Protein 8A0C (pdb70)

Sequence (2229 aa):
VDKTWLFGSYAWQGNPKALFLYMLVNCKETHECWWVADNEESMKSIKKSTGLKNITFTDSEKAKELFPHADVYVTENFRESYPVYMNENIKVFNTWHGVGLKHIELALGMNSVLAESIVRKYVRNYDIYKNNVLFLTTSQAMEDHFLEDMAISKELIIRGKYPRNAVYGPNGIHTYDINTLLPKNKSQYSQTILFCPTYRIGAIQGVLNSLLPDFAKLEEVCRHKNQLFIVKVHPFMKKDNYFAEMSEKYKDSEYILFWNDDYDIYEAFNSIDLAIIDYSSIFYDLLDAGVEKFIRYVPDLDEYQNDLELIGDYADLTEGRIVKSFQQLLNCLDNANIKIISTKRKQYLMDYFFGFKKENKSMESLIADVDNCQLQPKSLKELHTFDIFDTLIRRSTLRPFSIFDYVRDKAKASGIKFPLALTENWINVRNRAEHDVRDIMRKTTFERQSDKIEITLDDIYTRLQKNLLLTDEQTDFLKQAEIEAEIAHVEPIQKRINYLFSLKAKGHDVAMASDMYLPEDVIYKMLDRADTRLREIPLYLSSTIGYQKSTGKLYQHIFFDLDYQYSRWTHYGDNKHADGSVPRRLGIQTAVHDIDDFIPFENAMVNAMDNYNRYPAYQLATKMHRYRTQLVQENGFGNTLFETKYYNYAYVGASFVPYINWAIKDAIKRGYETIYFISRDGHFLKQIADKIIEIRGYNVKTKYIYGSRKAWRLPSFITKVDDETFWQFGNFVGMDSFEDLVKASYLSESELLSLFPEFESLRHAKHLRGEIAENIRKIFKNSPAYHEKVLAIAAEKRKMVRQYIQQEINPKEKFAFVEFWGRGYTQDTFGRLLNDAFGKEVKNPFYYVRSFTDDMGTSVRHNFILAPQNFSFFEPIFAQTPYDSIPDYYEEKGRIEPIINHRDRSVSDLISEGLLKFTEDYLALNTQDEDYFDAALSQFNYQYQLNTPNDQFICNVFSELKDNISSFGVEKPYAPALTLKQLESITSKQELDKLTQSIPISLSKSDVKVIDYYNKIQKNYNLPAYNSTPMRKAYAVNPLEQYVWSTQVPFRVLSLKQNSFYLDVSFAETTKRKDIFLKELNEIDVIAVDWLKGGVPRLLTEHGYITAHKDWVKKSVDKTWLFGSYAWQGNPKALFLYMLVNCKETHECWWVADNEESMKSIKKSTGLKNITFTDSEKAKELFPHADVYVTENFRESYPVYMNENIKVFNTWHGVGLKHIELALGMNSVLAESIVRKYVRNYDIYKNNVLFLTTSQAMEDHFLEDMAISKELIIRGKYPRNAVYGPNGIHTYDINTLLPKNKSQYSQTILFCPTYRIGAIQGVLNSLLPDFAKLEEVCRHKNQLFIVKVHPFMKKDNYFAEMSEKYKDSEYILFWNDDYDIYEAFNSIDLAIIDYSSIFYDLLDAGVEKFIRYVPDLDEYQNDLELIGDYADLTEGRIVKSFQQLLNCLDNANIKIISTKRKQYLMDYFFGFKKENKSMESLIADVDNCQLQPKSLKELHTFDIFDTLIRRSTLRPFSIFDYVRDKAKASGIKFPLALTENWINVRNRAEHDVRDIMRKTTFERQSDKIEITLDDIYTRLQKNLLLTDEQTDFLKQAEIEAEIAHVEPIQKRINYLFSLKAKGHDVAMASDMYLPEDVIYKMLDRADTRLREIPLYLSSTIGYQKSTGKLYQHIFFDLDYQYSRWTHYGDNKHADGSVPRRLGIQTAVHDIDDFIPFENAMVNAMDNYNRYPAYQLATKMHRYRTQLVQENGFGNTLFETKYYNYAYVGASFVPYINWAIKDAIKRGYETIYFISRDGHFLKQIADKIIEIRGYNVKTKYIYGSRKAWRLPSFITKVDDETFWQFGNFVGMDSFEDLVKASYLSESELLSLFPEFESLRHAKHLRGEIAENIRKIFKNSPAYHEKVLAIAAEKRKMVRQYIQQEINPKEKFAFVEFWGRGYTQDTFGRLLNDAFGKEVKNPFYYVRSFTDDMGTSVRHNFILAPQNFSFFEPIFAQTPYDSIPDYYEEKGRIEPIINHRDRSVSDLISEGLLKFTEDYLALNTQDEDYFDAALSQFNYQYQLNTPNDQFICNVFSELKDNIGVEKPYAPALTLKQLESITSKQELDKLTQSIPISLSKSDVKVIDYYNKIQKNYNLPAYNSTPMRKAYAVNPLEQYVWSTQVPFRVLSLKQNSFYLDVSFAETTKRKDIFLKELNEIDVIAVDWLKGGVPRLLTEHGYITAHKDWVKKS

Structure (mmCIF, N/CA/C/O backbone):
data_8A0C
#
_entry.id   8A0C
#
_cell.length_a   66.970
_cell.length_b   164.780
_cell.length_c   302.567
_cell.angle_alpha   90.000
_cell.angle_beta   90.000
_cell.angle_gamma   90.000
#
_symmetry.space_group_name_H-M   'P 21 21 21'
#
loop_
_entity.id
_entity.type
_entity.pdbx_description
1 polymer Bcs3
2 non-polymer 'PHOSPHATE ION'
3 non-polymer GLYCEROL
4 non-polymer 'ZINC ION'
5 non-polymer "CYTIDINE-5'-MONOPHOSPHATE"
6 water water
#
loop_
_atom_site.group_PDB
_atom_site.id
_atom_site.type_symbol
_atom_site.label_atom_id
_atom_site.label_alt_id
_atom_site.label_comp_id
_atom_site.label_asym_id
_atom_site.label_entity_id
_atom_site.label_seq_id
_atom_site.pdbx_PDB_ins_code
_atom_site.Cartn_x
_atom_site.Cartn_y
_atom_site.Cartn_z
_atom_site.occupancy
_atom_site.B_iso_or_equiv
_atom_site.auth_seq_id
_atom_site.auth_comp_id
_atom_site.auth_asym_id
_atom_site.auth_atom_id
_atom_site.pdbx_PDB_model_num
ATOM 1 N N . VAL A 1 3 ? 53.96290 21.44406 31.58615 1.000 85.44683 0 VAL A N 1
ATOM 2 C CA . VAL A 1 3 ? 52.97773 20.32627 31.55788 1.000 90.67076 0 VAL A CA 1
ATOM 3 C C . VAL A 1 3 ? 51.56027 20.88646 31.62971 1.000 90.48229 0 VAL A C 1
ATOM 4 O O . VAL A 1 3 ? 51.32811 21.93319 32.23496 1.000 82.12398 0 VAL A O 1
ATOM 17 N N . ASP A 1 4 ? 50.61468 20.18212 31.00820 1.000 89.75131 1 ASP A N 1
ATOM 18 C CA . ASP A 1 4 ? 49.21899 20.59915 30.96203 1.000 92.72508 1 ASP A CA 1
ATOM 19 C C . ASP A 1 4 ? 48.30879 19.73200 31.81934 1.000 94.70155 1 ASP A C 1
ATOM 20 O O . ASP A 1 4 ? 47.51244 20.25908 32.60311 1.000 90.00408 1 ASP A O 1
ATOM 29 N N . LYS A 1 5 ? 48.40229 18.41252 31.69120 1.000 86.58141 2 LYS A N 1
ATOM 30 C CA . LYS A 1 5 ? 47.49422 17.48982 32.35680 1.000 73.05672 2 LYS A CA 1
ATOM 31 C C . LYS A 1 5 ? 48.17603 16.81964 33.54480 1.000 69.78539 2 LYS A C 1
ATOM 32 O O . LYS A 1 5 ? 49.40419 16.75081 33.63058 1.000 78.47110 2 LYS A O 1
ATOM 51 N N . THR A 1 6 ? 47.35475 16.31615 34.46730 1.000 61.78673 3 THR A N 1
ATOM 52 C CA . THR A 1 6 ? 47.85318 15.72861 35.70514 1.000 69.83526 3 THR A CA 1
ATOM 53 C C . THR A 1 6 ? 47.12581 14.42466 36.00102 1.000 68.81218 3 THR A C 1
ATOM 54 O O . THR A 1 6 ? 45.88979 14.38354 36.04497 1.000 66.24146 3 THR A O 1
ATOM 65 N N . TRP A 1 7 ? 47.90339 13.36114 36.19788 1.000 63.58655 4 TRP A N 1
ATOM 66 C CA . TRP A 1 7 ? 47.37871 12.03380 36.48141 1.000 56.52451 4 TRP A CA 1
ATOM 67 C C . TRP A 1 7 ? 47.98352 11.51495 37.77845 1.000 59.60402 4 TRP A C 1
ATOM 68 O O . TRP A 1 7 ? 49.20502 11.56227 37.96486 1.000 67.26982 4 TRP A O 1
ATOM 89 N N . LEU A 1 8 ? 47.12823 11.03117 38.67029 1.000 51.28335 5 LEU A N 1
ATOM 90 C CA . LEU A 1 8 ? 47.55062 10.29320 39.84912 1.000 48.90813 5 LEU A CA 1
ATOM 91 C C . LEU A 1 8 ? 47.17757 8.82879 39.66217 1.000 49.75629 5 LEU A C 1
ATOM 92 O O . LEU A 1 8 ? 46.25546 8.50191 38.91428 1.000 46.70067 5 LEU A O 1
ATOM 108 N N . PHE A 1 9 ? 47.92052 7.94931 40.32518 1.000 48.22166 6 PHE A N 1
ATOM 109 C CA . PHE A 1 9 ? 47.70771 6.51059 40.23184 1.000 52.40814 6 PHE A CA 1
ATOM 110 C C . PHE A 1 9 ? 47.67299 5.94013 41.64007 1.000 54.79180 6 PHE A C 1
ATOM 111 O O . PHE A 1 9 ? 48.56849 6.22259 42.44253 1.000 54.81267 6 PHE A O 1
ATOM 128 N N . GLY A 1 10 ? 46.66140 5.13559 41.93802 1.000 54.66394 7 GLY A N 1
ATOM 129 C CA . GLY A 1 10 ? 46.46742 4.64891 43.29129 1.000 51.99062 7 GLY A CA 1
ATOM 130 C C . GLY A 1 10 ? 46.04056 3.19798 43.32016 1.000 57.13221 7 GLY A C 1
ATOM 131 O O . GLY A 1 10 ? 45.38372 2.69798 42.40380 1.000 58.03830 7 GLY A O 1
ATOM 135 N N . SER A 1 11 ? 46.42545 2.52466 44.40119 1.000 55.62167 8 SER A N 1
ATOM 136 C CA . SER A 1 11 ? 46.02496 1.15232 44.68742 1.000 52.67213 8 SER A CA 1
ATOM 137 C C . SER A 1 11 ? 46.60998 0.79343 46.04858 1.000 54.43429 8 SER A C 1
ATOM 138 O O . SER A 1 11 ? 47.45884 1.50957 46.58846 1.000 51.73194 8 SER A O 1
ATOM 146 N N . TYR A 1 12 ? 46.14303 -0.32533 46.59968 1.000 54.59929 9 TYR A N 1
ATOM 147 C CA . TYR A 1 12 ? 46.62468 -0.79400 47.89230 1.000 53.17861 9 TYR A CA 1
ATOM 148 C C . TYR A 1 12 ? 48.01320 -1.41429 47.81656 1.000 53.86752 9 TYR A C 1
ATOM 149 O O . TYR A 1 12 ? 48.56633 -1.77836 48.85993 1.000 50.12466 9 TYR A O 1
ATOM 167 N N . ALA A 1 13 ? 48.58912 -1.53953 46.62349 1.000 47.11490 10 ALA A N 1
ATOM 168 C CA . ALA A 1 13 ? 49.92148 -2.10684 46.48709 1.000 46.52852 10 ALA A CA 1
ATOM 169 C C . ALA A 1 13 ? 50.53641 -1.63571 45.17817 1.000 47.75742 10 ALA A C 1
ATOM 170 O O . ALA A 1 13 ? 49.83852 -1.20281 44.25731 1.000 45.03441 10 ALA A O 1
ATOM 177 N N . TRP A 1 14 ? 51.86479 -1.72966 45.11713 1.000 46.93719 11 TRP A N 1
ATOM 178 C CA . TRP A 1 14 ? 52.64706 -1.36159 43.93697 1.000 42.07407 11 TRP A CA 1
ATOM 179 C C . TRP A 1 14 ? 52.48255 -2.46852 42.89903 1.000 39.43659 11 TRP A C 1
ATOM 180 O O . TRP A 1 14 ? 53.29334 -3.39107 42.78486 1.000 43.66732 11 TRP A O 1
ATOM 201 N N . GLN A 1 15 ? 51.40155 -2.37319 42.12641 1.000 41.50099 12 GLN A N 1
ATOM 202 C CA . GLN A 1 15 ? 51.02240 -3.46077 41.23554 1.000 46.82124 12 GLN A CA 1
ATOM 203 C C . GLN A 1 15 ? 50.02254 -2.96295 40.20106 1.000 45.07977 12 GLN A C 1
ATOM 204 O O . GLN A 1 15 ? 49.46377 -1.87011 40.31659 1.000 42.42966 12 GLN A O 1
ATOM 218 N N . GLY A 1 16 ? 49.80662 -3.79541 39.18151 1.000 47.86703 13 GLY A N 1
ATOM 219 C CA . GLY A 1 16 ? 48.64895 -3.67363 38.32115 1.000 42.83491 13 GLY A CA 1
ATOM 220 C C . GLY A 1 16 ? 48.79970 -2.68183 37.18540 1.000 46.80133 13 GLY A C 1
ATOM 221 O O . GLY A 1 16 ? 49.83409 -2.03656 36.98282 1.000 54.04146 13 GLY A O 1
ATOM 225 N N . ASN A 1 17 ? 47.71677 -2.58071 36.41558 1.000 48.25703 14 ASN A N 1
ATOM 226 C CA . ASN A 1 17 ? 47.63320 -1.57346 35.36454 1.000 46.90947 14 ASN A CA 1
ATOM 227 C C . ASN A 1 17 ? 47.94933 -0.17241 35.86487 1.000 43.27862 14 ASN A C 1
ATOM 228 O O . ASN A 1 17 ? 48.59345 0.58669 35.12236 1.000 48.58596 14 ASN A O 1
ATOM 239 N N . PRO A 1 18 ? 47.51882 0.24613 37.05766 1.000 44.62231 15 PRO A N 1
ATOM 240 C CA . PRO A 1 18 ? 47.97661 1.54867 37.56901 1.000 54.67830 15 PRO A CA 1
ATOM 241 C C . PRO A 1 18 ? 49.48636 1.70374 37.51797 1.000 47.22123 15 PRO A C 1
ATOM 242 O O . PRO A 1 18 ? 49.98615 2.68769 36.96211 1.000 53.66652 15 PRO A O 1
ATOM 253 N N . LYS A 1 19 ? 50.22879 0.74274 38.07115 1.000 44.45254 16 LYS A N 1
ATOM 254 C CA . LYS A 1 19 ? 51.68589 0.82886 38.07177 1.000 46.70706 16 LYS A CA 1
ATOM 255 C C . LYS A 1 19 ? 52.24507 0.80200 36.65347 1.000 46.47091 16 LYS A C 1
ATOM 256 O O . LYS A 1 19 ? 53.14781 1.57854 36.31066 1.000 54.07339 16 LYS A O 1
ATOM 275 N N . ALA A 1 20 ? 51.73694 -0.10949 35.81937 1.000 42.09488 17 ALA A N 1
ATOM 276 C CA . ALA A 1 20 ? 52.23821 -0.21476 34.45294 1.000 43.82778 17 ALA A CA 1
ATOM 277 C C . ALA A 1 20 ? 52.08553 1.10879 33.71667 1.000 47.50676 17 ALA A C 1
ATOM 278 O O . ALA A 1 20 ? 53.05184 1.63639 33.15034 1.000 53.30388 17 ALA A O 1
ATOM 285 N N . LEU A 1 21 ? 50.87161 1.66409 33.72334 1.000 48.09818 18 LEU A N 1
ATOM 286 C CA . LEU A 1 21 ? 50.61771 2.92036 33.03095 1.000 48.01524 18 LEU A CA 1
ATOM 287 C C . LEU A 1 21 ? 51.38966 4.07088 33.66084 1.000 50.59782 18 LEU A C 1
ATOM 288 O O . LEU A 1 21 ? 51.83707 4.97234 32.94787 1.000 56.59148 18 LEU A O 1
ATOM 304 N N . PHE A 1 22 ? 51.57366 4.05233 34.98232 1.000 45.50763 19 PHE A N 1
ATOM 305 C CA . PHE A 1 22 ? 52.33721 5.10432 35.64272 1.000 48.46052 19 PHE A CA 1
ATOM 306 C C . PHE A 1 22 ? 53.77089 5.13572 35.13258 1.000 55.46197 19 PHE A C 1
ATOM 307 O O . PHE A 1 22 ? 54.28982 6.19556 34.75669 1.000 65.01202 19 PHE A O 1
ATOM 324 N N . LEU A 1 23 ? 54.42909 3.97635 35.11247 1.000 51.46919 20 LEU A N 1
ATOM 325 C CA . LEU A 1 23 ? 55.78939 3.91187 34.58530 1.000 50.07614 20 LEU A CA 1
ATOM 326 C C . LEU A 1 23 ? 55.81863 4.31105 33.11302 1.000 50.77173 20 LEU A C 1
ATOM 327 O O . LEU A 1 23 ? 56.65500 5.12277 32.68467 1.000 51.96359 20 LEU A O 1
ATOM 343 N N . TYR A 1 24 ? 54.89810 3.75244 32.32175 1.000 48.28360 21 TYR A N 1
ATOM 344 C CA . TYR A 1 24 ? 54.88985 4.02723 30.89182 1.000 49.97784 21 TYR A CA 1
ATOM 345 C C . TYR A 1 24 ? 54.68821 5.50697 30.60537 1.000 61.03522 21 TYR A C 1
ATOM 346 O O . TYR A 1 24 ? 55.20483 6.01833 29.60823 1.000 70.12493 21 TYR A O 1
ATOM 364 N N . MET A 1 25 ? 53.94680 6.21153 31.46019 1.000 58.98497 22 MET A N 1
ATOM 365 C CA . MET A 1 25 ? 53.72401 7.63302 31.23530 1.000 60.30243 22 MET A CA 1
ATOM 366 C C . MET A 1 25 ? 54.89846 8.46631 31.72261 1.000 56.59891 22 MET A C 1
ATOM 367 O O . MET A 1 25 ? 55.30352 9.42020 31.04978 1.000 67.26770 22 MET A O 1
ATOM 381 N N . LEU A 1 26 ? 55.45598 8.13469 32.88826 1.000 50.16565 23 LEU A N 1
ATOM 382 C CA . LEU A 1 26 ? 56.65262 8.83880 33.32539 1.000 57.97242 23 LEU A CA 1
ATOM 383 C C . LEU A 1 26 ? 57.79047 8.67786 32.32813 1.000 58.60281 23 LEU A C 1
ATOM 384 O O . LEU A 1 26 ? 58.72730 9.48220 32.34308 1.000 54.82166 23 LEU A O 1
ATOM 400 N N . VAL A 1 27 ? 57.73684 7.65907 31.46957 1.000 60.58465 24 VAL A N 1
ATOM 401 C CA . VAL A 1 27 ? 58.73817 7.54485 30.41261 1.000 64.06593 24 VAL A CA 1
ATOM 402 C C . VAL A 1 27 ? 58.26529 8.25266 29.14412 1.000 58.88546 24 VAL A C 1
ATOM 403 O O . VAL A 1 27 ? 58.83979 9.27103 28.74326 1.000 62.86318 24 VAL A O 1
ATOM 416 N N . ASN A 1 28 ? 57.21656 7.73042 28.50803 1.000 55.76084 25 ASN A N 1
ATOM 417 C CA . ASN A 1 28 ? 56.81797 8.14742 27.16920 1.000 65.83702 25 ASN A CA 1
ATOM 418 C C . ASN A 1 28 ? 55.82423 9.30787 27.14789 1.000 74.14816 25 ASN A C 1
ATOM 419 O O . ASN A 1 28 ? 55.29991 9.63074 26.07847 1.000 69.99117 25 ASN A O 1
ATOM 430 N N . CYS A 1 29 ? 55.54764 9.93651 28.29270 1.000 81.04965 26 CYS A N 1
ATOM 431 C CA . CYS A 1 29 ? 54.59966 11.04747 28.33817 1.000 75.58851 26 CYS A CA 1
ATOM 432 C C . CYS A 1 29 ? 55.04649 12.07909 29.37049 1.000 73.87670 26 CYS A C 1
ATOM 433 O O . CYS A 1 29 ? 54.22745 12.63627 30.10923 1.000 75.22511 26 CYS A O 1
ATOM 441 N N . LYS A 1 30 ? 56.34925 12.34793 29.41962 1.000 75.82445 27 LYS A N 1
ATOM 442 C CA . LYS A 1 30 ? 56.88030 13.30484 30.38176 1.000 79.51521 27 LYS A CA 1
ATOM 443 C C . LYS A 1 30 ? 56.50289 14.74181 30.04824 1.000 86.75741 27 LYS A C 1
ATOM 444 O O . LYS A 1 30 ? 56.49720 15.59148 30.94573 1.000 85.66064 27 LYS A O 1
ATOM 463 N N . GLU A 1 31 ? 56.18563 15.03189 28.78771 1.000 91.16978 28 GLU A N 1
ATOM 464 C CA . GLU A 1 31 ? 55.94958 16.39969 28.34406 1.000 84.18444 28 GLU A CA 1
ATOM 465 C C . GLU A 1 31 ? 54.48099 16.79468 28.34779 1.000 79.85299 28 GLU A C 1
ATOM 466 O O . GLU A 1 31 ? 54.17327 17.97801 28.52222 1.000 79.12889 28 GLU A O 1
ATOM 478 N N . THR A 1 32 ? 53.56841 15.84054 28.16366 1.000 82.73574 29 THR A N 1
ATOM 479 C CA . THR A 1 32 ? 52.14549 16.14307 28.10005 1.000 78.75401 29 THR A CA 1
ATOM 480 C C . THR A 1 32 ? 51.40495 15.87185 29.40276 1.000 75.20164 29 THR A C 1
ATOM 481 O O . THR A 1 32 ? 50.29200 16.38014 29.57580 1.000 75.80052 29 THR A O 1
ATOM 492 N N . HIS A 1 33 ? 51.98520 15.09609 30.31801 1.000 74.04851 30 HIS A N 1
ATOM 493 C CA . HIS A 1 33 ? 51.31393 14.73625 31.55777 1.000 65.11209 30 HIS A CA 1
ATOM 494 C C . HIS A 1 33 ? 52.30146 14.74728 32.71409 1.000 66.02692 30 HIS A C 1
ATOM 495 O O . HIS A 1 33 ? 53.46273 14.36095 32.55550 1.000 70.85481 30 HIS A O 1
ATOM 509 N N . GLU A 1 34 ? 51.82904 15.19338 33.87493 1.000 64.65592 31 GLU A N 1
ATOM 510 C CA . GLU A 1 34 ? 52.55566 15.06533 35.13121 1.000 72.81264 31 GLU A CA 1
ATOM 511 C C . GLU A 1 34 ? 51.91831 13.92835 35.92014 1.000 76.62196 31 GLU A C 1
ATOM 512 O O . GLU A 1 34 ? 50.73799 14.00517 36.28150 1.000 70.07375 31 GLU A O 1
ATOM 524 N N . CYS A 1 35 ? 52.69248 12.87959 36.18027 1.000 73.60779 32 CYS A N 1
ATOM 525 C CA . CYS A 1 35 ? 52.17650 11.65145 36.76607 1.000 56.04438 32 CYS A CA 1
ATOM 526 C C . CYS A 1 35 ? 52.75276 11.44352 38.15736 1.000 60.16772 32 CYS A C 1
ATOM 527 O O . CYS A 1 35 ? 53.96842 11.53981 38.35621 1.000 60.45263 32 CYS A O 1
ATOM 535 N N . TRP A 1 36 ? 51.87160 11.15682 39.11193 1.000 57.89267 33 TRP A N 1
ATOM 536 C CA . TRP A 1 36 ? 52.25871 10.85586 40.48182 1.000 59.77182 33 TRP A CA 1
ATOM 537 C C . TRP A 1 36 ? 51.57826 9.57036 40.92804 1.000 58.53798 33 TRP A C 1
ATOM 538 O O . TRP A 1 36 ? 50.52358 9.19738 40.41031 1.000 61.20475 33 TRP A O 1
ATOM 559 N N . TRP A 1 37 ? 52.19518 8.88941 41.89023 1.000 52.49162 34 TRP A N 1
ATOM 560 C CA . TRP A 1 37 ? 51.64020 7.67313 42.47156 1.000 53.38485 34 TRP A CA 1
ATOM 561 C C . TRP A 1 37 ? 51.35145 7.93070 43.94184 1.000 53.17715 34 TRP A C 1
ATOM 562 O O . TRP A 1 37 ? 52.26867 8.23126 44.71375 1.000 53.75720 34 TRP A O 1
ATOM 583 N N . VAL A 1 38 ? 50.08599 7.80656 44.32354 1.000 47.93355 35 VAL A N 1
ATOM 584 C CA . VAL A 1 38 ? 49.64945 8.01075 45.69774 1.000 47.58182 35 VAL A CA 1
ATOM 585 C C . VAL A 1 38 ? 49.55541 6.64341 46.35982 1.000 53.24485 35 VAL A C 1
ATOM 586 O O . VAL A 1 38 ? 48.69474 5.82908 46.00830 1.000 59.07154 35 VAL A O 1
ATOM 599 N N . ALA A 1 39 ? 50.44166 6.38404 47.31380 1.000 52.94485 36 ALA A N 1
ATOM 600 C CA . ALA A 1 39 ? 50.34007 5.18464 48.12496 1.000 55.95469 36 ALA A CA 1
ATOM 601 C C . ALA A 1 39 ? 49.35327 5.41368 49.26864 1.000 55.73699 36 ALA A C 1
ATOM 602 O O . ALA A 1 39 ? 48.88197 6.52810 49.50680 1.000 65.12145 36 ALA A O 1
ATOM 609 N N . ASP A 1 40 ? 49.03912 4.33533 49.98641 1.000 59.74557 37 ASP A N 1
ATOM 610 C CA . ASP A 1 40 ? 48.06476 4.43056 51.06692 1.000 57.66134 37 ASP A CA 1
ATOM 611 C C . ASP A 1 40 ? 48.66668 5.00180 52.34532 1.000 59.72501 37 ASP A C 1
ATOM 612 O O . ASP A 1 40 ? 47.93699 5.57487 53.16190 1.000 68.46030 37 ASP A O 1
ATOM 621 N N . ASN A 1 41 ? 49.97449 4.86083 52.54162 1.000 63.01809 38 ASN A N 1
ATOM 622 C CA . ASN A 1 41 ? 50.62330 5.33345 53.75834 1.000 67.72324 38 ASN A CA 1
ATOM 623 C C . ASN A 1 41 ? 52.04000 5.78419 53.41418 1.000 70.87534 38 ASN A C 1
ATOM 624 O O . ASN A 1 41 ? 52.42397 5.84428 52.24205 1.000 68.99006 38 ASN A O 1
ATOM 635 N N . GLU A 1 42 ? 52.82282 6.10214 54.44966 1.000 72.22140 39 GLU A N 1
ATOM 636 C CA . GLU A 1 42 ? 54.19112 6.56207 54.23964 1.000 74.49752 39 GLU A CA 1
ATOM 637 C C . GLU A 1 42 ? 55.13036 5.41186 53.89630 1.000 75.08346 39 GLU A C 1
ATOM 638 O O . GLU A 1 42 ? 55.97222 5.54372 53.00044 1.000 74.22838 39 GLU A O 1
ATOM 650 N N . GLU A 1 43 ? 55.01027 4.28411 54.60216 1.000 72.78258 40 GLU A N 1
ATOM 651 C CA . GLU A 1 43 ? 55.92454 3.17179 54.36806 1.000 79.12367 40 GLU A CA 1
ATOM 652 C C . GLU A 1 43 ? 55.82563 2.65313 52.94038 1.000 79.75135 40 GLU A C 1
ATOM 653 O O . GLU A 1 43 ? 56.83287 2.22237 52.36802 1.000 83.96616 40 GLU A O 1
ATOM 665 N N . SER A 1 44 ? 54.63215 2.68340 52.34690 1.000 68.32662 41 SER A N 1
ATOM 666 C CA . SER A 1 44 ? 54.49450 2.25193 50.96049 1.000 71.13011 41 SER A CA 1
ATOM 667 C C . SER A 1 44 ? 55.29428 3.15453 50.02897 1.000 65.56658 41 SER A C 1
ATOM 668 O O . SER A 1 44 ? 56.00373 2.67692 49.13513 1.000 71.02736 41 SER A O 1
ATOM 676 N N . MET A 1 45 ? 55.18831 4.47154 50.22629 1.000 72.05304 42 MET A N 1
ATOM 677 C CA . MET A 1 45 ? 55.98837 5.40691 49.44272 1.000 73.79488 42 MET A CA 1
ATOM 678 C C . MET A 1 45 ? 57.47539 5.14516 49.64222 1.000 77.38871 42 MET A C 1
ATOM 679 O O . MET A 1 45 ? 58.24733 5.10941 48.67705 1.000 77.57466 42 MET A O 1
ATOM 693 N N . LYS A 1 46 ? 57.89794 4.97243 50.89693 1.000 77.23500 43 LYS A N 1
ATOM 694 C CA . LYS A 1 46 ? 59.30999 4.72408 51.16794 1.000 74.15013 43 LYS A CA 1
ATOM 695 C C . LYS A 1 46 ? 59.79334 3.47362 50.44527 1.000 72.41648 43 LYS A C 1
ATOM 696 O O . LYS A 1 46 ? 60.88130 3.46760 49.85757 1.000 76.96061 43 LYS A O 1
ATOM 715 N N . SER A 1 47 ? 58.99144 2.40755 50.46871 1.000 69.99831 44 SER A N 1
ATOM 716 C CA . SER A 1 47 ? 59.37359 1.17231 49.79441 1.000 65.80426 44 SER A CA 1
ATOM 717 C C . SER A 1 47 ? 59.49039 1.38312 48.29040 1.000 66.69189 44 SER A C 1
ATOM 718 O O . SER A 1 47 ? 60.47498 0.96516 47.66715 1.000 76.03663 44 SER A O 1
ATOM 726 N N . ILE A 1 48 ? 58.48111 2.01378 47.68448 1.000 62.97472 45 ILE A N 1
ATOM 727 C CA . ILE A 1 48 ? 58.52231 2.25643 46.24385 1.000 70.37267 45 ILE A CA 1
ATOM 728 C C . ILE A 1 48 ? 59.77579 3.04268 45.87997 1.000 74.13623 45 ILE A C 1
ATOM 729 O O . ILE A 1 48 ? 60.47810 2.71715 44.91517 1.000 73.86373 45 ILE A O 1
ATOM 745 N N . LYS A 1 49 ? 60.07763 4.08927 46.65115 1.000 75.52026 46 LYS A N 1
ATOM 746 C CA . LYS A 1 49 ? 61.19608 4.95847 46.29959 1.000 78.10559 46 LYS A CA 1
ATOM 747 C C . LYS A 1 49 ? 62.53197 4.25776 46.51015 1.000 75.83611 46 LYS A C 1
ATOM 748 O O . LYS A 1 49 ? 63.47276 4.46233 45.73402 1.000 81.59747 46 LYS A O 1
ATOM 767 N N . LYS A 1 50 ? 62.63862 3.42517 47.54811 1.000 68.87836 47 LYS A N 1
ATOM 768 C CA . LYS A 1 50 ? 63.87401 2.67956 47.75616 1.000 61.22646 47 LYS A CA 1
ATOM 769 C C . LYS A 1 50 ? 64.08704 1.65567 46.64969 1.000 71.56222 47 LYS A C 1
ATOM 770 O O . LYS A 1 50 ? 65.21852 1.45122 46.19483 1.000 73.83019 47 LYS A O 1
ATOM 789 N N . SER A 1 51 ? 63.01149 1.00750 46.19777 1.000 77.48579 48 SER A N 1
ATOM 790 C CA . SER A 1 51 ? 63.14250 -0.05648 45.21160 1.000 76.72017 48 SER A CA 1
ATOM 791 C C . SER A 1 51 ? 63.26033 0.46095 43.78505 1.000 71.23793 48 SER A C 1
ATOM 792 O O . SER A 1 51 ? 63.77729 -0.25879 42.92367 1.000 71.97117 48 SER A O 1
ATOM 800 N N . THR A 1 52 ? 62.79810 1.68233 43.51424 1.000 68.64336 49 THR A N 1
ATOM 801 C CA . THR A 1 52 ? 62.72182 2.19752 42.15614 1.000 77.50479 49 THR A CA 1
ATOM 802 C C . THR A 1 52 ? 63.51255 3.47777 41.93009 1.000 82.41021 49 THR A C 1
ATOM 803 O O . THR A 1 52 ? 63.86566 3.76654 40.78058 1.000 72.43437 49 THR A O 1
ATOM 814 N N . GLY A 1 53 ? 63.79402 4.25159 42.97631 1.000 81.42749 50 GLY A N 1
ATOM 815 C CA . GLY A 1 53 ? 64.52296 5.49226 42.83160 1.000 83.64361 50 GLY A CA 1
ATOM 816 C C . GLY A 1 53 ? 63.73196 6.64865 42.25899 1.000 89.08734 50 GLY A C 1
ATOM 817 O O . GLY A 1 53 ? 64.29420 7.74038 42.10453 1.000 96.81477 50 GLY A O 1
ATOM 821 N N . LEU A 1 54 ? 62.45590 6.45445 41.93677 1.000 85.33487 51 LEU A N 1
ATOM 822 C CA . LEU A 1 54 ? 61.64832 7.54314 41.40822 1.000 78.75274 51 LEU A CA 1
ATOM 823 C C . LEU A 1 54 ? 61.38235 8.58639 42.49048 1.000 75.97545 51 LEU A C 1
ATOM 824 O O . LEU A 1 54 ? 61.49295 8.32045 43.69076 1.000 73.96489 51 LEU A O 1
ATOM 840 N N . LYS A 1 55 ? 61.02162 9.79333 42.04661 1.000 80.89845 52 LYS A N 1
ATOM 841 C CA . LYS A 1 55 ? 60.70357 10.88611 42.95390 1.000 88.21642 52 LYS A CA 1
ATOM 842 C C . LYS A 1 55 ? 59.25581 11.35407 42.87319 1.000 77.18567 52 LYS A C 1
ATOM 843 O O . LYS A 1 55 ? 58.84143 12.15735 43.71701 1.000 76.35538 52 LYS A O 1
ATOM 862 N N . ASN A 1 56 ? 58.47819 10.88061 41.90327 1.000 66.55906 53 ASN A N 1
ATOM 863 C CA . ASN A 1 56 ? 57.07689 11.27917 41.76557 1.000 69.01703 53 ASN A CA 1
ATOM 864 C C . ASN A 1 56 ? 56.14584 10.33053 42.51676 1.000 69.34725 53 ASN A C 1
ATOM 865 O O . ASN A 1 56 ? 55.11597 9.89895 41.99926 1.000 70.81616 53 ASN A O 1
ATOM 876 N N . ILE A 1 57 ? 56.50260 10.00494 43.75670 1.000 66.02396 54 ILE A N 1
ATOM 877 C CA . ILE A 1 57 ? 55.71094 9.11974 44.60405 1.000 68.00989 54 ILE A CA 1
ATOM 878 C C . ILE A 1 57 ? 55.34905 9.88466 45.87009 1.000 66.30759 54 ILE A C 1
ATOM 879 O O . ILE A 1 57 ? 56.23700 10.36055 46.58928 1.000 60.77616 54 ILE A O 1
ATOM 895 N N . THR A 1 58 ? 54.05359 10.00583 46.13747 1.000 65.56068 55 THR A N 1
ATOM 896 C CA . THR A 1 58 ? 53.53741 10.59126 47.36640 1.000 63.53021 55 THR A CA 1
ATOM 897 C C . THR A 1 58 ? 52.59506 9.57783 48.02071 1.000 57.57894 55 THR A C 1
ATOM 898 O O . THR A 1 58 ? 52.46097 8.44085 47.56265 1.000 58.08808 55 THR A O 1
ATOM 909 N N . PHE A 1 59 ? 51.92950 9.99363 49.09625 1.000 57.75956 56 PHE A N 1
ATOM 910 C CA . PHE A 1 59 ? 51.03041 9.10556 49.81919 1.000 56.21525 56 PHE A CA 1
ATOM 911 C C . PHE A 1 59 ? 49.74476 9.84408 50.16558 1.000 60.73306 56 PHE A C 1
ATOM 912 O O . PHE A 1 59 ? 49.66137 11.07245 50.08607 1.000 61.73060 56 PHE A O 1
ATOM 929 N N . THR A 1 60 ? 48.73257 9.06762 50.54966 1.000 61.67369 57 THR A N 1
ATOM 930 C CA . THR A 1 60 ? 47.41370 9.62133 50.82483 1.000 60.42100 57 THR A CA 1
ATOM 931 C C . THR A 1 60 ? 47.46521 10.59805 51.99300 1.000 66.32984 57 THR A C 1
ATOM 932 O O . THR A 1 60 ? 48.15761 10.36958 52.98865 1.000 66.34230 57 THR A O 1
ATOM 943 N N . ASP A 1 61 ? 46.71704 11.69493 51.86274 1.000 64.14421 58 ASP A N 1
ATOM 944 C CA . ASP A 1 61 ? 46.60659 12.76014 52.85549 1.000 65.19295 58 ASP A CA 1
ATOM 945 C C . ASP A 1 61 ? 47.91700 13.50527 53.06971 1.000 66.45879 58 ASP A C 1
ATOM 946 O O . ASP A 1 61 ? 48.02687 14.29428 54.01795 1.000 66.01986 58 ASP A O 1
ATOM 955 N N . SER A 1 62 ? 48.91438 13.28160 52.22072 1.000 66.93972 59 SER A N 1
ATOM 956 C CA . SER A 1 62 ? 50.11943 14.09425 52.25748 1.000 70.50373 59 SER A CA 1
ATOM 957 C C . SER A 1 62 ? 49.80833 15.49994 51.75875 1.000 69.25104 59 SER A C 1
ATOM 958 O O . SER A 1 62 ? 48.87970 15.71195 50.97422 1.000 62.52839 59 SER A O 1
ATOM 966 N N . GLU A 1 63 ? 50.59477 16.47198 52.22396 1.000 65.55815 60 GLU A N 1
ATOM 967 C CA . GLU A 1 63 ? 50.41310 17.83319 51.73399 1.000 64.36232 60 GLU A CA 1
ATOM 968 C C . GLU A 1 63 ? 50.62810 17.89881 50.22786 1.000 56.67860 60 GLU A C 1
ATOM 969 O O . GLU A 1 63 ? 49.97111 18.68712 49.53941 1.000 58.01758 60 GLU A O 1
ATOM 981 N N . LYS A 1 64 ? 51.52415 17.06406 49.69603 1.000 63.32949 61 LYS A N 1
ATOM 982 C CA . LYS A 1 64 ? 51.65454 16.94811 48.24737 1.000 64.65127 61 LYS A CA 1
ATOM 983 C C . LYS A 1 64 ? 50.38058 16.37813 47.63445 1.000 64.36384 61 LYS A C 1
ATOM 984 O O . LYS A 1 64 ? 49.93726 16.82525 46.57089 1.000 60.50359 61 LYS A O 1
ATOM 1003 N N . ALA A 1 65 ? 49.77032 15.39270 48.29818 1.000 61.87684 62 ALA A N 1
ATOM 1004 C CA . ALA A 1 65 ? 48.50998 14.84402 47.80803 1.000 61.34759 62 ALA A CA 1
ATOM 1005 C C . ALA A 1 65 ? 47.38477 15.86506 47.92436 1.000 61.73080 62 ALA A C 1
ATOM 1006 O O . ALA A 1 65 ? 46.56693 16.00828 47.00641 1.000 56.08694 62 ALA A O 1
ATOM 1013 N N . LYS A 1 66 ? 47.31602 16.57494 49.05343 1.000 63.55227 63 LYS A N 1
ATOM 1014 C CA . LYS A 1 66 ? 46.33713 17.64559 49.19411 1.000 56.58425 63 LYS A CA 1
ATOM 1015 C C . LYS A 1 66 ? 46.56200 18.75190 48.17314 1.000 65.06114 63 LYS A C 1
ATOM 1016 O O . LYS A 1 66 ? 45.62641 19.49724 47.86530 1.000 64.41095 63 LYS A O 1
ATOM 1035 N N . GLU A 1 67 ? 47.78365 18.87903 47.65084 1.000 63.74596 64 GLU A N 1
ATOM 1036 C CA . GLU A 1 67 ? 48.05721 19.83575 46.58493 1.000 57.98074 64 GLU A CA 1
ATOM 1037 C C . GLU A 1 67 ? 47.59831 19.30852 45.23120 1.000 63.75623 64 GLU A C 1
ATOM 1038 O O . GLU A 1 67 ? 47.01427 20.05352 44.43581 1.000 54.04936 64 GLU A O 1
ATOM 1050 N N . LEU A 1 68 ? 47.85922 18.02975 44.95507 1.000 72.76315 65 LEU A N 1
ATOM 1051 C CA . LEU A 1 68 ? 47.60472 17.48277 43.62639 1.000 70.66484 65 LEU A CA 1
ATOM 1052 C C . LEU A 1 68 ? 46.12680 17.17437 43.40841 1.000 65.30241 65 LEU A C 1
ATOM 1053 O O . LEU A 1 68 ? 45.53793 17.60810 42.41210 1.000 55.40431 65 LEU A O 1
ATOM 1069 N N . PHE A 1 69 ? 45.51420 16.42239 44.32027 1.000 60.27493 66 PHE A N 1
ATOM 1070 C CA . PHE A 1 69 ? 44.14677 15.95942 44.10184 1.000 59.66761 66 PHE A CA 1
ATOM 1071 C C . PHE A 1 69 ? 43.15155 17.07222 43.78624 1.000 59.17733 66 PHE A C 1
ATOM 1072 O O . PHE A 1 69 ? 42.28964 16.85900 42.91640 1.000 51.44605 66 PHE A O 1
ATOM 1089 N N . PRO A 1 70 ? 43.19333 18.24423 44.42749 1.000 65.81774 67 PRO A N 1
ATOM 1090 C CA . PRO A 1 70 ? 42.14097 19.24430 44.17537 1.000 57.98042 67 PRO A CA 1
ATOM 1091 C C . PRO A 1 70 ? 42.03381 19.69327 42.72826 1.000 58.67659 67 PRO A C 1
ATOM 1092 O O . PRO A 1 70 ? 40.95060 20.11842 42.30880 1.000 62.53699 67 PRO A O 1
ATOM 1103 N N . HIS A 1 71 ? 43.11653 19.62620 41.95038 1.000 70.69314 68 HIS A N 1
ATOM 1104 C CA . HIS A 1 71 ? 43.10367 20.10628 40.57218 1.000 76.17363 68 HIS A CA 1
ATOM 1105 C C . HIS A 1 71 ? 43.75216 19.10529 39.62185 1.000 70.49294 68 HIS A C 1
ATOM 1106 O O . HIS A 1 71 ? 44.36805 19.49308 38.62527 1.000 68.32861 68 HIS A O 1
ATOM 1120 N N . ALA A 1 72 ? 43.61580 17.81518 39.90791 1.000 67.82800 69 ALA A N 1
ATOM 1121 C CA . ALA A 1 72 ? 44.13010 16.79653 39.01022 1.000 67.79971 69 ALA A CA 1
ATOM 1122 C C . ALA A 1 72 ? 43.19827 16.62862 37.81178 1.000 62.61937 69 ALA A C 1
ATOM 1123 O O . ALA A 1 72 ? 42.10938 17.20500 37.74790 1.000 60.45489 69 ALA A O 1
ATOM 1130 N N . ASP A 1 73 ? 43.64230 15.82417 36.84946 1.000 61.37241 70 ASP A N 1
ATOM 1131 C CA . ASP A 1 73 ? 42.86457 15.53001 35.65171 1.000 63.55769 70 ASP A CA 1
ATOM 1132 C C . ASP A 1 73 ? 42.38412 14.09064 35.58340 1.000 65.84222 70 ASP A C 1
ATOM 1133 O O . ASP A 1 73 ? 41.26350 13.84607 35.12912 1.000 53.50002 70 ASP A O 1
ATOM 1142 N N . VAL A 1 74 ? 43.19620 13.12385 36.01503 1.000 60.80052 71 VAL A N 1
ATOM 1143 C CA . VAL A 1 74 ? 42.78673 11.72401 36.00815 1.000 48.67220 71 VAL A CA 1
ATOM 1144 C C . VAL A 1 74 ? 43.31519 11.02918 37.25602 1.000 51.86024 71 VAL A C 1
ATOM 1145 O O . VAL A 1 74 ? 44.39875 11.34334 37.75769 1.000 53.52361 71 VAL A O 1
ATOM 1158 N N . TYR A 1 75 ? 42.52569 10.08058 37.76063 1.000 48.02552 72 TYR A N 1
ATOM 1159 C CA . TYR A 1 75 ? 42.90193 9.21991 38.87945 1.000 40.14390 72 TYR A CA 1
ATOM 1160 C C . TYR A 1 75 ? 42.76364 7.77892 38.40833 1.000 44.95713 72 TYR A C 1
ATOM 1161 O O . TYR A 1 75 ? 41.64804 7.30614 38.17207 1.000 47.23246 72 TYR A O 1
ATOM 1179 N N . VAL A 1 76 ? 43.88375 7.09182 38.25885 1.000 41.44025 73 VAL A N 1
ATOM 1180 C CA . VAL A 1 76 ? 43.90995 5.72823 37.74751 1.000 44.96437 73 VAL A CA 1
ATOM 1181 C C . VAL A 1 76 ? 43.84597 4.76037 38.91769 1.000 40.18066 73 VAL A C 1
ATOM 1182 O O . VAL A 1 76 ? 44.50783 4.95505 39.94723 1.000 46.51601 73 VAL A O 1
ATOM 1195 N N . THR A 1 77 ? 43.03807 3.71391 38.75988 1.000 38.17630 74 THR A N 1
ATOM 1196 C CA . THR A 1 77 ? 42.84262 2.72601 39.80982 1.000 48.00337 74 THR A CA 1
ATOM 1197 C C . THR A 1 77 ? 42.62484 1.35841 39.17781 1.000 42.70860 74 THR A C 1
ATOM 1198 O O . THR A 1 77 ? 42.31699 1.24428 37.98875 1.000 43.86664 74 THR A O 1
ATOM 1209 N N . GLU A 1 78 ? 42.79505 0.31489 39.99095 1.000 47.38166 75 GLU A N 1
ATOM 1210 C CA . GLU A 1 78 ? 42.49128 -1.05005 39.57924 1.000 53.19611 75 GLU A CA 1
ATOM 1211 C C . GLU A 1 78 ? 41.28052 -1.61663 40.31039 1.000 47.21384 75 GLU A C 1
ATOM 1212 O O . GLU A 1 78 ? 40.95361 -2.79333 40.12870 1.000 45.86795 75 GLU A O 1
ATOM 1224 N N . ASN A 1 79 ? 40.60786 -0.80710 41.12511 1.000 50.87717 76 ASN A N 1
ATOM 1225 C CA . ASN A 1 79 ? 39.44692 -1.25549 41.87620 1.000 55.64646 76 ASN A CA 1
ATOM 1226 C C . ASN A 1 79 ? 38.49537 -0.08386 42.06462 1.000 47.30256 76 ASN A C 1
ATOM 1227 O O . ASN A 1 79 ? 38.85095 1.07724 41.84808 1.000 47.39969 76 ASN A O 1
ATOM 1238 N N . PHE A 1 80 ? 37.27079 -0.40553 42.47130 1.000 38.97526 77 PHE A N 1
ATOM 1239 C CA . PHE A 1 80 ? 36.33663 0.59601 42.97983 1.000 42.43772 77 PHE A CA 1
ATOM 1240 C C . PHE A 1 80 ? 36.73102 0.85815 44.42815 1.000 42.57623 77 PHE A C 1
ATOM 1241 O O . PHE A 1 80 ? 36.31187 0.15313 45.34600 1.000 43.56141 77 PHE A O 1
ATOM 1258 N N . ARG A 1 81 ? 37.56580 1.87844 44.63072 1.000 41.56267 78 ARG A N 1
ATOM 1259 C CA . ARG A 1 81 ? 38.17052 2.10915 45.93622 1.000 44.05337 78 ARG A CA 1
ATOM 1260 C C . ARG A 1 81 ? 37.10235 2.20770 47.01813 1.000 39.56064 78 ARG A C 1
ATOM 1261 O O . ARG A 1 81 ? 35.94998 2.56242 46.75513 1.000 42.68777 78 ARG A O 1
ATOM 1282 N N . GLU A 1 82 ? 37.49724 1.88600 48.25174 1.000 36.14063 79 GLU A N 1
ATOM 1283 C CA . GLU A 1 82 ? 36.57335 1.98574 49.37467 1.000 44.61462 79 GLU A CA 1
ATOM 1284 C C . GLU A 1 82 ? 36.38777 3.42757 49.82578 1.000 41.31388 79 GLU A C 1
ATOM 1285 O O . GLU A 1 82 ? 35.30220 3.79250 50.29036 1.000 47.36980 79 GLU A O 1
ATOM 1297 N N . SER A 1 83 ? 37.42249 4.25323 49.70094 1.000 44.18343 80 SER A N 1
ATOM 1298 C CA . SER A 1 83 ? 37.32382 5.67059 50.00888 1.000 47.49775 80 SER A CA 1
ATOM 1299 C C . SER A 1 83 ? 38.07869 6.46406 48.95371 1.000 38.06837 80 SER A C 1
ATOM 1300 O O . SER A 1 83 ? 39.10826 6.01409 48.43814 1.000 33.99362 80 SER A O 1
ATOM 1308 N N . TYR A 1 84 ? 37.55180 7.63840 48.63079 1.000 40.07644 81 TYR A N 1
ATOM 1309 C CA . TYR A 1 84 ? 38.19899 8.57489 47.72999 1.000 41.36143 81 TYR A CA 1
ATOM 1310 C C . TYR A 1 84 ? 38.46424 9.88594 48.46081 1.000 42.80941 81 TYR A C 1
ATOM 1311 O O . TYR A 1 84 ? 37.67809 10.28380 49.32661 1.000 47.33572 81 TYR A O 1
ATOM 1329 N N . PRO A 1 85 ? 39.56159 10.57262 48.14778 1.000 43.11201 82 PRO A N 1
ATOM 1330 C CA . PRO A 1 85 ? 39.87825 11.81352 48.86468 1.000 44.00028 82 PRO A CA 1
ATOM 1331 C C . PRO A 1 85 ? 38.70802 12.78355 48.85452 1.000 44.47948 82 PRO A C 1
ATOM 1332 O O . PRO A 1 85 ? 38.08091 13.02365 47.81977 1.000 43.08105 82 PRO A O 1
ATOM 1343 N N . VAL A 1 86 ? 38.41283 13.34511 50.02981 1.000 49.09862 83 VAL A N 1
ATOM 1344 C CA . VAL A 1 86 ? 37.29823 14.27393 50.14729 1.000 46.76359 83 VAL A CA 1
ATOM 1345 C C . VAL A 1 86 ? 37.56881 15.55350 49.37218 1.000 49.29564 83 VAL A C 1
ATOM 1346 O O . VAL A 1 86 ? 36.62675 16.25742 48.98997 1.000 49.73763 83 VAL A O 1
ATOM 1359 N N . TYR A 1 87 ? 38.83970 15.86957 49.12560 1.000 54.39999 84 TYR A N 1
ATOM 1360 C CA . TYR A 1 87 ? 39.23350 17.04418 48.36281 1.000 49.25122 84 TYR A CA 1
ATOM 1361 C C . TYR A 1 87 ? 39.48513 16.72984 46.89282 1.000 52.56645 84 TYR A C 1
ATOM 1362 O O . TYR A 1 87 ? 39.94429 17.60490 46.15256 1.000 52.62628 84 TYR A O 1
ATOM 1380 N N . MET A 1 88 ? 39.19813 15.50508 46.45701 1.000 51.14000 85 MET A N 1
ATOM 1381 C CA . MET A 1 88 ? 39.32594 15.16274 45.04718 1.000 49.26673 85 MET A CA 1
ATOM 1382 C C . MET A 1 88 ? 38.45083 16.08754 44.21190 1.000 49.90677 85 MET A C 1
ATOM 1383 O O . MET A 1 88 ? 37.30331 16.36857 44.56681 1.000 61.66057 85 MET A O 1
ATOM 1397 N N . ASN A 1 89 ? 38.99739 16.56808 43.09784 1.000 50.97461 86 ASN A N 1
ATOM 1398 C CA . ASN A 1 89 ? 38.31217 17.60728 42.34128 1.000 58.99131 86 ASN A CA 1
ATOM 1399 C C . ASN A 1 89 ? 36.96127 17.10271 41.84665 1.000 51.58735 86 ASN A C 1
ATOM 1400 O O . ASN A 1 89 ? 36.74542 15.90272 41.66122 1.000 50.61293 86 ASN A O 1
ATOM 1411 N N . GLU A 1 90 ? 36.04561 18.04864 41.63190 1.000 58.91652 87 GLU A N 1
ATOM 1412 C CA . GLU A 1 90 ? 34.67523 17.69953 41.27259 1.000 66.39215 87 GLU A CA 1
ATOM 1413 C C . GLU A 1 90 ? 34.61510 16.93104 39.95732 1.000 64.02641 87 GLU A C 1
ATOM 1414 O O . GLU A 1 90 ? 33.83484 15.98115 39.82248 1.000 53.05131 87 GLU A O 1
ATOM 1426 N N . ASN A 1 91 ? 35.43160 17.32027 38.97672 1.000 67.74279 88 ASN A N 1
ATOM 1427 C CA . ASN A 1 91 ? 35.30708 16.81697 37.61439 1.000 63.41845 88 ASN A CA 1
ATOM 1428 C C . ASN A 1 91 ? 36.38783 15.80277 37.25483 1.000 62.64872 88 ASN A C 1
ATOM 1429 O O . ASN A 1 91 ? 36.60424 15.53063 36.06962 1.000 61.76955 88 ASN A O 1
ATOM 1440 N N . ILE A 1 92 ? 37.06903 15.23167 38.25112 1.000 63.04605 89 ILE A N 1
ATOM 1441 C CA . ILE A 1 92 ? 38.13087 14.28015 37.95119 1.000 57.39240 89 ILE A CA 1
ATOM 1442 C C . ILE A 1 92 ? 37.56418 13.09371 37.17257 1.000 50.10676 89 ILE A C 1
ATOM 1443 O O . ILE A 1 92 ? 36.37101 12.77399 37.24150 1.000 48.05392 89 ILE A O 1
ATOM 1459 N N . LYS A 1 93 ? 38.44303 12.43375 36.42232 1.000 49.99055 90 LYS A N 1
ATOM 1460 C CA . LYS A 1 93 ? 38.10500 11.23087 35.66991 1.000 53.16094 90 LYS A CA 1
ATOM 1461 C C . LYS A 1 93 ? 38.73681 10.03870 36.37765 1.000 46.27030 90 LYS A C 1
ATOM 1462 O O . LYS A 1 93 ? 39.96550 9.91334 36.41644 1.000 43.89766 90 LYS A O 1
ATOM 1481 N N . VAL A 1 94 ? 37.89964 9.16877 36.93630 1.000 44.14057 91 VAL A N 1
ATOM 1482 C CA . VAL A 1 94 ? 38.36588 7.96627 37.61648 1.000 45.87819 91 VAL A CA 1
ATOM 1483 C C . VAL A 1 94 ? 38.53119 6.88903 36.54873 1.000 47.26914 91 VAL A C 1
ATOM 1484 O O . VAL A 1 94 ? 37.56257 6.25813 36.12460 1.000 36.68338 91 VAL A O 1
ATOM 1497 N N . PHE A 1 95 ? 39.76742 6.68841 36.10348 1.000 46.43748 92 PHE A N 1
ATOM 1498 C CA . PHE A 1 95 ? 40.08077 5.65370 35.12160 1.000 39.07708 92 PHE A CA 1
ATOM 1499 C C . PHE A 1 95 ? 40.25693 4.34549 35.87885 1.000 44.68521 92 PHE A C 1
ATOM 1500 O O . PHE A 1 95 ? 41.32576 4.07049 36.43224 1.000 43.75241 92 PHE A O 1
ATOM 1517 N N . ASN A 1 96 ? 39.19894 3.54050 35.92407 1.000 43.60007 93 ASN A N 1
ATOM 1518 C CA . ASN A 1 96 ? 39.23351 2.25587 36.61737 1.000 42.22028 93 ASN A CA 1
ATOM 1519 C C . ASN A 1 96 ? 39.68676 1.19846 35.62042 1.000 45.94967 93 ASN A C 1
ATOM 1520 O O . ASN A 1 96 ? 38.88358 0.66821 34.84910 1.000 43.50413 93 ASN A O 1
ATOM 1531 N N . THR A 1 97 ? 40.98329 0.89782 35.62919 1.000 47.01613 94 THR A N 1
ATOM 1532 C CA . THR A 1 97 ? 41.54102 -0.17549 34.80989 1.000 36.65317 94 THR A CA 1
ATOM 1533 C C . THR A 1 97 ? 41.51221 -1.44561 35.65118 1.000 41.96457 94 THR A C 1
ATOM 1534 O O . THR A 1 97 ? 42.41525 -1.69918 36.44994 1.000 53.45212 94 THR A O 1
ATOM 1545 N N . TRP A 1 98 ? 40.46370 -2.24732 35.46579 1.000 50.28934 95 TRP A N 1
ATOM 1546 C CA . TRP A 1 98 ? 40.16860 -3.38538 36.32993 1.000 40.93482 95 TRP A CA 1
ATOM 1547 C C . TRP A 1 98 ? 41.38399 -4.27717 36.54854 1.000 45.65755 95 TRP A C 1
ATOM 1548 O O . TRP A 1 98 ? 42.39050 -4.15793 35.84345 1.000 53.21442 95 TRP A O 1
ATOM 1569 N N . HIS A 1 99 ? 41.29563 -5.17752 37.52478 1.000 50.83686 96 HIS A N 1
ATOM 1570 C CA . HIS A 1 99 ? 42.41587 -6.01804 37.91943 1.000 50.97718 96 HIS A CA 1
ATOM 1571 C C . HIS A 1 99 ? 42.41910 -7.37775 37.23022 1.000 48.00964 96 HIS A C 1
ATOM 1572 O O . HIS A 1 99 ? 43.14505 -8.27551 37.66881 1.000 50.44543 96 HIS A O 1
ATOM 1586 N N . GLY A 1 100 ? 41.64148 -7.55304 36.17821 1.000 44.34727 97 GLY A N 1
ATOM 1587 C CA . GLY A 1 100 ? 41.65732 -8.79086 35.42382 1.000 46.62578 97 GLY A CA 1
ATOM 1588 C C . GLY A 1 100 ? 40.33379 -9.04296 34.73488 1.000 43.09651 97 GLY A C 1
ATOM 1589 O O . GLY A 1 100 ? 39.31034 -8.43109 35.02708 1.000 42.97434 97 GLY A O 1
ATOM 1593 N N . VAL A 1 101 ? 40.36224 -9.97392 33.78334 1.000 47.48255 98 VAL A N 1
ATOM 1594 C CA . VAL A 1 101 ? 39.17141 -10.41521 33.07311 1.000 42.13080 98 VAL A CA 1
ATOM 1595 C C . VAL A 1 101 ? 38.93914 -11.88157 33.40561 1.000 41.86159 98 VAL A C 1
ATOM 1596 O O . VAL A 1 101 ? 39.84651 -12.60116 33.82874 1.000 49.12449 98 VAL A O 1
ATOM 1609 N N . GLY A 1 102 ? 37.70664 -12.32182 33.20479 1.000 41.42469 99 GLY A N 1
ATOM 1610 C CA . GLY A 1 102 ? 37.36858 -13.69602 33.50423 1.000 52.02094 99 GLY A CA 1
ATOM 1611 C C . GLY A 1 102 ? 35.89564 -13.95152 33.30293 1.000 61.40564 99 GLY A C 1
ATOM 1612 O O . GLY A 1 102 ? 35.20982 -13.20965 32.59653 1.000 56.88081 99 GLY A O 1
ATOM 1616 N N . LEU A 1 103 ? 35.41434 -15.01530 33.94510 1.000 65.88748 100 LEU A N 1
ATOM 1617 C CA . LEU A 1 103 ? 34.03833 -15.46798 33.79059 1.000 68.17173 100 LEU A CA 1
ATOM 1618 C C . LEU A 1 103 ? 33.38474 -15.71882 35.14496 1.000 68.86179 100 LEU A C 1
ATOM 1619 O O . LEU A 1 103 ? 32.51806 -16.58751 35.27214 1.000 77.18905 100 LEU A O 1
ATOM 1635 N N . LYS A 1 104 ? 33.78400 -14.96001 36.16263 1.000 67.57306 101 LYS A N 1
ATOM 1636 C CA . LYS A 1 104 ? 33.19354 -15.03743 37.49146 1.000 63.16086 101 LYS A CA 1
ATOM 1637 C C . LYS A 1 104 ? 32.44297 -13.74710 37.79681 1.000 57.36797 101 LYS A C 1
ATOM 1638 O O . LYS A 1 104 ? 32.87642 -12.65754 37.40837 1.000 53.52296 101 LYS A O 1
ATOM 1657 N N . HIS A 1 105 ? 31.31413 -13.87748 38.48970 1.000 53.94963 102 HIS A N 1
ATOM 1658 C CA . HIS A 1 105 ? 30.53605 -12.71304 38.88646 1.000 45.74864 102 HIS A CA 1
ATOM 1659 C C . HIS A 1 105 ? 31.29237 -11.89102 39.92486 1.000 46.53889 102 HIS A C 1
ATOM 1660 O O . HIS A 1 105 ? 32.08562 -12.41625 40.71112 1.000 45.62417 102 HIS A O 1
ATOM 1674 N N . ILE A 1 106 ? 31.03442 -10.58038 39.92394 1.000 44.40328 103 ILE A N 1
ATOM 1675 C CA . ILE A 1 106 ? 31.76608 -9.64221 40.76623 1.000 39.13785 103 ILE A CA 1
ATOM 1676 C C . ILE A 1 106 ? 30.85578 -8.48430 41.15121 1.000 37.64746 103 ILE A C 1
ATOM 1677 O O . ILE A 1 106 ? 29.81396 -8.25113 40.53608 1.000 34.70036 103 ILE A O 1
ATOM 1693 N N . GLU A 1 107 ? 31.26228 -7.75793 42.19047 1.000 44.58332 104 GLU A N 1
ATOM 1694 C CA . GLU A 1 107 ? 30.65499 -6.47740 42.58478 1.000 40.76923 104 GLU A CA 1
ATOM 1695 C C . GLU A 1 107 ? 29.16808 -6.70258 42.84534 1.000 35.18366 104 GLU A C 1
ATOM 1696 O O . GLU A 1 107 ? 28.81941 -7.66054 43.55401 1.000 30.44952 104 GLU A O 1
ATOM 1708 N N . LEU A 1 108 ? 28.27252 -5.86770 42.30755 1.000 37.69593 105 LEU A N 1
ATOM 1709 C CA . LEU A 1 108 ? 26.86001 -5.92817 42.66611 1.000 34.94182 105 LEU A CA 1
ATOM 1710 C C . LEU A 1 108 ? 26.23604 -7.28659 42.37964 1.000 33.22057 105 LEU A C 1
ATOM 1711 O O . LEU A 1 108 ? 25.21500 -7.62617 42.98688 1.000 33.51232 105 LEU A O 1
ATOM 1727 N N . ALA A 1 109 ? 26.82087 -8.07221 41.47486 1.000 40.80504 106 ALA A N 1
ATOM 1728 C CA . ALA A 1 109 ? 26.25290 -9.37417 41.15212 1.000 38.56976 106 ALA A CA 1
ATOM 1729 C C . ALA A 1 109 ? 26.41028 -10.37752 42.28631 1.000 40.22245 106 ALA A C 1
ATOM 1730 O O . ALA A 1 109 ? 25.68063 -11.37393 42.31749 1.000 48.63902 106 ALA A O 1
ATOM 1737 N N . LEU A 1 110 ? 27.34068 -10.14616 43.21466 1.000 38.31918 107 LEU A N 1
ATOM 1738 C CA . LEU A 1 110 ? 27.53458 -11.09301 44.30562 1.000 37.73150 107 LEU A CA 1
ATOM 1739 C C . LEU A 1 110 ? 26.33303 -11.14361 45.24046 1.000 46.68344 107 LEU A C 1
ATOM 1740 O O . LEU A 1 110 ? 26.14842 -12.14736 45.93793 1.000 52.86978 107 LEU A O 1
ATOM 1756 N N . GLY A 1 111 ? 25.51895 -10.09266 45.27244 1.000 37.66411 108 GLY A N 1
ATOM 1757 C CA . GLY A 1 111 ? 24.27386 -10.13583 46.00696 1.000 40.51504 108 GLY A CA 1
ATOM 1758 C C . GLY A 1 111 ? 24.44884 -10.10312 47.51777 1.000 43.12455 108 GLY A C 1
ATOM 1759 O O . GLY A 1 111 ? 25.52363 -9.84840 48.06232 1.000 44.63597 108 GLY A O 1
ATOM 1763 N N . MET A 1 112 ? 23.33410 -10.38013 48.19626 1.000 45.72730 109 MET A N 1
ATOM 1764 C CA . MET A 1 112 ? 23.27434 -10.29209 49.64950 1.000 46.62333 109 MET A CA 1
ATOM 1765 C C . MET A 1 112 ? 23.79140 -11.54657 50.33920 1.000 43.69374 109 MET A C 1
ATOM 1766 O O . MET A 1 112 ? 24.10799 -11.49579 51.53261 1.000 41.81000 109 MET A O 1
ATOM 1780 N N . ASN A 1 113 ? 23.87933 -12.66645 49.62406 1.000 49.39078 110 ASN A N 1
ATOM 1781 C CA . ASN A 1 113 ? 24.39946 -13.89869 50.19903 1.000 52.68656 110 ASN A CA 1
ATOM 1782 C C . ASN A 1 113 ? 25.91982 -13.92996 50.24676 1.000 55.16856 110 ASN A C 1
ATOM 1783 O O . ASN A 1 113 ? 26.48437 -14.80691 50.90994 1.000 60.03451 110 ASN A O 1
ATOM 1794 N N . SER A 1 114 ? 26.58835 -13.00117 49.56998 1.000 49.47513 111 SER A N 1
ATOM 1795 C CA . SER A 1 114 ? 28.03935 -13.03117 49.48329 1.000 48.42546 111 SER A CA 1
ATOM 1796 C C . SER A 1 114 ? 28.67443 -12.72026 50.83322 1.000 49.39192 111 SER A C 1
ATOM 1797 O O . SER A 1 114 ? 28.15059 -11.93796 51.63091 1.000 47.04726 111 SER A O 1
ATOM 1805 N N . VAL A 1 115 ? 29.82382 -13.35238 51.08334 1.000 49.72953 112 VAL A N 1
ATOM 1806 C CA . VAL A 1 115 ? 30.59884 -13.05960 52.28122 1.000 49.71440 112 VAL A CA 1
ATOM 1807 C C . VAL A 1 115 ? 31.07556 -11.61414 52.29373 1.000 51.96601 112 VAL A C 1
ATOM 1808 O O . VAL A 1 115 ? 31.40613 -11.08008 53.35771 1.000 56.15444 112 VAL A O 1
ATOM 1821 N N . LEU A 1 116 ? 31.11286 -10.96135 51.13115 1.000 54.00303 113 LEU A N 1
ATOM 1822 C CA . LEU A 1 116 ? 31.60216 -9.59660 51.00025 1.000 52.31971 113 LEU A CA 1
ATOM 1823 C C . LEU A 1 116 ? 30.46929 -8.58024 50.89201 1.000 48.71947 113 LEU A C 1
ATOM 1824 O O . LEU A 1 116 ? 30.68865 -7.46532 50.40594 1.000 48.62813 113 LEU A O 1
ATOM 1840 N N . ALA A 1 117 ? 29.26477 -8.94113 51.33951 1.000 45.67596 114 ALA A N 1
ATOM 1841 C CA . ALA A 1 117 ? 28.10901 -8.06896 51.15511 1.000 44.90988 114 ALA A CA 1
ATOM 1842 C C . ALA A 1 117 ? 28.31367 -6.71901 51.83521 1.000 35.78813 114 ALA A C 1
ATOM 1843 O O . ALA A 1 117 ? 28.08266 -5.66481 51.23079 1.000 31.73073 114 ALA A O 1
ATOM 1850 N N . GLU A 1 118 ? 28.73559 -6.73049 53.10116 1.000 36.66211 115 GLU A N 1
ATOM 1851 C CA . GLU A 1 118 ? 28.87442 -5.47751 53.83519 1.000 40.72869 115 GLU A CA 1
ATOM 1852 C C . GLU A 1 118 ? 29.86185 -4.54030 53.15132 1.000 40.99687 115 GLU A C 1
ATOM 1853 O O . GLU A 1 118 ? 29.62253 -3.33056 53.07061 1.000 37.14588 115 GLU A O 1
ATOM 1865 N N . SER A 1 119 ? 30.97552 -5.07764 52.64731 1.000 37.09010 116 SER A N 1
ATOM 1866 C CA . SER A 1 119 ? 31.97862 -4.22337 52.01906 1.000 36.23536 116 SER A CA 1
ATOM 1867 C C . SER A 1 119 ? 31.45202 -3.60779 50.72771 1.000 35.45991 116 SER A C 1
ATOM 1868 O O . SER A 1 119 ? 31.71600 -2.43502 50.44101 1.000 34.47465 116 SER A O 1
ATOM 1876 N N . ILE A 1 120 ? 30.70714 -4.38005 49.93470 1.000 32.77388 117 ILE A N 1
ATOM 1877 C CA . ILE A 1 120 ? 30.13046 -3.83969 48.70656 1.000 33.49042 117 ILE A CA 1
ATOM 1878 C C . ILE A 1 120 ? 29.11974 -2.74880 49.03506 1.000 31.66476 117 ILE A C 1
ATOM 1879 O O . ILE A 1 120 ? 29.10902 -1.67425 48.41821 1.000 35.53043 117 ILE A O 1
ATOM 1895 N N . VAL A 1 121 ? 28.23548 -3.02089 49.99651 1.000 32.95591 118 VAL A N 1
ATOM 1896 C CA . VAL A 1 121 ? 27.24295 -2.02409 50.38203 1.000 33.11540 118 VAL A CA 1
ATOM 1897 C C . VAL A 1 121 ? 27.93704 -0.75390 50.85165 1.000 26.83764 118 VAL A C 1
ATOM 1898 O O . VAL A 1 121 ? 27.54583 0.35649 50.48094 1.000 24.30183 118 VAL A O 1
ATOM 1911 N N . ARG A 1 122 ? 28.98456 -0.89687 51.66409 1.000 28.88767 119 ARG A N 1
ATOM 1912 C CA . ARG A 1 122 ? 29.72759 0.26425 52.14152 1.000 33.96384 119 ARG A CA 1
ATOM 1913 C C . ARG A 1 122 ? 30.30792 1.05275 50.97374 1.000 33.53499 119 ARG A C 1
ATOM 1914 O O . ARG A 1 122 ? 30.06431 2.25923 50.83625 1.000 33.06557 119 ARG A O 1
ATOM 1935 N N . LYS A 1 123 ? 31.08435 0.37781 50.12011 1.000 33.79573 120 LYS A N 1
ATOM 1936 C CA . LYS A 1 123 ? 31.65671 1.01428 48.94037 1.000 29.59906 120 LYS A CA 1
ATOM 1937 C C . LYS A 1 123 ? 30.61601 1.83387 48.18934 1.000 27.47952 120 LYS A C 1
ATOM 1938 O O . LYS A 1 123 ? 30.80376 3.02878 47.93618 1.000 29.20832 120 LYS A O 1
ATOM 1957 N N . TYR A 1 124 ? 29.51406 1.19139 47.80481 1.000 26.43836 121 TYR A N 1
ATOM 1958 C CA . TYR A 1 124 ? 28.57885 1.83780 46.89175 1.000 28.52343 121 TYR A CA 1
ATOM 1959 C C . TYR A 1 124 ? 27.78814 2.93372 47.59497 1.000 27.47308 121 TYR A C 1
ATOM 1960 O O . TYR A 1 124 ? 27.69124 4.05557 47.08755 1.000 38.12622 121 TYR A O 1
ATOM 1978 N N . VAL A 1 125 ? 27.23383 2.64429 48.77332 1.000 27.33523 122 VAL A N 1
ATOM 1979 C CA . VAL A 1 125 ? 26.53831 3.67892 49.53170 1.000 29.38366 122 VAL A CA 1
ATOM 1980 C C . VAL A 1 125 ? 27.41804 4.91281 49.67477 1.000 34.78953 122 VAL A C 1
ATOM 1981 O O . VAL A 1 125 ? 26.94362 6.04909 49.54982 1.000 39.38911 122 VAL A O 1
ATOM 1994 N N . ARG A 1 126 ? 28.71534 4.71684 49.92653 1.000 30.37731 123 ARG A N 1
ATOM 1995 C CA . ARG A 1 126 ? 29.60923 5.85959 50.07349 1.000 26.92582 123 ARG A CA 1
ATOM 1996 C C . ARG A 1 126 ? 29.79415 6.59297 48.75032 1.000 24.00285 123 ARG A C 1
ATOM 1997 O O . ARG A 1 126 ? 29.55271 7.80086 48.65859 1.000 32.30840 123 ARG A O 1
ATOM 2018 N N . ASN A 1 127 ? 30.21343 5.87428 47.70654 1.000 26.70864 124 ASN A N 1
ATOM 2019 C CA . ASN A 1 127 ? 30.80258 6.49300 46.52617 1.000 31.17073 124 ASN A CA 1
ATOM 2020 C C . ASN A 1 127 ? 30.01617 6.21930 45.24816 1.000 30.83223 124 ASN A C 1
ATOM 2021 O O . ASN A 1 127 ? 30.60676 6.11055 44.17323 1.000 29.99099 124 ASN A O 1
ATOM 2032 N N . TYR A 1 128 ? 28.68858 6.10570 45.33527 1.000 28.63827 125 TYR A N 1
ATOM 2033 C CA . TYR A 1 128 ? 27.91699 5.84624 44.12445 1.000 30.19198 125 TYR A CA 1
ATOM 2034 C C . TYR A 1 128 ? 27.98038 7.02047 43.15554 1.000 27.74184 125 TYR A C 1
ATOM 2035 O O . TYR A 1 128 ? 28.02847 6.82124 41.93678 1.000 31.22291 125 TYR A O 1
ATOM 2053 N N . ASP A 1 129 ? 27.95625 8.25024 43.66991 1.000 33.85610 126 ASP A N 1
ATOM 2054 C CA . ASP A 1 129 ? 28.05858 9.41059 42.79094 1.000 39.65166 126 ASP A CA 1
ATOM 2055 C C . ASP A 1 129 ? 29.33151 9.33644 41.95651 1.000 38.47046 126 ASP A C 1
ATOM 2056 O O . ASP A 1 129 ? 29.29961 9.49991 40.72994 1.000 36.41740 126 ASP A O 1
ATOM 2065 N N . ILE A 1 130 ? 30.46567 9.07795 42.61188 1.000 39.92790 127 ILE A N 1
ATOM 2066 C CA . ILE A 1 130 ? 31.73259 8.95531 41.89663 1.000 36.31077 127 ILE A CA 1
ATOM 2067 C C . ILE A 1 130 ? 31.67063 7.79053 40.91652 1.000 38.84541 127 ILE A C 1
ATOM 2068 O O . ILE A 1 130 ? 31.98652 7.93688 39.73043 1.000 38.75706 127 ILE A O 1
ATOM 2084 N N . TYR A 1 131 ? 31.24799 6.61736 41.39690 1.000 37.06169 128 TYR A N 1
ATOM 2085 C CA . TYR A 1 131 ? 31.18984 5.43820 40.54112 1.000 35.42832 128 TYR A CA 1
ATOM 2086 C C . TYR A 1 131 ? 30.41952 5.71336 39.25600 1.000 37.84202 128 TYR A C 1
ATOM 2087 O O . TYR A 1 131 ? 30.84581 5.30984 38.16853 1.000 43.04884 128 TYR A O 1
ATOM 2105 N N . LYS A 1 132 ? 29.28305 6.39730 39.35721 1.000 32.26427 129 LYS A N 1
ATOM 2106 C CA . LYS A 1 132 ? 28.40716 6.54257 38.20338 1.000 36.93272 129 LYS A CA 1
ATOM 2107 C C . LYS A 1 132 ? 28.77955 7.72027 37.31415 1.000 44.64434 129 LYS A C 1
ATOM 2108 O O . LYS A 1 132 ? 28.62155 7.62661 36.09140 1.000 49.30337 129 LYS A O 1
ATOM 2127 N N . ASN A 1 133 ? 29.28693 8.82010 37.87810 1.000 47.04911 130 ASN A N 1
ATOM 2128 C CA . ASN A 1 133 ? 29.49777 10.03485 37.10565 1.000 44.48082 130 ASN A CA 1
ATOM 2129 C C . ASN A 1 133 ? 30.95740 10.34695 36.80661 1.000 37.80885 130 ASN A C 1
ATOM 2130 O O . ASN A 1 133 ? 31.22131 11.29137 36.05511 1.000 45.64382 130 ASN A O 1
ATOM 2141 N N . ASN A 1 134 ? 31.90940 9.59013 37.35487 1.000 38.38419 131 ASN A N 1
ATOM 2142 C CA . ASN A 1 134 ? 33.31647 9.91551 37.17366 1.000 41.93454 131 ASN A CA 1
ATOM 2143 C C . ASN A 1 134 ? 34.19915 8.71662 36.85801 1.000 48.21069 131 ASN A C 1
ATOM 2144 O O . ASN A 1 134 ? 35.41242 8.89672 36.71042 1.000 45.79607 131 ASN A O 1
ATOM 2155 N N . VAL A 1 135 ? 33.64723 7.51190 36.74617 1.000 47.06519 132 VAL A N 1
ATOM 2156 C CA . VAL A 1 135 ? 34.43980 6.30912 36.52142 1.000 39.00987 132 VAL A CA 1
ATOM 2157 C C . VAL A 1 135 ? 34.40101 5.96749 35.03991 1.000 37.00941 132 VAL A C 1
ATOM 2158 O O . VAL A 1 135 ? 33.32503 5.76371 34.46496 1.000 34.70241 132 VAL A O 1
ATOM 2171 N N . LEU A 1 136 ? 35.57887 5.91411 34.42474 1.000 40.74373 133 LEU A N 1
ATOM 2172 C CA . LEU A 1 136 ? 35.74880 5.41068 33.06484 1.000 45.06714 133 LEU A CA 1
ATOM 2173 C C . LEU A 1 136 ? 36.32779 4.00348 33.18805 1.000 43.31309 133 LEU A C 1
ATOM 2174 O O . LEU A 1 136 ? 37.52567 3.83226 33.42303 1.000 46.55445 133 LEU A O 1
ATOM 2190 N N . PHE A 1 137 ? 35.46795 2.99796 33.04135 1.000 45.01757 134 PHE A N 1
ATOM 2191 C CA . PHE A 1 137 ? 35.87786 1.61133 33.22275 1.000 49.93334 134 PHE A CA 1
ATOM 2192 C C . PHE A 1 137 ? 36.47679 1.07248 31.93141 1.000 50.44202 134 PHE A C 1
ATOM 2193 O O . PHE A 1 137 ? 35.91242 1.25580 30.84759 1.000 45.26775 134 PHE A O 1
ATOM 2210 N N . LEU A 1 138 ? 37.61993 0.40160 32.05264 1.000 52.01104 135 LEU A N 1
ATOM 2211 C CA . LEU A 1 138 ? 38.34096 -0.13297 30.90511 1.000 50.18166 135 LEU A CA 1
ATOM 2212 C C . LEU A 1 138 ? 37.80272 -1.51625 30.56148 1.000 46.84261 135 LEU A C 1
ATOM 2213 O O . LEU A 1 138 ? 37.81003 -2.41945 31.40507 1.000 50.43035 135 LEU A O 1
ATOM 2229 N N . THR A 1 139 ? 37.33511 -1.67640 29.32629 1.000 48.14569 136 THR A N 1
ATOM 2230 C CA . THR A 1 139 ? 36.84638 -2.94972 28.81885 1.000 49.60083 136 THR A CA 1
ATOM 2231 C C . THR A 1 139 ? 37.77093 -3.43926 27.71193 1.000 50.11028 136 THR A C 1
ATOM 2232 O O . THR A 1 139 ? 38.29652 -2.63955 26.93111 1.000 50.06758 136 THR A O 1
ATOM 2243 N N . THR A 1 140 ? 37.96277 -4.75892 27.64685 1.000 51.02078 137 THR A N 1
ATOM 2244 C CA . THR A 1 140 ? 38.87493 -5.36395 26.68777 1.000 50.28461 137 THR A CA 1
ATOM 2245 C C . THR A 1 140 ? 38.17751 -6.11190 25.56178 1.000 49.76862 137 THR A C 1
ATOM 2246 O O . THR A 1 140 ? 38.81131 -6.37220 24.53474 1.000 51.24061 137 THR A O 1
ATOM 2257 N N . SER A 1 141 ? 36.90435 -6.46100 25.72316 1.000 45.67564 138 SER A N 1
ATOM 2258 C CA . SER A 1 141 ? 36.15959 -7.13245 24.66918 1.000 49.01478 138 SER A CA 1
ATOM 2259 C C . SER A 1 141 ? 34.67825 -6.86812 24.88227 1.000 51.58408 138 SER A C 1
ATOM 2260 O O . SER A 1 141 ? 34.25288 -6.45775 25.96457 1.000 52.26347 138 SER A O 1
ATOM 2268 N N . GLN A 1 142 ? 33.89495 -7.11267 23.83029 1.000 56.44820 139 GLN A N 1
ATOM 2269 C CA . GLN A 1 142 ? 32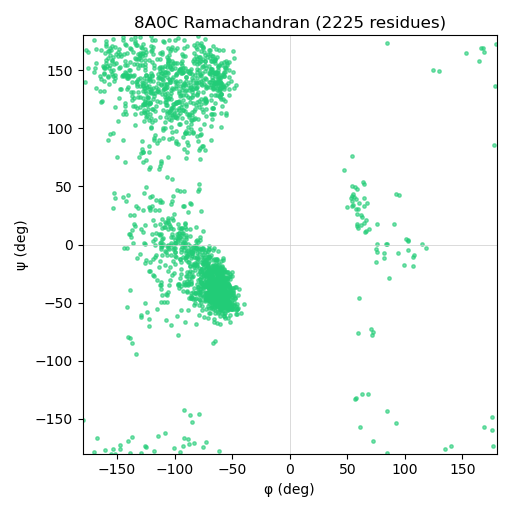.45454 -6.90850 23.93160 1.000 52.80906 139 GLN A CA 1
ATOM 2270 C C . GLN A 1 142 ? 31.84205 -7.85515 24.95537 1.000 60.25577 139 GLN A C 1
ATOM 2271 O O . GLN A 1 142 ? 30.95279 -7.46442 25.72111 1.000 66.07531 139 GLN A O 1
ATOM 2285 N N . ALA A 1 143 ? 32.30692 -9.10562 24.98614 1.000 62.82774 140 ALA A N 1
ATOM 2286 C CA . ALA A 1 143 ? 31.83315 -10.04507 25.99636 1.000 59.30200 140 ALA A CA 1
ATOM 2287 C C . ALA A 1 143 ? 32.13089 -9.52744 27.39734 1.000 55.52063 140 ALA A C 1
ATOM 2288 O O . ALA A 1 143 ? 31.24803 -9.49505 28.26387 1.000 55.96667 140 ALA A O 1
ATOM 2295 N N . MET A 1 144 ? 33.37710 -9.11212 27.63579 1.000 54.15504 141 MET A N 1
ATOM 2296 C CA . MET A 1 144 ? 33.73992 -8.59884 28.95056 1.000 51.88201 141 MET A CA 1
ATOM 2297 C C . MET A 1 144 ? 33.00886 -7.29841 29.25359 1.000 51.09223 141 MET A C 1
ATOM 2298 O O . MET A 1 144 ? 32.60627 -7.06407 30.39587 1.000 52.66576 141 MET A O 1
ATOM 2312 N N . GLU A 1 145 ? 32.83144 -6.43646 28.25087 1.000 55.98236 142 GLU A N 1
ATOM 2313 C CA . GLU A 1 145 ? 32.08519 -5.20205 28.47553 1.000 56.20994 142 GLU A CA 1
ATOM 2314 C C . GLU A 1 145 ? 30.66574 -5.50465 28.93967 1.000 56.34200 142 GLU A C 1
ATOM 2315 O O . GLU A 1 145 ? 30.17687 -4.91250 29.90860 1.000 56.60722 142 GLU A O 1
ATOM 2327 N N . ASP A 1 146 ? 29.98738 -6.42858 28.25549 1.000 53.14729 143 ASP A N 1
ATOM 2328 C CA . ASP A 1 146 ? 28.62990 -6.79317 28.64633 1.000 52.08927 143 ASP A CA 1
ATOM 2329 C C . ASP A 1 146 ? 28.60883 -7.39577 30.04566 1.000 54.33296 143 ASP A C 1
ATOM 2330 O O . ASP A 1 146 ? 27.75980 -7.04626 30.87356 1.000 62.10972 143 ASP A O 1
ATOM 2339 N N . HIS A 1 147 ? 29.54347 -8.30570 30.32738 1.000 58.70410 144 HIS A N 1
ATOM 2340 C CA . HIS A 1 147 ? 29.60998 -8.93077 31.64635 1.000 53.90100 144 HIS A CA 1
ATOM 2341 C C . HIS A 1 147 ? 29.78908 -7.88539 32.74228 1.000 50.50764 144 HIS A C 1
ATOM 2342 O O . HIS A 1 147 ? 29.07616 -7.89584 33.75564 1.000 43.08094 144 HIS A O 1
ATOM 2356 N N . PHE A 1 148 ? 30.72729 -6.95745 32.54478 1.000 53.38832 145 PHE A N 1
ATOM 2357 C CA . PHE A 1 148 ? 31.01100 -5.95429 33.56374 1.000 46.56158 145 PHE A CA 1
ATOM 2358 C C . PHE A 1 148 ? 29.84644 -4.98739 33.73028 1.000 47.14165 145 PHE A C 1
ATOM 2359 O O . PHE A 1 148 ? 29.50529 -4.61105 34.85775 1.000 49.61654 145 PHE A O 1
ATOM 2376 N N . LEU A 1 149 ? 29.22207 -4.57028 32.62532 1.000 48.55075 146 LEU A N 1
ATOM 2377 C CA . LEU A 1 149 ? 28.05702 -3.69875 32.73380 1.000 53.25379 146 LEU A CA 1
ATOM 2378 C C . LEU A 1 149 ? 26.90282 -4.40367 33.43159 1.000 52.40337 146 LEU A C 1
ATOM 2379 O O . LEU A 1 149 ? 26.10160 -3.75559 34.11488 1.000 63.02954 146 LEU A O 1
ATOM 2395 N N . GLU A 1 150 ? 26.79925 -5.72464 33.27422 1.000 45.50030 147 GLU A N 1
ATOM 2396 C CA . GLU A 1 150 ? 25.78860 -6.47168 34.01214 1.000 45.05358 147 GLU A CA 1
ATOM 2397 C C . GLU A 1 150 ? 26.11002 -6.51202 35.50011 1.000 39.56285 147 GLU A C 1
ATOM 2398 O O . GLU A 1 150 ? 25.20939 -6.39506 36.33768 1.000 47.40758 147 GLU A O 1
ATOM 2410 N N . ASP A 1 151 ? 27.38498 -6.67438 35.84959 1.000 46.13458 148 ASP A N 1
ATOM 2411 C CA . ASP A 1 151 ? 27.76375 -6.88128 37.24124 1.000 44.77563 148 ASP A CA 1
ATOM 2412 C C . ASP A 1 151 ? 28.04166 -5.59491 38.00873 1.000 39.52669 148 ASP A C 1
ATOM 2413 O O . ASP A 1 151 ? 28.18179 -5.64896 39.23545 1.000 37.64460 148 ASP A O 1
ATOM 2422 N N . MET A 1 152 ? 28.12399 -4.44937 37.33856 1.000 39.40755 149 MET A N 1
ATOM 2423 C CA . MET A 1 152 ? 28.52727 -3.20999 37.98439 1.000 35.13747 149 MET A CA 1
ATOM 2424 C C . MET A 1 152 ? 27.58256 -2.08049 37.59712 1.000 41.45450 149 MET A C 1
ATOM 2425 O O . MET A 1 152 ? 26.72200 -2.22365 36.72458 1.000 49.53297 149 MET A O 1
ATOM 2439 N N . ALA A 1 153 ? 27.76190 -0.94276 38.26154 1.000 41.86587 150 ALA A N 1
ATOM 2440 C CA . ALA A 1 153 ? 26.96279 0.25292 38.02206 1.000 48.58643 150 ALA A CA 1
ATOM 2441 C C . ALA A 1 153 ? 27.85246 1.33242 37.41233 1.000 52.65860 150 ALA A C 1
ATOM 2442 O O . ALA A 1 153 ? 28.13246 2.36609 38.02318 1.000 55.51969 150 ALA A O 1
ATOM 2449 N N . ILE A 1 154 ? 28.29882 1.07893 36.18538 1.000 56.87927 151 ILE A N 1
ATOM 2450 C CA . ILE A 1 154 ? 29.15418 2.00158 35.45036 1.000 49.57839 151 ILE A CA 1
ATOM 2451 C C . ILE A 1 154 ? 28.36301 2.58553 34.28903 1.000 46.43272 151 ILE A C 1
ATOM 2452 O O . ILE A 1 154 ? 27.42810 1.96590 33.76921 1.000 54.69728 151 ILE A O 1
ATOM 2468 N N . SER A 1 155 ? 28.74370 3.79319 33.88376 1.000 51.55397 152 SER A N 1
ATOM 2469 C CA . SER A 1 155 ? 28.06954 4.48095 32.78978 1.000 56.50112 152 SER A CA 1
ATOM 2470 C C . SER A 1 155 ? 28.52683 3.89471 31.45986 1.000 53.09530 152 SER A C 1
ATOM 2471 O O . SER A 1 155 ? 29.72906 3.85091 31.17445 1.000 53.10227 152 SER A O 1
ATOM 2479 N N . LYS A 1 156 ? 27.57013 3.44549 30.64395 1.000 50.59955 153 LYS A N 1
ATOM 2480 C CA . LYS A 1 156 ? 27.91913 2.89163 29.34097 1.000 51.37815 153 LYS A CA 1
ATOM 2481 C C . LYS A 1 156 ? 28.60100 3.92973 28.45929 1.000 45.10216 153 LYS A C 1
ATOM 2482 O O . LYS A 1 156 ? 29.36160 3.56600 27.55499 1.000 44.58114 153 LYS A O 1
ATOM 2501 N N . GLU A 1 157 ? 28.35149 5.21396 28.70839 1.000 52.25342 154 GLU A N 1
ATOM 2502 C CA . GLU A 1 157 ? 28.94072 6.26769 27.89426 1.000 56.79177 154 GLU A CA 1
ATOM 2503 C C . GLU A 1 157 ? 30.40764 6.51457 28.22094 1.000 52.44351 154 GLU A C 1
ATOM 2504 O O . GLU A 1 157 ? 31.14167 7.01674 27.36334 1.000 52.09200 154 GLU A O 1
ATOM 2516 N N . LEU A 1 158 ? 30.85043 6.17272 29.42974 1.000 53.01855 155 LEU A N 1
ATOM 2517 C CA . LEU A 1 158 ? 32.21012 6.44377 29.87365 1.000 53.35004 155 LEU A CA 1
ATOM 2518 C C . LEU A 1 158 ? 33.14304 5.25291 29.68597 1.000 54.64458 155 LEU A C 1
ATOM 2519 O O . LEU A 1 158 ? 34.27235 5.27849 30.18728 1.000 43.67122 155 LEU A O 1
ATOM 2535 N N . ILE A 1 159 ? 32.69995 4.21358 28.97440 1.000 53.07552 156 ILE A N 1
ATOM 2536 C CA . ILE A 1 159 ? 33.55212 3.05639 28.75024 1.000 47.40738 156 ILE A CA 1
ATOM 2537 C C . ILE A 1 159 ? 34.82704 3.48224 28.02662 1.000 58.43406 156 ILE A C 1
ATOM 2538 O O . ILE A 1 159 ? 34.82705 4.40374 27.20003 1.000 63.31307 156 ILE A O 1
ATOM 2554 N N . ILE A 1 160 ? 35.92596 2.80528 28.34866 1.000 60.22713 157 ILE A N 1
ATOM 2555 C CA . ILE A 1 160 ? 37.19903 2.96374 27.65479 1.000 49.87031 157 ILE A CA 1
ATOM 2556 C C . ILE A 1 160 ? 37.58784 1.59734 27.10915 1.000 54.95212 157 ILE A C 1
ATOM 2557 O O . ILE A 1 160 ? 37.70674 0.62996 27.87169 1.000 61.52949 157 ILE A O 1
ATOM 2573 N N . ARG A 1 161 ? 37.77537 1.51478 25.79724 1.000 53.24514 158 ARG A N 1
ATOM 2574 C CA . ARG A 1 161 ? 38.12838 0.26865 25.13121 1.000 55.24980 158 ARG A CA 1
ATOM 2575 C C . ARG A 1 161 ? 39.61471 0.27430 24.80369 1.000 49.21027 158 ARG A C 1
ATOM 2576 O O . ARG A 1 161 ? 40.13997 1.27406 24.30336 1.000 53.76047 158 ARG A O 1
ATOM 2597 N N . GLY A 1 162 ? 40.28794 -0.83507 25.08972 1.000 51.96087 159 GLY A N 1
ATOM 2598 C CA . GLY A 1 162 ? 41.70460 -0.92796 24.79248 1.000 61.89645 159 GLY A CA 1
ATOM 2599 C C . GLY A 1 162 ? 42.32923 -2.14530 25.44612 1.000 55.87192 159 GLY A C 1
ATOM 2600 O O . GLY A 1 162 ? 41.64560 -3.11915 25.76549 1.000 54.17240 159 GLY A O 1
ATOM 2604 N N . LYS A 1 163 ? 43.64139 -2.06329 25.63678 1.000 52.88466 160 LYS A N 1
ATOM 2605 C CA . LYS A 1 163 ? 44.44816 -3.15703 26.15113 1.000 52.17486 160 LYS A CA 1
ATOM 2606 C C . LYS A 1 163 ? 44.69462 -2.99272 27.64711 1.000 53.21926 160 LYS A C 1
ATOM 2607 O O . LYS A 1 163 ? 44.42433 -1.94729 28.24143 1.000 59.69754 160 LYS A O 1
ATOM 2626 N N . TYR A 1 164 ? 45.22065 -4.05824 28.25455 1.000 50.01474 161 TYR A N 1
ATOM 2627 C CA . TYR A 1 164 ? 45.61691 -4.03262 29.65583 1.000 45.22195 161 TYR A CA 1
ATOM 2628 C C . TYR A 1 164 ? 47.04841 -3.52302 29.75125 1.000 43.50408 161 TYR A C 1
ATOM 2629 O O . TYR A 1 164 ? 47.97130 -4.22269 29.30647 1.000 43.94044 161 TYR A O 1
ATOM 2647 N N . PRO A 1 165 ? 47.28861 -2.33257 30.30857 1.000 41.45834 162 PRO A N 1
ATOM 2648 C CA . PRO A 1 165 ? 48.66814 -1.82170 30.37017 1.000 47.27068 162 PRO A CA 1
ATOM 2649 C C . PRO A 1 165 ? 49.66268 -2.78570 30.99250 1.000 52.00783 162 PRO A C 1
ATOM 2650 O O . PRO A 1 165 ? 50.82418 -2.81942 30.56586 1.000 54.80940 162 PRO A O 1
ATOM 2661 N N . ARG A 1 166 ? 49.25076 -3.57384 31.98750 1.000 52.15081 163 ARG A N 1
ATOM 2662 C CA . ARG A 1 166 ? 50.18493 -4.46680 32.66264 1.000 46.09132 163 ARG A CA 1
ATOM 2663 C C . ARG A 1 166 ? 50.57036 -5.67177 31.81504 1.000 48.19041 163 ARG A C 1
ATOM 2664 O O . ARG A 1 166 ? 51.54002 -6.35778 32.15597 1.000 52.61265 163 ARG A O 1
ATOM 2685 N N . ASN A 1 167 ? 49.84464 -5.94685 30.73203 1.000 45.62970 164 ASN A N 1
ATOM 2686 C CA . ASN A 1 167 ? 50.14312 -7.06996 29.85435 1.000 51.27327 164 ASN A CA 1
ATOM 2687 C C . ASN A 1 167 ? 50.83323 -6.65194 28.56329 1.000 52.64327 164 ASN A C 1
ATOM 2688 O O . ASN A 1 167 ? 51.11071 -7.51207 27.72148 1.000 54.91798 164 ASN A O 1
ATOM 2699 N N . ALA A 1 168 ? 51.10911 -5.35645 28.38058 1.000 51.18436 165 ALA A N 1
ATOM 2700 C CA . ALA A 1 168 ? 51.71010 -4.88562 27.14032 1.000 45.61566 165 ALA A CA 1
ATOM 2701 C C . ALA A 1 168 ? 52.81319 -3.85613 27.36092 1.000 47.95557 165 ALA A C 1
ATOM 2702 O O . ALA A 1 168 ? 53.32499 -3.30627 26.37761 1.000 53.30765 165 ALA A O 1
ATOM 2709 N N . VAL A 1 169 ? 53.20607 -3.58424 28.60563 1.000 47.78547 166 VAL A N 1
ATOM 2710 C CA . VAL A 1 169 ? 54.17220 -2.53065 28.89533 1.000 44.31704 166 VAL A CA 1
ATOM 2711 C C . VAL A 1 169 ? 55.52911 -3.13434 29.22506 1.000 46.96918 166 VAL A C 1
ATOM 2712 O O . VAL A 1 169 ? 56.56862 -2.56054 28.88310 1.000 51.67989 166 VAL A O 1
ATOM 2725 N N . TYR A 1 170 ? 55.53804 -4.28744 29.88317 1.000 54.15200 167 TYR A N 1
ATOM 2726 C CA . TYR A 1 170 ? 56.79340 -4.91755 30.29996 1.000 54.84811 167 TYR A CA 1
ATOM 2727 C C . TYR A 1 170 ? 57.26122 -5.95345 29.28475 1.000 58.32150 167 TYR A C 1
ATOM 2728 O O . TYR A 1 170 ? 57.66487 -7.06027 29.64280 1.000 57.88981 167 TYR A O 1
ATOM 2746 N N . GLY A 1 171 ? 57.22867 -5.59716 28.00373 1.000 62.09963 168 GLY A N 1
ATOM 2747 C CA . GLY A 1 171 ? 57.64006 -6.49647 26.95345 1.000 67.07162 168 GLY A CA 1
ATOM 2748 C C . GLY A 1 171 ? 59.14239 -6.68704 26.91730 1.000 74.87270 168 GLY A C 1
ATOM 2749 O O . GLY A 1 171 ? 59.86716 -6.26819 27.82617 1.000 71.93983 168 GLY A O 1
ATOM 2753 N N . PRO A 1 172 ? 59.64316 -7.32712 25.85623 1.000 84.17713 169 PRO A N 1
ATOM 2754 C CA . PRO A 1 172 ? 61.09889 -7.55077 25.77284 1.000 78.89293 169 PRO A CA 1
ATOM 2755 C C . PRO A 1 172 ? 61.90140 -6.26191 25.80587 1.000 72.50720 169 PRO A C 1
ATOM 2756 O O . PRO A 1 172 ? 62.87519 -6.15915 26.56302 1.000 64.56713 169 PRO A O 1
ATOM 2767 N N . ASN A 1 173 ? 61.51772 -5.27053 25.00232 1.000 79.01022 170 ASN A N 1
ATOM 2768 C CA . ASN A 1 173 ? 62.18555 -3.97713 24.97290 1.000 79.17750 170 ASN A CA 1
ATOM 2769 C C . ASN A 1 173 ? 61.49007 -2.94005 25.84656 1.000 72.97211 170 ASN A C 1
ATOM 2770 O O . ASN A 1 173 ? 61.83981 -1.75717 25.78502 1.000 61.42254 170 ASN A O 1
ATOM 2781 N N . GLY A 1 174 ? 60.52529 -3.35364 26.65708 1.000 73.72049 171 GLY A N 1
ATOM 2782 C CA . GLY A 1 174 ? 59.69137 -2.44212 27.41384 1.000 56.91554 171 GLY A CA 1
ATOM 2783 C C . GLY A 1 174 ? 60.28034 -2.04792 28.74886 1.000 53.28892 171 GLY A C 1
ATOM 2784 O O . GLY A 1 174 ? 61.49871 -1.93305 28.91347 1.000 49.63682 171 GLY A O 1
ATOM 2788 N N . ILE A 1 175 ? 59.39526 -1.84190 29.71877 1.000 58.48544 172 ILE A N 1
ATOM 2789 C CA . ILE A 1 175 ? 59.75765 -1.30495 31.02410 1.000 49.98875 172 ILE A CA 1
ATOM 2790 C C . ILE A 1 175 ? 60.10242 -2.44880 31.96374 1.000 49.86978 172 ILE A C 1
ATOM 2791 O O . ILE A 1 175 ? 59.49441 -3.52453 31.90922 1.000 58.54221 172 ILE A O 1
ATOM 2807 N N . HIS A 1 176 ? 61.08299 -2.21377 32.83378 1.000 41.50442 173 HIS A N 1
ATOM 2808 C CA . HIS A 1 176 ? 61.44595 -3.17131 33.87328 1.000 51.74382 173 HIS A CA 1
ATOM 2809 C C . HIS A 1 176 ? 62.02090 -2.40174 35.05088 1.000 53.42776 173 HIS A C 1
ATOM 2810 O O . HIS A 1 176 ? 63.04630 -1.72876 34.90898 1.000 54.09698 173 HIS A O 1
ATOM 2824 N N . THR A 1 177 ? 61.36386 -2.49794 36.20345 1.000 60.17885 174 THR A N 1
ATOM 2825 C CA . THR A 1 177 ? 61.84555 -1.86996 37.42569 1.000 60.28664 174 THR A CA 1
ATOM 2826 C C . THR A 1 177 ? 62.84608 -2.74092 38.17340 1.000 56.93622 174 THR A C 1
ATOM 2827 O O . THR A 1 177 ? 63.39148 -2.30105 39.19063 1.000 58.25600 174 THR A O 1
ATOM 2838 N N . TYR A 1 178 ? 63.09445 -3.95909 37.69752 1.000 55.29395 175 TYR A N 1
ATOM 2839 C CA . TYR A 1 178 ? 64.04451 -4.86018 38.32945 1.000 58.97255 175 TYR A CA 1
ATOM 2840 C C . TYR A 1 178 ? 64.58237 -5.81662 37.27712 1.000 62.88752 175 TYR A C 1
ATOM 2841 O O . TYR A 1 178 ? 63.89485 -6.14156 36.30506 1.000 61.43890 175 TYR A O 1
ATOM 2859 N N . ASP A 1 179 ? 65.81896 -6.26279 37.47877 1.000 69.01388 176 ASP A N 1
ATOM 2860 C CA . ASP A 1 179 ? 66.42389 -7.26975 36.61832 1.000 74.30024 176 ASP A CA 1
ATOM 2861 C C . ASP A 1 179 ? 66.04077 -8.65287 37.12808 1.000 73.22977 176 ASP A C 1
ATOM 2862 O O . ASP A 1 179 ? 66.24832 -8.96889 38.30425 1.000 68.62739 176 ASP A O 1
ATOM 2871 N N . ILE A 1 180 ? 65.48243 -9.47457 36.23791 1.000 69.33969 177 ILE A N 1
ATOM 2872 C CA . ILE A 1 180 ? 64.94349 -10.76103 36.66289 1.000 71.33694 177 ILE A CA 1
ATOM 2873 C C . ILE A 1 180 ? 66.05937 -11.66780 37.16729 1.000 70.64701 177 ILE A C 1
ATOM 2874 O O . ILE A 1 180 ? 65.88045 -12.41274 38.13799 1.000 74.40130 177 ILE A O 1
ATOM 2890 N N . ASN A 1 181 ? 67.22842 -11.61733 36.52403 1.000 67.37839 178 ASN A N 1
ATOM 2891 C CA . ASN A 1 181 ? 68.32528 -12.50056 36.90298 1.000 69.00486 178 ASN A CA 1
ATOM 2892 C C . ASN A 1 181 ? 68.76827 -12.29587 38.34613 1.000 68.13719 178 ASN A C 1
ATOM 2893 O O . ASN A 1 181 ? 69.32968 -13.21974 38.94539 1.000 66.54480 178 ASN A O 1
ATOM 2904 N N . THR A 1 182 ? 68.53062 -11.11471 38.92003 1.000 68.83964 179 THR A N 1
ATOM 2905 C CA . THR A 1 182 ? 68.92065 -10.86576 40.30241 1.000 66.90469 179 THR A CA 1
ATOM 2906 C C . THR A 1 182 ? 68.06409 -11.63353 41.29993 1.000 70.72450 179 THR A C 1
ATOM 2907 O O . THR A 1 182 ? 68.41900 -11.68480 42.48264 1.000 73.08897 179 THR A O 1
ATOM 2918 N N . LEU A 1 183 ? 66.95393 -12.22541 40.85572 1.000 64.77527 180 LEU A N 1
ATOM 2919 C CA . LEU A 1 183 ? 66.07158 -12.98349 41.73091 1.000 63.55994 180 LEU A CA 1
ATOM 2920 C C . LEU A 1 183 ? 66.21148 -14.48925 41.56401 1.000 67.64713 180 LEU A C 1
ATOM 2921 O O . LEU A 1 183 ? 65.80664 -15.23658 42.46174 1.000 66.59758 180 LEU A O 1
ATOM 2937 N N . LEU A 1 184 ? 66.76992 -14.94940 40.44076 1.000 70.09468 181 LEU A N 1
ATOM 2938 C CA . LEU A 1 184 ? 66.84457 -16.37179 40.15002 1.000 60.93078 181 LEU A CA 1
ATOM 2939 C C . LEU A 1 184 ? 68.16347 -16.95678 40.64397 1.000 59.20032 181 LEU A C 1
ATOM 2940 O O . LEU A 1 184 ? 69.18863 -16.26800 40.65900 1.000 65.70434 181 LEU A O 1
ATOM 2956 N N . PRO A 1 185 ? 68.17189 -18.22808 41.05744 1.000 61.88932 182 PRO A N 1
ATOM 2957 C CA . PRO A 1 185 ? 69.45881 -18.86496 41.38656 1.000 57.25813 182 PRO A CA 1
ATOM 2958 C C . PRO A 1 185 ? 70.45242 -18.81771 40.23754 1.000 55.32071 182 PRO A C 1
ATOM 2959 O O . PRO A 1 185 ? 71.64485 -18.58040 40.46368 1.000 55.74846 182 PRO A O 1
ATOM 2970 N N . LYS A 1 186 ? 69.98997 -19.04011 39.00737 1.000 50.46832 183 LYS A N 1
ATOM 2971 C CA . LYS A 1 186 ? 70.81229 -18.92451 37.81372 1.000 52.91677 183 LYS A CA 1
ATOM 2972 C C . LYS A 1 186 ? 70.11907 -18.00053 36.81920 1.000 62.51867 183 LYS A C 1
ATOM 2973 O O . LYS A 1 186 ? 68.92707 -17.71189 36.93838 1.000 69.08665 183 LYS A O 1
ATOM 2992 N N . ASN A 1 187 ? 70.87281 -17.54990 35.82199 1.000 58.63709 184 ASN A N 1
ATOM 2993 C CA . ASN A 1 187 ? 70.27490 -16.75905 34.75587 1.000 59.75321 184 ASN A CA 1
ATOM 2994 C C . ASN A 1 187 ? 69.23806 -17.58660 34.00496 1.000 58.79895 184 ASN A C 1
ATOM 2995 O O . ASN A 1 187 ? 69.34377 -18.81164 33.90155 1.000 64.04237 184 ASN A O 1
ATOM 3006 N N . LYS A 1 188 ? 68.22039 -16.89952 33.47843 1.000 58.19356 185 LYS A N 1
ATOM 3007 C CA . LYS A 1 188 ? 67.14758 -17.59071 32.77104 1.000 64.24745 185 LYS A CA 1
ATOM 3008 C C . LYS A 1 188 ? 67.68569 -18.46703 31.64791 1.000 58.15875 185 LYS A C 1
ATOM 3009 O O . LYS A 1 188 ? 67.12593 -19.53320 31.36737 1.000 58.06905 185 LYS A O 1
ATOM 3028 N N . SER A 1 189 ? 68.76781 -18.03870 30.99581 1.000 53.93086 186 SER A N 1
ATOM 3029 C CA . SER A 1 189 ? 69.31996 -18.80303 29.88473 1.000 60.86596 186 SER A CA 1
ATOM 3030 C C . SER A 1 189 ? 69.89686 -20.14304 30.32443 1.000 59.92406 186 SER A C 1
ATOM 3031 O O . SER A 1 189 ? 70.02315 -21.05004 29.49419 1.000 50.54547 186 SER A O 1
ATOM 3039 N N . GLN A 1 190 ? 70.24187 -20.29321 31.60092 1.000 60.44848 187 GLN A N 1
ATOM 3040 C CA . GLN A 1 190 ? 70.84541 -21.51894 32.10361 1.000 59.68205 187 GLN A CA 1
ATOM 3041 C C . GLN A 1 190 ? 69.81285 -22.55918 32.52297 1.000 57.26640 187 GLN A C 1
ATOM 3042 O O . GLN A 1 190 ? 70.17018 -23.53176 33.19573 1.000 59.78824 187 GLN A O 1
ATOM 3056 N N . TYR A 1 191 ? 68.54989 -22.37579 32.14810 1.000 53.48420 188 TYR A N 1
ATOM 3057 C CA . TYR A 1 191 ? 67.51585 -23.38101 32.33361 1.000 54.14014 188 TYR A CA 1
ATOM 3058 C C . TYR A 1 191 ? 66.98258 -23.80074 30.97080 1.000 49.60934 188 TYR A C 1
ATOM 3059 O O . TYR A 1 191 ? 67.00677 -23.02314 30.01208 1.000 48.73766 188 TYR A O 1
ATOM 3077 N N . SER A 1 192 ? 66.50242 -25.04228 30.88936 1.000 46.88782 189 SER A N 1
ATOM 3078 C CA . SER A 1 192 ? 65.86913 -25.49580 29.65758 1.000 46.89672 189 SER A CA 1
ATOM 3079 C C . SER A 1 192 ? 64.47905 -24.89863 29.50014 1.000 51.17383 189 SER A C 1
ATOM 3080 O O . SER A 1 192 ? 63.99392 -24.74718 28.37336 1.000 56.59907 189 SER A O 1
ATOM 3088 N N . GLN A 1 193 ? 63.83012 -24.55100 30.60898 1.000 47.47067 190 GLN A N 1
ATOM 3089 C CA . GLN A 1 193 ? 62.46508 -24.05136 30.56776 1.000 47.32466 190 GLN A CA 1
ATOM 3090 C C . GLN A 1 193 ? 62.14086 -23.38993 31.89842 1.000 56.79275 190 GLN A C 1
ATOM 3091 O O . GLN A 1 193 ? 62.61297 -23.82221 32.95565 1.000 56.32313 190 GLN A O 1
ATOM 3105 N N . THR A 1 194 ? 61.33635 -22.33251 31.82897 1.000 48.59260 191 THR A N 1
ATOM 3106 C CA . THR A 1 194 ? 60.81599 -21.65045 33.00589 1.000 42.36751 191 THR A CA 1
ATOM 3107 C C . THR A 1 194 ? 59.33071 -21.96531 33.12210 1.000 49.00555 191 THR A C 1
ATOM 3108 O O . THR A 1 194 ? 58.56149 -21.70503 32.18952 1.000 48.55463 191 THR A O 1
ATOM 3119 N N . ILE A 1 195 ? 58.93715 -22.53507 34.25673 1.000 48.19980 192 ILE A N 1
ATOM 3120 C CA . ILE A 1 195 ? 57.55377 -22.88177 34.54598 1.000 41.54129 192 ILE A CA 1
ATOM 3121 C C . ILE A 1 195 ? 57.06497 -21.96810 35.65759 1.000 43.03721 192 ILE A C 1
ATOM 3122 O O . ILE A 1 195 ? 57.78778 -21.72168 36.62851 1.000 52.43382 192 ILE A O 1
ATOM 3138 N N . LEU A 1 196 ? 55.84485 -21.45932 35.51094 1.000 47.19720 193 LEU A N 1
ATOM 3139 C CA . LEU A 1 196 ? 55.21809 -20.60018 36.50944 1.000 43.77917 193 LEU A CA 1
ATOM 3140 C C . LEU A 1 196 ? 53.94279 -21.27373 36.99516 1.000 42.25280 193 LEU A C 1
ATOM 3141 O O . LEU A 1 196 ? 53.00889 -21.47322 36.21308 1.000 43.78951 193 LEU A O 1
ATOM 3157 N N . PHE A 1 197 ? 53.90545 -21.61651 38.27916 1.000 39.45475 194 PHE A N 1
ATOM 3158 C CA . PHE A 1 197 ? 52.76949 -22.28652 38.89972 1.000 42.27686 194 PHE A CA 1
ATOM 3159 C C . PHE A 1 197 ? 51.89314 -21.23320 39.56669 1.000 42.65995 194 PHE A C 1
ATOM 3160 O O . PHE A 1 197 ? 52.34436 -20.54120 40.48549 1.000 42.22903 194 PHE A O 1
ATOM 3177 N N . CYS A 1 198 ? 50.64601 -21.10520 39.10086 1.000 50.80266 195 CYS A N 1
ATOM 3178 C CA . CYS A 1 198 ? 49.74005 -20.03997 39.52742 1.000 50.29528 195 CYS A CA 1
ATOM 3179 C C . CYS A 1 198 ? 48.43416 -20.62769 40.05380 1.000 49.07440 195 CYS A C 1
ATOM 3180 O O . CYS A 1 198 ? 47.38717 -20.52796 39.39961 1.000 53.15692 195 CYS A O 1
ATOM 3188 N N . PRO A 1 199 ? 48.45625 -21.23655 41.23499 1.000 44.79886 196 PRO A N 1
ATOM 3189 C CA . PRO A 1 199 ? 47.21482 -21.74908 41.81964 1.000 52.63869 196 PRO A CA 1
ATOM 3190 C C . PRO A 1 199 ? 46.37673 -20.64984 42.45169 1.000 49.08821 196 PRO A C 1
ATOM 3191 O O . PRO A 1 199 ? 46.89077 -19.67811 43.00968 1.000 46.79658 196 PRO A O 1
ATOM 3202 N N . THR A 1 200 ? 45.06225 -20.82017 42.34917 1.000 50.98387 197 THR A N 1
ATOM 3203 C CA . THR A 1 200 ? 44.10632 -19.95231 43.01748 1.000 56.66411 197 THR A CA 1
ATOM 3204 C C . THR A 1 200 ? 43.80514 -20.49789 44.41108 1.000 55.45633 197 THR A C 1
ATOM 3205 O O . THR A 1 200 ? 44.19812 -21.61017 44.76782 1.000 58.08415 197 THR A O 1
ATOM 3216 N N . TYR A 1 201 ? 43.09952 -19.70028 45.20804 1.000 57.74687 198 TYR A N 1
ATOM 3217 C CA . TYR A 1 201 ? 42.61768 -20.17741 46.49647 1.000 66.18058 198 TYR A CA 1
ATOM 3218 C C . TYR A 1 201 ? 41.30232 -20.92249 46.30158 1.000 70.41902 198 TYR A C 1
ATOM 3219 O O . TYR A 1 201 ? 40.40372 -20.44226 45.60307 1.000 73.01084 198 TYR A O 1
ATOM 3237 N N . ARG A 1 202 ? 41.19177 -22.09291 46.92323 1.000 74.28907 199 ARG A N 1
ATOM 3238 C CA . ARG A 1 202 ? 40.07063 -22.99124 46.71152 1.000 75.69338 199 ARG A CA 1
ATOM 3239 C C . ARG A 1 202 ? 39.00368 -22.78231 47.78430 1.000 80.02486 199 ARG A C 1
ATOM 3240 O O . ARG A 1 202 ? 39.12526 -21.93354 48.67113 1.000 78.33280 199 ARG A O 1
ATOM 3261 N N . ILE A 1 203 ? 37.94026 -23.58099 47.69670 1.000 83.90350 200 ILE A N 1
ATOM 3262 C CA . ILE A 1 203 ? 36.83820 -23.52198 48.64999 1.000 87.38618 200 ILE A CA 1
ATOM 3263 C C . ILE A 1 203 ? 37.33628 -23.96167 50.02013 1.000 80.52364 200 ILE A C 1
ATOM 3264 O O . ILE A 1 203 ? 37.38999 -23.16183 50.96129 1.000 69.29547 200 ILE A O 1
ATOM 3268 N N . GLY A 1 204 ? 37.70324 -25.23488 50.14100 1.000 80.71495 201 GLY A N 1
ATOM 3269 C CA . GLY A 1 204 ? 38.19514 -25.75804 51.39927 1.000 87.04904 201 GLY A CA 1
ATOM 3270 C C . GLY A 1 204 ? 38.61171 -27.21138 51.31898 1.000 89.18963 201 GLY A C 1
ATOM 3271 O O . GLY A 1 204 ? 37.94986 -28.02126 50.66268 1.000 96.76304 201 GLY A O 1
ATOM 3275 N N . ALA A 1 205 ? 39.71264 -27.55273 51.98479 1.000 82.85021 202 ALA A N 1
ATOM 3276 C CA . ALA A 1 205 ? 40.20585 -28.92079 52.00590 1.000 84.33862 202 ALA A CA 1
ATOM 3277 C C . ALA A 1 205 ? 40.99280 -29.13774 53.28890 1.000 88.46398 202 ALA A C 1
ATOM 3278 O O . ALA A 1 205 ? 41.51149 -28.19223 53.88867 1.000 79.09917 202 ALA A O 1
ATOM 3285 N N . ILE A 1 206 ? 41.07043 -30.40377 53.70716 1.000 89.83990 203 ILE A N 1
ATOM 3286 C CA . ILE A 1 206 ? 41.80305 -30.74350 54.92521 1.000 76.92513 203 ILE A CA 1
ATOM 3287 C C . ILE A 1 206 ? 43.23756 -30.23857 54.83495 1.000 81.21507 203 ILE A C 1
ATOM 3288 O O . ILE A 1 206 ? 43.72898 -29.53891 55.72907 1.000 70.36601 203 ILE A O 1
ATOM 3292 N N . GLN A 1 207 ? 43.92821 -30.58595 53.75505 1.000 82.39563 204 GLN A N 1
ATOM 3293 C CA . GLN A 1 207 ? 45.27546 -30.09869 53.51059 1.000 76.07506 204 GLN A CA 1
ATOM 3294 C C . GLN A 1 207 ? 45.22295 -28.75371 52.79829 1.000 72.03798 204 GLN A C 1
ATOM 3295 O O . GLN A 1 207 ? 44.29819 -28.46966 52.03191 1.000 67.88022 204 GLN A O 1
ATOM 3299 N N . GLY A 1 208 ? 46.22566 -27.92167 53.06514 1.000 76.38508 205 GLY A N 1
ATOM 3300 C CA . GLY A 1 208 ? 46.33861 -26.65010 52.38079 1.000 71.45946 205 GLY A CA 1
ATOM 3301 C C . GLY A 1 208 ? 46.29528 -26.82501 50.87820 1.000 68.40371 205 GLY A C 1
ATOM 3302 O O . GLY A 1 208 ? 46.58970 -27.91130 50.37021 1.000 75.25629 205 GLY A O 1
ATOM 3306 N N . VAL A 1 209 ? 45.92325 -25.76697 50.15449 1.000 59.24166 206 VAL A N 1
ATOM 3307 C CA . VAL A 1 209 ? 45.84026 -25.85668 48.69817 1.000 57.70493 206 VAL A CA 1
ATOM 3308 C C . VAL A 1 209 ? 47.16126 -26.35819 48.12773 1.000 61.21006 206 VAL A C 1
ATOM 3309 O O . VAL A 1 209 ? 47.19489 -27.24915 47.26909 1.000 65.94794 206 VAL A O 1
ATOM 3322 N N . LEU A 1 210 ? 48.27261 -25.79697 48.60862 1.000 52.28160 207 LEU A N 1
ATOM 3323 C CA . LEU A 1 210 ? 49.57951 -26.18842 48.09221 1.000 54.67898 207 LEU A CA 1
ATOM 3324 C C . LEU A 1 210 ? 49.87934 -27.64787 48.40985 1.000 59.47077 207 LEU A C 1
ATOM 3325 O O . LEU A 1 210 ? 50.50176 -28.35155 47.60542 1.000 61.81135 207 LEU A O 1
ATOM 3341 N N . ASN A 1 211 ? 49.43925 -28.12431 49.57649 1.000 60.87142 208 ASN A N 1
ATOM 3342 C CA . ASN A 1 211 ? 49.68523 -29.51557 49.94037 1.000 60.55685 208 ASN A CA 1
ATOM 3343 C C . ASN A 1 211 ? 48.86733 -30.46122 49.07072 1.000 60.66250 208 ASN A C 1
ATOM 3344 O O . ASN A 1 211 ? 49.35528 -31.52367 48.66786 1.000 64.98082 208 ASN A O 1
ATOM 3355 N N . SER A 1 212 ? 47.61873 -30.09348 48.77214 1.000 62.09956 209 SER A N 1
ATOM 3356 C CA . SER A 1 212 ? 46.79582 -30.92314 47.89977 1.000 56.18313 209 SER A CA 1
ATOM 3357 C C . SER A 1 212 ? 47.32936 -30.92334 46.47279 1.000 61.50625 209 SER A C 1
ATOM 3358 O O . SER A 1 212 ? 47.24854 -31.94503 45.77904 1.000 59.02831 209 SER A O 1
ATOM 3366 N N . LEU A 1 213 ? 47.87944 -29.79702 46.02076 1.000 62.95947 210 LEU A N 1
ATOM 3367 C CA . LEU A 1 213 ? 48.39159 -29.69588 44.65959 1.000 58.75824 210 LEU A CA 1
ATOM 3368 C C . LEU A 1 213 ? 49.83180 -30.18298 44.53837 1.000 56.91054 210 LEU A C 1
ATOM 3369 O O . LEU A 1 213 ? 50.17043 -30.86469 43.56467 1.000 54.48421 210 LEU A O 1
ATOM 3385 N N . LEU A 1 214 ? 50.68845 -29.84569 45.50323 1.000 52.20257 211 LEU A N 1
ATOM 3386 C CA . LEU A 1 214 ? 52.10133 -30.22731 45.48829 1.000 58.44672 211 LEU A CA 1
ATOM 3387 C C . LEU A 1 214 ? 52.44212 -30.87689 46.82260 1.000 61.54980 211 LEU A C 1
ATOM 3388 O O . LEU A 1 214 ? 52.99116 -30.22670 47.72322 1.000 60.22729 211 LEU A O 1
ATOM 3404 N N . PRO A 1 215 ? 52.13587 -32.16830 46.98371 1.000 62.66084 212 PRO A N 1
ATOM 3405 C CA . PRO A 1 215 ? 52.38707 -32.82796 48.27259 1.000 60.68319 212 PRO A CA 1
ATOM 3406 C C . PRO A 1 215 ? 53.85535 -33.14222 48.51215 1.000 63.71161 212 PRO A C 1
ATOM 3407 O O . PRO A 1 215 ? 54.33287 -33.05749 49.64824 1.000 67.65586 212 PRO A O 1
ATOM 3418 N N . ASP A 1 216 ? 54.58028 -33.50430 47.45613 1.000 64.92118 213 ASP A N 1
ATOM 3419 C CA . ASP A 1 216 ? 55.97852 -33.91874 47.55252 1.000 62.79052 213 ASP A CA 1
ATOM 3420 C C . ASP A 1 216 ? 56.83343 -32.93165 46.76307 1.000 59.98693 213 ASP A C 1
ATOM 3421 O O . ASP A 1 216 ? 57.00772 -33.07469 45.55085 1.000 62.51044 213 ASP A O 1
ATOM 3430 N N . PHE A 1 217 ? 57.37338 -31.92857 47.45894 1.000 54.86963 214 PHE A N 1
ATOM 3431 C CA . PHE A 1 217 ? 58.26789 -30.98301 46.80279 1.000 55.15899 214 PHE A CA 1
ATOM 3432 C C . PHE A 1 217 ? 59.61574 -31.61325 46.48061 1.000 50.27846 214 PHE A C 1
ATOM 3433 O O . PHE A 1 217 ? 60.30030 -31.16430 45.55603 1.000 48.37044 214 PHE A O 1
ATOM 3450 N N . ALA A 1 218 ? 60.01950 -32.63886 47.23203 1.000 59.07773 215 ALA A N 1
ATOM 3451 C CA . ALA A 1 218 ? 61.30017 -33.28734 46.96815 1.000 59.49863 215 ALA A CA 1
ATOM 3452 C C . ALA A 1 218 ? 61.32894 -33.88622 45.56759 1.000 53.53357 215 ALA A C 1
ATOM 3453 O O . ALA A 1 218 ? 62.27404 -33.66281 44.80064 1.000 49.01512 215 ALA A O 1
ATOM 3460 N N . LYS A 1 219 ? 60.29335 -34.65055 45.21187 1.000 57.50159 216 LYS A N 1
ATOM 3461 C CA . LYS A 1 219 ? 60.25581 -35.25050 43.88259 1.000 61.78055 216 LYS A CA 1
ATOM 3462 C C . LYS A 1 219 ? 60.08388 -34.19228 42.80011 1.000 62.91827 216 LYS A C 1
ATOM 3463 O O . LYS A 1 219 ? 60.60398 -34.35271 41.68961 1.000 58.28883 216 LYS A O 1
ATOM 3482 N N . LEU A 1 220 ? 59.36677 -33.10781 43.10048 1.000 62.39271 217 LEU A N 1
ATOM 3483 C CA . LEU A 1 220 ? 59.26690 -32.00691 42.14915 1.000 51.26015 217 LEU A CA 1
ATOM 3484 C C . LEU A 1 220 ? 60.64352 -31.42371 41.85870 1.000 49.14839 217 LEU A C 1
ATOM 3485 O O . LEU A 1 220 ? 60.99617 -31.17748 40.69917 1.000 60.57816 217 LEU A O 1
ATOM 3501 N N . GLU A 1 221 ? 61.43830 -31.19615 42.90801 1.000 49.26721 218 GLU A N 1
ATOM 3502 C CA . GLU A 1 221 ? 62.79491 -30.69772 42.71301 1.000 49.16240 218 GLU A CA 1
ATOM 3503 C C . GLU A 1 221 ? 63.63334 -31.69245 41.92591 1.000 52.77651 218 GLU A C 1
ATOM 3504 O O . GLU A 1 221 ? 64.42467 -31.30088 41.06351 1.000 54.65305 218 GLU A O 1
ATOM 3516 N N . GLU A 1 222 ? 63.49036 -32.98394 42.22367 1.000 52.96171 219 GLU A N 1
ATOM 3517 C CA . GLU A 1 222 ? 64.24089 -33.99339 41.48286 1.000 55.03833 219 GLU A CA 1
ATOM 3518 C C . GLU A 1 222 ? 63.91296 -33.92850 39.99471 1.000 52.93816 219 GLU A C 1
ATOM 3519 O O . GLU A 1 222 ? 64.81221 -33.92364 39.14407 1.000 54.49599 219 GLU A O 1
ATOM 3531 N N . VAL A 1 223 ? 62.62249 -33.86254 39.66336 1.000 54.02543 220 VAL A N 1
ATOM 3532 C CA . VAL A 1 223 ? 62.21352 -33.78561 38.26285 1.000 52.06677 220 VAL A CA 1
ATOM 3533 C C . VAL A 1 223 ? 62.77391 -32.52518 37.61438 1.000 52.68106 220 VAL A C 1
ATOM 3534 O O . VAL A 1 223 ? 63.36485 -32.57322 36.52893 1.000 46.28660 220 VAL A O 1
ATOM 3547 N N . CYS A 1 224 ? 62.59463 -31.37489 38.26876 1.000 57.18607 221 CYS A N 1
ATOM 3548 C CA . CYS A 1 224 ? 63.02581 -30.11558 37.66971 1.000 53.67530 221 CYS A CA 1
ATOM 3549 C C . CYS A 1 224 ? 64.53984 -30.05620 37.50793 1.000 51.97787 221 CYS A C 1
ATOM 3550 O O . CYS A 1 224 ? 65.03567 -29.43038 36.56394 1.000 52.57964 221 CYS A O 1
ATOM 3558 N N . ARG A 1 225 ? 65.28793 -30.69423 38.40975 1.000 52.80084 222 ARG A N 1
ATOM 3559 C CA . ARG A 1 225 ? 66.73116 -30.80216 38.23318 1.000 54.90342 222 ARG A CA 1
ATOM 3560 C C . ARG A 1 225 ? 67.06372 -31.68955 37.04282 1.000 51.49419 222 ARG A C 1
ATOM 3561 O O . ARG A 1 225 ? 67.94260 -31.35867 36.23823 1.000 50.07311 222 ARG A O 1
ATOM 3582 N N . HIS A 1 226 ? 66.37199 -32.82324 36.91822 1.000 51.03619 223 HIS A N 1
ATOM 3583 C CA . HIS A 1 226 ? 66.57419 -33.69276 35.76539 1.000 48.15980 223 HIS A CA 1
ATOM 3584 C C . HIS A 1 226 ? 66.39137 -32.92188 34.46324 1.000 48.22559 223 HIS A C 1
ATOM 3585 O O . HIS A 1 226 ? 67.20933 -33.02716 33.54239 1.000 40.97215 223 HIS A O 1
ATOM 3599 N N . LYS A 1 227 ? 65.32652 -32.12723 34.37623 1.000 57.95862 224 LYS A N 1
ATOM 3600 C CA . LYS A 1 227 ? 65.01524 -31.36544 33.17466 1.000 50.20263 224 LYS A CA 1
ATOM 3601 C C . LYS A 1 227 ? 65.60010 -29.95844 33.18940 1.000 45.51867 224 LYS A C 1
ATOM 3602 O O . LYS A 1 227 ? 65.37924 -29.20488 32.23609 1.000 47.10501 224 LYS A O 1
ATOM 3621 N N . ASN A 1 228 ? 66.33335 -29.58504 34.23905 1.000 44.58471 225 ASN A N 1
ATOM 3622 C CA . ASN A 1 228 ? 66.95277 -28.26236 34.32721 1.000 44.37625 225 ASN A CA 1
ATOM 3623 C C . ASN A 1 228 ? 65.91046 -27.15684 34.16917 1.000 49.00859 225 ASN A C 1
ATOM 3624 O O . ASN A 1 228 ? 66.14534 -26.14268 33.50861 1.000 49.13594 225 ASN A O 1
ATOM 3635 N N . GLN A 1 229 ? 64.74717 -27.35590 34.77939 1.000 53.86704 226 GLN A N 1
ATOM 3636 C CA . GLN A 1 229 ? 63.64798 -26.40599 34.71201 1.000 52.63601 226 GLN A CA 1
ATOM 3637 C C . GLN A 1 229 ? 63.62227 -25.53764 35.96266 1.000 47.57915 226 GLN A C 1
ATOM 3638 O O . GLN A 1 229 ? 63.97190 -25.98514 37.05772 1.000 49.23455 226 GLN A O 1
ATOM 3652 N N . LEU A 1 230 ? 63.20467 -24.28473 35.78874 1.000 49.58091 227 LEU A N 1
ATOM 3653 C CA . LEU A 1 230 ? 63.03256 -23.35735 36.90396 1.000 54.73836 227 LEU A CA 1
ATOM 3654 C C . LEU A 1 230 ? 61.54781 -23.28359 37.23907 1.000 52.87702 227 LEU A C 1
ATOM 3655 O O . LEU A 1 230 ? 60.76041 -22.72303 36.47161 1.000 52.49115 227 LEU A O 1
ATOM 3671 N N . PHE A 1 231 ? 61.17415 -23.83404 38.39017 1.000 51.25957 228 PHE A N 1
ATOM 3672 C CA . PHE A 1 231 ? 59.78197 -23.91970 38.81687 1.000 50.16821 228 PHE A CA 1
ATOM 3673 C C . PHE A 1 231 ? 59.50193 -22.77998 39.79070 1.000 52.49710 228 PHE A C 1
ATOM 3674 O O . PHE A 1 231 ? 59.98886 -22.79318 40.92564 1.000 55.98540 228 PHE A O 1
ATOM 3691 N N . ILE A 1 232 ? 58.70982 -21.80330 39.35286 1.000 45.35897 229 ILE A N 1
ATOM 3692 C CA . ILE A 1 232 ? 58.43936 -20.59141 40.11690 1.000 42.11143 229 ILE A CA 1
ATOM 3693 C C . ILE A 1 232 ? 57.04616 -20.70796 40.71625 1.000 47.29509 229 ILE A C 1
ATOM 3694 O O . ILE A 1 232 ? 56.04813 -20.72186 39.98662 1.000 47.36582 229 ILE A O 1
ATOM 3710 N N . VAL A 1 233 ? 56.97522 -20.76009 42.04175 1.000 50.87501 230 VAL A N 1
ATOM 3711 C CA . VAL A 1 233 ? 55.71389 -20.94474 42.75134 1.000 48.20816 230 VAL A CA 1
ATOM 3712 C C . VAL A 1 233 ? 55.14244 -19.57600 43.10073 1.000 39.70124 230 VAL A C 1
ATOM 3713 O O . VAL A 1 233 ? 55.74164 -18.82293 43.87525 1.000 41.68025 230 VAL A O 1
ATOM 3726 N N . LYS A 1 234 ? 53.98038 -19.25791 42.52858 1.000 37.54710 231 LYS A N 1
ATOM 3727 C CA . LYS A 1 234 ? 53.27837 -18.00029 42.77359 1.000 43.85483 231 LYS A CA 1
ATOM 3728 C C . LYS A 1 234 ? 51.85290 -18.33780 43.18934 1.000 49.38875 231 LYS A C 1
ATOM 3729 O O . LYS A 1 234 ? 51.03563 -18.72491 42.34820 1.000 50.58711 231 LYS A O 1
ATOM 3748 N N . VAL A 1 235 ? 51.55055 -18.18223 44.47489 1.000 53.20029 232 VAL A N 1
ATOM 3749 C CA . VAL A 1 235 ? 50.25604 -18.56396 45.01983 1.000 52.35449 232 VAL A CA 1
ATOM 3750 C C . VAL A 1 235 ? 49.42571 -17.31567 45.28629 1.000 64.43913 232 VAL A C 1
ATOM 3751 O O . VAL A 1 235 ? 49.93380 -16.19107 45.34789 1.000 59.47914 232 VAL A O 1
ATOM 3764 N N . HIS A 1 236 ? 48.12362 -17.52825 45.44275 1.000 66.73898 233 HIS A N 1
ATOM 3765 C CA . HIS A 1 236 ? 47.24198 -16.45078 45.86354 1.000 63.80694 233 HIS A CA 1
ATOM 3766 C C . HIS A 1 236 ? 47.67587 -15.95701 47.24221 1.000 70.57548 233 HIS A C 1
ATOM 3767 O O . HIS A 1 236 ? 48.12179 -16.75737 48.07395 1.000 72.13076 233 HIS A O 1
ATOM 3781 N N . PRO A 1 237 ? 47.57574 -14.65258 47.51937 1.000 66.97465 234 PRO A N 1
ATOM 3782 C CA . PRO A 1 237 ? 48.03192 -14.15766 48.83043 1.000 60.09307 234 PRO A CA 1
ATOM 3783 C C . PRO A 1 237 ? 47.43369 -14.90523 50.01112 1.000 65.56661 234 PRO A C 1
ATOM 3784 O O . PRO A 1 237 ? 48.11904 -15.10305 51.02171 1.000 61.02417 234 PRO A O 1
ATOM 3795 N N . PHE A 1 238 ? 46.17322 -15.33696 49.90938 1.000 74.83548 235 PHE A N 1
ATOM 3796 C CA . PHE A 1 238 ? 45.53576 -16.01856 51.03124 1.000 70.34225 235 PHE A CA 1
ATOM 3797 C C . PHE A 1 238 ? 46.15479 -17.38837 51.28246 1.000 67.62989 235 PHE A C 1
ATOM 3798 O O . PHE A 1 238 ? 46.11191 -17.88866 52.41189 1.000 68.87465 235 PHE A O 1
ATOM 3808 N N . MET A 1 239 ? 46.72643 -18.01003 50.24889 1.000 65.99193 236 MET A N 1
ATOM 3809 C CA . MET A 1 239 ? 47.36377 -19.30900 50.42018 1.000 64.68385 236 MET A CA 1
ATOM 3810 C C . MET A 1 239 ? 48.65402 -19.21767 51.22272 1.000 63.32368 236 MET A C 1
ATOM 3811 O O . MET A 1 239 ? 49.09471 -20.22840 51.78021 1.000 59.21854 236 MET A O 1
ATOM 3825 N N . LYS A 1 240 ? 49.26713 -18.03407 51.29440 1.000 67.54134 237 LYS A N 1
ATOM 3826 C CA . LYS A 1 240 ? 50.52841 -17.88999 52.01089 1.000 66.95310 237 LYS A CA 1
ATOM 3827 C C . LYS A 1 240 ? 50.34818 -17.96652 53.52040 1.000 65.93076 237 LYS A C 1
ATOM 3828 O O . LYS A 1 240 ? 51.32027 -18.23767 54.23321 1.000 67.66369 237 LYS A O 1
ATOM 3847 N N . LYS A 1 241 ? 49.13320 -17.73409 54.02337 1.000 69.73487 238 LYS A N 1
ATOM 3848 C CA . LYS A 1 241 ? 48.88861 -17.85252 55.45582 1.000 72.04683 238 LYS A CA 1
ATOM 3849 C C . LYS A 1 241 ? 49.10759 -19.27351 55.95560 1.000 68.12391 238 LYS A C 1
ATOM 3850 O O . LYS A 1 241 ? 49.38707 -19.46566 57.14438 1.000 64.91295 238 LYS A O 1
ATOM 3854 N N . ASP A 1 242 ? 48.98633 -20.26826 55.07929 1.000 64.88205 239 ASP A N 1
ATOM 3855 C CA . ASP A 1 242 ? 49.22397 -21.64757 55.47785 1.000 65.35768 239 ASP A CA 1
ATOM 3856 C C . ASP A 1 242 ? 50.65698 -21.81838 55.96347 1.000 70.29551 239 ASP A C 1
ATOM 3857 O O . ASP A 1 242 ? 51.59866 -21.26787 55.38610 1.000 71.34347 239 ASP A O 1
ATOM 3866 N N . ASN A 1 243 ? 50.81831 -22.59427 57.03696 1.000 76.82558 240 ASN A N 1
ATOM 3867 C CA . ASN A 1 243 ? 52.15225 -22.88349 57.54696 1.000 77.78221 240 ASN A CA 1
ATOM 3868 C C . ASN A 1 243 ? 52.92311 -23.83052 56.63621 1.000 77.11495 240 ASN A C 1
ATOM 3869 O O . ASN A 1 243 ? 54.15796 -23.82577 56.66504 1.000 77.25992 240 ASN A O 1
ATOM 3880 N N . TYR A 1 244 ? 52.22931 -24.63621 55.82783 1.000 71.38562 241 TYR A N 1
ATOM 3881 C CA . TYR A 1 244 ? 52.92345 -25.48472 54.86322 1.000 74.87979 241 TYR A CA 1
ATOM 3882 C C . TYR A 1 244 ? 53.61873 -24.64416 53.79924 1.000 68.20563 241 TYR A C 1
ATOM 3883 O O . TYR A 1 244 ? 54.72359 -24.98129 53.35297 1.000 60.48964 241 TYR A O 1
ATOM 3901 N N . PHE A 1 245 ? 52.98364 -23.54755 53.37866 1.000 65.31304 242 PHE A N 1
ATOM 3902 C CA . PHE A 1 245 ? 53.62938 -22.63004 52.44769 1.000 59.36648 242 PHE A CA 1
ATOM 3903 C C . PHE A 1 245 ? 54.95354 -22.13204 53.01034 1.000 61.66765 242 PHE A C 1
ATOM 3904 O O . PHE A 1 245 ? 55.98701 -22.19536 52.33922 1.000 58.75842 242 PHE A O 1
ATOM 3921 N N . ALA A 1 246 ? 54.93863 -21.62665 54.24675 1.000 64.85810 243 ALA A N 1
ATOM 3922 C CA . ALA A 1 246 ? 56.16429 -21.11510 54.85123 1.000 67.67314 243 ALA A CA 1
ATOM 3923 C C . ALA A 1 246 ? 57.19167 -22.22382 55.03306 1.000 68.90525 243 ALA A C 1
ATOM 3924 O O . ALA A 1 246 ? 58.39199 -22.01329 54.81875 1.000 62.42939 243 ALA A O 1
ATOM 3931 N N . GLU A 1 247 ? 56.73728 -23.41170 55.43302 1.000 71.14518 244 GLU A N 1
ATOM 3932 C CA . GLU A 1 247 ? 57.64062 -24.54166 55.61538 1.000 68.56394 244 GLU A CA 1
ATOM 3933 C C . GLU A 1 247 ? 58.38904 -24.85193 54.32519 1.000 68.02408 244 GLU A C 1
ATOM 3934 O O . GLU A 1 247 ? 59.62649 -24.85437 54.28916 1.000 65.57536 244 GLU A O 1
ATOM 3946 N N . MET A 1 248 ? 57.64736 -25.10814 53.24539 1.000 63.91960 245 MET A N 1
ATOM 3947 C CA . MET A 1 248 ? 58.27978 -25.43761 51.97417 1.000 59.54008 245 MET A CA 1
ATOM 3948 C C . MET A 1 248 ? 59.01915 -24.25176 51.36747 1.000 54.29036 245 MET A C 1
ATOM 3949 O O . MET A 1 248 ? 59.93390 -24.45697 50.56377 1.000 59.12296 245 MET A O 1
ATOM 3963 N N . SER A 1 249 ? 58.65568 -23.02135 51.73376 1.000 59.81139 246 SER A N 1
ATOM 3964 C CA . SER A 1 249 ? 59.37472 -21.85729 51.22968 1.000 61.34787 246 SER A CA 1
ATOM 3965 C C . SER A 1 249 ? 60.74648 -21.74645 51.87862 1.000 55.44534 246 SER A C 1
ATOM 3966 O O . SER A 1 249 ? 61.75552 -21.54003 51.19455 1.000 52.42165 246 SER A O 1
ATOM 3974 N N . GLU A 1 250 ? 60.80237 -21.88352 53.20382 1.000 61.09168 247 GLU A N 1
ATOM 3975 C CA . GLU A 1 250 ? 62.08629 -21.83291 53.89074 1.000 64.60209 247 GLU A CA 1
ATOM 3976 C C . GLU A 1 250 ? 62.93779 -23.05340 53.56429 1.000 64.66756 247 GLU A C 1
ATOM 3977 O O . GLU A 1 250 ? 64.16958 -22.95452 53.52992 1.000 65.05678 247 GLU A O 1
ATOM 3989 N N . LYS A 1 251 ? 62.31015 -24.20518 53.31404 1.000 62.32008 248 LYS A N 1
ATOM 3990 C CA . LYS A 1 251 ? 63.08091 -25.39511 52.96844 1.000 57.90676 248 LYS A CA 1
ATOM 3991 C C . LYS A 1 251 ? 63.85818 -25.18469 51.67460 1.000 56.35171 248 LYS A C 1
ATOM 3992 O O . LYS A 1 251 ? 65.05037 -25.50082 51.59369 1.000 60.17730 248 LYS A O 1
ATOM 4011 N N . TYR A 1 252 ? 63.19696 -24.64877 50.65015 1.000 59.26095 249 TYR A N 1
ATOM 4012 C CA . TYR A 1 252 ? 63.80167 -24.42999 49.33715 1.000 60.81481 249 TYR A CA 1
ATOM 4013 C C . TYR A 1 252 ? 64.19402 -22.97443 49.13127 1.000 58.79252 249 TYR A C 1
ATOM 4014 O O . TYR A 1 252 ? 63.99672 -22.40979 48.05142 1.000 61.39392 249 TYR A O 1
ATOM 4032 N N . LYS A 1 253 ? 64.76126 -22.34816 50.16493 1.000 60.45750 250 LYS A N 1
ATOM 4033 C CA . LYS A 1 253 ? 65.16686 -20.95074 50.05821 1.000 65.72257 250 LYS A CA 1
ATOM 4034 C C . LYS A 1 253 ? 66.31511 -20.78037 49.07058 1.000 62.83757 250 LYS A C 1
ATOM 4035 O O . LYS A 1 253 ? 66.35297 -19.80010 48.31722 1.000 58.20842 250 LYS A O 1
ATOM 4054 N N . ASP A 1 254 ? 67.26025 -21.72164 49.05926 1.000 63.02724 251 ASP A N 1
ATOM 4055 C CA . ASP A 1 254 ? 68.40623 -21.67530 48.16056 1.000 71.24171 251 ASP A CA 1
ATOM 4056 C C . ASP A 1 254 ? 68.31851 -22.72764 47.05990 1.000 63.68374 251 ASP A C 1
ATOM 4057 O O . ASP A 1 254 ? 69.33551 -23.06712 46.44776 1.000 60.26538 251 ASP A O 1
ATOM 4066 N N . SER A 1 255 ? 67.12414 -23.24881 46.79540 1.000 64.77061 252 SER A N 1
ATOM 4067 C CA . SER A 1 255 ? 66.96494 -24.25818 45.75917 1.000 60.55409 252 SER A CA 1
ATOM 4068 C C . SER A 1 255 ? 67.26599 -23.66628 44.38879 1.000 59.63146 252 SER A C 1
ATOM 4069 O O . SER A 1 255 ? 66.85745 -22.54595 44.07184 1.000 65.19907 252 SER A O 1
ATOM 4077 N N . GLU A 1 256 ? 67.98762 -24.43331 43.57235 1.000 58.86786 253 GLU A N 1
ATOM 4078 C CA . GLU A 1 256 ? 68.37887 -23.97516 42.24671 1.000 57.46761 253 GLU A CA 1
ATOM 4079 C C . GLU A 1 256 ? 67.28347 -24.17950 41.20913 1.000 60.30547 253 GLU A C 1
ATOM 4080 O O . GLU A 1 256 ? 67.33147 -23.54877 40.14713 1.000 59.00886 253 GLU A O 1
ATOM 4092 N N . TYR A 1 257 ? 66.29672 -25.03466 41.49363 1.000 62.17347 254 TYR A N 1
ATOM 4093 C CA . TYR A 1 257 ? 65.25246 -25.35959 40.53364 1.000 57.16250 254 TYR A CA 1
ATOM 4094 C C . TYR A 1 257 ? 63.84244 -25.15300 41.07170 1.000 56.49593 254 TYR A C 1
ATOM 4095 O O . TYR A 1 257 ? 62.87905 -25.41928 40.34464 1.000 51.51110 254 TYR A O 1
ATOM 4113 N N . ILE A 1 258 ? 63.69045 -24.69460 42.31254 1.000 54.03965 255 ILE A N 1
ATOM 4114 C CA . ILE A 1 258 ? 62.39055 -24.35438 42.88212 1.000 54.99974 255 ILE A CA 1
ATOM 4115 C C . ILE A 1 258 ? 62.52651 -22.99475 43.55184 1.000 50.01195 255 ILE A C 1
ATOM 4116 O O . ILE A 1 258 ? 63.29724 -22.84383 44.50712 1.000 55.21791 255 ILE A O 1
ATOM 4132 N N . LEU A 1 259 ? 61.77839 -22.01270 43.05678 1.000 41.45748 256 LEU A N 1
ATOM 4133 C CA . LEU A 1 259 ? 61.86141 -20.63154 43.51792 1.000 50.60239 256 LEU A CA 1
ATOM 4134 C C . LEU A 1 259 ? 60.47556 -20.18750 43.96482 1.000 50.50955 256 LEU A C 1
ATOM 4135 O O . LEU A 1 259 ? 59.55648 -20.08982 43.14555 1.000 44.48007 256 LEU A O 1
ATOM 4151 N N . PHE A 1 260 ? 60.32244 -19.92193 45.25903 1.000 47.03095 257 PHE A N 1
ATOM 4152 C CA . PHE A 1 260 ? 59.09236 -19.33109 45.77478 1.000 40.71651 257 PHE A CA 1
ATOM 4153 C C . PHE A 1 260 ? 59.13162 -17.83545 45.49104 1.000 45.71559 257 PHE A C 1
ATOM 4154 O O . PHE A 1 260 ? 59.89937 -17.09591 46.11547 1.000 49.21301 257 PHE A O 1
ATOM 4171 N N . TRP A 1 261 ? 58.30891 -17.39327 44.54343 1.000 53.27947 258 TRP A N 1
ATOM 4172 C CA . TRP A 1 261 ? 58.39050 -16.02496 44.05260 1.000 46.23238 258 TRP A CA 1
ATOM 4173 C C . TRP A 1 261 ? 58.23059 -15.02315 45.18724 1.000 47.76362 258 TRP A C 1
ATOM 4174 O O . TRP A 1 261 ? 57.33206 -15.14707 46.02442 1.000 51.26050 258 TRP A O 1
ATOM 4195 N N . ASN A 1 262 ? 59.11176 -14.02655 45.20862 1.000 52.38323 259 ASN A N 1
ATOM 4196 C CA . ASN A 1 262 ? 59.01645 -12.93255 46.16581 1.000 48.98253 259 ASN A CA 1
ATOM 4197 C C . ASN A 1 262 ? 58.00865 -11.91424 45.64817 1.000 49.76998 259 ASN A C 1
ATOM 4198 O O . ASN A 1 262 ? 58.18372 -11.35945 44.55766 1.000 53.08552 259 ASN A O 1
ATOM 4209 N N . ASP A 1 263 ? 56.95547 -11.67010 46.42553 1.000 46.98690 260 ASP A N 1
ATOM 4210 C CA . ASP A 1 263 ? 55.85883 -10.81840 45.98369 1.000 51.13450 260 ASP A CA 1
ATOM 4211 C C . ASP A 1 263 ? 56.19359 -9.33355 46.02960 1.000 55.87624 260 ASP A C 1
ATOM 4212 O O . ASP A 1 263 ? 55.36235 -8.51776 45.61558 1.000 53.61648 260 ASP A O 1
ATOM 4221 N N . ASP A 1 264 ? 57.37856 -8.95943 46.51515 1.000 59.91212 261 ASP A N 1
ATOM 4222 C CA . ASP A 1 264 ? 57.81284 -7.57172 46.42508 1.000 53.28726 261 ASP A CA 1
ATOM 4223 C C . ASP A 1 264 ? 58.09922 -7.14387 44.99297 1.000 49.37485 261 ASP A C 1
ATOM 4224 O O . ASP A 1 264 ? 58.31652 -5.95151 44.75370 1.000 56.42047 261 ASP A O 1
ATOM 4233 N N . TYR A 1 265 ? 58.10562 -8.07875 44.04656 1.000 47.83401 262 TYR A N 1
ATOM 4234 C CA . TYR A 1 265 ? 58.41274 -7.80247 42.65059 1.000 51.00102 262 TYR A CA 1
ATOM 4235 C C . TYR A 1 265 ? 57.21954 -8.19556 41.79418 1.000 46.32477 262 TYR A C 1
ATOM 4236 O O . TYR A 1 265 ? 56.68877 -9.30228 41.93246 1.000 50.06227 262 TYR A O 1
ATOM 4254 N N . ASP A 1 266 ? 56.80075 -7.28878 40.91600 1.000 44.37118 263 ASP A N 1
ATOM 4255 C CA . ASP A 1 266 ? 55.63318 -7.51985 40.07300 1.000 41.06075 263 ASP A CA 1
ATOM 4256 C C . ASP A 1 266 ? 55.92662 -8.66030 39.10716 1.000 45.44163 263 ASP A C 1
ATOM 4257 O O . ASP A 1 266 ? 56.75960 -8.52332 38.20636 1.000 50.20782 263 ASP A O 1
ATOM 4266 N N . ILE A 1 267 ? 55.23784 -9.78787 39.29362 1.000 49.66385 264 ILE A N 1
ATOM 4267 C CA . ILE A 1 267 ? 55.45360 -10.94954 38.43583 1.000 48.68727 264 ILE A CA 1
ATOM 4268 C C . ILE A 1 267 ? 55.12465 -10.63399 36.98562 1.000 49.71629 264 ILE A C 1
ATOM 4269 O O . ILE A 1 267 ? 55.64639 -11.28186 36.07054 1.000 51.61701 264 ILE A O 1
ATOM 4285 N N . TYR A 1 268 ? 54.25499 -9.64936 36.74301 1.000 48.28780 265 TYR A N 1
ATOM 4286 C CA . TYR A 1 268 ? 53.88300 -9.32168 35.37031 1.000 50.80675 265 TYR A CA 1
ATOM 4287 C C . TYR A 1 268 ? 55.09648 -8.87942 34.56277 1.000 50.19272 265 TYR A C 1
ATOM 4288 O O . TYR A 1 268 ? 55.24133 -9.25378 33.39125 1.000 45.66411 265 TYR A O 1
ATOM 4306 N N . GLU A 1 269 ? 55.99828 -8.11126 35.18135 1.000 47.02681 266 GLU A N 1
ATOM 4307 C CA . GLU A 1 269 ? 57.22228 -7.71259 34.49608 1.000 46.28249 266 GLU A CA 1
ATOM 4308 C C . GLU A 1 269 ? 57.97369 -8.91455 33.93988 1.000 49.52890 266 GLU A C 1
ATOM 4309 O O . GLU A 1 269 ? 58.70318 -8.78885 32.94967 1.000 48.70256 266 GLU A O 1
ATOM 4321 N N . ALA A 1 270 ? 57.80508 -10.08405 34.55420 1.000 56.15460 267 ALA A N 1
ATOM 4322 C CA . ALA A 1 270 ? 58.53657 -11.28382 34.17526 1.000 59.36814 267 ALA A CA 1
ATOM 4323 C C . ALA A 1 270 ? 57.75436 -12.20356 33.24570 1.000 46.19261 267 ALA A C 1
ATOM 4324 O O . ALA A 1 270 ? 58.24686 -13.28746 32.91834 1.000 50.55424 267 ALA A O 1
ATOM 4331 N N . PHE A 1 271 ? 56.55822 -11.80520 32.80538 1.000 43.92878 268 PHE A N 1
ATOM 4332 C CA . PHE A 1 271 ? 55.75618 -12.69941 31.97473 1.000 48.24252 268 PHE A CA 1
ATOM 4333 C C . PHE A 1 271 ? 56.50904 -13.11954 30.71623 1.000 50.80577 268 PHE A C 1
ATOM 4334 O O . PHE A 1 271 ? 56.43640 -14.28238 30.30193 1.000 49.86875 268 PHE A O 1
ATOM 4351 N N . ASN A 1 272 ? 57.23821 -12.19013 30.09194 1.000 58.35017 269 ASN A N 1
ATOM 4352 C CA . ASN A 1 272 ? 57.93881 -12.51982 28.85545 1.000 56.64875 269 ASN A CA 1
ATOM 4353 C C . ASN A 1 272 ? 58.99243 -13.59958 29.06182 1.000 53.72518 269 ASN A C 1
ATOM 4354 O O . ASN A 1 272 ? 59.43778 -14.20911 28.08317 1.000 52.43303 269 ASN A O 1
ATOM 4365 N N . SER A 1 273 ? 59.39793 -13.85060 30.30509 1.000 54.01400 270 SER A N 1
ATOM 4366 C CA . SER A 1 273 ? 60.39785 -14.86439 30.60962 1.000 52.51157 270 SER A CA 1
ATOM 4367 C C . SER A 1 273 ? 59.78623 -16.21615 30.95675 1.000 53.75046 270 SER A C 1
ATOM 4368 O O . SER A 1 273 ? 60.53080 -17.17401 31.18947 1.000 54.90517 270 SER A O 1
ATOM 4376 N N . ILE A 1 274 ? 58.46149 -16.32051 30.99264 1.000 49.17159 271 ILE A N 1
ATOM 4377 C CA . ILE A 1 274 ? 57.78630 -17.56464 31.34377 1.000 46.57441 271 ILE A CA 1
ATOM 4378 C C . ILE A 1 274 ? 57.55494 -18.36702 30.07044 1.000 42.25589 271 ILE A C 1
ATOM 4379 O O . ILE A 1 274 ? 56.86348 -17.90927 29.15452 1.000 46.82616 271 ILE A O 1
ATOM 4395 N N . ASP A 1 275 ? 58.13135 -19.56586 30.01318 1.000 42.56443 272 ASP A N 1
ATOM 4396 C CA . ASP A 1 275 ? 57.93606 -20.45056 28.87229 1.000 44.70378 272 ASP A CA 1
ATOM 4397 C C . ASP A 1 275 ? 56.73031 -21.36480 29.04405 1.000 48.61541 272 ASP A C 1
ATOM 4398 O O . ASP A 1 275 ? 56.13348 -21.78304 28.04546 1.000 49.82158 272 ASP A O 1
ATOM 4407 N N . LEU A 1 276 ? 56.35811 -21.68322 30.28323 1.000 46.82855 273 LEU A N 1
ATOM 4408 C CA . LEU A 1 276 ? 55.22213 -22.55028 30.56167 1.000 42.62099 273 LEU A CA 1
ATOM 4409 C C . LEU A 1 276 ? 54.47774 -22.02490 31.77973 1.000 45.95152 273 LEU A C 1
ATOM 4410 O O . LEU A 1 276 ? 55.08417 -21.50189 32.71760 1.000 47.13755 273 LEU A O 1
ATOM 4426 N N . ALA A 1 277 ? 53.15459 -22.18028 31.76378 1.000 46.91103 274 ALA A N 1
ATOM 4427 C CA . ALA A 1 277 ? 52.29665 -21.70361 32.84301 1.000 44.59185 274 ALA A CA 1
ATOM 4428 C C . ALA A 1 277 ? 51.36673 -22.82579 33.27785 1.000 40.62248 274 ALA A C 1
ATOM 4429 O O . ALA A 1 277 ? 50.55431 -23.30600 32.48111 1.000 42.23769 274 ALA A O 1
ATOM 4436 N N . ILE A 1 278 ? 51.48992 -23.24033 34.53499 1.000 37.12787 275 ILE A N 1
ATOM 4437 C CA . ILE A 1 278 ? 50.60558 -24.22614 35.14302 1.000 37.16470 275 ILE A CA 1
ATOM 4438 C C . ILE A 1 278 ? 49.54088 -23.43886 35.89695 1.000 35.53795 275 ILE A C 1
ATOM 4439 O O . ILE A 1 278 ? 49.78922 -22.92440 36.99200 1.000 41.72432 275 ILE A O 1
ATOM 4455 N N . ILE A 1 279 ? 48.34271 -23.36317 35.31993 1.000 40.75191 276 ILE A N 1
ATOM 4456 C CA . ILE A 1 279 ? 47.26961 -22.52454 35.83249 1.000 45.06706 276 ILE A CA 1
ATOM 4457 C C . ILE A 1 279 ? 46.07325 -23.40109 36.19060 1.000 47.53267 276 ILE A C 1
ATOM 4458 O O . ILE A 1 279 ? 46.00688 -24.58009 35.84153 1.000 45.69657 276 ILE A O 1
ATOM 4474 N N . ASP A 1 280 ? 45.12403 -22.80113 36.91081 1.000 50.90143 277 ASP A N 1
ATOM 4475 C CA . ASP A 1 280 ? 43.86939 -23.46999 37.23481 1.000 54.82922 277 ASP A CA 1
ATOM 4476 C C . ASP A 1 280 ? 42.68663 -22.54407 36.96415 1.000 49.09766 277 ASP A C 1
ATOM 4477 O O . ASP A 1 280 ? 42.20774 -22.47094 35.82900 1.000 51.56263 277 ASP A O 1
ATOM 4486 N N . TYR A 1 281 ? 42.21527 -21.82444 37.98580 1.000 52.34864 278 TYR A N 1
ATOM 4487 C CA . TYR A 1 281 ? 41.01547 -21.00142 37.87180 1.000 56.38709 278 TYR A CA 1
ATOM 4488 C C . TYR A 1 281 ? 41.30541 -19.52098 38.08458 1.000 44.27680 278 TYR A C 1
ATOM 4489 O O . TYR A 1 281 ? 40.37807 -18.73993 38.32455 1.000 41.28953 278 TYR A O 1
ATOM 4507 N N . SER A 1 282 ? 42.56660 -19.11336 38.00352 1.000 48.26415 279 SER A N 1
ATOM 4508 C CA . SER A 1 282 ? 42.93113 -17.72121 38.21414 1.000 52.80855 279 SER A CA 1
ATOM 4509 C C . SER A 1 282 ? 42.77463 -16.92523 36.92439 1.000 48.34140 279 SER A C 1
ATOM 4510 O O . SER A 1 282 ? 43.04149 -17.42979 35.83059 1.000 51.68983 279 SER A O 1
ATOM 4518 N N . SER A 1 283 ? 42.33649 -15.67361 37.06143 1.000 49.58941 280 SER A N 1
ATOM 4519 C CA . SER A 1 283 ? 42.24541 -14.79392 35.90268 1.000 54.45233 280 SER A CA 1
ATOM 4520 C C . SER A 1 283 ? 43.60627 -14.55186 35.26567 1.000 54.58167 280 SER A C 1
ATOM 4521 O O . SER A 1 283 ? 43.67426 -14.19900 34.08210 1.000 57.79259 280 SER A O 1
ATOM 4529 N N . ILE A 1 284 ? 44.68920 -14.74229 36.02344 1.000 52.23204 281 ILE A N 1
ATOM 4530 C CA . ILE A 1 284 ? 46.02276 -14.43910 35.51686 1.000 48.07034 281 ILE A CA 1
ATOM 4531 C C . ILE A 1 284 ? 46.30795 -15.21083 34.23834 1.000 45.46149 281 ILE A C 1
ATOM 4532 O O . ILE A 1 284 ? 47.07904 -14.75004 33.38769 1.000 49.44791 281 ILE A O 1
ATOM 4548 N N . PHE A 1 285 ? 45.70435 -16.39063 34.07771 1.000 41.40010 282 PHE A N 1
ATOM 4549 C CA . PHE A 1 285 ? 45.83875 -17.12428 32.82497 1.000 43.66418 282 PHE A CA 1
ATOM 4550 C C . PHE A 1 285 ? 45.63183 -16.19576 31.63670 1.000 46.67293 282 PHE A C 1
ATOM 4551 O O . PHE A 1 285 ? 46.49857 -16.07054 30.76330 1.000 48.94694 282 PHE A O 1
ATOM 4568 N N . TYR A 1 286 ? 44.48495 -15.51591 31.60327 1.000 46.21082 283 TYR A N 1
ATOM 4569 C CA . TYR A 1 286 ? 44.20789 -14.59609 30.50652 1.000 47.49791 283 TYR A CA 1
ATOM 4570 C C . TYR A 1 286 ? 45.30218 -13.54187 30.39230 1.000 40.11125 283 TYR A C 1
ATOM 4571 O O . TYR A 1 286 ? 45.79773 -13.26504 29.29485 1.000 40.37718 283 TYR A O 1
ATOM 4589 N N . ASP A 1 287 ? 45.71406 -12.96123 31.52418 1.000 37.00113 284 ASP A N 1
ATOM 4590 C CA . ASP A 1 287 ? 46.84736 -12.04153 31.50512 1.000 44.98565 284 ASP A CA 1
ATOM 4591 C C . ASP A 1 287 ? 48.03543 -12.67138 30.78691 1.000 48.81809 284 ASP A C 1
ATOM 4592 O O . ASP A 1 287 ? 48.61328 -12.07642 29.86952 1.000 48.98154 284 ASP A O 1
ATOM 4601 N N . LEU A 1 288 ? 48.40081 -13.89300 31.18294 1.000 46.99207 285 LEU A N 1
ATOM 4602 C CA . LEU A 1 288 ? 49.49181 -14.59109 30.51274 1.000 45.89850 285 LEU A CA 1
ATOM 4603 C C . LEU A 1 288 ? 49.22098 -14.70412 29.01904 1.000 44.24232 285 LEU A C 1
ATOM 4604 O O . LEU A 1 288 ? 50.09804 -14.42674 28.19273 1.000 47.41921 285 LEU A O 1
ATOM 4620 N N . LEU A 1 289 ? 47.99854 -15.09497 28.65228 1.000 39.57191 286 LEU A N 1
ATOM 4621 C CA . LEU A 1 289 ? 47.66100 -15.19660 27.23834 1.000 35.09729 286 LEU A CA 1
ATOM 4622 C C . LEU A 1 289 ? 47.85632 -13.86453 26.53140 1.000 44.74415 286 LEU A C 1
ATOM 4623 O O . LEU A 1 289 ? 48.26015 -13.83308 25.36358 1.000 46.14805 286 LEU A O 1
ATOM 4639 N N . ASP A 1 290 ? 47.58800 -12.75689 27.22289 1.000 48.20037 287 ASP A N 1
ATOM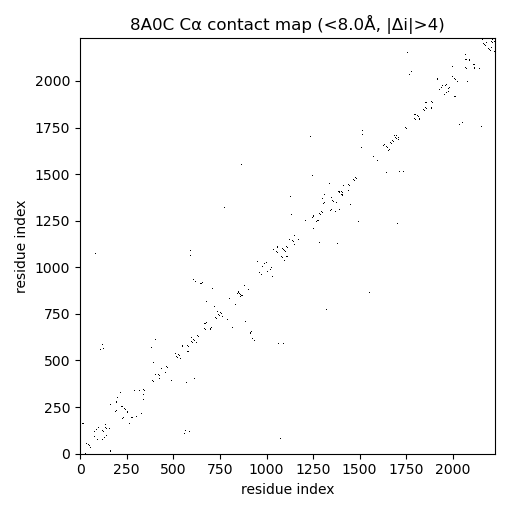 4640 C CA . ASP A 1 290 ? 47.76317 -11.43920 26.63004 1.000 45.94909 287 ASP A CA 1
ATOM 4641 C C . ASP A 1 290 ? 49.21954 -10.99747 26.62366 1.000 42.99994 287 ASP A C 1
ATOM 4642 O O . ASP A 1 290 ? 49.58016 -10.11090 25.84256 1.000 54.31117 287 ASP A O 1
ATOM 4651 N N . ALA A 1 291 ? 50.06011 -11.59277 27.46687 1.000 42.68513 288 ALA A N 1
ATOM 4652 C CA . ALA A 1 291 ? 51.47342 -11.24965 27.51103 1.000 46.30233 288 ALA A CA 1
ATOM 4653 C C . ALA A 1 291 ? 52.30618 -12.02582 26.50028 1.000 51.73386 288 ALA A C 1
ATOM 4654 O O . ALA A 1 291 ? 53.50243 -11.74676 26.36547 1.000 52.12770 288 ALA A O 1
ATOM 4661 N N . GLY A 1 292 ? 51.71172 -12.98696 25.79523 1.000 49.95031 289 GLY A N 1
ATOM 4662 C CA . GLY A 1 292 ? 52.40836 -13.76478 24.79204 1.000 49.05778 289 GLY A CA 1
ATOM 4663 C C . GLY A 1 292 ? 52.69113 -15.19783 25.18405 1.000 54.35619 289 GLY A C 1
ATOM 4664 O O . GLY A 1 292 ? 53.12697 -15.97672 24.32775 1.000 59.58615 289 GLY A O 1
ATOM 4668 N N . VAL A 1 293 ? 52.46602 -15.57676 26.44462 1.000 52.72047 290 VAL A N 1
ATOM 4669 C CA . VAL A 1 293 ? 52.70238 -16.95515 26.85251 1.000 45.21052 290 VAL A CA 1
ATOM 4670 C C . VAL A 1 293 ? 51.77799 -17.87601 26.06763 1.000 49.56675 290 VAL A C 1
ATOM 4671 O O . VAL A 1 293 ? 50.58457 -17.59355 25.89611 1.000 49.14684 290 VAL A O 1
ATOM 4684 N N . GLU A 1 294 ? 52.33133 -18.99182 25.58190 1.000 49.88962 291 GLU A N 1
ATOM 4685 C CA . GLU A 1 294 ? 51.59992 -19.88731 24.69577 1.000 53.19357 291 GLU A CA 1
ATOM 4686 C C . GLU A 1 294 ? 51.53685 -21.33444 25.16596 1.000 53.99316 291 GLU A C 1
ATOM 4687 O O . GLU A 1 294 ? 50.74486 -22.10378 24.60902 1.000 54.81540 291 GLU A O 1
ATOM 4699 N N . LYS A 1 295 ? 52.33153 -21.73335 26.15434 1.000 50.32415 292 LYS A N 1
ATOM 4700 C CA . LYS A 1 295 ? 52.29040 -23.08573 26.69599 1.000 45.60263 292 LYS A CA 1
ATOM 4701 C C . LYS A 1 295 ? 51.55949 -23.07174 28.03204 1.000 41.16487 292 LYS A C 1
ATOM 4702 O O . LYS A 1 295 ? 51.93299 -22.32102 28.93944 1.000 38.58286 292 LYS A O 1
ATOM 4721 N N . PHE A 1 296 ? 50.52408 -23.90359 28.15228 1.000 40.47577 293 PHE A N 1
ATOM 4722 C CA . PHE A 1 296 ? 49.69257 -23.91964 29.34604 1.000 39.08607 293 PHE A CA 1
ATOM 4723 C C . PHE A 1 296 ? 49.38247 -25.34433 29.77789 1.000 43.53078 293 PHE A C 1
ATOM 4724 O O . PHE A 1 296 ? 49.12003 -26.22007 28.94632 1.000 52.02940 293 PHE A O 1
ATOM 4741 N N . ILE A 1 297 ? 49.40421 -25.55913 31.09029 1.000 39.88108 294 ILE A N 1
ATOM 4742 C CA . ILE A 1 297 ? 48.94725 -26.79640 31.70959 1.000 48.19408 294 ILE A CA 1
ATOM 4743 C C . ILE A 1 297 ? 47.84854 -26.42898 32.69503 1.000 40.96450 294 ILE A C 1
ATOM 4744 O O . ILE A 1 297 ? 48.07782 -25.63974 33.62030 1.000 34.98840 294 ILE A O 1
ATOM 4760 N N . ARG A 1 298 ? 46.65867 -26.98713 32.49284 1.000 42.88090 295 ARG A N 1
ATOM 4761 C CA . ARG A 1 298 ? 45.54105 -26.79439 33.41182 1.000 48.85206 295 ARG A CA 1
ATOM 4762 C C . ARG A 1 298 ? 45.60216 -27.91012 34.44647 1.000 45.72991 295 ARG A C 1
ATOM 4763 O O . ARG A 1 298 ? 45.12796 -29.02439 34.20933 1.000 43.00184 295 ARG A O 1
ATOM 4784 N N . TYR A 1 299 ? 46.20957 -27.60935 35.59252 1.000 44.14042 296 TYR A N 1
ATOM 4785 C CA . TYR A 1 299 ? 46.32076 -28.54909 36.70704 1.000 44.48821 296 TYR A CA 1
ATOM 4786 C C . TYR A 1 299 ? 45.07484 -28.37560 37.56451 1.000 44.36773 296 TYR A C 1
ATOM 4787 O O . TYR A 1 299 ? 45.06111 -27.62096 38.53812 1.000 44.59151 296 TYR A O 1
ATOM 4805 N N . VAL A 1 300 ? 44.01298 -29.08391 37.19106 1.000 41.33864 297 VAL A N 1
ATOM 4806 C CA . VAL A 1 300 ? 42.70216 -28.91305 37.80962 1.000 44.55170 297 VAL A CA 1
ATOM 4807 C C . VAL A 1 300 ? 42.23631 -30.23679 38.40456 1.000 56.98966 297 VAL A C 1
ATOM 4808 O O . VAL A 1 300 ? 41.25277 -30.82074 37.92564 1.000 60.49600 297 VAL A O 1
ATOM 4821 N N . PRO A 1 301 ? 42.89904 -30.74560 39.44582 1.000 59.91881 298 PRO A N 1
ATOM 4822 C CA . PRO A 1 301 ? 42.40995 -31.98595 40.07056 1.000 54.47015 298 PRO A CA 1
ATOM 4823 C C . PRO A 1 301 ? 41.03873 -31.82993 40.70210 1.000 54.69470 298 PRO A C 1
ATOM 4824 O O . PRO A 1 301 ? 40.23095 -32.76632 40.66189 1.000 66.31331 298 PRO A O 1
ATOM 4835 N N . ASP A 1 302 ? 40.75083 -30.66872 41.27909 1.000 58.91069 299 ASP A N 1
ATOM 4836 C CA . ASP A 1 302 ? 39.46932 -30.40381 41.93674 1.000 72.49518 299 ASP A CA 1
ATOM 4837 C C . ASP A 1 302 ? 38.51685 -29.65641 41.00994 1.000 69.99967 299 ASP A C 1
ATOM 4838 O O . ASP A 1 302 ? 37.87793 -28.67811 41.39613 1.000 68.87236 299 ASP A O 1
ATOM 4847 N N . LEU A 1 303 ? 38.40926 -30.12549 39.76474 1.000 61.26028 300 LEU A N 1
ATOM 4848 C CA . LEU A 1 303 ? 37.55625 -29.45356 38.79005 1.000 65.29019 300 LEU A CA 1
ATOM 4849 C C . LEU A 1 303 ? 36.09061 -29.51755 39.20124 1.000 77.91102 300 LEU A C 1
ATOM 4850 O O . LEU A 1 303 ? 35.34146 -28.55135 39.01379 1.000 84.63798 300 LEU A O 1
ATOM 4866 N N . ASP A 1 304 ? 35.66435 -30.64372 39.76567 1.000 80.09553 301 ASP A N 1
ATOM 4867 C CA . ASP A 1 304 ? 34.26239 -30.87720 40.08273 1.000 82.77239 301 ASP A CA 1
ATOM 4868 C C . ASP A 1 304 ? 33.85763 -30.33351 41.44712 1.000 89.35373 301 ASP A C 1
ATOM 4869 O O . ASP A 1 304 ? 32.68509 -30.44934 41.81909 1.000 91.61746 301 ASP A O 1
ATOM 4878 N N . GLU A 1 305 ? 34.79009 -29.74752 42.19834 1.000 92.44042 302 GLU A N 1
ATOM 4879 C CA . GLU A 1 305 ? 34.47324 -29.07456 43.45074 1.000 94.29111 302 GLU A CA 1
ATOM 4880 C C . GLU A 1 305 ? 34.41734 -27.55967 43.30665 1.000 93.00521 302 GLU A C 1
ATOM 4881 O O . GLU A 1 305 ? 33.90223 -26.88564 44.20544 1.000 98.88247 302 GLU A O 1
ATOM 4885 N N . TYR A 1 306 ? 34.93022 -27.01557 42.20424 1.000 90.23617 303 TYR A N 1
ATOM 4886 C CA . TYR A 1 306 ? 34.93666 -25.58245 41.94153 1.000 89.08917 303 TYR A CA 1
ATOM 4887 C C . TYR A 1 306 ? 33.92243 -25.18087 40.88238 1.000 98.75638 303 TYR A C 1
ATOM 4888 O O . TYR A 1 306 ? 33.13832 -24.25079 41.09670 1.000 102.05194 303 TYR A O 1
ATOM 4899 N N . GLN A 1 307 ? 33.91392 -25.86640 39.73695 1.000 90.87113 304 GLN A N 1
ATOM 4900 C CA . GLN A 1 307 ? 32.96244 -25.53351 38.68214 1.000 86.26838 304 GLN A CA 1
ATOM 4901 C C . GLN A 1 307 ? 31.54030 -25.88933 39.09742 1.000 100.44109 304 GLN A C 1
ATOM 4902 O O . GLN A 1 307 ? 30.61843 -25.07799 38.95090 1.000 106.86631 304 GLN A O 1
ATOM 4906 N N . ASN A 1 308 ? 31.34200 -27.10266 39.62004 1.000 101.04673 305 ASN A N 1
ATOM 4907 C CA . ASN A 1 308 ? 30.01132 -27.50310 40.06504 1.000 102.29430 305 ASN A CA 1
ATOM 4908 C C . ASN A 1 308 ? 29.49529 -26.59681 41.17469 1.000 95.91845 305 ASN A C 1
ATOM 4909 O O . ASN A 1 308 ? 28.27916 -26.44420 41.33646 1.000 92.52359 305 ASN A O 1
ATOM 4920 N N . ASP A 1 309 ? 30.39788 -25.98773 41.94396 1.000 94.92102 306 ASP A N 1
ATOM 4921 C CA . ASP A 1 309 ? 29.98689 -25.12098 43.04793 1.000 93.58240 306 ASP A CA 1
ATOM 4922 C C . ASP A 1 309 ? 29.62484 -23.72704 42.54040 1.000 99.74242 306 ASP A C 1
ATOM 4923 O O . ASP A 1 309 ? 28.45743 -23.32500 42.56903 1.000 96.87801 306 ASP A O 1
ATOM 4932 N N . LEU A 1 310 ? 30.61853 -22.97934 42.06825 1.000 102.00680 307 LEU A N 1
ATOM 4933 C CA . LEU A 1 310 ? 30.38332 -21.61317 41.62658 1.000 101.30520 307 LEU A CA 1
ATOM 4934 C C . LEU A 1 310 ? 29.55926 -21.58592 40.34404 1.000 97.01450 307 LEU A C 1
ATOM 4935 O O . LEU A 1 310 ? 29.63483 -22.48953 39.50688 1.000 98.10576 307 LEU A O 1
ATOM 4951 N N . GLU A 1 311 ? 28.76576 -20.52785 40.19827 1.000 90.19150 308 GLU A N 1
ATOM 4952 C CA . GLU A 1 311 ? 27.99923 -20.27152 38.98590 1.000 85.12272 308 GLU A CA 1
ATOM 4953 C C . GLU A 1 311 ? 28.76155 -19.26034 38.13752 1.000 86.00287 308 GLU A C 1
ATOM 4954 O O . GLU A 1 311 ? 28.94741 -18.11120 38.55304 1.000 82.92932 308 GLU A O 1
ATOM 4958 N N . LEU A 1 312 ? 29.19818 -19.68730 36.95761 1.000 84.96872 309 LEU A N 1
ATOM 4959 C CA . LEU A 1 312 ? 30.01885 -18.87607 36.07101 1.000 82.96186 309 LEU A CA 1
ATOM 4960 C C . LEU A 1 312 ? 29.18920 -18.37864 34.89357 1.000 82.00876 309 LEU A C 1
ATOM 4961 O O . LEU A 1 312 ? 28.05629 -18.81312 34.66952 1.000 86.37418 309 LEU A O 1
ATOM 4977 N N . ILE A 1 313 ? 29.77224 -17.44874 34.13378 1.000 77.89073 310 ILE A N 1
ATOM 4978 C CA . ILE A 1 313 ? 29.09460 -16.92019 32.95551 1.000 82.08965 310 ILE A CA 1
ATOM 4979 C C . ILE A 1 313 ? 29.35730 -17.76361 31.71218 1.000 85.26576 310 ILE A C 1
ATOM 4980 O O . ILE A 1 313 ? 28.64296 -17.61149 30.71075 1.000 91.55963 310 ILE A O 1
ATOM 4996 N N . GLY A 1 314 ? 30.35870 -18.64145 31.74399 1.000 78.31755 311 GLY A N 1
ATOM 4997 C CA . GLY A 1 314 ? 30.68289 -19.47606 30.60766 1.000 75.75574 311 GLY A CA 1
ATOM 4998 C C . GLY A 1 314 ? 31.30896 -20.77777 31.05896 1.000 71.85178 311 GLY A C 1
ATOM 4999 O O . GLY A 1 314 ? 31.48856 -21.02585 32.25278 1.000 69.82732 311 GLY A O 1
ATOM 5003 N N . ASP A 1 315 ? 31.64478 -21.61437 30.07987 1.000 73.40042 312 ASP A N 1
ATOM 5004 C CA . ASP A 1 315 ? 32.23926 -22.91532 30.35557 1.000 64.51150 312 ASP A CA 1
ATOM 5005 C C . ASP A 1 315 ? 33.74385 -22.77092 30.55374 1.000 64.79544 312 ASP A C 1
ATOM 5006 O O . ASP A 1 315 ? 34.43634 -22.17454 29.72287 1.000 54.14484 312 ASP A O 1
ATOM 5015 N N . TYR A 1 316 ? 34.24814 -23.32410 31.65853 1.000 68.03857 313 TYR A N 1
ATOM 5016 C CA . TYR A 1 316 ? 35.66282 -23.17483 31.98533 1.000 60.46558 313 TYR A CA 1
ATOM 5017 C C . TYR A 1 316 ? 36.54811 -23.80374 30.91532 1.000 52.82591 313 TYR A C 1
ATOM 5018 O O . TYR A 1 316 ? 37.46301 -23.15820 30.39115 1.000 49.54875 313 TYR A O 1
ATOM 5036 N N . ALA A 1 317 ? 36.29242 -25.07004 30.58032 1.000 53.15118 314 ALA A N 1
ATOM 5037 C CA . ALA A 1 317 ? 37.15069 -25.77000 29.63013 1.000 54.31012 314 ALA A CA 1
ATOM 5038 C C . ALA A 1 317 ? 37.15463 -25.08271 28.27019 1.000 52.02031 314 ALA A C 1
ATOM 5039 O O . ALA A 1 317 ? 38.18179 -25.05675 27.58183 1.000 46.25148 314 ALA A O 1
ATOM 5046 N N . ASP A 1 318 ? 36.01534 -24.51898 27.86486 1.000 57.32095 315 ASP A N 1
ATOM 5047 C CA . ASP A 1 318 ? 35.92635 -23.90914 26.54219 1.000 57.33320 315 ASP A CA 1
ATOM 5048 C C . ASP A 1 318 ? 36.68433 -22.58820 26.48640 1.000 58.89369 315 ASP A C 1
ATOM 5049 O O . ASP A 1 318 ? 37.37077 -22.30197 25.49817 1.000 63.18981 315 ASP A O 1
ATOM 5058 N N . LEU A 1 319 ? 36.57850 -21.77302 27.53552 1.000 55.74024 316 LEU A N 1
ATOM 5059 C CA . LEU A 1 319 ? 37.15817 -20.43730 27.55222 1.000 51.35763 316 LEU A CA 1
ATOM 5060 C C . LEU A 1 319 ? 38.52224 -20.39887 28.23564 1.000 48.12914 316 LEU A C 1
ATOM 5061 O O . LEU A 1 319 ? 38.98783 -19.31989 28.61687 1.000 49.39199 316 LEU A O 1
ATOM 5077 N N . THR A 1 320 ? 39.16902 -21.55026 28.39737 1.000 48.37641 317 THR A N 1
ATOM 5078 C CA . THR A 1 320 ? 40.52814 -21.63207 28.91033 1.000 43.97212 317 THR A CA 1
ATOM 5079 C C . THR A 1 320 ? 41.32550 -22.58649 28.03167 1.000 53.19858 317 THR A C 1
ATOM 5080 O O . THR A 1 320 ? 40.78156 -23.24972 27.14420 1.000 56.61740 317 THR A O 1
ATOM 5091 N N . GLU A 1 321 ? 42.63045 -22.65719 28.28756 1.000 54.23120 318 GLU A N 1
ATOM 5092 C CA . GLU A 1 321 ? 43.52321 -23.47967 27.48563 1.000 47.36483 318 GLU A CA 1
ATOM 5093 C C . GLU A 1 321 ? 44.57996 -24.11249 28.37891 1.000 50.70593 318 GLU A C 1
ATOM 5094 O O . GLU A 1 321 ? 44.86513 -23.63462 29.48010 1.000 48.58993 318 GLU A O 1
ATOM 5106 N N . GLY A 1 322 ? 45.15469 -25.20321 27.88336 1.000 50.10382 319 GLY A N 1
ATOM 5107 C CA . GLY A 1 322 ? 46.22617 -25.90782 28.56608 1.000 47.27398 319 GLY A CA 1
ATOM 5108 C C . GLY A 1 322 ? 45.91043 -27.38810 28.64273 1.000 45.23544 319 GLY A C 1
ATOM 5109 O O . GLY A 1 322 ? 44.74939 -27.79966 28.70362 1.000 39.52056 319 GLY A O 1
ATOM 5113 N N . ARG A 1 323 ? 46.96077 -28.20622 28.63128 1.000 44.10342 320 ARG A N 1
ATOM 5114 C CA . ARG A 1 323 ? 46.75535 -29.64415 28.75041 1.000 51.32358 320 ARG A CA 1
ATOM 5115 C C . ARG A 1 323 ? 46.13088 -29.96035 30.10389 1.000 53.15931 320 ARG A C 1
ATOM 5116 O O . ARG A 1 323 ? 46.62111 -29.51191 31.14313 1.000 51.29007 320 ARG A O 1
ATOM 5137 N N . ILE A 1 324 ? 45.03715 -30.72442 30.08814 1.000 53.00839 321 ILE A N 1
ATOM 5138 C CA . ILE A 1 324 ? 44.33907 -31.05789 31.32385 1.000 47.97489 321 ILE A CA 1
ATOM 5139 C C . ILE A 1 324 ? 45.15825 -32.06081 32.12396 1.000 39.97407 321 ILE A C 1
ATOM 5140 O O . ILE A 1 324 ? 45.70301 -33.02706 31.57465 1.000 53.06190 321 ILE A O 1
ATOM 5156 N N . VAL A 1 325 ? 45.24881 -31.83377 33.43211 1.000 40.32858 322 VAL A N 1
ATOM 5157 C CA . VAL A 1 325 ? 45.94871 -32.73911 34.33876 1.000 42.44675 322 VAL A CA 1
ATOM 5158 C C . VAL A 1 325 ? 45.23716 -32.70072 35.68290 1.000 48.09310 322 VAL A C 1
ATOM 5159 O O . VAL A 1 325 ? 44.91853 -31.62248 36.19314 1.000 46.98610 322 VAL A O 1
ATOM 5172 N N . LYS A 1 326 ? 44.99264 -33.88050 36.26174 1.000 54.88008 323 LYS A N 1
ATOM 5173 C CA . LYS A 1 326 ? 44.21167 -33.98702 37.48712 1.000 55.60124 323 LYS A CA 1
ATOM 5174 C C . LYS A 1 326 ? 44.91757 -34.77220 38.58770 1.000 56.18386 323 LYS A C 1
ATOM 5175 O O . LYS A 1 326 ? 44.28247 -35.09943 39.59706 1.000 66.43863 323 LYS A O 1
ATOM 5194 N N . SER A 1 327 ? 46.20319 -35.08214 38.43221 1.000 53.18570 324 SER A N 1
ATOM 5195 C CA . SER A 1 327 ? 46.92167 -35.84102 39.44592 1.000 54.55026 324 SER A CA 1
ATOM 5196 C C . SER A 1 327 ? 48.36486 -35.36580 39.51373 1.000 58.97040 324 SER A C 1
ATOM 5197 O O . SER A 1 327 ? 48.96063 -35.01261 38.49232 1.000 59.99270 324 SER A O 1
ATOM 5205 N N . PHE A 1 328 ? 48.91800 -35.36646 40.72889 1.000 51.62227 325 PHE A N 1
ATOM 5206 C CA . PHE A 1 328 ? 50.30762 -34.96294 40.91664 1.000 53.74791 325 PHE A CA 1
ATOM 5207 C C . PHE A 1 328 ? 51.25438 -35.87283 40.14370 1.000 57.74971 325 PHE A C 1
ATOM 5208 O O . PHE A 1 328 ? 52.23323 -35.40399 39.54657 1.000 61.30816 325 PHE A O 1
ATOM 5225 N N . GLN A 1 329 ? 50.97743 -37.17925 40.13913 1.000 58.02711 326 GLN A N 1
ATOM 5226 C CA . GLN A 1 329 ? 51.83226 -38.11063 39.41062 1.000 67.57079 326 GLN A CA 1
ATOM 5227 C C . GLN A 1 329 ? 51.83862 -37.80208 37.91865 1.000 66.90753 326 GLN A C 1
ATOM 5228 O O . GLN A 1 329 ? 52.89961 -37.80114 37.28438 1.000 66.02196 326 GLN A O 1
ATOM 5242 N N . GLN A 1 330 ? 50.66627 -37.53281 37.33714 1.000 64.22424 327 GLN A N 1
ATOM 5243 C CA . GLN A 1 330 ? 50.62801 -37.20483 35.91628 1.000 62.34001 327 GLN A CA 1
ATOM 5244 C C . GLN A 1 330 ? 51.22446 -35.82948 35.64869 1.000 61.67518 327 GLN A C 1
ATOM 5245 O O . GLN A 1 330 ? 51.80991 -35.61132 34.58470 1.000 62.93689 327 GLN A O 1
ATOM 5259 N N . LEU A 1 331 ? 51.11123 -34.90013 36.60028 1.000 54.45660 328 LEU A N 1
ATOM 5260 C CA . LEU A 1 331 ? 51.78672 -33.61502 36.45065 1.000 53.95080 328 LEU A CA 1
ATOM 5261 C C . LEU A 1 331 ? 53.29578 -33.80704 36.35384 1.000 56.90905 328 LEU A C 1
ATOM 5262 O O . LEU A 1 331 ? 53.95801 -33.21030 35.49635 1.000 52.30487 328 LEU A O 1
ATOM 5278 N N . LEU A 1 332 ? 53.85897 -34.63911 37.23413 1.000 55.91668 329 LEU A N 1
ATOM 5279 C CA . LEU A 1 332 ? 55.29319 -34.90796 37.17819 1.000 54.88020 329 LEU A CA 1
ATOM 5280 C C . LEU A 1 332 ? 55.66701 -35.66261 35.90828 1.000 54.67432 329 LEU A C 1
ATOM 5281 O O . LEU A 1 332 ? 56.70726 -35.38691 35.29802 1.000 49.03220 329 LEU A O 1
ATOM 5297 N N . ASN A 1 333 ? 54.83761 -36.62627 35.50195 1.000 60.26404 330 ASN A N 1
ATOM 5298 C CA . ASN A 1 333 ? 55.09347 -37.34766 34.26001 1.000 60.15427 330 ASN A CA 1
ATOM 5299 C C . ASN A 1 333 ? 55.12568 -36.38902 33.07808 1.000 59.89163 330 ASN A C 1
ATOM 5300 O O . ASN A 1 333 ? 55.94043 -36.54431 32.16152 1.000 58.12013 330 ASN A O 1
ATOM 5311 N N . CYS A 1 334 ? 54.25067 -35.38283 33.09132 1.000 65.04653 331 CYS A N 1
ATOM 5312 C CA . CYS A 1 334 ? 54.23657 -34.38327 32.03006 1.000 63.99353 331 CYS A CA 1
ATOM 5313 C C . CYS A 1 334 ? 55.48809 -33.51620 32.08272 1.000 51.67898 331 CYS A C 1
ATOM 5314 O O . CYS A 1 334 ? 56.16804 -33.32606 31.06800 1.000 55.76713 331 CYS A O 1
ATOM 5322 N N . LEU A 1 335 ? 55.81280 -32.98593 33.26408 1.000 47.83451 332 LEU A N 1
ATOM 5323 C CA . LEU A 1 335 ? 56.99878 -32.14519 33.39065 1.000 51.87705 332 LEU A CA 1
ATOM 5324 C C . LEU A 1 335 ? 58.25879 -32.88617 32.96344 1.000 54.89402 332 LEU A C 1
ATOM 5325 O O . LEU A 1 335 ? 59.19823 -32.26814 32.44934 1.000 51.86732 332 LEU A O 1
ATOM 5341 N N . ASP A 1 336 ? 58.29860 -34.20427 33.16385 1.000 62.72351 333 ASP A N 1
ATOM 5342 C CA . ASP A 1 336 ? 59.48855 -34.97178 32.81384 1.000 61.95830 333 ASP A CA 1
ATOM 5343 C C . ASP A 1 336 ? 59.51177 -35.33152 31.33119 1.000 58.39737 333 ASP A C 1
ATOM 5344 O O . ASP A 1 336 ? 60.50123 -35.06821 30.63953 1.000 61.36511 333 ASP A O 1
ATOM 5353 N N . ASN A 1 337 ? 58.43052 -35.93135 30.82226 1.000 57.57931 334 ASN A N 1
ATOM 5354 C CA . ASN A 1 337 ? 58.39317 -36.47884 29.46758 1.000 59.58089 334 ASN A CA 1
ATOM 5355 C C . ASN A 1 337 ? 57.17061 -35.92324 28.73365 1.000 66.43306 334 ASN A C 1
ATOM 5356 O O . ASN A 1 337 ? 56.20733 -36.64356 28.46507 1.000 74.33806 334 ASN A O 1
ATOM 5367 N N . ALA A 1 338 ? 57.21275 -34.63413 28.40346 1.000 64.98884 335 ALA A N 1
ATOM 5368 C CA . ALA A 1 338 ? 56.14941 -34.03196 27.60894 1.000 57.12490 335 ALA A CA 1
ATOM 5369 C C . ALA A 1 338 ? 56.62678 -32.69488 27.07022 1.000 61.14596 335 ALA A C 1
ATOM 5370 O O . ALA A 1 338 ? 57.17872 -31.88327 27.82114 1.000 65.42185 335 ALA A O 1
ATOM 5377 N N . ASN A 1 339 ? 56.41463 -32.47096 25.77808 1.000 66.28241 336 ASN A N 1
ATOM 5378 C CA . ASN A 1 339 ? 56.71191 -31.19831 25.12770 1.000 68.19825 336 ASN A CA 1
ATOM 5379 C C . ASN A 1 339 ? 55.37714 -30.49245 24.89027 1.000 66.18599 336 ASN A C 1
ATOM 5380 O O . ASN A 1 339 ? 54.72875 -30.68511 23.86054 1.000 71.92025 336 ASN A O 1
ATOM 5391 N N . ILE A 1 340 ? 54.96745 -29.67901 25.86363 1.000 60.26370 337 ILE A N 1
ATOM 5392 C CA . ILE A 1 340 ? 53.70270 -28.96431 25.74968 1.000 57.24402 337 ILE A CA 1
ATOM 5393 C C . ILE A 1 340 ? 53.74097 -28.08128 24.51261 1.000 58.92322 337 ILE A C 1
ATOM 5394 O O . ILE A 1 340 ? 54.65239 -27.26187 24.34009 1.000 65.52373 337 ILE A O 1
ATOM 5410 N N . LYS A 1 341 ? 52.75218 -28.24660 23.64225 1.000 52.57959 338 LYS A N 1
ATOM 5411 C CA . LYS A 1 341 ? 52.71327 -27.52204 22.38244 1.000 63.09202 338 LYS A CA 1
ATOM 5412 C C . LYS A 1 341 ? 52.03223 -26.17044 22.56156 1.000 64.85792 338 LYS A C 1
ATOM 5413 O O . LYS A 1 341 ? 51.12711 -26.01123 23.38498 1.000 58.82981 338 LYS A O 1
ATOM 5432 N N . ILE A 1 342 ? 52.48499 -25.18977 21.77551 1.000 66.01436 339 ILE A N 1
ATOM 5433 C CA . ILE A 1 342 ? 51.86684 -23.87347 21.80712 1.000 50.05344 339 ILE A CA 1
ATOM 5434 C C . ILE A 1 342 ? 50.37580 -23.99993 21.51146 1.000 47.32583 339 ILE A C 1
ATOM 5435 O O . ILE A 1 342 ? 49.92709 -24.92821 20.82579 1.000 46.01291 339 ILE A O 1
ATOM 5451 N N . ILE A 1 343 ? 49.59844 -23.05233 22.03724 1.000 47.95398 340 ILE A N 1
ATOM 5452 C CA . ILE A 1 343 ? 48.17422 -23.01236 21.73546 1.000 54.97469 340 ILE A CA 1
ATOM 5453 C C . ILE A 1 343 ? 47.99157 -22.84217 20.23566 1.000 49.69247 340 ILE A C 1
ATOM 5454 O O . ILE A 1 343 ? 48.65172 -22.00828 19.60289 1.000 42.75288 340 ILE A O 1
ATOM 5470 N N . SER A 1 344 ? 47.09792 -23.64014 19.65652 1.000 58.10921 341 SER A N 1
ATOM 5471 C CA . SER A 1 344 ? 46.85496 -23.56301 18.22262 1.000 53.01029 341 SER A CA 1
ATOM 5472 C C . SER A 1 344 ? 46.43144 -22.15086 17.83804 1.000 57.38175 341 SER A C 1
ATOM 5473 O O . SER A 1 344 ? 45.74698 -21.45728 18.59234 1.000 62.72111 341 SER A O 1
ATOM 5481 N N . THR A 1 345 ? 46.85500 -21.72370 16.64391 1.000 58.86377 342 THR A N 1
ATOM 5482 C CA . THR A 1 345 ? 46.56654 -20.36214 16.20418 1.000 58.32070 342 THR A CA 1
ATOM 5483 C C . THR A 1 345 ? 45.06997 -20.07592 16.23633 1.000 62.24296 342 THR A C 1
ATOM 5484 O O . THR A 1 345 ? 44.64394 -19.01466 16.70550 1.000 66.34531 342 THR A O 1
ATOM 5495 N N . LYS A 1 346 ? 44.25478 -21.01185 15.74449 1.000 56.42307 343 LYS A N 1
ATOM 5496 C CA . LYS A 1 346 ? 42.81054 -20.80309 15.74828 1.000 60.67876 343 LYS A CA 1
ATOM 5497 C C . LYS A 1 346 ? 42.27341 -20.71061 17.17184 1.000 60.68643 343 LYS A C 1
ATOM 5498 O O . LYS A 1 346 ? 41.39737 -19.88761 17.46337 1.000 59.58885 343 LYS A O 1
ATOM 5517 N N . ARG A 1 347 ? 42.79409 -21.54310 18.07604 1.000 63.84475 344 ARG A N 1
ATOM 5518 C CA . ARG A 1 347 ? 42.33015 -21.51966 19.46001 1.000 60.13811 344 ARG A CA 1
ATOM 5519 C C . ARG A 1 347 ? 42.72237 -20.21939 20.15093 1.000 55.28750 344 ARG A C 1
ATOM 5520 O O . ARG A 1 347 ? 41.92590 -19.64032 20.90529 1.000 56.36825 344 ARG A O 1
ATOM 5541 N N . LYS A 1 348 ? 43.95225 -19.75405 19.92205 1.000 53.91738 345 LYS A N 1
ATOM 5542 C CA . LYS A 1 348 ? 44.35360 -18.47175 20.48222 1.000 57.36229 345 LYS A CA 1
ATOM 5543 C C . LYS A 1 348 ? 43.50171 -17.34693 19.91482 1.000 57.30141 345 LYS A C 1
ATOM 5544 O O . LYS A 1 348 ? 43.11397 -16.43419 20.64303 1.000 55.96349 345 LYS A O 1
ATOM 5563 N N . GLN A 1 349 ? 43.19948 -17.39193 18.61618 1.000 58.21077 346 GLN A N 1
ATOM 5564 C CA . GLN A 1 349 ? 42.30440 -16.39361 18.04052 1.000 57.42003 346 GLN A CA 1
ATOM 5565 C C . GLN A 1 349 ? 40.95144 -16.41527 18.74012 1.000 54.68801 346 GLN A C 1
ATOM 5566 O O . GLN A 1 349 ? 40.40600 -15.36741 19.09458 1.000 50.82018 346 GLN A O 1
ATOM 5580 N N . TYR A 1 350 ? 40.40142 -17.61016 18.95515 1.000 63.15723 347 TYR A N 1
ATOM 5581 C CA . TYR A 1 350 ? 39.11759 -17.74362 19.63793 1.000 58.77074 347 TYR A CA 1
ATOM 5582 C C . TYR A 1 350 ? 39.15024 -17.07692 21.00929 1.000 57.52839 347 TYR A C 1
ATOM 5583 O O . TYR A 1 350 ? 38.35749 -16.16841 21.30001 1.000 55.25886 347 TYR A O 1
ATOM 5601 N N . LEU A 1 351 ? 40.06743 -17.52287 21.87094 1.000 63.25151 348 LEU A N 1
ATOM 5602 C CA . LEU A 1 351 ? 40.10959 -16.99584 23.23330 1.000 58.89103 348 LEU A CA 1
ATOM 5603 C C . LEU A 1 351 ? 40.42802 -15.50420 23.24040 1.000 51.36842 348 LEU A C 1
ATOM 5604 O O . LEU A 1 351 ? 39.81966 -14.73189 23.99529 1.000 45.29137 348 LEU A O 1
ATOM 5620 N N . MET A 1 352 ? 41.38510 -15.08150 22.40913 1.000 52.95707 349 MET A N 1
ATOM 5621 C CA . MET A 1 352 ? 41.79928 -13.68729 22.39140 1.000 49.60829 349 MET A CA 1
ATOM 5622 C C . MET A 1 352 ? 40.66532 -12.78919 21.92740 1.000 54.66085 349 MET A C 1
ATOM 5623 O O . MET A 1 352 ? 40.42831 -11.73766 22.51770 1.000 57.63608 349 MET A O 1
ATOM 5637 N N . ASP A 1 353 ? 39.94445 -13.17985 20.88064 1.000 57.22901 350 ASP A N 1
ATOM 5638 C CA . ASP A 1 353 ? 38.73002 -12.45314 20.54446 1.000 57.27292 350 ASP A CA 1
ATOM 5639 C C . ASP A 1 353 ? 37.87227 -12.37084 21.79870 1.000 55.54434 350 ASP A C 1
ATOM 5640 O O . ASP A 1 353 ? 37.74334 -11.29117 22.38226 1.000 56.09537 350 ASP A O 1
ATOM 5649 N N . TYR A 1 354 ? 37.37788 -13.52092 22.26781 1.000 52.46949 351 TYR A N 1
ATOM 5650 C CA . TYR A 1 354 ? 36.37372 -13.52000 23.32727 1.000 45.78237 351 TYR A CA 1
ATOM 5651 C C . TYR A 1 354 ? 36.74970 -12.59728 24.48459 1.000 50.47786 351 TYR A C 1
ATOM 5652 O O . TYR A 1 354 ? 35.87605 -11.94625 25.06941 1.000 58.57383 351 TYR A O 1
ATOM 5670 N N . PHE A 1 355 ? 38.03478 -12.51918 24.83312 1.000 40.30309 352 PHE A N 1
ATOM 5671 C CA . PHE A 1 355 ? 38.42829 -11.81984 26.05668 1.000 42.17249 352 PHE A CA 1
ATOM 5672 C C . PHE A 1 355 ? 39.08276 -10.46142 25.84133 1.000 50.26855 352 PHE A C 1
ATOM 5673 O O . PHE A 1 355 ? 38.79871 -9.53160 26.60080 1.000 43.45097 352 PHE A O 1
ATOM 5690 N N . PHE A 1 356 ? 39.95758 -10.30258 24.85023 1.000 52.17359 353 PHE A N 1
ATOM 5691 C CA . PHE A 1 356 ? 40.59679 -9.03386 24.52629 1.000 53.26504 353 PHE A CA 1
ATOM 5692 C C . PHE A 1 356 ? 40.36260 -8.68045 23.05663 1.000 56.88226 353 PHE A C 1
ATOM 5693 O O . PHE A 1 356 ? 41.29377 -8.35511 22.31736 1.000 60.75274 353 PHE A O 1
ATOM 5710 N N . GLY A 1 357 ? 39.10405 -8.74985 22.60627 1.000 65.20783 354 GLY A N 1
ATOM 5711 C CA . GLY A 1 357 ? 38.80977 -8.42179 21.21832 1.000 73.16682 354 GLY A CA 1
ATOM 5712 C C . GLY A 1 357 ? 39.22408 -7.01806 20.82241 1.000 69.73232 354 GLY A C 1
ATOM 5713 O O . GLY A 1 357 ? 39.77937 -6.80718 19.74135 1.000 69.58565 354 GLY A O 1
ATOM 5717 N N . PHE A 1 358 ? 38.95858 -6.03706 21.68499 1.000 61.24524 355 PHE A N 1
ATOM 5718 C CA . PHE A 1 358 ? 39.29199 -4.65597 21.35645 1.000 65.70033 355 PHE A CA 1
ATOM 5719 C C . PHE A 1 358 ? 40.78891 -4.44342 21.16215 1.000 70.90561 355 PHE A C 1
ATOM 5720 O O . PHE A 1 358 ? 41.19631 -3.34075 20.77933 1.000 69.31953 355 PHE A O 1
ATOM 5737 N N . LYS A 1 359 ? 41.61205 -5.46437 21.41359 1.000 78.26735 356 LYS A N 1
ATOM 5738 C CA . LYS A 1 359 ? 43.03539 -5.37232 21.10530 1.000 79.93938 356 LYS A CA 1
ATOM 5739 C C . LYS A 1 359 ? 43.27847 -5.32136 19.60185 1.000 82.11146 356 LYS A C 1
ATOM 5740 O O . LYS A 1 359 ? 44.28914 -4.76272 19.15783 1.000 79.22702 356 LYS A O 1
ATOM 5759 N N . LYS A 1 360 ? 42.36903 -5.88751 18.80681 1.000 80.58767 357 LYS A N 1
ATOM 5760 C CA . LYS A 1 360 ? 42.52830 -5.93642 17.35875 1.000 80.78227 357 LYS A CA 1
ATOM 5761 C C . LYS A 1 360 ? 42.17028 -4.62575 16.67069 1.000 88.19120 357 LYS A C 1
ATOM 5762 O O . LYS A 1 360 ? 42.35302 -4.51756 15.45305 1.000 99.23798 357 LYS A O 1
ATOM 5766 N N . GLU A 1 361 ? 41.66919 -3.63565 17.40580 1.000 85.12863 358 GLU A N 1
ATOM 5767 C CA . GLU A 1 361 ? 41.31177 -2.33809 16.83329 1.000 77.44882 358 GLU A CA 1
ATOM 5768 C C . GLU A 1 361 ? 42.50220 -1.39293 16.76531 1.000 81.45429 358 GLU A C 1
ATOM 5769 O O . GLU A 1 361 ? 42.34951 -0.18012 16.94200 1.000 85.58069 358 GLU A O 1
ATOM 5773 N N . ASN A 1 362 ? 43.69999 -1.92040 16.50924 1.000 70.33768 359 ASN A N 1
ATOM 5774 C CA . ASN A 1 362 ? 44.91099 -1.10546 16.43141 1.000 78.19397 359 ASN A CA 1
ATOM 5775 C C . ASN A 1 362 ? 45.08814 -0.27278 17.69829 1.000 85.09293 359 ASN A C 1
ATOM 5776 O O . ASN A 1 362 ? 45.52218 0.88092 17.65753 1.000 85.52591 359 ASN A O 1
ATOM 5780 N N . LYS A 1 363 ? 44.74413 -0.86554 18.83809 1.000 79.13940 360 LYS A N 1
ATOM 5781 C CA . LYS A 1 363 ? 44.84789 -0.16117 20.10495 1.000 70.12307 360 LYS A CA 1
ATOM 5782 C C . LYS A 1 363 ? 46.31123 0.02514 20.49582 1.000 68.96618 360 LYS A C 1
ATOM 5783 O O . LYS A 1 363 ? 47.21654 -0.62690 19.96784 1.000 75.00990 360 LYS A O 1
ATOM 5787 N N . SER A 1 364 ? 46.53312 0.93399 21.44018 1.000 63.64518 361 SER A N 1
ATOM 5788 C CA . SER A 1 364 ? 47.87487 1.24801 21.90877 1.000 61.85485 361 SER A CA 1
ATOM 5789 C C . SER A 1 364 ? 47.76237 1.90916 23.27401 1.000 67.08055 361 SER A C 1
ATOM 5790 O O . SER A 1 364 ? 46.67035 2.25368 23.73162 1.000 68.33331 361 SER A O 1
ATOM 5798 N N . MET A 1 365 ? 48.91391 2.07790 23.92622 1.000 65.08585 362 MET A N 1
ATOM 5799 C CA . MET A 1 365 ? 48.94211 2.81782 25.18282 1.000 59.64967 362 MET A CA 1
ATOM 5800 C C . MET A 1 365 ? 48.54434 4.27112 24.95722 1.000 68.63976 362 MET A C 1
ATOM 5801 O O . MET A 1 365 ? 47.63240 4.78940 25.61397 1.000 75.80459 362 MET A O 1
ATOM 5815 N N . GLU A 1 366 ? 49.21581 4.94429 24.01859 1.000 71.30862 363 GLU A N 1
ATOM 5816 C CA . GLU A 1 366 ? 48.86494 6.32697 23.71706 1.000 74.56393 363 GLU A CA 1
ATOM 5817 C C . GLU A 1 366 ? 47.42391 6.44335 23.24111 1.000 69.66859 363 GLU A C 1
ATOM 5818 O O . GLU A 1 366 ? 46.76437 7.45112 23.51167 1.000 65.69330 363 GLU A O 1
ATOM 5830 N N . SER A 1 367 ? 46.91500 5.42879 22.53770 1.000 62.96838 364 SER A N 1
ATOM 5831 C CA . SER A 1 367 ? 45.50613 5.44034 22.15760 1.000 63.53007 364 SER A CA 1
ATOM 5832 C C . SER A 1 367 ? 44.61188 5.43783 23.38948 1.000 66.24100 364 SER A C 1
ATOM 5833 O O . SER A 1 367 ? 43.59684 6.14272 23.43389 1.000 70.84087 364 SER A O 1
ATOM 5841 N N . LEU A 1 368 ? 44.97609 4.64986 24.40247 1.000 66.86157 365 LEU A N 1
ATOM 5842 C CA . LEU A 1 368 ? 44.21088 4.63537 25.64427 1.000 63.97716 365 LEU A CA 1
ATOM 5843 C C . LEU A 1 368 ? 44.26486 5.99375 26.33048 1.000 59.18649 365 LEU A C 1
ATOM 5844 O O . LEU A 1 368 ? 43.23836 6.51149 26.79139 1.000 63.63792 365 LEU A O 1
ATOM 5860 N N . ILE A 1 369 ? 45.45625 6.59231 26.39687 1.000 57.19440 366 ILE A N 1
ATOM 5861 C CA . ILE A 1 369 ? 45.59763 7.88826 27.05529 1.000 58.79538 366 ILE A CA 1
ATOM 5862 C C . ILE A 1 369 ? 44.79492 8.94946 26.31347 1.000 54.32829 366 ILE A C 1
ATOM 5863 O O . ILE A 1 369 ? 44.22300 9.85901 26.92535 1.000 51.53040 366 ILE A O 1
ATOM 5879 N N . ALA A 1 370 ? 44.73554 8.84813 24.98477 1.000 61.51018 367 ALA A N 1
ATOM 5880 C CA . ALA A 1 370 ? 43.95868 9.80057 24.20028 1.000 63.69593 367 ALA A CA 1
ATOM 5881 C C . ALA A 1 370 ? 42.46647 9.61381 24.44094 1.000 57.90920 367 ALA A C 1
ATOM 5882 O O . ALA A 1 370 ? 41.74055 10.58449 24.68302 1.000 62.92383 367 ALA A O 1
ATOM 5889 N N . ASP A 1 371 ? 41.98884 8.36897 24.37531 1.000 55.10134 368 ASP A N 1
ATOM 5890 C CA . ASP A 1 371 ? 40.58560 8.10335 24.66946 1.000 56.42706 368 ASP A CA 1
ATOM 5891 C C . ASP A 1 371 ? 40.20503 8.63694 26.04367 1.000 57.66271 368 ASP A C 1
ATOM 5892 O O . ASP A 1 371 ? 39.09231 9.13935 26.23863 1.000 56.01439 368 ASP A O 1
ATOM 5901 N N . VAL A 1 372 ? 41.11763 8.53780 27.01125 1.000 58.35645 369 VAL A N 1
ATOM 5902 C CA . VAL A 1 372 ? 40.83452 9.05136 28.34951 1.000 58.45042 369 VAL A CA 1
ATOM 5903 C C . VAL A 1 372 ? 40.77214 10.57550 28.33243 1.000 64.97031 369 VAL A C 1
ATOM 5904 O O . VAL A 1 372 ? 39.74995 11.17679 28.68194 1.000 69.56794 369 VAL A O 1
ATOM 5917 N N . ASP A 1 373 ? 41.86874 11.22141 27.92418 1.000 65.78231 370 ASP A N 1
ATOM 5918 C CA . ASP A 1 373 ? 41.93951 12.67873 27.98269 1.000 56.44862 370 ASP A CA 1
ATOM 5919 C C . ASP A 1 373 ? 40.80712 13.32839 27.19609 1.000 57.41220 370 ASP A C 1
ATOM 5920 O O . ASP A 1 373 ? 40.19718 14.29826 27.66068 1.000 55.50316 370 ASP A O 1
ATOM 5929 N N . ASN A 1 374 ? 40.51057 12.81309 26.00611 1.000 57.28117 371 ASN A N 1
ATOM 5930 C CA . ASN A 1 374 ? 39.47670 13.38943 25.15637 1.000 61.28366 371 ASN A CA 1
ATOM 5931 C C . ASN A 1 374 ? 38.06413 13.02562 25.59929 1.000 63.03887 371 ASN A C 1
ATOM 5932 O O . ASN A 1 374 ? 37.10706 13.35424 24.88861 1.000 56.80476 371 ASN A O 1
ATOM 5943 N N . CYS A 1 375 ? 37.90655 12.36715 26.74317 1.000 65.77279 372 CYS A N 1
ATOM 5944 C CA . CYS A 1 375 ? 36.58056 12.00802 27.21780 1.000 74.31812 372 CYS A CA 1
ATOM 5945 C C . CYS A 1 375 ? 35.89431 13.21643 27.84967 1.000 70.80054 372 CYS A C 1
ATOM 5946 O O . CYS A 1 375 ? 36.53764 14.16196 28.31352 1.000 61.22835 372 CYS A O 1
ATOM 5954 N N . GLN A 1 376 ? 34.56388 13.16884 27.86806 1.000 73.68805 373 GLN A N 1
ATOM 5955 C CA . GLN A 1 376 ? 33.74181 14.26255 28.37120 1.000 73.25610 373 GLN A CA 1
ATOM 5956 C C . GLN A 1 376 ? 32.80285 13.71350 29.43380 1.000 71.63673 373 GLN A C 1
ATOM 5957 O O . GLN A 1 376 ? 32.03893 12.77907 29.16876 1.000 73.09873 373 GLN A O 1
ATOM 5971 N N . LEU A 1 377 ? 32.87173 14.27994 30.63575 1.000 64.93300 374 LEU A N 1
ATOM 5972 C CA . LEU A 1 377 ? 31.97303 13.89368 31.71752 1.000 60.40473 374 LEU A CA 1
ATOM 5973 C C . LEU A 1 377 ? 30.66432 14.65678 31.55856 1.000 61.84618 374 LEU A C 1
ATOM 5974 O O . LEU A 1 377 ? 30.63706 15.88660 31.67462 1.000 69.35400 374 LEU A O 1
ATOM 5990 N N . GLN A 1 378 ? 29.58197 13.93274 31.28849 1.000 58.42410 375 GLN A N 1
ATOM 5991 C CA . GLN A 1 378 ? 28.25125 14.52342 31.22740 1.000 59.97977 375 GLN A CA 1
ATOM 5992 C C . GLN A 1 378 ? 27.43781 13.99822 32.40480 1.000 59.85749 375 GLN A C 1
ATOM 5993 O O . GLN A 1 378 ? 26.52382 13.18455 32.21789 1.000 58.73221 375 GLN A O 1
ATOM 6007 N N . PRO A 1 379 ? 27.73624 14.43792 33.62513 1.000 59.81631 376 PRO A N 1
ATOM 6008 C CA . PRO A 1 379 ? 27.11659 13.82831 34.80605 1.000 56.14283 376 PRO A CA 1
ATOM 6009 C C . PRO A 1 379 ? 25.63602 14.15697 34.91112 1.000 60.15183 376 PRO A C 1
ATOM 6010 O O . PRO A 1 379 ? 25.09888 15.02828 34.22499 1.000 70.91768 376 PRO A O 1
ATOM 6021 N N . LYS A 1 380 ? 24.97564 13.42190 35.80148 1.000 59.67808 377 LYS A N 1
ATOM 6022 C CA . LYS A 1 380 ? 23.58175 13.64167 36.15501 1.000 65.27107 377 LYS A CA 1
ATOM 6023 C C . LYS A 1 380 ? 23.47969 13.82494 37.66317 1.000 68.49757 377 LYS A C 1
ATOM 6024 O O . LYS A 1 380 ? 24.12391 13.10021 38.42868 1.000 65.44191 377 LYS A O 1
ATOM 6043 N N . SER A 1 381 ? 22.67792 14.79790 38.08903 1.000 67.17871 378 SER A N 1
ATOM 6044 C CA . SER A 1 381 ? 22.45352 15.01122 39.51380 1.000 59.42804 378 SER A CA 1
ATOM 6045 C C . SER A 1 381 ? 21.56705 13.89733 40.05967 1.000 56.07510 378 SER A C 1
ATOM 6046 O O . SER A 1 381 ? 20.46009 13.67264 39.55875 1.000 54.06335 378 SER A O 1
ATOM 6054 N N . LEU A 1 382 ? 22.05283 13.20195 41.08316 1.000 56.46821 379 LEU A N 1
ATOM 6055 C CA . LEU A 1 382 ? 21.38315 12.03074 41.62626 1.000 50.54070 379 LEU A CA 1
ATOM 6056 C C . LEU A 1 382 ? 20.60277 12.38564 42.88589 1.000 45.47383 379 LEU A C 1
ATOM 6057 O O . LEU A 1 382 ? 20.95567 13.31198 43.62040 1.000 45.02060 379 LEU A O 1
ATOM 6073 N N . LYS A 1 383 ? 19.53668 11.62804 43.12945 1.000 43.47310 380 LYS A N 1
ATOM 6074 C CA . LYS A 1 383 ? 18.71004 11.82488 44.30769 1.000 41.82397 380 LYS A CA 1
ATOM 6075 C C . LYS A 1 383 ? 19.37805 11.21825 45.53831 1.000 41.82848 380 LYS A C 1
ATOM 6076 O O . LYS A 1 383 ? 20.27239 10.37479 45.44158 1.000 42.57883 380 LYS A O 1
ATOM 6095 N N . GLU A 1 384 ? 18.92942 11.66301 46.70809 1.000 43.92711 381 GLU A N 1
ATOM 6096 C CA . GLU A 1 384 ? 19.39302 11.13860 47.98249 1.000 33.93790 381 GLU A CA 1
ATOM 6097 C C . GLU A 1 384 ? 18.31860 10.25195 48.59727 1.000 32.18727 381 GLU A C 1
ATOM 6098 O O . GLU A 1 384 ? 17.13704 10.33566 48.25114 1.000 29.82682 381 GLU A O 1
ATOM 6110 N N . LEU A 1 385 ? 18.74869 9.39399 49.51805 1.000 34.78077 382 LEU A N 1
ATOM 6111 C CA . LEU A 1 385 ? 17.86534 8.47911 50.22573 1.000 31.33024 382 LEU A CA 1
ATOM 6112 C C . LEU A 1 385 ? 17.86465 8.81748 51.70821 1.000 29.64840 382 LEU A C 1
ATOM 6113 O O . LEU A 1 385 ? 18.92308 9.04080 52.30395 1.000 28.16841 382 LEU A O 1
ATOM 6129 N N . HIS A 1 386 ? 16.67180 8.84242 52.30107 1.000 35.94559 383 HIS A N 1
ATOM 6130 C CA . HIS A 1 386 ? 16.49177 9.18638 53.71125 1.000 33.98647 383 HIS A CA 1
ATOM 6131 C C . HIS A 1 386 ? 15.53688 8.17605 54.33941 1.000 26.18830 383 HIS A C 1
ATOM 6132 O O . HIS A 1 386 ? 14.32208 8.25563 54.14165 1.000 29.09791 383 HIS A O 1
ATOM 6146 N N . THR A 1 387 ? 16.08339 7.23570 55.10056 1.000 24.68908 384 THR A N 1
ATOM 6147 C CA . THR A 1 387 ? 15.28805 6.24305 55.80636 1.000 27.28246 384 THR A CA 1
ATOM 6148 C C . THR A 1 387 ? 15.06308 6.69064 57.24502 1.000 23.04887 384 THR A C 1
ATOM 6149 O O . THR A 1 387 ? 15.88664 7.40058 57.82860 1.000 24.18479 384 THR A O 1
ATOM 6160 N N . PHE A 1 388 ? 13.93005 6.27533 57.81044 1.000 16.75107 385 PHE A N 1
ATOM 6161 C CA . PHE A 1 388 ? 13.50796 6.72911 59.12765 1.000 21.57784 385 PHE A CA 1
ATOM 6162 C C . PHE A 1 388 ? 13.08964 5.55200 59.99100 1.000 17.79833 385 PHE A C 1
ATOM 6163 O O . PHE A 1 388 ? 12.24851 4.74397 59.58651 1.000 21.27403 385 PHE A O 1
ATOM 6180 N N . ASP A 1 389 ? 13.67678 5.46532 61.17888 1.000 21.78474 386 ASP A N 1
ATOM 6181 C CA . ASP A 1 389 ? 13.12424 4.62307 62.22814 1.000 23.75842 386 ASP A CA 1
ATOM 6182 C C . ASP A 1 389 ? 11.73025 5.12098 62.59882 1.000 20.52403 386 ASP A C 1
ATOM 6183 O O . ASP A 1 389 ? 11.40520 6.29897 62.43534 1.000 21.47259 386 ASP A O 1
ATOM 6192 N N . ILE A 1 390 ? 10.89258 4.21134 63.09287 1.000 21.07059 387 ILE A N 1
ATOM 6193 C CA . ILE A 1 390 ? 9.52064 4.56989 63.43412 1.000 23.47885 387 ILE A CA 1
ATOM 6194 C C . ILE A 1 390 ? 9.41566 4.86063 64.92508 1.000 25.34786 387 ILE A C 1
ATOM 6195 O O . ILE A 1 390 ? 9.36079 6.02486 65.33862 1.000 22.16365 387 ILE A O 1
ATOM 6211 N N . PHE A 1 391 ? 9.38296 3.81007 65.74048 1.000 24.61838 388 PHE A N 1
ATOM 6212 C CA . PHE A 1 391 ? 9.10203 3.98276 67.15970 1.000 30.32595 388 PHE A CA 1
ATOM 6213 C C . PHE A 1 391 ? 10.15952 4.85611 67.81817 1.000 26.84219 388 PHE A C 1
ATOM 6214 O O . PHE A 1 391 ? 11.36096 4.60352 67.69456 1.000 24.28545 388 PHE A O 1
ATOM 6231 N N . ASP A 1 392 ? 9.69701 5.89345 68.51675 1.000 36.95458 389 ASP A N 1
ATOM 6232 C CA . ASP A 1 392 ? 10.55235 6.85879 69.20213 1.000 34.27816 389 ASP A CA 1
ATOM 6233 C C . ASP A 1 392 ? 11.40942 7.66349 68.22880 1.000 31.62835 389 ASP A C 1
ATOM 6234 O O . ASP A 1 392 ? 12.41227 8.26428 68.62771 1.000 33.52500 389 ASP A O 1
ATOM 6243 N N . THR A 1 393 ? 11.02739 7.68393 66.95182 1.000 30.00748 390 THR A N 1
ATOM 6244 C CA . THR A 1 393 ? 11.65648 8.55073 65.96167 1.000 28.80424 390 THR A CA 1
ATOM 6245 C C . THR A 1 393 ? 10.58014 9.32448 65.20653 1.000 28.26579 390 THR A C 1
ATOM 6246 O O . THR A 1 393 ? 10.55276 10.55840 65.24117 1.000 17.46741 390 THR A O 1
ATOM 6257 N N . LEU A 1 394 ? 9.68465 8.60538 64.52734 1.000 31.71435 391 LEU A N 1
ATOM 6258 C CA . LEU A 1 394 ? 8.54710 9.23446 63.87050 1.000 23.48405 391 LEU A CA 1
ATOM 6259 C C . LEU A 1 394 ? 7.29917 9.23868 64.74137 1.000 23.42729 391 LEU A C 1
ATOM 6260 O O . LEU A 1 394 ? 6.43342 10.10231 64.56081 1.000 28.89576 391 LEU A O 1
ATOM 6276 N N . ILE A 1 395 ? 7.18063 8.29486 65.67808 1.000 26.87085 392 ILE A N 1
ATOM 6277 C CA . ILE A 1 395 ? 6.03871 8.23156 66.58107 1.000 27.19662 392 ILE A CA 1
ATOM 6278 C C . ILE A 1 395 ? 6.52182 7.83371 67.97004 1.000 26.42593 392 ILE A C 1
ATOM 6279 O O . ILE A 1 395 ? 7.64214 7.35210 68.15174 1.000 29.19711 392 ILE A O 1
ATOM 6295 N N . ARG A 1 396 ? 5.64739 8.04081 68.95285 1.000 19.43888 393 ARG A N 1
ATOM 6296 C CA . ARG A 1 396 ? 5.95266 7.76958 70.34992 1.000 23.64976 393 ARG A CA 1
ATOM 6297 C C . ARG A 1 396 ? 4.68613 7.26733 71.03496 1.000 19.77946 393 ARG A C 1
ATOM 6298 O O . ARG A 1 396 ? 3.60794 7.22249 70.43844 1.000 24.33064 393 ARG A O 1
ATOM 6319 N N . ARG A 1 397 ? 4.82472 6.89990 72.30513 1.000 24.47154 394 ARG A N 1
ATOM 6320 C CA . ARG A 1 397 ? 3.73454 6.33425 73.08643 1.000 25.81194 394 ARG A CA 1
ATOM 6321 C C . ARG A 1 397 ? 3.23780 7.34985 74.10409 1.000 25.09066 394 ARG A C 1
ATOM 6322 O O . ARG A 1 397 ? 4.03566 8.04353 74.74162 1.000 22.75805 394 ARG A O 1
ATOM 6343 N N . SER A 1 398 ? 1.91187 7.42906 74.25526 1.000 24.69549 395 SER A N 1
ATOM 6344 C CA . SER A 1 398 ? 1.31914 8.36746 75.20123 1.000 27.17236 395 SER A CA 1
ATOM 6345 C C . SER A 1 398 ? 1.69105 8.05605 76.64492 1.000 27.46219 395 SER A C 1
ATOM 6346 O O . SER A 1 398 ? 1.46252 8.89845 77.52049 1.000 24.88054 395 SER A O 1
ATOM 6354 N N . THR A 1 399 ? 2.24593 6.87440 76.91341 1.000 19.49677 396 THR A N 1
ATOM 6355 C CA . THR A 1 399 ? 2.78623 6.53025 78.22161 1.000 18.48272 396 THR A CA 1
ATOM 6356 C C . THR A 1 399 ? 4.29990 6.34588 78.18279 1.000 18.31850 396 THR A C 1
ATOM 6357 O O . THR A 1 399 ? 4.88734 5.88081 79.16546 1.000 14.85814 396 THR A O 1
ATOM 6368 N N . LEU A 1 400 ? 4.93774 6.69635 77.06415 1.000 24.03880 397 LEU A N 1
ATOM 6369 C CA . LEU A 1 400 ? 6.39165 6.71410 76.93457 1.000 25.50268 397 LEU A CA 1
ATOM 6370 C C . LEU A 1 400 ? 6.97904 5.30725 76.89970 1.000 16.25649 397 LEU A C 1
ATOM 6371 O O . LEU A 1 400 ? 7.33580 4.81069 75.82697 1.000 24.14806 397 LEU A O 1
ATOM 6387 N N . ARG A 1 401 ? 7.08379 4.65845 78.05312 1.000 19.50812 398 ARG A N 1
ATOM 6388 C CA . ARG A 1 401 ? 7.75039 3.36464 78.11710 1.000 21.94953 398 ARG A CA 1
ATOM 6389 C C . ARG A 1 401 ? 6.94033 2.30682 77.36918 1.000 24.37274 398 ARG A C 1
ATOM 6390 O O . ARG A 1 401 ? 5.70573 2.33348 77.39642 1.000 28.21512 398 ARG A O 1
ATOM 6411 N N . PRO A 1 402 ? 7.60149 1.35969 76.69482 1.000 23.47495 399 PRO A N 1
ATOM 6412 C CA . PRO A 1 402 ? 6.83901 0.28561 76.03674 1.000 26.40353 399 PRO A CA 1
ATOM 6413 C C . PRO A 1 402 ? 6.05439 -0.58138 77.00595 1.000 24.04238 399 PRO A C 1
ATOM 6414 O O . PRO A 1 402 ? 4.89135 -0.90786 76.73672 1.000 32.64143 399 PRO A O 1
ATOM 6425 N N . PHE A 1 403 ? 6.65783 -0.96636 78.13327 1.000 22.07314 400 PHE A N 1
ATOM 6426 C CA . PHE A 1 403 ? 5.99431 -1.88609 79.05012 1.000 26.12694 400 PHE A CA 1
ATOM 6427 C C . PHE A 1 403 ? 4.67693 -1.33392 79.57697 1.000 20.40622 400 PHE A C 1
ATOM 6428 O O . PHE A 1 403 ? 3.81434 -2.11782 79.98639 1.000 21.60407 400 PHE A O 1
ATOM 6445 N N . SER A 1 404 ? 4.50215 -0.01032 79.58297 1.000 19.16943 401 SER A N 1
ATOM 6446 C CA . SER A 1 404 ? 3.20919 0.55656 79.94984 1.000 24.47655 401 SER A CA 1
ATOM 6447 C C . SER A 1 404 ? 2.08789 -0.16035 79.20756 1.000 23.52066 401 SER A C 1
ATOM 6448 O O . SER A 1 404 ? 1.07774 -0.55216 79.80370 1.000 23.68446 401 SER A O 1
ATOM 6456 N N . ILE A 1 405 ? 2.27301 -0.37231 77.90174 1.000 24.61043 402 ILE A N 1
ATOM 6457 C CA . ILE A 1 405 ? 1.28096 -1.09144 77.10448 1.000 25.54231 402 ILE A CA 1
ATOM 6458 C C . ILE A 1 405 ? 0.89212 -2.38995 77.80090 1.000 22.73089 402 ILE A C 1
ATOM 6459 O O . ILE A 1 405 ? -0.28578 -2.64364 78.08120 1.000 20.49882 402 ILE A O 1
ATOM 6475 N N . PHE A 1 406 ? 1.88682 -3.22574 78.10510 1.000 23.04990 403 PHE A N 1
ATOM 6476 C CA . PHE A 1 406 ? 1.60191 -4.49458 78.76551 1.000 20.81859 403 PHE A CA 1
ATOM 6477 C C . PHE A 1 406 ? 0.79199 -4.26522 80.03506 1.000 18.19024 403 PHE A C 1
ATOM 6478 O O . PHE A 1 406 ? -0.22942 -4.92457 80.26040 1.000 21.09362 403 PHE A O 1
ATOM 6495 N N . ASP A 1 407 ? 1.21838 -3.30824 80.86472 1.000 20.03468 404 ASP A N 1
ATOM 6496 C CA . ASP A 1 407 ? 0.42979 -2.94518 82.03776 1.000 25.60887 404 ASP A CA 1
ATOM 6497 C C . ASP A 1 407 ? -1.03068 -2.76306 81.64854 1.000 22.80166 404 ASP A C 1
ATOM 6498 O O . ASP A 1 407 ? -1.91693 -3.47959 82.12922 1.000 28.68792 404 ASP A O 1
ATOM 6507 N N . TYR A 1 408 ? -1.28462 -1.82416 80.73404 1.000 20.11541 405 TYR A N 1
ATOM 6508 C CA . TYR A 1 408 ? -2.62968 -1.60890 80.21670 1.000 22.63885 405 TYR A CA 1
ATOM 6509 C C . TYR A 1 408 ? -3.29940 -2.93633 79.88556 1.000 23.92343 405 TYR A C 1
ATOM 6510 O O . TYR A 1 408 ? -4.37553 -3.25048 80.40565 1.000 24.53929 405 TYR A O 1
ATOM 6528 N N . VAL A 1 409 ? -2.64665 -3.75130 79.05383 1.000 23.67224 406 VAL A N 1
ATOM 6529 C CA . VAL A 1 409 ? -3.23900 -5.02186 78.64648 1.000 19.40084 406 VAL A CA 1
ATOM 6530 C C . VAL A 1 409 ? -3.59959 -5.84775 79.87257 1.000 26.33505 406 VAL A C 1
ATOM 6531 O O . VAL A 1 409 ? -4.73334 -6.32622 80.01075 1.000 25.72593 406 VAL A O 1
ATOM 6544 N N . ARG A 1 410 ? -2.64522 -6.01200 80.79177 1.000 25.04717 407 ARG A N 1
ATOM 6545 C CA . ARG A 1 410 ? -2.93179 -6.74067 82.02178 1.000 25.16275 407 ARG A CA 1
ATOM 6546 C C . ARG A 1 410 ? -4.17365 -6.17223 82.69455 1.000 31.26499 407 ARG A C 1
ATOM 6547 O O . ARG A 1 410 ? -5.11142 -6.90750 83.02554 1.000 31.33222 407 ARG A O 1
ATOM 6568 N N . ASP A 1 411 ? -4.21055 -4.84714 82.86523 1.000 28.78028 408 ASP A N 1
ATOM 6569 C CA . ASP A 1 411 ? -5.33290 -4.22417 83.55559 1.000 34.05082 408 ASP A CA 1
ATOM 6570 C C . ASP A 1 411 ? -6.65951 -4.57300 82.89717 1.000 33.02274 408 ASP A C 1
ATOM 6571 O O . ASP A 1 411 ? -7.68592 -4.65789 83.58087 1.000 36.45405 408 ASP A O 1
ATOM 6580 N N . LYS A 1 412 ? -6.66410 -4.78625 81.58135 1.000 31.48375 409 LYS A N 1
ATOM 6581 C CA . LYS A 1 412 ? -7.89840 -5.18170 80.91607 1.000 30.30184 409 LYS A CA 1
ATOM 6582 C C . LYS A 1 412 ? -8.23143 -6.64163 81.19913 1.000 35.04671 409 LYS A C 1
ATOM 6583 O O . LYS A 1 412 ? -9.37710 -6.97226 81.52344 1.000 32.44623 409 LYS A O 1
ATOM 6602 N N . ALA A 1 413 ? -7.23386 -7.52579 81.10123 1.000 38.16395 410 ALA A N 1
ATOM 6603 C CA . ALA A 1 413 ? -7.46916 -8.94813 81.32596 1.000 28.60177 410 ALA A CA 1
ATOM 6604 C C . ALA A 1 413 ? -8.17107 -9.18194 82.65887 1.000 32.60428 410 ALA A C 1
ATOM 6605 O O . ALA A 1 413 ? -9.29418 -9.69720 82.70681 1.000 40.03499 410 ALA A O 1
ATOM 6612 N N . LYS A 1 414 ? -7.52691 -8.77777 83.75713 1.000 33.62058 411 LYS A N 1
ATOM 6613 C CA . LYS A 1 414 ? -8.09852 -8.99151 85.08109 1.000 41.01430 411 LYS A CA 1
ATOM 6614 C C . LYS A 1 414 ? -9.50583 -8.42254 85.20552 1.000 44.39797 411 LYS A C 1
ATOM 6615 O O . LYS A 1 414 ? -10.27323 -8.87702 86.06176 1.000 45.45741 411 LYS A O 1
ATOM 6634 N N . ALA A 1 415 ? -9.86553 -7.44079 84.37833 1.000 33.99954 412 ALA A N 1
ATOM 6635 C CA . ALA A 1 415 ? -11.16848 -6.80107 84.47552 1.000 35.60591 412 ALA A CA 1
ATOM 6636 C C . ALA A 1 415 ? -12.18036 -7.33549 83.47265 1.000 39.69752 412 ALA A C 1
ATOM 6637 O O . ALA A 1 415 ? -13.36902 -7.02010 83.59162 1.000 45.13375 412 ALA A O 1
ATOM 6644 N N . SER A 1 416 ? -11.74790 -8.13632 82.49690 1.000 38.33323 413 SER A N 1
ATOM 6645 C CA . SER A 1 416 ? -12.65461 -8.53712 81.42717 1.000 39.00606 413 SER A CA 1
ATOM 6646 C C . SER A 1 416 ? -13.73988 -9.48156 81.92485 1.000 41.61235 413 SER A C 1
ATOM 6647 O O . SER A 1 416 ? -14.84792 -9.49265 81.37678 1.000 39.11823 413 SER A O 1
ATOM 6655 N N . GLY A 1 417 ? -13.44937 -10.26832 82.95720 1.000 43.00681 414 GLY A N 1
ATOM 6656 C CA . GLY A 1 417 ? -14.30918 -11.34363 83.38450 1.000 43.49609 414 GLY A CA 1
ATOM 6657 C C . GLY A 1 417 ? -13.87275 -12.70609 82.89101 1.000 47.61190 414 GLY A C 1
ATOM 6658 O O . GLY A 1 417 ? -14.31540 -13.72299 83.43805 1.000 56.61211 414 GLY A O 1
ATOM 6662 N N . ILE A 1 418 ? -13.02210 -12.74842 81.86769 1.000 37.95238 415 ILE A N 1
ATOM 6663 C CA . ILE A 1 418 ? -12.41636 -13.99971 81.43162 1.000 39.83003 415 ILE A CA 1
ATOM 6664 C C . ILE A 1 418 ? -11.37835 -14.40884 82.46814 1.000 42.25373 415 ILE A C 1
ATOM 6665 O O . ILE A 1 418 ? -10.44754 -13.65046 82.76528 1.000 40.70842 415 ILE A O 1
ATOM 6681 N N . LYS A 1 419 ? -11.53613 -15.60325 83.03065 1.000 35.33837 416 LYS A N 1
ATOM 6682 C CA . LYS A 1 419 ? -10.57597 -16.08097 84.01521 1.000 35.80164 416 LYS A CA 1
ATOM 6683 C C . LYS A 1 419 ? -9.24074 -16.38622 83.34557 1.000 35.36225 416 LYS A C 1
ATOM 6684 O O . LYS A 1 419 ? -9.18788 -17.00348 82.27838 1.000 33.80540 416 LYS A O 1
ATOM 6703 N N . PHE A 1 420 ? -8.16235 -15.94610 83.97846 1.000 36.97906 417 PHE A N 1
ATOM 6704 C CA . PHE A 1 420 ? -6.80079 -16.16955 83.52199 1.000 30.94314 417 PHE A CA 1
ATOM 6705 C C . PHE A 1 420 ? -5.99673 -16.81822 84.63594 1.000 25.01869 417 PHE A C 1
ATOM 6706 O O . PHE A 1 420 ? -6.36081 -16.72212 85.81253 1.000 27.28648 417 PHE A O 1
ATOM 6723 N N . PRO A 1 421 ? -4.89346 -17.48514 84.30120 1.000 25.19909 418 PRO A N 1
ATOM 6724 C CA . PRO A 1 421 ? -3.99263 -17.97443 85.35064 1.000 24.11187 418 PRO A CA 1
ATOM 6725 C C . PRO A 1 421 ? -3.34275 -16.81657 86.09320 1.000 32.21962 418 PRO A C 1
ATOM 6726 O O . PRO A 1 421 ? -2.93685 -15.81902 85.49174 1.000 31.47246 418 PRO A O 1
ATOM 6737 N N . LEU A 1 422 ? -3.25188 -16.95606 87.41844 1.000 33.13478 419 LEU A N 1
ATOM 6738 C CA . LEU A 1 422 ? -2.66670 -15.89806 88.23764 1.000 30.17174 419 LEU A CA 1
ATOM 6739 C C . LEU A 1 422 ? -1.28077 -15.51682 87.73346 1.000 34.70949 419 LEU A C 1
ATOM 6740 O O . LEU A 1 422 ? -0.94774 -14.33026 87.62234 1.000 33.78718 419 LEU A O 1
ATOM 6756 N N . ALA A 1 423 ? -0.45202 -16.52041 87.43107 1.000 37.28409 420 ALA A N 1
ATOM 6757 C CA . ALA A 1 423 ? 0.88713 -16.24658 86.92461 1.000 39.31018 420 ALA A CA 1
ATOM 6758 C C . ALA A 1 423 ? 0.84412 -15.34338 85.70272 1.000 38.57322 420 ALA A C 1
ATOM 6759 O O . ALA A 1 423 ? 1.75408 -14.53328 85.49324 1.000 41.89495 420 ALA A O 1
ATOM 6766 N N . LEU A 1 424 ? -0.20707 -15.45772 84.89281 1.000 38.12057 421 LEU A N 1
ATOM 6767 C CA . LEU A 1 424 ? -0.30597 -14.64687 83.68550 1.000 41.93446 421 LEU A CA 1
ATOM 6768 C C . LEU A 1 424 ? -0.72706 -13.21876 84.01346 1.000 40.40156 421 LEU A C 1
ATOM 6769 O O . LEU A 1 424 ? -0.09557 -12.25881 83.55804 1.000 41.07016 421 LEU A O 1
ATOM 6785 N N . THR A 1 425 ? -1.78993 -13.05579 84.80310 1.000 36.32096 422 THR A N 1
ATOM 6786 C CA . THR A 1 425 ? -2.26365 -11.71457 85.12669 1.000 31.49748 422 THR A CA 1
ATOM 6787 C C . THR A 1 425 ? -1.23308 -10.95817 85.95620 1.000 36.67193 422 THR A C 1
ATOM 6788 O O . THR A 1 425 ? -0.67345 -9.95240 85.50701 1.000 42.09327 422 THR A O 1
ATOM 6799 N N . GLU A 1 426 ? -0.95404 -11.44269 87.17007 1.000 35.73389 423 GLU A N 1
ATOM 6800 C CA . GLU A 1 426 ? -0.11496 -10.68239 88.09111 1.000 31.55322 423 GLU A CA 1
ATOM 6801 C C . GLU A 1 426 ? 1.26784 -10.40249 87.51340 1.000 30.74506 423 GLU A C 1
ATOM 6802 O O . GLU A 1 426 ? 1.87851 -9.37790 87.83925 1.000 26.03910 423 GLU A O 1
ATOM 6814 N N . ASN A 1 427 ? 1.77559 -11.28818 86.65718 1.000 30.24868 424 ASN A N 1
ATOM 6815 C CA . ASN A 1 427 ? 3.14894 -11.21379 86.17325 1.000 34.47662 424 ASN A CA 1
ATOM 6816 C C . ASN A 1 427 ? 3.20316 -10.99939 84.66429 1.000 28.77743 424 ASN A C 1
ATOM 6817 O O . ASN A 1 427 ? 4.16126 -11.41032 84.00659 1.000 27.58967 424 ASN A O 1
ATOM 6828 N N . TRP A 1 428 ? 2.18751 -10.33724 84.10470 1.000 30.85616 425 TRP A N 1
ATOM 6829 C CA . TRP A 1 428 ? 2.07411 -10.25718 82.65116 1.000 28.00219 425 TRP A CA 1
ATOM 6830 C C . TRP A 1 428 ? 3.29590 -9.59662 82.02417 1.000 22.67124 425 TRP A C 1
ATOM 6831 O O . TRP A 1 428 ? 3.73964 -10.00209 80.94513 1.000 27.18688 425 TRP A O 1
ATOM 6852 N N . ILE A 1 429 ? 3.84942 -8.57319 82.67589 1.000 22.37332 426 ILE A N 1
ATOM 6853 C CA . ILE A 1 429 ? 4.99778 -7.86807 82.10945 1.000 24.25261 426 ILE A CA 1
ATOM 6854 C C . ILE A 1 429 ? 6.13978 -8.84470 81.85601 1.000 22.49550 426 ILE A C 1
ATOM 6855 O O . ILE A 1 429 ? 6.59013 -9.02823 80.71670 1.000 24.19658 426 ILE A O 1
ATOM 6871 N N . ASN A 1 430 ? 6.63225 -9.47473 82.92447 1.000 23.45796 427 ASN A N 1
ATOM 6872 C CA . ASN A 1 430 ? 7.73368 -10.42070 82.78842 1.000 25.69534 427 ASN A CA 1
ATOM 6873 C C . ASN A 1 430 ? 7.34625 -11.58586 81.89037 1.000 24.15902 427 ASN A C 1
ATOM 6874 O O . ASN A 1 430 ? 8.11170 -11.98254 81.00729 1.000 25.98073 427 ASN A O 1
ATOM 6885 N N . VAL A 1 431 ? 6.16359 -12.16207 82.11596 1.000 21.72184 428 VAL A N 1
ATOM 6886 C CA . VAL A 1 431 ? 5.72578 -13.29692 81.30661 1.000 21.98835 428 VAL A CA 1
ATOM 6887 C C . VAL A 1 431 ? 5.87916 -12.97663 79.82458 1.000 25.07532 428 VAL A C 1
ATOM 6888 O O . VAL A 1 431 ? 6.56600 -13.69010 79.08179 1.000 32.22215 428 VAL A O 1
ATOM 6901 N N . ARG A 1 432 ? 5.28413 -11.86733 79.38286 1.000 23.25716 429 ARG A N 1
ATOM 6902 C CA . ARG A 1 432 ? 5.23952 -11.57883 77.95429 1.000 26.30594 429 ARG A CA 1
ATOM 6903 C C . ARG A 1 432 ? 6.59979 -11.14429 77.41953 1.000 20.59334 429 ARG A C 1
ATOM 6904 O O . ARG A 1 432 ? 7.00114 -11.56205 76.32647 1.000 26.54991 429 ARG A O 1
ATOM 6925 N N . ASN A 1 433 ? 7.32473 -10.30078 78.15860 1.000 22.18886 430 ASN A N 1
ATOM 6926 C CA . ASN A 1 433 ? 8.62575 -9.85127 77.66923 1.000 27.82970 430 ASN A CA 1
ATOM 6927 C C . ASN A 1 433 ? 9.60052 -11.01867 77.55914 1.000 22.24785 430 ASN A C 1
ATOM 6928 O O . ASN A 1 433 ? 10.31785 -11.15633 76.55590 1.000 19.84230 430 ASN A O 1
ATOM 6939 N N . ARG A 1 434 ? 9.62893 -11.88113 78.57634 1.000 21.56768 431 ARG A N 1
ATOM 6940 C CA . ARG A 1 434 ? 10.49634 -13.04773 78.54310 1.000 29.24010 431 ARG A CA 1
ATOM 6941 C C . ARG A 1 434 ? 10.06043 -14.04172 77.47431 1.000 27.57303 431 ARG A C 1
ATOM 6942 O O . ARG A 1 434 ? 10.91169 -14.69520 76.86802 1.000 20.48292 431 ARG A O 1
ATOM 6963 N N . ALA A 1 435 ? 8.75745 -14.15476 77.19853 1.000 23.81103 432 ALA A N 1
ATOM 6964 C CA . ALA A 1 435 ? 8.32946 -15.00749 76.09359 1.000 25.09130 432 ALA A CA 1
ATOM 6965 C C . ALA A 1 435 ? 8.80555 -14.45347 74.75581 1.000 25.54453 432 ALA A C 1
ATOM 6966 O O . ALA A 1 435 ? 9.21953 -15.21420 73.87201 1.000 26.95635 432 ALA A O 1
ATOM 6973 N N . GLU A 1 436 ? 8.74344 -13.13159 74.58440 1.000 27.30628 433 GLU A N 1
ATOM 6974 C CA . GLU A 1 436 ? 9.26486 -12.51598 73.36668 1.000 23.22979 433 GLU A CA 1
ATOM 6975 C C . GLU A 1 436 ? 10.74460 -12.83330 73.19107 1.000 27.25527 433 GLU A C 1
ATOM 6976 O O . GLU A 1 436 ? 11.18057 -13.27255 72.11784 1.000 28.51353 433 GLU A O 1
ATOM 6988 N N . HIS A 1 437 ? 11.53690 -12.61320 74.24178 1.000 27.93682 434 HIS A N 1
ATOM 6989 C CA . HIS A 1 437 ? 12.96354 -12.90965 74.14587 1.000 21.83579 434 HIS A CA 1
ATOM 6990 C C . HIS A 1 437 ? 13.21074 -14.39969 73.93336 1.000 29.82824 434 HIS A C 1
ATOM 6991 O O . HIS A 1 437 ? 14.17724 -14.78307 73.26180 1.000 34.51670 434 HIS A O 1
ATOM 7005 N N . ASP A 1 438 ? 12.33953 -15.25147 74.47504 1.000 27.92652 435 ASP A N 1
ATOM 7006 C CA . ASP A 1 438 ? 12.46495 -16.68838 74.26620 1.000 27.18174 435 ASP A CA 1
ATOM 7007 C C . ASP A 1 438 ? 12.27884 -17.03854 72.79705 1.000 26.78455 435 ASP A C 1
ATOM 7008 O O . ASP A 1 438 ? 13.07672 -17.78380 72.21575 1.000 28.07390 435 ASP A O 1
ATOM 7017 N N . VAL A 1 439 ? 11.21768 -16.51180 72.18307 1.000 26.09680 436 VAL A N 1
ATOM 7018 C CA . VAL A 1 439 ? 10.98521 -16.74071 70.75764 1.000 25.53290 436 VAL A CA 1
ATOM 7019 C C . VAL A 1 439 ? 12.16010 -16.21573 69.93946 1.000 22.43783 436 VAL A C 1
ATOM 7020 O O . VAL A 1 439 ? 12.56650 -16.82737 68.94122 1.000 13.96760 436 VAL A O 1
ATOM 7033 N N . ARG A 1 440 ? 12.71807 -15.07120 70.34036 1.000 29.32754 437 ARG A N 1
ATOM 7034 C CA . ARG A 1 440 ? 13.86259 -14.52286 69.61698 1.000 31.64295 437 ARG A CA 1
ATOM 7035 C C . ARG A 1 440 ? 15.05431 -15.47292 69.67669 1.000 25.41269 437 ARG A C 1
ATOM 7036 O O . ARG A 1 440 ? 15.71139 -15.73231 68.66025 1.000 25.57623 437 ARG A O 1
ATOM 7057 N N . ASP A 1 441 ? 15.35891 -15.98921 70.86931 1.000 20.61976 438 ASP A N 1
ATOM 7058 C CA . ASP A 1 441 ? 16.46598 -16.93036 70.99471 1.000 28.12249 438 ASP A CA 1
ATOM 7059 C C . ASP A 1 441 ? 16.19976 -18.19494 70.18648 1.000 35.71288 438 ASP A C 1
ATOM 7060 O O . ASP A 1 441 ? 17.12063 -18.76491 69.58743 1.000 33.39057 438 ASP A O 1
ATOM 7069 N N . ILE A 1 442 ? 14.94412 -18.64987 70.15889 1.000 30.82958 439 ILE A N 1
ATOM 7070 C CA . ILE A 1 442 ? 14.59785 -19.82412 69.36185 1.000 20.41273 439 ILE A CA 1
ATOM 7071 C C . ILE A 1 442 ? 14.91707 -19.57462 67.89389 1.000 18.66297 439 ILE A C 1
ATOM 7072 O O . ILE A 1 442 ? 15.56705 -20.39050 67.22840 1.000 22.04537 439 ILE A O 1
ATOM 7088 N N . MET A 1 443 ? 14.45658 -18.44048 67.36636 1.000 25.31657 440 MET A N 1
ATOM 7089 C CA . MET A 1 443 ? 14.75653 -18.09592 65.98045 1.000 25.37819 440 MET A CA 1
ATOM 7090 C C . MET A 1 443 ? 16.26141 -18.07148 65.73813 1.000 27.80364 440 MET A C 1
ATOM 7091 O O . MET A 1 443 ? 16.75536 -18.63407 64.75384 1.000 26.17306 440 MET A O 1
ATOM 7105 N N . ARG A 1 444 ? 17.00945 -17.41887 66.62949 1.000 25.67839 441 ARG A N 1
ATOM 7106 C CA . ARG A 1 444 ? 18.45223 -17.32013 66.43631 1.000 24.91009 441 ARG A CA 1
ATOM 7107 C C . ARG A 1 444 ? 19.10740 -18.69717 66.42428 1.000 31.23287 441 ARG A C 1
ATOM 7108 O O . ARG A 1 444 ? 20.06449 -18.93094 65.67614 1.000 31.28842 441 ARG A O 1
ATOM 7129 N N . LYS A 1 445 ? 18.60743 -19.62201 67.24216 1.000 32.80889 442 LYS A N 1
ATOM 7130 C CA . LYS A 1 445 ? 19.21118 -20.94176 67.36126 1.000 28.79499 442 LYS A CA 1
ATOM 7131 C C . LYS A 1 445 ? 18.69738 -21.94338 66.33309 1.000 35.08820 442 LYS A C 1
ATOM 7132 O O . LYS A 1 445 ? 19.25272 -23.04403 66.23949 1.000 29.46841 442 LYS A O 1
ATOM 7151 N N . THR A 1 446 ? 17.66384 -21.60210 65.56403 1.000 37.22654 443 THR A N 1
ATOM 7152 C CA . THR A 1 446 ? 17.08009 -22.51744 64.58788 1.000 32.29531 443 THR A CA 1
ATOM 7153 C C . THR A 1 446 ? 17.30169 -22.05848 63.14767 1.000 35.25749 443 THR A C 1
ATOM 7154 O O . THR A 1 446 ? 16.44085 -22.24485 62.28565 1.000 36.60702 443 THR A O 1
ATOM 7165 N N . THR A 1 447 ? 18.46659 -21.46901 62.86037 1.000 38.94459 444 THR A N 1
ATOM 7166 C CA . THR A 1 447 ? 18.74478 -21.03376 61.49378 1.000 35.73198 444 THR A CA 1
ATOM 7167 C C . THR A 1 447 ? 19.06284 -22.21086 60.58137 1.000 35.45153 444 THR A C 1
ATOM 7168 O O . THR A 1 447 ? 18.75406 -22.16590 59.38591 1.000 42.39905 444 THR A O 1
ATOM 7179 N N . PHE A 1 448 ? 19.68452 -23.26261 61.11629 1.000 39.15647 445 PHE A N 1
ATOM 7180 C CA . PHE A 1 448 ? 19.91239 -24.46451 60.32207 1.000 43.08442 445 PHE A CA 1
ATOM 7181 C C . PHE A 1 448 ? 18.60483 -25.20799 60.07696 1.000 46.93591 445 PHE A C 1
ATOM 7182 O O . PHE A 1 448 ? 18.25948 -25.51681 58.93041 1.000 45.41997 445 PHE A O 1
ATOM 7199 N N . GLU A 1 449 ? 17.86109 -25.50228 61.14866 1.000 48.29806 446 GLU A N 1
ATOM 7200 C CA . GLU A 1 449 ? 16.60829 -26.23508 61.00308 1.000 47.42229 446 GLU A CA 1
ATOM 7201 C C . GLU A 1 449 ? 15.67187 -25.55704 60.01321 1.000 46.89626 446 GLU A C 1
ATOM 7202 O O . GLU A 1 449 ? 14.85488 -26.22758 59.37262 1.000 43.46483 446 GLU A O 1
ATOM 7214 N N . ARG A 1 450 ? 15.77315 -24.23425 59.87407 1.000 47.01194 447 ARG A N 1
ATOM 7215 C CA . ARG A 1 450 ? 14.91833 -23.47897 58.96939 1.000 47.53463 447 ARG A CA 1
ATOM 7216 C C . ARG A 1 450 ? 15.58928 -23.15272 57.64216 1.000 46.92969 447 ARG A C 1
ATOM 7217 O O . ARG A 1 450 ? 14.92108 -22.62906 56.74356 1.000 43.77198 447 ARG A O 1
ATOM 7238 N N . GLN A 1 451 ? 16.87975 -23.45130 57.49304 1.000 45.97465 448 GLN A N 1
ATOM 7239 C CA . GLN A 1 451 ? 17.60546 -23.16306 56.25661 1.000 50.08227 448 GLN A CA 1
ATOM 7240 C C . GLN A 1 451 ? 17.44720 -21.69737 55.85822 1.000 43.32250 448 GLN A C 1
ATOM 7241 O O . GLN A 1 451 ? 17.29454 -21.36154 54.68201 1.000 47.81683 448 GLN A O 1
ATOM 7255 N N . SER A 1 452 ? 17.48275 -20.81274 56.85220 1.000 39.18062 449 SER A N 1
ATOM 7256 C CA . SER A 1 452 ? 17.30288 -19.38848 56.61444 1.000 36.57648 449 SER A CA 1
ATOM 7257 C C . SER A 1 452 ? 18.05274 -18.60065 57.67700 1.000 36.05303 449 SER A C 1
ATOM 7258 O O . SER A 1 452 ? 18.10337 -19.00772 58.84074 1.000 44.41125 449 SER A O 1
ATOM 7266 N N . ASP A 1 453 ? 18.63184 -17.47266 57.26826 1.000 29.54596 450 ASP A N 1
ATOM 7267 C CA . ASP A 1 453 ? 19.33430 -16.58958 58.18882 1.000 32.30031 450 ASP A CA 1
ATOM 7268 C C . ASP A 1 453 ? 18.42891 -15.52377 58.79402 1.000 36.96655 450 ASP A C 1
ATOM 7269 O O . ASP A 1 453 ? 18.84878 -14.83968 59.73394 1.000 38.26375 450 ASP A O 1
ATOM 7278 N N . LYS A 1 454 ? 17.20942 -15.36418 58.28235 1.000 30.82238 451 LYS A N 1
ATOM 7279 C CA . LYS A 1 454 ? 16.25043 -14.46076 58.90400 1.000 31.39442 451 LYS A CA 1
ATOM 7280 C C . LYS A 1 454 ? 15.89769 -14.96446 60.29830 1.000 33.76676 451 LYS A C 1
ATOM 7281 O O . LYS A 1 454 ? 15.70470 -16.16537 60.50874 1.000 31.79301 451 LYS A O 1
ATOM 7300 N N . ILE A 1 455 ? 15.81165 -14.04052 61.25792 1.000 26.45456 452 ILE A N 1
ATOM 7301 C CA . ILE A 1 455 ? 15.61339 -14.42579 62.65034 1.000 25.60581 452 ILE A CA 1
ATOM 7302 C C . ILE A 1 455 ? 14.58751 -13.54127 63.34668 1.000 21.32370 452 ILE A C 1
ATOM 7303 O O . ILE A 1 455 ? 14.45964 -13.58059 64.57503 1.000 19.89716 452 ILE A O 1
ATOM 7319 N N . GLU A 1 456 ? 13.84749 -12.74333 62.58513 1.000 26.50683 453 GLU A N 1
ATOM 7320 C CA . GLU A 1 456 ? 12.86007 -11.85981 63.19053 1.000 24.98516 453 GLU A CA 1
ATOM 7321 C C . GLU A 1 456 ? 11.61594 -12.64782 63.57669 1.000 24.00993 453 GLU A C 1
ATOM 7322 O O . GLU A 1 456 ? 11.21908 -13.59179 62.88759 1.000 24.99658 453 GLU A O 1
ATOM 7334 N N . ILE A 1 457 ? 11.00020 -12.24847 64.68842 1.000 31.46956 454 ILE A N 1
ATOM 7335 C CA . ILE A 1 457 ? 9.81993 -12.92527 65.21134 1.000 24.51946 454 ILE A CA 1
ATOM 7336 C C . ILE A 1 457 ? 8.56582 -12.15935 64.81201 1.000 25.72805 454 ILE A C 1
ATOM 7337 O O . ILE A 1 457 ? 8.64281 -11.08592 64.20259 1.000 18.29449 454 ILE A O 1
ATOM 7353 N N . THR A 1 458 ? 7.40389 -12.70715 65.16075 1.000 27.73299 455 THR A N 1
ATOM 7354 C CA . THR A 1 458 ? 6.13277 -12.02882 64.96877 1.000 26.43385 455 THR A CA 1
ATOM 7355 C C . THR A 1 458 ? 5.29357 -12.19595 66.22685 1.000 23.66029 455 THR A C 1
ATOM 7356 O O . THR A 1 458 ? 5.48712 -13.13050 67.00782 1.000 23.42277 455 THR A O 1
ATOM 7367 N N . LEU A 1 459 ? 4.36362 -11.25731 66.41866 1.000 26.03006 456 LEU A N 1
ATOM 7368 C CA . LEU A 1 459 ? 3.43694 -11.32862 67.54581 1.000 28.39505 456 LEU A CA 1
ATOM 7369 C C . LEU A 1 459 ? 2.80038 -12.71026 67.64990 1.000 28.47159 456 LEU A C 1
ATOM 7370 O O . LEU A 1 459 ? 2.63665 -13.25785 68.75315 1.000 29.26606 456 LEU A O 1
ATOM 7386 N N . ASP A 1 460 ? 2.43840 -13.29038 66.50322 1.000 26.63325 457 ASP A N 1
ATOM 7387 C CA . ASP A 1 460 ? 1.83294 -14.61554 66.50020 1.000 33.41410 457 ASP A CA 1
ATOM 7388 C C . ASP A 1 460 ? 2.77312 -15.65706 67.09324 1.000 28.92440 457 ASP A C 1
ATOM 7389 O O . ASP A 1 460 ? 2.32689 -16.56975 67.78935 1.000 30.11165 457 ASP A O 1
ATOM 7398 N N . ASP A 1 461 ? 4.07757 -15.53990 66.83464 1.000 28.00129 458 ASP A N 1
ATOM 7399 C CA . ASP A 1 461 ? 5.02337 -16.49000 67.41516 1.000 32.49860 458 ASP A CA 1
ATOM 7400 C C . ASP A 1 461 ? 5.04032 -16.38538 68.93518 1.000 26.09844 458 ASP A C 1
ATOM 7401 O O . ASP A 1 461 ? 5.04482 -17.40381 69.64158 1.000 36.03726 458 ASP A O 1
ATOM 7410 N N . ILE A 1 462 ? 5.04764 -15.15714 69.45409 1.000 22.06504 459 ILE A N 1
ATOM 7411 C CA . ILE A 1 462 ? 5.07980 -14.95094 70.89842 1.000 27.64540 459 ILE A CA 1
ATOM 7412 C C . ILE A 1 462 ? 3.84831 -15.57456 71.53974 1.000 23.16825 459 ILE A C 1
ATOM 7413 O O . ILE A 1 462 ? 3.94151 -16.34158 72.51141 1.000 19.34611 459 ILE A O 1
ATOM 7429 N N . TYR A 1 463 ? 2.67113 -15.26760 70.99210 1.000 23.23150 460 TYR A N 1
ATOM 7430 C CA . TYR A 1 463 ? 1.45125 -15.77482 71.60607 1.000 23.46430 460 TYR A CA 1
ATOM 7431 C C . TYR A 1 463 ? 1.24501 -17.26037 71.34265 1.000 27.83623 460 TYR A C 1
ATOM 7432 O O . TYR A 1 463 ? 0.59302 -17.92670 72.15088 1.000 28.55199 460 TYR A O 1
ATOM 7450 N N . THR A 1 464 ? 1.82759 -17.80886 70.27387 1.000 25.15551 461 THR A N 1
ATOM 7451 C CA . THR A 1 464 ? 1.82978 -19.25501 70.09040 1.000 24.22001 461 THR A CA 1
ATOM 7452 C C . THR A 1 464 ? 2.63953 -19.93274 71.18474 1.000 20.47036 461 THR A C 1
ATOM 7453 O O . THR A 1 464 ? 2.18819 -20.91125 71.78949 1.000 27.96707 461 THR A O 1
ATOM 7464 N N . ARG A 1 465 ? 3.85738 -19.44725 71.42569 1.000 19.17185 462 ARG A N 1
ATOM 7465 C CA . ARG A 1 465 ? 4.65166 -19.96764 72.53440 1.000 24.44774 462 ARG A CA 1
ATOM 7466 C C . ARG A 1 465 ? 3.84116 -19.94183 73.82597 1.000 24.69912 462 ARG A C 1
ATOM 7467 O O . ARG A 1 465 ? 3.69544 -20.96557 74.51485 1.000 29.48691 462 ARG A O 1
ATOM 7488 N N . LEU A 1 466 ? 3.28292 -18.77253 74.15305 1.000 19.97674 463 LEU A N 1
ATOM 7489 C CA . LEU A 1 466 ? 2.54405 -18.62792 75.40475 1.000 24.02226 463 LEU A CA 1
ATOM 7490 C C . LEU A 1 466 ? 1.36969 -19.59804 75.47782 1.000 21.40017 463 LEU A C 1
ATOM 7491 O O . LEU A 1 466 ? 1.15499 -20.24976 76.50416 1.000 18.96870 463 LEU A O 1
ATOM 7507 N N . GLN A 1 467 ? 0.59125 -19.70738 74.40001 1.000 25.33427 464 GLN A N 1
ATOM 7508 C CA . GLN A 1 467 ? -0.60932 -20.53352 74.44804 1.000 27.59635 464 GLN A CA 1
ATOM 7509 C C . GLN A 1 467 ? -0.25397 -22.00955 74.53610 1.000 24.00552 464 GLN A C 1
ATOM 7510 O O . GLN A 1 467 ? -0.80804 -22.74183 75.36217 1.000 33.70214 464 GLN A O 1
ATOM 7524 N N . LYS A 1 468 ? 0.67147 -22.46563 73.69100 1.000 23.65407 465 LYS A N 1
ATOM 7525 C CA . LYS A 1 468 ? 1.00110 -23.88326 73.66165 1.000 20.05092 465 LYS A CA 1
ATOM 7526 C C . LYS A 1 468 ? 1.70403 -24.34601 74.93049 1.000 26.48599 465 LYS A C 1
ATOM 7527 O O . LYS A 1 468 ? 1.61792 -25.53159 75.26658 1.000 25.13888 465 LYS A O 1
ATOM 7546 N N . ASN A 1 469 ? 2.39712 -23.45411 75.65466 1.000 28.24182 466 ASN A N 1
ATOM 7547 C CA . ASN A 1 469 ? 3.11504 -23.88999 76.84711 1.000 26.02929 466 ASN A CA 1
ATOM 7548 C C . ASN A 1 469 ? 2.49197 -23.43345 78.16057 1.000 25.47355 466 ASN A C 1
ATOM 7549 O O . ASN A 1 469 ? 2.96952 -23.84589 79.22357 1.000 33.12226 466 ASN A O 1
ATOM 7560 N N . LEU A 1 470 ? 1.44823 -22.60737 78.12518 1.000 26.42889 467 LEU A N 1
ATOM 7561 C CA . LEU A 1 470 ? 0.64476 -22.30510 79.30264 1.000 25.72322 467 LEU A CA 1
ATOM 7562 C C . LEU A 1 470 ? -0.74376 -22.92172 79.20218 1.000 27.32508 467 LEU A C 1
ATOM 7563 O O . LEU A 1 470 ? -1.58746 -22.68021 80.07144 1.000 28.48785 467 LEU A O 1
ATOM 7579 N N . LEU A 1 471 ? -0.99310 -23.71062 78.15900 1.000 34.36290 468 LEU A N 1
ATOM 7580 C CA . LEU A 1 471 ? -2.27763 -24.36700 77.92957 1.000 28.75057 468 LEU A CA 1
ATOM 7581 C C . LEU A 1 471 ? -3.42592 -23.37678 78.11850 1.000 27.48067 468 LEU A C 1
ATOM 7582 O O . LEU A 1 471 ? -4.26481 -23.50375 79.01166 1.000 29.28387 468 LEU A O 1
ATOM 7598 N N . LEU A 1 472 ? -3.43927 -22.37083 77.24838 1.000 35.56140 469 LEU A N 1
ATOM 7599 C CA . LEU A 1 472 ? -4.44484 -21.31997 77.26253 1.000 31.94536 469 LEU A CA 1
ATOM 7600 C C . LEU A 1 472 ? -5.47300 -21.56046 76.16477 1.000 31.30003 469 LEU A C 1
ATOM 7601 O O . LEU A 1 472 ? -5.17057 -22.14102 75.11909 1.000 31.27543 469 LEU A O 1
ATOM 7617 N N . THR A 1 473 ? -6.69454 -21.09999 76.41167 1.000 32.00459 470 THR A N 1
ATOM 7618 C CA . THR A 1 473 ? -7.75497 -21.22168 75.42735 1.000 27.49536 470 THR A CA 1
ATOM 7619 C C . THR A 1 473 ? -7.58759 -20.16637 74.33818 1.000 31.76775 470 THR A C 1
ATOM 7620 O O . THR A 1 473 ? -6.94060 -19.13337 74.53006 1.000 30.17868 470 THR A O 1
ATOM 7631 N N . ASP A 1 474 ? -8.18026 -20.44223 73.17438 1.000 39.21701 471 ASP A N 1
ATOM 7632 C CA . ASP A 1 474 ? -8.15335 -19.46168 72.09448 1.000 32.46190 471 ASP A CA 1
ATOM 7633 C C . ASP A 1 474 ? -8.76453 -18.14225 72.54479 1.000 31.87853 471 ASP A C 1
ATOM 7634 O O . ASP A 1 474 ? -8.30454 -17.06813 72.14388 1.000 35.86775 471 ASP A O 1
ATOM 7643 N N . GLU A 1 475 ? -9.79732 -18.20290 73.38825 1.000 33.11339 472 GLU A N 1
ATOM 7644 C CA . GLU A 1 475 ? -10.41061 -16.98132 73.89940 1.000 34.49532 472 GLU A CA 1
ATOM 7645 C C . GLU A 1 475 ? -9.39025 -16.12619 74.64211 1.000 30.28896 472 GLU A C 1
ATOM 7646 O O . GLU A 1 475 ? -9.24260 -14.93344 74.36162 1.000 29.03425 472 GLU A O 1
ATOM 7658 N N . GLN A 1 476 ? -8.68251 -16.72255 75.60385 1.000 35.72432 473 GLN A N 1
ATOM 7659 C CA . GLN A 1 476 ? -7.70430 -15.97605 76.38941 1.000 27.35062 473 GLN A CA 1
ATOM 7660 C C . GLN A 1 476 ? -6.61468 -15.38891 75.49936 1.000 24.05707 473 GLN A C 1
ATOM 7661 O O . GLN A 1 476 ? -6.28635 -14.19718 75.59240 1.000 35.24102 473 GLN A O 1
ATOM 7675 N N . THR A 1 477 ? -6.02846 -16.22455 74.63972 1.000 24.26816 474 THR A N 1
ATOM 7676 C CA . THR A 1 477 ? -4.91600 -15.78119 73.80849 1.000 27.83286 474 THR A CA 1
ATOM 7677 C C . THR A 1 477 ? -5.34490 -14.66137 72.87074 1.000 28.18164 474 THR A C 1
ATOM 7678 O O . THR A 1 477 ? -4.63605 -13.65718 72.72363 1.000 35.86588 474 THR A O 1
ATOM 7689 N N . ASP A 1 478 ? -6.50405 -14.81285 72.22851 1.000 26.37556 475 ASP A N 1
ATOM 7690 C CA . ASP A 1 478 ? -6.97873 -13.77712 71.32008 1.000 35.49196 475 ASP A CA 1
ATOM 7691 C C . ASP A 1 478 ? -7.31507 -12.49734 72.07282 1.000 31.92556 475 ASP A C 1
ATOM 7692 O O . ASP A 1 478 ? -7.01767 -11.39754 71.59396 1.000 27.37078 475 ASP A O 1
ATOM 7701 N N . PHE A 1 479 ? -7.93564 -12.61099 73.24950 1.000 24.33562 476 PHE A N 1
ATOM 7702 C CA . PHE A 1 479 ? -8.19843 -11.42062 74.04412 1.000 21.80885 476 PHE A CA 1
ATOM 7703 C C . PHE A 1 479 ? -6.91016 -10.66039 74.29915 1.000 28.23246 476 PHE A C 1
ATOM 7704 O O . PHE A 1 479 ? -6.82653 -9.45423 74.04970 1.000 33.85267 476 PHE A O 1
ATOM 7721 N N . LEU A 1 480 ? -5.88921 -11.35709 74.80045 1.000 30.44812 477 LEU A N 1
ATOM 7722 C CA . LEU A 1 480 ? -4.63884 -10.68103 75.13089 1.000 28.42303 477 LEU A CA 1
ATOM 7723 C C . LEU A 1 480 ? -3.99379 -10.06729 73.89339 1.000 32.16743 477 LEU A C 1
ATOM 7724 O O . LEU A 1 480 ? -3.53683 -8.91596 73.92818 1.000 28.78123 477 LEU A O 1
ATOM 7740 N N . LYS A 1 481 ? -3.95034 -10.81475 72.78727 1.000 27.85130 478 LYS A N 1
ATOM 7741 C CA . LYS A 1 481 ? -3.27458 -10.31636 71.59345 1.000 33.01850 478 LYS A CA 1
ATOM 7742 C C . LYS A 1 481 ? -3.98954 -9.09423 71.02538 1.000 29.09213 478 LYS A C 1
ATOM 7743 O O . LYS A 1 481 ? -3.35358 -8.07906 70.70950 1.000 31.66005 478 LYS A O 1
ATOM 7762 N N . GLN A 1 482 ? -5.31497 -9.17033 70.88552 1.000 28.28561 479 GLN A N 1
ATOM 7763 C CA . GLN A 1 482 ? -6.05979 -8.02979 70.36889 1.000 31.29324 479 GLN A CA 1
ATOM 7764 C C . GLN A 1 482 ? -5.99612 -6.84659 71.32375 1.000 31.93282 479 GLN A C 1
ATOM 7765 O O . GLN A 1 482 ? -5.96634 -5.69595 70.87517 1.000 36.23727 479 GLN A O 1
ATOM 7779 N N . ALA A 1 483 ? -5.96619 -7.09954 72.63468 1.000 30.63237 480 ALA A N 1
ATOM 7780 C CA . ALA A 1 483 ? -5.81499 -6.01008 73.58941 1.000 23.07561 480 ALA A CA 1
ATOM 7781 C C . ALA A 1 483 ? -4.48403 -5.30238 73.38660 1.000 30.98290 480 ALA A C 1
ATOM 7782 O O . ALA A 1 483 ? -4.42034 -4.06962 73.36876 1.000 36.52811 480 ALA A O 1
ATOM 7789 N N . GLU A 1 484 ? -3.40462 -6.07061 73.22198 1.000 31.73292 481 GLU A N 1
ATOM 7790 C CA . GLU A 1 484 ? -2.10376 -5.45256 72.98666 1.000 27.52098 481 GLU A CA 1
ATOM 7791 C C . GLU A 1 484 ? -2.10453 -4.64712 71.69272 1.000 26.65522 481 GLU A C 1
ATOM 7792 O O . GLU A 1 484 ? -1.56988 -3.53346 71.64741 1.000 27.36579 481 GLU A O 1
ATOM 7804 N N . ILE A 1 485 ? -2.69237 -5.19502 70.62660 1.000 22.61874 482 ILE A N 1
ATOM 7805 C CA . ILE A 1 485 ? -2.70793 -4.48292 69.34910 1.000 25.29822 482 ILE A CA 1
ATOM 7806 C C . ILE A 1 485 ? -3.47728 -3.17252 69.48128 1.000 30.42619 482 ILE A C 1
ATOM 7807 O O . ILE A 1 485 ? -2.99474 -2.09762 69.09419 1.000 33.32919 482 ILE A O 1
ATOM 7823 N N . GLU A 1 486 ? -4.69556 -3.24545 70.02105 1.000 29.15021 483 GLU A N 1
ATOM 7824 C CA . GLU A 1 486 ? -5.51201 -2.04862 70.16020 1.000 32.60614 483 GLU A CA 1
ATOM 7825 C C . GLU A 1 486 ? -4.86435 -1.03498 71.09196 1.000 31.77840 483 GLU A C 1
ATOM 7826 O O . GLU A 1 486 ? -5.00468 0.17308 70.88007 1.000 32.30799 483 GLU A O 1
ATOM 7838 N N . ALA A 1 487 ? -4.14864 -1.49704 72.12008 1.000 26.74532 484 ALA A N 1
ATOM 7839 C CA . ALA A 1 487 ? -3.49510 -0.56891 73.03425 1.000 25.91448 484 ALA A CA 1
ATOM 7840 C C . ALA A 1 487 ? -2.31831 0.12001 72.36080 1.000 27.94005 484 ALA A C 1
ATOM 7841 O O . ALA A 1 487 ? -2.13715 1.33508 72.50272 1.000 21.22105 484 ALA A O 1
ATOM 7848 N N . GLU A 1 488 ? -1.50500 -0.64071 71.62612 1.000 31.65324 485 GLU A N 1
ATOM 7849 C CA . GLU A 1 488 ? -0.42659 -0.03283 70.85882 1.000 30.31114 485 GLU A CA 1
ATOM 7850 C C . GLU A 1 488 ? -0.97050 1.01710 69.90132 1.000 27.66278 485 GLU A C 1
ATOM 7851 O O . GLU A 1 488 ? -0.36586 2.08143 69.72815 1.000 34.84093 485 GLU A O 1
ATOM 7863 N N . ILE A 1 489 ? -2.11716 0.74050 69.27647 1.000 21.88132 486 ILE A N 1
ATOM 7864 C CA . ILE A 1 489 ? -2.69379 1.71158 68.35023 1.000 28.93741 486 ILE A CA 1
ATOM 7865 C C . ILE A 1 489 ? -3.20450 2.93895 69.10066 1.000 28.34787 486 ILE A C 1
ATOM 7866 O O . ILE A 1 489 ? -2.98071 4.07977 68.67751 1.000 18.62855 486 ILE A O 1
ATOM 7882 N N . ALA A 1 490 ? -3.89078 2.73107 70.22497 1.000 30.67286 487 ALA A N 1
ATOM 7883 C CA . ALA A 1 490 ? -4.54497 3.82683 70.92468 1.000 25.52008 487 ALA A CA 1
ATOM 7884 C C . ALA A 1 490 ? -3.56927 4.71472 71.68255 1.000 27.24090 487 ALA A C 1
ATOM 7885 O O . ALA A 1 490 ? -3.93274 5.83668 72.05050 1.000 34.07942 487 ALA A O 1
ATOM 7892 N N . HIS A 1 491 ? -2.34809 4.24659 71.92735 1.000 26.38978 488 HIS A N 1
ATOM 7893 C CA . HIS A 1 491 ? -1.34034 5.03142 72.62598 1.000 26.93229 488 HIS A CA 1
ATOM 7894 C C . HIS A 1 491 ? -0.39200 5.74257 71.67027 1.000 28.59869 488 HIS A C 1
ATOM 7895 O O . HIS A 1 491 ? 0.58262 6.35682 72.11872 1.000 22.41769 488 HIS A O 1
ATOM 7910 N N . VAL A 1 492 ? -0.66253 5.68369 70.36618 1.000 29.08895 489 VAL A N 1
ATOM 7911 C CA . VAL A 1 492 ? 0.19760 6.33847 69.39185 1.000 26.35970 489 VAL A CA 1
ATOM 7912 C C . VAL A 1 492 ? 0.09908 7.84938 69.54465 1.000 27.63256 489 VAL A C 1
ATOM 7913 O O . VAL A 1 492 ? -0.97879 8.40272 69.80664 1.000 20.97772 489 VAL A O 1
ATOM 7926 N N . GLU A 1 493 ? 1.23237 8.52254 69.38432 1.000 29.08034 490 GLU A N 1
ATOM 7927 C CA . GLU A 1 493 ? 1.30778 9.96802 69.26352 1.000 19.16147 490 GLU A CA 1
ATOM 7928 C C . GLU A 1 493 ? 2.35784 10.27670 68.20950 1.000 24.74246 490 GLU A C 1
ATOM 7929 O O . GLU A 1 493 ? 3.34794 9.54629 68.09073 1.000 30.94031 490 GLU A O 1
ATOM 7941 N N . PRO A 1 494 ? 2.16737 11.32616 67.41994 1.000 23.44036 491 PRO A N 1
ATOM 7942 C CA . PRO A 1 494 ? 3.18144 11.67400 66.42418 1.000 20.14687 491 PRO A CA 1
ATOM 7943 C C . PRO A 1 494 ? 4.33401 12.44736 67.03870 1.000 18.43976 491 PRO A C 1
ATOM 7944 O O . PRO A 1 494 ? 4.18205 13.15473 68.03640 1.000 27.26317 491 PRO A O 1
ATOM 7955 N N . ILE A 1 495 ? 5.50614 12.28102 66.43625 1.000 19.46197 492 ILE A N 1
ATOM 7956 C CA . ILE A 1 495 ? 6.63829 13.18053 66.65493 1.000 19.99542 492 ILE A CA 1
ATOM 7957 C C . ILE A 1 495 ? 6.61245 14.12371 65.45730 1.000 22.21138 492 ILE A C 1
ATOM 7958 O O . ILE A 1 495 ? 7.25824 13.89049 64.43289 1.000 16.27309 492 ILE A O 1
ATOM 7974 N N . GLN A 1 496 ? 5.84567 15.20854 65.59527 1.000 25.93227 493 GLN A N 1
ATOM 7975 C CA . GLN A 1 496 ? 5.40995 15.96599 64.42698 1.000 24.70305 493 GLN A CA 1
ATOM 7976 C C . GLN A 1 496 ? 6.58200 16.58947 63.68021 1.000 26.62317 493 GLN A C 1
ATOM 7977 O O . GLN A 1 496 ? 6.57460 16.65014 62.44480 1.000 23.87887 493 GLN A O 1
ATOM 7991 N N . LYS A 1 497 ? 7.59060 17.07677 64.40552 1.000 23.16872 494 LYS A N 1
ATOM 7992 C CA . LYS A 1 497 ? 8.68119 17.77966 63.73893 1.000 23.71413 494 LYS A CA 1
ATOM 7993 C C . LYS A 1 497 ? 9.41345 16.86607 62.76202 1.000 23.61209 494 LYS A C 1
ATOM 7994 O O . LYS A 1 497 ? 9.70346 17.26649 61.62883 1.000 25.21115 494 LYS A O 1
ATOM 8013 N N . ARG A 1 498 ? 9.69310 15.62318 63.16474 1.000 27.89030 495 ARG A N 1
ATOM 8014 C CA . ARG A 1 498 ? 10.39946 14.71507 62.26599 1.000 27.75060 495 ARG A CA 1
ATOM 8015 C C . ARG A 1 498 ? 9.51324 14.24753 61.11861 1.000 26.22760 495 ARG A C 1
ATOM 8016 O O . ARG A 1 498 ? 10.00880 14.03824 60.00829 1.000 29.10543 495 ARG A O 1
ATOM 8037 N N . ILE A 1 499 ? 8.21105 14.08478 61.35409 1.000 22.64199 496 ILE A N 1
ATOM 8038 C CA . ILE A 1 499 ? 7.30275 13.73191 60.26435 1.000 24.82419 496 ILE A CA 1
ATOM 8039 C C . ILE A 1 499 ? 7.29154 14.83785 59.21416 1.000 28.98852 496 ILE A C 1
ATOM 8040 O O . ILE A 1 499 ? 7.39422 14.58439 58.00412 1.000 31.23951 496 ILE A O 1
ATOM 8056 N N . ASN A 1 500 ? 7.16898 16.08708 59.66660 1.000 23.93914 497 ASN A N 1
ATOM 8057 C CA . ASN A 1 500 ? 7.16739 17.21125 58.74094 1.000 26.11757 497 ASN A CA 1
ATOM 8058 C C . ASN A 1 500 ? 8.51236 17.36109 58.04298 1.000 26.60088 497 ASN A C 1
ATOM 8059 O O . ASN A 1 500 ? 8.55790 17.74496 56.87122 1.000 29.57063 497 ASN A O 1
ATOM 8070 N N . TYR A 1 501 ? 9.61324 17.05299 58.72890 1.000 20.95576 498 TYR A N 1
ATOM 8071 C CA . TYR A 1 501 ? 10.91098 17.08218 58.06371 1.000 28.80439 498 TYR A CA 1
ATOM 8072 C C . TYR A 1 501 ? 11.00660 15.99691 56.99702 1.000 33.00193 498 TYR A C 1
ATOM 8073 O O . TYR A 1 501 ? 11.55243 16.22981 55.91131 1.000 34.84535 498 TYR A O 1
ATOM 8091 N N . LEU A 1 502 ? 10.49152 14.80116 57.29382 1.000 31.55967 499 LEU A N 1
ATOM 8092 C CA . LEU A 1 502 ? 10.45342 13.73458 56.29874 1.000 28.96828 499 LEU A CA 1
ATOM 8093 C C . LEU A 1 502 ? 9.68001 14.17191 55.06414 1.000 27.64672 499 LEU A C 1
ATOM 8094 O O . LEU A 1 502 ? 10.11055 13.93197 53.92804 1.000 22.08410 499 LEU A O 1
ATOM 8110 N N . PHE A 1 503 ? 8.53234 14.81834 55.26528 1.000 27.12492 500 PHE A N 1
ATOM 8111 C CA . PHE A 1 503 ? 7.72900 15.21459 54.11252 1.000 30.22763 500 PHE A CA 1
ATOM 8112 C C . PHE A 1 503 ? 8.33131 16.41270 53.38653 1.000 29.62489 500 PHE A C 1
ATOM 8113 O O . PHE A 1 503 ? 8.17538 16.53029 52.16828 1.000 32.68497 500 PHE A O 1
ATOM 8130 N N . SER A 1 504 ? 9.04954 17.28768 54.09241 1.000 24.73519 501 SER A N 1
ATOM 8131 C CA . SER A 1 504 ? 9.80574 18.32896 53.40446 1.000 29.09664 501 SER A CA 1
ATOM 8132 C C . SER A 1 504 ? 10.88636 17.71550 52.52300 1.000 32.56094 501 SER A C 1
ATOM 8133 O O . SER A 1 504 ? 11.08540 18.14026 51.37905 1.000 37.47011 501 SER A O 1
ATOM 8141 N N . LEU A 1 505 ? 11.59742 16.71357 53.04300 1.000 32.24165 502 LEU A N 1
ATOM 8142 C CA . LEU A 1 505 ? 12.55561 15.98139 52.22322 1.000 33.82930 502 LEU A CA 1
ATOM 8143 C C . LEU A 1 505 ? 11.87968 15.41346 50.98282 1.000 37.51158 502 LEU A C 1
ATOM 8144 O O . LEU A 1 505 ? 12.33803 15.62720 49.85478 1.000 42.80035 502 LEU A O 1
ATOM 8160 N N . LYS A 1 506 ? 10.78069 14.68203 51.17849 1.000 39.89124 503 LYS A N 1
ATOM 8161 C CA . LYS A 1 506 ? 10.06072 14.10457 50.04662 1.000 41.34080 503 LYS A CA 1
ATOM 8162 C C . LYS A 1 506 ? 9.67790 15.17635 49.03149 1.000 40.90131 503 LYS A C 1
ATOM 8163 O O . LYS A 1 506 ? 9.78571 14.96055 47.81842 1.000 41.55884 503 LYS A O 1
ATOM 8182 N N . ALA A 1 507 ? 9.23371 16.34170 49.50859 1.000 40.13147 504 ALA A N 1
ATOM 8183 C CA . ALA A 1 507 ? 8.85560 17.42772 48.61341 1.000 40.92618 504 ALA A CA 1
ATOM 8184 C C . ALA A 1 507 ? 10.05565 18.04465 47.90487 1.000 37.71977 504 ALA A C 1
ATOM 8185 O O . ALA A 1 507 ? 9.88921 18.63264 46.83185 1.000 37.89480 504 ALA A O 1
ATOM 8192 N N . LYS A 1 508 ? 11.25490 17.93661 48.47867 1.000 42.82845 505 LYS A N 1
ATOM 8193 C CA . LYS A 1 508 ? 12.44775 18.41283 47.78873 1.000 41.27615 505 LYS A CA 1
ATOM 8194 C C . LYS A 1 508 ? 12.86169 17.49230 46.64675 1.000 41.61492 505 LYS A C 1
ATOM 8195 O O . LYS A 1 508 ? 13.77946 17.83740 45.89591 1.000 43.05917 505 LYS A O 1
ATOM 8214 N N . GLY A 1 509 ? 12.20506 16.34478 46.48962 1.000 39.97515 506 GLY A N 1
ATOM 8215 C CA . GLY A 1 509 ? 12.53796 15.39999 45.44687 1.000 38.19439 506 GLY A CA 1
ATOM 8216 C C . GLY A 1 509 ? 13.31777 14.19047 45.90950 1.000 45.94603 506 GLY A C 1
ATOM 8217 O O . GLY A 1 509 ? 13.57310 13.29266 45.09718 1.000 47.22125 506 GLY A O 1
ATOM 8221 N N . HIS A 1 510 ? 13.70435 14.13663 47.18072 1.000 45.40973 507 HIS A N 1
ATOM 8222 C CA . HIS A 1 510 ? 14.43110 12.99328 47.70241 1.000 35.83558 507 HIS A CA 1
ATOM 8223 C C . HIS A 1 510 ? 13.48463 11.82305 47.94705 1.000 40.67372 507 HIS A C 1
ATOM 8224 O O . HIS A 1 510 ? 12.27132 11.98842 48.10218 1.000 39.94412 507 HIS A O 1
ATOM 8238 N N . ASP A 1 511 ? 14.06068 10.62530 47.97985 1.000 38.82625 508 ASP A N 1
ATOM 8239 C CA . ASP A 1 511 ? 13.32033 9.42053 48.32210 1.000 38.76800 508 ASP A CA 1
ATOM 8240 C C . ASP A 1 511 ? 13.39998 9.19301 49.82560 1.000 35.10122 508 ASP A C 1
ATOM 8241 O O . ASP A 1 511 ? 14.48067 9.28465 50.41694 1.000 34.63350 508 ASP A O 1
ATOM 8250 N N . VAL A 1 512 ? 12.25615 8.90303 50.43889 1.000 32.83383 509 VAL A N 1
ATOM 8251 C CA . VAL A 1 512 ? 12.18221 8.64108 51.86859 1.000 33.83261 509 VAL A CA 1
ATOM 8252 C C . VAL A 1 512 ? 11.50344 7.29680 52.08265 1.000 23.77435 509 VAL A C 1
ATOM 8253 O O . VAL A 1 512 ? 10.66445 6.86852 51.28443 1.000 23.05888 509 VAL A O 1
ATOM 8266 N N . ALA A 1 513 ? 11.87463 6.63125 53.17363 1.000 24.55543 510 ALA A N 1
ATOM 8267 C CA . ALA A 1 513 ? 11.28524 5.35060 53.53135 1.000 30.54962 510 ALA A CA 1
ATOM 8268 C C . ALA A 1 513 ? 11.40430 5.15723 55.03604 1.000 25.60767 510 ALA A C 1
ATOM 8269 O O . ALA A 1 513 ? 12.06848 5.92725 55.73418 1.000 25.62865 510 ALA A O 1
ATOM 8276 N N . MET A 1 514 ? 10.74460 4.11373 55.53025 1.000 22.86129 511 MET A N 1
ATOM 8277 C CA . MET A 1 514 ? 10.78550 3.74223 56.93681 1.000 19.24157 511 MET A CA 1
ATOM 8278 C C . MET A 1 514 ? 11.38000 2.34677 57.06530 1.000 29.73969 511 MET A C 1
ATOM 8279 O O . MET A 1 514 ? 10.96184 1.42058 56.36127 1.000 31.92417 511 MET A O 1
ATOM 8293 N N . ALA A 1 515 ? 12.35511 2.20216 57.95863 1.000 23.36973 512 ALA A N 1
ATOM 8294 C CA . ALA A 1 515 ? 12.96469 0.91506 58.27560 1.000 25.13394 512 ALA A CA 1
ATOM 8295 C C . ALA A 1 515 ? 12.85100 0.70794 59.77992 1.000 20.40710 512 ALA A C 1
ATOM 8296 O O . ALA A 1 515 ? 13.52357 1.39358 60.55706 1.000 23.35425 512 ALA A O 1
ATOM 8303 N N . SER A 1 516 ? 12.00579 -0.23477 60.18765 1.000 22.53464 513 SER A N 1
ATOM 8304 C CA . SER A 1 516 ? 11.68712 -0.44509 61.59173 1.000 29.11075 513 SER A CA 1
ATOM 8305 C C . SER A 1 516 ? 11.87500 -1.90705 61.96735 1.000 27.22412 513 SER A C 1
ATOM 8306 O O . SER A 1 516 ? 11.53509 -2.80763 61.19414 1.000 22.38795 513 SER A O 1
ATOM 8314 N N . ASP A 1 517 ? 12.42566 -2.13182 63.16010 1.000 33.82801 514 ASP A N 1
ATOM 8315 C CA . ASP A 1 517 ? 12.52432 -3.46047 63.75501 1.000 28.22108 514 ASP A CA 1
ATOM 8316 C C . ASP A 1 517 ? 11.36567 -3.61838 64.73226 1.000 29.91513 514 ASP A C 1
ATOM 8317 O O . ASP A 1 517 ? 11.35004 -2.98677 65.79421 1.000 31.06227 514 ASP A O 1
ATOM 8326 N N . MET A 1 518 ? 10.39997 -4.45783 64.37545 1.000 24.82897 515 MET A N 1
ATOM 8327 C CA . MET A 1 518 ? 9.22138 -4.63963 65.20823 1.000 28.00771 515 MET A CA 1
ATOM 8328 C C . MET A 1 518 ? 8.54414 -5.94262 64.81368 1.000 29.70947 515 MET A C 1
ATOM 8329 O O . MET A 1 518 ? 8.58148 -6.35046 63.65058 1.000 24.53754 515 MET A O 1
ATOM 8343 N N . TYR A 1 519 ? 7.92979 -6.59189 65.80314 1.000 31.39866 516 TYR A N 1
ATOM 8344 C CA . TYR A 1 519 ? 7.24722 -7.86058 65.58975 1.000 27.88179 516 TYR A CA 1
ATOM 8345 C C . TYR A 1 519 ? 5.80326 -7.69792 65.13913 1.000 23.05984 516 TYR A C 1
ATOM 8346 O O . TYR A 1 519 ? 5.25205 -8.62533 64.53705 1.000 30.72523 516 TYR A O 1
ATOM 8364 N N . LEU A 1 520 ? 5.17826 -6.55695 65.42672 1.000 22.58015 517 LEU A N 1
ATOM 8365 C CA . LEU A 1 520 ? 3.79793 -6.29716 65.03485 1.000 25.86812 517 LEU A CA 1
ATOM 8366 C C . LEU A 1 520 ? 3.60673 -6.54174 63.54299 1.000 20.30498 517 LEU A C 1
ATOM 8367 O O . LEU A 1 520 ? 4.54963 -6.37302 62.76076 1.000 19.90010 517 LEU A O 1
ATOM 8383 N N . PRO A 1 521 ? 2.41303 -6.93620 63.10754 1.000 21.64714 518 PRO A N 1
ATOM 8384 C CA . PRO A 1 521 ? 2.17718 -7.10178 61.67175 1.000 24.95995 518 PRO A CA 1
ATOM 8385 C C . PRO A 1 521 ? 2.23492 -5.76512 60.95073 1.000 29.63170 518 PRO A C 1
ATOM 8386 O O . PRO A 1 521 ? 2.11813 -4.69420 61.54969 1.000 30.47840 518 PRO A O 1
ATOM 8397 N N . GLU A 1 522 ? 2.40337 -5.84369 59.63014 1.000 30.61924 519 GLU A N 1
ATOM 8398 C CA . GLU A 1 522 ? 2.53588 -4.62838 58.83428 1.000 27.39274 519 GLU A CA 1
ATOM 8399 C C . GLU A 1 522 ? 1.26522 -3.78564 58.88355 1.000 30.80216 519 GLU A C 1
ATOM 8400 O O . GLU A 1 522 ? 1.33420 -2.55242 58.94044 1.000 34.61781 519 GLU A O 1
ATOM 8412 N N . ASP A 1 523 ? 0.09320 -4.42552 58.86163 1.000 29.29143 520 ASP A N 1
ATOM 8413 C CA . ASP A 1 523 ? -1.14639 -3.65491 58.86158 1.000 26.63905 520 ASP A CA 1
ATOM 8414 C C . ASP A 1 523 ? -1.33585 -2.91919 60.18337 1.000 34.11816 520 ASP A C 1
ATOM 8415 O O . ASP A 1 523 ? -1.84519 -1.79214 60.20466 1.000 37.72806 520 ASP A O 1
ATOM 8424 N N . VAL A 1 524 ? -0.91909 -3.52813 61.29566 1.000 31.28990 521 VAL A N 1
ATOM 8425 C CA . VAL A 1 524 ? -0.99017 -2.83425 62.57787 1.000 28.40137 521 VAL A CA 1
ATOM 8426 C C . VAL A 1 524 ? -0.04576 -1.63978 62.58274 1.000 29.93276 521 VAL A C 1
ATOM 8427 O O . VAL A 1 524 ? -0.38216 -0.56405 63.09397 1.000 33.43367 521 VAL A O 1
ATOM 8440 N N . ILE A 1 525 ? 1.14947 -1.80699 62.01207 1.000 28.05778 522 ILE A N 1
ATOM 8441 C CA . ILE A 1 525 ? 2.09143 -0.69589 61.92782 1.000 25.47954 522 ILE A CA 1
ATOM 8442 C C . ILE A 1 525 ? 1.49329 0.44070 61.11120 1.000 29.57949 522 ILE A C 1
ATOM 8443 O O . ILE A 1 525 ? 1.60675 1.61711 61.47688 1.000 29.80694 522 ILE A O 1
ATOM 8459 N N . TYR A 1 526 ? 0.85197 0.10980 59.98888 1.000 31.56079 523 TYR A N 1
ATOM 8460 C CA . TYR A 1 526 ? 0.27771 1.14993 59.14301 1.000 32.54170 523 TYR A CA 1
ATOM 8461 C C . TYR A 1 526 ? -0.90146 1.82958 59.82892 1.000 29.15954 523 TYR A C 1
ATOM 8462 O O . TYR A 1 526 ? -1.09814 3.03688 59.67173 1.000 36.19790 523 TYR A O 1
ATOM 8480 N N . LYS A 1 527 ? -1.69080 1.08196 60.60243 1.000 27.26769 524 LYS A N 1
ATOM 8481 C CA . LYS A 1 527 ? -2.76588 1.71421 61.36165 1.000 35.88449 524 LYS A CA 1
ATOM 8482 C C . LYS A 1 527 ? -2.20446 2.67365 62.40612 1.000 32.59420 524 LYS A C 1
ATOM 8483 O O . LYS A 1 527 ? -2.72728 3.78108 62.59239 1.000 25.58976 524 LYS A O 1
ATOM 8502 N N . MET A 1 528 ? -1.13164 2.27025 63.09138 1.000 33.06276 525 MET A N 1
ATOM 8503 C CA . MET A 1 528 ? -0.49916 3.15742 64.06464 1.000 32.75342 525 MET A CA 1
ATOM 8504 C C . MET A 1 528 ? 0.01393 4.42661 63.39217 1.000 28.28646 525 MET A C 1
ATOM 8505 O O . MET A 1 528 ? -0.21964 5.54235 63.87471 1.000 24.17259 525 MET A O 1
ATOM 8519 N N . LEU A 1 529 ? 0.71806 4.27200 62.26983 1.000 28.11667 526 LEU A N 1
ATOM 8520 C CA . LEU A 1 529 ? 1.20845 5.43263 61.53485 1.000 27.69952 526 LEU A CA 1
ATOM 8521 C C . LEU A 1 529 ? 0.05686 6.34025 61.11877 1.000 30.99117 526 LEU A C 1
ATOM 8522 O O . LEU A 1 529 ? 0.12534 7.56565 61.27566 1.000 28.70704 526 LEU A O 1
ATOM 8538 N N . ASP A 1 530 ? -1.01369 5.75048 60.58100 1.000 31.27426 527 ASP A N 1
ATOM 8539 C CA . ASP A 1 530 ? -2.15751 6.53655 60.13707 1.000 27.74688 527 ASP A CA 1
ATOM 8540 C C . ASP A 1 530 ? -2.76704 7.31236 61.29497 1.000 29.62360 527 ASP A C 1
ATOM 8541 O O . ASP A 1 530 ? -3.20567 8.45544 61.12441 1.000 36.57757 527 ASP A O 1
ATOM 8550 N N . ARG A 1 531 ? -2.80817 6.70589 62.48320 1.000 33.28803 528 ARG A N 1
ATOM 8551 C CA . ARG A 1 531 ? -3.30624 7.42083 63.65128 1.000 29.34474 528 ARG A CA 1
ATOM 8552 C C . ARG A 1 531 ? -2.33315 8.49763 64.11165 1.000 27.27928 528 ARG A C 1
ATOM 8553 O O . ARG A 1 531 ? -2.75157 9.45450 64.77113 1.000 32.99032 528 ARG A O 1
ATOM 8574 N N . ALA A 1 532 ? -1.04670 8.35879 63.78721 1.000 30.09742 529 ALA A N 1
ATOM 8575 C CA . ALA A 1 532 ? -0.09242 9.42777 64.06293 1.000 27.25081 529 ALA A CA 1
ATOM 8576 C C . ALA A 1 532 ? -0.19719 10.53593 63.02167 1.000 28.94481 529 ALA A C 1
ATOM 8577 O O . ALA A 1 532 ? -0.23987 11.72219 63.36531 1.000 20.78618 529 ALA A O 1
ATOM 8584 N N . ASP A 1 533 ? -0.23405 10.16174 61.74388 1.000 37.54627 530 ASP A N 1
ATOM 8585 C CA . ASP A 1 533 ? -0.36102 11.12356 60.65072 1.000 33.08044 530 ASP A CA 1
ATOM 8586 C C . ASP A 1 533 ? -0.76048 10.34807 59.40584 1.000 35.73145 530 ASP A C 1
ATOM 8587 O O . ASP A 1 533 ? -0.04565 9.42526 58.99822 1.000 32.17211 530 ASP A O 1
ATOM 8596 N N . THR A 1 534 ? -1.89481 10.71758 58.80624 1.000 27.99367 531 THR A N 1
ATOM 8597 C CA . THR A 1 534 ? -2.42948 9.94075 57.69258 1.000 31.22279 531 THR A CA 1
ATOM 8598 C C . THR A 1 534 ? -1.44642 9.87993 56.53030 1.000 31.72963 531 THR A C 1
ATOM 8599 O O . THR A 1 534 ? -1.32664 8.84563 55.86400 1.000 37.78737 531 THR A O 1
ATOM 8610 N N . ARG A 1 535 ? -0.73268 10.97725 56.27056 1.000 36.38409 532 ARG A N 1
ATOM 8611 C CA . ARG A 1 535 ? 0.22483 10.99053 55.16947 1.000 35.71386 532 ARG A CA 1
ATOM 8612 C C . ARG A 1 535 ? 1.19293 9.81648 55.25935 1.000 36.17637 532 ARG A C 1
ATOM 8613 O O . ARG A 1 535 ? 1.57393 9.23407 54.23699 1.000 37.26180 532 ARG A O 1
ATOM 8634 N N . LEU A 1 536 ? 1.59481 9.44642 56.47797 1.000 33.29265 533 LEU A N 1
ATOM 8635 C CA . LEU A 1 536 ? 2.57601 8.38049 56.64206 1.000 38.74717 533 LEU A CA 1
ATOM 8636 C C . LEU A 1 536 ? 2.13410 7.07608 55.99123 1.000 36.93151 533 LEU A C 1
ATOM 8637 O O . LEU A 1 536 ? 2.98309 6.23126 55.68776 1.000 35.10397 533 LEU A O 1
ATOM 8653 N N . ARG A 1 537 ? 0.83233 6.89010 55.76236 1.000 45.55511 534 ARG A N 1
ATOM 8654 C CA . ARG A 1 537 ? 0.36912 5.65038 55.15098 1.000 45.35322 534 ARG A CA 1
ATOM 8655 C C . ARG A 1 537 ? 0.87646 5.48732 53.72238 1.000 39.89975 534 ARG A C 1
ATOM 8656 O O . ARG A 1 537 ? 0.86554 4.36759 53.20013 1.000 40.82594 534 ARG A O 1
ATOM 8677 N N . GLU A 1 538 ? 1.33150 6.56612 53.08513 1.000 41.47958 535 GLU A N 1
ATOM 8678 C CA . GLU A 1 538 ? 1.75493 6.52419 51.69188 1.000 44.41628 535 GLU A CA 1
ATOM 8679 C C . GLU A 1 538 ? 3.26456 6.38512 51.53257 1.000 36.81183 535 GLU A C 1
ATOM 8680 O O . GLU A 1 538 ? 3.76310 6.44318 50.40417 1.000 35.22306 535 GLU A O 1
ATOM 8692 N N . ILE A 1 539 ? 3.99940 6.20126 52.62509 1.000 37.47083 536 ILE A N 1
ATOM 8693 C CA . ILE A 1 539 ? 5.46053 6.15409 52.57896 1.000 29.64844 536 ILE A CA 1
ATOM 8694 C C . ILE A 1 539 ? 5.91407 4.69873 52.55650 1.000 27.17695 536 ILE A C 1
ATOM 8695 O O . ILE A 1 539 ? 5.34170 3.86515 53.27345 1.000 31.89790 536 ILE A O 1
ATOM 8711 N N . PRO A 1 540 ? 6.92526 4.34287 51.76099 1.000 27.69249 537 PRO A N 1
ATOM 8712 C CA . PRO A 1 540 ? 7.40521 2.95569 51.76602 1.000 32.10315 537 PRO A CA 1
ATOM 8713 C C . PRO A 1 540 ? 7.78670 2.50111 53.16687 1.000 31.98322 537 PRO A C 1
ATOM 8714 O O . PRO A 1 540 ? 8.17735 3.29987 54.02146 1.000 28.25034 537 PRO A O 1
ATOM 8725 N N . LEU A 1 541 ? 7.67501 1.19371 53.39328 1.000 32.92859 538 LEU A N 1
ATOM 8726 C CA . LEU A 1 541 ? 7.89375 0.61655 54.71194 1.000 30.11961 538 LEU A CA 1
ATOM 8727 C C . LEU A 1 541 ? 8.70958 -0.65897 54.58898 1.000 33.69701 538 LEU A C 1
ATOM 8728 O O . LEU A 1 541 ? 8.35659 -1.55522 53.81703 1.000 30.02454 538 LEU A O 1
ATOM 8744 N N . TYR A 1 542 ? 9.79447 -0.73398 55.35638 1.000 33.79720 539 TYR A N 1
ATOM 8745 C CA . TYR A 1 542 ? 10.63000 -1.92722 55.46587 1.000 27.70528 539 TYR A CA 1
ATOM 8746 C C . TYR A 1 542 ? 10.52223 -2.41043 56.90903 1.000 26.43362 539 TYR A C 1
ATOM 8747 O O . TYR A 1 542 ? 11.33059 -2.04170 57.76416 1.000 27.59030 539 TYR A O 1
ATOM 8765 N N . LEU A 1 543 ? 9.50930 -3.22787 57.17522 1.000 23.99193 540 LEU A N 1
ATOM 8766 C CA . LEU A 1 543 ? 9.26627 -3.76465 58.50618 1.000 21.96663 540 LEU A CA 1
ATOM 8767 C C . LEU A 1 543 ? 9.99834 -5.09152 58.65561 1.000 23.89542 540 LEU A C 1
ATOM 8768 O O . LEU A 1 543 ? 9.90657 -5.95958 57.78240 1.000 26.44845 540 LEU A O 1
ATOM 8784 N N . SER A 1 544 ? 10.72593 -5.24523 59.76342 1.000 24.83597 541 SER A N 1
ATOM 8785 C CA . SER A 1 544 ? 11.53802 -6.44345 59.94352 1.000 21.99248 541 SER A CA 1
ATOM 8786 C C . SER A 1 544 ? 10.67092 -7.69429 60.00302 1.000 27.51535 541 SER A C 1
ATOM 8787 O O . SER A 1 544 ? 11.04812 -8.74461 59.46952 1.000 31.39206 541 SER A O 1
ATOM 8795 N N . SER A 1 545 ? 9.50561 -7.60673 60.65086 1.000 27.13678 542 SER A N 1
ATOM 8796 C CA . SER A 1 545 ? 8.65004 -8.78359 60.77545 1.000 29.57181 542 SER A CA 1
ATOM 8797 C C . SER A 1 545 ? 8.22986 -9.30190 59.40724 1.000 25.13618 542 SER A C 1
ATOM 8798 O O . SER A 1 545 ? 8.10715 -10.51503 59.20410 1.000 32.20554 542 SER A O 1
ATOM 8806 N N . THR A 1 546 ? 8.00909 -8.39614 58.45336 1.000 25.26933 543 THR A N 1
ATOM 8807 C CA . THR A 1 546 ? 7.60931 -8.81764 57.11656 1.000 30.55899 543 THR A CA 1
ATOM 8808 C C . THR A 1 546 ? 8.77786 -9.41353 56.34177 1.000 23.91179 543 THR A C 1
ATOM 8809 O O . THR A 1 546 ? 8.58707 -10.34991 55.55778 1.000 29.31176 543 THR A O 1
ATOM 8820 N N . ILE A 1 547 ? 9.98665 -8.90025 56.55651 1.000 21.87627 544 ILE A N 1
ATOM 8821 C CA . ILE A 1 547 ? 11.13158 -9.23579 55.71839 1.000 28.91882 544 ILE A CA 1
ATOM 8822 C C . ILE A 1 547 ? 11.96086 -10.34170 56.35464 1.000 27.62098 544 ILE A C 1
ATOM 8823 O O . ILE A 1 547 ? 12.53803 -11.17841 55.65223 1.000 29.50255 544 ILE A O 1
ATOM 8839 N N . GLY A 1 548 ? 12.03500 -10.34927 57.68430 1.000 30.03187 545 GLY A N 1
ATOM 8840 C CA . GLY A 1 548 ? 12.84900 -11.30371 58.40147 1.000 24.32604 545 GLY A CA 1
ATOM 8841 C C . GLY A 1 548 ? 14.24128 -10.82275 58.74993 1.000 27.27627 545 GLY A C 1
ATOM 8842 O O . GLY A 1 548 ? 14.95389 -11.52111 59.48344 1.000 25.34741 545 GLY A O 1
ATOM 8846 N N . TYR A 1 549 ? 14.65348 -9.66086 58.24917 1.000 27.72304 546 TYR A N 1
ATOM 8847 C CA . TYR A 1 549 ? 15.95918 -9.08766 58.53751 1.000 23.28639 546 TYR A CA 1
ATOM 8848 C C . TYR A 1 549 ? 15.79712 -7.82443 59.37248 1.000 24.78975 546 TYR A C 1
ATOM 8849 O O . TYR A 1 549 ? 14.76887 -7.14448 59.30681 1.000 27.98852 546 TYR A O 1
ATOM 8867 N N . GLN A 1 550 ? 16.82813 -7.51340 60.15670 1.000 28.78830 547 GLN A N 1
ATOM 8868 C CA . GLN A 1 550 ? 16.75816 -6.46156 61.15963 1.000 26.14917 547 GLN A CA 1
ATOM 8869 C C . GLN A 1 550 ? 17.88734 -5.45823 60.96713 1.000 29.59468 547 GLN A C 1
ATOM 8870 O O . GLN A 1 550 ? 18.94290 -5.77003 60.40761 1.000 26.63804 547 GLN A O 1
ATOM 8884 N N . LYS A 1 551 ? 17.64577 -4.23615 61.45070 1.000 23.41852 548 LYS A N 1
ATOM 8885 C CA . LYS A 1 551 ? 18.69925 -3.22917 61.48532 1.000 22.87433 548 LYS A CA 1
ATOM 8886 C C . LYS A 1 551 ? 19.77915 -3.58426 62.49931 1.000 22.08653 548 LYS A C 1
ATOM 8887 O O . LYS A 1 551 ? 20.95221 -3.25202 62.29644 1.000 25.70910 548 LYS A O 1
ATOM 8906 N N . SER A 1 552 ? 19.40446 -4.24926 63.59425 1.000 23.67006 549 SER A N 1
ATOM 8907 C CA . SER A 1 552 ? 20.38258 -4.60471 64.61695 1.000 28.12605 549 SER A CA 1
ATOM 8908 C C . SER A 1 552 ? 21.50282 -5.46159 64.03855 1.000 29.35022 549 SER A C 1
ATOM 8909 O O . SER A 1 552 ? 22.67596 -5.27554 64.38120 1.000 32.83227 549 SER A O 1
ATOM 8917 N N . THR A 1 553 ? 21.16305 -6.40742 63.16542 1.000 19.99301 550 THR A N 1
ATOM 8918 C CA . THR A 1 553 ? 22.15935 -7.21824 62.48210 1.000 24.56192 550 THR A CA 1
ATOM 8919 C C . THR A 1 553 ? 22.69964 -6.55307 61.22401 1.000 27.56892 550 THR A C 1
ATOM 8920 O O . THR A 1 553 ? 23.64571 -7.07343 60.62275 1.000 24.75654 550 THR A O 1
ATOM 8931 N N . GLY A 1 554 ? 22.12842 -5.42123 60.81583 1.000 33.53447 551 GLY A N 1
ATOM 8932 C CA . GLY A 1 554 ? 22.49370 -4.78340 59.57212 1.000 30.57626 551 GLY A CA 1
ATOM 8933 C C . GLY A 1 554 ? 21.93390 -5.44698 58.33829 1.000 31.16747 551 GLY A C 1
ATOM 8934 O O . GLY A 1 554 ? 22.07703 -4.89591 57.23896 1.000 31.03473 551 GLY A O 1
ATOM 8938 N N . LYS A 1 555 ? 21.29025 -6.60690 58.48051 1.000 30.49138 552 LYS A N 1
ATOM 8939 C CA . LYS A 1 555 ? 20.79075 -7.32367 57.31446 1.000 30.30988 552 LYS A CA 1
ATOM 8940 C C . LYS A 1 555 ? 19.64869 -6.58030 56.63523 1.000 29.93376 552 LYS A C 1
ATOM 8941 O O . LYS A 1 555 ? 19.51655 -6.64888 55.40880 1.000 30.73794 552 LYS A O 1
ATOM 8960 N N . LEU A 1 556 ? 18.81476 -5.87146 57.39980 1.000 28.61112 553 LEU A N 1
ATOM 8961 C CA . LEU A 1 556 ? 17.72265 -5.12902 56.77772 1.000 26.48916 553 LEU A CA 1
ATOM 8962 C C . LEU A 1 556 ? 18.25062 -4.00730 55.89318 1.000 24.58460 553 LEU A C 1
ATOM 8963 O O . LEU A 1 556 ? 17.65875 -3.71109 54.84938 1.000 20.32997 553 LEU A O 1
ATOM 8979 N N . TYR A 1 557 ? 19.37241 -3.39193 56.27680 1.000 28.95666 554 TYR A N 1
ATOM 8980 C CA . TYR A 1 557 ? 19.97862 -2.36901 55.43173 1.000 28.02784 554 TYR A CA 1
ATOM 8981 C C . TYR A 1 557 ? 20.50172 -2.96781 54.13009 1.000 30.42890 554 TYR A C 1
ATOM 8982 O O . TYR A 1 557 ? 20.32959 -2.37983 53.05565 1.000 32.26152 554 TYR A O 1
ATOM 9000 N N . GLN A 1 558 ? 21.15152 -4.13185 54.20472 1.000 24.54100 555 GLN A N 1
ATOM 9001 C CA . GLN A 1 558 ? 21.59675 -4.80085 52.98688 1.000 30.23524 555 GLN A CA 1
ATOM 9002 C C . GLN A 1 558 ? 20.41120 -5.15855 52.10072 1.000 33.27977 555 GLN A C 1
ATOM 9003 O O . GLN A 1 558 ? 20.47831 -5.03238 50.87071 1.000 34.40224 555 GLN A O 1
ATOM 9017 N N . HIS A 1 559 ? 19.31827 -5.62077 52.71193 1.000 35.84557 556 HIS A N 1
ATOM 9018 C CA . HIS A 1 559 ? 18.12427 -5.95148 51.94456 1.000 37.16002 556 HIS A CA 1
ATOM 9019 C C . HIS A 1 559 ? 17.55737 -4.71658 51.26058 1.000 32.68208 556 HIS A C 1
ATOM 9020 O O . HIS A 1 559 ? 17.10684 -4.78705 50.11372 1.000 39.25356 556 HIS A O 1
ATOM 9034 N N . ILE A 1 560 ? 17.56477 -3.57598 51.95044 1.000 29.86840 557 ILE A N 1
ATOM 9035 C CA . ILE A 1 560 ? 17.10236 -2.33815 51.32859 1.000 35.49553 557 ILE A CA 1
ATOM 9036 C C . ILE A 1 560 ? 18.01229 -1.95950 50.16759 1.000 39.65078 557 ILE A C 1
ATOM 9037 O O . ILE A 1 560 ? 17.54607 -1.52541 49.10655 1.000 43.23581 557 ILE A O 1
ATOM 9053 N N . PHE A 1 561 ? 19.32438 -2.12059 50.34752 1.000 36.08564 558 PHE A N 1
ATOM 9054 C CA . PHE A 1 561 ? 20.25952 -1.75577 49.28908 1.000 37.11246 558 PHE A CA 1
ATOM 9055 C C . PHE A 1 561 ? 20.04720 -2.61079 48.04698 1.000 39.74403 558 PHE A C 1
ATOM 9056 O O . PHE A 1 561 ? 20.05548 -2.09794 46.92197 1.000 43.08143 558 PHE A O 1
ATOM 9073 N N . PHE A 1 562 ? 19.85390 -3.91746 48.22893 1.000 46.64849 559 PHE A N 1
ATOM 9074 C CA . PHE A 1 562 ? 19.71088 -4.81224 47.08548 1.000 45.38416 559 PHE A CA 1
ATOM 9075 C C . PHE A 1 562 ? 18.28967 -4.85195 46.53368 1.000 42.44641 559 PHE A C 1
ATOM 9076 O O . PHE A 1 562 ? 18.09374 -5.30789 45.40225 1.000 45.47695 559 PHE A O 1
ATOM 9093 N N . ASP A 1 563 ? 17.30075 -4.37976 47.29369 1.000 43.91304 560 ASP A N 1
ATOM 9094 C CA . ASP A 1 563 ? 15.91949 -4.39399 46.82511 1.000 44.88052 560 ASP A CA 1
ATOM 9095 C C . ASP A 1 563 ? 15.61702 -3.16893 45.97446 1.000 41.03574 560 ASP A C 1
ATOM 9096 O O . ASP A 1 563 ? 15.00420 -3.28063 44.90767 1.000 44.37437 560 ASP A O 1
ATOM 9105 N N . LEU A 1 564 ? 16.03876 -1.99442 46.43093 1.000 47.31338 561 LEU A N 1
ATOM 9106 C CA . LEU A 1 564 ? 15.86727 -0.78674 45.64188 1.000 48.09284 561 LEU A CA 1
ATOM 9107 C C . LEU A 1 564 ? 16.84206 -0.77673 44.47112 1.000 49.64683 561 LEU A C 1
ATOM 9108 O O . LEU A 1 564 ? 17.90121 -1.40990 44.50636 1.000 55.24426 561 LEU A O 1
ATOM 9124 N N . ASP A 1 565 ? 16.46824 -0.04916 43.41963 1.000 44.02242 562 ASP A N 1
ATOM 9125 C CA . ASP A 1 565 ? 17.38355 0.23647 42.31713 1.000 53.84244 562 ASP A CA 1
ATOM 9126 C C . ASP A 1 565 ? 18.32592 1.35069 42.77557 1.000 48.71420 562 ASP A C 1
ATOM 9127 O O . ASP A 1 565 ? 18.21872 2.51293 42.37807 1.000 52.69064 562 ASP A O 1
ATOM 9136 N N . TYR A 1 566 ? 19.25761 0.97235 43.65325 1.000 41.36430 563 TYR A N 1
ATOM 9137 C CA . TYR A 1 566 ? 20.07454 1.95757 44.34890 1.000 36.92420 563 TYR A CA 1
ATOM 9138 C C . TYR A 1 566 ? 20.78483 2.86631 43.35699 1.000 42.48143 563 TYR A C 1
ATOM 9139 O O . TYR A 1 566 ? 21.66207 2.42390 42.60594 1.000 41.79778 563 TYR A O 1
ATOM 9157 N N . GLN A 1 567 ? 20.40103 4.14438 43.35420 1.000 42.23760 564 GLN A N 1
ATOM 9158 C CA . GLN A 1 567 ? 20.95878 5.13103 42.44596 1.000 38.77646 564 GLN A CA 1
ATOM 9159 C C . GLN A 1 567 ? 21.28504 6.42830 43.17418 1.000 41.73408 564 GLN A C 1
ATOM 9160 O O . GLN A 1 567 ? 21.32646 7.49546 42.55778 1.000 45.34004 564 GLN A O 1
ATOM 9174 N N . TYR A 1 568 ? 21.52550 6.35410 44.48448 1.000 35.97467 565 TYR A N 1
ATOM 9175 C CA . TYR A 1 568 ? 21.55738 7.52698 45.34417 1.000 32.82837 565 TYR A CA 1
ATOM 9176 C C . TYR A 1 568 ? 22.98291 7.99662 45.59311 1.000 34.61972 565 TYR A C 1
ATOM 9177 O O . TYR A 1 568 ? 23.91861 7.19765 45.68552 1.000 43.30053 565 TYR A O 1
ATOM 9195 N N . SER A 1 569 ? 23.13206 9.31694 45.70775 1.000 32.40689 566 SER A N 1
ATOM 9196 C CA . SER A 1 569 ? 24.41609 9.92034 46.03370 1.000 30.19157 566 SER A CA 1
ATOM 9197 C C . SER A 1 569 ? 24.70822 9.90497 47.52721 1.000 26.45538 566 SER A C 1
ATOM 9198 O O . SER A 1 569 ? 25.86093 10.11057 47.92101 1.000 28.77996 566 SER A O 1
ATOM 9206 N N . ARG A 1 570 ? 23.69941 9.66864 48.36191 1.000 31.71477 567 ARG A N 1
ATOM 9207 C CA . ARG A 1 570 ? 23.88629 9.66952 49.80484 1.000 32.19852 567 ARG A CA 1
ATOM 9208 C C . ARG A 1 570 ? 22.72175 8.93619 50.45324 1.000 34.56294 567 ARG A C 1
ATOM 9209 O O . ARG A 1 570 ? 21.59110 8.97724 49.96065 1.000 35.69073 567 ARG A O 1
ATOM 9230 N N . TRP A 1 571 ? 23.01632 8.26278 51.56231 1.000 30.70437 568 TRP A N 1
ATOM 9231 C CA . TRP A 1 571 ? 22.01905 7.54378 52.34608 1.000 27.50703 568 TRP A CA 1
ATOM 9232 C C . TRP A 1 571 ? 22.11514 8.03747 53.78070 1.000 26.63144 568 TRP A C 1
ATOM 9233 O O . TRP A 1 571 ? 23.17651 7.93340 54.40447 1.000 27.38894 568 TRP A O 1
ATOM 9254 N N . THR A 1 572 ? 21.01656 8.58171 54.29598 1.000 28.72898 569 THR A N 1
ATOM 9255 C CA . THR A 1 572 ? 20.94354 9.06604 55.66725 1.000 29.74010 569 THR A CA 1
ATOM 9256 C C . THR A 1 572 ? 19.81296 8.34910 56.39241 1.000 27.69330 569 THR A C 1
ATOM 9257 O O . THR A 1 572 ? 18.70947 8.21465 55.85304 1.000 19.91887 569 THR A O 1
ATOM 9268 N N . HIS A 1 573 ? 20.09685 7.89174 57.60986 1.000 18.77974 570 HIS A N 1
ATOM 9269 C CA . HIS A 1 573 ? 19.15080 7.15295 58.43343 1.000 17.22234 570 HIS A CA 1
ATOM 9270 C C . HIS A 1 573 ? 18.98702 7.87316 59.76249 1.000 21.72751 570 HIS A C 1
ATOM 9271 O O . HIS A 1 573 ? 19.97419 8.14359 60.45235 1.000 18.44903 570 HIS A O 1
ATOM 9285 N N . TYR A 1 574 ? 17.74377 8.17630 60.11881 1.000 30.01427 571 TYR A N 1
ATOM 9286 C CA . TYR A 1 574 ? 17.41924 8.90382 61.33806 1.000 27.50183 571 TYR A CA 1
ATOM 9287 C C . TYR A 1 574 ? 16.82072 7.93775 62.34876 1.000 25.81107 571 TYR A C 1
ATOM 9288 O O . TYR A 1 574 ? 15.85975 7.22719 62.03665 1.000 19.92078 571 TYR A O 1
ATOM 9306 N N . GLY A 1 575 ? 17.38543 7.91173 63.55348 1.000 30.51228 572 GLY A N 1
ATOM 9307 C CA . GLY A 1 575 ? 16.92624 6.94463 64.53115 1.000 26.64567 572 GLY A CA 1
ATOM 9308 C C . GLY A 1 575 ? 17.30252 7.32162 65.94596 1.000 29.57839 572 GLY A C 1
ATOM 9309 O O . GLY A 1 575 ? 17.87774 8.38094 66.20440 1.000 36.05487 572 GLY A O 1
ATOM 9313 N N . ASP A 1 576 ? 16.95777 6.42064 66.87030 1.000 29.82747 573 ASP A N 1
ATOM 9314 C CA . ASP A 1 576 ? 17.22264 6.60460 68.28768 1.000 27.49706 573 ASP A CA 1
ATOM 9315 C C . ASP A 1 576 ? 18.15822 5.55712 68.87621 1.000 37.21939 573 ASP A C 1
ATOM 9316 O O . ASP A 1 576 ? 18.60944 5.72974 70.01513 1.000 32.53315 573 ASP A O 1
ATOM 9325 N N . ASN A 1 577 ? 18.46405 4.48764 68.14572 1.000 32.36894 574 ASN A N 1
ATOM 9326 C CA . ASN A 1 577 ? 19.26664 3.39088 68.67092 1.000 30.21060 574 ASN A CA 1
ATOM 9327 C C . ASN A 1 577 ? 20.73073 3.61798 68.31543 1.000 22.97458 574 ASN A C 1
ATOM 9328 O O . ASN A 1 577 ? 21.08119 3.70816 67.13425 1.000 28.24854 574 ASN A O 1
ATOM 9339 N N . LYS A 1 578 ? 21.58471 3.70148 69.33864 1.000 24.06523 575 LYS A N 1
ATOM 9340 C CA . LYS A 1 578 ? 23.00414 3.94095 69.10636 1.000 23.54746 575 LYS A CA 1
ATOM 9341 C C . LYS A 1 578 ? 23.66232 2.79790 68.34443 1.000 28.56893 575 LYS A C 1
ATOM 9342 O O . LYS A 1 578 ? 24.74306 2.98647 67.77710 1.000 26.38081 575 LYS A O 1
ATOM 9361 N N . HIS A 1 579 ? 23.03682 1.62067 68.31935 1.000 36.54345 576 HIS A N 1
ATOM 9362 C CA . HIS A 1 579 ? 23.55815 0.46051 67.60808 1.000 25.94772 576 HIS A CA 1
ATOM 9363 C C . HIS A 1 579 ? 22.74993 0.16173 66.35160 1.000 24.97025 576 HIS A C 1
ATOM 9364 O O . HIS A 1 579 ? 23.26804 0.27939 65.23790 1.000 27.97188 576 HIS A O 1
ATOM 9378 N N . ALA A 1 580 ? 21.47438 -0.20054 66.50117 1.000 23.48332 577 ALA A N 1
ATOM 9379 C CA . ALA A 1 580 ? 20.66783 -0.57305 65.34356 1.000 25.01114 577 ALA A CA 1
ATOM 9380 C C . ALA A 1 580 ? 20.59605 0.55315 64.32082 1.000 26.29654 577 ALA A C 1
ATOM 9381 O O . ALA A 1 580 ? 20.62844 0.30347 63.10974 1.000 25.73123 577 ALA A O 1
ATOM 9388 N N . ASP A 1 581 ? 20.48774 1.79943 64.78519 1.000 30.03562 578 ASP A N 1
ATOM 9389 C CA . ASP A 1 581 ? 20.32268 2.95102 63.90710 1.000 24.19873 578 ASP A CA 1
ATOM 9390 C C . ASP A 1 581 ? 21.57106 3.82524 63.85437 1.000 24.27148 578 ASP A C 1
ATOM 9391 O O . ASP A 1 581 ? 21.50381 4.96648 63.38660 1.000 25.69148 578 ASP A O 1
ATOM 9400 N N . GLY A 1 582 ? 22.70872 3.31405 64.32077 1.000 23.95464 579 GLY A N 1
ATOM 9401 C CA . GLY A 1 582 ? 23.93443 4.08840 64.32713 1.000 28.85659 579 GLY A CA 1
ATOM 9402 C C . GLY A 1 582 ? 25.15822 3.29340 63.92116 1.000 24.46328 579 GLY A C 1
ATOM 9403 O O . GLY A 1 582 ? 25.60415 3.37190 62.77280 1.000 24.63611 579 GLY A O 1
ATOM 9407 N N . SER A 1 583 ? 25.70847 2.52303 64.86174 1.000 20.26043 580 SER A N 1
ATOM 9408 C CA . SER A 1 583 ? 26.90343 1.72964 64.59328 1.000 24.26989 580 SER A CA 1
ATOM 9409 C C . SER A 1 583 ? 26.75165 0.88984 63.32811 1.000 27.90966 580 SER A C 1
ATOM 9410 O O . SER A 1 583 ? 27.57471 0.96608 62.40776 1.000 34.64920 580 SER A O 1
ATOM 9418 N N . VAL A 1 584 ? 25.70298 0.07608 63.27067 1.000 21.63101 581 VAL A N 1
ATOM 9419 C CA . VAL A 1 584 ? 25.54393 -0.90179 62.19831 1.000 31.32537 581 VAL A CA 1
ATOM 9420 C C . VAL A 1 584 ? 25.40693 -0.18922 60.85696 1.000 26.26066 581 VAL A C 1
ATOM 9421 O O . VAL A 1 584 ? 26.18491 -0.47503 59.93563 1.000 23.59534 581 VAL A O 1
ATOM 9434 N N . PRO A 1 585 ? 24.44808 0.72807 60.68303 1.000 32.85564 582 PRO A N 1
ATOM 9435 C CA . PRO A 1 585 ? 24.35693 1.41833 59.38457 1.000 25.80140 582 PRO A CA 1
ATOM 9436 C C . PRO A 1 585 ? 25.63675 2.14286 59.00736 1.000 28.47012 582 PRO A C 1
ATOM 9437 O O . PRO A 1 585 ? 26.00049 2.16937 57.82369 1.000 26.90702 582 PRO A O 1
ATOM 9448 N N . ARG A 1 586 ? 26.33872 2.72731 59.98329 1.000 20.89550 583 ARG A N 1
ATOM 9449 C CA . ARG A 1 586 ? 27.61102 3.37345 59.68139 1.000 18.69195 583 ARG A CA 1
ATOM 9450 C C . ARG A 1 586 ? 28.62034 2.36974 59.14414 1.000 24.51659 583 ARG A C 1
ATOM 9451 O O . ARG A 1 586 ? 29.41589 2.69513 58.25592 1.000 33.79440 583 ARG A O 1
ATOM 9472 N N . ARG A 1 587 ? 28.61232 1.14305 59.67497 1.000 31.61333 584 ARG A N 1
ATOM 9473 C CA . ARG A 1 587 ? 29.47345 0.10873 59.11098 1.000 21.52894 584 ARG A CA 1
ATOM 9474 C C . ARG A 1 587 ? 29.15241 -0.13159 57.64205 1.000 24.68206 584 ARG A C 1
ATOM 9475 O O . ARG A 1 587 ? 30.02810 -0.54227 56.87334 1.000 33.43760 584 ARG A O 1
ATOM 9496 N N . LEU A 1 588 ? 27.90799 0.11678 57.23537 1.000 23.56866 585 LEU A N 1
ATOM 9497 C CA . LEU A 1 588 ? 27.48221 -0.03960 55.85341 1.000 27.09112 585 LEU A CA 1
ATOM 9498 C C . LEU A 1 588 ? 27.64308 1.24208 55.04371 1.000 30.09169 585 LEU A C 1
ATOM 9499 O O . LEU A 1 588 ? 27.07502 1.35025 53.95011 1.000 28.41747 585 LEU A O 1
ATOM 9515 N N . GLY A 1 589 ? 28.40255 2.20926 55.55463 1.000 27.52679 586 GLY A N 1
ATOM 9516 C CA . GLY A 1 589 ? 28.63907 3.44359 54.83549 1.000 27.61284 586 GLY A CA 1
ATOM 9517 C C . GLY A 1 589 ? 27.48772 4.41970 54.84061 1.000 25.68564 586 GLY A C 1
ATOM 9518 O O . GLY A 1 589 ? 27.46861 5.33924 54.01754 1.000 29.61154 586 GLY A O 1
ATOM 9522 N N . ILE A 1 590 ? 26.53048 4.26061 55.74940 1.000 24.68547 587 ILE A N 1
ATOM 9523 C CA . ILE A 1 590 ? 25.32961 5.08725 55.78603 1.000 26.28395 587 ILE A CA 1
ATOM 9524 C C . ILE A 1 590 ? 25.53223 6.21032 56.79236 1.000 24.45646 587 ILE A C 1
ATOM 9525 O O . ILE A 1 590 ? 25.94156 5.96499 57.93399 1.000 27.95123 587 ILE A O 1
ATOM 9541 N N . GLN A 1 591 ? 25.24694 7.44189 56.37223 1.000 20.32835 588 GLN A N 1
ATOM 9542 C CA . GLN A 1 591 ? 25.18118 8.55060 57.31448 1.000 20.90873 588 GLN A CA 1
ATOM 9543 C C . GLN A 1 591 ? 24.05441 8.30344 58.30628 1.000 27.03223 588 GLN A C 1
ATOM 9544 O O . GLN A 1 591 ? 22.95409 7.90599 57.92379 1.000 28.40760 588 GLN A O 1
ATOM 9558 N N . THR A 1 592 ? 24.32777 8.53413 59.58834 1.000 30.15849 589 THR A N 1
ATOM 9559 C CA . THR A 1 592 ? 23.33247 8.34366 60.63195 1.000 20.18782 589 THR A CA 1
ATOM 9560 C C . THR A 1 592 ? 23.11746 9.64045 61.39713 1.000 22.85961 589 THR A C 1
ATOM 9561 O O . THR A 1 592 ? 24.06193 10.39710 61.64137 1.000 23.36703 589 THR A O 1
ATOM 9572 N N . ALA A 1 593 ? 21.86480 9.88903 61.76033 1.000 25.20045 590 ALA A N 1
ATOM 9573 C CA . ALA A 1 593 ? 21.48656 10.94089 62.69819 1.000 21.40855 590 ALA A CA 1
ATOM 9574 C C . ALA A 1 593 ? 20.77172 10.23775 63.84738 1.000 18.43669 590 ALA A C 1
ATOM 9575 O O . ALA A 1 593 ? 19.59451 9.87449 63.73312 1.000 32.13182 590 ALA A O 1
ATOM 9582 N N . VAL A 1 594 ? 21.49226 10.01987 64.93890 1.000 19.94297 591 VAL A N 1
ATOM 9583 C CA . VAL A 1 594 ? 20.97861 9.28237 66.08499 1.000 30.26699 591 VAL A CA 1
ATOM 9584 C C . VAL A 1 594 ? 20.66345 10.29145 67.17891 1.000 29.66350 591 VAL A C 1
ATOM 9585 O O . VAL A 1 594 ? 21.56463 10.94359 67.71811 1.000 33.58539 591 VAL A O 1
ATOM 9598 N N . HIS A 1 595 ? 19.38367 10.42462 67.50283 1.000 21.90456 592 HIS A N 1
ATOM 9599 C CA . HIS A 1 595 ? 18.93319 11.28913 68.57716 1.000 28.13649 592 HIS A CA 1
ATOM 9600 C C . HIS A 1 595 ? 18.72065 10.45693 69.83850 1.000 27.45651 592 HIS A C 1
ATOM 9601 O O . HIS A 1 595 ? 18.87853 9.23422 69.84309 1.000 25.14763 592 HIS A O 1
ATOM 9615 N N . ASP A 1 596 ? 18.35575 11.13243 70.92363 1.000 26.53770 593 ASP A N 1
ATOM 9616 C CA . ASP A 1 596 ? 18.09522 10.46463 72.18874 1.000 26.21571 593 ASP A CA 1
ATOM 9617 C C . ASP A 1 596 ? 16.62882 10.06732 72.28848 1.000 31.73695 593 ASP A C 1
ATOM 9618 O O . ASP A 1 596 ? 15.73564 10.81316 71.87434 1.000 35.71202 593 ASP A O 1
ATOM 9627 N N . ILE A 1 597 ? 16.38975 8.88030 72.84256 1.000 25.33072 594 ILE A N 1
ATOM 9628 C CA . ILE A 1 597 ? 15.02929 8.43642 73.10291 1.000 29.37791 594 ILE A CA 1
ATOM 9629 C C . ILE A 1 597 ? 14.45715 9.21564 74.28129 1.000 28.11410 594 ILE A C 1
ATOM 9630 O O . ILE A 1 597 ? 15.18858 9.68375 75.16427 1.000 28.62598 594 ILE A O 1
ATOM 9646 N N . ASP A 1 598 ? 13.13567 9.36729 74.29404 1.000 28.36543 595 ASP A N 1
ATOM 9647 C CA . ASP A 1 598 ? 12.47600 9.96988 75.44303 1.000 22.85593 595 ASP A CA 1
ATOM 9648 C C . ASP A 1 598 ? 12.65847 9.07777 76.66415 1.000 25.12672 595 ASP A C 1
ATOM 9649 O O . ASP A 1 598 ? 12.68208 7.84868 76.55741 1.000 28.30751 595 ASP A O 1
ATOM 9658 N N . ASP A 1 599 ? 12.79667 9.70162 77.83084 1.000 24.55096 596 ASP A N 1
ATOM 9659 C CA . ASP A 1 599 ? 13.07687 8.95429 79.04732 1.000 22.07398 596 ASP A CA 1
ATOM 9660 C C . ASP A 1 599 ? 12.75677 9.82268 80.25426 1.000 27.99924 596 ASP A C 1
ATOM 9661 O O . ASP A 1 599 ? 12.80684 11.05364 80.18282 1.000 26.44806 596 ASP A O 1
ATOM 9670 N N . PHE A 1 600 ? 12.42883 9.16318 81.36223 1.000 25.33555 597 PHE A N 1
ATOM 9671 C CA . PHE A 1 600 ? 12.09909 9.85218 82.59633 1.000 20.43830 597 PHE A CA 1
ATOM 9672 C C . PHE A 1 600 ? 13.36542 10.33365 83.30401 1.000 26.30474 597 PHE A C 1
ATOM 9673 O O . PHE A 1 600 ? 14.49361 10.01060 82.92031 1.000 19.64879 597 PHE A O 1
ATOM 9690 N N . ILE A 1 601 ? 13.15954 11.11964 84.35670 1.000 26.72081 598 ILE A N 1
ATOM 9691 C CA . ILE A 1 601 ? 14.24083 11.59187 85.22034 1.000 23.84567 598 ILE A CA 1
ATOM 9692 C C . ILE A 1 601 ? 13.95788 11.06595 86.62723 1.000 21.81853 598 ILE A C 1
ATOM 9693 O O . ILE A 1 601 ? 12.91690 10.42674 86.83940 1.000 20.40407 598 ILE A O 1
ATOM 9709 N N . PRO A 1 602 ? 14.84042 11.28603 87.61077 1.000 15.24900 599 PRO A N 1
ATOM 9710 C CA . PRO A 1 602 ? 14.70047 10.55846 88.88556 1.000 15.87315 599 PRO A CA 1
ATOM 9711 C C . PRO A 1 602 ? 13.31110 10.56432 89.50590 1.000 16.68782 599 PRO A C 1
ATOM 9712 O O . PRO A 1 602 ? 12.81676 9.49839 89.88964 1.000 14.97967 599 PRO A O 1
ATOM 9723 N N . PHE A 1 603 ? 12.66427 11.72351 89.63237 1.000 23.26061 600 PHE A N 1
ATOM 9724 C CA . PHE A 1 603 ? 11.38816 11.76368 90.34315 1.000 19.64168 600 PHE A CA 1
ATOM 9725 C C . PHE A 1 603 ? 10.32110 10.95930 89.60926 1.000 22.74173 600 PHE A C 1
ATOM 9726 O O . PHE A 1 603 ? 9.59182 10.16834 90.21936 1.000 20.21528 600 PHE A O 1
ATOM 9743 N N . GLU A 1 604 ? 10.21366 11.15268 88.29327 1.000 19.74849 601 GLU A N 1
ATOM 9744 C CA . GLU A 1 604 ? 9.22185 10.42314 87.50827 1.000 19.81317 601 GLU A CA 1
ATOM 9745 C C . GLU A 1 604 ? 9.47738 8.91870 87.56393 1.000 20.38274 601 GLU A C 1
ATOM 9746 O O . GLU A 1 604 ? 8.55125 8.11925 87.77088 1.000 19.15730 601 GLU A O 1
ATOM 9758 N N . ASN A 1 605 ? 10.73745 8.51598 87.38301 1.000 16.32009 602 ASN A N 1
ATOM 9759 C CA . ASN A 1 605 ? 11.08567 7.10105 87.44126 1.000 23.39979 602 ASN A CA 1
ATOM 9760 C C . ASN A 1 605 ? 10.72807 6.50416 88.79617 1.000 24.97734 602 ASN A C 1
ATOM 9761 O O . ASN A 1 605 ? 10.12941 5.42557 88.87349 1.000 22.63548 602 ASN A O 1
ATOM 9772 N N . ALA A 1 606 ? 11.09875 7.18947 89.88038 1.000 16.54464 603 ALA A N 1
ATOM 9773 C CA . ALA A 1 606 ? 10.79561 6.68175 91.21351 1.000 18.25122 603 ALA A CA 1
ATOM 9774 C C . ALA A 1 606 ? 9.29239 6.57854 91.43066 1.000 22.96937 603 ALA A C 1
ATOM 9775 O O . ALA A 1 606 ? 8.80976 5.61518 92.03793 1.000 20.45605 603 ALA A O 1
ATOM 9782 N N . MET A 1 607 ? 8.53494 7.56491 90.94463 1.000 21.10043 604 MET A N 1
ATOM 9783 C CA . MET A 1 607 ? 7.08140 7.49306 91.03616 1.000 19.59564 604 MET A CA 1
ATOM 9784 C C . MET A 1 607 ? 6.56027 6.23046 90.36918 1.000 17.81872 604 MET A C 1
ATOM 9785 O O . MET A 1 607 ? 5.73877 5.50526 90.93997 1.000 24.23204 604 MET A O 1
ATOM 9799 N N . VAL A 1 608 ? 7.02857 5.95046 89.15202 1.000 20.97920 605 VAL A N 1
ATOM 9800 C CA . VAL A 1 608 ? 6.50919 4.79133 88.43049 1.000 25.69638 605 VAL A CA 1
ATOM 9801 C C . VAL A 1 608 ? 6.94319 3.49329 89.10671 1.000 24.14448 605 VAL A C 1
ATOM 9802 O O . VAL A 1 608 ? 6.16621 2.53543 89.19725 1.000 20.56128 605 VAL A O 1
ATOM 9815 N N . ASN A 1 609 ? 8.18615 3.43718 89.59125 1.000 25.25881 606 ASN A N 1
ATOM 9816 C CA . ASN A 1 609 ? 8.69951 2.21104 90.18988 1.000 21.05595 606 ASN A CA 1
ATOM 9817 C C . ASN A 1 609 ? 8.06798 1.90974 91.54101 1.000 25.56125 606 ASN A C 1
ATOM 9818 O O . ASN A 1 609 ? 8.17980 0.77630 92.02103 1.000 35.06737 606 ASN A O 1
ATOM 9829 N N . ALA A 1 610 ? 7.41406 2.88593 92.16609 1.000 22.83526 607 ALA A N 1
ATOM 9830 C CA . ALA A 1 610 ? 6.85539 2.69896 93.49631 1.000 17.71834 607 ALA A CA 1
ATOM 9831 C C . ALA A 1 610 ? 5.46839 2.07227 93.48736 1.000 20.67232 607 ALA A C 1
ATOM 9832 O O . ALA A 1 610 ? 4.95008 1.74467 94.55870 1.000 28.76688 607 ALA A O 1
ATOM 9839 N N . MET A 1 611 ? 4.86020 1.88903 92.32075 1.000 24.38858 608 MET A N 1
ATOM 9840 C CA . MET A 1 611 ? 3.49013 1.41086 92.23023 1.000 29.42989 608 MET A CA 1
ATOM 9841 C C . MET A 1 611 ? 3.44661 -0.09729 92.02743 1.000 27.15740 608 MET A C 1
ATOM 9842 O O . MET A 1 611 ? 4.36219 -0.69591 91.45660 1.000 29.77748 608 MET A O 1
ATOM 9856 N N . ASP A 1 612 ? 2.36419 -0.70362 92.50701 1.000 24.42848 609 ASP A N 1
ATOM 9857 C CA . ASP A 1 612 ? 2.05876 -2.09491 92.22239 1.000 24.28195 609 ASP A CA 1
ATOM 9858 C C . ASP A 1 612 ? 1.17964 -2.14807 90.97213 1.000 27.18157 609 ASP A C 1
ATOM 9859 O O . ASP A 1 612 ? 1.03774 -1.15935 90.24824 1.000 29.63985 609 ASP A O 1
ATOM 9868 N N . ASN A 1 613 ? 0.56821 -3.30401 90.70556 1.000 30.53539 610 ASN A N 1
ATOM 9869 C CA . ASN A 1 613 ? -0.16629 -3.46964 89.45469 1.000 26.74006 610 ASN A CA 1
ATOM 9870 C C . ASN A 1 613 ? -1.34346 -2.50655 89.36500 1.000 27.80342 610 ASN A C 1
ATOM 9871 O O . ASN A 1 613 ? -1.64860 -1.98976 88.28354 1.000 35.02439 610 ASN A O 1
ATOM 9882 N N . TYR A 1 614 ? -2.01554 -2.24730 90.49006 1.000 25.86574 611 TYR A N 1
ATOM 9883 C CA . TYR A 1 614 ? -3.22054 -1.42386 90.45294 1.000 29.71088 611 TYR A CA 1
ATOM 9884 C C . TYR A 1 614 ? -2.92621 0.01322 90.03288 1.000 28.27051 611 TYR A C 1
ATOM 9885 O O . TYR A 1 614 ? -3.78196 0.66409 89.42227 1.000 30.02864 611 TYR A O 1
ATOM 9903 N N . ASN A 1 615 ? -1.73403 0.52448 90.33913 1.000 19.82560 612 ASN A N 1
ATOM 9904 C CA . ASN A 1 615 ? -1.45038 1.94571 90.20106 1.000 23.84433 612 ASN A CA 1
ATOM 9905 C C . ASN A 1 615 ? -0.31520 2.25678 89.23196 1.000 26.31814 612 ASN A C 1
ATOM 9906 O O . ASN A 1 615 ? 0.11174 3.41470 89.15447 1.000 24.34893 612 ASN A O 1
ATOM 9917 N N . ARG A 1 616 ? 0.17835 1.27444 88.47774 1.000 26.65707 613 ARG A N 1
ATOM 9918 C CA . ARG A 1 616 ? 1.35586 1.53449 87.65539 1.000 26.06883 613 ARG A CA 1
ATOM 9919 C C . ARG A 1 616 ? 1.00417 2.26351 86.36131 1.000 22.19848 613 ARG A C 1
ATOM 9920 O O . ARG A 1 616 ? 1.77467 3.11209 85.90372 1.000 28.11010 613 ARG A O 1
ATOM 9941 N N . TYR A 1 617 ? -0.14502 1.95273 85.75086 1.000 19.39841 614 TYR A N 1
ATOM 9942 C CA . TYR A 1 617 ? -0.49306 2.61914 84.49723 1.000 21.73098 614 TYR A CA 1
ATOM 9943 C C . TYR A 1 617 ? -0.83420 4.09262 84.69544 1.000 24.83972 614 TYR A C 1
ATOM 9944 O O . TYR A 1 617 ? -0.34092 4.93175 83.91882 1.000 23.20893 614 TYR A O 1
ATOM 9962 N N . PRO A 1 618 ? -1.67983 4.48101 85.65285 1.000 23.49439 615 PRO A N 1
ATOM 9963 C CA . PRO A 1 618 ? -1.88056 5.92034 85.87934 1.000 22.87140 615 PRO A CA 1
ATOM 9964 C C . PRO A 1 618 ? -0.59887 6.62888 86.27792 1.000 28.98551 615 PRO A C 1
ATOM 9965 O O . PRO A 1 618 ? -0.42849 7.81659 85.97062 1.000 25.69639 615 PRO A O 1
ATOM 9976 N N . ALA A 1 619 ? 0.32115 5.92591 86.94266 1.000 27.58366 616 ALA A N 1
ATOM 9977 C CA . ALA A 1 619 ? 1.62003 6.51561 87.24082 1.000 20.64527 616 ALA A CA 1
ATOM 9978 C C . ALA A 1 619 ? 2.42420 6.73361 85.96706 1.000 24.97297 616 ALA A C 1
ATOM 9979 O O . ALA A 1 619 ? 3.11618 7.74690 85.83369 1.000 30.85680 616 ALA A O 1
ATOM 9986 N N . TYR A 1 620 ? 2.35844 5.79043 85.02414 1.000 22.79312 617 TYR A N 1
ATOM 9987 C CA . TYR A 1 620 ? 2.95923 6.02468 83.71512 1.000 23.15721 617 TYR A CA 1
ATOM 9988 C C . TYR A 1 620 ? 2.36220 7.26529 83.06503 1.000 21.28612 617 TYR A C 1
ATOM 9989 O O . TYR A 1 620 ? 3.08723 8.09894 82.51228 1.000 17.68283 617 TYR A O 1
ATOM 10007 N N . GLN A 1 621 ? 1.03653 7.40411 83.13371 1.000 26.33953 618 GLN A N 1
ATOM 10008 C CA . GLN A 1 621 ? 0.37773 8.57151 82.55138 1.000 26.99023 618 GLN A CA 1
ATOM 10009 C C . GLN A 1 621 ? 0.89266 9.86694 83.17558 1.000 22.06574 618 GLN A C 1
ATOM 10010 O O . GLN A 1 621 ? 1.23292 10.82235 82.46731 1.000 20.41057 618 GLN A O 1
ATOM 10024 N N . LEU A 1 622 ? 0.95404 9.91512 84.50933 1.000 17.49933 619 LEU A N 1
ATOM 10025 C CA . LEU A 1 622 ? 1.35411 11.14244 85.19568 1.000 20.60933 619 LEU A CA 1
ATOM 10026 C C . LEU A 1 622 ? 2.83264 11.44829 84.97140 1.000 24.66645 619 LEU A C 1
ATOM 10027 O O . LEU A 1 622 ? 3.21268 12.61145 84.77548 1.000 19.58742 619 LEU A O 1
ATOM 10043 N N . ALA A 1 623 ? 3.68381 10.41791 84.99752 1.000 21.51528 620 ALA A N 1
ATOM 10044 C CA . ALA A 1 623 ? 5.10164 10.61365 84.72119 1.000 20.73071 620 ALA A CA 1
ATOM 10045 C C . ALA A 1 623 ? 5.31404 11.12778 83.30648 1.000 21.99973 620 ALA A C 1
ATOM 10046 O O . ALA A 1 623 ? 6.15369 12.00603 83.07239 1.000 23.84912 620 ALA A O 1
ATOM 10053 N N . THR A 1 624 ? 4.56815 10.58173 82.34265 1.000 19.73331 621 THR A N 1
ATOM 10054 C CA . THR A 1 624 ? 4.70822 11.02683 80.96361 1.000 18.10160 621 THR A CA 1
ATOM 10055 C C . THR A 1 624 ? 4.16707 12.43835 80.78583 1.000 25.68565 621 THR A C 1
ATOM 10056 O O . THR A 1 624 ? 4.68848 13.19265 79.96281 1.000 28.74313 621 THR A O 1
ATOM 10067 N N . LYS A 1 625 ? 3.14583 12.82753 81.55882 1.000 25.33284 622 LYS A N 1
ATOM 10068 C CA . LYS A 1 625 ? 2.69496 14.21757 81.52667 1.000 21.64166 622 LYS A CA 1
ATOM 10069 C C . LYS A 1 625 ? 3.75808 15.14952 82.10346 1.000 22.48706 622 LYS A C 1
ATOM 10070 O O . LYS A 1 625 ? 3.97125 16.24988 81.58446 1.000 18.33876 622 LYS A O 1
ATOM 10089 N N . MET A 1 626 ? 4.44172 14.72324 83.17189 1.000 29.25790 623 MET A N 1
ATOM 10090 C CA . MET A 1 626 ? 5.55038 15.51242 83.71079 1.000 23.96699 623 MET A CA 1
ATOM 10091 C C . MET A 1 626 ? 6.66807 15.66018 82.68313 1.000 29.38212 623 MET A C 1
ATOM 10092 O O . MET A 1 626 ? 7.25244 16.74467 82.53069 1.000 25.96578 623 MET A O 1
ATOM 10106 N N . HIS A 1 627 ? 6.99951 14.56344 81.99410 1.000 28.55303 624 HIS A N 1
ATOM 10107 C CA . HIS A 1 627 ? 8.01162 14.60629 80.94203 1.000 21.68739 624 HIS A CA 1
ATOM 10108 C C . HIS A 1 627 ? 7.60471 15.56623 79.83120 1.000 20.72081 624 HIS A C 1
ATOM 10109 O O . HIS A 1 627 ? 8.40997 16.38689 79.37796 1.000 22.43715 624 HIS A O 1
ATOM 10123 N N . ARG A 1 628 ? 6.35572 15.46381 79.36742 1.000 27.39474 625 ARG A N 1
ATOM 10124 C CA . ARG A 1 628 ? 5.87053 16.36986 78.33347 1.000 23.45436 625 ARG A CA 1
ATOM 10125 C C . ARG A 1 628 ? 5.93453 17.81446 78.80311 1.000 19.87011 625 ARG A C 1
ATOM 10126 O O . ARG A 1 628 ? 6.23724 18.71661 78.01747 1.000 24.81854 625 ARG A O 1
ATOM 10147 N N . TYR A 1 629 ? 5.65697 18.05436 80.08562 1.000 24.73017 626 TYR A N 1
ATOM 10148 C CA . TYR A 1 629 ? 5.66203 19.42256 80.58930 1.000 23.05606 626 TYR A CA 1
ATOM 10149 C C . TYR A 1 629 ? 7.06852 20.00139 80.57001 1.000 26.78394 626 TYR A C 1
ATOM 10150 O O . TYR A 1 629 ? 7.27979 21.11752 80.08369 1.000 27.33192 626 TYR A O 1
ATOM 10168 N N . ARG A 1 630 ? 8.04919 19.26088 81.09645 1.000 25.86292 627 ARG A N 1
ATOM 10169 C CA . ARG A 1 630 ? 9.40552 19.80539 81.09294 1.000 25.57795 627 ARG A CA 1
ATOM 10170 C C . ARG A 1 630 ? 9.95521 19.90837 79.67426 1.000 27.77060 627 ARG A C 1
ATOM 10171 O O . ARG A 1 630 ? 10.70338 20.84723 79.36583 1.000 27.08979 627 ARG A O 1
ATOM 10192 N N . THR A 1 631 ? 9.57202 18.98195 78.79260 1.000 22.36580 628 THR A N 1
ATOM 10193 C CA . THR A 1 631 ? 9.93679 19.09823 77.38504 1.000 26.55068 628 THR A CA 1
ATOM 10194 C C . THR A 1 631 ? 9.38759 20.38725 76.78469 1.000 28.80393 628 THR A C 1
ATOM 10195 O O . THR A 1 631 ? 10.12104 21.15707 76.15760 1.000 25.86480 628 THR A O 1
ATOM 10206 N N . GLN A 1 632 ? 8.09011 20.63712 76.96251 1.000 27.77870 629 GLN A N 1
ATOM 10207 C CA . GLN A 1 632 ? 7.49595 21.86701 76.45276 1.000 34.56495 629 GLN A CA 1
ATOM 10208 C C . GLN A 1 632 ? 8.19157 23.09350 77.03183 1.000 31.07871 629 GLN A C 1
ATOM 10209 O O . GLN A 1 632 ? 8.47867 24.05554 76.30988 1.000 20.77380 629 GLN A O 1
ATOM 10223 N N . LEU A 1 633 ? 8.47642 23.07583 78.33401 1.000 27.35450 630 LEU A N 1
ATOM 10224 C CA . LEU A 1 633 ? 9.08090 24.24088 78.96713 1.000 27.30870 630 LEU A CA 1
ATOM 10225 C C . LEU A 1 633 ? 10.46413 24.52628 78.39669 1.000 24.45414 630 LEU A C 1
ATOM 10226 O O . LEU A 1 633 ? 10.79793 25.68149 78.11118 1.000 29.00521 630 LEU A O 1
ATOM 10242 N N . VAL A 1 634 ? 11.28054 23.48965 78.21508 1.000 25.39022 631 VAL A N 1
ATOM 10243 C CA . VAL A 1 634 ? 12.66937 23.71032 77.82739 1.000 26.61567 631 VAL A CA 1
ATOM 10244 C C . VAL A 1 634 ? 12.79461 23.92173 76.32289 1.000 27.71195 631 VAL A C 1
ATOM 10245 O O . VAL A 1 634 ? 13.41458 24.89098 75.87144 1.000 30.12183 631 VAL A O 1
ATOM 10258 N N . GLN A 1 635 ? 12.21145 23.02938 75.52227 1.000 25.20390 632 GLN A N 1
ATOM 10259 C CA . GLN A 1 635 ? 12.49718 22.97064 74.09474 1.000 29.81530 632 GLN A CA 1
ATOM 10260 C C . GLN A 1 635 ? 11.31491 23.37172 73.21925 1.000 28.29900 632 GLN A C 1
ATOM 10261 O O . GLN A 1 635 ? 11.38739 23.22260 71.99484 1.000 25.13702 632 GLN A O 1
ATOM 10275 N N . GLU A 1 636 ? 10.23624 23.88866 73.80802 1.000 41.77285 633 GLU A N 1
ATOM 10276 C CA . GLU A 1 636 ? 9.18704 24.55979 73.04570 1.000 39.92563 633 GLU A CA 1
ATOM 10277 C C . GLU A 1 636 ? 9.09619 26.03250 73.42517 1.000 34.85300 633 GLU A C 1
ATOM 10278 O O . GLU A 1 636 ? 9.20709 26.89732 72.55166 1.000 35.57173 633 GLU A O 1
ATOM 10290 N N . ASN A 1 637 ? 8.90976 26.34299 74.71048 1.000 33.69346 634 ASN A N 1
ATOM 10291 C CA . ASN A 1 637 ? 8.80265 27.72642 75.15422 1.000 29.72435 634 ASN A CA 1
ATOM 10292 C C . ASN A 1 637 ? 10.15871 28.40353 75.30515 1.000 34.93249 634 ASN A C 1
ATOM 10293 O O . ASN A 1 637 ? 10.21820 29.63769 75.34961 1.000 38.33483 634 ASN A O 1
ATOM 10304 N N . GLY A 1 638 ? 11.23823 27.63440 75.39553 1.000 28.80209 635 GLY A N 1
ATOM 10305 C CA . GLY A 1 638 ? 12.56844 28.21177 75.49423 1.000 38.32429 635 GLY A CA 1
ATOM 10306 C C . GLY A 1 638 ? 12.83956 28.96675 76.77869 1.000 35.49184 635 GLY A C 1
ATOM 10307 O O . GLY A 1 638 ? 13.55122 29.98058 76.75907 1.000 30.13680 635 GLY A O 1
ATOM 10311 N N . PHE A 1 639 ? 12.29656 28.49712 77.89870 1.000 32.51300 636 PHE A N 1
ATOM 10312 C CA . PHE A 1 639 ? 12.53128 29.15540 79.17346 1.000 36.20234 636 PHE A CA 1
ATOM 10313 C C . PHE A 1 639 ? 13.94823 28.87795 79.67171 1.000 38.81104 636 PHE A C 1
ATOM 10314 O O . PHE A 1 639 ? 14.59355 27.89721 79.28873 1.000 37.13407 636 PHE A O 1
ATOM 10331 N N . GLY A 1 640 ? 14.42537 29.76090 80.54338 1.000 35.88583 637 GLY A N 1
ATOM 10332 C CA . GLY A 1 640 ? 15.71853 29.58856 81.16682 1.000 31.90987 637 GLY A CA 1
ATOM 10333 C C . GLY A 1 640 ? 15.69301 28.50161 82.22630 1.000 28.21472 637 GLY A C 1
ATOM 10334 O O . GLY A 1 640 ? 14.66373 27.90045 82.53674 1.000 29.26293 637 GLY A O 1
ATOM 10338 N N . ASN A 1 641 ? 16.87260 28.25218 82.79947 1.000 32.10150 638 ASN A N 1
ATOM 10339 C CA . ASN A 1 641 ? 17.00690 27.18687 83.78956 1.000 24.80109 638 ASN A CA 1
ATOM 10340 C C . ASN A 1 641 ? 16.14686 27.45835 85.01881 1.000 23.66159 638 ASN A C 1
ATOM 10341 O O . ASN A 1 641 ? 15.40041 26.58355 85.47393 1.000 24.90523 638 ASN A O 1
ATOM 10352 N N . THR A 1 642 ? 16.23797 28.66935 85.57326 1.000 25.38034 639 THR A N 1
ATOM 10353 C CA . THR A 1 642 ? 15.52648 28.96747 86.81336 1.000 27.21648 639 THR A CA 1
ATOM 10354 C C . THR A 1 642 ? 14.01704 28.93217 86.60407 1.000 23.44204 639 THR A C 1
ATOM 10355 O O . THR A 1 642 ? 13.27933 28.36145 87.41676 1.000 23.30475 639 THR A O 1
ATOM 10366 N N . LEU A 1 643 ? 13.53843 29.54426 85.52024 1.000 20.56070 640 LEU A N 1
ATOM 10367 C CA . LEU A 1 643 ? 12.10323 29.56952 85.25917 1.000 23.53429 640 LEU A CA 1
ATOM 10368 C C . LEU A 1 643 ? 11.56651 28.16004 85.04608 1.000 23.58753 640 LEU A C 1
ATOM 10369 O O . LEU A 1 643 ? 10.53707 27.77650 85.62047 1.000 26.91610 640 LEU A O 1
ATOM 10385 N N . PHE A 1 644 ? 12.24843 27.37568 84.20740 1.000 26.61294 641 PHE A N 1
ATOM 10386 C CA . PHE A 1 644 ? 11.82878 25.99904 83.98175 1.000 24.28148 641 PHE A CA 1
ATOM 10387 C C . PHE A 1 644 ? 11.79168 25.21953 85.28765 1.000 25.73314 641 PHE A C 1
ATOM 10388 O O . PHE A 1 644 ? 10.84390 24.47264 85.54985 1.000 28.23933 641 PHE A O 1
ATOM 10405 N N . GLU A 1 645 ? 12.84151 25.34756 86.10314 1.000 22.83572 642 GLU A N 1
ATOM 10406 C CA . GLU A 1 645 ? 12.89682 24.58250 87.34318 1.000 19.05965 642 GLU A CA 1
ATOM 10407 C C . GLU A 1 645 ? 11.76076 24.97289 88.27566 1.000 19.02074 642 GLU A C 1
ATOM 10408 O O . GLU A 1 645 ? 11.11377 24.10593 88.87330 1.000 18.42287 642 GLU A O 1
ATOM 10420 N N . THR A 1 646 ? 11.50141 26.27517 88.41123 1.000 21.26581 643 THR A N 1
ATOM 10421 C CA . THR A 1 646 ? 10.39563 26.72725 89.24759 1.000 16.76891 643 THR A CA 1
ATOM 10422 C C . THR A 1 646 ? 9.07457 26.14272 88.76577 1.000 16.93160 643 THR A C 1
ATOM 10423 O O . THR A 1 646 ? 8.29239 25.60238 89.56043 1.000 15.39674 643 THR A O 1
ATOM 10434 N N . LYS A 1 647 ? 8.80242 26.24857 87.46325 1.000 17.80300 644 LYS A N 1
ATOM 10435 C CA . LYS A 1 647 ? 7.53152 25.75743 86.94047 1.000 20.60472 644 LYS A CA 1
ATOM 10436 C C . LYS A 1 647 ? 7.40006 24.25117 87.13633 1.000 20.37244 644 LYS A C 1
ATOM 10437 O O . LYS A 1 647 ? 6.35231 23.75974 87.56990 1.000 23.10154 644 LYS A O 1
ATOM 10456 N N . TYR A 1 648 ? 8.46276 23.49980 86.82634 1.000 22.42543 645 TYR A N 1
ATOM 10457 C CA . TYR A 1 648 ? 8.40223 22.04780 86.94160 1.000 16.72233 645 TYR A CA 1
ATOM 10458 C C . TYR A 1 648 ? 8.22201 21.61775 88.38961 1.000 16.64661 645 TYR A C 1
ATOM 10459 O O . TYR A 1 648 ? 7.47401 20.67536 88.67205 1.000 16.38157 645 TYR A O 1
ATOM 10477 N N . TYR A 1 649 ? 8.90720 22.27999 89.32223 1.000 13.84604 646 TYR A N 1
ATOM 10478 C CA . TYR A 1 649 ? 8.71025 21.96214 90.72966 1.000 15.89652 646 TYR A CA 1
ATOM 10479 C C . TYR A 1 649 ? 7.26819 22.23211 91.13788 1.000 20.96548 646 TYR A C 1
ATOM 10480 O O . TYR A 1 649 ? 6.55852 21.32535 91.58773 1.000 20.80984 646 TYR A O 1
ATOM 10498 N N . ASN A 1 650 ? 6.81230 23.47835 90.95591 1.000 21.42201 647 ASN A N 1
ATOM 10499 C CA . ASN A 1 650 ? 5.45121 23.83880 91.33622 1.000 17.90508 647 ASN A CA 1
ATOM 10500 C C . ASN A 1 650 ? 4.44121 22.84452 90.78377 1.000 17.59547 647 ASN A C 1
ATOM 10501 O O . ASN A 1 650 ? 3.51062 22.43597 91.48705 1.000 21.57942 647 ASN A O 1
ATOM 10512 N N . TYR A 1 651 ? 4.60563 22.44158 89.52632 1.000 18.81768 648 TYR A N 1
ATOM 10513 C CA . TYR A 1 651 ? 3.74270 21.41896 88.95312 1.000 18.75851 648 TYR A CA 1
ATOM 10514 C C . TYR A 1 651 ? 3.96191 20.09728 89.67916 1.000 21.48550 648 TYR A C 1
ATOM 10515 O O . TYR A 1 651 ? 3.23698 19.77755 90.62512 1.000 24.41409 648 TYR A O 1
ATOM 10533 N N . ALA A 1 652 ? 4.99118 19.35229 89.27669 1.000 16.46200 649 ALA A N 1
ATOM 10534 C CA . ALA A 1 652 ? 5.12589 17.96231 89.69960 1.000 20.07215 649 ALA A CA 1
ATOM 10535 C C . ALA A 1 652 ? 5.14701 17.82893 91.21897 1.000 20.11668 649 ALA A C 1
ATOM 10536 O O . ALA A 1 652 ? 4.27780 17.17550 91.81015 1.000 29.74780 649 ALA A O 1
ATOM 10543 N N . TYR A 1 653 ? 6.13774 18.43944 91.87183 1.000 16.57317 650 TYR A N 1
ATOM 10544 C CA . TYR A 1 653 ? 6.39108 18.12422 93.27396 1.000 20.11567 650 TYR A CA 1
ATOM 10545 C C . TYR A 1 653 ? 5.27807 18.65865 94.16592 1.000 20.85566 650 TYR A C 1
ATOM 10546 O O . TYR A 1 653 ? 4.71803 17.92589 94.99322 1.000 20.46985 650 TYR A O 1
ATOM 10564 N N . VAL A 1 654 ? 4.93127 19.93627 94.00361 1.000 23.27063 651 VAL A N 1
ATOM 10565 C CA . VAL A 1 654 ? 3.92764 20.52202 94.88136 1.000 21.57495 651 VAL A CA 1
ATOM 10566 C C . VAL A 1 654 ? 2.55501 19.92460 94.60182 1.000 23.45498 651 VAL A C 1
ATOM 10567 O O . VAL A 1 654 ? 1.74111 19.77956 95.52254 1.000 26.47892 651 VAL A O 1
ATOM 10580 N N . GLY A 1 655 ? 2.26181 19.55694 93.35036 1.000 20.00782 652 GLY A N 1
ATOM 10581 C CA . GLY A 1 655 ? 1.02053 18.85596 93.08532 1.000 17.55867 652 GLY A CA 1
ATOM 10582 C C . GLY A 1 655 ? 0.96706 17.51763 93.78886 1.000 20.96477 652 GLY A C 1
ATOM 10583 O O . GLY A 1 655 ? 0.01818 17.22611 94.51795 1.000 26.53355 652 GLY A O 1
ATOM 10587 N N . ALA A 1 656 ? 1.99747 16.68977 93.59633 1.000 21.32169 653 ALA A N 1
ATOM 10588 C CA . ALA A 1 656 ? 2.04491 15.41488 94.29938 1.000 18.70110 653 ALA A CA 1
ATOM 10589 C C . ALA A 1 656 ? 1.97547 15.59351 95.81013 1.000 17.99600 653 ALA A C 1
ATOM 10590 O O . ALA A 1 656 ? 1.57018 14.66292 96.51499 1.000 18.75108 653 ALA A O 1
ATOM 10597 N N . SER A 1 657 ? 2.35912 16.76342 96.32331 1.000 20.06198 654 SER A N 1
ATOM 10598 C CA . SER A 1 657 ? 2.32450 16.99015 97.76398 1.000 22.60550 654 SER A CA 1
ATOM 10599 C C . SER A 1 657 ? 0.98109 17.50596 98.27499 1.000 17.10263 654 SER A C 1
ATOM 10600 O O . SER A 1 657 ? 0.63331 17.23788 99.43101 1.000 15.24958 654 SER A O 1
ATOM 10608 N N . PHE A 1 658 ? 0.22148 18.24260 97.46252 1.000 15.58913 655 PHE A N 1
ATOM 10609 C CA . PHE A 1 658 ? -1.02452 18.86077 97.91801 1.000 19.75478 655 PHE A CA 1
ATOM 10610 C C . PHE A 1 658 ? -2.28819 18.25713 97.31287 1.000 20.14200 655 PHE A C 1
ATOM 10611 O O . PHE A 1 658 ? -3.26213 18.03639 98.03554 1.000 20.26662 655 PHE A O 1
ATOM 10628 N N . VAL A 1 659 ? -2.31159 17.98721 96.00961 1.000 19.60501 656 VAL A N 1
ATOM 10629 C CA . VAL A 1 659 ? -3.55225 17.68989 95.29326 1.000 19.65271 656 VAL A CA 1
ATOM 10630 C C . VAL A 1 659 ? -4.12940 16.34387 95.72027 1.000 18.56138 656 VAL A C 1
ATOM 10631 O O . VAL A 1 659 ? -5.34535 16.24853 95.95100 1.000 21.53522 656 VAL A O 1
ATOM 10644 N N . PRO A 1 660 ? -3.33273 15.27607 95.81771 1.000 18.82214 657 PRO A N 1
ATOM 10645 C CA . PRO A 1 660 ? -3.90029 14.01196 96.31943 1.000 19.11399 657 PRO A CA 1
ATOM 10646 C C . PRO A 1 660 ? -4.51827 14.14831 97.70141 1.000 19.28010 657 PRO A C 1
ATOM 10647 O O . PRO A 1 660 ? -5.56913 13.55080 97.97724 1.000 18.03092 657 PRO A O 1
ATOM 10658 N N . TYR A 1 661 ? -3.89790 14.94565 98.57750 1.000 21.22175 658 TYR A N 1
ATOM 10659 C CA . TYR A 1 661 ? -4.43527 15.13300 99.92113 1.000 19.29880 658 TYR A CA 1
ATOM 10660 C C . TYR A 1 661 ? -5.78633 15.82817 99.88936 1.000 18.19121 658 TYR A C 1
ATOM 10661 O O . TYR A 1 661 ? -6.70502 15.44387 100.61724 1.000 21.42076 658 TYR A O 1
ATOM 10679 N N . ILE A 1 662 ? -5.92475 16.86869 99.06510 1.000 14.36329 659 ILE A N 1
ATOM 10680 C CA . ILE A 1 662 ? -7.17926 17.61197 99.04302 1.000 15.72932 659 ILE A CA 1
ATOM 10681 C C . ILE A 1 662 ? -8.26987 16.81282 98.34339 1.000 21.62088 659 ILE A C 1
ATOM 10682 O O . ILE A 1 662 ? -9.44712 16.90210 98.71596 1.000 24.94182 659 ILE A O 1
ATOM 10698 N N . ASN A 1 663 ? -7.90723 15.99541 97.34950 1.000 23.23886 660 ASN A N 1
ATOM 10699 C CA . ASN A 1 663 ? -8.87529 15.07885 96.75039 1.000 21.87661 660 ASN A CA 1
ATOM 10700 C C . ASN A 1 663 ? -9.38433 14.07594 97.78603 1.000 20.24776 660 ASN A C 1
ATOM 10701 O O . ASN A 1 663 ? -10.60013 13.85741 97.91713 1.000 20.36124 660 ASN A O 1
ATOM 10712 N N . TRP A 1 664 ? -8.46100 13.47389 98.55627 1.000 18.95177 661 TRP A N 1
ATOM 10713 C CA . TRP A 1 664 ? -8.86711 12.57507 99.63607 1.000 23.33464 661 TRP A CA 1
ATOM 10714 C C . TRP A 1 664 ? -9.77219 13.28424 100.63704 1.000 21.70012 661 TRP A C 1
ATOM 10715 O O . TRP A 1 664 ? -10.79916 12.73961 101.05670 1.000 20.32877 661 TRP A O 1
ATOM 10736 N N . ALA A 1 665 ? -9.38065 14.48926 101.06054 1.000 17.93048 662 ALA A N 1
ATOM 10737 C CA . ALA A 1 665 ? -10.12527 15.19230 102.09929 1.000 15.87826 662 ALA A CA 1
ATOM 10738 C C . ALA A 1 665 ? -11.52781 15.54420 101.62954 1.000 18.03622 662 ALA A C 1
ATOM 10739 O O . ALA A 1 665 ? -12.48978 15.44178 102.39694 1.000 14.44737 662 ALA A O 1
ATOM 10746 N N . ILE A 1 666 ? -11.66873 15.95201 100.36831 1.000 20.87382 663 ILE A N 1
ATOM 10747 C CA . ILE A 1 666 ? -12.98762 16.29161 99.84697 1.000 14.29574 663 ILE A CA 1
ATOM 10748 C C . ILE A 1 666 ? -13.86904 15.05243 99.78555 1.000 17.65384 663 ILE A C 1
ATOM 10749 O O . ILE A 1 666 ? -15.03062 15.07264 100.21906 1.000 26.10379 663 ILE A O 1
ATOM 10765 N N . LYS A 1 667 ? -13.33746 13.95221 99.24154 1.000 20.13323 664 LYS A N 1
ATOM 10766 C CA . LYS A 1 667 ? -14.13820 12.73285 99.17493 1.000 14.37193 664 LYS A CA 1
ATOM 10767 C C . LYS A 1 667 ? -14.53621 12.26109 100.56956 1.000 19.78356 664 LYS A C 1
ATOM 10768 O O . LYS A 1 667 ? -15.68551 11.86212 100.79494 1.000 21.66564 664 LYS A O 1
ATOM 10787 N N . ASP A 1 668 ? -13.61189 12.33686 101.52982 1.000 24.74577 665 ASP A N 1
ATOM 10788 C CA . ASP A 1 668 ? -13.91224 11.89372 102.88761 1.000 27.52605 665 ASP A CA 1
ATOM 10789 C C . ASP A 1 668 ? -14.93689 12.80312 103.55503 1.000 26.12528 665 ASP A C 1
ATOM 10790 O O . ASP A 1 668 ? -15.82299 12.32587 104.27381 1.000 22.09374 665 ASP A O 1
ATOM 10799 N N . ALA A 1 669 ? -14.83289 14.11572 103.33396 1.000 24.12609 666 ALA A N 1
ATOM 10800 C CA . ALA A 1 669 ? -15.80501 15.03783 103.90593 1.000 24.04762 666 ALA A CA 1
ATOM 10801 C C . ALA A 1 669 ? -17.19800 14.76094 103.36486 1.000 20.56054 666 ALA A C 1
ATOM 10802 O O . ALA A 1 669 ? -18.17346 14.73995 104.12358 1.000 22.37152 666 ALA A O 1
ATOM 10809 N N . ILE A 1 670 ? -17.31449 14.54943 102.05272 1.000 18.78543 667 ILE A N 1
ATOM 10810 C CA . ILE A 1 670 ? -18.61025 14.17674 101.48956 1.000 24.21929 667 ILE A CA 1
ATOM 10811 C C . ILE A 1 670 ? -19.10473 12.88520 102.12886 1.000 23.90664 667 ILE A C 1
ATOM 10812 O O . ILE A 1 670 ? -20.26922 12.77007 102.52856 1.000 16.21131 667 ILE A O 1
ATOM 10828 N N . LYS A 1 671 ? -18.21414 11.89805 102.24813 1.000 28.82089 668 LYS A N 1
ATOM 10829 C CA . LYS A 1 671 ? -18.59309 10.61037 102.81821 1.000 26.82790 668 LYS A CA 1
ATOM 10830 C C . LYS A 1 671 ? -19.06668 10.74465 104.25941 1.000 25.36341 668 LYS A C 1
ATOM 10831 O O . LYS A 1 671 ? -19.88266 9.93852 104.71945 1.000 26.43133 668 LYS A O 1
ATOM 10850 N N . ARG A 1 672 ? -18.57285 11.74789 104.98501 1.000 34.66489 669 ARG A N 1
ATOM 10851 C CA . ARG A 1 672 ? -18.97917 11.97612 106.36577 1.000 31.23175 669 ARG A CA 1
ATOM 10852 C C . ARG A 1 672 ? -20.14519 12.94827 106.49872 1.000 22.34280 669 ARG A C 1
ATOM 10853 O O . ARG A 1 672 ? -20.70157 13.07294 107.59474 1.000 26.37050 669 ARG A O 1
ATOM 10874 N N . GLY A 1 673 ? -20.51712 13.64638 105.42841 1.000 19.99962 670 GLY A N 1
ATOM 10875 C CA . GLY A 1 673 ? -21.70255 14.47714 105.42731 1.000 26.17267 670 GLY A CA 1
ATOM 10876 C C . GLY A 1 673 ? -21.47205 15.96225 105.60621 1.000 27.54354 670 GLY A C 1
ATOM 10877 O O . GLY A 1 673 ? -22.45121 16.71042 105.70651 1.000 29.11806 670 GLY A O 1
ATOM 10881 N N . TYR A 1 674 ? -20.22274 16.41755 105.65145 1.000 26.23755 671 TYR A N 1
ATOM 10882 C CA . TYR A 1 674 ? -19.96248 17.84265 105.79377 1.000 21.89677 671 TYR A CA 1
ATOM 10883 C C . TYR A 1 674 ? -20.41928 18.58967 104.54543 1.000 25.17250 671 TYR A C 1
ATOM 10884 O O . TYR A 1 674 ? -20.15553 18.16284 103.41587 1.000 24.00988 671 TYR A O 1
ATOM 10902 N N . GLU A 1 675 ? -21.10792 19.70800 104.75433 1.000 29.93192 672 GLU A N 1
ATOM 10903 C CA . GLU A 1 675 ? -21.61563 20.52825 103.66415 1.000 22.38017 672 GLU A CA 1
ATOM 10904 C C . GLU A 1 675 ? -20.69277 21.68208 103.31144 1.000 23.52524 672 GLU A C 1
ATOM 10905 O O . GLU A 1 675 ? -20.62048 22.06596 102.14024 1.000 20.52161 672 GLU A O 1
ATOM 10917 N N . THR A 1 676 ? -20.00213 22.24981 104.29798 1.000 25.73944 673 THR A N 1
ATOM 10918 C CA . THR A 1 676 ? -19.12235 23.39092 104.09825 1.000 29.15342 673 THR A CA 1
ATOM 10919 C C . THR A 1 676 ? -17.72523 23.05171 104.59794 1.000 23.92557 673 THR A C 1
ATOM 10920 O O . THR A 1 676 ? -17.55979 22.46791 105.67669 1.000 22.81110 673 THR A O 1
ATOM 10931 N N . ILE A 1 677 ? -16.72670 23.41457 103.79916 1.000 25.41791 674 ILE A N 1
ATOM 10932 C CA . ILE A 1 677 ? -15.32587 23.16549 104.11041 1.000 27.76947 674 ILE A CA 1
ATOM 10933 C C . ILE A 1 677 ? -14.62901 24.51478 104.20682 1.000 20.75464 674 ILE A C 1
ATOM 10934 O O . ILE A 1 677 ? -14.56535 25.26063 103.22229 1.000 19.91527 674 ILE A O 1
ATOM 10950 N N . TYR A 1 678 ? -14.11994 24.82683 105.39256 1.000 19.32899 675 TYR A N 1
ATOM 10951 C CA . TYR A 1 678 ? -13.42261 26.07546 105.65553 1.000 22.43834 675 TYR A CA 1
ATOM 10952 C C . TYR A 1 678 ? -11.91930 25.83399 105.58017 1.000 18.49682 675 TYR A C 1
ATOM 10953 O O . TYR A 1 678 ? -11.38143 24.99032 106.30594 1.000 14.98758 675 TYR A O 1
ATOM 10971 N N . PHE A 1 679 ? -11.25150 26.56941 104.70066 1.000 23.39124 676 PHE A N 1
ATOM 10972 C CA . PHE A 1 679 ? -9.79771 26.57840 104.61139 1.000 29.19247 676 PHE A CA 1
ATOM 10973 C C . PHE A 1 679 ? -9.27222 27.80156 105.35422 1.000 22.14916 676 PHE A C 1
ATOM 10974 O O . PHE A 1 679 ? -9.79828 28.90796 105.18844 1.000 23.40488 676 PHE A O 1
ATOM 10991 N N . ILE A 1 680 ? -8.24135 27.59979 106.17020 1.000 27.35659 677 ILE A N 1
ATOM 10992 C CA . ILE A 1 680 ? -7.79416 28.60836 107.11859 1.000 31.15267 677 ILE A CA 1
ATOM 10993 C C . ILE A 1 680 ? -6.55665 29.31338 106.57520 1.000 27.37135 677 ILE A C 1
ATOM 10994 O O . ILE A 1 680 ? -5.80601 28.77944 105.75517 1.000 29.46718 677 ILE A O 1
ATOM 11010 N N . SER A 1 681 ? -6.34384 30.53997 107.05777 1.000 36.79142 678 SER A N 1
ATOM 11011 C CA . SER A 1 681 ? -5.39531 31.47117 106.45935 1.000 29.32353 678 SER A CA 1
ATOM 11012 C C . SER A 1 681 ? -4.03798 30.83114 106.20468 1.000 37.18390 678 SER A C 1
ATOM 11013 O O . SER A 1 681 ? -3.58902 29.94730 106.93940 1.000 41.89206 678 SER A O 1
ATOM 11021 N N . ARG A 1 682 ? -3.38243 31.31645 105.14543 1.000 46.21186 679 ARG A N 1
ATOM 11022 C CA . ARG A 1 682 ? -2.04052 30.90992 104.73781 1.000 36.25554 679 ARG A CA 1
ATOM 11023 C C . ARG A 1 682 ? -2.05243 29.50944 104.13813 1.000 25.60042 679 ARG A C 1
ATOM 11024 O O . ARG A 1 682 ? -1.96248 29.36555 102.91466 1.000 25.17735 679 ARG A O 1
ATOM 11045 N N . ASP A 1 683 ? -2.16728 28.47092 104.96622 1.000 28.78407 680 ASP A N 1
ATOM 11046 C CA . ASP A 1 683 ? -2.16945 27.11634 104.42044 1.000 35.64183 680 ASP A CA 1
ATOM 11047 C C . ASP A 1 683 ? -3.33330 26.90411 103.46006 1.000 28.57045 680 ASP A C 1
ATOM 11048 O O . ASP A 1 683 ? -3.19601 26.19746 102.45682 1.000 19.79218 680 ASP A O 1
ATOM 11057 N N . GLY A 1 684 ? -4.48307 27.51749 103.74135 1.000 31.06553 681 GLY A N 1
ATOM 11058 C CA . GLY A 1 684 ? -5.65880 27.31717 102.91727 1.000 24.04066 681 GLY A CA 1
ATOM 11059 C C . GLY A 1 684 ? -5.68323 28.09613 101.62422 1.000 19.25849 681 GLY A C 1
ATOM 11060 O O . GLY A 1 684 ? -6.56837 27.86575 100.79941 1.000 23.23143 681 GLY A O 1
ATOM 11064 N N . HIS A 1 685 ? -4.73165 29.00389 101.41658 1.000 30.24497 682 HIS A N 1
ATOM 11065 C CA . HIS A 1 685 ? -4.72615 29.80247 100.19348 1.000 28.57524 682 HIS A CA 1
ATOM 11066 C C . HIS A 1 685 ? -4.53149 28.92308 98.95905 1.000 28.04464 682 HIS A C 1
ATOM 11067 O O . HIS A 1 685 ? -5.29636 29.01935 97.99237 1.000 25.92798 682 HIS A O 1
ATOM 11081 N N . PHE A 1 686 ? -3.51516 28.05223 98.97393 1.000 21.72713 683 PHE A N 1
ATOM 11082 C CA . PHE A 1 686 ? -3.29907 27.13378 97.85817 1.000 16.97420 683 PHE A CA 1
ATOM 11083 C C . PHE A 1 686 ? -4.26137 25.94935 97.91601 1.000 20.06508 683 PHE A C 1
ATOM 11084 O O . PHE A 1 686 ? -4.76690 25.48955 96.87764 1.000 27.96206 683 PHE A O 1
ATOM 11101 N N . LEU A 1 687 ? -4.50743 25.43729 99.12372 1.000 19.03566 684 LEU A N 1
ATOM 11102 C CA . LEU A 1 687 ? -5.35339 24.26112 99.27615 1.000 13.96744 684 LEU A CA 1
ATOM 11103 C C . LEU A 1 687 ? -6.76664 24.53342 98.78349 1.000 19.58495 684 LEU A C 1
ATOM 11104 O O . LEU A 1 687 ? -7.40215 23.65466 98.19358 1.000 22.56816 684 LEU A O 1
ATOM 11120 N N . LYS A 1 688 ? -7.27432 25.75100 98.99934 1.000 22.18334 685 LYS A N 1
ATOM 11121 C CA . LYS A 1 688 ? -8.63565 26.05893 98.57781 1.000 17.84527 685 LYS A CA 1
ATOM 11122 C C . LYS A 1 688 ? -8.72220 26.21688 97.06698 1.000 14.25363 685 LYS A C 1
ATOM 11123 O O . LYS A 1 688 ? -9.72775 25.84286 96.46017 1.000 16.69658 685 LYS A O 1
ATOM 11142 N N . GLN A 1 689 ? -7.68754 26.77578 96.43997 1.000 14.56108 686 GLN A N 1
ATOM 11143 C CA . GLN A 1 689 ? -7.63855 26.78267 94.98075 1.000 23.22850 686 GLN A CA 1
ATOM 11144 C C . GLN A 1 689 ? -7.72299 25.36044 94.43684 1.000 21.95544 686 GLN A C 1
ATOM 11145 O O . GLN A 1 689 ? -8.53548 25.05973 93.54613 1.000 21.02826 686 GLN A O 1
ATOM 11159 N N . ILE A 1 690 ? -6.89114 24.46593 94.97864 1.000 21.03654 687 ILE A N 1
ATOM 11160 C CA . ILE A 1 690 ? -6.91852 23.06813 94.54871 1.000 21.35849 687 ILE A CA 1
ATOM 11161 C C . ILE A 1 690 ? -8.30881 22.47121 94.75642 1.000 19.78616 687 ILE A C 1
ATOM 11162 O O . ILE A 1 690 ? -8.86075 21.80044 93.87184 1.000 13.57306 687 ILE A O 1
ATOM 11178 N N . ALA A 1 691 ? -8.88805 22.69798 95.93763 1.000 16.96714 688 ALA A N 1
ATOM 11179 C CA . ALA A 1 691 ? -10.17756 22.10242 96.26600 1.000 17.54503 688 ALA A CA 1
ATOM 11180 C C . ALA A 1 691 ? -11.27480 22.61613 95.34673 1.000 21.84926 688 ALA A C 1
ATOM 11181 O O . ALA A 1 691 ? -12.14788 21.85100 94.92337 1.000 19.53744 688 ALA A O 1
ATOM 11188 N N . ASP A 1 692 ? -11.25792 23.91457 95.04072 1.000 21.54796 689 ASP A N 1
ATOM 11189 C CA . ASP A 1 692 ? -12.25740 24.47523 94.14182 1.000 22.00306 689 ASP A CA 1
ATOM 11190 C C . ASP A 1 692 ? -12.13846 23.86564 92.75400 1.000 24.90116 689 ASP A C 1
ATOM 11191 O O . ASP A 1 692 ? -13.15170 23.54389 92.12033 1.000 25.92596 689 ASP A O 1
ATOM 11200 N N . LYS A 1 693 ? -10.90901 23.68926 92.26219 1.000 20.99944 690 LYS A N 1
ATOM 11201 C CA . LYS A 1 693 ? -10.75986 23.07258 90.94720 1.000 20.05698 690 LYS A CA 1
ATOM 11202 C C . LYS A 1 693 ? -11.28689 21.64120 90.95794 1.000 23.36641 690 LYS A C 1
ATOM 11203 O O . LYS A 1 693 ? -11.98598 21.21986 90.02617 1.000 26.56256 690 LYS A O 1
ATOM 11222 N N . ILE A 1 694 ? -10.96807 20.87932 92.00850 1.000 27.10977 691 ILE A N 1
ATOM 11223 C CA . ILE A 1 694 ? -11.46599 19.50719 92.10439 1.000 19.14771 691 ILE A CA 1
ATOM 11224 C C . ILE A 1 694 ? -12.99072 19.49690 92.10225 1.000 20.09591 691 ILE A C 1
ATOM 11225 O O . ILE A 1 694 ? -13.62473 18.73050 91.36845 1.000 16.55845 691 ILE A O 1
ATOM 11241 N N . ILE A 1 695 ? -13.60113 20.33637 92.94081 1.000 21.85638 692 ILE A N 1
ATOM 11242 C CA . ILE A 1 695 ? -15.05597 20.34447 93.06165 1.000 19.07069 692 ILE A CA 1
ATOM 11243 C C . ILE A 1 695 ? -15.70106 20.71713 91.73393 1.000 24.37486 692 ILE A C 1
ATOM 11244 O O . ILE A 1 695 ? -16.71420 20.12984 91.33434 1.000 25.51000 692 ILE A O 1
ATOM 11260 N N . GLU A 1 696 ? -15.13736 21.70338 91.03166 1.000 23.49505 693 GLU A N 1
ATOM 11261 C CA . GLU A 1 696 ? -15.67352 22.06125 89.72370 1.000 18.94402 693 GLU A CA 1
ATOM 11262 C C . GLU A 1 696 ? -15.59466 20.88057 88.76506 1.000 22.00849 693 GLU A C 1
ATOM 11263 O O . GLU A 1 696 ? -16.59010 20.51322 88.12969 1.000 19.20859 693 GLU A O 1
ATOM 11275 N N . ILE A 1 697 ? -14.41512 20.26258 88.65712 1.000 23.07479 694 ILE A N 1
ATOM 11276 C CA . ILE A 1 697 ? -14.22321 19.21315 87.65969 1.000 22.40966 694 ILE A CA 1
ATOM 11277 C C . ILE A 1 697 ? -15.11872 18.01516 87.95531 1.000 19.63369 694 ILE A C 1
ATOM 11278 O O . ILE A 1 697 ? -15.73638 17.44617 87.04714 1.000 15.96244 694 ILE A O 1
ATOM 11294 N N . ARG A 1 698 ? -15.20570 17.61363 89.22182 1.000 17.84934 695 ARG A N 1
ATOM 11295 C CA . ARG A 1 698 ? -15.95330 16.42304 89.60364 1.000 22.72661 695 ARG A CA 1
ATOM 11296 C C . ARG A 1 698 ? -17.42390 16.69659 89.88808 1.000 25.52028 695 ARG A C 1
ATOM 11297 O O . ARG A 1 698 ? -18.17768 15.74731 90.13053 1.000 21.94836 695 ARG A O 1
ATOM 11318 N N . GLY A 1 699 ? -17.85113 17.95587 89.86899 1.000 30.15449 696 GLY A N 1
ATOM 11319 C CA . GLY A 1 699 ? -19.23167 18.26534 90.19252 1.000 27.60697 696 GLY A CA 1
ATOM 11320 C C . GLY A 1 699 ? -19.62426 17.88305 91.60010 1.000 29.88848 696 GLY A C 1
ATOM 11321 O O . GLY A 1 699 ? -20.80652 17.63946 91.86481 1.000 32.96882 696 GLY A O 1
ATOM 11325 N N . TYR A 1 700 ? -18.66072 17.81882 92.51505 1.000 30.08034 697 TYR A N 1
ATOM 11326 C CA . TYR A 1 700 ? -18.96902 17.47349 93.89473 1.000 27.87465 697 TYR A CA 1
ATOM 11327 C C . TYR A 1 700 ? -19.89675 18.51683 94.50568 1.000 32.19196 697 TYR A C 1
ATOM 11328 O O . TYR A 1 700 ? -19.78539 19.71470 94.22687 1.000 32.09716 697 TYR A O 1
ATOM 11346 N N . ASN A 1 701 ? -20.81732 18.05116 95.34665 1.000 32.56453 698 ASN A N 1
ATOM 11347 C CA . ASN A 1 701 ? -21.81702 18.90580 95.98427 1.000 31.23674 698 ASN A CA 1
ATOM 11348 C C . ASN A 1 701 ? -21.31381 19.26499 97.37885 1.000 26.49284 698 ASN A C 1
ATOM 11349 O O . ASN A 1 701 ? -21.62839 18.59804 98.36450 1.000 29.37204 698 ASN A O 1
ATOM 11360 N N . VAL A 1 702 ? -20.52485 20.33303 97.45783 1.000 20.85184 699 VAL A N 1
ATOM 11361 C CA . VAL A 1 702 ? -20.01360 20.82076 98.73463 1.000 25.01807 699 VAL A CA 1
ATOM 11362 C C . VAL A 1 702 ? -19.50146 22.23905 98.52696 1.000 24.89230 699 VAL A C 1
ATOM 11363 O O . VAL A 1 702 ? -18.92760 22.55899 97.48245 1.000 24.78321 699 VAL A O 1
ATOM 11376 N N . LYS A 1 703 ? -19.71899 23.08890 99.52758 1.000 18.75348 700 LYS A N 1
ATOM 11377 C CA . LYS A 1 703 ? -19.29646 24.47907 99.47305 1.000 23.41679 700 LYS A CA 1
ATOM 11378 C C . LYS A 1 703 ? -17.94168 24.64489 100.14872 1.000 24.93728 700 LYS A C 1
ATOM 11379 O O . LYS A 1 703 ? -17.59455 23.90930 101.07587 1.000 23.83451 700 LYS A O 1
ATOM 11398 N N . THR A 1 704 ? -17.18349 25.63231 99.68096 1.000 27.70300 701 THR A N 1
ATOM 11399 C CA . THR A 1 704 ? -15.89261 25.97791 100.25656 1.000 28.44325 701 THR A CA 1
ATOM 11400 C C . THR A 1 704 ? -15.90797 27.43439 100.69596 1.000 19.15127 701 THR A C 1
ATOM 11401 O O . THR A 1 704 ? -16.50791 28.28669 100.03442 1.000 27.58290 701 THR A O 1
ATOM 11412 N N . LYS A 1 705 ? -15.24941 27.70844 101.81825 1.000 22.77551 702 LYS A N 1
ATOM 11413 C CA . LYS A 1 705 ? -15.11138 29.05981 102.33914 1.000 25.83296 702 LYS A CA 1
ATOM 11414 C C . LYS A 1 705 ? -13.69201 29.24074 102.85475 1.000 20.21779 702 LYS A C 1
ATOM 11415 O O . LYS A 1 705 ? -12.99905 28.27421 103.17413 1.000 21.86293 702 LYS A O 1
ATOM 11434 N N . TYR A 1 706 ? -13.25916 30.49563 102.91430 1.000 26.69808 703 TYR A N 1
ATOM 11435 C CA . TYR A 1 706 ? -11.92485 30.85509 103.37637 1.000 23.43864 703 TYR A CA 1
ATOM 11436 C C . TYR A 1 706 ? -12.06129 31.71035 104.62519 1.000 26.11778 703 TYR A C 1
ATOM 11437 O O . TYR A 1 706 ? -12.83022 32.67731 104.63519 1.000 30.25023 703 TYR A O 1
ATOM 11455 N N . ILE A 1 707 ? -11.32637 31.35067 105.67508 1.000 30.48889 704 ILE A N 1
ATOM 11456 C CA . ILE A 1 707 ? -11.36069 32.07060 106.94277 1.000 32.75155 704 ILE A CA 1
ATOM 11457 C C . ILE A 1 707 ? -9.94303 32.49045 107.30441 1.000 31.25594 704 ILE A C 1
ATOM 11458 O O . ILE A 1 707 ? -8.98669 31.73650 107.09081 1.000 26.14251 704 ILE A O 1
ATOM 11474 N N . TYR A 1 708 ? -9.81128 33.69674 107.84784 1.000 31.35245 705 TYR A N 1
ATOM 11475 C CA . TYR A 1 708 ? -8.51752 34.25790 108.21042 1.000 27.70314 705 TYR A CA 1
ATOM 11476 C C . TYR A 1 708 ? -8.26059 34.07826 109.69956 1.000 32.56654 705 TYR A C 1
ATOM 11477 O O . TYR A 1 708 ? -9.16769 34.23129 110.52236 1.000 35.94517 705 TYR A O 1
ATOM 11495 N N . GLY A 1 709 ? -7.01820 33.75870 110.03707 1.000 34.67124 706 GLY A N 1
ATOM 11496 C CA . GLY A 1 709 ? -6.65285 33.53159 111.42036 1.000 32.93799 706 GLY A CA 1
ATOM 11497 C C . GLY A 1 709 ? -5.30262 32.86251 111.50990 1.000 38.20879 706 GLY A C 1
ATOM 11498 O O . GLY A 1 709 ? -4.73539 32.40168 110.51560 1.000 48.46426 706 GLY A O 1
ATOM 11502 N N . SER A 1 710 ? -4.79156 32.81526 112.73589 1.000 41.00092 707 SER A N 1
ATOM 11503 C CA . SER A 1 710 ? -3.48316 32.23522 113.00094 1.000 41.95039 707 SER A CA 1
ATOM 11504 C C . SER A 1 710 ? -3.43826 31.79348 114.45593 1.000 43.10098 707 SER A C 1
ATOM 11505 O O . SER A 1 710 ? -4.32004 32.12329 115.25310 1.000 43.55360 707 SER A O 1
ATOM 11513 N N . ARG A 1 711 ? -2.39381 31.03256 114.79400 1.000 41.12597 708 ARG A N 1
ATOM 11514 C CA . ARG A 1 711 ? -2.16387 30.69164 116.19281 1.000 35.08044 708 ARG A CA 1
ATOM 11515 C C . ARG A 1 711 ? -2.11880 31.94996 117.04919 1.000 36.84128 708 ARG A C 1
ATOM 11516 O O . ARG A 1 711 ? -2.69558 31.99368 118.14131 1.000 31.42816 708 ARG A O 1
ATOM 11537 N N . LYS A 1 712 ? -1.43801 32.98801 116.55899 1.000 36.91680 709 LYS A N 1
ATOM 11538 C CA . LYS A 1 712 ? -1.35334 34.24819 117.28975 1.000 38.28981 709 LYS A CA 1
ATOM 11539 C C . LYS A 1 712 ? -2.73872 34.81354 117.57198 1.000 37.37958 709 LYS A C 1
ATOM 11540 O O . LYS A 1 712 ? -3.08338 35.09988 118.72463 1.000 38.87061 709 LYS A O 1
ATOM 11559 N N . ALA A 1 713 ? -3.55247 34.97311 116.52825 1.000 36.74202 710 ALA A N 1
ATOM 11560 C CA . ALA A 1 713 ? -4.83631 35.64561 116.66830 1.000 35.33980 710 ALA A CA 1
ATOM 11561 C C . ALA A 1 713 ? -5.87670 34.81330 117.40283 1.000 24.83270 710 ALA A C 1
ATOM 11562 O O . ALA A 1 713 ? -6.90654 35.36746 117.79831 1.000 29.43698 710 ALA A O 1
ATOM 11569 N N . TRP A 1 714 ? -5.64019 33.51785 117.60552 1.000 26.76962 711 TRP A N 1
ATOM 11570 C CA . TRP A 1 714 ? -6.65567 32.62929 118.15624 1.000 28.73496 711 TRP A CA 1
ATOM 11571 C C . TRP A 1 714 ? -6.31505 32.04527 119.51830 1.000 29.62641 711 TRP A C 1
ATOM 11572 O O . TRP A 1 714 ? -7.23181 31.78958 120.30061 1.000 32.58589 711 TRP A O 1
ATOM 11593 N N . ARG A 1 715 ? -5.03631 31.82678 119.83034 1.000 35.71683 712 ARG A N 1
ATOM 11594 C CA . ARG A 1 715 ? -4.69360 31.19955 121.10255 1.000 37.46773 712 ARG A CA 1
ATOM 11595 C C . ARG A 1 715 ? -5.03280 32.11119 122.27508 1.000 35.90522 712 ARG A C 1
ATOM 11596 O O . ARG A 1 715 ? -5.72558 31.70019 123.21317 1.000 35.25108 712 ARG A O 1
ATOM 11617 N N . LEU A 1 716 ? -4.54918 33.35152 122.24425 1.000 31.76099 713 LEU A N 1
ATOM 11618 C CA . LEU A 1 716 ? -4.79634 34.25701 123.36462 1.000 34.76487 713 LEU A CA 1
ATOM 11619 C C . LEU A 1 716 ? -6.28337 34.47516 123.60395 1.000 30.23548 713 LEU A C 1
ATOM 11620 O O . LEU A 1 716 ? -6.73833 34.26434 124.74188 1.000 32.35863 713 LEU A O 1
ATOM 11636 N N . PRO A 1 717 ? -7.09090 34.86838 122.61418 1.000 28.15497 714 PRO A N 1
ATOM 11637 C CA . PRO A 1 717 ? -8.53368 35.01910 122.86947 1.000 28.45409 714 PRO A CA 1
ATOM 11638 C C . PRO A 1 717 ? -9.19713 33.75876 123.39231 1.000 32.50803 714 PRO A C 1
ATOM 11639 O O . PRO A 1 717 ? -10.24599 33.85482 124.04235 1.000 33.95565 714 PRO A O 1
ATOM 11650 N N . SER A 1 718 ? -8.62807 32.58005 123.12773 1.000 32.51712 715 SER A N 1
ATOM 11651 C CA . SER A 1 718 ? -9.23110 31.33447 123.58327 1.000 28.12186 715 SER A CA 1
ATOM 11652 C C . SER A 1 718 ? -9.10364 31.13183 125.08590 1.000 32.43448 715 SER A C 1
ATOM 11653 O O . SER A 1 718 ? -9.69623 30.18591 125.61519 1.000 36.12686 715 SER A O 1
ATOM 11661 N N . PHE A 1 719 ? -8.34912 31.98404 125.78108 1.000 34.89266 716 PHE A N 1
ATOM 11662 C CA . PHE A 1 719 ? -8.21101 31.89427 127.23436 1.000 34.35589 716 PHE A CA 1
ATOM 11663 C C . PHE A 1 719 ? -9.46890 32.48686 127.86638 1.000 33.02595 716 PHE A C 1
ATOM 11664 O O . PHE A 1 719 ? -9.51876 33.64948 128.27603 1.000 26.75626 716 PHE A O 1
ATOM 11681 N N . ILE A 1 720 ? -10.50734 31.65452 127.94118 1.000 30.09277 717 ILE A N 1
ATOM 11682 C CA . ILE A 1 720 ? -11.80033 32.10403 128.44752 1.000 30.49526 717 ILE A CA 1
ATOM 11683 C C . ILE A 1 720 ? -11.76769 32.22029 129.96573 1.000 31.51118 717 ILE A C 1
ATOM 11684 O O . ILE A 1 720 ? -12.04470 33.28315 130.53308 1.000 33.10419 717 ILE A O 1
ATOM 11700 N N . THR A 1 721 ? -11.42960 31.12186 130.64384 1.000 32.98327 718 THR A N 1
ATOM 11701 C CA . THR A 1 721 ? -11.41592 31.07994 132.09658 1.000 30.19781 718 THR A CA 1
ATOM 11702 C C . THR A 1 721 ? -10.08397 30.62639 132.67678 1.000 31.81473 718 THR A C 1
ATOM 11703 O O . THR A 1 721 ? -9.96335 30.53753 133.90311 1.000 37.83340 718 THR A O 1
ATOM 11714 N N . LYS A 1 722 ? -9.09064 30.33077 131.84297 1.000 33.02373 719 LYS A N 1
ATOM 11715 C CA . LYS A 1 722 ? -7.78160 29.92728 132.33300 1.000 34.14275 719 LYS A CA 1
ATOM 11716 C C . LYS A 1 722 ? -6.76717 30.10946 131.21616 1.000 37.10001 719 LYS A C 1
ATOM 11717 O O . LYS A 1 722 ? -7.10616 30.03267 130.03219 1.000 38.71133 719 LYS A O 1
ATOM 11736 N N . VAL A 1 723 ? -5.52121 30.34967 131.60684 1.000 31.69552 720 VAL A N 1
ATOM 11737 C CA . VAL A 1 723 ? -4.40162 30.36527 130.67415 1.000 28.89200 720 VAL A CA 1
ATOM 11738 C C . VAL A 1 723 ? -3.83436 28.95009 130.63180 1.000 31.00774 720 VAL A C 1
ATOM 11739 O O . VAL A 1 723 ? -3.31769 28.45107 131.63397 1.000 30.20489 720 VAL A O 1
ATOM 11752 N N . ASP A 1 724 ? -3.94202 28.30411 129.47126 1.000 32.93655 721 ASP A N 1
ATOM 11753 C CA . ASP A 1 724 ? -3.54278 26.90977 129.34564 1.000 36.55239 721 ASP A CA 1
ATOM 11754 C C . ASP A 1 724 ? -2.12272 26.70210 129.85309 1.000 36.70692 721 ASP A C 1
ATOM 11755 O O . ASP A 1 724 ? -1.25425 27.56364 129.69155 1.000 33.18530 721 ASP A O 1
ATOM 11764 N N . ASP A 1 725 ? -1.89494 25.54542 130.48124 1.000 36.59812 722 ASP A N 1
ATOM 11765 C CA . ASP A 1 725 ? -0.54223 25.18940 130.89329 1.000 37.66334 722 ASP A CA 1
ATOM 11766 C C . ASP A 1 725 ? 0.37970 25.05743 129.69067 1.000 37.46539 722 ASP A C 1
ATOM 11767 O O . ASP A 1 725 ? 1.58590 25.30313 129.80300 1.000 38.93315 722 ASP A O 1
ATOM 11776 N N . GLU A 1 726 ? -0.16904 24.67520 128.53313 1.000 38.71493 723 GLU A N 1
ATOM 11777 C CA . GLU A 1 726 ? 0.62535 24.63992 127.31167 1.000 37.05546 723 GLU A CA 1
ATOM 11778 C C . GLU A 1 726 ? 1.34668 25.95900 127.08300 1.000 28.62282 723 GLU A C 1
ATOM 11779 O O . GLU A 1 726 ? 2.42787 25.98155 126.48671 1.000 29.61856 723 GLU A O 1
ATOM 11791 N N . THR A 1 727 ? 0.76755 27.06504 127.55416 1.000 34.69862 724 THR A N 1
ATOM 11792 C CA . THR A 1 727 ? 1.38271 28.37074 127.35004 1.000 38.13905 724 THR A CA 1
ATOM 11793 C C . THR A 1 727 ? 2.79577 28.42245 127.91381 1.000 46.55409 724 THR A C 1
ATOM 11794 O O . THR A 1 727 ? 3.64237 29.16120 127.39630 1.000 48.94881 724 THR A O 1
ATOM 11805 N N . PHE A 1 728 ? 3.07228 27.65030 128.96358 1.000 35.83634 725 PHE A N 1
ATOM 11806 C CA . PHE A 1 728 ? 4.35159 27.69181 129.66019 1.000 29.66752 725 PHE A CA 1
ATOM 11807 C C . PHE A 1 728 ? 5.14023 26.39664 129.48174 1.000 42.50221 725 PHE A C 1
ATOM 11808 O O . PHE A 1 728 ? 5.80145 25.92659 130.40960 1.000 44.96462 725 PHE A O 1
ATOM 11825 N N . TRP A 1 729 ? 5.08640 25.80209 128.29096 1.000 47.84537 726 TRP A N 1
ATOM 11826 C CA . TRP A 1 729 ? 5.83309 24.57957 128.01831 1.000 44.39055 726 TRP A CA 1
ATOM 11827 C C . TRP A 1 729 ? 6.47244 24.69826 126.63409 1.000 45.31585 726 TRP A C 1
ATOM 11828 O O . TRP A 1 729 ? 6.53260 25.78245 126.04569 1.000 43.90727 726 TRP A O 1
ATOM 11849 N N . GLN A 1 730 ? 6.94239 23.56041 126.11010 1.000 42.12872 727 GLN A N 1
ATOM 11850 C CA . GLN A 1 730 ? 7.88731 23.57318 124.99530 1.000 41.45699 727 GLN A CA 1
ATOM 11851 C C . GLN A 1 730 ? 7.24022 24.03488 123.69585 1.000 41.00617 727 GLN A C 1
ATOM 11852 O O . GLN A 1 730 ? 7.89176 24.69420 122.87821 1.000 37.46537 727 GLN A O 1
ATOM 11866 N N . PHE A 1 731 ? 5.97780 23.67511 123.46452 1.000 38.60541 728 PHE A N 1
ATOM 11867 C CA . PHE A 1 731 ? 5.23716 24.16450 122.30848 1.000 30.72246 728 PHE A CA 1
ATOM 11868 C C . PHE A 1 731 ? 4.29167 25.29935 122.68506 1.000 41.40061 728 PHE A C 1
ATOM 11869 O O . PHE A 1 731 ? 3.28231 25.52536 122.00815 1.000 41.97644 728 PHE A O 1
ATOM 11886 N N . GLY A 1 732 ? 4.61148 26.02386 123.75481 1.000 43.97341 729 GLY A N 1
ATOM 11887 C CA . GLY A 1 732 ? 3.79975 27.13569 124.19947 1.000 40.56470 729 GLY A CA 1
ATOM 11888 C C . GLY A 1 732 ? 4.22719 28.45995 123.60449 1.000 44.90167 729 GLY A C 1
ATOM 11889 O O . GLY A 1 732 ? 4.62517 28.53037 122.43735 1.000 45.71410 729 GLY A O 1
ATOM 11893 N N . ASN A 1 733 ? 4.15995 29.51808 124.41043 1.000 41.69209 730 ASN A N 1
ATOM 11894 C CA . ASN A 1 733 ? 4.39199 30.87204 123.92665 1.000 42.91932 730 ASN A CA 1
ATOM 11895 C C . ASN A 1 733 ? 5.85686 31.28081 123.99843 1.000 44.62223 730 ASN A C 1
ATOM 11896 O O . ASN A 1 733 ? 6.35852 31.94277 123.08275 1.000 39.89483 730 ASN A O 1
ATOM 11907 N N . PHE A 1 734 ? 6.55434 30.90017 125.06732 1.000 46.48007 731 PHE A N 1
ATOM 11908 C CA . PHE A 1 734 ? 7.93335 31.33795 125.29136 1.000 50.85522 731 PHE A CA 1
ATOM 11909 C C . PHE A 1 734 ? 8.89006 30.33077 124.65274 1.000 44.91638 731 PHE A C 1
ATOM 11910 O O . PHE A 1 734 ? 9.54767 29.52356 125.31219 1.000 35.96572 731 PHE A O 1
ATOM 11927 N N . VAL A 1 735 ? 8.95023 30.40156 123.32191 1.000 49.05998 732 VAL A N 1
ATOM 11928 C CA . VAL A 1 735 ? 9.67812 29.44126 122.50454 1.000 39.52060 732 VAL A CA 1
ATOM 11929 C C . VAL A 1 735 ? 10.33766 30.17833 121.34867 1.000 43.13375 732 VAL A C 1
ATOM 11930 O O . VAL A 1 735 ? 9.81669 31.17822 120.84544 1.000 37.96347 732 VAL A O 1
ATOM 11943 N N . GLY A 1 736 ? 11.49817 29.67634 120.93103 1.000 52.05112 733 GLY A N 1
ATOM 11944 C CA . GLY A 1 736 ? 12.19340 30.21458 119.77762 1.000 52.69091 733 GLY A CA 1
ATOM 11945 C C . GLY A 1 736 ? 12.55172 31.68077 119.90087 1.000 59.84893 733 GLY A C 1
ATOM 11946 O O . GLY A 1 736 ? 12.90075 32.32626 118.90758 1.000 63.70593 733 GLY A O 1
ATOM 11950 N N . MET A 1 737 ? 12.47430 32.21945 121.11512 1.000 63.36892 734 MET A N 1
ATOM 11951 C CA . MET A 1 737 ? 12.75494 33.63087 121.33835 1.000 59.99837 734 MET A CA 1
ATOM 11952 C C . MET A 1 737 ? 14.25961 33.85158 121.41847 1.000 57.01981 734 MET A C 1
ATOM 11953 O O . MET A 1 737 ? 14.95987 33.16471 122.16895 1.000 53.05697 734 MET A O 1
ATOM 11967 N N . ASP A 1 738 ? 14.75241 34.81896 120.64092 1.000 63.53931 735 ASP A N 1
ATOM 11968 C CA . ASP A 1 738 ? 16.18337 35.01961 120.44636 1.000 67.30608 735 ASP A CA 1
ATOM 11969 C C . ASP A 1 738 ? 16.65092 36.39205 120.92069 1.000 70.25542 735 ASP A C 1
ATOM 11970 O O . ASP A 1 738 ? 17.70741 36.86357 120.48900 1.000 76.40171 735 ASP A O 1
ATOM 11979 N N . SER A 1 739 ? 15.89596 37.04262 121.80209 1.000 73.03226 736 SER A N 1
ATOM 11980 C CA . SER A 1 739 ? 16.26463 38.36287 122.30214 1.000 66.54148 736 SER A CA 1
ATOM 11981 C C . SER A 1 739 ? 15.25767 38.77443 123.36996 1.000 59.19908 736 SER A C 1
ATOM 11982 O O . SER A 1 739 ? 14.18828 38.17489 123.51191 1.000 56.40991 736 SER A O 1
ATOM 11990 N N . PHE A 1 740 ? 15.61944 39.81531 124.12272 1.000 62.48640 737 PHE A N 1
ATOM 11991 C CA . PHE A 1 740 ? 14.75507 40.29230 125.19771 1.000 58.84122 737 PHE A CA 1
ATOM 11992 C C . PHE A 1 740 ? 13.42343 40.79757 124.65560 1.000 55.92667 737 PHE A C 1
ATOM 11993 O O . PHE A 1 740 ? 12.36081 40.48971 125.21059 1.000 56.02826 737 PHE A O 1
ATOM 12010 N N . GLU A 1 741 ? 13.45687 41.58162 123.57382 1.000 52.71230 738 GLU A N 1
ATOM 12011 C CA . GLU A 1 741 ? 12.21159 42.06247 122.98495 1.000 54.28473 738 GLU A CA 1
ATOM 12012 C C . GLU A 1 741 ? 11.36054 40.91024 122.46333 1.000 58.49058 738 GLU A C 1
ATOM 12013 O O . GLU A 1 741 ? 10.12860 41.01531 122.43084 1.000 59.12776 738 GLU A O 1
ATOM 12025 N N . ASP A 1 742 ? 11.98911 39.79967 122.06580 1.000 58.37147 739 ASP A N 1
ATOM 12026 C CA . ASP A 1 742 ? 11.21770 38.60902 121.72053 1.000 49.66695 739 ASP A CA 1
ATOM 12027 C C . ASP A 1 742 ? 10.46395 38.07819 122.93467 1.000 48.25805 739 ASP A C 1
ATOM 12028 O O . ASP A 1 742 ? 9.29432 37.69212 122.82950 1.000 50.18739 739 ASP A O 1
ATOM 12037 N N . LEU A 1 743 ? 11.12143 38.04431 124.09684 1.000 50.36783 740 LEU A N 1
ATOM 12038 C CA . LEU A 1 743 ? 10.42494 37.68612 125.32789 1.000 47.43718 740 LEU A CA 1
ATOM 12039 C C . LEU A 1 743 ? 9.26733 38.63915 125.59188 1.000 42.61149 740 LEU A C 1
ATOM 12040 O O . LEU A 1 743 ? 8.17395 38.21146 125.98108 1.000 39.21741 740 LEU A O 1
ATOM 12056 N N . VAL A 1 744 ? 9.49398 39.93887 125.39266 1.000 51.39925 741 VAL A N 1
ATOM 12057 C CA . VAL A 1 744 ? 8.42820 40.91876 125.58796 1.000 47.93622 741 VAL A CA 1
ATOM 12058 C C . VAL A 1 744 ? 7.22969 40.57294 124.71378 1.000 47.22002 741 VAL A C 1
ATOM 12059 O O . VAL A 1 744 ? 6.08904 40.50588 125.18667 1.000 43.64697 741 VAL A O 1
ATOM 12072 N N . LYS A 1 745 ? 7.47366 40.34556 123.42141 1.000 52.87034 742 LYS A N 1
ATOM 12073 C CA . LYS A 1 745 ? 6.37324 40.06505 122.50553 1.000 49.29807 742 LYS A CA 1
ATOM 12074 C C . LYS A 1 745 ? 5.68282 38.74912 122.84274 1.000 45.29840 742 LYS A C 1
ATOM 12075 O O . LYS A 1 745 ? 4.46482 38.62828 122.66896 1.000 45.32730 742 LYS A O 1
ATOM 12094 N N . ALA A 1 746 ? 6.43445 37.75789 123.32626 1.000 42.10519 743 ALA A N 1
ATOM 12095 C CA . ALA A 1 746 ? 5.82374 36.48261 123.68366 1.000 44.54877 743 ALA A CA 1
ATOM 12096 C C . ALA A 1 746 ? 4.99698 36.59017 124.95844 1.000 46.67107 743 ALA A C 1
ATOM 12097 O O . ALA A 1 746 ? 4.04050 35.82825 125.14120 1.000 43.31247 743 ALA A O 1
ATOM 12104 N N . SER A 1 747 ? 5.34409 37.52267 125.84587 1.000 46.79125 744 SER A N 1
ATOM 12105 C CA . SER A 1 747 ? 4.64607 37.66147 127.11679 1.000 42.77201 744 SER A CA 1
ATOM 12106 C C . SER A 1 747 ? 3.27575 38.31281 126.98418 1.000 40.90390 744 SER A C 1
ATOM 12107 O O . SER A 1 747 ? 2.50323 38.27271 127.94733 1.000 37.49916 744 SER A O 1
ATOM 12115 N N . TYR A 1 748 ? 2.96950 38.91825 125.83335 1.000 41.20204 745 TYR A N 1
ATOM 12116 C CA . TYR A 1 748 ? 1.73917 39.67348 125.60519 1.000 37.99958 745 TYR A CA 1
ATOM 12117 C C . TYR A 1 748 ? 1.77273 41.03151 126.30088 1.000 41.41945 745 TYR A C 1
ATOM 12118 O O . TYR A 1 748 ? 0.95148 41.90268 125.99900 1.000 42.30605 745 TYR A O 1
ATOM 12136 N N . LEU A 1 749 ? 2.70702 41.22376 127.22760 1.000 44.42861 746 LEU A N 1
ATOM 12137 C CA . LEU A 1 749 ? 2.76476 42.44544 128.01481 1.000 40.81744 746 LEU A CA 1
ATOM 12138 C C . LEU A 1 749 ? 3.68527 43.46667 127.36257 1.000 38.43779 746 LEU A C 1
ATOM 12139 O O . LEU A 1 749 ? 4.62749 43.11819 126.64704 1.000 42.96039 746 LEU A O 1
ATOM 12155 N N . SER A 1 750 ? 3.40107 44.73972 127.61828 1.000 45.70555 747 SER A N 1
ATOM 12156 C CA . SER A 1 750 ? 4.32537 45.79140 127.23029 1.000 44.10970 747 SER A CA 1
ATOM 12157 C C . SER A 1 750 ? 5.63979 45.62464 127.98766 1.000 43.25356 747 SER A C 1
ATOM 12158 O O . SER A 1 750 ? 5.71785 44.94079 129.01226 1.000 36.21136 747 SER A O 1
ATOM 12166 N N . GLU A 1 751 ? 6.68778 46.26115 127.46504 1.000 49.02678 748 GLU A N 1
ATOM 12167 C CA . GLU A 1 751 ? 8.00364 46.15085 128.08760 1.000 53.09561 748 GLU A CA 1
ATOM 12168 C C . GLU A 1 751 ? 7.95707 46.60913 129.54121 1.000 51.84065 748 GLU A C 1
ATOM 12169 O O . GLU A 1 751 ? 8.40489 45.89461 130.44871 1.000 51.55765 748 GLU A O 1
ATOM 12181 N N . SER A 1 752 ? 7.39807 47.79794 129.78237 1.000 49.09670 749 SER A N 1
ATOM 12182 C CA . SER A 1 752 ? 7.35102 48.33059 131.13955 1.000 52.01232 749 SER A CA 1
ATOM 12183 C C . SER A 1 752 ? 6.51668 47.44261 132.05476 1.000 50.43221 749 SER A C 1
ATOM 12184 O O . SER A 1 752 ? 6.91561 47.16697 133.19055 1.000 51.47210 749 SER A O 1
ATOM 12192 N N . GLU A 1 753 ? 5.35138 46.99046 131.58404 1.000 48.49909 750 GLU A N 1
ATOM 12193 C CA . GLU A 1 753 ? 4.52753 46.10154 132.39834 1.000 46.72648 750 GLU A CA 1
ATOM 12194 C C . GLU A 1 753 ? 5.27409 44.81633 132.73194 1.000 39.94390 750 GLU A C 1
ATOM 12195 O O . GLU A 1 753 ? 5.21869 44.32907 133.86927 1.000 33.61952 750 GLU A O 1
ATOM 12207 N N . LEU A 1 754 ? 5.98067 44.25386 131.75046 1.000 44.12388 751 LEU A N 1
ATOM 12208 C CA . LEU A 1 754 ? 6.73628 43.02945 131.98866 1.000 44.45345 751 LEU A CA 1
ATOM 12209 C C . LEU A 1 754 ? 7.79209 43.24290 133.06496 1.000 43.58043 751 LEU A C 1
ATOM 12210 O O . LEU A 1 754 ? 7.89078 42.46008 134.01710 1.000 35.26245 751 LEU A O 1
ATOM 12226 N N . LEU A 1 755 ? 8.59236 44.30605 132.93451 1.000 52.50488 752 LEU A N 1
ATOM 12227 C CA . LEU A 1 755 ? 9.61033 44.57020 133.94794 1.000 45.98498 752 LEU A CA 1
ATOM 12228 C C . LEU A 1 755 ? 8.98816 44.91009 135.29869 1.000 43.83904 752 LEU A C 1
ATOM 12229 O O . LEU A 1 755 ? 9.62437 44.70781 136.33881 1.000 43.39312 752 LEU A O 1
ATOM 12245 N N . SER A 1 756 ? 7.75648 45.42486 135.30679 1.000 44.36502 753 SER A N 1
ATOM 12246 C CA . SER A 1 756 ? 7.09881 45.75457 136.56581 1.000 41.51234 753 SER A CA 1
ATOM 12247 C C . SER A 1 756 ? 6.61055 44.50434 137.28526 1.000 41.45250 753 SER A C 1
ATOM 12248 O O . SER A 1 756 ? 6.66794 44.43424 138.51780 1.000 41.40547 753 SER A O 1
ATOM 12256 N N . LEU A 1 757 ? 6.12496 43.51100 136.53842 1.000 43.03845 754 LEU A N 1
ATOM 12257 C CA . LEU A 1 757 ? 5.72722 42.25516 137.16771 1.000 44.51845 754 LEU A CA 1
ATOM 12258 C C . LEU A 1 757 ? 6.94662 41.44192 137.58609 1.000 36.49078 754 LEU A C 1
ATOM 12259 O O . LEU A 1 757 ? 7.02395 40.95508 138.71993 1.000 37.66487 754 LEU A O 1
ATOM 12275 N N . PHE A 1 758 ? 7.91307 41.28551 136.67971 1.000 35.26736 755 PHE A N 1
ATOM 12276 C CA . PHE A 1 758 ? 9.08313 40.43694 136.89028 1.000 43.55027 755 PHE A CA 1
ATOM 12277 C C . PHE A 1 758 ? 10.33494 41.29348 136.73800 1.000 47.35939 755 PHE A C 1
ATOM 12278 O O . PHE A 1 758 ? 10.93261 41.35056 135.65241 1.000 46.23843 755 PHE A O 1
ATOM 12295 N N . PRO A 1 759 ? 10.76251 41.97801 137.80319 1.000 48.10843 756 PRO A N 1
ATOM 12296 C CA . PRO A 1 759 ? 11.97272 42.80865 137.68776 1.000 45.94115 756 PRO A CA 1
ATOM 12297 C C . PRO A 1 759 ? 13.22637 42.01553 137.35749 1.000 49.10948 756 PRO A C 1
ATOM 12298 O O . PRO A 1 759 ? 14.14103 42.56291 136.72900 1.000 47.85496 756 PRO A O 1
ATOM 12309 N N . GLU A 1 760 ? 13.29822 40.74016 137.75285 1.000 43.59755 757 GLU A N 1
ATOM 12310 C CA . GLU A 1 760 ? 14.49221 39.94902 137.47169 1.000 41.26606 757 GLU A CA 1
ATOM 12311 C C . GLU A 1 760 ? 14.82730 39.93328 135.98479 1.000 47.06580 757 GLU A C 1
ATOM 12312 O O . GLU A 1 760 ? 16.00801 39.91993 135.61643 1.000 47.59211 757 GLU A O 1
ATOM 12324 N N . PHE A 1 761 ? 13.81261 39.94418 135.11661 1.000 44.83726 758 PHE A N 1
ATOM 12325 C CA . PHE A 1 761 ? 14.06052 39.90536 133.68054 1.000 47.30263 758 PHE A CA 1
ATOM 12326 C C . PHE A 1 761 ? 14.88737 41.08807 133.18927 1.000 51.35549 758 PHE A C 1
ATOM 12327 O O . PHE A 1 761 ? 15.37854 41.04430 132.05579 1.000 56.38682 758 PHE A O 1
ATOM 12344 N N . GLU A 1 762 ? 15.05357 42.13845 133.99911 1.000 42.72371 759 GLU A N 1
ATOM 12345 C CA . GLU A 1 762 ? 15.94245 43.22505 133.60180 1.000 47.59812 759 GLU A CA 1
ATOM 12346 C C . GLU A 1 762 ? 17.35870 42.71619 133.36849 1.000 51.42784 759 GLU A C 1
ATOM 12347 O O . GLU A 1 762 ? 18.08202 43.25329 132.52216 1.000 56.42266 759 GLU A O 1
ATOM 12359 N N . SER A 1 763 ? 17.76616 41.67452 134.09543 1.000 49.30061 760 SER A N 1
ATOM 12360 C CA . SER A 1 763 ? 19.08942 41.09572 133.91074 1.000 49.65754 760 SER A CA 1
ATOM 12361 C C . SER A 1 763 ? 19.22454 40.33610 132.59752 1.000 52.27545 760 SER A C 1
ATOM 12362 O O . SER A 1 763 ? 20.32701 39.87720 132.28046 1.000 54.26906 760 SER A O 1
ATOM 12370 N N . LEU A 1 764 ? 18.14141 40.18731 131.83436 1.000 57.57991 761 LEU A N 1
ATOM 12371 C CA . LEU A 1 764 ? 18.16951 39.50786 130.54687 1.000 59.91758 761 LEU A CA 1
ATOM 12372 C C . LEU A 1 764 ? 18.12698 40.48617 129.37892 1.000 60.09828 761 LEU A C 1
ATOM 12373 O O . LEU A 1 764 ? 17.85579 40.07792 128.24427 1.000 62.66425 761 LEU A O 1
ATOM 12389 N N . ARG A 1 765 ? 18.39362 41.76753 129.63309 1.000 57.10614 762 ARG A N 1
ATOM 12390 C CA . ARG A 1 765 ? 18.25198 42.78149 128.59449 1.000 59.74050 762 ARG A CA 1
ATOM 12391 C C . ARG A 1 765 ? 19.17800 42.50269 127.41623 1.000 63.97571 762 ARG A C 1
ATOM 12392 O O . ARG A 1 765 ? 18.73396 42.40963 126.26705 1.000 63.88865 762 ARG A O 1
ATOM 12413 N N . HIS A 1 766 ? 20.47470 42.36724 127.68420 1.000 67.47906 763 HIS A N 1
ATOM 12414 C CA . HIS A 1 766 ? 21.47740 42.29637 126.62972 1.000 73.25906 763 HIS A CA 1
ATOM 12415 C C . HIS A 1 766 ? 21.82040 40.87242 126.21264 1.000 72.43528 763 HIS A C 1
ATOM 12416 O O . HIS A 1 766 ? 22.71687 40.68714 125.38282 1.000 76.85842 763 HIS A O 1
ATOM 12430 N N . ALA A 1 767 ? 21.14037 39.86859 126.75724 1.000 67.32366 764 ALA A N 1
ATOM 12431 C CA . ALA A 1 767 ? 21.33947 38.50648 126.29078 1.000 68.74573 764 ALA A CA 1
ATOM 12432 C C . ALA A 1 767 ? 20.80512 38.35483 124.86828 1.000 78.28322 764 ALA A C 1
ATOM 12433 O O . ALA A 1 767 ? 19.95525 39.12345 124.40843 1.000 76.75362 764 ALA A O 1
ATOM 12440 N N . LYS A 1 768 ? 21.32295 37.34174 124.16307 1.000 79.06369 765 LYS A N 1
ATOM 12441 C CA . LYS A 1 768 ? 20.90053 37.08979 122.78969 1.000 82.07773 765 LYS A CA 1
ATOM 12442 C C . LYS A 1 768 ? 20.64580 35.60687 122.53113 1.000 77.32695 765 LYS A C 1
ATOM 12443 O O . LYS A 1 768 ? 20.59672 35.19000 121.36734 1.000 74.69343 765 LYS A O 1
ATOM 12462 N N . HIS A 1 769 ? 20.48094 34.80155 123.58372 1.000 76.85986 766 HIS A N 1
ATOM 12463 C CA . HIS A 1 769 ? 20.14423 33.37919 123.45768 1.000 74.56375 766 HIS A CA 1
ATOM 12464 C C . HIS A 1 769 ? 19.22663 33.02764 124.62825 1.000 65.45012 766 HIS A C 1
ATOM 12465 O O . HIS A 1 769 ? 19.69430 32.63791 125.70206 1.000 64.41930 766 HIS A O 1
ATOM 12479 N N . LEU A 1 770 ? 17.92011 33.17105 124.41232 1.000 63.61568 767 LEU A N 1
ATOM 12480 C CA . LEU A 1 770 ? 16.90689 32.85303 125.41694 1.000 56.36401 767 LEU A CA 1
ATOM 12481 C C . LEU A 1 770 ? 16.23234 31.51879 125.12976 1.000 52.31310 767 LEU A C 1
ATOM 12482 O O . LEU A 1 770 ? 15.02622 31.35780 125.33916 1.000 50.86149 767 LEU A O 1
ATOM 12498 N N . ARG A 1 771 ? 16.99762 30.54865 124.64170 1.000 52.28362 768 ARG A N 1
ATOM 12499 C CA . ARG A 1 771 ? 16.51778 29.20304 124.37317 1.000 51.74901 768 ARG A CA 1
ATOM 12500 C C . ARG A 1 771 ? 17.14022 28.22879 125.36473 1.000 41.64463 768 ARG A C 1
ATOM 12501 O O . ARG A 1 771 ? 18.12196 28.54155 126.04314 1.000 45.30900 768 ARG A O 1
ATOM 12522 N N . GLY A 1 772 ? 16.54943 27.03966 125.44839 1.000 40.43393 769 GLY A N 1
ATOM 12523 C CA . GLY A 1 772 ? 17.06426 26.00439 126.32349 1.000 46.81376 769 GLY A CA 1
ATOM 12524 C C . GLY A 1 772 ? 16.57774 26.11972 127.75314 1.000 50.32896 769 GLY A C 1
ATOM 12525 O O . GLY A 1 772 ? 15.42519 26.48995 127.99529 1.000 55.62198 769 GLY A O 1
ATOM 12529 N N . GLU A 1 773 ? 17.45340 25.80387 128.71268 1.000 51.31358 770 GLU A N 1
ATOM 12530 C CA . GLU A 1 773 ? 17.05864 25.83283 130.11803 1.000 51.37527 770 GLU A CA 1
ATOM 12531 C C . GLU A 1 773 ? 16.53849 27.20326 130.53226 1.000 48.83921 770 GLU A C 1
ATOM 12532 O O . GLU A 1 773 ? 15.63986 27.29904 131.37829 1.000 47.44295 770 GLU A O 1
ATOM 12544 N N . ILE A 1 774 ? 17.09562 28.27338 129.96083 1.000 45.02887 771 ILE A N 1
ATOM 12545 C CA . ILE A 1 774 ? 16.65319 29.61492 130.32454 1.000 47.33464 771 ILE A CA 1
ATOM 12546 C C . ILE A 1 774 ? 15.17922 29.78845 129.98325 1.000 52.60399 771 ILE A C 1
ATOM 12547 O O . ILE A 1 774 ? 14.40916 30.37430 130.75491 1.000 54.34160 771 ILE A O 1
ATOM 12563 N N . ALA A 1 775 ? 14.76415 29.28176 128.81982 1.000 52.27178 772 ALA A N 1
ATOM 12564 C CA . ALA A 1 775 ? 13.36063 29.36812 128.43625 1.000 41.44525 772 ALA A CA 1
ATOM 12565 C C . ALA A 1 775 ? 12.47899 28.60120 129.41207 1.000 41.94657 772 ALA A C 1
ATOM 12566 O O . ALA A 1 775 ? 11.39948 29.07263 129.78437 1.000 47.49472 772 ALA A O 1
ATOM 12573 N N . GLU A 1 776 ? 12.92091 27.41579 129.83790 1.000 34.79979 773 GLU A N 1
ATOM 12574 C CA . GLU A 1 776 ? 12.14098 26.63791 130.79592 1.000 39.29474 773 GLU A CA 1
ATOM 12575 C C . GLU A 1 776 ? 11.99371 27.38441 132.11465 1.000 41.54300 773 GLU A C 1
ATOM 12576 O O . GLU A 1 776 ? 10.90995 27.40247 132.71554 1.000 39.93017 773 GLU A O 1
ATOM 12588 N N . ASN A 1 777 ? 13.07333 28.01851 132.57680 1.000 45.47014 774 ASN A N 1
ATOM 12589 C CA . ASN A 1 777 ? 12.99561 28.78341 133.81596 1.000 46.18508 774 ASN A CA 1
ATOM 12590 C C . ASN A 1 777 ? 12.04445 29.96459 133.66804 1.000 45.69445 774 ASN A C 1
ATOM 12591 O O . ASN A 1 777 ? 11.24633 30.24523 134.56930 1.000 44.39689 774 ASN A O 1
ATOM 12602 N N . ILE A 1 778 ? 12.10772 30.66408 132.53264 1.000 42.43564 775 ILE A N 1
ATOM 12603 C CA . ILE A 1 778 ? 11.21070 31.79564 132.31073 1.000 35.13387 775 ILE A CA 1
ATOM 12604 C C . ILE A 1 778 ? 9.76043 31.32832 132.27888 1.000 35.71202 775 ILE A C 1
ATOM 12605 O O . ILE A 1 778 ? 8.85723 32.01595 132.77411 1.000 33.00303 775 ILE A O 1
ATOM 12621 N N . ARG A 1 779 ? 9.51076 30.16341 131.67537 1.000 37.59432 776 ARG A N 1
ATOM 12622 C CA . ARG A 1 779 ? 8.16555 29.60055 131.68813 1.000 34.09883 776 ARG A CA 1
ATOM 12623 C C . ARG A 1 779 ? 7.70676 29.33147 133.11327 1.000 32.88647 776 ARG A C 1
ATOM 12624 O O . ARG A 1 779 ? 6.56365 29.63243 133.47361 1.000 35.28408 776 ARG A O 1
ATOM 12645 N N . LYS A 1 780 ? 8.58348 28.75001 133.93617 1.000 31.83585 777 LYS A N 1
ATOM 12646 C CA . LYS A 1 780 ? 8.22060 28.50232 135.32818 1.000 29.29024 777 LYS A CA 1
ATOM 12647 C C . LYS A 1 780 ? 7.93826 29.80294 136.06763 1.000 32.79411 777 LYS A C 1
ATOM 12648 O O . LYS A 1 780 ? 7.07033 29.84118 136.94622 1.000 33.40500 777 LYS A O 1
ATOM 12667 N N . ILE A 1 781 ? 8.65607 30.87529 135.72845 1.000 38.64734 778 ILE A N 1
ATOM 12668 C CA . ILE A 1 781 ? 8.41057 32.16248 136.37458 1.000 32.21686 778 ILE A CA 1
ATOM 12669 C C . ILE A 1 781 ? 7.03660 32.69483 135.98267 1.000 26.02862 778 ILE A C 1
ATOM 12670 O O . ILE A 1 781 ? 6.22729 33.06380 136.84035 1.000 27.43989 778 ILE A O 1
ATOM 12686 N N . PHE A 1 782 ? 6.75672 32.74667 134.67811 1.000 31.63947 779 PHE A N 1
ATOM 12687 C CA . PHE A 1 782 ? 5.46176 33.24526 134.22083 1.000 34.23057 779 PHE A CA 1
ATOM 12688 C C . PHE A 1 782 ? 4.31562 32.42117 134.79401 1.000 33.87957 779 PHE A C 1
ATOM 12689 O O . PHE A 1 782 ? 3.28179 32.97085 135.19254 1.000 31.22090 779 PHE A O 1
ATOM 12706 N N . LYS A 1 783 ? 4.48238 31.09813 134.84256 1.000 29.87082 780 LYS A N 1
ATOM 12707 C CA . LYS A 1 783 ? 3.38468 30.22290 135.23465 1.000 27.25397 780 LYS A CA 1
ATOM 12708 C C . LYS A 1 783 ? 2.97342 30.45419 136.68227 1.000 28.56992 780 LYS A C 1
ATOM 12709 O O . LYS A 1 783 ? 1.77994 30.42985 137.00582 1.000 29.97458 780 LYS A O 1
ATOM 12728 N N . ASN A 1 784 ? 3.94440 30.67541 137.57095 1.000 26.84701 781 ASN A N 1
ATOM 12729 C CA . ASN A 1 784 ? 3.67742 30.82328 138.99669 1.000 27.04042 781 ASN A CA 1
ATOM 12730 C C . ASN A 1 784 ? 3.37081 32.26297 139.39408 1.000 37.29083 781 ASN A C 1
ATOM 12731 O O . ASN A 1 784 ? 3.62102 32.65274 140.54292 1.000 39.13536 781 ASN A O 1
ATOM 12742 N N . SER A 1 785 ? 2.82956 33.06090 138.47691 1.000 36.40369 782 SER A N 1
ATOM 12743 C CA . SER A 1 785 ? 2.44551 34.44507 138.75389 1.000 29.20508 782 SER A CA 1
ATOM 12744 C C . SER A 1 785 ? 0.95456 34.61763 138.50203 1.000 33.54828 782 SER A C 1
ATOM 12745 O O . SER A 1 785 ? 0.53014 34.73961 137.33895 1.000 38.50856 782 SER A O 1
ATOM 12753 N N . PRO A 1 786 ? 0.11672 34.62338 139.54306 1.000 30.52484 783 PRO A N 1
ATOM 12754 C CA . PRO A 1 786 ? -1.31758 34.86403 139.31346 1.000 31.80912 783 PRO A CA 1
ATOM 12755 C C . PRO A 1 786 ? -1.60369 36.20917 138.66965 1.000 34.15532 783 PRO A C 1
ATOM 12756 O O . PRO A 1 786 ? -2.55724 36.32608 137.88791 1.000 33.20585 783 PRO A O 1
ATOM 12767 N N . ALA A 1 787 ? -0.81125 37.23574 138.98456 1.000 30.05339 784 ALA A N 1
ATOM 12768 C CA . ALA A 1 787 ? -1.00587 38.53393 138.35170 1.000 34.12352 784 ALA A CA 1
ATOM 12769 C C . ALA A 1 787 ? -0.89584 38.42254 136.83730 1.000 35.16180 784 ALA A C 1
ATOM 12770 O O . ALA A 1 787 ? -1.67606 39.03932 136.09943 1.000 38.28327 784 ALA A O 1
ATOM 12777 N N . TYR A 1 788 ? 0.07395 37.64259 136.35550 1.000 33.62003 785 TYR A N 1
ATOM 12778 C CA . TYR A 1 788 ? 0.22880 37.46621 134.91724 1.000 34.26176 785 TYR A CA 1
ATOM 12779 C C . TYR A 1 788 ? -0.98176 36.76027 134.32246 1.000 37.72122 785 TYR A C 1
ATOM 12780 O O . TYR A 1 788 ? -1.47833 37.15281 133.25982 1.000 36.86244 785 TYR A O 1
ATOM 12798 N N . HIS A 1 789 ? -1.46993 35.71313 134.99369 1.000 34.47745 786 HIS A N 1
ATOM 12799 C CA . HIS A 1 789 ? -2.66704 35.02853 134.52018 1.000 29.32668 786 HIS A CA 1
ATOM 12800 C C . HIS A 1 789 ? -3.84317 35.99097 134.41846 1.000 35.52111 786 HIS A C 1
ATOM 12801 O O . HIS A 1 789 ? -4.59722 35.95773 133.44044 1.000 36.43905 786 HIS A O 1
ATOM 12815 N N . GLU A 1 790 ? -4.00609 36.86935 135.41083 1.000 34.31987 787 GLU A N 1
ATOM 12816 C CA . GLU A 1 790 ? -5.13976 37.78988 135.40327 1.000 33.19114 787 GLU A CA 1
ATOM 12817 C C . GLU A 1 790 ? -5.00955 38.82035 134.28665 1.000 30.55943 787 GLU A C 1
ATOM 12818 O O . GLU A 1 790 ? -5.97637 39.09636 133.56343 1.000 42.19920 787 GLU A O 1
ATOM 12830 N N . LYS A 1 791 ? -3.82283 39.40813 134.13335 1.000 32.32770 788 LYS A N 1
ATOM 12831 C CA . LYS A 1 791 ? -3.62349 40.37455 133.05705 1.000 38.95382 788 LYS A CA 1
ATOM 12832 C C . LYS A 1 791 ? -3.85530 39.72651 131.69687 1.000 38.64242 788 LYS A C 1
ATOM 12833 O O . LYS A 1 791 ? -4.47986 40.32482 130.80796 1.000 37.84497 788 LYS A O 1
ATOM 12852 N N . VAL A 1 792 ? -3.37412 38.49264 131.52278 1.000 36.25911 789 VAL A N 1
ATOM 12853 C CA . VAL A 1 792 ? -3.55456 37.79335 130.25706 1.000 29.65126 789 VAL A CA 1
ATOM 12854 C C . VAL A 1 792 ? -5.02642 37.49288 130.01772 1.000 25.76751 789 VAL A C 1
ATOM 12855 O O . VAL A 1 792 ? -5.51998 37.62137 128.89339 1.000 23.54707 789 VAL A O 1
ATOM 12868 N N . LEU A 1 793 ? -5.74967 37.07783 131.06048 1.000 27.79028 790 LEU A N 1
ATOM 12869 C CA . LEU A 1 793 ? -7.17395 36.80794 130.90161 1.000 26.95978 790 LEU A CA 1
ATOM 12870 C C . LEU A 1 793 ? -7.92527 38.07281 130.51170 1.000 30.33277 790 LEU A C 1
ATOM 12871 O O . LEU A 1 793 ? -8.85977 38.02397 129.70545 1.000 32.60365 790 LEU A O 1
ATOM 12887 N N . ALA A 1 794 ? -7.52036 39.21980 131.05902 1.000 32.85029 791 ALA A N 1
ATOM 12888 C CA . ALA A 1 794 ? -8.15810 40.47708 130.67770 1.000 29.75814 791 ALA A CA 1
ATOM 12889 C C . ALA A 1 794 ? -7.89346 40.80257 129.21079 1.000 29.24789 791 ALA A C 1
ATOM 12890 O O . ALA A 1 794 ? -8.81984 41.12862 128.45409 1.000 32.29401 791 ALA A O 1
ATOM 12897 N N . ILE A 1 795 ? -6.62793 40.72485 128.79246 1.000 33.77878 792 ILE A N 1
ATOM 12898 C CA . ILE A 1 795 ? -6.29235 40.98759 127.39313 1.000 32.46391 792 ILE A CA 1
ATOM 12899 C C . ILE A 1 795 ? -7.06887 40.04686 126.47571 1.000 34.42259 792 ILE A C 1
ATOM 12900 O O . ILE A 1 795 ? -7.56655 40.44982 125.41222 1.000 37.18994 792 ILE A O 1
ATOM 12916 N N . ALA A 1 796 ? -7.17812 38.77641 126.87055 1.000 29.05131 793 ALA A N 1
ATOM 12917 C CA . ALA A 1 796 ? -7.87356 37.79553 126.04977 1.000 30.34481 793 ALA A CA 1
ATOM 12918 C C . ALA A 1 796 ? -9.36044 38.10414 125.96733 1.000 35.50686 793 ALA A C 1
ATOM 12919 O O . ALA A 1 796 ? -9.96403 37.98379 124.89693 1.000 34.78462 793 ALA A O 1
ATOM 12926 N N . ALA A 1 797 ? -9.97159 38.49005 127.08923 1.000 35.64495 794 ALA A N 1
ATOM 12927 C CA . ALA A 1 797 ? -11.37519 38.87929 127.06478 1.000 31.35504 794 ALA A CA 1
ATOM 12928 C C . ALA A 1 797 ? -11.59347 40.09661 126.17959 1.000 27.73823 794 ALA A C 1
ATOM 12929 O O . ALA A 1 797 ? -12.66424 40.24509 125.58155 1.000 28.49671 794 ALA A O 1
ATOM 12936 N N . GLU A 1 798 ? -10.59676 40.97646 126.08196 1.000 26.69791 795 GLU A N 1
ATOM 12937 C CA . GLU A 1 798 ? -10.74641 42.14287 125.21674 1.000 35.21708 795 GLU A CA 1
ATOM 12938 C C . GLU A 1 798 ? -10.68053 41.74500 123.74442 1.000 34.17061 795 GLU A C 1
ATOM 12939 O O . GLU A 1 798 ? -11.51758 42.16913 122.93909 1.000 40.15062 795 GLU A O 1
ATOM 12951 N N . LYS A 1 799 ? -9.69178 40.92728 123.37138 1.000 34.37704 796 LYS A N 1
ATOM 12952 C CA . LYS A 1 799 ? -9.58521 40.49552 121.97570 1.000 37.72519 796 LYS A CA 1
ATOM 12953 C C . LYS A 1 799 ? -10.71946 39.55751 121.56438 1.000 29.86585 796 LYS A C 1
ATOM 12954 O O . LYS A 1 799 ? -11.05907 39.47443 120.36924 1.000 32.06364 796 LYS A O 1
ATOM 12973 N N . ARG A 1 800 ? -11.31585 38.85785 122.52921 1.000 30.77659 797 ARG A N 1
ATOM 12974 C CA . ARG A 1 800 ? -12.34978 37.89262 122.20318 1.000 28.90905 797 ARG A CA 1
ATOM 12975 C C . ARG A 1 800 ? -13.59150 38.56426 121.64330 1.000 28.90002 797 ARG A C 1
ATOM 12976 O O . ARG A 1 800 ? -14.31596 37.94372 120.87125 1.000 34.88526 797 ARG A O 1
ATOM 12997 N N . LYS A 1 801 ? -13.86194 39.81634 122.01065 1.000 32.33528 798 LYS A N 1
ATOM 12998 C CA . LYS A 1 801 ? -14.98849 40.52560 121.41134 1.000 31.47695 798 LYS A CA 1
ATOM 12999 C C . LYS A 1 801 ? -14.88295 40.50262 119.89091 1.000 24.76724 798 LYS A C 1
ATOM 13000 O O . LYS A 1 801 ? -15.78952 40.03882 119.18309 1.000 30.85896 798 LYS A O 1
ATOM 13019 N N . MET A 1 802 ? -13.75111 40.98667 119.38033 1.000 27.81568 799 MET A N 1
ATOM 13020 C CA . MET A 1 802 ? -13.54416 41.06864 117.94092 1.000 27.83734 799 MET A CA 1
ATOM 13021 C C . MET A 1 802 ? -13.50021 39.68199 117.31174 1.000 30.43627 799 MET A C 1
ATOM 13022 O O . MET A 1 802 ? -14.12581 39.44892 116.26651 1.000 26.66777 799 MET A O 1
ATOM 13036 N N . VAL A 1 803 ? -12.78684 38.73927 117.93692 1.000 30.45653 800 VAL A N 1
ATOM 13037 C CA . VAL A 1 803 ? -12.66912 37.41742 117.32005 1.000 30.36073 800 VAL A CA 1
ATOM 13038 C C . VAL A 1 803 ? -14.02209 36.70803 117.30248 1.000 31.86221 800 VAL A C 1
ATOM 13039 O O . VAL A 1 803 ? -14.36326 36.01268 116.33628 1.000 27.76908 800 VAL A O 1
ATOM 13052 N N . ARG A 1 804 ? -14.81490 36.87669 118.36348 1.000 33.85877 801 ARG A N 1
ATOM 13053 C CA . ARG A 1 804 ? -16.13906 36.27437 118.43426 1.000 29.32076 801 ARG A CA 1
ATOM 13054 C C . ARG A 1 804 ? -17.05172 36.84756 117.36495 1.000 27.58174 801 ARG A C 1
ATOM 13055 O O . ARG A 1 804 ? -17.79572 36.10987 116.70563 1.000 26.76351 801 ARG A O 1
ATOM 13076 N N . GLN A 1 805 ? -17.03703 38.17250 117.20068 1.000 29.54361 802 GLN A N 1
ATOM 13077 C CA . GLN A 1 805 ? -17.84996 38.76393 116.14480 1.000 29.60573 802 GLN A CA 1
ATOM 13078 C C . GLN A 1 805 ? -17.42833 38.23253 114.78074 1.000 29.77426 802 GLN A C 1
ATOM 13079 O O . GLN A 1 805 ? -18.27799 37.93748 113.93413 1.000 29.46322 802 GLN A O 1
ATOM 13093 N N . TYR A 1 806 ? -16.12009 38.07801 114.55678 1.000 33.92266 803 TYR A N 1
ATOM 13094 C CA . TYR A 1 806 ? -15.65424 37.53149 113.28359 1.000 30.05598 803 TYR A CA 1
ATOM 13095 C C . TYR A 1 806 ? -16.18875 36.12034 113.06335 1.000 25.77429 803 TYR A C 1
ATOM 13096 O O . TYR A 1 806 ? -16.71372 35.79884 111.98884 1.000 24.09014 803 TYR A O 1
ATOM 13114 N N . ILE A 1 807 ? -16.05447 35.25878 114.07316 1.000 29.55540 804 ILE A N 1
ATOM 13115 C CA . ILE A 1 807 ? -16.54854 33.88856 113.94949 1.000 32.15365 804 ILE A CA 1
ATOM 13116 C C . ILE A 1 807 ? -18.03667 33.89405 113.61911 1.000 28.89298 804 ILE A C 1
ATOM 13117 O O . ILE A 1 807 ? -18.48065 33.26435 112.65139 1.000 25.23457 804 ILE A O 1
ATOM 13133 N N . GLN A 1 808 ? -18.83040 34.60845 114.42016 1.000 29.66862 805 GLN A N 1
ATOM 13134 C CA . GLN A 1 808 ? -20.27045 34.65173 114.18368 1.000 31.76517 805 GLN A CA 1
ATOM 13135 C C . GLN A 1 808 ? -20.59485 35.19192 112.79749 1.000 28.47372 805 GLN A C 1
ATOM 13136 O O . GLN A 1 808 ? -21.59088 34.78651 112.18794 1.000 29.15789 805 GLN A O 1
ATOM 13150 N N . GLN A 1 809 ? -19.76308 36.09401 112.28113 1.000 30.50004 806 GLN A N 1
ATOM 13151 C CA . GLN A 1 809 ? -19.99542 36.69761 110.97804 1.000 28.41246 806 GLN A CA 1
ATOM 13152 C C . GLN A 1 809 ? -19.60829 35.78395 109.82461 1.000 37.83445 806 GLN A C 1
ATOM 13153 O O . GLN A 1 809 ? -20.14333 35.94897 108.72215 1.000 40.14030 806 GLN A O 1
ATOM 13167 N N . GLU A 1 810 ? -18.70307 34.82726 110.04142 1.000 34.06881 807 GLU A N 1
ATOM 13168 C CA . GLU A 1 810 ? -18.13573 34.06881 108.93412 1.000 30.74276 807 GLU A CA 1
ATOM 13169 C C . GLU A 1 810 ? -18.52235 32.59786 108.89874 1.000 27.75901 807 GLU A C 1
ATOM 13170 O O . GLU A 1 810 ? -18.30259 31.94881 107.86915 1.000 27.86643 807 GLU A O 1
ATOM 13182 N N . ILE A 1 811 ? -19.07670 32.04776 109.97320 1.000 31.38048 808 ILE A N 1
ATOM 13183 C CA . ILE A 1 811 ? -19.37542 30.62413 110.06032 1.000 27.24684 808 ILE A CA 1
ATOM 13184 C C . ILE A 1 811 ? -20.85196 30.44754 110.37800 1.000 25.73698 808 ILE A C 1
ATOM 13185 O O . ILE A 1 811 ? -21.35755 31.02286 111.34846 1.000 31.35505 808 ILE A O 1
ATOM 13201 N N . ASN A 1 812 ? -21.53754 29.64835 109.55829 1.000 33.80699 809 ASN A N 1
ATOM 13202 C CA . ASN A 1 812 ? -22.92652 29.28786 109.80845 1.000 30.06882 809 ASN A CA 1
ATOM 13203 C C . ASN A 1 812 ? -22.94873 28.07659 110.73011 1.000 30.87370 809 ASN A C 1
ATOM 13204 O O . ASN A 1 812 ? -22.62194 26.96725 110.28111 1.000 37.26373 809 ASN A O 1
ATOM 13215 N N . PRO A 1 813 ? -23.31806 28.22380 112.00638 1.000 29.23050 810 PRO A N 1
ATOM 13216 C CA . PRO A 1 813 ? -23.30016 27.06221 112.91014 1.000 35.76355 810 PRO A CA 1
ATOM 13217 C C . PRO A 1 813 ? -24.37105 26.02846 112.60626 1.000 32.78540 810 PRO A C 1
ATOM 13218 O O . PRO A 1 813 ? -24.27693 24.90387 113.11448 1.000 28.54903 810 PRO A O 1
ATOM 13229 N N . LYS A 1 814 ? -25.37775 26.36561 111.79898 1.000 36.96086 811 LYS A N 1
ATOM 13230 C CA . LYS A 1 814 ? -26.45006 25.42651 111.49584 1.000 41.93150 811 LYS A CA 1
ATOM 13231 C C . LYS A 1 814 ? -26.04647 24.38648 110.45887 1.000 32.98113 811 LYS A C 1
ATOM 13232 O O . LYS A 1 814 ? -26.65685 23.31386 110.40880 1.000 33.73385 811 LYS A O 1
ATOM 13251 N N . GLU A 1 815 ? -25.04465 24.67661 109.63462 1.000 34.13896 812 GLU A N 1
ATOM 13252 C CA . GLU A 1 815 ? -24.55631 23.71124 108.66449 1.000 37.45518 812 GLU A CA 1
ATOM 13253 C C . GLU A 1 815 ? -23.61103 22.71340 109.33034 1.000 31.91540 812 GLU A C 1
ATOM 13254 O O . GLU A 1 815 ? -23.05210 22.96421 110.40128 1.000 30.02693 812 GLU A O 1
ATOM 13266 N N . LYS A 1 816 ? -23.43708 21.56579 108.67732 1.000 34.98546 813 LYS A N 1
ATOM 13267 C CA . LYS A 1 816 ? -22.46442 20.56166 109.10940 1.000 34.36829 813 LYS A CA 1
ATOM 13268 C C . LYS A 1 816 ? -21.15093 20.87275 108.40164 1.000 32.61482 813 LYS A C 1
ATOM 13269 O O . LYS A 1 816 ? -20.95164 20.50177 107.24253 1.000 24.98119 813 LYS A O 1
ATOM 13288 N N . PHE A 1 817 ? -20.25283 21.55770 109.10437 1.000 35.50310 814 PHE A N 1
ATOM 13289 C CA . PHE A 1 817 ? -19.04203 22.11781 108.52566 1.000 27.71369 814 PHE A CA 1
ATOM 13290 C C . PHE A 1 817 ? -17.80363 21.40945 109.05664 1.000 24.44160 814 PHE A C 1
ATOM 13291 O O . PHE A 1 817 ? -17.84513 20.69737 110.06353 1.000 27.38830 814 PHE A O 1
ATOM 13308 N N . ALA A 1 818 ? -16.69070 21.62394 108.35974 1.000 18.37478 815 ALA A N 1
ATOM 13309 C CA . ALA A 1 818 ? -15.40900 21.08134 108.78736 1.000 19.28562 815 ALA A CA 1
ATOM 13310 C C . ALA A 1 818 ? -14.29699 21.95991 108.23881 1.000 15.86712 815 ALA A C 1
ATOM 13311 O O . ALA A 1 818 ? -14.47839 22.67660 107.25457 1.000 21.61115 815 ALA A O 1
ATOM 13318 N N . PHE A 1 819 ? -13.13995 21.89371 108.88605 1.000 14.97232 816 PHE A N 1
ATOM 13319 C CA . PHE A 1 819 ? -11.99611 22.72113 108.53663 1.000 21.37107 816 PHE A CA 1
ATOM 13320 C C . PHE A 1 819 ? -10.88256 21.86469 107.95035 1.000 19.58644 816 PHE A C 1
ATOM 13321 O O . PHE A 1 819 ? -10.71287 20.69895 108.31538 1.000 26.39326 816 PHE A O 1
ATOM 13338 N N . VAL A 1 820 ? -10.12995 22.45747 107.02808 1.000 20.84396 817 VAL A N 1
ATOM 13339 C CA . VAL A 1 820 ? -9.05933 21.77067 106.31446 1.000 23.90528 817 VAL A CA 1
ATOM 13340 C C . VAL A 1 820 ? -7.76583 22.53361 106.55948 1.000 27.06397 817 VAL A C 1
ATOM 13341 O O . VAL A 1 820 ? -7.56478 23.62491 106.00896 1.000 24.90598 817 VAL A O 1
ATOM 13354 N N . GLU A 1 821 ? -6.88856 21.96083 107.38298 1.000 26.78987 818 GLU A N 1
ATOM 13355 C CA . GLU A 1 821 ? -5.52975 22.43635 107.57197 1.000 26.09269 818 GLU A CA 1
ATOM 13356 C C . GLU A 1 821 ? -4.57147 21.43434 106.91651 1.000 25.95139 818 GLU A C 1
ATOM 13357 O O . GLU A 1 821 ? -4.98501 20.62219 106.07630 1.000 23.73173 818 GLU A O 1
ATOM 13369 N N . PHE A 1 822 ? -3.29378 21.49499 107.29386 1.000 32.76670 819 PHE A N 1
ATOM 13370 C CA . PHE A 1 822 ? -2.27708 20.62567 106.71135 1.000 20.00581 819 PHE A CA 1
ATOM 13371 C C . PHE A 1 822 ? -1.53017 19.82408 107.76900 1.000 26.89743 819 PHE A C 1
ATOM 13372 O O . PHE A 1 822 ? -1.53202 18.59032 107.70805 1.000 31.66126 819 PHE A O 1
ATOM 13389 N N . TRP A 1 823 ? -0.89023 20.47540 108.73904 1.000 30.60000 820 TRP A N 1
ATOM 13390 C CA . TRP A 1 823 ? -0.10516 19.75475 109.73142 1.000 30.84149 820 TRP A CA 1
ATOM 13391 C C . TRP A 1 823 ? -0.03736 20.55678 111.02203 1.000 30.36748 820 TRP A C 1
ATOM 13392 O O . TRP A 1 823 ? 0.00980 21.78966 111.00324 1.000 34.71719 820 TRP A O 1
ATOM 13413 N N . GLY A 1 824 ? -0.02977 19.84168 112.14049 1.000 26.69685 821 GLY A N 1
ATOM 13414 C CA . GLY A 1 824 ? 0.09042 20.47436 113.43970 1.000 32.52785 821 GLY A CA 1
ATOM 13415 C C . GLY A 1 824 ? -0.22756 19.49225 114.54354 1.000 30.28877 821 GLY A C 1
ATOM 13416 O O . GLY A 1 824 ? -0.72192 18.38623 114.30859 1.000 20.86650 821 GLY A O 1
ATOM 13420 N N . ARG A 1 825 ? 0.07637 19.91830 115.77261 1.000 35.43831 822 ARG A N 1
ATOM 13421 C CA . ARG A 1 825 ? -0.27591 19.11165 116.93596 1.000 29.73452 822 ARG A CA 1
ATOM 13422 C C . ARG A 1 825 ? -1.78256 18.89353 117.00446 1.000 33.85419 822 ARG A C 1
ATOM 13423 O O . ARG A 1 825 ? -2.25600 17.76270 117.16018 1.000 36.76862 822 ARG A O 1
ATOM 13444 N N . GLY A 1 826 ? -2.54920 19.97461 116.88385 1.000 28.41672 823 GLY A N 1
ATOM 13445 C CA . GLY A 1 826 ? -3.96987 19.97623 117.17827 1.000 30.12165 823 GLY A CA 1
ATOM 13446 C C . GLY A 1 826 ? -4.35592 20.90825 118.30920 1.000 38.81093 823 GLY A C 1
ATOM 13447 O O . GLY A 1 826 ? -5.55385 21.03796 118.60155 1.000 38.09189 823 GLY A O 1
ATOM 13451 N N . TYR A 1 827 ? -3.38895 21.56613 118.95640 1.000 34.41856 824 TYR A N 1
ATOM 13452 C CA . TYR A 1 827 ? -3.69516 22.45837 120.07181 1.000 37.05563 824 TYR A CA 1
ATOM 13453 C C . TYR A 1 827 ? -4.37463 23.73587 119.59075 1.000 26.15402 824 TYR A C 1
ATOM 13454 O O . TYR A 1 827 ? -5.32857 24.21569 120.21905 1.000 26.42424 824 TYR A O 1
ATOM 13472 N N . THR A 1 828 ? -3.89577 24.30254 118.48187 1.000 25.57055 825 THR A N 1
ATOM 13473 C CA . THR A 1 828 ? -4.57299 25.45123 117.89027 1.000 35.48401 825 THR A CA 1
ATOM 13474 C C . THR A 1 828 ? -6.02655 25.11954 117.57389 1.000 30.90107 825 THR A C 1
ATOM 13475 O O . THR A 1 828 ? -6.92070 25.95101 117.77177 1.000 38.18454 825 THR A O 1
ATOM 13486 N N . GLN A 1 829 ? -6.28043 23.90625 117.07859 1.000 24.96901 826 GLN A N 1
ATOM 13487 C CA . GLN A 1 829 ? -7.65394 23.47987 116.83888 1.000 27.06466 826 GLN A CA 1
ATOM 13488 C C . GLN A 1 829 ? -8.45946 23.47355 118.13199 1.000 30.19397 826 GLN A C 1
ATOM 13489 O O . GLN A 1 829 ? -9.65096 23.79800 118.12992 1.000 28.25539 826 GLN A O 1
ATOM 13503 N N . ASP A 1 830 ? -7.82725 23.10883 119.24975 1.000 31.56201 827 ASP A N 1
ATOM 13504 C CA . ASP A 1 830 ? -8.54364 23.07554 120.52170 1.000 29.93239 827 ASP A CA 1
ATOM 13505 C C . ASP A 1 830 ? -8.89468 24.48300 120.99069 1.000 32.27481 827 ASP A C 1
ATOM 13506 O O . ASP A 1 830 ? -10.02006 24.73554 121.44942 1.000 37.09922 827 ASP A O 1
ATOM 13515 N N . THR A 1 831 ? -7.94670 25.41573 120.87788 1.000 29.52694 828 THR A N 1
ATOM 13516 C CA . THR A 1 831 ? -8.25303 26.80460 121.20256 1.000 29.22187 828 THR A CA 1
ATOM 13517 C C . THR A 1 831 ? -9.37923 27.33001 120.31979 1.000 29.15147 828 THR A C 1
ATOM 13518 O O . THR A 1 831 ? -10.29571 28.01369 120.79782 1.000 28.31163 828 THR A O 1
ATOM 13529 N N . PHE A 1 832 ? -9.33228 27.01242 119.02480 1.000 29.59810 829 PHE A N 1
ATOM 13530 C CA . PHE A 1 832 ? -10.37727 27.47538 118.12142 1.000 30.70815 829 PHE A CA 1
ATOM 13531 C C . PHE A 1 832 ? -11.72057 26.83622 118.44526 1.000 27.67667 829 PHE A C 1
ATOM 13532 O O . PHE A 1 832 ? -12.76344 27.46201 118.24761 1.000 27.37698 829 PHE A O 1
ATOM 13549 N N . GLY A 1 833 ? -11.72036 25.59868 118.93813 1.000 30.18010 830 GLY A N 1
ATOM 13550 C CA . GLY A 1 833 ? -12.96515 24.99548 119.38071 1.000 31.89144 830 GLY A CA 1
ATOM 13551 C C . GLY A 1 833 ? -13.54259 25.70590 120.58786 1.000 28.96583 830 GLY A C 1
ATOM 13552 O O . GLY A 1 833 ? -14.75707 25.91367 120.67826 1.000 32.13128 830 GLY A O 1
ATOM 13556 N N . ARG A 1 834 ? -12.68227 26.08277 121.53558 1.000 35.96253 831 ARG A N 1
ATOM 13557 C CA . ARG A 1 834 ? -13.13992 26.91639 122.64477 1.000 37.18792 831 ARG A CA 1
ATOM 13558 C C . ARG A 1 834 ? -13.76633 28.20775 122.12769 1.000 30.94119 831 ARG A C 1
ATOM 13559 O O . ARG A 1 834 ? -14.83780 28.62508 122.58692 1.000 28.65923 831 ARG A O 1
ATOM 13580 N N . LEU A 1 835 ? -13.10356 28.85568 121.16678 1.000 32.70277 832 LEU A N 1
ATOM 13581 C CA . LEU A 1 835 ? -13.62367 30.11422 120.63632 1.000 30.82741 832 LEU A CA 1
ATOM 13582 C C . LEU A 1 835 ? -14.95529 29.90492 119.92061 1.000 32.86555 832 LEU A C 1
ATOM 13583 O O . LEU A 1 835 ? -15.85973 30.74035 120.02407 1.000 34.37644 832 LEU A O 1
ATOM 13599 N N . LEU A 1 836 ? -15.09822 28.79227 119.19703 1.000 26.37188 833 LEU A N 1
ATOM 13600 C CA . LEU A 1 836 ? -16.36367 28.49076 118.53527 1.000 29.73810 833 LEU A CA 1
ATOM 13601 C C . LEU A 1 836 ? -17.47813 28.29781 119.55709 1.000 33.40743 833 LEU A C 1
ATOM 13602 O O . LEU A 1 836 ? -18.58973 28.81770 119.39408 1.000 30.05471 833 LEU A O 1
ATOM 13618 N N . ASN A 1 837 ? -17.19968 27.53609 120.61684 1.000 32.43689 834 ASN A N 1
ATOM 13619 C CA . ASN A 1 837 ? -18.21260 27.31331 121.64274 1.000 32.27541 834 ASN A CA 1
ATOM 13620 C C . ASN A 1 837 ? -18.60830 28.62292 122.31098 1.000 36.09667 834 ASN A C 1
ATOM 13621 O O . ASN A 1 837 ? -19.78688 28.84390 122.61341 1.000 33.47377 834 ASN A O 1
ATOM 13632 N N . ASP A 1 838 ? -17.63667 29.50745 122.54730 1.000 35.73282 835 ASP A N 1
ATOM 13633 C CA . ASP A 1 838 ? -17.96160 30.81213 123.11371 1.000 33.74465 835 ASP A CA 1
ATOM 13634 C C . ASP A 1 838 ? -18.79956 31.64060 122.14629 1.000 34.49437 835 ASP A C 1
ATOM 13635 O O . ASP A 1 838 ? -19.72873 32.34139 122.56326 1.000 37.58219 835 ASP A O 1
ATOM 13644 N N . ALA A 1 839 ? -18.48814 31.57085 120.85010 1.000 31.24139 836 ALA A N 1
ATOM 13645 C CA . ALA A 1 839 ? -19.19268 32.39340 119.87419 1.000 31.82000 836 ALA A CA 1
ATOM 13646 C C . ALA A 1 839 ? -20.62062 31.91807 119.65323 1.000 31.23927 836 ALA A C 1
ATOM 13647 O O . ALA A 1 839 ? -21.50577 32.73563 119.37802 1.000 39.38400 836 ALA A O 1
ATOM 13654 N N . PHE A 1 840 ? -20.86610 30.61437 119.76447 1.000 36.61258 837 PHE A N 1
ATOM 13655 C CA . PHE A 1 840 ? -22.17937 30.04732 119.49463 1.000 30.52735 837 PHE A CA 1
ATOM 13656 C C . PHE A 1 840 ? -22.92766 29.63800 120.75502 1.000 34.01323 837 PHE A C 1
ATOM 13657 O O . PHE A 1 840 ? -24.05742 29.14904 120.65386 1.000 39.28470 837 PHE A O 1
ATOM 13674 N N . GLY A 1 841 ? -22.33790 29.82593 121.93375 1.000 36.91141 838 GLY A N 1
ATOM 13675 C CA . GLY A 1 841 ? -23.03448 29.52976 123.17120 1.000 37.66823 838 GLY A CA 1
ATOM 13676 C C . GLY A 1 841 ? -23.41391 28.07906 123.35643 1.000 41.66530 838 GLY A C 1
ATOM 13677 O O . GLY A 1 841 ? -24.35378 27.78366 124.09935 1.000 40.70370 838 GLY A O 1
ATOM 13681 N N . LYS A 1 842 ? -22.71035 27.15904 122.70231 1.000 34.52093 839 LYS A N 1
ATOM 13682 C CA . LYS A 1 842 ? -22.97535 25.73721 122.86870 1.000 38.22383 839 LYS A CA 1
ATOM 13683 C C . LYS A 1 842 ? -21.75249 24.96020 122.40603 1.000 38.39440 839 LYS A C 1
ATOM 13684 O O . LYS A 1 842 ? -20.87192 25.49769 121.73032 1.000 44.23453 839 LYS A O 1
ATOM 13703 N N . GLU A 1 843 ? -21.70681 23.68644 122.78402 1.000 36.22385 840 GLU A N 1
ATOM 13704 C CA . GLU A 1 843 ? -20.59753 22.81455 122.40410 1.000 38.36574 840 GLU A CA 1
ATOM 13705 C C . GLU A 1 843 ? -20.74563 22.45146 120.93230 1.000 44.42383 840 GLU A C 1
ATOM 13706 O O . GLU A 1 843 ? -21.57372 21.61531 120.56279 1.000 44.90579 840 GLU A O 1
ATOM 13718 N N . VAL A 1 844 ? -19.93680 23.08286 120.08652 1.000 39.46654 841 VAL A N 1
ATOM 13719 C CA . VAL A 1 844 ? -20.00138 22.90931 118.64031 1.000 37.13770 841 VAL A CA 1
ATOM 13720 C C . VAL A 1 844 ? -18.89773 21.94698 118.22217 1.000 36.91604 841 VAL A C 1
ATOM 13721 O O . VAL A 1 844 ? -17.71218 22.20356 118.46468 1.000 36.94653 841 VAL A O 1
ATOM 13734 N N . LYS A 1 845 ? -19.28457 20.83941 117.59306 1.000 33.22279 842 LYS A N 1
ATOM 13735 C CA . LYS A 1 845 ? -18.30655 19.86171 117.13508 1.000 30.73101 842 LYS A CA 1
ATOM 13736 C C . LYS A 1 845 ? -17.34976 20.51133 116.14386 1.000 29.27943 842 LYS A C 1
ATOM 13737 O O . LYS A 1 845 ? -17.77574 21.15039 115.17757 1.000 31.81079 842 LYS A O 1
ATOM 13756 N N . ASN A 1 846 ? -16.04934 20.34106 116.38677 1.000 30.08760 843 ASN A N 1
ATOM 13757 C CA . ASN A 1 846 ? -14.99261 21.00252 115.62245 1.000 29.56979 843 ASN A CA 1
ATOM 13758 C C . ASN A 1 846 ? -14.14042 19.95157 114.92226 1.000 33.70419 843 ASN A C 1
ATOM 13759 O O . ASN A 1 846 ? -13.15773 19.45271 115.49402 1.000 30.75424 843 ASN A O 1
ATOM 13770 N N . PRO A 1 847 ? -14.49199 19.56227 113.69567 1.000 27.84344 844 PRO A N 1
ATOM 13771 C CA . PRO A 1 847 ? -13.64760 18.62995 112.93930 1.000 25.21503 844 PRO A CA 1
ATOM 13772 C C . PRO A 1 847 ? -12.63306 19.33222 112.04999 1.000 26.20933 844 PRO A C 1
ATOM 13773 O O . PRO A 1 847 ? -12.92708 20.32523 111.38152 1.000 29.33140 844 PRO A O 1
ATOM 13784 N N . PHE A 1 848 ? -11.41495 18.78904 112.04556 1.000 24.37352 845 PHE A N 1
ATOM 13785 C CA . PHE A 1 848 ? -10.30100 19.31444 111.26930 1.000 21.24666 845 PHE A CA 1
ATOM 13786 C C . PHE A 1 848 ? -9.71447 18.20236 110.41370 1.000 21.41311 845 PHE A C 1
ATOM 13787 O O . PHE A 1 848 ? -9.48908 17.09050 110.90440 1.000 23.28299 845 PHE A O 1
ATOM 13804 N N . TYR A 1 849 ? -9.45313 18.51099 109.14679 1.000 26.19100 846 TYR A N 1
ATOM 13805 C CA . TYR A 1 849 ? -8.74121 17.61855 108.24177 1.000 21.35012 846 TYR A CA 1
ATOM 13806 C C . TYR A 1 849 ? -7.27663 18.03662 108.18989 1.000 22.20527 846 TYR A C 1
ATOM 13807 O O . TYR A 1 849 ? -6.96848 19.18754 107.86120 1.000 25.36658 846 TYR A O 1
ATOM 13825 N N . TYR A 1 850 ? -6.38306 17.10883 108.52462 1.000 24.28516 847 TYR A N 1
ATOM 13826 C CA . TYR A 1 850 ? -4.94974 17.30364 108.40218 1.000 25.03225 847 TYR A CA 1
ATOM 13827 C C . TYR A 1 850 ? -4.37880 16.25591 107.45603 1.000 22.28229 847 TYR A C 1
ATOM 13828 O O . TYR A 1 850 ? -4.95763 15.18248 107.26717 1.000 24.30053 847 TYR A O 1
ATOM 13846 N N . VAL A 1 851 ? -3.22316 16.56943 106.87096 1.000 18.33506 848 VAL A N 1
ATOM 13847 C CA . VAL A 1 851 ? -2.37896 15.51350 106.32252 1.000 16.21363 848 VAL A CA 1
ATOM 13848 C C . VAL A 1 851 ? -1.97610 14.56100 107.43755 1.000 20.71508 848 VAL A C 1
ATOM 13849 O O . VAL A 1 851 ? -2.04011 13.33433 107.29258 1.000 28.55966 848 VAL A O 1
ATOM 13862 N N . ARG A 1 852 ? -1.55977 15.12021 108.57142 1.000 20.19414 849 ARG A N 1
ATOM 13863 C CA . ARG A 1 852 ? -1.27682 14.34678 109.76814 1.000 20.21621 849 ARG A CA 1
ATOM 13864 C C . ARG A 1 852 ? -1.27772 15.28182 110.96826 1.000 27.00753 849 ARG A C 1
ATOM 13865 O O . ARG A 1 852 ? -0.80253 16.41778 110.88023 1.000 24.23512 849 ARG A O 1
ATOM 13886 N N . SER A 1 853 ? -1.82594 14.79675 112.07727 1.000 19.83163 850 SER A N 1
ATOM 13887 C CA . SER A 1 853 ? -1.72031 15.44971 113.37124 1.000 20.39445 850 SER A CA 1
ATOM 13888 C C . SER A 1 853 ? -1.31326 14.40104 114.39409 1.000 26.35069 850 SER A C 1
ATOM 13889 O O . SER A 1 853 ? -1.61472 13.21434 114.23551 1.000 32.96690 850 SER A O 1
ATOM 13897 N N . PHE A 1 854 ? -0.62407 14.83987 115.44374 1.000 23.81831 851 PHE A N 1
ATOM 13898 C CA . PHE A 1 854 ? -0.05933 13.93051 116.43315 1.000 29.60240 851 PHE A CA 1
ATOM 13899 C C . PHE A 1 854 ? -0.63131 14.18958 117.82331 1.000 25.14339 851 PHE A C 1
ATOM 13900 O O . PHE A 1 854 ? 0.08345 14.17234 118.82760 1.000 28.00150 851 PHE A O 1
ATOM 13917 N N . THR A 1 855 ? -1.94017 14.42183 117.89122 1.000 22.93764 852 THR A N 1
ATOM 13918 C CA . THR A 1 855 ? -2.68166 14.39737 119.14465 1.000 30.04515 852 THR A CA 1
ATOM 13919 C C . THR A 1 855 ? -4.03813 13.75775 118.88222 1.000 29.57070 852 THR A C 1
ATOM 13920 O O . THR A 1 855 ? -4.63120 13.96456 117.82001 1.000 34.89018 852 THR A O 1
ATOM 13931 N N . ASP A 1 856 ? -4.52204 12.97993 119.84546 1.000 27.54315 853 ASP A N 1
ATOM 13932 C CA . ASP A 1 856 ? -5.80215 12.30961 119.69184 1.000 31.74352 853 ASP A CA 1
ATOM 13933 C C . ASP A 1 856 ? -6.95462 13.29711 119.86948 1.000 35.60049 853 ASP A C 1
ATOM 13934 O O . ASP A 1 856 ? -6.77663 14.43822 120.30363 1.000 31.92916 853 ASP A O 1
ATOM 13943 N N . ASP A 1 857 ? -8.15546 12.83920 119.52228 1.000 36.02078 854 ASP A N 1
ATOM 13944 C CA . ASP A 1 857 ? -9.34280 13.66771 119.67528 1.000 34.76694 854 ASP A CA 1
ATOM 13945 C C . ASP A 1 857 ? -9.57643 13.99179 121.14521 1.000 35.83661 854 ASP A C 1
ATOM 13946 O O . ASP A 1 857 ? -9.39091 13.14408 122.02242 1.000 38.77607 854 ASP A O 1
ATOM 13955 N N . MET A 1 858 ? -9.98445 15.23181 121.41243 1.000 35.62172 855 MET A N 1
ATOM 13956 C CA . MET A 1 858 ? -10.22267 15.69891 122.77454 1.000 41.00321 855 MET A CA 1
ATOM 13957 C C . MET A 1 858 ? -11.42080 16.63464 122.77223 1.000 32.16915 855 MET A C 1
ATOM 13958 O O . MET A 1 858 ? -11.39423 17.67736 122.11232 1.000 30.89520 855 MET A O 1
ATOM 13972 N N . GLY A 1 859 ? -12.46335 16.26491 123.50960 1.000 29.88461 856 GLY A N 1
ATOM 13973 C CA . GLY A 1 859 ? -13.63606 17.12024 123.59344 1.000 31.12371 856 GLY A CA 1
ATOM 13974 C C . GLY A 1 859 ? -14.29426 17.27957 122.23866 1.000 30.35175 856 GLY A C 1
ATOM 13975 O O . GLY A 1 859 ? -14.59255 16.30039 121.54673 1.000 49.32750 856 GLY A O 1
ATOM 13979 N N . THR A 1 860 ? -14.52699 18.53199 121.84543 1.000 28.06406 857 THR A N 1
ATOM 13980 C CA . THR A 1 860 ? -15.15030 18.81294 120.55926 1.000 28.73548 857 THR A CA 1
ATOM 13981 C C . THR A 1 860 ? -14.19472 18.63157 119.38731 1.000 30.37372 857 THR A C 1
ATOM 13982 O O . THR A 1 860 ? -14.65278 18.52663 118.24559 1.000 29.20530 857 THR A O 1
ATOM 13993 N N . SER A 1 861 ? -12.88846 18.59084 119.63766 1.000 32.93766 858 SER A N 1
ATOM 13994 C CA . SER A 1 861 ? -11.91986 18.47480 118.55566 1.000 29.09441 858 SER A CA 1
ATOM 13995 C C . SER A 1 861 ? -11.95338 17.07056 117.96765 1.000 31.57476 858 SER A C 1
ATOM 13996 O O . SER A 1 861 ? -11.77990 16.08118 118.68713 1.000 39.09133 858 SER A O 1
ATOM 14004 N N . VAL A 1 862 ? -12.18529 16.98792 116.66141 1.000 33.47572 859 VAL A N 1
ATOM 14005 C CA . VAL A 1 862 ? -12.08021 15.75002 115.89955 1.000 33.65304 859 VAL A CA 1
ATOM 14006 C C . VAL A 1 862 ? -11.00423 15.95827 114.84605 1.000 30.08948 859 VAL A C 1
ATOM 14007 O O . VAL A 1 862 ? -10.90440 17.04261 114.26208 1.000 25.23903 859 VAL A O 1
ATOM 14020 N N . ARG A 1 863 ? -10.19965 14.92700 114.60305 1.000 26.14416 860 ARG A N 1
ATOM 14021 C CA . ARG A 1 863 ? -9.06966 15.03141 113.68484 1.000 29.09279 860 ARG A CA 1
ATOM 14022 C C . ARG A 1 863 ? -9.11688 13.88323 112.68868 1.000 25.07235 860 ARG A C 1
ATOM 14023 O O . ARG A 1 863 ? -8.93978 12.72033 113.06339 1.000 30.49029 860 ARG A O 1
ATOM 14044 N N . HIS A 1 864 ? -9.35990 14.21368 111.42494 1.000 23.97644 861 HIS A N 1
ATOM 14045 C CA . HIS A 1 864 ? -9.23499 13.27406 110.32238 1.000 18.81736 861 HIS A CA 1
ATOM 14046 C C . HIS A 1 864 ? -7.85393 13.44979 109.71374 1.000 23.16965 861 HIS A C 1
ATOM 14047 O O . HIS A 1 864 ? -7.46841 14.57137 109.36884 1.000 28.03713 861 HIS A O 1
ATOM 14061 N N . ASN A 1 865 ? -7.11756 12.35099 109.58699 1.000 20.82856 862 ASN A N 1
ATOM 14062 C CA . ASN A 1 865 ? -5.71321 12.38424 109.20568 1.000 26.19517 862 ASN A CA 1
ATOM 14063 C C . ASN A 1 865 ? -5.50764 11.59015 107.92583 1.000 22.59445 862 ASN A C 1
ATOM 14064 O O . ASN A 1 865 ? -5.99326 10.46097 107.80232 1.000 26.06778 862 ASN A O 1
ATOM 14075 N N . PHE A 1 866 ? -4.78611 12.18819 106.97730 1.000 18.31030 863 PHE A N 1
ATOM 14076 C CA . PHE A 1 866 ? -4.60253 11.56620 105.67124 1.000 19.81485 863 PHE A CA 1
ATOM 14077 C C . PHE A 1 866 ? -3.67985 10.35813 105.76637 1.000 23.79713 863 PHE A C 1
ATOM 14078 O O . PHE A 1 866 ? -4.08871 9.22490 105.48761 1.000 32.68714 863 PHE A O 1
ATOM 14095 N N . ILE A 1 867 ? -2.42603 10.57832 106.14858 1.000 20.85043 864 ILE A N 1
ATOM 14096 C CA . ILE A 1 867 ? -1.44796 9.50240 106.23837 1.000 32.58839 864 ILE A CA 1
ATOM 14097 C C . ILE A 1 867 ? -1.23692 9.14574 107.70107 1.000 29.75489 864 ILE A C 1
ATOM 14098 O O . ILE A 1 867 ? -1.17607 10.02706 108.56894 1.000 21.39419 864 ILE A O 1
ATOM 14114 N N . LEU A 1 868 ? -1.11059 7.85197 107.97178 1.000 29.99169 865 LEU A N 1
ATOM 14115 C CA . LEU A 1 868 ? -0.93314 7.34154 109.32203 1.000 23.92497 865 LEU A CA 1
ATOM 14116 C C . LEU A 1 868 ? 0.47801 6.77417 109.45220 1.000 24.22579 865 LEU A C 1
ATOM 14117 O O . LEU A 1 868 ? 0.69264 5.56409 109.54585 1.000 27.96025 865 LEU A O 1
ATOM 14133 N N . ALA A 1 869 ? 1.45110 7.68131 109.44949 1.000 26.16170 866 ALA A N 1
ATOM 14134 C CA . ALA A 1 869 ? 2.86235 7.35329 109.58467 1.000 25.03034 866 ALA A CA 1
ATOM 14135 C C . ALA A 1 869 ? 3.53788 8.49939 110.31946 1.000 27.93028 866 ALA A C 1
ATOM 14136 O O . ALA A 1 869 ? 3.07202 9.64211 110.23854 1.000 27.00349 866 ALA A O 1
ATOM 14143 N N . PRO A 1 870 ? 4.63657 8.23834 111.03203 1.000 22.95194 867 PRO A N 1
ATOM 14144 C CA . PRO A 1 870 ? 5.25920 9.25550 111.88651 1.000 21.56438 867 PRO A CA 1
ATOM 14145 C C . PRO A 1 870 ? 6.12314 10.25899 111.12250 1.000 25.27393 867 PRO A C 1
ATOM 14146 O O . PRO A 1 870 ? 7.24428 10.57802 111.52293 1.000 25.99109 867 PRO A O 1
ATOM 14157 N N . GLN A 1 871 ? 5.59382 10.76501 110.01493 1.000 23.68617 868 GLN A N 1
ATOM 14158 C CA . GLN A 1 871 ? 6.30961 11.73177 109.19629 1.000 23.53690 868 GLN A CA 1
ATOM 14159 C C . GLN A 1 871 ? 5.95649 13.15324 109.61812 1.000 20.68648 868 GLN A C 1
ATOM 14160 O O . GLN A 1 871 ? 4.84108 13.43187 110.06578 1.000 20.16083 868 GLN A O 1
ATOM 14174 N N . ASN A 1 872 ? 6.92816 14.05140 109.47359 1.000 21.95676 869 ASN A N 1
ATOM 14175 C CA . ASN A 1 872 ? 6.80400 15.44241 109.89045 1.000 21.69735 869 ASN A CA 1
ATOM 14176 C C . ASN A 1 872 ? 6.61658 16.32314 108.66286 1.000 26.15783 869 ASN A C 1
ATOM 14177 O O . ASN A 1 872 ? 7.43315 16.28358 107.73705 1.000 27.07370 869 ASN A O 1
ATOM 14188 N N . PHE A 1 873 ? 5.54959 17.12714 108.66254 1.000 29.74256 870 PHE A N 1
ATOM 14189 C CA . PHE A 1 873 ? 5.19358 17.93825 107.50569 1.000 24.40753 870 PHE A CA 1
ATOM 14190 C C . PHE A 1 873 ? 5.34551 19.43184 107.75270 1.000 23.52031 870 PHE A C 1
ATOM 14191 O O . PHE A 1 873 ? 4.78805 20.23644 106.99948 1.000 24.59953 870 PHE A O 1
ATOM 14208 N N . SER A 1 874 ? 6.08643 19.82425 108.79044 1.000 28.03999 871 SER A N 1
ATOM 14209 C CA . SER A 1 874 ? 6.62551 21.17887 108.81279 1.000 22.32505 871 SER A CA 1
ATOM 14210 C C . SER A 1 874 ? 7.52463 21.41526 107.60919 1.000 19.95680 871 SER A C 1
ATOM 14211 O O . SER A 1 874 ? 7.72737 22.56587 107.20497 1.000 27.37264 871 SER A O 1
ATOM 14219 N N . PHE A 1 875 ? 8.04377 20.33224 107.02453 1.000 23.42216 872 PHE A N 1
ATOM 14220 C CA . PHE A 1 875 ? 8.88909 20.41131 105.83864 1.000 27.22080 872 PHE A CA 1
ATOM 14221 C C . PHE A 1 875 ? 8.30514 21.33226 104.77546 1.000 21.31408 872 PHE A C 1
ATOM 14222 O O . PHE A 1 875 ? 9.04569 22.04788 104.09173 1.000 22.85321 872 PHE A O 1
ATOM 14239 N N . PHE A 1 876 ? 6.98360 21.33597 104.62294 1.000 24.25442 873 PHE A N 1
ATOM 14240 C CA . PHE A 1 876 ? 6.33320 22.05349 103.53340 1.000 26.40133 873 PHE A CA 1
ATOM 14241 C C . PHE A 1 876 ? 5.97110 23.49308 103.87653 1.000 23.23406 873 PHE A C 1
ATOM 14242 O O . PHE A 1 876 ? 5.34665 24.16587 103.05094 1.000 23.22412 873 PHE A O 1
ATOM 14259 N N . GLU A 1 877 ? 6.35153 23.98818 105.05335 1.000 26.68517 874 GLU A N 1
ATOM 14260 C CA . GLU A 1 877 ? 5.98219 25.35229 105.42042 1.000 26.66920 874 GLU A CA 1
ATOM 14261 C C . GLU A 1 877 ? 6.50215 26.40153 104.44519 1.000 24.12113 874 GLU A C 1
ATOM 14262 O O . GLU A 1 877 ? 5.77376 27.37607 104.18918 1.000 27.42588 874 GLU A O 1
ATOM 14274 N N . PRO A 1 878 ? 7.70793 26.28649 103.88065 1.000 25.40253 875 PRO A N 1
ATOM 14275 C CA . PRO A 1 878 ? 8.16481 27.31909 102.93293 1.000 30.48951 875 PRO A CA 1
ATOM 14276 C C . PRO A 1 878 ? 7.19343 27.56615 101.79391 1.000 23.79408 875 PRO A C 1
ATOM 14277 O O . PRO A 1 878 ? 6.92589 28.72427 101.45266 1.000 27.71087 875 PRO A O 1
ATOM 14288 N N . ILE A 1 879 ? 6.65546 26.50111 101.19614 1.000 24.13991 876 ILE A N 1
ATOM 14289 C CA . ILE A 1 879 ? 5.67215 26.65515 100.12529 1.000 27.84999 876 ILE A CA 1
ATOM 14290 C C . ILE A 1 879 ? 4.52609 27.54065 100.59861 1.000 23.43685 876 ILE A C 1
ATOM 14291 O O . ILE A 1 879 ? 4.21251 28.57167 99.99139 1.000 18.74031 876 ILE A O 1
ATOM 14307 N N . PHE A 1 880 ? 3.89198 27.15124 101.70685 1.000 21.03013 877 PHE A N 1
ATOM 14308 C CA . PHE A 1 880 ? 2.79546 27.94175 102.24877 1.000 22.69356 877 PHE A CA 1
ATOM 14309 C C . PHE A 1 880 ? 3.24281 29.34052 102.64940 1.000 25.35981 877 PHE A C 1
ATOM 14310 O O . PHE A 1 880 ? 2.40817 30.25089 102.72058 1.000 21.06647 877 PHE A O 1
ATOM 14327 N N . ALA A 1 881 ? 4.53686 29.53397 102.91331 1.000 26.01957 878 ALA A N 1
ATOM 14328 C CA . ALA A 1 881 ? 5.03857 30.85828 103.25338 1.000 24.03451 878 ALA A CA 1
ATOM 14329 C C . ALA A 1 881 ? 5.06580 31.79656 102.05642 1.000 22.57692 878 ALA A C 1
ATOM 14330 O O . ALA A 1 881 ? 5.27266 32.99933 102.24373 1.000 28.49171 878 ALA A O 1
ATOM 14337 N N . GLN A 1 882 ? 4.86424 31.28389 100.84181 1.000 17.00559 879 GLN A N 1
ATOM 14338 C CA . GLN A 1 882 ? 4.80336 32.13461 99.66149 1.000 23.39647 879 GLN A CA 1
ATOM 14339 C C . GLN A 1 882 ? 3.44127 32.79272 99.48172 1.000 20.70144 879 GLN A C 1
ATOM 14340 O O . GLN A 1 882 ? 3.29124 33.63526 98.58972 1.000 19.55952 879 GLN A O 1
ATOM 14354 N N . THR A 1 883 ? 2.45899 32.42282 100.29391 1.000 22.59583 880 THR A N 1
ATOM 14355 C CA . THR A 1 883 ? 1.17016 33.09912 100.28469 1.000 25.17113 880 THR A CA 1
ATOM 14356 C C . THR A 1 883 ? 1.38292 34.61262 100.29927 1.000 24.07056 880 THR A C 1
ATOM 14357 O O . THR A 1 883 ? 2.24041 35.10885 101.03974 1.000 25.88734 880 THR A O 1
ATOM 14368 N N . PRO A 1 884 ? 0.62274 35.38156 99.50464 1.000 25.85133 881 PRO A N 1
ATOM 14369 C CA . PRO A 1 884 ? 0.95689 36.80261 99.33001 1.000 22.26981 881 PRO A CA 1
ATOM 14370 C C . PRO A 1 884 ? 0.55645 37.69761 100.49569 1.000 29.18529 881 PRO A C 1
ATOM 14371 O O . PRO A 1 884 ? 0.29324 38.88807 100.29896 1.000 28.78580 881 PRO A O 1
ATOM 14382 N N . TYR A 1 885 ? 0.51624 37.15291 101.71036 1.000 28.47113 882 TYR A N 1
ATOM 14383 C CA . TYR A 1 885 ? 0.37720 37.97621 102.90270 1.000 26.11177 882 TYR A CA 1
ATOM 14384 C C . TYR A 1 885 ? 1.05579 37.28004 104.07250 1.000 36.02626 882 TYR A C 1
ATOM 14385 O O . TYR A 1 885 ? 1.35663 36.08415 104.02166 1.000 42.03526 882 TYR A O 1
ATOM 14403 N N . ASP A 1 886 ? 1.30431 38.05255 105.12737 1.000 36.58663 883 ASP A N 1
ATOM 14404 C CA . ASP A 1 886 ? 1.89859 37.52161 106.34201 1.000 35.11173 883 ASP A CA 1
ATOM 14405 C C . ASP A 1 886 ? 0.83381 36.84449 107.20259 1.000 36.56779 883 ASP A C 1
ATOM 14406 O O . ASP A 1 886 ? -0.36967 36.94860 106.95140 1.000 39.19871 883 ASP A O 1
ATOM 14415 N N . SER A 1 887 ? 1.29240 36.14050 108.23414 1.000 39.00030 884 SER A N 1
ATOM 14416 C CA . SER A 1 887 ? 0.37012 35.51239 109.16933 1.000 39.84120 884 SER A CA 1
ATOM 14417 C C . SER A 1 887 ? -0.50351 36.57397 109.82344 1.000 32.55375 884 SER A C 1
ATOM 14418 O O . SER A 1 887 ? -0.00273 37.57873 110.33506 1.000 36.67492 884 SER A O 1
ATOM 14426 N N . ILE A 1 888 ? -1.81291 36.34759 109.80063 1.000 40.28924 885 ILE A N 1
ATOM 14427 C CA . ILE A 1 888 ? -2.78618 37.30546 110.32008 1.000 32.06920 885 ILE A CA 1
ATOM 14428 C C . ILE A 1 888 ? -2.43555 37.62263 111.76933 1.000 30.08592 885 ILE A C 1
ATOM 14429 O O . ILE A 1 888 ? -2.56024 36.75059 112.63988 1.000 33.73344 885 ILE A O 1
ATOM 14445 N N . PRO A 1 889 ? -1.99195 38.84612 112.08063 1.000 38.97150 886 PRO A N 1
ATOM 14446 C CA . PRO A 1 889 ? -1.60502 39.15270 113.46394 1.000 35.75302 886 PRO A CA 1
ATOM 14447 C C . PRO A 1 889 ? -2.80300 39.38964 114.36936 1.000 37.77515 886 PRO A C 1
ATOM 14448 O O . PRO A 1 889 ? -2.79899 38.98333 115.53574 1.000 40.08078 886 PRO A O 1
ATOM 14459 N N . ASP A 1 890 ? -3.83054 40.04770 113.84619 1.000 33.08626 887 ASP A N 1
ATOM 14460 C CA . ASP A 1 890 ? -5.02644 40.36131 114.61982 1.000 34.82539 887 ASP A CA 1
ATOM 14461 C C . ASP A 1 890 ? -6.08231 40.88385 113.65320 1.000 37.48383 887 ASP A C 1
ATOM 14462 O O . ASP A 1 890 ? -5.86441 40.94653 112.43893 1.000 35.75010 887 ASP A O 1
ATOM 14471 N N . TYR A 1 891 ? -7.23403 41.25419 114.20421 1.000 38.11792 888 TYR A N 1
ATOM 14472 C CA . TYR A 1 891 ? -8.34226 41.80224 113.43921 1.000 35.75918 888 TYR A CA 1
ATOM 14473 C C . TYR A 1 891 ? -8.53970 43.27371 113.78015 1.000 43.99135 888 TYR A C 1
ATOM 14474 O O . TYR A 1 891 ? -8.01167 43.78985 114.76894 1.000 48.72442 888 TYR A O 1
ATOM 14492 N N . TYR A 1 892 ? -9.31366 43.94795 112.93359 1.000 46.30796 889 TYR A N 1
ATOM 14493 C CA . TYR A 1 892 ? -9.77842 45.30055 113.19887 1.000 43.51486 889 TYR A CA 1
ATOM 14494 C C . TYR A 1 892 ? -11.23873 45.38490 112.77375 1.000 45.44051 889 TYR A C 1
ATOM 14495 O O . TYR A 1 892 ? -11.81259 44.42116 112.25604 1.000 43.74249 889 TYR A O 1
ATOM 14513 N N . GLU A 1 893 ? -11.84933 46.54295 113.00678 1.000 58.67792 890 GLU A N 1
ATOM 14514 C CA . GLU A 1 893 ? -13.24416 46.77739 112.66160 1.000 62.53215 890 GLU A CA 1
ATOM 14515 C C . GLU A 1 893 ? -13.33705 47.94441 111.69179 1.000 54.93344 890 GLU A C 1
ATOM 14516 O O . GLU A 1 893 ? -12.70905 48.98612 111.90494 1.000 48.95626 890 GLU A O 1
ATOM 14528 N N . GLU A 1 894 ? -14.11878 47.76380 110.63127 1.000 58.40803 891 GLU A N 1
ATOM 14529 C CA . GLU A 1 894 ? -14.39339 48.83551 109.68520 1.000 61.88150 891 GLU A CA 1
ATOM 14530 C C . GLU A 1 894 ? -15.80908 48.65026 109.16546 1.000 62.29485 891 GLU A C 1
ATOM 14531 O O . GLU A 1 894 ? -16.19969 47.53293 108.81203 1.000 55.70140 891 GLU A O 1
ATOM 14543 N N . LYS A 1 895 ? -16.57515 49.74002 109.13671 1.000 65.93528 892 LYS A N 1
ATOM 14544 C CA . LYS A 1 895 ? -17.94962 49.70628 108.64229 1.000 59.15657 892 LYS A CA 1
ATOM 14545 C C . LYS A 1 895 ? -18.77976 48.69043 109.42334 1.000 51.41241 892 LYS A C 1
ATOM 14546 O O . LYS A 1 895 ? -19.60793 47.96998 108.86261 1.000 42.15377 892 LYS A O 1
ATOM 14565 N N . GLY A 1 896 ? -18.55001 48.63091 110.73343 1.000 51.35093 893 GLY A N 1
ATOM 14566 C CA . GLY A 1 896 ? -19.25985 47.69875 111.58224 1.000 50.25511 893 GLY A CA 1
ATOM 14567 C C . GLY A 1 896 ? -18.95936 46.24174 111.32498 1.000 53.18261 893 GLY A C 1
ATOM 14568 O O . GLY A 1 896 ? -19.66330 45.37726 111.85680 1.000 58.58622 893 GLY A O 1
ATOM 14572 N N . ARG A 1 897 ? -17.93475 45.93563 110.53345 1.000 50.45285 894 ARG A N 1
ATOM 14573 C CA . ARG A 1 897 ? -17.60368 44.56433 110.17496 1.000 53.31455 894 ARG A CA 1
ATOM 14574 C C . ARG A 1 897 ? -16.17888 44.24656 110.60752 1.000 51.67857 894 ARG A C 1
ATOM 14575 O O . ARG A 1 897 ? -15.28740 45.09888 110.52514 1.000 45.28035 894 ARG A O 1
ATOM 14596 N N . ILE A 1 898 ? -15.97392 43.01701 111.07238 1.000 49.01756 895 ILE A N 1
ATOM 14597 C CA . ILE A 1 898 ? -14.65784 42.57197 111.51609 1.000 46.53532 895 ILE A CA 1
ATOM 14598 C C . ILE A 1 898 ? -13.86669 42.09272 110.30790 1.000 44.31752 895 ILE A C 1
ATOM 14599 O O . ILE A 1 898 ? -14.33348 41.23936 109.54341 1.000 48.42047 895 ILE A O 1
ATOM 14615 N N . GLU A 1 899 ? -12.66732 42.63537 110.13446 1.000 44.74716 896 GLU A N 1
ATOM 14616 C CA . GLU A 1 899 ? -11.78803 42.24378 109.04669 1.000 43.86127 896 GLU A CA 1
ATOM 14617 C C . GLU A 1 899 ? -10.43724 41.82548 109.60443 1.000 41.20942 896 GLU A C 1
ATOM 14618 O O . GLU A 1 899 ? -10.03800 42.27460 110.68361 1.000 40.69250 896 GLU A O 1
ATOM 14630 N N . PRO A 1 900 ? -9.72146 40.95432 108.90240 1.000 33.41636 897 PRO A N 1
ATOM 14631 C CA . PRO A 1 900 ? -8.37135 40.59019 109.33446 1.000 34.81036 897 PRO A CA 1
ATOM 14632 C C . PRO A 1 900 ? -7.34865 41.64005 108.92746 1.000 37.26600 897 PRO A C 1
ATOM 14633 O O . PRO A 1 900 ? -7.53421 42.40310 107.97683 1.000 34.01638 897 PRO A O 1
ATOM 14644 N N . ILE A 1 901 ? -6.25138 41.66667 109.67749 1.000 34.20317 898 ILE A N 1
ATOM 14645 C CA . ILE A 1 901 ? -5.11412 42.51805 109.34508 1.000 36.16859 898 ILE A CA 1
ATOM 14646 C C . ILE A 1 901 ? -4.27065 41.77200 108.31695 1.000 33.96640 898 ILE A C 1
ATOM 14647 O O . ILE A 1 901 ? -3.60752 40.78495 108.64280 1.000 38.10627 898 ILE A O 1
ATOM 14663 N N . ILE A 1 902 ? -4.30255 42.23621 107.07172 1.000 35.66580 899 ILE A N 1
ATOM 14664 C CA . ILE A 1 902 ? -3.59629 41.59802 105.96742 1.000 34.61101 899 ILE A CA 1
ATOM 14665 C C . ILE A 1 902 ? -2.44797 42.50448 105.54969 1.000 37.46343 899 ILE A C 1
ATOM 14666 O O . ILE A 1 902 ? -2.66996 43.62755 105.07917 1.000 30.49988 899 ILE A O 1
ATOM 14682 N N . ASN A 1 903 ? -1.22246 42.01327 105.72080 1.000 38.81574 900 ASN A N 1
ATOM 14683 C CA . ASN A 1 903 ? -0.01324 42.71259 105.28888 1.000 44.55109 900 ASN A CA 1
ATOM 14684 C C . ASN A 1 903 ? 0.44393 42.04933 103.99355 1.000 37.20688 900 ASN A C 1
ATOM 14685 O O . ASN A 1 903 ? 1.19627 41.07536 104.00398 1.000 40.22383 900 ASN A O 1
ATOM 14696 N N . HIS A 1 904 ? -0.02272 42.58435 102.86795 1.000 38.15992 901 HIS A N 1
ATOM 14697 C CA . HIS A 1 904 ? 0.23481 41.95550 101.58081 1.000 35.55547 901 HIS A CA 1
ATOM 14698 C C . HIS A 1 904 ? 1.72560 41.94885 101.26156 1.000 42.91866 901 HIS A C 1
ATOM 14699 O O . HIS A 1 904 ? 2.47212 42.85924 101.63234 1.000 41.69698 901 HIS A O 1
ATOM 14713 N N . ARG A 1 905 ? 2.15223 40.89857 100.56425 1.000 37.38812 902 ARG A N 1
ATOM 14714 C CA . ARG A 1 905 ? 3.49243 40.78026 100.00765 1.000 27.62823 902 ARG A CA 1
ATOM 14715 C C . ARG A 1 905 ? 3.35809 40.41227 98.53121 1.000 30.65474 902 ARG A C 1
ATOM 14716 O O . ARG A 1 905 ? 2.25158 40.29305 97.99823 1.000 33.06594 902 ARG A O 1
ATOM 14737 N N . ASP A 1 906 ? 4.49270 40.24034 97.86000 1.000 40.49298 903 ASP A N 1
ATOM 14738 C CA . ASP A 1 906 ? 4.48627 40.06108 96.41438 1.000 31.56458 903 ASP A CA 1
ATOM 14739 C C . ASP A 1 906 ? 3.80134 38.75410 96.02309 1.000 35.19035 903 ASP A C 1
ATOM 14740 O O . ASP A 1 906 ? 3.86576 37.75065 96.73795 1.000 46.03938 903 ASP A O 1
ATOM 14749 N N . ARG A 1 907 ? 3.14693 38.77521 94.85743 1.000 35.16660 904 ARG A N 1
ATOM 14750 C CA . ARG A 1 907 ? 2.35104 37.64740 94.38710 1.000 31.22651 904 ARG A CA 1
ATOM 14751 C C . ARG A 1 907 ? 3.12037 36.66846 93.50757 1.000 34.25240 904 ARG A C 1
ATOM 14752 O O . ARG A 1 907 ? 2.84124 35.46519 93.54986 1.000 36.53967 904 ARG A O 1
ATOM 14773 N N . SER A 1 908 ? 4.06338 37.16324 92.70165 1.000 33.99203 905 SER A N 1
ATOM 14774 C CA . SER A 1 908 ? 4.64485 36.38354 91.61154 1.000 27.82761 905 SER A CA 1
ATOM 14775 C C . SER A 1 908 ? 4.89434 34.92180 91.96832 1.000 26.59141 905 SER A C 1
ATOM 14776 O O . SER A 1 908 ? 4.48383 34.00993 91.23553 1.000 39.78870 905 SER A O 1
ATOM 14784 N N . VAL A 1 909 ? 5.56936 34.67804 93.09331 1.000 29.04560 906 VAL A N 1
ATOM 14785 C CA . VAL A 1 909 ? 5.90388 33.30753 93.47499 1.000 21.87873 906 VAL A CA 1
ATOM 14786 C C . VAL A 1 909 ? 4.63334 32.48719 93.65883 1.000 17.35922 906 VAL A C 1
ATOM 14787 O O . VAL A 1 909 ? 4.47255 31.41428 93.06209 1.000 24.78663 906 VAL A O 1
ATOM 14800 N N . SER A 1 910 ? 3.71027 32.98251 94.48825 1.000 20.27362 907 SER A N 1
ATOM 14801 C CA . SER A 1 910 ? 2.45164 32.27593 94.69979 1.000 19.22433 907 SER A CA 1
ATOM 14802 C C . SER A 1 910 ? 1.65518 32.15819 93.40963 1.000 18.74648 907 SER A C 1
ATOM 14803 O O . SER A 1 910 ? 0.94168 31.17059 93.21372 1.000 25.64152 907 SER A O 1
ATOM 14811 N N . ASP A 1 911 ? 1.76086 33.14508 92.51822 1.000 20.77333 908 ASP A N 1
ATOM 14812 C CA . ASP A 1 911 ? 1.07436 33.04968 91.23364 1.000 27.04881 908 ASP A CA 1
ATOM 14813 C C . ASP A 1 911 ? 1.54684 31.82833 90.45528 1.000 20.93140 908 ASP A C 1
ATOM 14814 O O . ASP A 1 911 ? 0.73482 31.01179 89.99663 1.000 27.39633 908 ASP A O 1
ATOM 14823 N N . LEU A 1 912 ? 2.86445 31.68622 90.29672 1.000 19.90439 909 LEU A N 1
ATOM 14824 C CA . LEU A 1 912 ? 3.38833 30.52885 89.57736 1.000 20.67158 909 LEU A CA 1
ATOM 14825 C C . LEU A 1 912 ? 3.03832 29.22942 90.29807 1.000 25.84657 909 LEU A C 1
ATOM 14826 O O . LEU A 1 912 ? 2.71478 28.21628 89.65707 1.000 28.45416 909 LEU A O 1
ATOM 14842 N N . ILE A 1 913 ? 3.09142 29.23928 91.63216 1.000 20.20669 910 ILE A N 1
ATOM 14843 C CA . ILE A 1 913 ? 2.75841 28.04040 92.39632 1.000 19.28440 910 ILE A CA 1
ATOM 14844 C C . ILE A 1 913 ? 1.32048 27.61341 92.11548 1.000 23.24513 910 ILE A C 1
ATOM 14845 O O . ILE A 1 913 ? 1.03377 26.42918 91.90044 1.000 26.73961 910 ILE A O 1
ATOM 14861 N N . SER A 1 914 ? 0.39532 28.57593 92.12163 1.000 23.23457 911 SER A N 1
ATOM 14862 C CA . SER A 1 914 ? -1.00577 28.26263 91.86210 1.000 22.88467 911 SER A CA 1
ATOM 14863 C C . SER A 1 914 ? -1.19752 27.74945 90.44214 1.000 21.24855 911 SER A C 1
ATOM 14864 O O . SER A 1 914 ? -1.97731 26.81581 90.20875 1.000 27.08376 911 SER A O 1
ATOM 14872 N N . GLU A 1 915 ? -0.51310 28.36625 89.47632 1.000 20.43849 912 GLU A N 1
ATOM 14873 C CA . GLU A 1 915 ? -0.55143 27.87023 88.10384 1.000 21.07773 912 GLU A CA 1
ATOM 14874 C C . GLU A 1 915 ? -0.19957 26.38649 88.05875 1.000 25.76918 912 GLU A C 1
ATOM 14875 O O . GLU A 1 915 ? -0.94541 25.56002 87.50297 1.000 29.28810 912 GLU A O 1
ATOM 14887 N N . GLY A 1 916 ? 0.94329 26.03489 88.65031 1.000 25.97411 913 GLY A N 1
ATOM 14888 C CA . GLY A 1 916 ? 1.35943 24.64143 88.65928 1.000 28.50675 913 GLY A CA 1
ATOM 14889 C C . GLY A 1 916 ? 0.34490 23.73484 89.33052 1.000 26.40219 913 GLY A C 1
ATOM 14890 O O . GLY A 1 916 ? 0.01609 22.65888 88.81846 1.000 22.90178 913 GLY A O 1
ATOM 14894 N N . LEU A 1 917 ? -0.16160 24.15611 90.49341 1.000 25.12039 914 LEU A N 1
ATOM 14895 C CA . LEU A 1 917 ? -1.07768 23.30687 91.25093 1.000 20.45279 914 LEU A CA 1
ATOM 14896 C C . LEU A 1 917 ? -2.36113 23.03751 90.47661 1.000 21.55036 914 LEU A C 1
ATOM 14897 O O . LEU A 1 917 ? -2.86973 21.91004 90.47406 1.000 24.18773 914 LEU A O 1
ATOM 14913 N N . LEU A 1 918 ? -2.90420 24.05678 89.81102 1.000 26.83962 915 LEU A N 1
ATOM 14914 C CA . LEU A 1 918 ? -4.15318 23.85730 89.08086 1.000 27.78071 915 LEU A CA 1
ATOM 14915 C C . LEU A 1 918 ? -3.93794 22.98288 87.84626 1.000 25.08663 915 LEU A C 1
ATOM 14916 O O . LEU A 1 918 ? -4.78194 22.12533 87.52910 1.000 19.34331 915 LEU A O 1
ATOM 14932 N N . LYS A 1 919 ? -2.80503 23.15761 87.14700 1.000 25.94471 916 LYS A N 1
ATOM 14933 C CA . LYS A 1 919 ? -2.50858 22.25188 86.03674 1.000 31.23332 916 LYS A CA 1
ATOM 14934 C C . LYS A 1 919 ? -2.40102 20.80874 86.52376 1.000 25.63252 916 LYS A C 1
ATOM 14935 O O . LYS A 1 919 ? -2.91602 19.88772 85.87661 1.000 26.76058 916 LYS A O 1
ATOM 14954 N N . PHE A 1 920 ? -1.72854 20.59193 87.66251 1.000 19.18395 917 PHE A N 1
ATOM 14955 C CA . PHE A 1 920 ? -1.60487 19.23903 88.19643 1.000 21.07434 917 PHE A CA 1
ATOM 14956 C C . PHE A 1 920 ? -2.96656 18.66948 88.56728 1.000 19.78623 917 PHE A C 1
ATOM 14957 O O . PHE A 1 920 ? -3.22340 17.48577 88.35105 1.000 22.17638 917 PHE A O 1
ATOM 14974 N N . THR A 1 921 ? -3.84520 19.48975 89.14971 1.000 21.70168 918 THR A N 1
ATOM 14975 C CA . THR A 1 921 ? -5.18020 19.00734 89.50150 1.000 24.43955 918 THR A CA 1
ATOM 14976 C C . THR A 1 921 ? -5.92181 18.51543 88.25969 1.000 30.01610 918 THR A C 1
ATOM 14977 O O . THR A 1 921 ? -6.49346 17.41187 88.25039 1.000 29.14174 918 THR A O 1
ATOM 14988 N N . GLU A 1 922 ? -5.89896 19.31434 87.18649 1.000 28.81734 919 GLU A N 1
ATOM 14989 C CA . GLU A 1 922 ? -6.54689 18.88922 85.94616 1.000 26.53646 919 GLU A CA 1
ATOM 14990 C C . GLU A 1 922 ? -5.92765 17.60148 85.41027 1.000 25.65735 919 GLU A C 1
ATOM 14991 O O . GLU A 1 922 ? -6.64087 16.66452 85.03284 1.000 30.11106 919 GLU A O 1
ATOM 15003 N N . ASP A 1 923 ? -4.59323 17.53621 85.37033 1.000 25.65574 920 ASP A N 1
ATOM 15004 C CA . ASP A 1 923 ? -3.91917 16.37119 84.80544 1.000 26.32564 920 ASP A CA 1
ATOM 15005 C C . ASP A 1 923 ? -4.03719 15.14304 85.70020 1.000 28.52997 920 ASP A C 1
ATOM 15006 O O . ASP A 1 923 ? -3.86470 14.01795 85.22068 1.000 31.29552 920 ASP A O 1
ATOM 15015 N N . TYR A 1 924 ? -4.34184 15.33618 86.97813 1.000 24.78076 921 TYR A N 1
ATOM 15016 C CA . TYR A 1 924 ? -4.42279 14.26404 87.95780 1.000 23.28385 921 TYR A CA 1
ATOM 15017 C C . TYR A 1 924 ? -5.80576 13.64946 88.02027 1.000 21.80622 921 TYR A C 1
ATOM 15018 O O . TYR A 1 924 ? -5.93430 12.44221 88.25613 1.000 27.83080 921 TYR A O 1
ATOM 15036 N N . LEU A 1 925 ? -6.84464 14.45458 87.83101 1.000 23.15159 922 LEU A N 1
ATOM 15037 C CA . LEU A 1 925 ? -8.19467 13.91287 87.77061 1.000 23.91985 922 LEU A CA 1
ATOM 15038 C C . LEU A 1 925 ? -8.51676 13.31088 86.41163 1.000 21.82712 922 LEU A C 1
ATOM 15039 O O . LEU A 1 925 ? -9.60400 12.75322 86.23887 1.000 29.99950 922 LEU A O 1
ATOM 15055 N N . ALA A 1 926 ? -7.60051 13.41116 85.45107 1.000 29.15979 923 ALA A N 1
ATOM 15056 C CA . ALA A 1 926 ? -7.76537 12.83614 84.12543 1.000 30.19729 923 ALA A CA 1
ATOM 15057 C C . ALA A 1 926 ? -6.99306 11.53281 83.96473 1.000 24.18059 923 ALA A C 1
ATOM 15058 O O . ALA A 1 926 ? -6.92236 10.99715 82.85471 1.000 28.98395 923 ALA A O 1
ATOM 15065 N N . LEU A 1 927 ? -6.39643 11.02814 85.04300 1.000 21.98620 924 LEU A N 1
ATOM 15066 C CA . LEU A 1 927 ? -5.67882 9.76267 85.00975 1.000 17.83156 924 LEU A CA 1
ATOM 15067 C C . LEU A 1 927 ? -6.67122 8.60935 85.02387 1.000 21.49027 924 LEU A C 1
ATOM 15068 O O . LEU A 1 927 ? -7.68664 8.65953 85.72361 1.000 29.48911 924 LEU A O 1
ATOM 15084 N N . ASN A 1 928 ? -6.38196 7.57002 84.24336 1.000 28.59818 925 ASN A N 1
ATOM 15085 C CA . ASN A 1 928 ? -7.23520 6.38241 84.19824 1.000 30.29364 925 ASN A CA 1
ATOM 15086 C C . ASN A 1 928 ? -6.83787 5.46836 85.35027 1.000 27.60444 925 ASN A C 1
ATOM 15087 O O . ASN A 1 928 ? -5.89051 4.68814 85.24002 1.000 32.66197 925 ASN A O 1
ATOM 15098 N N . THR A 1 929 ? -7.55856 5.56898 86.46433 1.000 26.47140 926 THR A N 1
ATOM 15099 C CA . THR A 1 929 ? -7.29902 4.77255 87.65350 1.000 29.89850 926 THR A CA 1
ATOM 15100 C C . THR A 1 929 ? -8.35555 3.68548 87.80548 1.000 30.14016 926 THR A C 1
ATOM 15101 O O . THR A 1 929 ? -9.51647 3.86422 87.42631 1.000 35.50043 926 THR A O 1
ATOM 15112 N N . GLN A 1 930 ? -7.93414 2.54788 88.35883 1.000 25.83585 927 GLN A N 1
ATOM 15113 C CA . GLN A 1 930 ? -8.88198 1.50166 88.72195 1.000 25.08678 927 GLN A CA 1
ATOM 15114 C C . GLN A 1 930 ? -9.56141 1.81910 90.04672 1.000 21.78881 927 GLN A C 1
ATOM 15115 O O . GLN A 1 930 ? -10.75136 1.53647 90.22105 1.000 36.43113 927 GLN A O 1
ATOM 15129 N N . ASP A 1 931 ? -8.81981 2.40288 90.98677 1.000 26.79322 928 ASP A N 1
ATOM 15130 C CA . ASP A 1 931 ? -9.36511 2.87028 92.26046 1.000 24.68014 928 ASP A CA 1
ATOM 15131 C C . ASP A 1 931 ? -8.65776 4.17580 92.59756 1.000 31.31548 928 ASP A C 1
ATOM 15132 O O . ASP A 1 931 ? -7.45393 4.17164 92.87471 1.000 29.40881 928 ASP A O 1
ATOM 15141 N N . GLU A 1 932 ? -9.39891 5.28985 92.57588 1.000 30.36159 929 GLU A N 1
ATOM 15142 C CA . GLU A 1 932 ? -8.77458 6.59574 92.77145 1.000 29.57039 929 GLU A CA 1
ATOM 15143 C C . GLU A 1 932 ? -8.29969 6.79283 94.20808 1.000 32.04598 929 GLU A C 1
ATOM 15144 O O . GLU A 1 932 ? -7.28478 7.46071 94.43321 1.000 29.42662 929 GLU A O 1
ATOM 15156 N N . ASP A 1 933 ? -9.02077 6.23764 95.18784 1.000 26.53215 930 ASP A N 1
ATOM 15157 C CA . ASP A 1 933 ? -8.57764 6.31559 96.57745 1.000 28.52348 930 ASP A CA 1
ATOM 15158 C C . ASP A 1 933 ? -7.19071 5.70616 96.74188 1.000 27.65761 930 ASP A C 1
ATOM 15159 O O . ASP A 1 933 ? -6.29853 6.29933 97.36770 1.000 25.69066 930 ASP A O 1
ATOM 15168 N N . TYR A 1 934 ? -6.99809 4.50505 96.19243 1.000 29.51126 931 TYR A N 1
ATOM 15169 C CA . TYR A 1 934 ? -5.72260 3.81693 96.34189 1.000 31.28664 931 TYR A CA 1
ATOM 15170 C C . TYR A 1 934 ? -4.61183 4.54399 95.59847 1.000 25.45802 931 TYR A C 1
ATOM 15171 O O . TYR A 1 934 ? -3.46785 4.53352 96.05597 1.000 27.28854 931 TYR A O 1
ATOM 15189 N N . PHE A 1 935 ? -4.92085 5.20353 94.47479 1.000 24.46416 932 PHE A N 1
ATOM 15190 C CA . PHE A 1 935 ? -3.89222 5.99108 93.80129 1.000 22.27362 932 PHE A CA 1
ATOM 15191 C C . PHE A 1 935 ? -3.53690 7.23387 94.60756 1.000 21.60317 932 PHE A C 1
ATOM 15192 O O . PHE A 1 935 ? -2.36465 7.61328 94.67710 1.000 27.13456 932 PHE A O 1
ATOM 15209 N N . ASP A 1 936 ? -4.53118 7.89520 95.20852 1.000 22.19072 933 ASP A N 1
ATOM 15210 C CA . ASP A 1 936 ? -4.22218 8.99672 96.11529 1.000 22.68443 933 ASP A CA 1
ATOM 15211 C C . ASP A 1 936 ? -3.24570 8.53146 97.18300 1.000 22.01258 933 ASP A C 1
ATOM 15212 O O . ASP A 1 936 ? -2.19555 9.14326 97.39635 1.000 21.30104 933 ASP A O 1
ATOM 15221 N N . ALA A 1 937 ? -3.57190 7.41976 97.84509 1.000 29.36346 934 ALA A N 1
ATOM 15222 C CA . ALA A 1 937 ? -2.72957 6.95199 98.94059 1.000 30.39425 934 ALA A CA 1
ATOM 15223 C C . ALA A 1 937 ? -1.35889 6.50891 98.44553 1.000 30.85977 934 ALA A C 1
ATOM 15224 O O . ALA A 1 937 ? -0.35320 6.73117 99.12371 1.000 35.78378 934 ALA A O 1
ATOM 15231 N N . ALA A 1 938 ? -1.29072 5.91326 97.25141 1.000 28.51033 935 ALA A N 1
ATOM 15232 C CA . ALA A 1 938 ? -0.02085 5.41526 96.73297 1.000 19.84343 935 ALA A CA 1
ATOM 15233 C C . ALA A 1 938 ? 0.89414 6.55054 96.29514 1.000 21.85352 935 ALA A C 1
ATOM 15234 O O . ALA A 1 938 ? 2.08590 6.55436 96.62126 1.000 28.86572 935 ALA A O 1
ATOM 15241 N N . LEU A 1 939 ? 0.36521 7.51794 95.53360 1.000 23.10498 936 LEU A N 1
ATOM 15242 C CA . LEU A 1 939 ? 1.17793 8.66195 95.13173 1.000 24.86506 936 LEU A CA 1
ATOM 15243 C C . LEU A 1 939 ? 1.52560 9.53889 96.32562 1.000 22.86347 936 LEU A C 1
ATOM 15244 O O . LEU A 1 939 ? 2.60398 10.13290 96.34823 1.000 25.74183 936 LEU A O 1
ATOM 15260 N N . SER A 1 940 ? 0.65784 9.60482 97.34114 1.000 19.47131 937 SER A N 1
ATOM 15261 C CA . SER A 1 940 ? 0.98296 10.36914 98.53902 1.000 21.51384 937 SER A CA 1
ATOM 15262 C C . SER A 1 940 ? 2.09802 9.69817 99.32607 1.000 23.80826 937 SER A C 1
ATOM 15263 O O . SER A 1 940 ? 3.05579 10.35881 99.74033 1.000 20.81124 937 SER A O 1
ATOM 15271 N N . GLN A 1 941 ? 1.97909 8.38853 99.56640 1.000 22.30661 938 GLN A N 1
ATOM 15272 C CA . GLN A 1 941 ? 3.05542 7.64562 100.21341 1.000 22.62371 938 GLN A CA 1
ATOM 15273 C C . GLN A 1 941 ? 4.37377 7.84159 99.47528 1.000 21.44807 938 GLN A C 1
ATOM 15274 O O . GLN A 1 941 ? 5.38700 8.23442 100.07388 1.000 22.34770 938 GLN A O 1
ATOM 15288 N N . PHE A 1 942 ? 4.37691 7.57610 98.16450 1.000 19.71191 939 PHE A N 1
ATOM 15289 C CA . PHE A 1 942 ? 5.60052 7.72218 97.39082 1.000 15.57461 939 PHE A CA 1
ATOM 15290 C C . PHE A 1 942 ? 6.16527 9.12924 97.50816 1.000 18.11754 939 PHE A C 1
ATOM 15291 O O . PHE A 1 942 ? 7.35301 9.31051 97.79697 1.000 22.69633 939 PHE A O 1
ATOM 15308 N N . ASN A 1 943 ? 5.33675 10.14093 97.23164 1.000 24.05846 940 ASN A N 1
ATOM 15309 C CA . ASN A 1 943 ? 5.83405 11.50729 97.15183 1.000 21.80579 940 ASN A CA 1
ATOM 15310 C C . ASN A 1 943 ? 6.35791 11.97747 98.49684 1.000 21.55735 940 ASN A C 1
ATOM 15311 O O . ASN A 1 943 ? 7.41908 12.60387 98.56805 1.000 24.33760 940 ASN A O 1
ATOM 15322 N N . TYR A 1 944 ? 5.63854 11.67802 99.57896 1.000 18.44133 941 TYR A N 1
ATOM 15323 C CA . TYR A 1 944 ? 6.09663 12.09901 100.89543 1.000 19.26725 941 TYR A CA 1
ATOM 15324 C C . TYR A 1 944 ? 7.41274 11.42005 101.25615 1.000 26.55246 941 TYR A C 1
ATOM 15325 O O . TYR A 1 944 ? 8.35867 12.08205 101.69999 1.000 27.27496 941 TYR A O 1
ATOM 15343 N N . GLN A 1 945 ? 7.50490 10.09980 101.06101 1.000 25.59346 942 GLN A N 1
ATOM 15344 C CA . GLN A 1 945 ? 8.76677 9.41807 101.34010 1.000 24.76833 942 GLN A CA 1
ATOM 15345 C C . GLN A 1 945 ? 9.90493 10.03121 100.53054 1.000 24.29292 942 GLN A C 1
ATOM 15346 O O . GLN A 1 945 ? 10.94286 10.41835 101.08428 1.000 28.41723 942 GLN A O 1
ATOM 15360 N N . TYR A 1 946 ? 9.71885 10.13891 99.21256 1.000 23.42116 943 TYR A N 1
ATOM 15361 C CA . TYR A 1 946 ? 10.77736 10.63751 98.34150 1.000 21.91654 943 TYR A CA 1
ATOM 15362 C C . TYR A 1 946 ? 11.20539 12.03877 98.74585 1.000 22.34740 943 TYR A C 1
ATOM 15363 O O . TYR A 1 946 ? 12.40200 12.33791 98.82845 1.000 25.79296 943 TYR A O 1
ATOM 15381 N N . GLN A 1 947 ? 10.23687 12.91601 99.00545 1.000 25.47286 944 GLN A N 1
ATOM 15382 C CA . GLN A 1 947 ? 10.55678 14.31430 99.25648 1.000 27.51467 944 GLN A CA 1
ATOM 15383 C C . GLN A 1 947 ? 11.20366 14.49513 100.62244 1.000 20.53849 944 GLN A C 1
ATOM 15384 O O . GLN A 1 947 ? 12.10478 15.32598 100.78023 1.000 20.63821 944 GLN A O 1
ATOM 15398 N N . LEU A 1 948 ? 10.77141 13.72134 101.61912 1.000 21.79714 945 LEU A N 1
ATOM 15399 C CA . LEU A 1 948 ? 11.33589 13.83989 102.95388 1.000 24.21931 945 LEU A CA 1
ATOM 15400 C C . LEU A 1 948 ? 12.65976 13.10642 103.11080 1.000 23.72262 945 LEU A C 1
ATOM 15401 O O . LEU A 1 948 ? 13.36438 13.35849 104.09450 1.000 22.78144 945 LEU A O 1
ATOM 15417 N N . ASN A 1 949 ? 13.02128 12.21406 102.17676 1.000 26.93001 946 ASN A N 1
ATOM 15418 C CA . ASN A 1 949 ? 14.23965 11.42431 102.32352 1.000 24.72829 946 ASN A CA 1
ATOM 15419 C C . ASN A 1 949 ? 15.17895 11.53682 101.12514 1.000 26.62916 946 ASN A C 1
ATOM 15420 O O . ASN A 1 949 ? 16.08548 10.71000 100.98334 1.000 32.89983 946 ASN A O 1
ATOM 15431 N N . THR A 1 950 ? 15.00088 12.54130 100.26303 1.000 22.93495 947 THR A N 1
ATOM 15432 C CA . THR A 1 950 ? 15.86901 12.75685 99.10536 1.000 24.00327 947 THR A CA 1
ATOM 15433 C C . THR A 1 950 ? 16.45828 14.16014 99.19957 1.000 24.32421 947 THR A C 1
ATOM 15434 O O . THR A 1 950 ? 15.98876 15.09056 98.52695 1.000 21.34152 947 THR A O 1
ATOM 15445 N N . PRO A 1 951 ? 17.50016 14.34795 100.01555 1.000 27.94318 948 PRO A N 1
ATOM 15446 C CA . PRO A 1 951 ? 18.05153 15.70102 100.20012 1.000 25.88333 948 PRO A CA 1
ATOM 15447 C C . PRO A 1 951 ? 18.81755 16.22563 98.99939 1.000 25.89312 948 PRO A C 1
ATOM 15448 O O . PRO A 1 951 ? 19.02418 17.44226 98.91035 1.000 26.15726 948 PRO A O 1
ATOM 15459 N N . ASN A 1 952 ? 19.24081 15.36000 98.07602 1.000 26.59822 949 ASN A N 1
ATOM 15460 C CA . ASN A 1 952 ? 20.04920 15.76471 96.93269 1.000 18.64845 949 ASN A CA 1
ATOM 15461 C C . ASN A 1 952 ? 19.25325 15.78156 95.63225 1.000 19.34107 949 ASN A C 1
ATOM 15462 O O . ASN A 1 952 ? 19.84549 15.74933 94.54857 1.000 20.67473 949 ASN A O 1
ATOM 15473 N N . ASP A 1 953 ? 17.92583 15.83312 95.71491 1.000 22.52787 950 ASP A N 1
ATOM 15474 C CA . ASP A 1 953 ? 17.10800 15.97135 94.51722 1.000 19.87571 950 ASP A CA 1
ATOM 15475 C C . ASP A 1 953 ? 17.37726 17.32058 93.86223 1.000 11.93650 950 ASP A C 1
ATOM 15476 O O . ASP A 1 953 ? 17.52379 18.34009 94.54080 1.000 14.31363 950 ASP A O 1
ATOM 15485 N N . GLN A 1 954 ? 17.44721 17.31840 92.53050 1.000 7.42109 951 GLN A N 1
ATOM 15486 C CA . GLN A 1 954 ? 17.72703 18.54633 91.79545 1.000 17.21298 951 GLN A CA 1
ATOM 15487 C C . GLN A 1 954 ? 16.76610 19.66245 92.18803 1.000 19.82207 951 GLN A C 1
ATOM 15488 O O . GLN A 1 954 ? 17.18532 20.78432 92.49710 1.000 19.23605 951 GLN A O 1
ATOM 15502 N N . PHE A 1 955 ? 15.46646 19.37157 92.17554 1.000 18.21614 952 PHE A N 1
ATOM 15503 C CA . PHE A 1 955 ? 14.47319 20.42543 92.33818 1.000 21.36820 952 PHE A CA 1
ATOM 15504 C C . PHE A 1 955 ? 14.20766 20.75272 93.80021 1.000 23.56570 952 PHE A C 1
ATOM 15505 O O . PHE A 1 955 ? 13.82989 21.88781 94.11130 1.000 30.04997 952 PHE A O 1
ATOM 15522 N N . ILE A 1 956 ? 14.40215 19.79747 94.71086 1.000 16.76784 953 ILE A N 1
ATOM 15523 C CA . ILE A 1 956 ? 14.34568 20.14551 96.12577 1.000 17.08884 953 ILE A CA 1
ATOM 15524 C C . ILE A 1 956 ? 15.52194 21.04214 96.49476 1.000 21.08265 953 ILE A C 1
ATOM 15525 O O . ILE A 1 956 ? 15.43487 21.83913 97.43681 1.000 23.20093 953 ILE A O 1
ATOM 15541 N N . CYS A 1 957 ? 16.62895 20.94158 95.75899 1.000 21.02888 954 CYS A N 1
ATOM 15542 C CA . CYS A 1 957 ? 17.83029 21.71143 96.05504 1.000 20.83342 954 CYS A CA 1
ATOM 15543 C C . CYS A 1 957 ? 17.80417 23.09630 95.41325 1.000 23.55870 954 CYS A C 1
ATOM 15544 O O . CYS A 1 957 ? 18.12013 24.09121 96.07193 1.000 23.07542 954 CYS A O 1
ATOM 15552 N N . ASN A 1 958 ? 17.43004 23.18108 94.13608 1.000 24.94733 955 ASN A N 1
ATOM 15553 C CA . ASN A 1 958 ? 17.48244 24.44300 93.41048 1.000 17.87720 955 ASN A CA 1
ATOM 15554 C C . ASN A 1 958 ? 16.18846 25.24372 93.48078 1.000 20.03632 955 ASN A C 1
ATOM 15555 O O . ASN A 1 958 ? 16.19001 26.41574 93.09060 1.000 26.41989 955 ASN A O 1
ATOM 15566 N N . VAL A 1 959 ? 15.09385 24.65705 93.96620 1.000 20.42972 956 VAL A N 1
ATOM 15567 C CA . VAL A 1 959 ? 13.81013 25.35068 93.99576 1.000 21.47506 956 VAL A CA 1
ATOM 15568 C C . VAL A 1 959 ? 13.28053 25.41788 95.42306 1.000 28.12932 956 VAL A C 1
ATOM 15569 O O . VAL A 1 959 ? 13.22897 26.49670 96.02602 1.000 25.08829 956 VAL A O 1
ATOM 15582 N N . PHE A 1 960 ? 12.87622 24.26766 95.96918 1.000 24.02527 957 PHE A N 1
ATOM 15583 C CA . PHE A 1 960 ? 12.28338 24.23512 97.30256 1.000 18.22458 957 PHE A CA 1
ATOM 15584 C C . PHE A 1 960 ? 13.19247 24.89219 98.33195 1.000 22.97821 957 PHE A C 1
ATOM 15585 O O . PHE A 1 960 ? 12.79084 25.82593 99.03512 1.000 21.74485 957 PHE A O 1
ATOM 15602 N N . SER A 1 961 ? 14.43070 24.40542 98.43653 1.000 27.20563 958 SER A N 1
ATOM 15603 C CA . SER A 1 961 ? 15.34354 24.91454 99.45248 1.000 30.80070 958 SER A CA 1
ATOM 15604 C C . SER A 1 961 ? 15.62143 26.40227 99.28738 1.000 21.30416 958 SER A C 1
ATOM 15605 O O . SER A 1 961 ? 16.05712 27.04788 100.24595 1.000 24.77853 958 SER A O 1
ATOM 15613 N N . GLU A 1 962 ? 15.38282 26.95793 98.10175 1.000 20.17097 959 GLU A N 1
ATOM 15614 C CA . GLU A 1 962 ? 15.62828 28.36944 97.84181 1.000 26.59484 959 GLU A CA 1
ATOM 15615 C C . GLU A 1 962 ? 14.38986 29.23536 98.04057 1.000 31.84584 959 GLU A C 1
ATOM 15616 O O . GLU A 1 962 ? 14.48615 30.46087 97.91783 1.000 32.28690 959 GLU A O 1
ATOM 15628 N N . LEU A 1 963 ? 13.23579 28.63918 98.33695 1.000 31.19173 960 LEU A N 1
ATOM 15629 C CA . LEU A 1 963 ? 12.07962 29.42624 98.74373 1.000 24.20429 960 LEU A CA 1
ATOM 15630 C C . LEU A 1 963 ? 12.45657 30.27497 99.94973 1.000 29.18483 960 LEU A C 1
ATOM 15631 O O . LEU A 1 963 ? 12.90267 29.74709 100.97343 1.000 30.89187 960 LEU A O 1
ATOM 15647 N N . LYS A 1 964 ? 12.28475 31.58743 99.83028 1.000 33.73580 961 LYS A N 1
ATOM 15648 C CA . LYS A 1 964 ? 12.71190 32.50318 100.88030 1.000 40.52107 961 LYS A CA 1
ATOM 15649 C C . LYS A 1 964 ? 11.68664 32.50608 102.00678 1.000 39.16044 961 LYS A C 1
ATOM 15650 O O . LYS A 1 964 ? 10.52147 32.85953 101.79926 1.000 36.62180 961 LYS A O 1
ATOM 15669 N N . ASP A 1 965 ? 12.12546 32.10595 103.19372 1.000 52.61355 962 ASP A N 1
ATOM 15670 C CA . ASP A 1 965 ? 11.29213 32.01588 104.38212 1.000 52.13153 962 ASP A CA 1
ATOM 15671 C C . ASP A 1 965 ? 11.67956 33.12000 105.35846 1.000 53.78260 962 ASP A C 1
ATOM 15672 O O . ASP A 1 965 ? 12.64310 33.86162 105.14926 1.000 55.63867 962 ASP A O 1
ATOM 15681 N N . ASN A 1 966 ? 10.91356 33.22583 106.44632 1.000 57.32623 963 ASN A N 1
ATOM 15682 C CA . ASN A 1 966 ? 11.18520 34.24286 107.46253 1.000 65.64934 963 ASN A CA 1
ATOM 15683 C C . ASN A 1 966 ? 10.59383 33.75803 108.78387 1.000 62.32609 963 ASN A C 1
ATOM 15684 O O . ASN A 1 966 ? 9.40173 33.96557 109.04913 1.000 57.92343 963 ASN A O 1
ATOM 15695 N N . ILE A 1 967 ? 11.42520 33.12540 109.60080 1.000 68.07556 964 ILE A N 1
ATOM 15696 C CA . ILE A 1 967 ? 11.00158 32.58414 110.88406 1.000 71.75496 964 ILE A CA 1
ATOM 15697 C C . ILE A 1 967 ? 11.31161 33.54063 112.02919 1.000 77.88534 964 ILE A C 1
ATOM 15698 O O . ILE A 1 967 ? 10.54368 33.63117 112.98753 1.000 78.07246 964 ILE A O 1
ATOM 15714 N N . SER A 1 968 ? 12.42586 34.26293 111.94617 1.000 83.91411 965 SER A N 1
ATOM 15715 C CA . SER A 1 968 ? 12.81013 35.17001 113.01636 1.000 81.56279 965 SER A CA 1
ATOM 15716 C C . SER A 1 968 ? 11.86076 36.36490 113.07805 1.000 82.39962 965 SER A C 1
ATOM 15717 O O . SER A 1 968 ? 11.10012 36.64344 112.14650 1.000 86.87834 965 SER A O 1
ATOM 15725 N N . SER A 1 969 ? 11.91560 37.07602 114.20142 1.000 75.32424 966 SER A N 1
ATOM 15726 C CA . SER A 1 969 ? 11.03942 38.22083 114.41050 1.000 73.27037 966 SER A CA 1
ATOM 15727 C C . SER A 1 969 ? 11.49098 39.39283 113.54920 1.000 76.95987 966 SER A C 1
ATOM 15728 O O . SER A 1 969 ? 12.65022 39.81436 113.61561 1.000 75.45251 966 SER A O 1
ATOM 15736 N N . PHE A 1 970 ? 10.57006 39.92360 112.74163 1.000 81.37963 967 PHE A N 1
ATOM 15737 C CA . PHE A 1 970 ? 10.87633 41.02839 111.83026 1.000 81.31418 967 PHE A CA 1
ATOM 15738 C C . PHE A 1 970 ? 12.13554 40.73630 111.01848 1.000 85.07734 967 PHE A C 1
ATOM 15739 O O . PHE A 1 970 ? 12.89491 41.64368 110.66712 1.000 67.50616 967 PHE A O 1
ATOM 15756 N N . GLY A 1 971 ? 12.36348 39.46177 110.71681 1.000 86.39860 968 GLY A N 1
ATOM 15757 C CA . GLY A 1 971 ? 13.58886 39.03295 110.08349 1.000 79.60710 968 GLY A CA 1
ATOM 15758 C C . GLY A 1 971 ? 13.63781 39.37940 108.60912 1.000 72.61712 968 GLY A C 1
ATOM 15759 O O . GLY A 1 971 ? 12.77055 40.05830 108.05666 1.000 79.47399 968 GLY A O 1
ATOM 15763 N N . VAL A 1 972 ? 14.68933 38.88887 107.96449 1.000 69.14500 969 VAL A N 1
ATOM 15764 C CA . VAL A 1 972 ? 14.90096 39.06903 106.53464 1.000 68.23093 969 VAL A CA 1
ATOM 15765 C C . VAL A 1 972 ? 14.45164 37.80290 105.82224 1.000 69.73587 969 VAL A C 1
ATOM 15766 O O . VAL A 1 972 ? 14.68109 36.68737 106.30751 1.000 68.92024 969 VAL A O 1
ATOM 15779 N N . GLU A 1 973 ? 13.80273 37.97134 104.67224 1.000 68.56947 970 GLU A N 1
ATOM 15780 C CA . GLU A 1 973 ? 13.33473 36.83328 103.89177 1.000 60.98411 970 GLU A CA 1
ATOM 15781 C C . GLU A 1 973 ? 14.52790 36.07873 103.31807 1.000 57.15404 970 GLU A C 1
ATOM 15782 O O . GLU A 1 973 ? 14.98998 36.38439 102.21409 1.000 55.28513 970 GLU A O 1
ATOM 15794 N N . LYS A 1 974 ? 15.03734 35.09520 104.06342 1.000 57.06825 971 LYS A N 1
ATOM 15795 C CA . LYS A 1 974 ? 16.22694 34.35407 103.67435 1.000 54.98849 971 LYS A CA 1
ATOM 15796 C C . LYS A 1 974 ? 15.86050 32.93092 103.25183 1.000 48.32538 971 LYS A C 1
ATOM 15797 O O . LYS A 1 974 ? 14.89372 32.35644 103.76293 1.000 38.15301 971 LYS A O 1
ATOM 15816 N N . PRO A 1 975 ? 16.61446 32.32965 102.31253 1.000 40.09322 972 PRO A N 1
ATOM 15817 C CA . PRO A 1 975 ? 16.24247 30.99760 101.81271 1.000 33.05994 972 PRO A CA 1
ATOM 15818 C C . PRO A 1 975 ? 16.08580 29.95909 102.91025 1.000 35.97415 972 PRO A C 1
ATOM 15819 O O . PRO A 1 975 ? 16.66569 30.08610 103.99368 1.000 39.27936 972 PRO A O 1
ATOM 15830 N N . TYR A 1 976 ? 15.29837 28.92194 102.62712 1.000 38.91984 973 TYR A N 1
ATOM 15831 C CA . TYR A 1 976 ? 15.04222 27.85246 103.58442 1.000 39.89972 973 TYR A CA 1
ATOM 15832 C C . TYR A 1 976 ? 16.33784 27.15105 103.96551 1.000 34.90048 973 TYR A C 1
ATOM 15833 O O . TYR A 1 976 ? 16.79518 27.26079 105.10808 1.000 43.78420 973 TYR A O 1
ATOM 15851 N N . ALA A 1 977 ? 16.93636 26.43151 103.01729 1.000 24.91313 974 ALA A N 1
ATOM 15852 C CA . ALA A 1 977 ? 18.18221 25.70022 103.24384 1.000 27.80121 974 ALA A CA 1
ATOM 15853 C C . ALA A 1 977 ? 19.17870 26.08287 102.15974 1.000 21.14572 974 ALA A C 1
ATOM 15854 O O . ALA A 1 977 ? 19.24390 25.43882 101.10456 1.000 26.79241 974 ALA A O 1
ATOM 15861 N N . PRO A 1 978 ? 19.97161 27.12514 102.38066 1.000 22.31587 975 PRO A N 1
ATOM 15862 C CA . PRO A 1 978 ? 20.95674 27.52910 101.37644 1.000 24.38874 975 PRO A CA 1
ATOM 15863 C C . PRO A 1 978 ? 22.21138 26.67182 101.43757 1.000 25.89327 975 PRO A C 1
ATOM 15864 O O . PRO A 1 978 ? 22.52815 26.04604 102.45104 1.000 26.38680 975 PRO A O 1
ATOM 15875 N N . ALA A 1 979 ? 22.92911 26.65132 100.31846 1.000 19.72247 976 ALA A N 1
ATOM 15876 C CA . ALA A 1 979 ? 24.25454 26.05365 100.31712 1.000 27.66279 976 ALA A CA 1
ATOM 15877 C C . ALA A 1 979 ? 25.15895 26.82575 101.27069 1.000 31.28571 976 ALA A C 1
ATOM 15878 O O . ALA A 1 979 ? 25.02787 28.04140 101.43983 1.000 24.10780 976 ALA A O 1
ATOM 15885 N N . LEU A 1 980 ? 26.08160 26.10896 101.90156 1.000 33.75025 977 LEU A N 1
ATOM 15886 C CA . LEU A 1 980 ? 26.92766 26.67593 102.93787 1.000 31.74850 977 LEU A CA 1
ATOM 15887 C C . LEU A 1 980 ? 28.34195 26.90088 102.42132 1.000 29.41578 977 LEU A C 1
ATOM 15888 O O . LEU A 1 980 ? 28.79463 26.26231 101.46746 1.000 28.56573 977 LEU A O 1
ATOM 15904 N N . THR A 1 981 ? 29.03348 27.82899 103.07293 1.000 29.12219 978 THR A N 1
ATOM 15905 C CA . THR A 1 981 ? 30.42196 28.13670 102.77741 1.000 29.46362 978 THR A CA 1
ATOM 15906 C C . THR A 1 981 ? 31.32493 27.49027 103.82012 1.000 36.23106 978 THR A C 1
ATOM 15907 O O . THR A 1 981 ? 30.91011 27.23097 104.95327 1.000 37.26135 978 THR A O 1
ATOM 15918 N N . LEU A 1 982 ? 32.57228 27.23165 103.42422 1.000 35.99277 979 LEU A N 1
ATOM 15919 C CA . LEU A 1 982 ? 33.53423 26.66336 104.36184 1.000 28.69666 979 LEU A CA 1
ATOM 15920 C C . LEU A 1 982 ? 33.74109 27.58486 105.55639 1.000 31.43778 979 LEU A C 1
ATOM 15921 O O . LEU A 1 982 ? 33.89607 27.11860 106.69018 1.000 33.20294 979 LEU A O 1
ATOM 15937 N N . LYS A 1 983 ? 33.73647 28.89895 105.32246 1.000 34.01363 980 LYS A N 1
ATOM 15938 C CA . LYS A 1 983 ? 33.91278 29.85114 106.41524 1.000 36.46040 980 LYS A CA 1
ATOM 15939 C C . LYS A 1 983 ? 32.76114 29.77090 107.40997 1.000 39.39635 980 LYS A C 1
ATOM 15940 O O . LYS A 1 983 ? 32.97917 29.79144 108.62886 1.000 45.20227 980 LYS A O 1
ATOM 15959 N N . GLN A 1 984 ? 31.52721 29.68019 106.91124 1.000 36.52025 981 GLN A N 1
ATOM 15960 C CA . GLN A 1 984 ? 30.37732 29.55650 107.80011 1.000 35.21644 981 GLN A CA 1
ATOM 15961 C C . GLN A 1 984 ? 30.53659 28.36625 108.73861 1.000 33.75041 981 GLN A C 1
ATOM 15962 O O . GLN A 1 984 ? 30.33302 28.48618 109.95160 1.000 33.41841 981 GLN A O 1
ATOM 15976 N N . LEU A 1 985 ? 30.90422 27.20421 108.19431 1.000 36.34500 982 LEU A N 1
ATOM 15977 C CA . LEU A 1 985 ? 31.07393 26.02395 109.03690 1.000 43.58366 982 LEU A CA 1
ATOM 15978 C C . LEU A 1 985 ? 32.25844 26.18698 109.98078 1.000 42.94229 982 LEU A C 1
ATOM 15979 O O . LEU A 1 985 ? 32.21022 25.73214 111.12984 1.000 45.18869 982 LEU A O 1
ATOM 15995 N N . GLU A 1 986 ? 33.33380 26.82734 109.51445 1.000 39.20287 983 GLU A N 1
ATOM 15996 C CA . GLU A 1 986 ? 34.44164 27.13785 110.40908 1.000 36.97827 983 GLU A CA 1
ATOM 15997 C C . GLU A 1 986 ? 33.98313 28.00961 111.56969 1.000 46.85135 983 GLU A C 1
ATOM 15998 O O . GLU A 1 986 ? 34.59482 27.98459 112.64332 1.000 51.69104 983 GLU A O 1
ATOM 16010 N N . SER A 1 987 ? 32.90524 28.77091 111.38070 1.000 49.97104 984 SER A N 1
ATOM 16011 C CA . SER A 1 987 ? 32.44444 29.72935 112.37554 1.000 42.39037 984 SER A CA 1
ATOM 16012 C C . SER A 1 987 ? 31.42995 29.16517 113.36523 1.000 49.25337 984 SER A C 1
ATOM 16013 O O . SER A 1 987 ? 30.97142 29.91194 114.23459 1.000 55.64487 984 SER A O 1
ATOM 16021 N N . ILE A 1 988 ? 31.06564 27.89155 113.27275 1.000 52.68396 985 ILE A N 1
ATOM 16022 C CA . ILE A 1 988 ? 30.08145 27.31335 114.17148 1.000 56.94573 985 ILE A CA 1
ATOM 16023 C C . ILE A 1 988 ? 30.78541 26.44996 115.21262 1.000 64.60830 985 ILE A C 1
ATOM 16024 O O . ILE A 1 988 ? 31.96142 26.11568 115.08556 1.000 60.51824 985 ILE A O 1
ATOM 16040 N N . THR A 1 989 ? 30.04702 26.07786 116.26333 1.000 68.53858 986 THR A N 1
ATOM 16041 C CA . THR A 1 989 ? 30.55981 25.17708 117.28549 1.000 72.44989 986 THR A CA 1
ATOM 16042 C C . THR A 1 989 ? 29.50143 24.22663 117.83151 1.000 69.37261 986 THR A C 1
ATOM 16043 O O . THR A 1 989 ? 29.83526 23.38188 118.66868 1.000 68.13702 986 THR A O 1
ATOM 16054 N N . SER A 1 990 ? 28.24784 24.33142 117.39267 1.000 68.49393 987 SER A N 1
ATOM 16055 C CA . SER A 1 990 ? 27.16771 23.53993 117.96177 1.000 66.16403 987 SER A CA 1
ATOM 16056 C C . SER A 1 990 ? 26.09559 23.31284 116.90560 1.000 62.14945 987 SER A C 1
ATOM 16057 O O . SER A 1 990 ? 26.11025 23.91799 115.83102 1.000 64.26381 987 SER A O 1
ATOM 16065 N N . LYS A 1 991 ? 25.15475 22.42241 117.22945 1.000 60.24596 988 LYS A N 1
ATOM 16066 C CA . LYS A 1 991 ? 24.00768 22.21051 116.35413 1.000 61.71039 988 LYS A CA 1
ATOM 16067 C C . LYS A 1 991 ? 23.07165 23.41166 116.36846 1.000 56.73349 988 LYS A C 1
ATOM 16068 O O . LYS A 1 991 ? 22.45010 23.72361 115.34689 1.000 55.53992 988 LYS A O 1
ATOM 16087 N N . GLN A 1 992 ? 22.95552 24.09235 117.51053 1.000 55.98429 989 GLN A N 1
ATOM 16088 C CA . GLN A 1 992 ? 22.10169 25.27267 117.58362 1.000 54.10966 989 GLN A CA 1
ATOM 16089 C C . GLN A 1 992 ? 22.59769 26.35707 116.63658 1.000 54.28060 989 GLN A C 1
ATOM 16090 O O . GLN A 1 992 ? 21.81591 26.94550 115.88091 1.000 52.69409 989 GLN A O 1
ATOM 16104 N N . GLU A 1 993 ? 23.90359 26.63699 116.66852 1.000 62.09516 990 GLU A N 1
ATOM 16105 C CA . GLU A 1 993 ? 24.47372 27.62465 115.75865 1.000 58.26523 990 GLU A CA 1
ATOM 16106 C C . GLU A 1 993 ? 24.22172 27.24588 114.30526 1.000 54.17297 990 GLU A C 1
ATOM 16107 O O . GLU A 1 993 ? 23.86952 28.10157 113.48515 1.000 45.15596 990 GLU A O 1
ATOM 16119 N N . LEU A 1 994 ? 24.39396 25.96522 113.96921 1.000 53.28557 991 LEU A N 1
ATOM 16120 C CA . LEU A 1 994 ? 24.21272 25.52791 112.58870 1.000 51.78699 991 LEU A CA 1
ATOM 16121 C C . LEU A 1 994 ? 22.76328 25.67826 112.14454 1.000 48.08219 991 LEU A C 1
ATOM 16122 O O . LEU A 1 994 ? 22.49520 26.12173 111.02160 1.000 40.98143 991 LEU A O 1
ATOM 16138 N N . ASP A 1 995 ? 21.81427 25.31758 113.01027 1.000 49.71073 992 ASP A N 1
ATOM 16139 C CA . ASP A 1 995 ? 20.40373 25.40561 112.65387 1.000 48.81740 992 ASP A CA 1
ATOM 16140 C C . ASP A 1 995 ? 19.95055 26.83332 112.38556 1.000 40.42742 992 ASP A C 1
ATOM 16141 O O . ASP A 1 995 ? 18.85116 27.02346 111.85360 1.000 47.83383 992 ASP A O 1
ATOM 16150 N N . LYS A 1 996 ? 20.75477 27.83354 112.73456 1.000 46.96567 993 LYS A N 1
ATOM 16151 C CA . LYS A 1 996 ? 20.44223 29.22122 112.41797 1.000 51.36791 993 LYS A CA 1
ATOM 16152 C C . LYS A 1 996 ? 21.03222 29.66447 111.08419 1.000 46.23759 993 LYS A C 1
ATOM 16153 O O . LYS A 1 996 ? 20.89594 30.83716 110.72163 1.000 37.34020 993 LYS A O 1
ATOM 16172 N N . LEU A 1 997 ? 21.69488 28.76116 110.35796 1.000 48.31909 994 LEU A N 1
ATOM 16173 C CA . LEU A 1 997 ? 22.11006 29.01300 108.98545 1.000 41.20919 994 LEU A CA 1
ATOM 16174 C C . LEU A 1 997 ? 21.18729 28.36522 107.96381 1.000 38.39961 994 LEU A C 1
ATOM 16175 O O . LEU A 1 997 ? 21.12729 28.83006 106.81969 1.000 26.29358 994 LEU A O 1
ATOM 16191 N N . THR A 1 998 ? 20.47703 27.30932 108.35314 1.000 36.83804 995 THR A N 1
ATOM 16192 C CA . THR A 1 998 ? 19.71152 26.49907 107.42033 1.000 35.01853 995 THR A CA 1
ATOM 16193 C C . THR A 1 998 ? 18.68839 25.69469 108.20487 1.000 36.99274 995 THR A C 1
ATOM 16194 O O . THR A 1 998 ? 18.89305 25.38334 109.38125 1.000 40.64475 995 THR A O 1
ATOM 16205 N N . GLN A 1 999 ? 17.58764 25.35951 107.53857 1.000 36.85350 996 GLN A N 1
ATOM 16206 C CA . GLN A 1 999 ? 16.54507 24.53120 108.12433 1.000 34.30447 996 GLN A CA 1
ATOM 16207 C C . GLN A 1 999 ? 16.60569 23.09196 107.63134 1.000 39.21281 996 GLN A C 1
ATOM 16208 O O . GLN A 1 999 ? 15.68938 22.31232 107.91058 1.000 44.22611 996 GLN A O 1
ATOM 16222 N N . SER A 1 1000 ? 17.66355 22.72268 106.90609 1.000 32.77043 997 SER A N 1
ATOM 16223 C CA . SER A 1 1000 ? 17.82741 21.34496 106.43924 1.000 29.49143 997 SER A CA 1
ATOM 16224 C C . SER A 1 1000 ? 19.32159 21.14103 106.16459 1.000 30.28588 997 SER A C 1
ATOM 16225 O O . SER A 1 1000 ? 19.79542 21.38870 105.05639 1.000 28.12917 997 SER A O 1
ATOM 16233 N N . ILE A 1 1001 ? 20.04707 20.70944 107.19295 1.000 30.75277 998 ILE A N 1
ATOM 16234 C CA . ILE A 1 1001 ? 21.46605 20.41157 107.02581 1.000 34.24426 998 ILE A CA 1
ATOM 16235 C C . ILE A 1 1001 ? 21.71026 19.50461 105.81681 1.000 32.61984 998 ILE A C 1
ATOM 16236 O O . ILE A 1 1001 ? 22.61855 19.79369 105.03408 1.000 30.45974 998 ILE A O 1
ATOM 16252 N N . PRO A 1 1002 ? 20.94191 18.42803 105.61108 1.000 31.09391 999 PRO A N 1
ATOM 16253 C CA . PRO A 1 1002 ? 21.22055 17.55696 104.45202 1.000 25.86237 999 PRO A CA 1
ATOM 16254 C C . PRO A 1 1002 ? 21.15085 18.27890 103.11853 1.000 27.68860 999 PRO A C 1
ATOM 16255 O O . PRO A 1 1002 ? 22.05523 18.12810 102.28775 1.000 24.41194 999 PRO A O 1
ATOM 16266 N N . ILE A 1 1003 ? 20.09886 19.06614 102.88781 1.000 29.87698 1000 ILE A N 1
ATOM 16267 C CA . ILE A 1 1003 ? 19.97210 19.77543 101.61838 1.000 30.33205 1000 ILE A CA 1
ATOM 16268 C C . ILE A 1 1003 ? 21.09699 20.78850 101.45866 1.000 32.18964 1000 ILE A C 1
ATOM 16269 O O . ILE A 1 1003 ? 21.70679 20.90358 100.38660 1.000 35.44311 1000 ILE A O 1
ATOM 16285 N N . SER A 1 1004 ? 21.38209 21.54788 102.51718 1.000 29.51028 1001 SER A N 1
ATOM 16286 C CA . SER A 1 1004 ? 22.45463 22.53222 102.44555 1.000 28.99604 1001 SER A CA 1
ATOM 16287 C C . SER A 1 1004 ? 23.77886 21.87516 102.07763 1.000 25.24822 1001 SER A C 1
ATOM 16288 O O . SER A 1 1004 ? 24.52631 22.39531 101.24205 1.000 28.74232 1001 SER A O 1
ATOM 16296 N N . LEU A 1 1005 ? 24.08500 20.72624 102.68362 1.000 27.70318 1002 LEU A N 1
ATOM 16297 C CA . LEU A 1 1005 ? 25.32079 20.02773 102.34137 1.000 31.10098 1002 LEU A CA 1
ATOM 16298 C C . LEU A 1 1005 ? 25.27968 19.50437 100.91041 1.000 26.88093 1002 LEU A C 1
ATOM 16299 O O . LEU A 1 1005 ? 26.28166 19.57251 100.19012 1.000 30.09019 1002 LEU A O 1
ATOM 16315 N N . SER A 1 1006 ? 24.12961 18.98261 100.47793 1.000 32.98548 1003 SER A N 1
ATOM 16316 C CA . SER A 1 1006 ? 23.99984 18.48990 99.11209 1.000 33.46596 1003 SER A CA 1
ATOM 16317 C C . SER A 1 1006 ? 24.13170 19.60896 98.08891 1.000 28.60877 1003 SER A C 1
ATOM 16318 O O . SER A 1 1006 ? 24.40308 19.33439 96.91505 1.000 23.31686 1003 SER A O 1
ATOM 16326 N N . LYS A 1 1007 ? 23.94347 20.85738 98.50728 1.000 27.37496 1004 LYS A N 1
ATOM 16327 C CA . LYS A 1 1007 ? 24.11100 22.00884 97.63327 1.000 29.05554 1004 LYS A CA 1
ATOM 16328 C C . LYS A 1 1007 ? 25.46193 22.69223 97.80074 1.000 29.75417 1004 LYS A C 1
ATOM 16329 O O . LYS A 1 1007 ? 25.71702 23.70082 97.13475 1.000 26.68395 1004 LYS A O 1
ATOM 16348 N N . SER A 1 1008 ? 26.32829 22.17321 98.66361 1.000 35.02874 1005 SER A N 1
ATOM 16349 C CA . SER A 1 1008 ? 27.58936 22.81854 98.99259 1.000 33.76899 1005 SER A CA 1
ATOM 16350 C C . SER A 1 1008 ? 28.74972 22.15336 98.26017 1.000 34.98423 1005 SER A C 1
ATOM 16351 O O . SER A 1 1008 ? 28.61376 21.09022 97.64952 1.000 29.16977 1005 SER A O 1
ATOM 16359 N N . ASP A 1 1009 ? 29.90885 22.80291 98.33488 1.000 32.18320 1006 ASP A N 1
ATOM 16360 C CA . ASP A 1 1009 ? 31.11586 22.28329 97.71682 1.000 35.54571 1006 ASP A CA 1
ATOM 16361 C C . ASP A 1 1009 ? 31.67961 21.12511 98.53461 1.000 47.14719 1006 ASP A C 1
ATOM 16362 O O . ASP A 1 1009 ? 31.38445 20.96174 99.72192 1.000 47.45964 1006 ASP A O 1
ATOM 16371 N N . VAL A 1 1010 ? 32.51213 20.31559 97.87488 1.000 49.45223 1007 VAL A N 1
ATOM 16372 C CA . VAL A 1 1010 ? 33.05628 19.12196 98.51435 1.000 41.89439 1007 VAL A CA 1
ATOM 16373 C C . VAL A 1 1010 ? 33.88306 19.48467 99.73892 1.000 43.20233 1007 VAL A C 1
ATOM 16374 O O . VAL A 1 1010 ? 33.93133 18.72136 100.71228 1.000 41.55163 1007 VAL A O 1
ATOM 16387 N N . LYS A 1 1011 ? 34.54121 20.64613 99.72103 1.000 42.63611 1008 LYS A N 1
ATOM 16388 C CA . LYS A 1 1011 ? 35.32994 21.05759 100.87801 1.000 43.61591 1008 LYS A CA 1
ATOM 16389 C C . LYS A 1 1011 ? 34.43312 21.29080 102.08656 1.000 38.17679 1008 LYS A C 1
ATOM 16390 O O . LYS A 1 1011 ? 34.78361 20.92402 103.21652 1.000 39.32839 1008 LYS A O 1
ATOM 16409 N N . VAL A 1 1012 ? 33.26539 21.89618 101.86357 1.000 31.58519 1009 VAL A N 1
ATOM 16410 C CA . VAL A 1 1012 ? 32.33117 22.13977 102.95653 1.000 34.38407 1009 VAL A CA 1
ATOM 16411 C C . VAL A 1 1012 ? 31.82643 20.81984 103.52285 1.000 39.37033 1009 VAL A C 1
ATOM 16412 O O . VAL A 1 1012 ? 31.73429 20.64523 104.74410 1.000 41.64981 1009 VAL A O 1
ATOM 16425 N N . ILE A 1 1013 ? 31.49697 19.86788 102.64651 1.000 40.65275 1010 ILE A N 1
ATOM 16426 C CA . ILE A 1 1013 ? 31.02725 18.56346 103.10575 1.000 37.30061 1010 ILE A CA 1
ATOM 16427 C C . ILE A 1 1013 ? 32.11210 17.86609 103.91655 1.000 40.53817 1010 ILE A C 1
ATOM 16428 O O . ILE A 1 1013 ? 31.83808 17.25882 104.95969 1.000 41.50535 1010 ILE A O 1
ATOM 16444 N N . ASP A 1 1014 ? 33.36167 17.94234 103.45215 1.000 41.16716 1011 ASP A N 1
ATOM 16445 C CA . ASP A 1 1014 ? 34.45369 17.29165 104.16726 1.000 39.61521 1011 ASP A CA 1
ATOM 16446 C C . ASP A 1 1014 ? 34.67517 17.92383 105.53621 1.000 42.27481 1011 ASP A C 1
ATOM 16447 O O . ASP A 1 1014 ? 34.86203 17.21156 106.52972 1.000 43.86532 1011 ASP A O 1
ATOM 16456 N N . TYR A 1 1015 ? 34.65591 19.25699 105.61565 1.000 36.49721 1012 TYR A N 1
ATOM 16457 C CA . TYR A 1 1015 ? 34.82084 19.90626 106.91291 1.000 33.99289 1012 TYR A CA 1
ATOM 16458 C C . TYR A 1 1015 ? 33.67082 19.55662 107.84925 1.000 39.43810 1012 TYR A C 1
ATOM 16459 O O . TYR A 1 1015 ? 33.88039 19.31689 109.04757 1.000 47.12934 1012 TYR A O 1
ATOM 16477 N N . TYR A 1 1016 ? 32.44472 19.52689 107.32177 1.000 41.00053 1013 TYR A N 1
ATOM 16478 C CA . TYR A 1 1016 ? 31.30421 19.10666 108.12639 1.000 39.17105 1013 TYR A CA 1
ATOM 16479 C C . TYR A 1 1016 ? 31.52889 17.71008 108.68936 1.000 36.83171 1013 TYR A C 1
ATOM 16480 O O . TYR A 1 1016 ? 31.35871 17.47673 109.89127 1.000 39.40062 1013 TYR A O 1
ATOM 16498 N N . ASN A 1 1017 ? 31.91624 16.76511 107.82881 1.000 35.41863 1014 ASN A N 1
ATOM 16499 C CA . ASN A 1 1017 ? 32.22038 15.41906 108.30186 1.000 38.66160 1014 ASN A CA 1
ATOM 16500 C C . ASN A 1 1017 ? 33.29293 15.45305 109.38218 1.000 40.09273 1014 ASN A C 1
ATOM 16501 O O . ASN A 1 1017 ? 33.23109 14.69456 110.35669 1.000 48.04468 1014 ASN A O 1
ATOM 16512 N N . LYS A 1 1018 ? 34.28361 16.33199 109.22613 1.000 39.79504 1015 LYS A N 1
ATOM 16513 C CA . LYS A 1 1018 ? 35.34485 16.44063 110.22125 1.000 38.80235 1015 LYS A CA 1
ATOM 16514 C C . LYS A 1 1018 ? 34.78259 16.82959 111.58215 1.000 38.66096 1015 LYS A C 1
ATOM 16515 O O . LYS A 1 1018 ? 35.14513 16.24063 112.60679 1.000 46.87978 1015 LYS A O 1
ATOM 16534 N N . ILE A 1 1019 ? 33.88991 17.81945 111.61406 1.000 48.69884 1016 ILE A N 1
ATOM 16535 C CA . ILE A 1 1019 ? 33.44098 18.37652 112.88756 1.000 52.59253 1016 ILE A CA 1
ATOM 16536 C C . ILE A 1 1019 ? 32.16805 17.70320 113.38699 1.000 49.13083 1016 ILE A C 1
ATOM 16537 O O . ILE A 1 1019 ? 31.57074 18.14976 114.37256 1.000 54.02941 1016 ILE A O 1
ATOM 16553 N N . GLN A 1 1020 ? 31.74440 16.62529 112.72572 1.000 53.48938 1017 GLN A N 1
ATOM 16554 C CA . GLN A 1 1020 ? 30.43699 16.04543 113.02450 1.000 55.71494 1017 GLN A CA 1
ATOM 16555 C C . GLN A 1 1020 ? 30.34609 15.59550 114.48042 1.000 59.43414 1017 GLN A C 1
ATOM 16556 O O . GLN A 1 1020 ? 29.50792 16.08534 115.24600 1.000 60.47227 1017 GLN A O 1
ATOM 16570 N N . LYS A 1 1021 ? 31.20301 14.65420 114.88143 1.000 61.47307 1018 LYS A N 1
ATOM 16571 C CA . LYS A 1 1021 ? 31.09399 14.08572 116.22168 1.000 63.90831 1018 LYS A CA 1
ATOM 16572 C C . LYS A 1 1021 ? 31.39069 15.12488 117.29679 1.000 64.93442 1018 LYS A C 1
ATOM 16573 O O . LYS A 1 1021 ? 30.68345 15.19453 118.30898 1.000 65.60954 1018 LYS A O 1
ATOM 16592 N N . ASN A 1 1022 ? 32.43014 15.93951 117.09783 1.000 66.68389 1019 ASN A N 1
ATOM 16593 C CA . ASN A 1 1022 ? 32.85031 16.87543 118.13754 1.000 71.59525 1019 ASN A CA 1
ATOM 16594 C C . ASN A 1 1022 ? 31.70787 17.79620 118.55000 1.000 65.90619 1019 ASN A C 1
ATOM 16595 O O . ASN A 1 1022 ? 31.46473 18.00641 119.74393 1.000 63.63013 1019 ASN A O 1
ATOM 16606 N N . TYR A 1 1023 ? 30.99558 18.35553 117.57542 1.000 58.88489 1020 TYR A N 1
ATOM 16607 C CA . TYR A 1 1023 ? 29.89954 19.27517 117.84292 1.000 65.59700 1020 TYR A CA 1
ATOM 16608 C C . TYR A 1 1023 ? 28.54670 18.57443 117.92016 1.000 67.20743 1020 TYR A C 1
ATOM 16609 O O . TYR A 1 1023 ? 27.51353 19.25105 117.97197 1.000 61.04877 1020 TYR A O 1
ATOM 16627 N N . ASN A 1 1024 ? 28.53040 17.24264 117.93768 1.000 69.40753 1021 ASN A N 1
ATOM 16628 C CA . ASN A 1 1024 ? 27.29250 16.47275 118.04113 1.000 67.18053 1021 ASN A CA 1
ATOM 16629 C C . ASN A 1 1024 ? 26.30389 16.88274 116.95237 1.000 64.00914 1021 ASN A C 1
ATOM 16630 O O . ASN A 1 1024 ? 25.13575 17.17820 117.21291 1.000 69.39284 1021 ASN A O 1
ATOM 16641 N N . LEU A 1 1025 ? 26.78682 16.89887 115.71585 1.000 62.04193 1022 LEU A N 1
ATOM 16642 C CA . LEU A 1 1025 ? 25.98614 17.28361 114.56539 1.000 52.49199 1022 LEU A CA 1
ATOM 16643 C C . LEU A 1 1025 ? 25.45026 16.05279 113.84945 1.000 54.03134 1022 LEU A C 1
ATOM 16644 O O . LEU A 1 1025 ? 26.01833 14.96109 113.95297 1.000 45.69554 1022 LEU A O 1
ATOM 16660 N N . PRO A 1 1026 ? 24.34656 16.18975 113.11154 1.000 50.64426 1023 PRO A N 1
ATOM 16661 C CA . PRO A 1 1026 ? 23.82280 15.04210 112.36239 1.000 41.93349 1023 PRO A CA 1
ATOM 16662 C C . PRO A 1 1026 ? 24.79618 14.58999 111.28505 1.000 42.78002 1023 PRO A C 1
ATOM 16663 O O . PRO A 1 1026 ? 25.52935 15.39050 110.70119 1.000 44.96915 1023 PRO A O 1
ATOM 16674 N N . ALA A 1 1027 ? 24.79272 13.28517 111.02312 1.000 46.99140 1024 ALA A N 1
ATOM 16675 C CA . ALA A 1 1027 ? 25.68698 12.70573 110.03006 1.000 46.89470 1024 ALA A CA 1
ATOM 16676 C C . ALA A 1 1027 ? 25.10955 12.88428 108.63196 1.000 44.11392 1024 ALA A C 1
ATOM 16677 O O . ALA A 1 1027 ? 23.92067 12.63998 108.40519 1.000 47.77678 1024 ALA A O 1
ATOM 16684 N N . TYR A 1 1028 ? 25.95541 13.30745 107.69555 1.000 45.48203 1025 TYR A N 1
ATOM 16685 C CA . TYR A 1 1028 ? 25.54929 13.51354 106.30955 1.000 39.32524 1025 TYR A CA 1
ATOM 16686 C C . TYR A 1 1028 ? 25.69964 12.19511 105.56017 1.000 38.19924 1025 TYR A C 1
ATOM 16687 O O . TYR A 1 1028 ? 26.81893 11.72187 105.33843 1.000 37.86402 1025 TYR A O 1
ATOM 16705 N N . ASN A 1 1029 ? 24.57021 11.60508 105.16850 1.000 43.11925 1026 ASN A N 1
ATOM 16706 C CA . ASN A 1 1029 ? 24.54117 10.31562 104.49074 1.000 45.64624 1026 ASN A CA 1
ATOM 16707 C C . ASN A 1 1029 ? 24.05635 10.44003 103.05012 1.000 39.46566 1026 ASN A C 1
ATOM 16708 O O . ASN A 1 1029 ? 23.45188 9.51105 102.50942 1.000 47.43787 1026 ASN A O 1
ATOM 16719 N N . SER A 1 1030 ? 24.31407 11.58431 102.41958 1.000 33.19535 1027 SER A N 1
ATOM 16720 C CA . SER A 1 1030 ? 23.90632 11.80719 101.03810 1.000 38.58318 1027 SER A CA 1
ATOM 16721 C C . SER A 1 1030 ? 25.11077 12.22075 100.20247 1.000 39.28718 1027 SER A C 1
ATOM 16722 O O . SER A 1 1030 ? 26.24598 12.19616 100.68806 1.000 46.80351 1027 SER A O 1
ATOM 16730 N N . THR A 1 1031 ? 24.87878 12.59356 98.95310 1.000 37.25845 1028 THR A N 1
ATOM 16731 C CA . THR A 1 1031 ? 25.92328 13.00673 98.03087 1.000 35.11392 1028 THR A CA 1
ATOM 16732 C C . THR A 1 1031 ? 25.54513 14.33032 97.38864 1.000 37.27126 1028 THR A C 1
ATOM 16733 O O . THR A 1 1031 ? 24.37959 14.73994 97.42720 1.000 27.75011 1028 THR A O 1
ATOM 16744 N N . PRO A 1 1032 ? 26.51185 15.03228 96.79714 1.000 41.51222 1029 PRO A N 1
ATOM 16745 C CA . PRO A 1 1032 ? 26.19374 16.31307 96.15622 1.000 37.78351 1029 PRO A CA 1
ATOM 16746 C C . PRO A 1 1032 ? 25.15833 16.13797 95.05620 1.000 31.45207 1029 PRO A C 1
ATOM 16747 O O . PRO A 1 1032 ? 25.20331 15.18473 94.27629 1.000 29.74424 1029 PRO A O 1
ATOM 16758 N N . MET A 1 1033 ? 24.21630 17.07362 95.00692 1.000 29.08145 1030 MET A N 1
ATOM 16759 C CA . MET A 1 1033 ? 23.16078 17.02139 94.00778 1.000 26.48508 1030 MET A CA 1
ATOM 16760 C C . MET A 1 1033 ? 23.74663 17.11658 92.60583 1.000 23.35357 1030 MET A C 1
ATOM 16761 O O . MET A 1 1033 ? 24.70780 17.84999 92.36288 1.000 32.96213 1030 MET A O 1
ATOM 16775 N N . ARG A 1 1034 ? 23.16005 16.36117 91.68132 1.000 22.17051 1031 ARG A N 1
ATOM 16776 C CA . ARG A 1 1034 ? 23.49566 16.43345 90.26642 1.000 23.32161 1031 ARG A CA 1
ATOM 16777 C C . ARG A 1 1034 ? 22.22043 16.69157 89.47755 1.000 34.67581 1031 ARG A C 1
ATOM 16778 O O . ARG A 1 1034 ? 21.20647 16.01783 89.69484 1.000 36.67579 1031 ARG A O 1
ATOM 16799 N N . LYS A 1 1035 ? 22.26917 17.65950 88.56685 1.000 24.81918 1032 LYS A N 1
ATOM 16800 C CA . LYS A 1 1035 ? 21.09933 17.97108 87.75735 1.000 28.43859 1032 LYS A CA 1
ATOM 16801 C C . LYS A 1 1035 ? 20.82753 16.85096 86.76000 1.000 25.21244 1032 LYS A C 1
ATOM 16802 O O . LYS A 1 1035 ? 21.75107 16.28855 86.16583 1.000 29.79947 1032 LYS A O 1
ATOM 16821 N N . ALA A 1 1036 ? 19.54419 16.52618 86.58037 1.000 20.05794 1033 ALA A N 1
ATOM 16822 C CA . ALA A 1 1036 ? 19.13362 15.47838 85.65738 1.000 22.72975 1033 ALA A CA 1
ATOM 16823 C C . ALA A 1 1036 ? 18.51307 16.00379 84.37246 1.000 23.45225 1033 ALA A C 1
ATOM 16824 O O . ALA A 1 1036 ? 18.51455 15.28306 83.36868 1.000 25.65174 1033 ALA A O 1
ATOM 16831 N N . TYR A 1 1037 ? 17.98282 17.22465 84.37446 1.000 18.72456 1034 TYR A N 1
ATOM 16832 C CA . TYR A 1 1037 ? 17.45016 17.83266 83.16395 1.000 26.53486 1034 TYR A CA 1
ATOM 16833 C C . TYR A 1 1037 ? 17.80038 19.31227 83.16159 1.000 24.22043 1034 TYR A C 1
ATOM 16834 O O . TYR A 1 1037 ? 17.81621 19.95693 84.21387 1.000 20.04595 1034 TYR A O 1
ATOM 16852 N N . ALA A 1 1038 ? 18.06842 19.84659 81.97089 1.000 24.48151 1035 ALA A N 1
ATOM 16853 C CA . ALA A 1 1038 ? 18.64983 21.18092 81.83139 1.000 32.21742 1035 ALA A CA 1
ATOM 16854 C C . ALA A 1 1038 ? 19.99131 21.23457 82.56078 1.000 31.30184 1035 ALA A C 1
ATOM 16855 O O . ALA A 1 1038 ? 20.27644 22.15288 83.33330 1.000 31.77311 1035 ALA A O 1
ATOM 16862 N N . VAL A 1 1039 ? 20.82110 20.21980 82.30216 1.000 26.44942 1036 VAL A N 1
ATOM 16863 C CA . VAL A 1 1039 ? 22.05402 20.02103 83.05289 1.000 24.98532 1036 VAL A CA 1
ATOM 16864 C C . VAL A 1 1039 ? 23.07936 21.12315 82.84312 1.000 28.84910 1036 VAL A C 1
ATOM 16865 O O . VAL A 1 1039 ? 24.05436 21.19344 83.60102 1.000 30.02152 1036 VAL A O 1
ATOM 16878 N N . ASN A 1 1040 ? 22.89392 21.98064 81.84907 1.000 30.20491 1037 ASN A N 1
ATOM 16879 C CA . ASN A 1 1040 ? 23.78660 23.09743 81.58397 1.000 31.48969 1037 ASN A CA 1
ATOM 16880 C C . ASN A 1 1040 ? 22.98380 24.38190 81.47077 1.000 31.92810 1037 ASN A C 1
ATOM 16881 O O . ASN A 1 1040 ? 21.76428 24.34752 81.27196 1.000 32.95288 1037 ASN A O 1
ATOM 16892 N N . PRO A 1 1041 ? 23.63961 25.53809 81.59115 1.000 36.35056 1038 PRO A N 1
ATOM 16893 C CA . PRO A 1 1041 ? 22.92480 26.81561 81.43105 1.000 33.58667 1038 PRO A CA 1
ATOM 16894 C C . PRO A 1 1041 ? 22.41469 26.96352 80.00491 1.000 28.71886 1038 PRO A C 1
ATOM 16895 O O . PRO A 1 1041 ? 23.19084 26.93729 79.04851 1.000 30.33833 1038 PRO A O 1
ATOM 16906 N N . LEU A 1 1042 ? 21.09852 27.11829 79.86642 1.000 24.35644 1039 LEU A N 1
ATOM 16907 C CA . LEU A 1 1042 ? 20.49097 27.14666 78.54215 1.000 26.13399 1039 LEU A CA 1
ATOM 16908 C C . LEU A 1 1042 ? 20.75833 28.44927 77.80042 1.000 28.43388 1039 LEU A C 1
ATOM 16909 O O . LEU A 1 1042 ? 20.56488 28.50166 76.58015 1.000 24.00456 1039 LEU A O 1
ATOM 16925 N N . GLU A 1 1043 ? 21.20420 29.49555 78.49853 1.000 32.06767 1040 GLU A N 1
ATOM 16926 C CA . GLU A 1 1043 ? 21.47881 30.76705 77.84115 1.000 30.89553 1040 GLU A CA 1
ATOM 16927 C C . GLU A 1 1043 ? 22.68645 30.70672 76.91413 1.000 28.87186 1040 GLU A C 1
ATOM 16928 O O . GLU A 1 1043 ? 22.90074 31.65038 76.14664 1.000 25.27467 1040 GLU A O 1
ATOM 16940 N N . GLN A 1 1044 ? 23.47108 29.63154 76.95815 1.000 33.49740 1041 GLN A N 1
ATOM 16941 C CA . GLN A 1 1044 ? 24.66654 29.50631 76.13748 1.000 33.91891 1041 GLN A CA 1
ATOM 16942 C C . GLN A 1 1044 ? 24.43193 28.69265 74.87003 1.000 28.76417 1041 GLN A C 1
ATOM 16943 O O . GLN A 1 1044 ? 25.39582 28.37667 74.16534 1.000 27.73041 1041 GLN A O 1
ATOM 16957 N N . TYR A 1 1045 ? 23.18352 28.35260 74.55831 1.000 22.34673 1042 TYR A N 1
ATOM 16958 C CA . TYR A 1 1045 ? 22.86758 27.47857 73.43645 1.000 21.59655 1042 TYR A CA 1
ATOM 16959 C C . TYR A 1 1045 ? 22.09715 28.24327 72.37034 1.000 26.78677 1042 TYR A C 1
ATOM 16960 O O . TYR A 1 1045 ? 21.12564 28.94266 72.67618 1.000 34.20373 1042 TYR A O 1
ATOM 16978 N N . VAL A 1 1046 ? 22.53888 28.10191 71.12359 1.000 28.07741 1043 VAL A N 1
ATOM 16979 C CA . VAL A 1 1046 ? 21.92795 28.74948 69.96977 1.000 21.95580 1043 VAL A CA 1
ATOM 16980 C C . VAL A 1 1046 ? 21.02557 27.73249 69.28685 1.000 26.95572 1043 VAL A C 1
ATOM 16981 O O . VAL A 1 1046 ? 21.48934 26.66669 68.86569 1.000 32.10179 1043 VAL A O 1
ATOM 16994 N N . TRP A 1 1047 ? 19.74217 28.05812 69.16605 1.000 30.57915 1044 TRP A N 1
ATOM 16995 C CA . TRP A 1 1047 ? 18.78695 27.16854 68.51727 1.000 23.90649 1044 TRP A CA 1
ATOM 16996 C C . TRP A 1 1047 ? 17.49464 27.93695 68.28508 1.000 30.54286 1044 TRP A C 1
ATOM 16997 O O . TRP A 1 1047 ? 17.29780 29.03523 68.81065 1.000 37.22386 1044 TRP A O 1
ATOM 17018 N N . SER A 1 1048 ? 16.61113 27.33859 67.48959 1.000 35.53708 1045 SER A N 1
ATOM 17019 C CA . SER A 1 1048 ? 15.33455 27.94655 67.14886 1.000 33.27008 1045 SER A CA 1
ATOM 17020 C C . SER A 1 1048 ? 14.27338 26.86286 67.03863 1.000 34.61419 1045 SER A C 1
ATOM 17021 O O . SER A 1 1048 ? 14.55387 25.73605 66.61999 1.000 31.91341 1045 SER A O 1
ATOM 17029 N N . THR A 1 1049 ? 13.04818 27.21423 67.43507 1.000 30.57303 1046 THR A N 1
ATOM 17030 C CA . THR A 1 1049 ? 11.91318 26.32666 67.21667 1.000 25.20012 1046 THR A CA 1
ATOM 17031 C C . THR A 1 1049 ? 11.48729 26.30058 65.75585 1.000 24.25616 1046 THR A C 1
ATOM 17032 O O . THR A 1 1049 ? 10.77805 25.37771 65.34334 1.000 29.63935 1046 THR A O 1
ATOM 17043 N N . GLN A 1 1050 ? 11.90237 27.29089 64.97202 1.000 30.60551 1047 GLN A N 1
ATOM 17044 C CA . GLN A 1 1050 ? 11.56193 27.38747 63.55811 1.000 33.73033 1047 GLN A CA 1
ATOM 17045 C C . GLN A 1 1050 ? 12.74445 26.86785 62.75040 1.000 29.20623 1047 GLN A C 1
ATOM 17046 O O . GLN A 1 1050 ? 13.79898 27.50887 62.70153 1.000 37.02932 1047 GLN A O 1
ATOM 17060 N N . VAL A 1 1051 ? 12.57272 25.70749 62.12692 1.000 31.58390 1048 VAL A N 1
ATOM 17061 C CA . VAL A 1 1051 ? 13.60823 25.13628 61.26874 1.000 37.37391 1048 VAL A CA 1
ATOM 17062 C C . VAL A 1 1051 ? 13.11829 25.19379 59.82597 1.000 39.08233 1048 VAL A C 1
ATOM 17063 O O . VAL A 1 1051 ? 11.90241 25.15221 59.58494 1.000 35.12454 1048 VAL A O 1
ATOM 17076 N N . PRO A 1 1052 ? 14.01689 25.29409 58.83392 1.000 36.01854 1049 PRO A N 1
ATOM 17077 C CA . PRO A 1 1052 ? 15.46824 25.38961 59.02548 1.000 30.89217 1049 PRO A CA 1
ATOM 17078 C C . PRO A 1 1052 ? 15.91178 26.80775 59.37340 1.000 31.83866 1049 PRO A C 1
ATOM 17079 O O . PRO A 1 1052 ? 15.08361 27.71815 59.34133 1.000 25.45914 1049 PRO A O 1
ATOM 17090 N N . PHE A 1 1053 ? 17.18906 26.99127 59.71089 1.000 32.93369 1050 PHE A N 1
ATOM 17091 C CA . PHE A 1 1053 ? 17.71389 28.32989 59.94784 1.000 31.36410 1050 PHE A CA 1
ATOM 17092 C C . PHE A 1 1053 ? 19.22580 28.31172 59.77227 1.000 32.92216 1050 PHE A C 1
ATOM 17093 O O . PHE A 1 1053 ? 19.88065 27.32404 60.10501 1.000 31.40103 1050 PHE A O 1
ATOM 17110 N N . ARG A 1 1054 ? 19.77130 29.40252 59.24738 1.000 39.66918 1051 ARG A N 1
ATOM 17111 C CA . ARG A 1 1054 ? 21.19552 29.45019 58.94955 1.000 31.69702 1051 ARG A CA 1
ATOM 17112 C C . ARG A 1 1054 ? 22.00927 29.78975 60.19180 1.000 27.17721 1051 ARG A C 1
ATOM 17113 O O . ARG A 1 1054 ? 21.57528 30.55411 61.05895 1.000 22.13395 1051 ARG A O 1
ATOM 17134 N N . VAL A 1 1055 ? 23.20705 29.20546 60.26745 1.000 30.83677 1052 VAL A N 1
ATOM 17135 C CA . VAL A 1 1055 ? 24.16096 29.50111 61.32741 1.000 36.68821 1052 VAL A CA 1
ATOM 17136 C C . VAL A 1 1055 ? 25.54495 29.66843 60.71447 1.000 33.00698 1052 VAL A C 1
ATOM 17137 O O . VAL A 1 1055 ? 25.89852 29.00962 59.73237 1.000 30.49143 1052 VAL A O 1
ATOM 17150 N N . LEU A 1 1056 ? 26.32546 30.56060 61.31319 1.000 31.86261 1053 LEU A N 1
ATOM 17151 C CA . LEU A 1 1056 ? 27.71634 30.79678 60.96537 1.000 29.48176 1053 LEU A CA 1
ATOM 17152 C C . LEU A 1 1056 ? 28.60818 30.04702 61.94329 1.000 26.78294 1053 LEU A C 1
ATOM 17153 O O . LEU A 1 1056 ? 28.36430 30.05681 63.15495 1.000 27.65826 1053 LEU A O 1
ATOM 17169 N N . SER A 1 1057 ? 29.63989 29.39739 61.41054 1.000 27.91388 1054 SER A N 1
ATOM 17170 C CA . SER A 1 1057 ? 30.58882 28.63704 62.22060 1.000 30.24242 1054 SER A CA 1
ATOM 17171 C C . SER A 1 1057 ? 31.66808 29.59399 62.71178 1.000 33.01263 1054 SER A C 1
ATOM 17172 O O . SER A 1 1057 ? 32.56270 29.98228 61.95664 1.000 33.83108 1054 SER A O 1
ATOM 17180 N N . LEU A 1 1058 ? 31.58468 29.97681 63.98734 1.000 35.66783 1055 LEU A N 1
ATOM 17181 C CA . LEU A 1 1058 ? 32.57785 30.88281 64.55478 1.000 31.83065 1055 LEU A CA 1
ATOM 17182 C C . LEU A 1 1058 ? 33.95706 30.23461 64.58521 1.000 32.61989 1055 LEU A C 1
ATOM 17183 O O . LEU A 1 1058 ? 34.94508 30.83041 64.14297 1.000 47.62596 1055 LEU A O 1
ATOM 17199 N N . LYS A 1 1059 ? 34.04523 29.01954 65.11449 1.000 28.64658 1056 LYS A N 1
ATOM 17200 C CA . LYS A 1 1059 ? 35.27752 28.24760 65.14547 1.000 28.39087 1056 LYS A CA 1
ATOM 17201 C C . LYS A 1 1059 ? 35.15320 27.06308 64.19238 1.000 37.92493 1056 LYS A C 1
ATOM 17202 O O . LYS A 1 1059 ? 34.09735 26.81757 63.60097 1.000 42.45732 1056 LYS A O 1
ATOM 17221 N N . GLN A 1 1060 ? 36.24709 26.32125 64.04210 1.000 37.10070 1057 GLN A N 1
ATOM 17222 C CA . GLN A 1 1060 ? 36.20813 25.08734 63.26597 1.000 38.15962 1057 GLN A CA 1
ATOM 17223 C C . GLN A 1 1060 ? 35.33816 24.07855 64.00837 1.000 40.20128 1057 GLN A C 1
ATOM 17224 O O . GLN A 1 1060 ? 35.69628 23.62175 65.09879 1.000 39.81246 1057 GLN A O 1
ATOM 17238 N N . ASN A 1 1061 ? 34.19018 23.74162 63.43091 1.000 39.27119 1058 ASN A N 1
ATOM 17239 C CA . ASN A 1 1061 ? 33.22924 22.84739 64.05826 1.000 34.81409 1058 ASN A CA 1
ATOM 17240 C C . ASN A 1 1061 ? 33.28318 21.47117 63.41058 1.000 32.44170 1058 ASN A C 1
ATOM 17241 O O . ASN A 1 1061 ? 33.40454 21.35076 62.18793 1.000 38.02329 1058 ASN A O 1
ATOM 17252 N N . SER A 1 1062 ? 33.18822 20.43762 64.23850 1.000 33.66693 1059 SER A N 1
ATOM 17253 C CA . SER A 1 1062 ? 33.16964 19.06341 63.76583 1.000 32.99373 1059 SER A CA 1
ATOM 17254 C C . SER A 1 1062 ? 31.73578 18.58187 63.57239 1.000 28.50038 1059 SER A C 1
ATOM 17255 O O . SER A 1 1062 ? 30.78629 19.11982 64.14755 1.000 25.98700 1059 SER A O 1
ATOM 17263 N N . PHE A 1 1063 ? 31.59208 17.55238 62.74370 1.000 34.22131 1060 PHE A N 1
ATOM 17264 C CA . PHE A 1 1063 ? 30.31320 16.89620 62.51533 1.000 29.59207 1060 PHE A CA 1
ATOM 17265 C C . PHE A 1 1063 ? 30.26617 15.60115 63.31478 1.000 25.90878 1060 PHE A C 1
ATOM 17266 O O . PHE A 1 1063 ? 31.23165 14.82954 63.31280 1.000 23.08990 1060 PHE A O 1
ATOM 17283 N N . TYR A 1 1064 ? 29.15058 15.37492 64.00172 1.000 23.36949 1061 TYR A N 1
ATOM 17284 C CA . TYR A 1 1064 ? 28.91099 14.15004 64.74915 1.000 27.77355 1061 TYR A CA 1
ATOM 17285 C C . TYR A 1 1064 ? 27.64122 13.48892 64.23037 1.000 26.63039 1061 TYR A C 1
ATOM 17286 O O . TYR A 1 1064 ? 26.63330 14.16122 63.99246 1.000 31.33590 1061 TYR A O 1
ATOM 17304 N N . LEU A 1 1065 ? 27.69368 12.16983 64.05686 1.000 30.18738 1062 LEU A N 1
ATOM 17305 C CA . LEU A 1 1065 ? 26.55730 11.39254 63.58416 1.000 24.27699 1062 LEU A CA 1
ATOM 17306 C C . LEU A 1 1065 ? 25.70084 10.86511 64.72756 1.000 23.90249 1062 LEU A C 1
ATOM 17307 O O . LEU A 1 1065 ? 24.91854 9.92895 64.52758 1.000 21.25257 1062 LEU A O 1
ATOM 17323 N N . ASP A 1 1066 ? 25.83168 11.45010 65.91594 1.000 28.28733 1063 ASP A N 1
ATOM 17324 C CA . ASP A 1 1066 ? 25.09036 11.01122 67.09151 1.000 26.99260 1063 ASP A CA 1
ATOM 17325 C C . ASP A 1 1066 ? 25.12246 12.14371 68.10807 1.000 31.44627 1063 ASP A C 1
ATOM 17326 O O . ASP A 1 1066 ? 26.18559 12.70474 68.37633 1.000 32.87508 1063 ASP A O 1
ATOM 17335 N N . VAL A 1 1067 ? 23.94859 12.47404 68.66589 1.000 28.67501 1064 VAL A N 1
ATOM 17336 C CA . VAL A 1 1067 ? 23.83223 13.56592 69.62768 1.000 22.64268 1064 VAL A CA 1
ATOM 17337 C C . VAL A 1 1067 ? 24.79083 13.35928 70.78213 1.000 18.19815 1064 VAL A C 1
ATOM 17338 O O . VAL A 1 1067 ? 25.17320 14.31903 71.46503 1.000 25.72595 1064 VAL A O 1
ATOM 17351 N N . SER A 1 1068 ? 25.19467 12.11252 71.02959 1.000 22.01371 1065 SER A N 1
ATOM 17352 C CA . SER A 1 1068 ? 26.13609 11.84184 72.10456 1.000 23.19900 1065 SER A CA 1
ATOM 17353 C C . SER A 1 1068 ? 27.45443 12.56934 71.88935 1.000 26.36617 1065 SER A C 1
ATOM 17354 O O . SER A 1 1068 ? 28.16945 12.85484 72.85648 1.000 25.84188 1065 SER A O 1
ATOM 17362 N N . PHE A 1 1069 ? 27.79504 12.87070 70.63585 1.000 27.95942 1066 PHE A N 1
ATOM 17363 C CA . PHE A 1 1069 ? 29.08699 13.45828 70.28523 1.000 25.26321 1066 PHE A CA 1
ATOM 17364 C C . PHE A 1 1069 ? 30.24276 12.57734 70.75119 1.000 31.14030 1066 PHE A C 1
ATOM 17365 O O . PHE A 1 1069 ? 31.32614 13.07049 71.07371 1.000 28.97910 1066 PHE A O 1
ATOM 17382 N N . ALA A 1 1070 ? 30.02179 11.26640 70.78439 1.000 38.02917 1067 ALA A N 1
ATOM 17383 C CA . ALA A 1 1070 ? 31.08579 10.34121 71.14053 1.000 29.68926 1067 ALA A CA 1
ATOM 17384 C C . ALA A 1 1070 ? 32.17213 10.35481 70.07184 1.000 26.52511 1067 ALA A C 1
ATOM 17385 O O . ALA A 1 1070 ? 31.90761 10.57506 68.88702 1.000 30.15763 1067 ALA A O 1
ATOM 17392 N N . GLU A 1 1071 ? 33.41207 10.12116 70.50849 1.000 27.96582 1068 GLU A N 1
ATOM 17393 C CA . GLU A 1 1071 ? 34.54595 10.16229 69.59001 1.000 28.57502 1068 GLU A CA 1
ATOM 17394 C C . GLU A 1 1071 ? 34.30390 9.29049 68.36473 1.000 30.00393 1068 GLU A C 1
ATOM 17395 O O . GLU A 1 1071 ? 34.62009 9.68749 67.23697 1.000 31.65029 1068 GLU A O 1
ATOM 17407 N N . THR A 1 1072 ? 33.73661 8.09869 68.56450 1.000 36.19507 1069 THR A N 1
ATOM 17408 C CA . THR A 1 1072 ? 33.56985 7.16164 67.46076 1.000 34.15852 1069 THR A CA 1
ATOM 17409 C C . THR A 1 1072 ? 32.54423 7.64252 66.44359 1.000 26.53332 1069 THR A C 1
ATOM 17410 O O . THR A 1 1072 ? 32.58232 7.20219 65.28987 1.000 27.22147 1069 THR A O 1
ATOM 17421 N N . THR A 1 1073 ? 31.63759 8.53479 66.83856 1.000 28.51542 1070 THR A N 1
ATOM 17422 C CA . THR A 1 1073 ? 30.62919 9.06007 65.92897 1.000 29.27899 1070 THR A CA 1
ATOM 17423 C C . THR A 1 1073 ? 31.04213 10.37139 65.27514 1.000 26.84314 1070 THR A C 1
ATOM 17424 O O . THR A 1 1073 ? 30.32492 10.85683 64.39452 1.000 27.76993 1070 THR A O 1
ATOM 17435 N N . LYS A 1 1074 ? 32.16897 10.95416 65.67835 1.000 26.05774 1071 LYS A N 1
ATOM 17436 C CA . LYS A 1 1074 ? 32.63936 12.18492 65.05843 1.000 29.03827 1071 LYS A CA 1
ATOM 17437 C C . LYS A 1 1074 ? 33.20642 11.87735 63.67849 1.000 29.53507 1071 LYS A C 1
ATOM 17438 O O . LYS A 1 1074 ? 34.10761 11.04364 63.54203 1.000 36.30271 1071 LYS A O 1
ATOM 17457 N N . ARG A 1 1075 ? 32.68137 12.54732 62.65773 1.000 33.07763 1072 ARG A N 1
ATOM 17458 C CA . ARG A 1 1075 ? 33.24357 12.41561 61.32195 1.000 29.86321 1072 ARG A CA 1
ATOM 17459 C C . ARG A 1 1075 ? 34.66379 12.96345 61.30242 1.000 31.25332 1072 ARG A C 1
ATOM 17460 O O . ARG A 1 1075 ? 34.95989 13.99215 61.91685 1.000 42.61254 1072 ARG A O 1
ATOM 17481 N N . LYS A 1 1076 ? 35.54857 12.26134 60.60046 1.000 25.96429 1073 LYS A N 1
ATOM 17482 C CA . LYS A 1 1076 ? 36.92242 12.70347 60.41969 1.000 37.76833 1073 LYS A CA 1
ATOM 17483 C C . LYS A 1 1076 ? 37.26473 12.93745 58.95792 1.000 40.76690 1073 LYS A C 1
ATOM 17484 O O . LYS A 1 1076 ? 38.41341 13.27727 58.65043 1.000 46.49783 1073 LYS A O 1
ATOM 17503 N N . ASP A 1 1077 ? 36.30086 12.77707 58.05266 1.000 43.18959 1074 ASP A N 1
ATOM 17504 C CA . ASP A 1 1077 ? 36.52124 13.02634 56.63628 1.000 42.08055 1074 ASP A CA 1
ATOM 17505 C C . ASP A 1 1077 ? 36.27708 14.47664 56.24296 1.000 37.22631 1074 ASP A C 1
ATOM 17506 O O . ASP A 1 1077 ? 36.84206 14.93437 55.24364 1.000 39.87334 1074 ASP A O 1
ATOM 17515 N N . ILE A 1 1078 ? 35.45897 15.21004 56.99706 1.000 35.40996 1075 ILE A N 1
ATOM 17516 C CA . ILE A 1 1078 ? 35.13727 16.59296 56.66249 1.000 37.94910 1075 ILE A CA 1
ATOM 17517 C C . ILE A 1 1078 ? 34.63708 17.28453 57.92020 1.000 39.62143 1075 ILE A C 1
ATOM 17518 O O . ILE A 1 1078 ? 34.19000 16.63850 58.86907 1.000 39.73264 1075 ILE A O 1
ATOM 17534 N N . PHE A 1 1079 ? 34.71505 18.61294 57.92606 1.000 44.20573 1076 PHE A N 1
ATOM 17535 C CA . PHE A 1 1079 ? 34.28155 19.42826 59.04856 1.000 41.68598 1076 PHE A CA 1
ATOM 17536 C C . PHE A 1 1079 ? 33.64159 20.69988 58.50942 1.000 46.67995 1076 PHE A C 1
ATOM 17537 O O . PHE A 1 1079 ? 33.67589 20.97874 57.30784 1.000 47.59932 1076 PHE A O 1
ATOM 17554 N N . LEU A 1 1080 ? 33.05182 21.47637 59.41351 1.000 43.36556 1077 LEU A N 1
ATOM 17555 C CA . LEU A 1 1080 ? 32.48004 22.77379 59.07020 1.000 38.01027 1077 LEU A CA 1
ATOM 17556 C C . LEU A 1 1080 ? 33.58252 23.81872 59.19430 1.000 43.60400 1077 LEU A C 1
ATOM 17557 O O . LEU A 1 1080 ? 34.03338 24.12552 60.30286 1.000 43.48486 1077 LEU A O 1
ATOM 17573 N N . LYS A 1 1081 ? 34.02287 24.35601 58.05793 1.000 47.78929 1078 LYS A N 1
ATOM 17574 C CA . LYS A 1 1081 ? 35.12995 25.30170 58.06052 1.000 39.20176 1078 LYS A CA 1
ATOM 17575 C C . LYS A 1 1081 ? 34.75890 26.55615 58.84169 1.000 35.64012 1078 LYS A C 1
ATOM 17576 O O . LYS A 1 1081 ? 33.59820 26.97220 58.88471 1.000 32.72811 1078 LYS A O 1
ATOM 17595 N N . GLU A 1 1082 ? 35.76768 27.15663 59.46593 1.000 38.69926 1079 GLU A N 1
ATOM 17596 C CA . GLU A 1 1082 ? 35.56987 28.40675 60.18338 1.000 39.38034 1079 GLU A CA 1
ATOM 17597 C C . GLU A 1 1082 ? 35.06567 29.48627 59.23374 1.000 37.64003 1079 GLU A C 1
ATOM 17598 O O . GLU A 1 1082 ? 35.51968 29.59551 58.09094 1.000 38.56661 1079 GLU A O 1
ATOM 17610 N N . LEU A 1 1083 ? 34.11576 30.28608 59.71482 1.000 27.96599 1080 LEU A N 1
ATOM 17611 C CA . LEU A 1 1083 ? 33.51954 31.40451 58.98995 1.000 37.80142 1080 LEU A CA 1
ATOM 17612 C C . LEU A 1 1083 ? 32.64908 30.96057 57.82175 1.000 29.94667 1080 LEU A C 1
ATOM 17613 O O . LEU A 1 1083 ? 32.28098 31.79013 56.97977 1.000 40.23911 1080 LEU A O 1
ATOM 17629 N N . ASN A 1 1084 ? 32.29709 29.68459 57.74777 1.000 29.60187 1081 ASN A N 1
ATOM 17630 C CA . ASN A 1 1084 ? 31.32410 29.21452 56.77560 1.000 33.99107 1081 ASN A CA 1
ATOM 17631 C C . ASN A 1 1084 ? 29.93549 29.19720 57.39964 1.000 35.04948 1081 ASN A C 1
ATOM 17632 O O . ASN A 1 1084 ? 29.78066 29.09173 58.61985 1.000 34.90421 1081 ASN A O 1
ATOM 17643 N N . GLU A 1 1085 ? 28.92350 29.30853 56.54783 1.000 41.31787 1082 GLU A N 1
ATOM 17644 C CA . GLU A 1 1085 ? 27.53112 29.23799 56.96083 1.000 40.71602 1082 GLU A CA 1
ATOM 17645 C C . GLU A 1 1085 ? 26.93816 27.89722 56.55085 1.000 33.28649 1082 GLU A C 1
ATOM 17646 O O . GLU A 1 1085 ? 27.42015 27.23390 55.62927 1.000 39.36539 1082 GLU A O 1
ATOM 17658 N N . ILE A 1 1086 ? 25.88457 27.49921 57.25746 1.000 35.74201 1083 ILE A N 1
ATOM 17659 C CA . ILE A 1 1086 ? 25.26041 26.20177 57.02450 1.000 34.01300 1083 ILE A CA 1
ATOM 17660 C C . ILE A 1 1086 ? 23.83339 26.24791 57.54969 1.000 25.21992 1083 ILE A C 1
ATOM 17661 O O . ILE A 1 1086 ? 23.55093 26.87798 58.57179 1.000 24.10444 1083 ILE A O 1
ATOM 17677 N N . ASP A 1 1087 ? 22.93615 25.56838 56.84220 1.000 31.20658 1084 ASP A N 1
ATOM 17678 C CA . ASP A 1 1087 ? 21.55381 25.45416 57.28046 1.000 35.20999 1084 ASP A CA 1
ATOM 17679 C C . ASP A 1 1087 ? 21.42981 24.39502 58.36883 1.000 31.88001 1084 ASP A C 1
ATO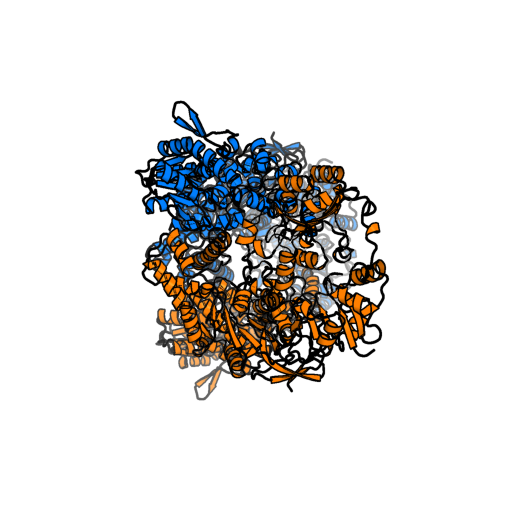M 17680 O O . ASP A 1 1087 ? 22.05939 23.33541 58.30255 1.000 30.83160 1084 ASP A O 1
ATOM 17689 N N . VAL A 1 1088 ? 20.61188 24.69084 59.37355 1.000 31.11731 1085 VAL A N 1
ATOM 17690 C CA . VAL A 1 1088 ? 20.26545 23.76275 60.43953 1.000 31.33211 1085 VAL A CA 1
ATOM 17691 C C . VAL A 1 1088 ? 18.83049 23.32908 60.18944 1.000 30.89255 1085 VAL A C 1
ATOM 17692 O O . VAL A 1 1088 ? 17.91656 24.16194 60.16648 1.000 35.65837 1085 VAL A O 1
ATOM 17705 N N . ILE A 1 1089 ? 18.64226 22.01794 59.99807 1.000 28.34417 1086 ILE A N 1
ATOM 17706 C CA . ILE A 1 1089 ? 17.37313 21.45746 59.55827 1.000 29.42659 1086 ILE A CA 1
ATOM 17707 C C . ILE A 1 1089 ? 16.61961 20.76514 60.67988 1.000 27.56344 1086 ILE A C 1
ATOM 17708 O O . ILE A 1 1089 ? 15.48948 20.30768 60.46378 1.000 19.73842 1086 ILE A O 1
ATOM 17724 N N . ALA A 1 1090 ? 17.20603 20.67545 61.87052 1.000 30.44056 1087 ALA A N 1
ATOM 17725 C CA . ALA A 1 1090 ? 16.52547 20.06745 63.00590 1.000 30.95177 1087 ALA A CA 1
ATOM 17726 C C . ALA A 1 1090 ? 17.31836 20.37165 64.26712 1.000 27.10842 1087 ALA A C 1
ATOM 17727 O O . ALA A 1 1090 ? 18.52444 20.63117 64.22016 1.000 22.18827 1087 ALA A O 1
ATOM 17734 N N . VAL A 1 1091 ? 16.61828 20.33760 65.39553 1.000 25.69610 1088 VAL A N 1
ATOM 17735 C CA . VAL A 1 1091 ? 17.21127 20.54319 66.70980 1.000 28.73743 1088 VAL A CA 1
ATOM 17736 C C . VAL A 1 1091 ? 16.82705 19.33736 67.55346 1.000 28.08084 1088 VAL A C 1
ATOM 17737 O O . VAL A 1 1091 ? 15.64371 19.14234 67.85893 1.000 28.82168 1088 VAL A O 1
ATOM 17750 N N . ASP A 1 1092 ? 17.81319 18.52672 67.92383 1.000 24.21564 1089 ASP A N 1
ATOM 17751 C CA . ASP A 1 1092 ? 17.57032 17.30271 68.67827 1.000 24.56643 1089 ASP A CA 1
ATOM 17752 C C . ASP A 1 1092 ? 18.18873 17.42471 70.06295 1.000 24.45799 1089 ASP A C 1
ATOM 17753 O O . ASP A 1 1092 ? 19.33550 17.85602 70.19982 1.000 26.18177 1089 ASP A O 1
ATOM 17762 N N . TRP A 1 1093 ? 17.42783 17.04615 71.08452 1.000 28.22508 1090 TRP A N 1
ATOM 17763 C CA . TRP A 1 1093 ? 17.80154 17.27843 72.47091 1.000 20.87083 1090 TRP A CA 1
ATOM 17764 C C . TRP A 1 1093 ? 18.22716 15.98569 73.15167 1.000 18.20475 1090 TRP A C 1
ATOM 17765 O O . TRP A 1 1093 ? 17.56572 14.95146 73.01741 1.000 25.43435 1090 TRP A O 1
ATOM 17786 N N . LEU A 1 1094 ? 19.32887 16.05739 73.89371 1.000 20.03780 1091 LEU A N 1
ATOM 17787 C CA . LEU A 1 1094 ? 19.72919 14.95954 74.75420 1.000 19.47551 1091 LEU A CA 1
ATOM 17788 C C . LEU A 1 1094 ? 18.68103 14.74210 75.84554 1.000 26.70391 1091 LEU A C 1
ATOM 17789 O O . LEU A 1 1094 ? 17.78754 15.56290 76.06338 1.000 28.40753 1091 LEU A O 1
ATOM 17805 N N . LYS A 1 1095 ? 18.80617 13.61144 76.54566 1.000 30.92601 1092 LYS A N 1
ATOM 17806 C CA . LYS A 1 1095 ? 17.92589 13.35411 77.67952 1.000 22.83511 1092 LYS A CA 1
ATOM 17807 C C . LYS A 1 1095 ? 18.09441 14.41187 78.76229 1.000 22.51263 1092 LYS A C 1
ATOM 17808 O O . LYS A 1 1095 ? 17.14305 14.70766 79.49377 1.000 22.16294 1092 LYS A O 1
ATOM 17827 N N . GLY A 1 1096 ? 19.28805 14.99382 78.87622 1.000 21.52443 1093 GLY A N 1
ATOM 17828 C CA . GLY A 1 1096 ? 19.58098 15.97822 79.89573 1.000 20.97472 1093 GLY A CA 1
ATOM 17829 C C . GLY A 1 1096 ? 19.18064 17.39724 79.56904 1.000 25.29144 1093 GLY A C 1
ATOM 17830 O O . GLY A 1 1096 ? 19.32532 18.28228 80.41755 1.000 21.24268 1093 GLY A O 1
ATOM 17834 N N . GLY A 1 1097 ? 18.68324 17.64823 78.36115 1.000 21.17402 1094 GLY A N 1
ATOM 17835 C CA . GLY A 1 1097 ? 18.19377 18.96553 78.01139 1.000 21.19720 1094 GLY A CA 1
ATOM 17836 C C . GLY A 1 1097 ? 19.25238 19.83882 77.37531 1.000 27.41853 1094 GLY A C 1
ATOM 17837 O O . GLY A 1 1097 ? 19.36943 21.02406 77.70368 1.000 23.86050 1094 GLY A O 1
ATOM 17841 N N . VAL A 1 1098 ? 20.02855 19.26367 76.46187 1.000 26.48430 1095 VAL A N 1
ATOM 17842 C CA . VAL A 1 1098 ? 21.08658 19.96888 75.75091 1.000 23.93970 1095 VAL A CA 1
ATOM 17843 C C . VAL A 1 1098 ? 20.79872 19.84626 74.25875 1.000 24.83045 1095 VAL A C 1
ATOM 17844 O O . VAL A 1 1098 ? 20.60432 18.73322 73.77110 1.000 26.97688 1095 VAL A O 1
ATOM 17857 N N . PRO A 1 1099 ? 20.75595 20.94460 73.50725 1.000 25.68517 1096 PRO A N 1
ATOM 17858 C CA . PRO A 1 1099 ? 20.40568 20.85591 72.08706 1.000 25.11274 1096 PRO A CA 1
ATOM 17859 C C . PRO A 1 1099 ? 21.59847 20.60603 71.17899 1.000 17.78723 1096 PRO A C 1
ATOM 17860 O O . PRO A 1 1099 ? 22.72656 21.01733 71.44869 1.000 20.32090 1096 PRO A O 1
ATOM 17871 N N . ARG A 1 1100 ? 21.31547 19.91373 70.07496 1.000 20.20277 1097 ARG A N 1
ATOM 17872 C CA . ARG A 1 1100 ? 22.26799 19.65256 69.00852 1.000 19.57775 1097 ARG A CA 1
ATOM 17873 C C . ARG A 1 1100 ? 21.63445 20.09010 67.69867 1.000 24.58453 1097 ARG A C 1
ATOM 17874 O O . ARG A 1 1100 ? 20.44952 19.81878 67.45841 1.000 23.35957 1097 ARG A O 1
ATOM 17895 N N . LEU A 1 1101 ? 22.42312 20.75601 66.85022 1.000 22.10098 1098 LEU A N 1
ATOM 17896 C CA . LEU A 1 1101 ? 21.92174 21.34636 65.61451 1.000 20.19410 1098 LEU A CA 1
ATOM 17897 C C . LEU A 1 1101 ? 22.28229 20.42294 64.45808 1.000 19.57764 1098 LEU A C 1
ATOM 17898 O O . LEU A 1 1101 ? 23.46006 20.26833 64.12654 1.000 16.62966 1098 LEU A O 1
ATOM 17914 N N . LEU A 1 1102 ? 21.27442 19.80556 63.84903 1.000 21.49852 1099 LEU A N 1
ATOM 17915 C CA . LEU A 1 1102 ? 21.51317 18.86649 62.76493 1.000 26.14547 1099 LEU A CA 1
ATOM 17916 C C . LEU A 1 1102 ? 21.65703 19.60292 61.44017 1.000 25.03640 1099 LEU A C 1
ATOM 17917 O O . LEU A 1 1102 ? 20.89758 20.52819 61.14050 1.000 27.21366 1099 LEU A O 1
ATOM 17933 N N . THR A 1 1103 ? 22.64134 19.18272 60.64743 1.000 23.12236 1100 THR A N 1
ATOM 17934 C CA . THR A 1 1103 ? 22.86664 19.67326 59.30021 1.000 23.16961 1100 THR A CA 1
ATOM 17935 C C . THR A 1 1103 ? 22.90147 18.47434 58.36166 1.000 26.41863 1100 THR A C 1
ATOM 17936 O O . THR A 1 1103 ? 22.98583 17.32143 58.79617 1.000 26.70184 1100 THR A O 1
ATOM 17947 N N . GLU A 1 1104 ? 22.85331 18.75037 57.05729 1.000 22.46073 1101 GLU A N 1
ATOM 17948 C CA . GLU A 1 1104 ? 22.86898 17.67170 56.07694 1.000 23.38676 1101 GLU A CA 1
ATOM 17949 C C . GLU A 1 1104 ? 24.09877 16.77974 56.20039 1.000 26.64332 1101 GLU A C 1
ATOM 17950 O O . GLU A 1 1104 ? 24.11615 15.69427 55.60956 1.000 28.88240 1101 GLU A O 1
ATOM 17962 N N . HIS A 1 1105 ? 25.11903 17.20059 56.94887 1.000 27.93827 1102 HIS A N 1
ATOM 17963 C CA . HIS A 1 1105 ? 26.32731 16.40989 57.12708 1.000 35.05453 1102 HIS A CA 1
ATOM 17964 C C . HIS A 1 1105 ? 26.44425 15.77396 58.50620 1.000 32.31149 1102 HIS A C 1
ATOM 17965 O O . HIS A 1 1105 ? 27.33544 14.94078 58.70636 1.000 24.52833 1102 HIS A O 1
ATOM 17979 N N . GLY A 1 1106 ? 25.57936 16.13100 59.45231 1.000 29.33112 1103 GLY A N 1
ATOM 17980 C CA . GLY A 1 1106 ? 25.60989 15.56701 60.78270 1.000 27.10787 1103 GLY A CA 1
ATOM 17981 C C . GLY A 1 1106 ? 25.32794 16.63195 61.81792 1.000 23.35503 1103 GLY A C 1
ATOM 17982 O O . GLY A 1 1106 ? 24.97410 17.76142 61.49748 1.000 28.56794 1103 GLY A O 1
ATOM 17986 N N . TYR A 1 1107 ? 25.47247 16.26420 63.08511 1.000 25.81702 1104 TYR A N 1
ATOM 17987 C CA . TYR A 1 1107 ? 25.20386 17.20016 64.16409 1.000 23.45004 1104 TYR A CA 1
ATOM 17988 C C . TYR A 1 1107 ? 26.38920 18.12888 64.38873 1.000 21.34850 1104 TYR A C 1
ATOM 17989 O O . TYR A 1 1107 ? 27.54758 17.75834 64.18228 1.000 27.50753 1104 TYR A O 1
ATOM 18007 N N . ILE A 1 1108 ? 26.08238 19.35306 64.81554 1.000 23.34352 1105 ILE A N 1
ATOM 18008 C CA . ILE A 1 1108 ? 27.07639 20.28574 65.32138 1.000 24.79365 1105 ILE A CA 1
ATOM 18009 C C . ILE A 1 1108 ? 26.57774 20.82171 66.65699 1.000 22.51085 1105 ILE A C 1
ATOM 18010 O O . ILE A 1 1108 ? 25.39814 20.70134 67.00940 1.000 29.75347 1105 ILE A O 1
ATOM 18026 N N . THR A 1 1109 ? 27.50791 21.40424 67.40573 1.000 16.38470 1106 THR A N 1
ATOM 18027 C CA . THR A 1 1109 ? 27.19361 21.97517 68.70096 1.000 19.83209 1106 THR A CA 1
ATOM 18028 C C . THR A 1 1109 ? 26.25331 23.16718 68.55181 1.000 27.10371 1106 THR A C 1
ATOM 18029 O O . THR A 1 1109 ? 26.14317 23.78328 67.48840 1.000 28.74739 1106 THR A O 1
ATOM 18040 N N . ALA A 1 1110 ? 25.56281 23.48165 69.64502 1.000 28.65966 1107 ALA A N 1
ATOM 18041 C CA . ALA A 1 1110 ? 24.75552 24.68655 69.74887 1.000 22.84246 1107 ALA A CA 1
ATOM 18042 C C . ALA A 1 1110 ? 25.39570 25.73317 70.64914 1.000 23.14358 1107 ALA A C 1
ATOM 18043 O O . ALA A 1 1110 ? 24.83590 26.82250 70.80836 1.000 28.27306 1107 ALA A O 1
ATOM 18050 N N . HIS A 1 1111 ? 26.55175 25.43283 71.23689 1.000 23.12721 1108 HIS A N 1
ATOM 18051 C CA . HIS A 1 1111 ? 27.19424 26.35865 72.16001 1.000 29.53269 1108 HIS A CA 1
ATOM 18052 C C . HIS A 1 1111 ? 27.51932 27.66812 71.45233 1.000 29.27206 1108 HIS A C 1
ATOM 18053 O O . HIS A 1 1111 ? 28.07307 27.67303 70.34859 1.000 25.45968 1108 HIS A O 1
ATOM 18067 N N . LYS A 1 1112 ? 27.17749 28.78485 72.09994 1.000 30.75068 1109 LYS A N 1
ATOM 18068 C CA . LYS A 1 1112 ? 27.24650 30.08361 71.43971 1.000 36.25435 1109 LYS A CA 1
ATOM 18069 C C . LYS A 1 1112 ? 28.67004 30.48625 71.07296 1.000 35.39191 1109 LYS A C 1
ATOM 18070 O O . LYS A 1 1112 ? 28.84841 31.35798 70.21553 1.000 35.95216 1109 LYS A O 1
ATOM 18089 N N . ASP A 1 1113 ? 29.68253 29.87767 71.68977 1.000 26.23842 1110 ASP A N 1
ATOM 18090 C CA . ASP A 1 1113 ? 31.06346 30.17300 71.33324 1.000 25.48772 1110 ASP A CA 1
ATOM 18091 C C . ASP A 1 1113 ? 31.49433 29.51905 70.02705 1.000 28.13033 1110 ASP A C 1
ATOM 18092 O O . ASP A 1 1113 ? 32.56856 29.85172 69.51497 1.000 28.79877 1110 ASP A O 1
ATOM 18101 N N . TRP A 1 1114 ? 30.68899 28.61191 69.47475 1.000 35.39262 1111 TRP A N 1
ATOM 18102 C CA . TRP A 1 1114 ? 31.06502 27.84427 68.29495 1.000 31.90824 1111 TRP A CA 1
ATOM 18103 C C . TRP A 1 1114 ? 30.15874 28.06996 67.09636 1.000 26.54092 1111 TRP A C 1
ATOM 18104 O O . TRP A 1 1114 ? 30.60945 27.89192 65.96290 1.000 31.96551 1111 TRP A O 1
ATOM 18125 N N . VAL A 1 1115 ? 28.90013 28.44996 67.30997 1.000 27.40052 1112 VAL A N 1
ATOM 18126 C CA . VAL A 1 1115 ? 27.96770 28.73667 66.22970 1.000 31.93203 1112 VAL A CA 1
ATOM 18127 C C . VAL A 1 1115 ? 27.25517 30.04500 66.54546 1.000 29.96018 1112 VAL A C 1
ATOM 18128 O O . VAL A 1 1115 ? 27.20214 30.49051 67.69405 1.000 25.97861 1112 VAL A O 1
ATOM 18141 N N . LYS A 1 1116 ? 26.70607 30.66454 65.50270 1.000 28.01984 1113 LYS A N 1
ATOM 18142 C CA . LYS A 1 1116 ? 26.03714 31.94996 65.66640 1.000 26.86915 1113 LYS A CA 1
ATOM 18143 C C . LYS A 1 1116 ? 24.89640 32.06567 64.66874 1.000 28.86714 1113 LYS A C 1
ATOM 18144 O O . LYS A 1 1116 ? 25.10789 31.89743 63.46831 1.000 32.48653 1113 LYS A O 1
ATOM 18163 N N . LYS A 1 1117 ? 23.69559 32.36162 65.15605 1.000 28.61895 1114 LYS A N 1
ATOM 18164 C CA . LYS A 1 1117 ? 22.57943 32.59209 64.24774 1.000 29.53867 1114 LYS A CA 1
ATOM 18165 C C . LYS A 1 1117 ? 22.91620 33.72305 63.28186 1.000 32.84365 1114 LYS A C 1
ATOM 18166 O O . LYS A 1 1117 ? 23.45390 34.76158 63.67684 1.000 32.10055 1114 LYS A O 1
ATOM 18185 N N . SER A 1 1118 ? 22.60676 33.51316 62.00660 1.000 33.26293 1115 SER A N 1
ATOM 18186 C CA . SER A 1 1118 ? 22.83607 34.53353 60.98900 1.000 29.69078 1115 SER A CA 1
ATOM 18187 C C . SER A 1 1118 ? 21.73474 35.58668 61.02991 1.000 34.11925 1115 SER A C 1
ATOM 18188 O O . SER A 1 1118 ? 21.33691 36.12236 59.99554 1.000 44.29804 1115 SER A O 1
ATOM 18196 N N . VAL B 1 3 ? 51.30672 0.41368 163.97536 1.000 74.25166 0 VAL B N 1
ATOM 18197 C CA . VAL B 1 3 ? 49.88411 0.69986 163.63588 1.000 75.31611 0 VAL B CA 1
ATOM 18198 C C . VAL B 1 3 ? 49.11844 -0.60778 163.46684 1.000 80.48908 0 VAL B C 1
ATOM 18199 O O . VAL B 1 3 ? 49.67125 -1.60716 163.00564 1.000 82.59420 0 VAL B O 1
ATOM 18212 N N . ASP B 1 4 ? 47.84056 -0.59212 163.84259 1.000 81.61856 1 ASP B N 1
ATOM 18213 C CA . ASP B 1 4 ? 46.99770 -1.78108 163.83242 1.000 84.83762 1 ASP B CA 1
ATOM 18214 C C . ASP B 1 4 ? 45.89703 -1.71678 162.78463 1.000 82.55900 1 ASP B C 1
ATOM 18215 O O . ASP B 1 4 ? 45.72435 -2.66369 162.00958 1.000 77.99168 1 ASP B O 1
ATOM 18224 N N . LYS B 1 5 ? 45.14731 -0.62115 162.73683 1.000 75.85486 2 LYS B N 1
ATOM 18225 C CA . LYS B 1 5 ? 44.00507 -0.48723 161.84667 1.000 66.80947 2 LYS B CA 1
ATOM 18226 C C . LYS B 1 5 ? 44.35715 0.37624 160.63985 1.000 66.72522 2 LYS B C 1
ATOM 18227 O O . LYS B 1 5 ? 45.28760 1.18550 160.67121 1.000 60.81621 2 LYS B O 1
ATOM 18246 N N . THR B 1 6 ? 43.58247 0.20043 159.56923 1.000 71.50531 3 THR B N 1
ATOM 18247 C CA . THR B 1 6 ? 43.77358 0.93779 158.32517 1.000 64.76169 3 THR B CA 1
ATOM 18248 C C . THR B 1 6 ? 42.44993 1.57362 157.92573 1.000 66.26137 3 THR B C 1
ATOM 18249 O O . THR B 1 6 ? 41.44931 0.86885 157.73561 1.000 65.45371 3 THR B O 1
ATOM 18260 N N . TRP B 1 7 ? 42.44186 2.90112 157.80546 1.000 59.79358 4 TRP B N 1
ATOM 18261 C CA . TRP B 1 7 ? 41.24178 3.65048 157.45677 1.000 54.33806 4 TRP B CA 1
ATOM 18262 C C . TRP B 1 7 ? 41.50389 4.47158 156.20201 1.000 55.86784 4 TRP B C 1
ATOM 18263 O O . TRP B 1 7 ? 42.35953 5.36723 156.19894 1.000 57.27797 4 TRP B O 1
ATOM 18284 N N . LEU B 1 8 ? 40.77480 4.15519 155.13900 1.000 54.99756 5 LEU B N 1
ATOM 18285 C CA . LEU B 1 8 ? 40.74239 4.97116 153.93766 1.000 56.43828 5 LEU B CA 1
ATOM 18286 C C . LEU B 1 8 ? 39.53391 5.89133 154.01877 1.000 57.33892 5 LEU B C 1
ATOM 18287 O O . LEU B 1 8 ? 38.47046 5.48791 154.49200 1.000 53.62448 5 LEU B O 1
ATOM 18303 N N . PHE B 1 9 ? 39.71153 7.13048 153.58351 1.000 53.95330 6 PHE B N 1
ATOM 18304 C CA . PHE B 1 9 ? 38.63276 8.09996 153.47894 1.000 50.13477 6 PHE B CA 1
ATOM 18305 C C . PHE B 1 9 ? 38.48638 8.48664 152.01596 1.000 51.96203 6 PHE B C 1
ATOM 18306 O O . PHE B 1 9 ? 39.43598 8.37458 151.23848 1.000 52.65215 6 PHE B O 1
ATOM 18323 N N . GLY B 1 10 ? 37.29385 8.92811 151.63265 1.000 59.45924 7 GLY B N 1
ATOM 18324 C CA . GLY B 1 10 ? 37.09613 9.29058 150.24448 1.000 62.43011 7 GLY B CA 1
ATOM 18325 C C . GLY B 1 10 ? 35.70534 9.74992 149.86907 1.000 60.24231 7 GLY B C 1
ATOM 18326 O O . GLY B 1 10 ? 34.70037 9.15727 150.27526 1.000 60.16693 7 GLY B O 1
ATOM 18330 N N . SER B 1 11 ? 35.65226 10.81861 149.07970 1.000 51.42583 8 SER B N 1
ATOM 18331 C CA . SER B 1 11 ? 34.42332 11.31106 148.47773 1.000 60.76992 8 SER B CA 1
ATOM 18332 C C . SER B 1 11 ? 34.76346 11.76626 147.06305 1.000 63.55051 8 SER B C 1
ATOM 18333 O O . SER B 1 11 ? 35.85911 11.50741 146.55488 1.000 63.73099 8 SER B O 1
ATOM 18341 N N . TYR B 1 12 ? 33.82186 12.44955 146.41735 1.000 68.09486 9 TYR B N 1
ATOM 18342 C CA . TYR B 1 12 ? 34.09954 13.06393 145.12606 1.000 64.80260 9 TYR B CA 1
ATOM 18343 C C . TYR B 1 12 ? 34.79540 14.41290 145.25939 1.000 65.01382 9 TYR B C 1
ATOM 18344 O O . TYR B 1 12 ? 35.16843 15.00182 144.23850 1.000 63.30764 9 TYR B O 1
ATOM 18362 N N . ALA B 1 13 ? 34.98386 14.90781 146.48091 1.000 63.08071 10 ALA B N 1
ATOM 18363 C CA . ALA B 1 13 ? 35.65727 16.18179 146.69554 1.000 61.53375 10 ALA B CA 1
ATOM 18364 C C . ALA B 1 13 ? 36.26019 16.19875 148.09463 1.000 57.22163 10 ALA B C 1
ATOM 18365 O O . ALA B 1 13 ? 35.96295 15.34950 148.93679 1.000 52.05173 10 ALA B O 1
ATOM 18372 N N . TRP B 1 14 ? 37.12523 17.18810 148.32134 1.000 53.74025 11 TRP B N 1
ATOM 18373 C CA . TRP B 1 14 ? 37.75858 17.42809 149.62029 1.000 53.38010 11 TRP B CA 1
ATOM 18374 C C . TRP B 1 14 ? 36.73326 18.14249 150.49772 1.000 47.29357 11 TRP B C 1
ATOM 18375 O O . TRP B 1 14 ? 36.73594 19.36592 150.65613 1.000 45.31593 11 TRP B O 1
ATOM 18396 N N . GLN B 1 15 ? 35.83293 17.34930 151.07964 1.000 46.54246 12 GLN B N 1
ATOM 18397 C CA . GLN B 1 15 ? 34.59219 17.88558 151.61530 1.000 49.71383 12 GLN B CA 1
ATOM 18398 C C . GLN B 1 15 ? 34.09459 17.05219 152.78685 1.000 51.27877 12 GLN B C 1
ATOM 18399 O O . GLN B 1 15 ? 34.42514 15.87248 152.92898 1.000 47.84998 12 GLN B O 1
ATOM 18413 N N . GLY B 1 16 ? 33.28677 17.69737 153.62713 1.000 56.29383 13 GLY B N 1
ATOM 18414 C CA . GLY B 1 16 ? 32.38453 17.06346 154.56650 1.000 54.81955 13 GLY B CA 1
ATOM 18415 C C . GLY B 1 16 ? 33.00509 16.16769 155.62932 1.000 55.76887 13 GLY B C 1
ATOM 18416 O O . GLY B 1 16 ? 34.18196 16.27095 155.99554 1.000 64.35055 13 GLY B O 1
ATOM 18420 N N . ASN B 1 17 ? 32.15324 15.26972 156.12803 1.000 41.83593 14 ASN B N 1
ATOM 18421 C CA . ASN B 1 17 ? 32.52852 14.42822 157.25807 1.000 45.84030 14 ASN B CA 1
ATOM 18422 C C . ASN B 1 17 ? 33.74614 13.55827 156.98651 1.000 52.83054 14 ASN B C 1
ATOM 18423 O O . ASN B 1 17 ? 34.56436 13.38680 157.90758 1.000 54.94342 14 ASN B O 1
ATOM 18434 N N . PRO B 1 18 ? 33.91067 12.95015 155.80978 1.000 58.20401 15 PRO B N 1
ATOM 18435 C CA . PRO B 1 18 ? 35.15107 12.19457 155.57158 1.000 54.43497 15 PRO B CA 1
ATOM 18436 C C . PRO B 1 18 ? 36.39065 13.03982 155.79460 1.000 49.52270 15 PRO B C 1
ATOM 18437 O O . PRO B 1 18 ? 37.30305 12.61545 156.50985 1.000 54.01218 15 PRO B O 1
ATOM 18448 N N . LYS B 1 19 ? 36.43596 14.24273 155.21825 1.000 49.03149 16 LYS B N 1
ATOM 18449 C CA . LYS B 1 19 ? 37.58129 15.12488 155.42126 1.000 53.27715 16 LYS B CA 1
ATOM 18450 C C . LYS B 1 19 ? 37.74212 15.49077 156.89226 1.000 53.03110 16 LYS B C 1
ATOM 18451 O O . LYS B 1 19 ? 38.85616 15.47580 157.43132 1.000 51.28239 16 LYS B O 1
ATOM 18470 N N . ALA B 1 20 ? 36.63923 15.84943 157.55298 1.000 54.27151 17 ALA B N 1
ATOM 18471 C CA . ALA B 1 20 ? 36.71872 16.25206 158.95397 1.000 57.02822 17 ALA B CA 1
ATOM 18472 C C . ALA B 1 20 ? 37.32634 15.14543 159.80780 1.000 59.38813 17 ALA B C 1
ATOM 18473 O O . ALA B 1 20 ? 38.30809 15.36420 160.53136 1.000 67.30801 17 ALA B O 1
ATOM 18480 N N . LEU B 1 21 ? 36.74805 13.94582 159.73942 1.000 51.26269 18 LEU B N 1
ATOM 18481 C CA . LEU B 1 21 ? 37.25171 12.83890 160.54207 1.000 50.68022 18 LEU B CA 1
ATOM 18482 C C . LEU B 1 21 ? 38.66079 12.44517 160.11976 1.000 51.90363 18 LEU B C 1
ATOM 18483 O O . LEU B 1 21 ? 39.46571 12.03823 160.96284 1.000 56.81444 18 LEU B O 1
ATOM 18499 N N . PHE B 1 22 ? 38.98551 12.57933 158.83325 1.000 53.22580 19 PHE B N 1
ATOM 18500 C CA . PHE B 1 22 ? 40.32676 12.25606 158.36259 1.000 58.50393 19 PHE B CA 1
ATOM 18501 C C . PHE B 1 22 ? 41.36253 13.16467 159.00831 1.000 60.68452 19 PHE B C 1
ATOM 18502 O O . PHE B 1 22 ? 42.39992 12.69800 159.49104 1.000 60.34510 19 PHE B O 1
ATOM 18519 N N . LEU B 1 23 ? 41.09249 14.47037 159.03490 1.000 58.52595 20 LEU B N 1
ATOM 18520 C CA . LEU B 1 23 ? 42.00483 15.39990 159.69583 1.000 54.15377 20 LEU B CA 1
ATOM 18521 C C . LEU B 1 23 ? 42.08102 15.11336 161.19191 1.000 60.84022 20 LEU B C 1
ATOM 18522 O O . LEU B 1 23 ? 43.17178 15.08058 161.78292 1.000 65.33630 20 LEU B O 1
ATOM 18538 N N . TYR B 1 24 ? 40.92098 14.91094 161.82439 1.000 62.25102 21 TYR B N 1
ATOM 18539 C CA . TYR B 1 24 ? 40.89976 14.65390 163.25962 1.000 55.60817 21 TYR B CA 1
ATOM 18540 C C . TYR B 1 24 ? 41.73730 13.43189 163.61083 1.000 62.68672 21 TYR B C 1
ATOM 18541 O O . TYR B 1 24 ? 42.45224 13.43127 164.61807 1.000 69.63844 21 TYR B O 1
ATOM 18559 N N . MET B 1 25 ? 41.66813 12.38254 162.78854 1.000 65.44599 22 MET B N 1
ATOM 18560 C CA . MET B 1 25 ? 42.40367 11.15765 163.07864 1.000 63.84735 22 MET B CA 1
ATOM 18561 C C . MET B 1 25 ? 43.87208 11.26962 162.69100 1.000 68.97159 22 MET B C 1
ATOM 18562 O O . MET B 1 25 ? 44.72476 10.64596 163.33340 1.000 70.47397 22 MET B O 1
ATOM 18576 N N . LEU B 1 26 ? 44.19172 12.05160 161.65718 1.000 64.85268 23 LEU B N 1
ATOM 18577 C CA . LEU B 1 26 ? 45.59005 12.35396 161.37895 1.000 69.21022 23 LEU B CA 1
ATOM 18578 C C . LEU B 1 26 ? 46.24168 13.03457 162.57432 1.000 77.21774 23 LEU B C 1
ATOM 18579 O O . LEU B 1 26 ? 47.40667 12.76961 162.89234 1.000 77.53340 23 LEU B O 1
ATOM 18595 N N . VAL B 1 27 ? 45.50289 13.91586 163.25061 1.000 73.81907 24 VAL B N 1
ATOM 18596 C CA . VAL B 1 27 ? 46.10106 14.65866 164.35605 1.000 64.57687 24 VAL B CA 1
ATOM 18597 C C . VAL B 1 27 ? 46.09254 13.83918 165.64470 1.000 73.81724 24 VAL B C 1
ATOM 18598 O O . VAL B 1 27 ? 47.07713 13.83727 166.39180 1.000 81.80320 24 VAL B O 1
ATOM 18611 N N . ASN B 1 28 ? 45.00018 13.12744 165.92852 1.000 70.70366 25 ASN B N 1
ATOM 18612 C CA . ASN B 1 28 ? 44.79840 12.50749 167.23121 1.000 71.53026 25 ASN B CA 1
ATOM 18613 C C . ASN B 1 28 ? 44.84244 10.98516 167.21131 1.000 75.10939 25 ASN B C 1
ATOM 18614 O O . ASN B 1 28 ? 44.63457 10.36603 168.26076 1.000 77.51763 25 ASN B O 1
ATOM 18625 N N . CYS B 1 29 ? 45.10061 10.36073 166.06328 1.000 75.76018 26 CYS B N 1
ATOM 18626 C CA . CYS B 1 29 ? 45.04800 8.90384 165.95933 1.000 77.04921 26 CYS B CA 1
ATOM 18627 C C . CYS B 1 29 ? 46.17506 8.38504 165.07856 1.000 77.25285 26 CYS B C 1
ATOM 18628 O O . CYS B 1 29 ? 45.97893 7.49287 164.24615 1.000 75.97369 26 CYS B O 1
ATOM 18636 N N . LYS B 1 30 ? 47.37812 8.93266 165.25693 1.000 77.61783 27 LYS B N 1
ATOM 18637 C CA . LYS B 1 30 ? 48.51897 8.49222 164.46273 1.000 73.83728 27 LYS B CA 1
ATOM 18638 C C . LYS B 1 30 ? 49.09026 7.16742 164.95525 1.000 76.13405 27 LYS B C 1
ATOM 18639 O O . LYS B 1 30 ? 49.63498 6.39950 164.15368 1.000 74.78062 27 LYS B O 1
ATOM 18658 N N . GLU B 1 31 ? 48.97669 6.87748 166.25143 1.000 74.81729 28 GLU B N 1
ATOM 18659 C CA . GLU B 1 31 ? 49.53295 5.65444 166.81423 1.000 78.93796 28 GLU B CA 1
ATOM 18660 C C . GLU B 1 31 ? 48.56916 4.47523 166.78029 1.000 74.52408 28 GLU B C 1
ATOM 18661 O O . GLU B 1 31 ? 48.98988 3.34704 167.05896 1.000 66.61974 28 GLU B O 1
ATOM 18673 N N . THR B 1 32 ? 47.29986 4.69958 166.45312 1.000 73.09095 29 THR B N 1
ATOM 18674 C CA . THR B 1 32 ? 46.30180 3.63713 166.41745 1.000 73.46492 29 THR B CA 1
ATOM 18675 C C . THR B 1 32 ? 45.89337 3.23661 165.00951 1.000 73.17962 29 THR B C 1
ATOM 18676 O O . THR B 1 32 ? 45.78864 2.04134 164.72275 1.000 64.01194 29 THR B O 1
ATOM 18687 N N . HIS B 1 33 ? 45.66418 4.20259 164.12198 1.000 73.98364 30 HIS B N 1
ATOM 18688 C CA . HIS B 1 33 ? 45.20847 3.93562 162.76777 1.000 72.42384 30 HIS B CA 1
ATOM 18689 C C . HIS B 1 33 ? 46.15473 4.56888 161.75786 1.000 62.44660 30 HIS B C 1
ATOM 18690 O O . HIS B 1 33 ? 46.72399 5.63680 162.00153 1.000 61.48171 30 HIS B O 1
ATOM 18704 N N . GLU B 1 34 ? 46.31519 3.90116 160.61869 1.000 58.10619 31 GLU B N 1
ATOM 18705 C CA . GLU B 1 34 ? 46.94779 4.49179 159.44679 1.000 63.83692 31 GLU B CA 1
ATOM 18706 C C . GLU B 1 34 ? 45.84233 5.01848 158.53878 1.000 71.52725 31 GLU B C 1
ATOM 18707 O O . GLU B 1 34 ? 45.02418 4.23901 158.03417 1.000 73.62740 31 GLU B O 1
ATOM 18719 N N . CYS B 1 35 ? 45.81504 6.33349 158.34215 1.000 63.81934 32 CYS B N 1
ATOM 18720 C CA . CYS B 1 35 ? 44.73664 7.00699 157.63254 1.000 58.95111 32 CYS B CA 1
ATOM 18721 C C . CYS B 1 35 ? 45.23468 7.49983 156.28215 1.000 65.24606 32 CYS B C 1
ATOM 18722 O O . CYS B 1 35 ? 46.31902 8.08530 156.19111 1.000 62.52369 32 CYS B O 1
ATOM 18730 N N . TRP B 1 36 ? 44.43943 7.26455 155.23860 1.000 70.55434 33 TRP B N 1
ATOM 18731 C CA . TRP B 1 36 ? 44.79558 7.70327 153.89226 1.000 68.20180 33 TRP B CA 1
ATOM 18732 C C . TRP B 1 36 ? 43.56035 8.20472 153.16026 1.000 66.74258 33 TRP B C 1
ATOM 18733 O O . TRP B 1 36 ? 42.51904 7.54497 153.17526 1.000 67.11656 33 TRP B O 1
ATOM 18754 N N . TRP B 1 37 ? 43.68163 9.36240 152.51340 1.000 60.39252 34 TRP B N 1
ATOM 18755 C CA . TRP B 1 37 ? 42.59393 9.95633 151.74396 1.000 57.74936 34 TRP B CA 1
ATOM 18756 C C . TRP B 1 37 ? 42.77918 9.60490 150.27287 1.000 60.36025 34 TRP B C 1
ATOM 18757 O O . TRP B 1 37 ? 43.81317 9.93256 149.67898 1.000 59.47241 34 TRP B O 1
ATOM 18778 N N . VAL B 1 38 ? 41.76846 8.96286 149.68571 1.000 55.34624 35 VAL B N 1
ATOM 18779 C CA . VAL B 1 38 ? 41.84266 8.45426 148.32218 1.000 57.32281 35 VAL B CA 1
ATOM 18780 C C . VAL B 1 38 ? 40.93226 9.27311 147.41743 1.000 56.31819 35 VAL B C 1
ATOM 18781 O O . VAL B 1 38 ? 39.74240 8.96903 147.27464 1.000 55.88050 35 VAL B O 1
ATOM 18794 N N . ALA B 1 39 ? 41.48299 10.31504 146.80163 1.000 61.08225 36 ALA B N 1
ATOM 18795 C CA . ALA B 1 39 ? 40.73718 11.07382 145.81352 1.000 66.24244 36 ALA B CA 1
ATOM 18796 C C . ALA B 1 39 ? 40.34813 10.16960 144.64411 1.000 68.63099 36 ALA B C 1
ATOM 18797 O O . ALA B 1 39 ? 40.84038 9.04921 144.49379 1.000 65.97570 36 ALA B O 1
ATOM 18804 N N . ASP B 1 40 ? 39.44465 10.67634 143.80404 1.000 69.51492 37 ASP B N 1
ATOM 18805 C CA . ASP B 1 40 ? 38.98830 9.89680 142.65925 1.000 69.24539 37 ASP B CA 1
ATOM 18806 C C . ASP B 1 40 ? 40.00845 9.91065 141.52712 1.000 71.77878 37 ASP B C 1
ATOM 18807 O O . ASP B 1 40 ? 40.23989 8.87855 140.88812 1.000 71.36148 37 ASP B O 1
ATOM 18816 N N . ASN B 1 41 ? 40.62348 11.05839 141.26424 1.000 78.03997 38 ASN B N 1
ATOM 18817 C CA . ASN B 1 41 ? 41.62903 11.19719 140.21939 1.000 79.33538 38 ASN B CA 1
ATOM 18818 C C . ASN B 1 41 ? 42.96295 11.60765 140.83946 1.000 77.99486 38 ASN B C 1
ATOM 18819 O O . ASN B 1 41 ? 43.09569 11.74518 142.05782 1.000 82.70778 38 ASN B O 1
ATOM 18830 N N . GLU B 1 42 ? 43.95749 11.80702 139.97643 1.000 73.53266 39 GLU B N 1
ATOM 18831 C CA . GLU B 1 42 ? 45.29797 12.17674 140.41258 1.000 75.16009 39 GLU B CA 1
ATOM 18832 C C . GLU B 1 42 ? 45.45907 13.67931 140.59576 1.000 77.24087 39 GLU B C 1
ATOM 18833 O O . GLU B 1 42 ? 46.21374 14.11434 141.47758 1.000 84.74093 39 GLU B O 1
ATOM 18845 N N . GLU B 1 43 ? 44.76239 14.48311 139.79005 1.000 73.24680 40 GLU B N 1
ATOM 18846 C CA . GLU B 1 43 ? 44.87889 15.93063 139.92189 1.000 74.67764 40 GLU B CA 1
ATOM 18847 C C . GLU B 1 43 ? 44.33096 16.40534 141.26216 1.000 73.09105 40 GLU B C 1
ATOM 18848 O O . GLU B 1 43 ? 44.87746 17.33365 141.86474 1.000 76.13414 40 GLU B O 1
ATOM 18860 N N . SER B 1 44 ? 43.25682 15.77892 141.75040 1.000 80.17831 41 SER B N 1
ATOM 18861 C CA . SER B 1 44 ? 42.75561 16.11573 143.08003 1.000 78.08397 41 SER B CA 1
ATOM 18862 C C . SER B 1 44 ? 43.76239 15.72995 144.15704 1.000 78.49385 41 SER B C 1
ATOM 18863 O O . SER B 1 44 ? 43.96693 16.47685 145.12171 1.000 77.91741 41 SER B O 1
ATOM 18871 N N . MET B 1 45 ? 44.38625 14.55780 144.01732 1.000 75.12274 42 MET B N 1
ATOM 18872 C CA . MET B 1 45 ? 45.44409 14.15912 144.93943 1.000 73.92527 42 MET B CA 1
ATOM 18873 C C . MET B 1 45 ? 46.52807 15.22700 145.00724 1.000 74.35471 42 MET B C 1
ATOM 18874 O O . MET B 1 45 ? 46.94397 15.64251 146.09574 1.000 76.21713 42 MET B O 1
ATOM 18888 N N . LYS B 1 46 ? 46.99861 15.68357 143.84354 1.000 71.09266 43 LYS B N 1
ATOM 18889 C CA . LYS B 1 46 ? 48.05261 16.69346 143.82420 1.000 72.62220 43 LYS B CA 1
ATOM 18890 C C . LYS B 1 46 ? 47.56935 18.01350 144.41400 1.000 75.11802 43 LYS B C 1
ATOM 18891 O O . LYS B 1 46 ? 48.29976 18.66717 145.16962 1.000 78.37460 43 LYS B O 1
ATOM 18910 N N . SER B 1 47 ? 46.34580 18.42618 144.07473 1.000 71.70892 44 SER B N 1
ATOM 18911 C CA . SER B 1 47 ? 45.81300 19.67601 144.60261 1.000 68.21059 44 SER B CA 1
ATOM 18912 C C . SER B 1 47 ? 45.75664 19.64678 146.12271 1.000 75.25437 44 SER B C 1
ATOM 18913 O O . SER B 1 47 ? 46.11171 20.62932 146.78233 1.000 75.72574 44 SER B O 1
ATOM 18921 N N . ILE B 1 48 ? 45.31047 18.52883 146.69753 1.000 73.89402 45 ILE B N 1
ATOM 18922 C CA . ILE B 1 48 ? 45.26397 18.41285 148.15211 1.000 72.98009 45 ILE B CA 1
ATOM 18923 C C . ILE B 1 48 ? 46.67574 18.42876 148.72676 1.000 75.49469 45 ILE B C 1
ATOM 18924 O O . ILE B 1 48 ? 46.98260 19.20368 149.64233 1.000 76.69078 45 ILE B O 1
ATOM 18940 N N . LYS B 1 49 ? 47.55780 17.57652 148.19164 1.000 73.46743 46 LYS B N 1
ATOM 18941 C CA . LYS B 1 49 ? 48.93947 17.53729 148.65832 1.000 74.46597 46 LYS B CA 1
ATOM 18942 C C . LYS B 1 49 ? 49.55979 18.92739 148.69135 1.000 77.82115 46 LYS B C 1
ATOM 18943 O O . LYS B 1 49 ? 50.33780 19.24767 149.59707 1.000 79.38361 46 LYS B O 1
ATOM 18962 N N . LYS B 1 50 ? 49.23143 19.76729 147.70827 1.000 76.15370 47 LYS B N 1
ATOM 18963 C CA . LYS B 1 50 ? 49.87809 21.07132 147.61345 1.000 80.22227 47 LYS B CA 1
ATOM 18964 C C . LYS B 1 50 ? 49.19667 22.10861 148.50155 1.000 79.25433 47 LYS B C 1
ATOM 18965 O O . LYS B 1 50 ? 49.86975 22.84387 149.23225 1.000 82.80414 47 LYS B O 1
ATOM 18984 N N . SER B 1 51 ? 47.86410 22.18594 148.45649 1.000 70.76610 48 SER B N 1
ATOM 18985 C CA . SER B 1 51 ? 47.16611 23.22399 149.20709 1.000 73.78980 48 SER B CA 1
ATOM 18986 C C . SER B 1 51 ? 47.25345 22.97768 150.70796 1.000 77.01570 48 SER B C 1
ATOM 18987 O O . SER B 1 51 ? 47.42512 23.92365 151.48571 1.000 80.24877 48 SER B O 1
ATOM 18995 N N . THR B 1 52 ? 47.13700 21.72035 151.13834 1.000 71.82481 49 THR B N 1
ATOM 18996 C CA . THR B 1 52 ? 47.22606 21.39435 152.55421 1.000 75.96990 49 THR B CA 1
ATOM 18997 C C . THR B 1 52 ? 48.62373 20.96395 152.97934 1.000 81.88132 49 THR B C 1
ATOM 18998 O O . THR B 1 52 ? 48.89298 20.89864 154.18306 1.000 88.59902 49 THR B O 1
ATOM 19009 N N . GLY B 1 53 ? 49.51514 20.68332 152.03439 1.000 82.45247 50 GLY B N 1
ATOM 19010 C CA . GLY B 1 53 ? 50.84482 20.21729 152.39380 1.000 85.01785 50 GLY B CA 1
ATOM 19011 C C . GLY B 1 53 ? 50.82079 18.92886 153.18454 1.000 76.60820 50 GLY B C 1
ATOM 19012 O O . GLY B 1 53 ? 51.64537 18.73817 154.08727 1.000 88.34682 50 GLY B O 1
ATOM 19016 N N . LEU B 1 54 ? 49.89027 18.03677 152.86374 1.000 67.37429 51 LEU B N 1
ATOM 19017 C CA . LEU B 1 54 ? 49.69914 16.79810 153.60111 1.000 77.26572 51 LEU B CA 1
ATOM 19018 C C . LEU B 1 54 ? 50.26268 15.61757 152.82488 1.000 72.92539 51 LEU B C 1
ATOM 19019 O O . LEU B 1 54 ? 50.15307 15.55512 151.59676 1.000 76.26535 51 LEU B O 1
ATOM 19035 N N . LYS B 1 55 ? 50.87102 14.68770 153.55092 1.000 73.24001 52 LYS B N 1
ATOM 19036 C CA . LYS B 1 55 ? 51.20952 13.38384 153.00757 1.000 84.47922 52 LYS B CA 1
ATOM 19037 C C . LYS B 1 55 ? 50.00521 12.46549 153.22264 1.000 86.38082 52 LYS B C 1
ATOM 19038 O O . LYS B 1 55 ? 48.91143 12.91802 153.57171 1.000 88.70469 52 LYS B O 1
ATOM 19057 N N . ASN B 1 56 ? 50.18993 11.16136 153.02813 1.000 73.98091 53 ASN B N 1
ATOM 19058 C CA . ASN B 1 56 ? 49.12021 10.18615 153.23689 1.000 76.13872 53 ASN B CA 1
ATOM 19059 C C . ASN B 1 56 ? 47.91236 10.47052 152.34629 1.000 75.76449 53 ASN B C 1
ATOM 19060 O O . ASN B 1 56 ? 46.77274 10.16591 152.70872 1.000 71.69500 53 ASN B O 1
ATOM 19071 N N . ILE B 1 57 ? 48.15125 11.04827 151.17184 1.000 75.02086 54 ILE B N 1
ATOM 19072 C CA . ILE B 1 57 ? 47.11311 11.29024 150.17729 1.000 72.55083 54 ILE B CA 1
ATOM 19073 C C . ILE B 1 57 ? 47.42006 10.43198 148.95755 1.000 73.15645 54 ILE B C 1
ATOM 19074 O O . ILE B 1 57 ? 48.58925 10.23654 148.60461 1.000 71.02645 54 ILE B O 1
ATOM 19090 N N . THR B 1 58 ? 46.37337 9.91504 148.31761 1.000 70.27245 55 THR B N 1
ATOM 19091 C CA . THR B 1 58 ? 46.52981 9.11017 147.11504 1.000 69.21534 55 THR B CA 1
ATOM 19092 C C . THR B 1 58 ? 45.25190 9.22478 146.29250 1.000 70.36894 55 THR B C 1
ATOM 19093 O O . THR B 1 58 ? 44.33531 9.97389 146.63774 1.000 68.86006 55 THR B O 1
ATOM 19104 N N . PHE B 1 59 ? 45.19401 8.47373 145.19395 1.000 73.81137 56 PHE B N 1
ATOM 19105 C CA . PHE B 1 59 ? 44.06234 8.51627 144.27870 1.000 76.36309 56 PHE B CA 1
ATOM 19106 C C . PHE B 1 59 ? 43.61488 7.09910 143.94441 1.000 77.08536 56 PHE B C 1
ATOM 19107 O O . PHE B 1 59 ? 44.26679 6.11320 144.29916 1.000 74.97203 56 PHE B O 1
ATOM 19124 N N . THR B 1 60 ? 42.48262 7.00978 143.24981 1.000 76.85840 57 THR B N 1
ATOM 19125 C CA . THR B 1 60 ? 41.90164 5.71591 142.92047 1.000 72.63156 57 THR B CA 1
ATOM 19126 C C . THR B 1 60 ? 42.79416 4.95265 141.94989 1.000 78.05853 57 THR B C 1
ATOM 19127 O O . THR B 1 60 ? 43.39146 5.53177 141.03810 1.000 71.79501 57 THR B O 1
ATOM 19138 N N . ASP B 1 61 ? 42.87867 3.63834 142.15452 1.000 84.63212 58 ASP B N 1
ATOM 19139 C CA . ASP B 1 61 ? 43.66090 2.73468 141.31433 1.000 78.07684 58 ASP B CA 1
ATOM 19140 C C . ASP B 1 61 ? 45.14971 3.06169 141.33522 1.000 85.29040 58 ASP B C 1
ATOM 19141 O O . ASP B 1 61 ? 45.89987 2.61173 140.46297 1.000 89.72467 58 ASP B O 1
ATOM 19150 N N . SER B 1 62 ? 45.59622 3.83962 142.31607 1.000 85.47098 59 SER B N 1
ATOM 19151 C CA . SER B 1 62 ? 47.02211 4.01442 142.53079 1.000 81.13549 59 SER B CA 1
ATOM 19152 C C . SER B 1 62 ? 47.60701 2.75123 143.15487 1.000 80.42017 59 SER B C 1
ATOM 19153 O O . SER B 1 62 ? 46.88993 1.90306 143.69281 1.000 78.59261 59 SER B O 1
ATOM 19161 N N . GLU B 1 63 ? 48.93303 2.62869 143.08236 1.000 83.75641 60 GLU B N 1
ATOM 19162 C CA . GLU B 1 63 ? 49.58189 1.47936 143.70446 1.000 81.71117 60 GLU B CA 1
ATOM 19163 C C . GLU B 1 63 ? 49.36636 1.48405 145.21288 1.000 79.07081 60 GLU B C 1
ATOM 19164 O O . GLU B 1 63 ? 49.16331 0.42727 145.82173 1.000 74.64044 60 GLU B O 1
ATOM 19176 N N . LYS B 1 64 ? 49.38992 2.66599 145.83327 1.000 80.55105 61 LYS B N 1
ATOM 19177 C CA . LYS B 1 64 ? 49.12408 2.74168 147.26633 1.000 77.82985 61 LYS B CA 1
ATOM 19178 C C . LYS B 1 64 ? 47.67688 2.37623 147.57184 1.000 72.25900 61 LYS B C 1
ATOM 19179 O O . LYS B 1 64 ? 47.39458 1.72709 148.58559 1.000 72.22476 61 LYS B O 1
ATOM 19198 N N . ALA B 1 65 ? 46.74620 2.77917 146.70471 1.000 72.24968 62 ALA B N 1
ATOM 19199 C CA . ALA B 1 65 ? 45.35560 2.37163 146.87414 1.000 74.17864 62 ALA B CA 1
ATOM 19200 C C . ALA B 1 65 ? 45.20335 0.86904 146.67111 1.000 68.19525 62 ALA B C 1
ATOM 19201 O O . ALA B 1 65 ? 44.54709 0.18519 147.46650 1.000 54.30059 62 ALA B O 1
ATOM 19208 N N . LYS B 1 66 ? 45.80385 0.33622 145.60266 1.000 72.94391 63 LYS B N 1
ATOM 19209 C CA . LYS B 1 66 ? 45.75982 -1.10121 145.36536 1.000 72.75349 63 LYS B CA 1
ATOM 19210 C C . LYS B 1 66 ? 46.46885 -1.88240 146.46246 1.000 71.36242 63 LYS B C 1
ATOM 19211 O O . LYS B 1 66 ? 46.28904 -3.10047 146.55554 1.000 65.81064 63 LYS B O 1
ATOM 19230 N N . GLU B 1 67 ? 47.27754 -1.21269 147.28300 1.000 73.49148 64 GLU B N 1
ATOM 19231 C CA . GLU B 1 67 ? 47.93782 -1.84499 148.41832 1.000 72.39903 64 GLU B CA 1
ATOM 19232 C C . GLU B 1 67 ? 47.08638 -1.78840 149.68042 1.000 72.79220 64 GLU B C 1
ATOM 19233 O O . GLU B 1 67 ? 47.01780 -2.77041 150.42793 1.000 74.66547 64 GLU B O 1
ATOM 19245 N N . LEU B 1 68 ? 46.43185 -0.65394 149.92836 1.000 70.70010 65 LEU B N 1
ATOM 19246 C CA . LEU B 1 68 ? 45.70389 -0.47492 151.17922 1.000 72.70406 65 LEU B CA 1
ATOM 19247 C C . LEU B 1 68 ? 44.30468 -1.07951 151.11929 1.000 69.48716 65 LEU B C 1
ATOM 19248 O O . LEU B 1 68 ? 43.85457 -1.69140 152.09418 1.000 63.65794 65 LEU B O 1
ATOM 19264 N N . PHE B 1 69 ? 43.60141 -0.92681 149.99623 1.000 70.49427 66 PHE B N 1
ATOM 19265 C CA . PHE B 1 69 ? 42.23780 -1.44119 149.91639 1.000 60.77120 66 PHE B CA 1
ATOM 19266 C C . PHE B 1 69 ? 42.14241 -2.94895 150.12470 1.000 63.39304 66 PHE B C 1
ATOM 19267 O O . PHE B 1 69 ? 41.23733 -3.38458 150.85805 1.000 66.70349 66 PHE B O 1
ATOM 19284 N N . PRO B 1 70 ? 42.99837 -3.78553 149.52997 1.000 67.40441 67 PRO B N 1
ATOM 19285 C CA . PRO B 1 70 ? 42.80098 -5.24115 149.65031 1.000 60.36637 67 PRO B CA 1
ATOM 19286 C C . PRO B 1 70 ? 42.79877 -5.75889 151.07646 1.000 60.46581 67 PRO B C 1
ATOM 19287 O O . PRO B 1 70 ? 42.31180 -6.87267 151.30656 1.000 66.89887 67 PRO B O 1
ATOM 19298 N N . HIS B 1 71 ? 43.33501 -5.00521 152.03986 1.000 63.15137 68 HIS B N 1
ATOM 19299 C CA . HIS B 1 71 ? 43.36251 -5.45563 153.42650 1.000 68.97206 68 HIS B CA 1
ATOM 19300 C C . HIS B 1 71 ? 43.02636 -4.32182 154.38698 1.000 66.13047 68 HIS B C 1
ATOM 19301 O O . HIS B 1 71 ? 43.42585 -4.35414 155.55653 1.000 62.30562 68 HIS B O 1
ATOM 19315 N N . ALA B 1 72 ? 42.29122 -3.31910 153.91474 1.000 70.90520 69 ALA B N 1
ATOM 19316 C CA . ALA B 1 72 ? 41.91253 -2.20206 154.76244 1.000 70.32692 69 ALA B CA 1
ATOM 19317 C C . ALA B 1 72 ? 40.95419 -2.66353 155.85805 1.000 64.89588 69 ALA B C 1
ATOM 19318 O O . ALA B 1 72 ? 40.45107 -3.79110 155.85548 1.000 67.81084 69 ALA B O 1
ATOM 19325 N N . ASP B 1 73 ? 40.70190 -1.76523 156.80599 1.000 60.13656 70 ASP B N 1
ATOM 19326 C CA . ASP B 1 73 ? 39.78164 -2.01866 157.90739 1.000 59.70806 70 ASP B CA 1
ATOM 19327 C C . ASP B 1 73 ? 38.52299 -1.17174 157.84508 1.000 57.42582 70 ASP B C 1
ATOM 19328 O O . ASP B 1 73 ? 37.45121 -1.64894 158.22609 1.000 47.19701 70 ASP B O 1
ATOM 19337 N N . VAL B 1 74 ? 38.61084 0.07488 157.37885 1.000 58.14237 71 VAL B N 1
ATOM 19338 C CA . VAL B 1 74 ? 37.43363 0.92606 157.26608 1.000 49.46413 71 VAL B CA 1
ATOM 19339 C C . VAL B 1 74 ? 37.56297 1.81326 156.03589 1.000 51.31340 71 VAL B C 1
ATOM 19340 O O . VAL B 1 74 ? 38.66113 2.23587 155.66101 1.000 46.67082 71 VAL B O 1
ATOM 19353 N N . TYR B 1 75 ? 36.42137 2.07858 155.39971 1.000 53.82451 72 TYR B N 1
ATOM 19354 C CA . TYR B 1 75 ? 36.32220 2.97436 154.24915 1.000 51.27307 72 TYR B CA 1
ATOM 19355 C C . TYR B 1 75 ? 35.25301 4.00992 154.56983 1.000 51.98116 72 TYR B C 1
ATOM 19356 O O . TYR B 1 75 ? 34.07532 3.66715 154.69846 1.000 50.92010 72 TYR B O 1
ATOM 19374 N N . VAL B 1 76 ? 35.65753 5.26769 154.70114 1.000 50.13859 73 VAL B N 1
ATOM 19375 C CA . VAL B 1 76 ? 34.78199 6.34087 155.15387 1.000 51.95435 73 VAL B CA 1
ATOM 19376 C C . VAL B 1 76 ? 34.23695 7.06354 153.93141 1.000 55.88551 73 VAL B C 1
ATOM 19377 O O . VAL B 1 76 ? 35.00418 7.56830 153.10220 1.000 53.38774 73 VAL B O 1
ATOM 19390 N N . THR B 1 77 ? 32.91199 7.11756 153.82417 1.000 52.52378 74 THR B N 1
ATOM 19391 C CA . THR B 1 77 ? 32.23685 7.75096 152.70384 1.000 53.35884 74 THR B CA 1
ATOM 19392 C C . THR B 1 77 ? 31.11396 8.63631 153.22502 1.000 54.96977 74 THR B C 1
ATOM 19393 O O . THR B 1 77 ? 30.64741 8.48007 154.35619 1.000 57.08834 74 THR B O 1
ATOM 19404 N N . GLU B 1 78 ? 30.68358 9.57795 152.38310 1.000 54.05122 75 GLU B N 1
ATOM 19405 C CA . GLU B 1 78 ? 29.51279 10.39302 152.67405 1.000 54.72384 75 GLU B CA 1
ATOM 19406 C C . GLU B 1 78 ? 28.33218 10.08597 151.76410 1.000 51.91026 75 GLU B C 1
ATOM 19407 O O . GLU B 1 78 ? 27.23114 10.58544 152.01908 1.000 57.87164 75 GLU B O 1
ATOM 19419 N N . ASN B 1 79 ? 28.52829 9.28125 150.72218 1.000 52.98887 76 ASN B N 1
ATOM 19420 C CA . ASN B 1 79 ? 27.45375 8.83756 149.84980 1.000 46.57751 76 ASN B CA 1
ATOM 19421 C C . ASN B 1 79 ? 27.53084 7.32760 149.68330 1.000 51.80553 76 ASN B C 1
ATOM 19422 O O . ASN B 1 79 ? 28.54280 6.69583 149.99942 1.000 53.54808 76 ASN B O 1
ATOM 19433 N N . PHE B 1 80 ? 26.44053 6.75367 149.18338 1.000 50.34503 77 PHE B N 1
ATOM 19434 C CA . PHE B 1 80 ? 26.46032 5.39110 148.65482 1.000 48.97078 77 PHE B CA 1
ATOM 19435 C C . PHE B 1 80 ? 27.09273 5.48760 147.27255 1.000 50.08652 77 PHE B C 1
ATOM 19436 O O . PHE B 1 80 ? 26.42769 5.77212 146.27577 1.000 53.44604 77 PHE B O 1
ATOM 19453 N N . ARG B 1 81 ? 28.40248 5.26634 147.21788 1.000 47.18800 78 ARG B N 1
ATOM 19454 C CA . ARG B 1 81 ? 29.16517 5.60155 146.02486 1.000 52.07329 78 ARG B CA 1
ATOM 19455 C C . ARG B 1 81 ? 28.72709 4.75405 144.83674 1.000 53.32123 78 ARG B C 1
ATOM 19456 O O . ARG B 1 81 ? 28.30429 3.60435 144.98225 1.000 51.46071 78 ARG B O 1
ATOM 19477 N N . GLU B 1 82 ? 28.82534 5.34802 143.64486 1.000 58.54604 79 GLU B N 1
ATOM 19478 C CA . GLU B 1 82 ? 28.51226 4.62067 142.41959 1.000 57.52707 79 GLU B CA 1
ATOM 19479 C C . GLU B 1 82 ? 29.40701 3.39696 142.27027 1.000 57.98541 79 GLU B C 1
ATOM 19480 O O . GLU B 1 82 ? 28.92216 2.27735 142.07010 1.000 52.71885 79 GLU B O 1
ATOM 19492 N N . SER B 1 83 ? 30.71890 3.59348 142.36323 1.000 56.91202 80 SER B N 1
ATOM 19493 C CA . SER B 1 83 ? 31.69250 2.53081 142.17135 1.000 58.60386 80 SER B CA 1
ATOM 19494 C C . SER B 1 83 ? 32.54361 2.37075 143.42169 1.000 57.71290 80 SER B C 1
ATOM 19495 O O . SER B 1 83 ? 32.91731 3.35872 144.06258 1.000 60.23190 80 SER B O 1
ATOM 19503 N N . TYR B 1 84 ? 32.83501 1.11985 143.76674 1.000 58.28336 81 TYR B N 1
ATOM 19504 C CA . TYR B 1 84 ? 33.78547 0.78269 144.81144 1.000 55.72563 81 TYR B CA 1
ATOM 19505 C C . TYR B 1 84 ? 34.91697 -0.04562 144.21365 1.000 59.66285 81 TYR B C 1
ATOM 19506 O O . TYR B 1 84 ? 34.68570 -0.83487 143.29429 1.000 61.77432 81 TYR B O 1
ATOM 19524 N N . PRO B 1 85 ? 36.14938 0.11648 144.69827 1.000 66.59455 82 PRO B N 1
ATOM 19525 C CA . PRO B 1 85 ? 37.26169 -0.66487 144.14253 1.000 65.45583 82 PRO B CA 1
ATOM 19526 C C . PRO B 1 85 ? 36.95904 -2.15588 144.13486 1.000 60.39431 82 PRO B C 1
ATOM 19527 O O . PRO B 1 85 ? 36.56267 -2.73615 145.14810 1.000 62.87331 82 PRO B O 1
ATOM 19538 N N . VAL B 1 86 ? 37.14430 -2.77688 142.96813 1.000 63.06637 83 VAL B N 1
ATOM 19539 C CA . VAL B 1 86 ? 36.90794 -4.21204 142.84076 1.000 68.49893 83 VAL B CA 1
ATOM 19540 C C . VAL B 1 86 ? 37.75712 -4.98090 143.84342 1.000 70.46200 83 VAL B C 1
ATOM 19541 O O . VAL B 1 86 ? 37.30667 -5.96923 144.43685 1.000 69.03374 83 VAL B O 1
ATOM 19554 N N . TYR B 1 87 ? 38.99693 -4.53879 144.05072 1.000 67.05746 84 TYR B N 1
ATOM 19555 C CA . TYR B 1 87 ? 39.92490 -5.21118 144.94998 1.000 65.65004 84 TYR B CA 1
ATOM 19556 C C . TYR B 1 87 ? 39.69144 -4.86904 146.41565 1.000 62.16386 84 TYR B C 1
ATOM 19557 O O . TYR B 1 87 ? 40.46669 -5.31548 147.26700 1.000 67.87239 84 TYR B O 1
ATOM 19575 N N . MET B 1 88 ? 38.65566 -4.09566 146.73076 1.000 63.18444 85 MET B N 1
ATOM 19576 C CA . MET B 1 88 ? 38.32878 -3.81681 148.12257 1.000 62.82224 85 MET B CA 1
ATOM 19577 C C . MET B 1 88 ? 38.05372 -5.12201 148.85803 1.000 65.59776 85 MET B C 1
ATOM 19578 O O . MET B 1 88 ? 37.35218 -6.00094 148.34997 1.000 71.81725 85 MET B O 1
ATOM 19592 N N . ASN B 1 89 ? 38.61284 -5.25369 150.05982 1.000 61.95799 86 ASN B N 1
ATOM 19593 C CA . ASN B 1 89 ? 38.48607 -6.51301 150.78129 1.000 63.58297 86 ASN B CA 1
ATOM 19594 C C . ASN B 1 89 ? 37.02007 -6.79647 151.08905 1.000 65.64448 86 ASN B C 1
ATOM 19595 O O . ASN B 1 89 ? 36.19584 -5.88559 151.20941 1.000 64.69452 86 ASN B O 1
ATOM 19606 N N . GLU B 1 90 ? 36.69880 -8.08243 151.20578 1.000 66.96939 87 GLU B N 1
ATOM 19607 C CA . GLU B 1 90 ? 35.32794 -8.52725 151.41947 1.000 64.93733 87 GLU B CA 1
ATOM 19608 C C . GLU B 1 90 ? 34.85548 -8.35593 152.85751 1.000 59.29192 87 GLU B C 1
ATOM 19609 O O . GLU B 1 90 ? 33.73337 -8.76809 153.17208 1.000 50.99066 87 GLU B O 1
ATOM 19621 N N . ASN B 1 91 ? 35.66979 -7.75905 153.73264 1.000 57.59444 88 ASN B N 1
ATOM 19622 C CA . ASN B 1 91 ? 35.27675 -7.52493 155.11656 1.000 66.34609 88 ASN B CA 1
ATOM 19623 C C . ASN B 1 91 ? 35.49484 -6.08038 155.55447 1.000 65.56833 88 ASN B C 1
ATOM 19624 O O . ASN B 1 91 ? 35.44562 -5.79661 156.75810 1.000 58.06353 88 ASN B O 1
ATOM 19635 N N . ILE B 1 92 ? 35.72867 -5.16053 154.61729 1.000 60.46676 89 ILE B N 1
ATOM 19636 C CA . ILE B 1 92 ? 35.87970 -3.75850 154.97941 1.000 60.63402 89 ILE B CA 1
ATOM 19637 C C . ILE B 1 92 ? 34.56105 -3.23647 155.53751 1.000 58.57065 89 ILE B C 1
ATOM 19638 O O . ILE B 1 92 ? 33.47082 -3.66946 155.13867 1.000 49.95076 89 ILE B O 1
ATOM 19654 N N . LYS B 1 93 ? 34.65911 -2.29913 156.47330 1.000 54.56914 90 LYS B N 1
ATOM 19655 C CA . LYS B 1 93 ? 33.49609 -1.63742 157.05069 1.000 56.03879 90 LYS B CA 1
ATOM 19656 C C . LYS B 1 93 ? 33.35388 -0.27398 156.38401 1.000 61.62826 90 LYS B C 1
ATOM 19657 O O . LYS B 1 93 ? 34.21360 0.59781 156.54746 1.000 58.68044 90 LYS B O 1
ATOM 19676 N N . VAL B 1 94 ? 32.28245 -0.09922 155.61376 1.000 59.64205 91 VAL B N 1
ATOM 19677 C CA . VAL B 1 94 ? 32.03859 1.14650 154.89611 1.000 50.04861 91 VAL B CA 1
ATOM 19678 C C . VAL B 1 94 ? 31.27148 2.06264 155.84384 1.000 47.21760 91 VAL B C 1
ATOM 19679 O O . VAL B 1 94 ? 30.04855 1.97929 155.96346 1.000 51.93136 91 VAL B O 1
ATOM 19692 N N . PHE B 1 95 ? 32.00123 2.94026 156.52133 1.000 43.80482 92 PHE B N 1
ATOM 19693 C CA . PHE B 1 95 ? 31.40747 3.92372 157.42282 1.000 51.13519 92 PHE B CA 1
ATOM 19694 C C . PHE B 1 95 ? 30.83875 5.04974 156.57015 1.000 52.84683 92 PHE B C 1
ATOM 19695 O O . PHE B 1 95 ? 31.57108 5.93117 156.11289 1.000 48.44145 92 PHE B O 1
ATOM 19712 N N . ASN B 1 96 ? 29.52936 5.01309 156.33334 1.000 48.64918 93 ASN B N 1
ATOM 19713 C CA . ASN B 1 96 ? 28.85626 6.04009 155.54236 1.000 48.65526 93 ASN B CA 1
ATOM 19714 C C . ASN B 1 96 ? 28.43639 7.15770 156.48755 1.000 48.98109 93 ASN B C 1
ATOM 19715 O O . ASN B 1 96 ? 27.43212 7.04539 157.19476 1.000 46.48161 93 ASN B O 1
ATOM 19726 N N . THR B 1 97 ? 29.21193 8.24042 156.50549 1.000 47.05168 94 THR B N 1
ATOM 19727 C CA . THR B 1 97 ? 28.86368 9.42903 157.28243 1.000 47.56125 94 THR B CA 1
ATOM 19728 C C . THR B 1 97 ? 28.08560 10.35642 156.35757 1.000 47.19982 94 THR B C 1
ATOM 19729 O O . THR B 1 97 ? 28.65261 11.17257 155.63101 1.000 55.94634 94 THR B O 1
ATOM 19740 N N . TRP B 1 98 ? 26.76121 10.22368 156.38829 1.000 50.75720 95 TRP B N 1
ATOM 19741 C CA . TRP B 1 98 ? 25.89187 10.91622 155.44540 1.000 50.61581 95 TRP B CA 1
ATOM 19742 C C . TRP B 1 98 ? 26.24700 12.39335 155.34166 1.000 44.68236 95 TRP B C 1
ATOM 19743 O O . TRP B 1 98 ? 26.90368 12.94714 156.22849 1.000 55.07669 95 TRP B O 1
ATOM 19764 N N . HIS B 1 99 ? 25.81229 13.03837 154.26027 1.000 47.83451 96 HIS B N 1
ATOM 19765 C CA . HIS B 1 99 ? 26.22059 14.39641 153.93763 1.000 48.93664 96 HIS B CA 1
ATOM 19766 C C . HIS B 1 99 ? 25.16004 15.43643 154.28288 1.000 42.03658 96 HIS B C 1
ATOM 19767 O O . HIS B 1 99 ? 25.16939 16.52859 153.70613 1.000 49.80618 96 HIS B O 1
ATOM 19781 N N . GLY B 1 100 ? 24.25444 15.13496 155.19941 1.000 41.49673 97 GLY B N 1
ATOM 19782 C CA . GLY B 1 100 ? 23.28465 16.13183 155.60612 1.000 55.88539 97 GLY B CA 1
ATOM 19783 C C . GLY B 1 100 ? 22.11265 15.53480 156.34628 1.000 52.92854 97 GLY B C 1
ATOM 19784 O O . GLY B 1 100 ? 21.79086 14.35228 156.22806 1.000 51.21621 97 GLY B O 1
ATOM 19788 N N . VAL B 1 101 ? 21.45707 16.38988 157.12755 1.000 51.77646 98 VAL B N 1
ATOM 19789 C CA . VAL B 1 101 ? 20.24227 16.04449 157.85359 1.000 54.75504 98 VAL B CA 1
ATOM 19790 C C . VAL B 1 101 ? 19.18018 17.08062 157.51564 1.000 53.22482 98 VAL B C 1
ATOM 19791 O O . VAL B 1 101 ? 19.47387 18.27796 157.43053 1.000 51.50945 98 VAL B O 1
ATOM 19804 N N . GLY B 1 102 ? 17.94872 16.62342 157.32004 1.000 49.67736 99 GLY B N 1
ATOM 19805 C CA . GLY B 1 102 ? 16.87682 17.53350 156.97705 1.000 48.57481 99 GLY B CA 1
ATOM 19806 C C . GLY B 1 102 ? 15.56058 16.84378 156.69431 1.000 55.77302 99 GLY B C 1
ATOM 19807 O O . GLY B 1 102 ? 15.26259 15.79140 157.26746 1.000 53.14597 99 GLY B O 1
ATOM 19811 N N . LEU B 1 103 ? 14.76533 17.43084 155.80200 1.000 59.73380 100 LEU B N 1
ATOM 19812 C CA . LEU B 1 103 ? 13.42310 16.94954 155.51163 1.000 61.69687 100 LEU B CA 1
ATOM 19813 C C . LEU B 1 103 ? 13.29398 16.34165 154.12226 1.000 62.01403 100 LEU B C 1
ATOM 19814 O O . LEU B 1 103 ? 12.20626 15.87794 153.76265 1.000 58.20520 100 LEU B O 1
ATOM 19830 N N . LYS B 1 104 ? 14.36616 16.32698 153.33592 1.000 67.24304 101 LYS B N 1
ATOM 19831 C CA . LYS B 1 104 ? 14.29225 15.88366 151.95075 1.000 60.75538 101 LYS B CA 1
ATOM 19832 C C . LYS B 1 104 ? 14.34380 14.36268 151.87785 1.000 52.80900 101 LYS B C 1
ATOM 19833 O O . LYS B 1 104 ? 15.16586 13.72843 152.54660 1.000 53.83513 101 LYS B O 1
ATOM 19852 N N . HIS B 1 105 ? 13.46014 13.77759 151.07241 1.000 56.22367 102 HIS B N 1
ATOM 19853 C CA . HIS B 1 105 ? 13.58446 12.36414 150.74848 1.000 54.84268 102 HIS B CA 1
ATOM 19854 C C . HIS B 1 105 ? 14.86906 12.12989 149.95684 1.000 47.96066 102 HIS B C 1
ATOM 19855 O O . HIS B 1 105 ? 15.40043 13.03129 149.30262 1.000 47.99204 102 HIS B O 1
ATOM 19869 N N . ILE B 1 106 ? 15.37287 10.89660 150.01929 1.000 41.34258 103 ILE B N 1
ATOM 19870 C CA . ILE B 1 106 ? 16.66531 10.56472 149.43475 1.000 43.17701 103 ILE B CA 1
ATOM 19871 C C . ILE B 1 106 ? 16.70093 9.09056 149.06065 1.000 45.88125 103 ILE B C 1
ATOM 19872 O O . ILE B 1 106 ? 15.90861 8.28078 149.54710 1.000 42.81261 103 ILE B O 1
ATOM 19888 N N . GLU B 1 107 ? 17.64317 8.74902 148.18472 1.000 44.24207 104 GLU B N 1
ATOM 19889 C CA . GLU B 1 107 ? 17.98427 7.36101 147.85007 1.000 39.77454 104 GLU B CA 1
ATOM 19890 C C . GLU B 1 107 ? 16.72433 6.65370 147.35898 1.000 38.88492 104 GLU B C 1
ATOM 19891 O O . GLU B 1 107 ? 16.00409 7.21466 146.51685 1.000 39.28078 104 GLU B O 1
ATOM 19903 N N . LEU B 1 108 ? 16.41880 5.44625 147.83863 1.000 44.52821 105 LEU B N 1
ATOM 19904 C CA . LEU B 1 108 ? 15.33802 4.65794 147.25831 1.000 48.65151 105 LEU B CA 1
ATOM 19905 C C . LEU B 1 108 ? 13.98428 5.34321 147.37906 1.000 48.53558 105 LEU B C 1
ATOM 19906 O O . LEU B 1 108 ? 13.06872 5.01721 146.61599 1.000 52.15575 105 LEU B O 1
ATOM 19922 N N . ALA B 1 109 ? 13.83306 6.28224 148.31377 1.000 41.15439 106 ALA B N 1
ATOM 19923 C CA . ALA B 1 109 ? 12.56038 6.97344 148.46477 1.000 42.85654 106 ALA B CA 1
ATOM 19924 C C . ALA B 1 109 ? 12.29716 7.95716 147.33386 1.000 42.22901 106 ALA B C 1
ATOM 19925 O O . ALA B 1 109 ? 11.13890 8.32297 147.10716 1.000 46.93287 106 ALA B O 1
ATOM 19932 N N . LEU B 1 110 ? 13.33871 8.39331 146.62061 1.000 43.16550 107 LEU B N 1
ATOM 19933 C CA . LEU B 1 110 ? 13.13438 9.35297 145.54032 1.000 50.94289 107 LEU B CA 1
ATOM 19934 C C . LEU B 1 110 ? 12.20117 8.79813 144.47332 1.000 54.87186 107 LEU B C 1
ATOM 19935 O O . LEU B 1 110 ? 11.43568 9.55357 143.86289 1.000 51.46953 107 LEU B O 1
ATOM 19951 N N . GLY B 1 111 ? 12.24898 7.49186 144.23428 1.000 55.05898 108 GLY B N 1
ATOM 19952 C CA . GLY B 1 111 ? 11.32076 6.84912 143.33211 1.000 54.74678 108 GLY B CA 1
ATOM 19953 C C . GLY B 1 111 ? 11.75277 6.92374 141.87970 1.000 52.52031 108 GLY B C 1
ATOM 19954 O O . GLY B 1 111 ? 12.72887 7.57613 141.50510 1.000 40.28286 108 GLY B O 1
ATOM 19958 N N . MET B 1 112 ? 10.98452 6.22625 141.04152 1.000 59.99618 109 MET B N 1
ATOM 19959 C CA . MET B 1 112 ? 11.26331 6.17569 139.61247 1.000 51.82761 109 MET B CA 1
ATOM 19960 C C . MET B 1 112 ? 11.06183 7.52256 138.93380 1.000 47.53739 109 MET B C 1
ATOM 19961 O O . MET B 1 112 ? 11.58648 7.73301 137.83493 1.000 49.49759 109 MET B O 1
ATOM 19975 N N . ASN B 1 113 ? 10.32597 8.43639 139.56026 1.000 49.31449 110 ASN B N 1
ATOM 19976 C CA . ASN B 1 113 ? 10.01949 9.73261 138.97310 1.000 60.94022 110 ASN B CA 1
ATOM 19977 C C . ASN B 1 113 ? 11.05680 10.79467 139.31589 1.000 57.41788 110 ASN B C 1
ATOM 19978 O O . ASN B 1 113 ? 10.80631 11.98370 139.09323 1.000 62.88146 110 ASN B O 1
ATOM 19989 N N . SER B 1 114 ? 12.20684 10.39578 139.84782 1.000 55.82843 111 SER B N 1
ATOM 19990 C CA . SER B 1 114 ? 13.28332 11.32355 140.15656 1.000 50.78374 111 SER B CA 1
ATOM 19991 C C . SER B 1 114 ? 14.26666 11.39774 138.99528 1.000 51.23773 111 SER B C 1
ATOM 19992 O O . SER B 1 114 ? 14.49518 10.41638 138.28254 1.000 56.52761 111 SER B O 1
ATOM 20000 N N . VAL B 1 115 ? 14.85629 12.57819 138.81613 1.000 45.93694 112 VAL B N 1
ATOM 20001 C CA . VAL B 1 115 ? 15.80461 12.81033 137.73248 1.000 43.82663 112 VAL B CA 1
ATOM 20002 C C . VAL B 1 115 ? 17.12175 12.10396 138.03878 1.000 46.35936 112 VAL B C 1
ATOM 20003 O O . VAL B 1 115 ? 18.03964 12.09717 137.21109 1.000 47.66334 112 VAL B O 1
ATOM 20016 N N . LEU B 1 116 ? 17.22322 11.50032 139.22592 1.000 46.55820 113 LEU B N 1
ATOM 20017 C CA . LEU B 1 116 ? 18.36686 10.67548 139.59791 1.000 50.77733 113 LEU B CA 1
ATOM 20018 C C . LEU B 1 116 ? 18.02528 9.18724 139.59087 1.000 47.10483 113 LEU B C 1
ATOM 20019 O O . LEU B 1 116 ? 18.72149 8.39226 140.22814 1.000 46.10733 113 LEU B O 1
ATOM 20035 N N . ALA B 1 117 ? 16.96649 8.79530 138.88001 1.000 44.25797 114 ALA B N 1
ATOM 20036 C CA . ALA B 1 117 ? 16.49608 7.41532 138.94788 1.000 45.07126 114 ALA B CA 1
ATOM 20037 C C . ALA B 1 117 ? 17.57096 6.43471 138.49000 1.000 46.24829 114 ALA B C 1
ATOM 20038 O O . ALA B 1 117 ? 17.85609 5.44417 139.17464 1.000 44.06968 114 ALA B O 1
ATOM 20045 N N . GLU B 1 118 ? 18.17174 6.68604 137.32396 1.000 47.23681 115 GLU B N 1
ATOM 20046 C CA . GLU B 1 118 ? 19.15289 5.74722 136.78979 1.000 39.10902 115 GLU B CA 1
ATOM 20047 C C . GLU B 1 118 ? 20.35195 5.60797 137.71751 1.000 39.11268 115 GLU B C 1
ATOM 20048 O O . GLU B 1 118 ? 20.86907 4.50249 137.90908 1.000 42.91919 115 GLU B O 1
ATOM 20060 N N . SER B 1 119 ? 20.82476 6.71925 138.28509 1.000 43.49201 116 SER B N 1
ATOM 20061 C CA . SER B 1 119 ? 21.97782 6.65147 139.17672 1.000 41.80345 116 SER B CA 1
ATOM 20062 C C . SER B 1 119 ? 21.66606 5.79427 140.39707 1.000 38.78433 116 SER B C 1
ATOM 20063 O O . SER B 1 119 ? 22.45931 4.92829 140.78064 1.000 35.27929 116 SER B O 1
ATOM 20071 N N . ILE B 1 120 ? 20.50698 6.02159 141.01786 1.000 40.98390 117 ILE B N 1
ATOM 20072 C CA . ILE B 1 120 ? 20.08984 5.20299 142.15356 1.000 38.85788 117 ILE B CA 1
ATOM 20073 C C . ILE B 1 120 ? 20.05106 3.73250 141.75716 1.000 36.83836 117 ILE B C 1
ATOM 20074 O O . ILE B 1 120 ? 20.60542 2.86210 142.44497 1.000 37.71314 117 ILE B O 1
ATOM 20090 N N . VAL B 1 121 ? 19.37845 3.43460 140.64376 1.000 39.20028 118 VAL B N 1
ATOM 20091 C CA . VAL B 1 121 ? 19.16661 2.04457 140.25742 1.000 40.83158 118 VAL B CA 1
ATOM 20092 C C . VAL B 1 121 ? 20.49644 1.35228 139.99737 1.000 36.56853 118 VAL B C 1
ATOM 20093 O O . VAL B 1 121 ? 20.70935 0.21635 140.43181 1.000 40.26517 118 VAL B O 1
ATOM 20106 N N . ARG B 1 122 ? 21.41221 2.01337 139.28717 1.000 32.97628 119 ARG B N 1
ATOM 20107 C CA . ARG B 1 122 ? 22.67839 1.35964 138.97656 1.000 34.74772 119 ARG B CA 1
ATOM 20108 C C . ARG B 1 122 ? 23.54784 1.23687 140.22089 1.000 37.82316 119 ARG B C 1
ATOM 20109 O O . ARG B 1 122 ? 24.16280 0.18876 140.44631 1.000 50.58792 119 ARG B O 1
ATOM 20130 N N . LYS B 1 123 ? 23.60396 2.28537 141.04708 1.000 41.28713 120 LYS B N 1
ATOM 20131 C CA . LYS B 1 123 ? 24.26564 2.18432 142.34183 1.000 43.36454 120 LYS B CA 1
ATOM 20132 C C . LYS B 1 123 ? 23.85058 0.91048 143.06271 1.000 36.58376 120 LYS B C 1
ATOM 20133 O O . LYS B 1 123 ? 24.69006 0.08922 143.45113 1.000 43.82665 120 LYS B O 1
ATOM 20152 N N . TYR B 1 124 ? 22.54297 0.73248 143.24659 1.000 30.23230 121 TYR B N 1
ATOM 20153 C CA . TYR B 1 124 ? 22.07496 -0.36825 144.07999 1.000 37.31094 121 TYR B CA 1
ATOM 20154 C C . TYR B 1 124 ? 22.25005 -1.70876 143.37599 1.000 42.82332 121 TYR B C 1
ATOM 20155 O O . TYR B 1 124 ? 22.76117 -2.66206 143.97152 1.000 44.16611 121 TYR B O 1
ATOM 20173 N N . VAL B 1 125 ? 21.87385 -1.79748 142.09849 1.000 40.74005 122 VAL B N 1
ATOM 20174 C CA . VAL B 1 125 ? 22.07263 -3.03902 141.35656 1.000 39.82081 122 VAL B CA 1
ATOM 20175 C C . VAL B 1 125 ? 23.52625 -3.47966 141.41708 1.000 43.61396 122 VAL B C 1
ATOM 20176 O O . VAL B 1 125 ? 23.81742 -4.68200 141.46359 1.000 53.47808 122 VAL B O 1
ATOM 20189 N N . ARG B 1 126 ? 24.46202 -2.52713 141.43000 1.000 30.64562 123 ARG B N 1
ATOM 20190 C CA . ARG B 1 126 ? 25.87139 -2.88754 141.47745 1.000 34.25182 123 ARG B CA 1
ATOM 20191 C C . ARG B 1 126 ? 26.31259 -3.29131 142.87852 1.000 42.86160 123 ARG B C 1
ATOM 20192 O O . ARG B 1 126 ? 27.04193 -4.27605 143.03746 1.000 42.90235 123 ARG B O 1
ATOM 20213 N N . ASN B 1 127 ? 25.88889 -2.54795 143.90595 1.000 43.31180 124 ASN B N 1
ATOM 20214 C CA . ASN B 1 127 ? 26.54259 -2.62903 145.20635 1.000 41.76958 124 ASN B CA 1
ATOM 20215 C C . ASN B 1 127 ? 25.56320 -2.89097 146.34442 1.000 41.05953 124 ASN B C 1
ATOM 20216 O O . ASN B 1 127 ? 25.80618 -2.46809 147.47604 1.000 44.86248 124 ASN B O 1
ATOM 20227 N N . TYR B 1 128 ? 24.45470 -3.58614 146.07812 1.000 40.09692 125 TYR B N 1
ATOM 20228 C CA . TYR B 1 128 ? 23.49928 -3.84327 147.15036 1.000 39.44205 125 TYR B CA 1
ATOM 20229 C C . TYR B 1 128 ? 24.08669 -4.76979 148.20669 1.000 45.10584 125 TYR B C 1
ATOM 20230 O O . TYR B 1 128 ? 23.78636 -4.62929 149.39746 1.000 47.39590 125 TYR B O 1
ATOM 20248 N N . ASP B 1 129 ? 24.91059 -5.73274 147.79357 1.000 46.79661 126 ASP B N 1
ATOM 20249 C CA . ASP B 1 129 ? 25.57054 -6.59619 148.76653 1.000 52.54671 126 ASP B CA 1
ATOM 20250 C C . ASP B 1 129 ? 26.39432 -5.76649 149.74369 1.000 53.19624 126 ASP B C 1
ATOM 20251 O O . ASP B 1 129 ? 26.27413 -5.91641 150.96766 1.000 57.30263 126 ASP B O 1
ATOM 20260 N N . ILE B 1 130 ? 27.23641 -4.87718 149.21274 1.000 47.98455 127 ILE B N 1
ATOM 20261 C CA . ILE B 1 130 ? 28.03898 -4.00180 150.06132 1.000 48.92832 127 ILE B CA 1
ATOM 20262 C C . ILE B 1 130 ? 27.13421 -3.14723 150.94063 1.000 48.58191 127 ILE B C 1
ATOM 20263 O O . ILE B 1 130 ? 27.36472 -3.00400 152.14594 1.000 51.19281 127 ILE B O 1
ATOM 20279 N N . TYR B 1 131 ? 26.08175 -2.57636 150.35095 1.000 46.07473 128 TYR B N 1
ATOM 20280 C CA . TYR B 1 131 ? 25.21674 -1.67147 151.09997 1.000 48.37992 128 TYR B CA 1
ATOM 20281 C C . TYR B 1 131 ? 24.56340 -2.37510 152.28425 1.000 55.48575 128 TYR B C 1
ATOM 20282 O O . TYR B 1 131 ? 24.47889 -1.80986 153.38072 1.000 62.43158 128 TYR B O 1
ATOM 20300 N N . LYS B 1 132 ? 24.09582 -3.60600 152.08596 1.000 49.06543 129 LYS B N 1
ATOM 20301 C CA . LYS B 1 132 ? 23.33339 -4.30585 153.11008 1.000 52.21931 129 LYS B CA 1
ATOM 20302 C C . LYS B 1 132 ? 24.20314 -5.10600 154.07307 1.000 54.54689 129 LYS B C 1
ATOM 20303 O O . LYS B 1 132 ? 23.71111 -5.49576 155.13761 1.000 51.29434 129 LYS B O 1
ATOM 20322 N N . ASN B 1 133 ? 25.47763 -5.35265 153.74951 1.000 51.26053 130 ASN B N 1
ATOM 20323 C CA . ASN B 1 133 ? 26.31864 -6.16668 154.61336 1.000 50.51087 130 ASN B CA 1
ATOM 20324 C C . ASN B 1 133 ? 27.54121 -5.45778 155.18094 1.000 51.14435 130 ASN B C 1
ATOM 20325 O O . ASN B 1 133 ? 28.15762 -5.99504 156.10789 1.000 59.58070 130 ASN B O 1
ATOM 20336 N N . ASN B 1 134 ? 27.91003 -4.27524 154.67591 1.000 46.80147 131 ASN B N 1
ATOM 20337 C CA . ASN B 1 134 ? 29.17044 -3.66344 155.07571 1.000 51.28195 131 ASN B CA 1
ATOM 20338 C C . ASN B 1 134 ? 29.07724 -2.16082 155.31840 1.000 53.15361 131 ASN B C 1
ATOM 20339 O O . ASN B 1 134 ? 30.11908 -1.51767 155.50250 1.000 50.80788 131 ASN B O 1
ATOM 20350 N N . VAL B 1 135 ? 27.88421 -1.57707 155.33407 1.000 52.02123 132 VAL B N 1
ATOM 20351 C CA . VAL B 1 135 ? 27.72911 -0.12987 155.42746 1.000 53.79735 132 VAL B CA 1
ATOM 20352 C C . VAL B 1 135 ? 27.30626 0.22287 156.84623 1.000 54.24325 132 VAL B C 1
ATOM 20353 O O . VAL B 1 135 ? 26.18958 -0.09065 157.27432 1.000 47.15482 132 VAL B O 1
ATOM 20366 N N . LEU B 1 136 ? 28.20373 0.88368 157.57295 1.000 52.16887 133 LEU B N 1
ATOM 20367 C CA . LEU B 1 136 ? 27.89314 1.45437 158.87797 1.000 53.61401 133 LEU B CA 1
ATOM 20368 C C . LEU B 1 136 ? 27.39560 2.87782 158.65240 1.000 53.09391 133 LEU B C 1
ATOM 20369 O O . LEU B 1 136 ? 28.18489 3.77684 158.34328 1.000 49.61668 133 LEU B O 1
ATOM 20385 N N . PHE B 1 137 ? 26.08997 3.08159 158.79662 1.000 49.76113 134 PHE B N 1
ATOM 20386 C CA . PHE B 1 137 ? 25.48254 4.37406 158.52097 1.000 48.52347 134 PHE B CA 1
ATOM 20387 C C . PHE B 1 137 ? 25.41192 5.21014 159.79155 1.000 46.44552 134 PHE B C 1
ATOM 20388 O O . PHE B 1 137 ? 25.03253 4.71608 160.85697 1.000 49.36977 134 PHE B O 1
ATOM 20405 N N . LEU B 1 138 ? 25.77165 6.48548 159.66654 1.000 42.63513 135 LEU B N 1
ATOM 20406 C CA . LEU B 1 138 ? 25.87612 7.39504 160.80473 1.000 46.37013 135 LEU B CA 1
ATOM 20407 C C . LEU B 1 138 ? 24.57546 8.17923 160.94070 1.000 51.06011 135 LEU B C 1
ATOM 20408 O O . LEU B 1 138 ? 24.31526 9.11401 160.17863 1.000 53.90069 135 LEU B O 1
ATOM 20424 N N . THR B 1 139 ? 23.76070 7.79528 161.91635 1.000 51.25955 136 THR B N 1
ATOM 20425 C CA . THR B 1 139 ? 22.58538 8.56286 162.29427 1.000 51.34768 136 THR B CA 1
ATOM 20426 C C . THR B 1 139 ? 22.93195 9.49525 163.45128 1.000 57.21345 136 THR B C 1
ATOM 20427 O O . THR B 1 139 ? 23.87474 9.25798 164.21044 1.000 61.56665 136 THR B O 1
ATOM 20438 N N . THR B 1 140 ? 22.15040 10.56906 163.58018 1.000 53.97740 137 THR B N 1
ATOM 20439 C CA . THR B 1 140 ? 22.40970 11.59229 164.58196 1.000 53.20664 137 THR B CA 1
ATOM 20440 C C . THR B 1 140 ? 21.26137 11.81808 165.55359 1.000 55.15970 137 THR B C 1
ATOM 20441 O O . THR B 1 140 ? 21.47880 12.44691 166.59440 1.000 53.87745 137 THR B O 1
ATOM 20452 N N . SER B 1 141 ? 20.06035 11.33162 165.25432 1.000 53.15858 138 SER B N 1
ATOM 20453 C CA . SER B 1 141 ? 18.93584 11.45060 166.17143 1.000 50.34279 138 SER B CA 1
ATOM 20454 C C . SER B 1 141 ? 17.93611 10.35295 165.84359 1.000 50.28534 138 SER B C 1
ATOM 20455 O O . SER B 1 141 ? 18.01171 9.70960 164.79450 1.000 53.33480 138 SER B O 1
ATOM 20463 N N . GLN B 1 142 ? 16.99122 10.14631 166.76286 1.000 61.45638 139 GLN B N 1
ATOM 20464 C CA . GLN B 1 142 ? 15.98224 9.11239 166.55714 1.000 61.56736 139 GLN B CA 1
ATOM 20465 C C . GLN B 1 142 ? 15.12414 9.42112 165.33677 1.000 56.38610 139 GLN B C 1
ATOM 20466 O O . GLN B 1 142 ? 14.83427 8.53024 164.52889 1.000 57.70394 139 GLN B O 1
ATOM 20480 N N . ALA B 1 143 ? 14.70673 10.67927 165.18642 1.000 55.05029 140 ALA B N 1
ATOM 20481 C CA . ALA B 1 143 ? 13.91828 11.06109 164.02033 1.000 55.03723 140 ALA B CA 1
ATOM 20482 C C . ALA B 1 143 ? 14.69853 10.81558 162.73579 1.000 52.64774 140 ALA B C 1
ATOM 20483 O O . ALA B 1 143 ? 14.17900 10.22688 161.77953 1.000 53.87396 140 ALA B O 1
ATOM 20490 N N . MET B 1 144 ? 15.95761 11.25728 162.69942 1.000 51.12842 141 MET B N 1
ATOM 20491 C CA . MET B 1 144 ? 16.77494 11.05020 161.51007 1.000 51.98571 141 MET B CA 1
ATOM 20492 C C . MET B 1 144 ? 17.06025 9.57003 161.28724 1.000 46.85432 141 MET B C 1
ATOM 20493 O O . MET B 1 144 ? 17.12624 9.11413 160.14142 1.000 46.41286 141 MET B O 1
ATOM 20507 N N . GLU B 1 145 ? 17.23009 8.80103 162.36394 1.000 47.73273 142 GLU B N 1
ATOM 20508 C CA . GLU B 1 145 ? 17.45219 7.36812 162.20291 1.000 51.02423 142 GLU B CA 1
ATOM 20509 C C . GLU B 1 145 ? 16.24141 6.70151 161.56293 1.000 51.49085 142 GLU B C 1
ATOM 20510 O O . GLU B 1 145 ? 16.38029 5.89954 160.63431 1.000 56.18594 142 GLU B O 1
ATOM 20522 N N . ASP B 1 146 ? 15.03950 7.02512 162.04603 1.000 52.14124 143 ASP B N 1
ATOM 20523 C CA . ASP B 1 146 ? 13.83349 6.45499 161.45270 1.000 54.81255 143 ASP B CA 1
ATOM 20524 C C . ASP B 1 146 ? 13.67594 6.89545 160.00224 1.000 56.56556 143 ASP B C 1
ATOM 20525 O O . ASP B 1 146 ? 13.31998 6.08993 159.13309 1.000 58.27684 143 ASP B O 1
ATOM 20534 N N . HIS B 1 147 ? 13.94438 8.17152 159.72156 1.000 53.23248 144 HIS B N 1
ATOM 20535 C CA . HIS B 1 147 ? 13.85853 8.67393 158.35337 1.000 54.51823 144 HIS B CA 1
ATOM 20536 C C . HIS B 1 147 ? 14.79693 7.90997 157.42484 1.000 54.61390 144 HIS B C 1
ATOM 20537 O O . HIS B 1 147 ? 14.38602 7.42664 156.36004 1.000 53.24762 144 HIS B O 1
ATOM 20551 N N . PHE B 1 148 ? 16.06547 7.78148 157.81846 1.000 53.63492 145 PHE B N 1
ATOM 20552 C CA . PHE B 1 148 ? 17.04549 7.12556 156.96171 1.000 48.01410 145 PHE B CA 1
ATOM 20553 C C . PHE B 1 148 ? 16.79448 5.62720 156.86505 1.000 49.33011 145 PHE B C 1
ATOM 20554 O O . PHE B 1 148 ? 17.13534 5.01239 155.84992 1.000 56.65171 145 PHE B O 1
ATOM 20571 N N . LEU B 1 149 ? 16.20119 5.02157 157.89546 1.000 51.10031 146 LEU B N 1
ATOM 20572 C CA . LEU B 1 149 ? 15.77762 3.63185 157.77568 1.000 53.76685 146 LEU B CA 1
ATOM 20573 C C . LEU B 1 149 ? 14.64926 3.49880 156.76282 1.000 57.14290 146 LEU B C 1
ATOM 20574 O O . LEU B 1 149 ? 14.61766 2.54298 155.97860 1.000 56.41813 146 LEU B O 1
ATOM 20590 N N . GLU B 1 150 ? 13.71632 4.45295 156.76327 1.000 54.64038 147 GLU B N 1
ATOM 20591 C CA . GLU B 1 150 ? 12.65332 4.44858 155.76518 1.000 52.88736 147 GLU B CA 1
ATOM 20592 C C . GLU B 1 150 ? 13.22439 4.54726 154.35613 1.000 52.04396 147 GLU B C 1
ATOM 20593 O O . GLU B 1 150 ? 12.86178 3.76577 153.47004 1.000 50.87990 147 GLU B O 1
ATOM 20605 N N . ASP B 1 151 ? 14.12550 5.50220 154.13139 1.000 58.17386 148 ASP B N 1
ATOM 20606 C CA . ASP B 1 151 ? 14.54124 5.85474 152.77922 1.000 56.27461 148 ASP B CA 1
ATOM 20607 C C . ASP B 1 151 ? 15.75289 5.07830 152.27224 1.000 51.27752 148 ASP B C 1
ATOM 20608 O O . ASP B 1 151 ? 16.15315 5.28199 151.12083 1.000 51.39747 148 ASP B O 1
ATOM 20617 N N . MET B 1 152 ? 16.34460 4.19795 153.07596 1.000 47.82590 149 MET B N 1
ATOM 20618 C CA . MET B 1 152 ? 17.57840 3.52870 152.69042 1.000 47.43832 149 MET B CA 1
ATOM 20619 C C . MET B 1 152 ? 17.47978 2.03017 152.93673 1.000 50.85004 149 MET B C 1
ATOM 20620 O O . MET B 1 152 ? 16.60497 1.54799 153.66140 1.000 53.58155 149 MET B O 1
ATOM 20634 N N . ALA B 1 153 ? 18.40646 1.30015 152.31503 1.000 50.00015 150 ALA B N 1
ATOM 20635 C CA . ALA B 1 153 ? 18.50938 -0.14382 152.47740 1.000 56.93052 150 ALA B CA 1
ATOM 20636 C C . ALA B 1 153 ? 19.71671 -0.48664 153.33945 1.000 59.18464 150 ALA B C 1
ATOM 20637 O O . ALA B 1 153 ? 20.61858 -1.20906 152.90138 1.000 58.10098 150 ALA B O 1
ATOM 20644 N N . ILE B 1 154 ? 19.74484 0.03611 154.55873 1.000 60.90376 151 ILE B N 1
ATOM 20645 C CA . ILE B 1 154 ? 20.83265 -0.20784 155.48079 1.000 59.52883 151 ILE B CA 1
ATOM 20646 C C . ILE B 1 154 ? 20.37923 -1.22519 156.52112 1.000 58.38950 151 ILE B C 1
ATOM 20647 O O . ILE B 1 154 ? 19.20105 -1.55608 156.62909 1.000 55.00772 151 ILE B O 1
ATOM 20663 N N . SER B 1 155 ? 21.33032 -1.73258 157.29834 1.000 63.89470 152 SER B N 1
ATOM 20664 C CA . SER B 1 155 ? 21.04765 -2.66120 158.38409 1.000 63.05575 152 SER B CA 1
ATOM 20665 C C . SER B 1 155 ? 20.96045 -1.87317 159.68517 1.000 70.07153 152 SER B C 1
ATOM 20666 O O . SER B 1 155 ? 21.90421 -1.16227 160.04920 1.000 56.09609 152 SER B O 1
ATOM 20674 N N . LYS B 1 156 ? 19.82310 -1.99158 160.37601 1.000 76.62959 153 LYS B N 1
ATOM 20675 C CA . LYS B 1 156 ? 19.65402 -1.28545 161.64139 1.000 65.86120 153 LYS B CA 1
ATOM 20676 C C . LYS B 1 156 ? 20.73021 -1.67803 162.64402 1.000 67.04300 153 LYS B C 1
ATOM 20677 O O . LYS B 1 156 ? 21.11932 -0.86391 163.48939 1.000 69.59036 153 LYS B O 1
ATOM 20696 N N . GLU B 1 157 ? 21.22276 -2.91348 162.56678 1.000 67.66969 154 GLU B N 1
ATOM 20697 C CA . GLU B 1 157 ? 22.25701 -3.39144 163.47449 1.000 65.94743 154 GLU B CA 1
ATOM 20698 C C . GLU B 1 157 ? 23.65265 -2.92439 163.08013 1.000 65.13677 154 GLU B C 1
ATOM 20699 O O . GLU B 1 157 ? 24.62396 -3.29450 163.74883 1.000 66.32825 154 GLU B O 1
ATOM 20711 N N . LEU B 1 158 ? 23.77455 -2.12713 162.01964 1.000 62.49190 155 LEU B N 1
ATOM 20712 C CA . LEU B 1 158 ? 25.03677 -1.51691 161.62470 1.000 62.69351 155 LEU B CA 1
ATOM 20713 C C . LEU B 1 158 ? 25.02578 -0.00405 161.80955 1.000 59.00866 155 LEU B C 1
ATOM 20714 O O . LEU B 1 158 ? 25.96411 0.67298 161.37695 1.000 49.37502 155 LEU B O 1
ATOM 20730 N N . ILE B 1 159 ? 23.99386 0.53869 162.44721 1.000 56.47043 156 ILE B N 1
ATOM 20731 C CA . ILE B 1 159 ? 23.86148 1.98115 162.60295 1.000 54.79249 156 ILE B CA 1
ATOM 20732 C C . ILE B 1 159 ? 24.82138 2.46540 163.67948 1.000 55.07534 156 ILE B C 1
ATOM 20733 O O . ILE B 1 159 ? 24.96724 1.83912 164.73667 1.000 49.43801 156 ILE B O 1
ATOM 20749 N N . ILE B 1 160 ? 25.47938 3.58950 163.41097 1.000 56.25907 157 ILE B N 1
ATOM 20750 C CA . ILE B 1 160 ? 26.33437 4.26549 164.37785 1.000 53.16438 157 ILE B CA 1
ATOM 20751 C C . ILE B 1 160 ? 25.65991 5.57454 164.76313 1.000 56.31018 157 ILE B C 1
ATOM 20752 O O . ILE B 1 160 ? 25.24619 6.34848 163.89062 1.000 52.62084 157 ILE B O 1
ATOM 20768 N N . ARG B 1 161 ? 25.54452 5.81591 166.06424 1.000 53.45546 158 ARG B N 1
ATOM 20769 C CA . ARG B 1 161 ? 24.90470 7.00899 166.59815 1.000 42.57305 158 ARG B CA 1
ATOM 20770 C C . ARG B 1 161 ? 25.97178 7.92715 167.17694 1.000 49.51625 158 ARG B C 1
ATOM 20771 O O . ARG B 1 161 ? 26.77193 7.50457 168.01878 1.000 50.73401 158 ARG B O 1
ATOM 20792 N N . GLY B 1 162 ? 25.98814 9.17579 166.71720 1.000 49.58933 159 GLY B N 1
ATOM 20793 C CA . GLY B 1 162 ? 26.96419 10.13639 167.18792 1.000 49.01951 159 GLY B CA 1
ATOM 20794 C C . GLY B 1 162 ? 26.80225 11.50213 166.55665 1.000 45.59012 159 GLY B C 1
ATOM 20795 O O . GLY B 1 162 ? 25.69340 11.89189 166.17953 1.000 47.35002 159 GLY B O 1
ATOM 20799 N N . LYS B 1 163 ? 27.90383 12.23810 166.44157 1.000 47.37757 160 LYS B N 1
ATOM 20800 C CA . LYS B 1 163 ? 27.91313 13.56034 165.83714 1.000 48.40576 160 LYS B CA 1
ATOM 20801 C C . LYS B 1 163 ? 28.48373 13.49836 164.42527 1.000 46.59108 160 LYS B C 1
ATOM 20802 O O . LYS B 1 163 ? 29.31672 12.64543 164.10833 1.000 41.51772 160 LYS B O 1
ATOM 20821 N N . TYR B 1 164 ? 28.02816 14.41314 163.58210 1.000 43.67267 161 TYR B N 1
ATOM 20822 C CA . TYR B 1 164 ? 28.67111 14.62783 162.29229 1.000 42.51440 161 TYR B CA 1
ATOM 20823 C C . TYR B 1 164 ? 30.06078 15.21080 162.52950 1.000 43.61825 161 TYR B C 1
ATOM 20824 O O . TYR B 1 164 ? 30.16942 16.30573 163.09805 1.000 47.55427 161 TYR B O 1
ATOM 20842 N N . PRO B 1 165 ? 31.13956 14.52898 162.13448 1.000 42.64480 162 PRO B N 1
ATOM 20843 C CA . PRO B 1 165 ? 32.47609 15.11133 162.34035 1.000 43.68914 162 PRO B CA 1
ATOM 20844 C C . PRO B 1 165 ? 32.62719 16.51592 161.78184 1.000 47.09189 162 PRO B C 1
ATOM 20845 O O . PRO B 1 165 ? 33.31989 17.34211 162.38776 1.000 56.81612 162 PRO B O 1
ATOM 20856 N N . ARG B 1 166 ? 31.99510 16.81738 160.64698 1.000 48.94455 163 ARG B N 1
ATOM 20857 C CA . ARG B 1 166 ? 32.12158 18.14471 160.05438 1.000 51.20946 163 ARG B CA 1
ATOM 20858 C C . ARG B 1 166 ? 31.41795 19.22426 160.86674 1.000 55.61247 163 ARG B C 1
ATOM 20859 O O . ARG B 1 166 ? 31.46988 20.39626 160.47499 1.000 51.00673 163 ARG B O 1
ATOM 20880 N N . ASN B 1 167 ? 30.77027 18.86368 161.97557 1.000 57.61762 164 ASN B N 1
ATOM 20881 C CA . ASN B 1 167 ? 30.10027 19.81772 162.84734 1.000 58.54849 164 ASN B CA 1
ATOM 20882 C C . ASN B 1 167 ? 30.76512 19.94951 164.21064 1.000 58.97239 164 ASN B C 1
ATOM 20883 O O . ASN B 1 167 ? 30.27318 20.71146 165.05006 1.000 60.45523 164 ASN B O 1
ATOM 20894 N N . ALA B 1 168 ? 31.86523 19.23448 164.45768 1.000 56.31448 165 ALA B N 1
ATOM 20895 C CA . ALA B 1 168 ? 32.46831 19.21426 165.78529 1.000 55.66913 165 ALA B CA 1
ATOM 20896 C C . ALA B 1 168 ? 33.96873 18.95798 165.69067 1.000 61.34253 165 ALA B C 1
ATOM 20897 O O . ALA B 1 168 ? 34.53856 18.21994 166.50146 1.000 70.67484 165 ALA B O 1
ATOM 20904 N N . VAL B 1 169 ? 34.62742 19.56931 164.70634 1.000 57.56473 166 VAL B N 1
ATOM 20905 C CA . VAL B 1 169 ? 36.06001 19.37063 164.51285 1.000 53.21449 166 VAL B CA 1
ATOM 20906 C C . VAL B 1 169 ? 36.73505 20.69352 164.17531 1.000 62.66700 166 VAL B C 1
ATOM 20907 O O . VAL B 1 169 ? 37.85192 20.96414 164.63098 1.000 63.14047 166 VAL B O 1
ATOM 20920 N N . TYR B 1 170 ? 36.06966 21.52633 163.37228 1.000 68.27656 167 TYR B N 1
ATOM 20921 C CA . TYR B 1 170 ? 36.62561 22.80751 162.95511 1.000 65.70825 167 TYR B CA 1
ATOM 20922 C C . TYR B 1 170 ? 36.23729 23.94984 163.88675 1.000 65.58984 167 TYR B C 1
ATOM 20923 O O . TYR B 1 170 ? 36.07688 25.08961 163.42789 1.000 68.58889 167 TYR B O 1
ATOM 20941 N N . GLY B 1 171 ? 36.08151 23.68070 165.17950 1.000 59.42597 168 GLY B N 1
ATOM 20942 C CA . GLY B 1 171 ? 35.66556 24.69241 166.12009 1.000 65.72203 168 GLY B CA 1
ATOM 20943 C C . GLY B 1 171 ? 36.64290 25.84439 166.20804 1.000 72.74584 168 GLY B C 1
ATOM 20944 O O . GLY B 1 171 ? 37.64864 25.89692 165.48975 1.000 70.82663 168 GLY B O 1
ATOM 20948 N N . PRO B 1 172 ? 36.36146 26.80945 167.08818 1.000 73.16868 169 PRO B N 1
ATOM 20949 C CA . PRO B 1 172 ? 37.31295 27.90545 167.30726 1.000 72.20180 169 PRO B CA 1
ATOM 20950 C C . PRO B 1 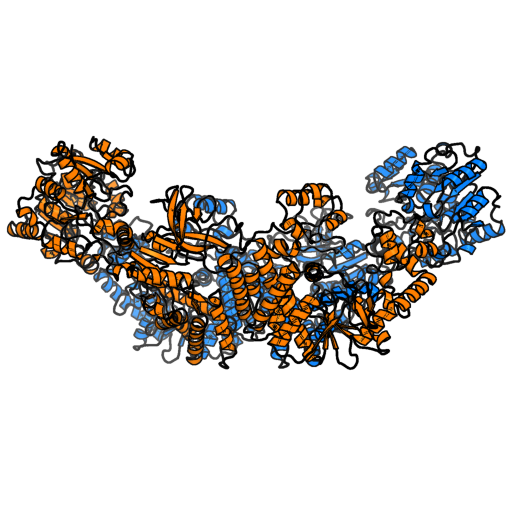172 ? 38.73125 27.41039 167.58022 1.000 66.98816 169 PRO B C 1
ATOM 20951 O O . PRO B 1 172 ? 39.66809 27.80127 166.87891 1.000 64.98357 169 PRO B O 1
ATOM 20962 N N . ASN B 1 173 ? 38.89579 26.55464 168.58684 1.000 55.03983 170 ASN B N 1
ATOM 20963 C CA . ASN B 1 173 ? 40.18498 25.95005 168.89719 1.000 58.26408 170 ASN B CA 1
ATOM 20964 C C . ASN B 1 173 ? 40.35700 24.58210 168.24756 1.000 69.38090 170 ASN B C 1
ATOM 20965 O O . ASN B 1 173 ? 41.27668 23.84269 168.61436 1.000 68.12340 170 ASN B O 1
ATOM 20969 N N . GLY B 1 174 ? 39.49303 24.23023 167.29854 1.000 71.07966 171 GLY B N 1
ATOM 20970 C CA . GLY B 1 174 ? 39.57980 22.95898 166.60701 1.000 64.32117 171 GLY B CA 1
ATOM 20971 C C . GLY B 1 174 ? 40.63676 22.96946 165.52539 1.000 64.32208 171 GLY B C 1
ATOM 20972 O O . GLY B 1 174 ? 41.68493 23.61425 165.64872 1.000 65.02021 171 GLY B O 1
ATOM 20976 N N . ILE B 1 175 ? 40.35995 22.24774 164.44688 1.000 62.66389 172 ILE B N 1
ATOM 20977 C CA . ILE B 1 175 ? 41.27387 22.15190 163.31534 1.000 57.63142 172 ILE B CA 1
ATOM 20978 C C . ILE B 1 175 ? 40.94861 23.25923 162.32536 1.000 54.49135 172 ILE B C 1
ATOM 20979 O O . ILE B 1 175 ? 39.78237 23.62403 162.13704 1.000 58.87524 172 ILE B O 1
ATOM 20995 N N . HIS B 1 176 ? 41.98581 23.80024 161.69083 1.000 57.74288 173 HIS B N 1
ATOM 20996 C CA . HIS B 1 176 ? 41.81464 24.83604 160.67499 1.000 61.78724 173 HIS B CA 1
ATOM 20997 C C . HIS B 1 176 ? 42.94843 24.69238 159.66964 1.000 62.23205 173 HIS B C 1
ATOM 20998 O O . HIS B 1 176 ? 44.09349 25.04041 159.97342 1.000 59.42496 173 HIS B O 1
ATOM 21012 N N . THR B 1 177 ? 42.63158 24.18281 158.48006 1.000 64.25761 174 THR B N 1
ATOM 21013 C CA . THR B 1 177 ? 43.63006 23.99891 157.43558 1.000 53.77511 174 THR B CA 1
ATOM 21014 C C . THR B 1 177 ? 43.91918 25.27831 156.66234 1.000 55.04269 174 THR B C 1
ATOM 21015 O O . THR B 1 177 ? 44.78052 25.26256 155.77684 1.000 61.25399 174 THR B O 1
ATOM 21026 N N . TYR B 1 178 ? 43.22413 26.37346 156.96291 1.000 49.39889 175 TYR B N 1
ATOM 21027 C CA . TYR B 1 178 ? 43.45569 27.63349 156.27265 1.000 51.07272 175 TYR B CA 1
ATOM 21028 C C . TYR B 1 178 ? 42.99747 28.77439 157.16723 1.000 57.12931 175 TYR B C 1
ATOM 21029 O O . TYR B 1 178 ? 42.13538 28.59470 158.03177 1.000 55.87460 175 TYR B O 1
ATOM 21047 N N . ASP B 1 179 ? 43.58594 29.94780 156.94746 1.000 49.90428 176 ASP B N 1
ATOM 21048 C CA . ASP B 1 179 ? 43.22967 31.14815 157.68995 1.000 47.55299 176 ASP B CA 1
ATOM 21049 C C . ASP B 1 179 ? 42.11636 31.87893 156.95265 1.000 51.16394 176 ASP B C 1
ATOM 21050 O O . ASP B 1 179 ? 42.22476 32.14059 155.75030 1.000 52.15258 176 ASP B O 1
ATOM 21059 N N . ILE B 1 180 ? 41.04697 32.20920 157.68157 1.000 62.45146 177 ILE B N 1
ATOM 21060 C CA . ILE B 1 180 ? 39.88643 32.83284 157.05516 1.000 55.30791 177 ILE B CA 1
ATOM 21061 C C . ILE B 1 180 ? 40.27462 34.14303 156.38700 1.000 49.76034 177 ILE B C 1
ATOM 21062 O O . ILE B 1 180 ? 39.70371 34.51747 155.35581 1.000 47.49428 177 ILE B O 1
ATOM 21078 N N . ASN B 1 181 ? 41.25146 34.85643 156.95154 1.000 50.61984 178 ASN B N 1
ATOM 21079 C CA . ASN B 1 181 ? 41.56376 36.19901 156.47737 1.000 53.59943 178 ASN B CA 1
ATOM 21080 C C . ASN B 1 181 ? 42.20517 36.20461 155.09624 1.000 48.30648 178 ASN B C 1
ATOM 21081 O O . ASN B 1 181 ? 42.18823 37.24391 154.42770 1.000 48.58347 178 ASN B O 1
ATOM 21092 N N . THR B 1 182 ? 42.76534 35.08168 154.65051 1.000 44.48187 179 THR B N 1
ATOM 21093 C CA . THR B 1 182 ? 43.34952 35.01225 153.31682 1.000 43.01693 179 THR B CA 1
ATOM 21094 C C . THR B 1 182 ? 42.30185 34.88698 152.21790 1.000 46.30868 179 THR B C 1
ATOM 21095 O O . THR B 1 182 ? 42.66598 34.88519 151.03728 1.000 51.11476 179 THR B O 1
ATOM 21106 N N . LEU B 1 183 ? 41.01838 34.78468 152.57297 1.000 43.66282 180 LEU B N 1
ATOM 21107 C CA . LEU B 1 183 ? 39.94672 34.67376 151.59582 1.000 38.68627 180 LEU B CA 1
ATOM 21108 C C . LEU B 1 183 ? 39.01386 35.87495 151.58126 1.000 40.17345 180 LEU B C 1
ATOM 21109 O O . LEU B 1 183 ? 38.31045 36.07582 150.58614 1.000 39.78494 180 LEU B O 1
ATOM 21125 N N . LEU B 1 184 ? 38.99122 36.67781 152.65389 1.000 42.06683 181 LEU B N 1
ATOM 21126 C CA . LEU B 1 184 ? 38.10495 37.82926 152.73368 1.000 40.70297 181 LEU B CA 1
ATOM 21127 C C . LEU B 1 184 ? 38.76028 39.05515 152.10432 1.000 35.14560 181 LEU B C 1
ATOM 21128 O O . LEU B 1 184 ? 39.98453 39.20911 152.15899 1.000 38.11199 181 LEU B O 1
ATOM 21144 N N . PRO B 1 185 ? 37.97968 39.95354 151.49691 1.000 26.45370 182 PRO B N 1
ATOM 21145 C CA . PRO B 1 185 ? 38.58865 41.17201 150.94042 1.000 31.99114 182 PRO B CA 1
ATOM 21146 C C . PRO B 1 185 ? 39.21106 42.05906 152.00186 1.000 39.65475 182 PRO B C 1
ATOM 21147 O O . PRO B 1 185 ? 40.23489 42.70282 151.74022 1.000 38.03383 182 PRO B O 1
ATOM 21158 N N . LYS B 1 186 ? 38.61476 42.11855 153.19045 1.000 45.76912 183 LYS B N 1
ATOM 21159 C CA . LYS B 1 186 ? 39.16082 42.85415 154.31967 1.000 38.75480 183 LYS B CA 1
ATOM 21160 C C . LYS B 1 186 ? 39.20653 41.93046 155.52708 1.000 36.22384 183 LYS B C 1
ATOM 21161 O O . LYS B 1 186 ? 38.57936 40.86816 155.54328 1.000 38.57805 183 LYS B O 1
ATOM 21180 N N . ASN B 1 187 ? 39.95954 42.34154 156.54261 1.000 37.42472 184 ASN B N 1
ATOM 21181 C CA . ASN B 1 187 ? 39.94043 41.61115 157.80143 1.000 47.51190 184 ASN B CA 1
ATOM 21182 C C . ASN B 1 187 ? 38.51201 41.54495 158.32910 1.000 42.96821 184 ASN B C 1
ATOM 21183 O O . ASN B 1 187 ? 37.71810 42.47368 158.15486 1.000 39.02821 184 ASN B O 1
ATOM 21194 N N . LYS B 1 188 ? 38.18085 40.42533 158.97429 1.000 41.58987 185 LYS B N 1
ATOM 21195 C CA . LYS B 1 188 ? 36.80848 40.22884 159.42821 1.000 43.97194 185 LYS B CA 1
ATOM 21196 C C . LYS B 1 188 ? 36.36467 41.33323 160.38039 1.000 37.42563 185 LYS B C 1
ATOM 21197 O O . LYS B 1 188 ? 35.16725 41.62457 160.47530 1.000 42.06753 185 LYS B O 1
ATOM 21216 N N . SER B 1 189 ? 37.30743 41.95963 161.08910 1.000 39.79142 186 SER B N 1
ATOM 21217 C CA . SER B 1 189 ? 36.94199 42.99552 162.04870 1.000 34.53308 186 SER B CA 1
ATOM 21218 C C . SER B 1 189 ? 36.24940 44.17209 161.37403 1.000 35.41266 186 SER B C 1
ATOM 21219 O O . SER B 1 189 ? 35.41865 44.84240 161.99794 1.000 41.30787 186 SER B O 1
ATOM 21227 N N . GLN B 1 190 ? 36.56914 44.43875 160.11046 1.000 32.96230 187 GLN B N 1
ATOM 21228 C CA . GLN B 1 190 ? 36.00935 45.58104 159.40067 1.000 34.54953 187 GLN B CA 1
ATOM 21229 C C . GLN B 1 190 ? 34.61312 45.31668 158.84976 1.000 33.88025 187 GLN B C 1
ATOM 21230 O O . GLN B 1 190 ? 34.14271 46.09050 158.00871 1.000 39.11567 187 GLN B O 1
ATOM 21244 N N . TYR B 1 191 ? 33.94144 44.25949 159.29967 1.000 31.37100 188 TYR B N 1
ATOM 21245 C CA . TYR B 1 191 ? 32.59915 43.92389 158.84107 1.000 34.26896 188 TYR B CA 1
ATOM 21246 C C . TYR B 1 191 ? 31.67133 43.82712 160.04263 1.000 34.88952 188 TYR B C 1
ATOM 21247 O O . TYR B 1 191 ? 31.92345 43.04407 160.96495 1.000 32.28570 188 TYR B O 1
ATOM 21265 N N . SER B 1 192 ? 30.59916 44.62010 160.02791 1.000 32.69175 189 SER B N 1
ATOM 21266 C CA . SER B 1 192 ? 29.60583 44.53772 161.09293 1.000 33.61826 189 SER B CA 1
ATOM 21267 C C . SER B 1 192 ? 29.02879 43.13107 161.18790 1.000 35.86031 189 SER B C 1
ATOM 21268 O O . SER B 1 192 ? 28.91675 42.56326 162.28084 1.000 34.31399 189 SER B O 1
ATOM 21276 N N . GLN B 1 193 ? 28.66259 42.54883 160.04764 1.000 36.70180 190 GLN B N 1
ATOM 21277 C CA . GLN B 1 193 ? 28.09948 41.20959 160.01254 1.000 36.80344 190 GLN B CA 1
ATOM 21278 C C . GLN B 1 193 ? 28.63074 40.44366 158.81125 1.000 35.48269 190 GLN B C 1
ATOM 21279 O O . GLN B 1 193 ? 28.70531 40.97711 157.69867 1.000 35.83515 190 GLN B O 1
ATOM 21293 N N . THR B 1 194 ? 28.99899 39.18968 159.05542 1.000 35.74697 191 THR B N 1
ATOM 21294 C CA . THR B 1 194 ? 29.31597 38.24208 157.99828 1.000 35.14667 191 THR B CA 1
ATOM 21295 C C . THR B 1 194 ? 28.05623 37.44025 157.69007 1.000 39.01147 191 THR B C 1
ATOM 21296 O O . THR B 1 194 ? 27.52705 36.74115 158.56416 1.000 40.34645 191 THR B O 1
ATOM 21307 N N . ILE B 1 195 ? 27.56958 37.55545 156.45824 1.000 38.59114 192 ILE B N 1
ATOM 21308 C CA . ILE B 1 195 ? 26.33625 36.92024 156.01675 1.000 35.07382 192 ILE B CA 1
ATOM 21309 C C . ILE B 1 195 ? 26.71272 35.81213 155.04762 1.000 32.49262 192 ILE B C 1
ATOM 21310 O O . ILE B 1 195 ? 27.53167 36.02627 154.14863 1.000 35.37159 192 ILE B O 1
ATOM 21326 N N . LEU B 1 196 ? 26.12516 34.63233 155.23223 1.000 38.87352 193 LEU B N 1
ATOM 21327 C CA . LEU B 1 196 ? 26.38308 33.47406 154.37921 1.000 36.94840 193 LEU B CA 1
ATOM 21328 C C . LEU B 1 196 ? 25.08616 33.09264 153.67827 1.000 39.24136 193 LEU B C 1
ATOM 21329 O O . LEU B 1 196 ? 24.16562 32.56813 154.31368 1.000 41.46355 193 LEU B O 1
ATOM 21345 N N . PHE B 1 197 ? 25.00736 33.36540 152.37725 1.000 36.76073 194 PHE B N 1
ATOM 21346 C CA . PHE B 1 197 ? 23.85370 32.99531 151.56498 1.000 31.39682 194 PHE B CA 1
ATOM 21347 C C . PHE B 1 197 ? 24.14210 31.64077 150.92884 1.000 33.19019 194 PHE B C 1
ATOM 21348 O O . PHE B 1 197 ? 24.98718 31.53503 150.03493 1.000 37.27076 194 PHE B O 1
ATOM 21365 N N . CYS B 1 198 ? 23.44604 30.60334 151.39329 1.000 35.62109 195 CYS B N 1
ATOM 21366 C CA . CYS B 1 198 ? 23.72440 29.22025 151.00668 1.000 35.86762 195 CYS B CA 1
ATOM 21367 C C . CYS B 1 198 ? 22.43676 28.54272 150.55810 1.000 38.35889 195 CYS B C 1
ATOM 21368 O O . CYS B 1 198 ? 21.83239 27.76485 151.30940 1.000 42.80557 195 CYS B O 1
ATOM 21376 N N . PRO B 1 199 ? 21.99366 28.80484 149.33274 1.000 37.19842 196 PRO B N 1
ATOM 21377 C CA . PRO B 1 199 ? 20.76840 28.17567 148.83088 1.000 44.35574 196 PRO B CA 1
ATOM 21378 C C . PRO B 1 199 ? 21.01781 26.75566 148.33849 1.000 41.55643 196 PRO B C 1
ATOM 21379 O O . PRO B 1 199 ? 22.15315 26.30893 148.17319 1.000 45.90375 196 PRO B O 1
ATOM 21390 N N . THR B 1 200 ? 19.91654 26.04787 148.10365 1.000 43.95722 197 THR B N 1
ATOM 21391 C CA . THR B 1 200 ? 19.93987 24.71802 147.51329 1.000 46.91673 197 THR B CA 1
ATOM 21392 C C . THR B 1 200 ? 19.62030 24.80772 146.02408 1.000 50.89619 197 THR B C 1
ATOM 21393 O O . THR B 1 200 ? 19.15942 25.83451 145.51876 1.000 49.56376 197 THR B O 1
ATOM 21404 N N . TYR B 1 201 ? 19.87277 23.70943 145.31941 1.000 48.53209 198 TYR B N 1
ATOM 21405 C CA . TYR B 1 201 ? 19.49550 23.61208 143.91779 1.000 53.30193 198 TYR B CA 1
ATOM 21406 C C . TYR B 1 201 ? 18.01434 23.27569 143.80296 1.000 53.31256 198 TYR B C 1
ATOM 21407 O O . TYR B 1 201 ? 17.49691 22.42276 144.53090 1.000 44.55362 198 TYR B O 1
ATOM 21425 N N . ARG B 1 202 ? 17.32999 23.96602 142.89439 1.000 56.02460 199 ARG B N 1
ATOM 21426 C CA . ARG B 1 202 ? 15.92414 23.70347 142.61906 1.000 62.05044 199 ARG B CA 1
ATOM 21427 C C . ARG B 1 202 ? 15.80897 22.60022 141.57453 1.000 68.00780 199 ARG B C 1
ATOM 21428 O O . ARG B 1 202 ? 16.51939 22.61562 140.56349 1.000 63.76065 199 ARG B O 1
ATOM 21449 N N . ILE B 1 203 ? 14.90957 21.64831 141.82179 1.000 73.22954 200 ILE B N 1
ATOM 21450 C CA . ILE B 1 203 ? 14.76380 20.50211 140.93408 1.000 72.08569 200 ILE B CA 1
ATOM 21451 C C . ILE B 1 203 ? 14.26347 20.97066 139.57468 1.000 77.10027 200 ILE B C 1
ATOM 21452 O O . ILE B 1 203 ? 13.27151 21.70558 139.47724 1.000 74.21501 200 ILE B O 1
ATOM 21468 N N . GLY B 1 204 ? 14.95446 20.54964 138.51613 1.000 76.65132 201 GLY B N 1
ATOM 21469 C CA . GLY B 1 204 ? 14.52182 20.80961 137.16059 1.000 74.42051 201 GLY B CA 1
ATOM 21470 C C . GLY B 1 204 ? 14.93107 22.14682 136.58518 1.000 79.40857 201 GLY B C 1
ATOM 21471 O O . GLY B 1 204 ? 14.59023 22.43181 135.42976 1.000 82.52184 201 GLY B O 1
ATOM 21475 N N . ALA B 1 205 ? 15.64770 22.97648 137.33942 1.000 81.78048 202 ALA B N 1
ATOM 21476 C CA . ALA B 1 205 ? 16.06716 24.28491 136.85953 1.000 78.66859 202 ALA B CA 1
ATOM 21477 C C . ALA B 1 205 ? 17.45378 24.60239 137.39397 1.000 72.15877 202 ALA B C 1
ATOM 21478 O O . ALA B 1 205 ? 17.79570 24.22573 138.51883 1.000 70.67716 202 ALA B O 1
ATOM 21485 N N . ILE B 1 206 ? 18.24849 25.29408 136.57769 1.000 60.16995 203 ILE B N 1
ATOM 21486 C CA . ILE B 1 206 ? 19.58344 25.72562 136.97511 1.000 54.23397 203 ILE B CA 1
ATOM 21487 C C . ILE B 1 206 ? 19.83734 27.12118 136.42019 1.000 54.22027 203 ILE B C 1
ATOM 21488 O O . ILE B 1 206 ? 20.19291 28.04199 137.16435 1.000 58.46817 203 ILE B O 1
ATOM 21504 N N . GLN B 1 207 ? 19.65675 27.28675 135.11123 1.000 54.82844 204 GLN B N 1
ATOM 21505 C CA . GLN B 1 207 ? 19.91571 28.56661 134.45757 1.000 52.49700 204 GLN B CA 1
ATOM 21506 C C . GLN B 1 207 ? 18.81783 29.55783 134.82508 1.000 52.45605 204 GLN B C 1
ATOM 21507 O O . GLN B 1 207 ? 17.66727 29.40513 134.40273 1.000 55.96708 204 GLN B O 1
ATOM 21521 N N . GLY B 1 208 ? 19.16891 30.57451 135.61064 1.000 52.38630 205 GLY B N 1
ATOM 21522 C CA . GLY B 1 208 ? 18.24894 31.62986 135.98223 1.000 50.82691 205 GLY B CA 1
ATOM 21523 C C . GLY B 1 208 ? 17.77662 31.58485 137.41800 1.000 46.42392 205 GLY B C 1
ATOM 21524 O O . GLY B 1 208 ? 17.15318 32.55258 137.87418 1.000 48.95113 205 GLY B O 1
ATOM 21528 N N . VAL B 1 209 ? 18.04337 30.49978 138.14629 1.000 38.37650 206 VAL B N 1
ATOM 21529 C CA . VAL B 1 209 ? 17.63343 30.42378 139.54716 1.000 43.58186 206 VAL B CA 1
ATOM 21530 C C . VAL B 1 209 ? 18.29055 31.54180 140.34835 1.000 49.15007 206 VAL B C 1
ATOM 21531 O O . VAL B 1 209 ? 17.61746 32.33664 141.01704 1.000 38.80188 206 VAL B O 1
ATOM 21544 N N . LEU B 1 210 ? 19.62327 31.60956 140.29518 1.000 48.60121 207 LEU B N 1
ATOM 21545 C CA . LEU B 1 210 ? 20.34664 32.63072 141.04403 1.000 39.13640 207 LEU B CA 1
ATOM 21546 C C . LEU B 1 210 ? 19.84855 34.02660 140.69298 1.000 36.86120 207 LEU B C 1
ATOM 21547 O O . LEU B 1 210 ? 19.69266 34.87802 141.57611 1.000 40.36786 207 LEU B O 1
ATOM 21563 N N . ASN B 1 211 ? 19.58704 34.28024 139.40855 1.000 36.40252 208 ASN B N 1
ATOM 21564 C CA . ASN B 1 211 ? 19.13276 35.60560 139.00172 1.000 34.29171 208 ASN B CA 1
ATOM 21565 C C . ASN B 1 211 ? 17.78333 35.94327 139.62382 1.000 35.36968 208 ASN B C 1
ATOM 21566 O O . ASN B 1 211 ? 17.56331 37.07477 140.06785 1.000 38.62535 208 ASN B O 1
ATOM 21577 N N . SER B 1 212 ? 16.86343 34.97888 139.66541 1.000 42.65620 209 SER B N 1
ATOM 21578 C CA . SER B 1 212 ? 15.57830 35.23061 140.30555 1.000 44.22526 209 SER B CA 1
ATOM 21579 C C . SER B 1 212 ? 15.70700 35.33754 141.81979 1.000 39.31513 209 SER B C 1
ATOM 21580 O O . SER B 1 212 ? 14.85668 35.96588 142.45821 1.000 38.96269 209 SER B O 1
ATOM 21588 N N . LEU B 1 213 ? 16.74863 34.74249 142.40584 1.000 47.11042 210 LEU B N 1
ATOM 21589 C CA . LEU B 1 213 ? 16.98121 34.89515 143.83880 1.000 44.34620 210 LEU B CA 1
ATOM 21590 C C . LEU B 1 213 ? 17.70541 36.19993 144.15313 1.000 37.47437 210 LEU B C 1
ATOM 21591 O O . LEU B 1 213 ? 17.36192 36.88341 145.12293 1.000 31.02643 210 LEU B O 1
ATOM 21607 N N . LEU B 1 214 ? 18.70718 36.55714 143.34880 1.000 35.36682 211 LEU B N 1
ATOM 21608 C CA . LEU B 1 214 ? 19.49393 37.77608 143.53793 1.000 43.35827 211 LEU B CA 1
ATOM 21609 C C . LEU B 1 214 ? 19.56432 38.51733 142.20917 1.000 35.67446 211 LEU B C 1
ATOM 21610 O O . LEU B 1 214 ? 20.60387 38.51283 141.53239 1.000 40.71937 211 LEU B O 1
ATOM 21626 N N . PRO B 1 215 ? 18.47727 39.17615 141.80433 1.000 27.80802 212 PRO B N 1
ATOM 21627 C CA . PRO B 1 215 ? 18.46443 39.78882 140.46598 1.000 32.92021 212 PRO B CA 1
ATOM 21628 C C . PRO B 1 215 ? 19.40754 40.96703 140.32663 1.000 32.28586 212 PRO B C 1
ATOM 21629 O O . PRO B 1 215 ? 20.08149 41.08817 139.29648 1.000 41.49727 212 PRO B O 1
ATOM 21640 N N . ASP B 1 216 ? 19.47730 41.84007 141.32708 1.000 34.47574 213 ASP B N 1
ATOM 21641 C CA . ASP B 1 216 ? 20.24378 43.08208 141.24791 1.000 33.60945 213 ASP B CA 1
ATOM 21642 C C . ASP B 1 216 ? 21.39953 43.00161 142.24356 1.000 29.76568 213 ASP B C 1
ATOM 21643 O O . ASP B 1 216 ? 21.27097 43.39571 143.40294 1.000 24.62216 213 ASP B O 1
ATOM 21652 N N . PHE B 1 217 ? 22.54038 42.48906 141.77632 1.000 34.43498 214 PHE B N 1
ATOM 21653 C CA . PHE B 1 217 ? 23.71870 42.40765 142.62976 1.000 33.29031 214 PHE B CA 1
ATOM 21654 C C . PHE B 1 217 ? 24.30500 43.77954 142.93294 1.000 32.22228 214 PHE B C 1
ATOM 21655 O O . PHE B 1 217 ? 24.97026 43.93987 143.96159 1.000 32.68388 214 PHE B O 1
ATOM 21672 N N . ALA B 1 218 ? 24.06929 44.76974 142.06997 1.000 24.48603 215 ALA B N 1
ATOM 21673 C CA . ALA B 1 218 ? 24.57312 46.11396 142.32962 1.000 27.02925 215 ALA B CA 1
ATOM 21674 C C . ALA B 1 218 ? 23.93999 46.70286 143.58490 1.000 34.12722 215 ALA B C 1
ATOM 21675 O O . ALA B 1 218 ? 24.63719 47.23665 144.45645 1.000 42.13229 215 ALA B O 1
ATOM 21682 N N . LYS B 1 219 ? 22.61260 46.61634 143.69589 1.000 32.57673 216 LYS B N 1
ATOM 21683 C CA . LYS B 1 219 ? 21.94304 47.16288 144.87115 1.000 36.00365 216 LYS B CA 1
ATOM 21684 C C . LYS B 1 219 ? 22.28350 46.35586 146.11715 1.000 30.74500 216 LYS B C 1
ATOM 21685 O O . LYS B 1 219 ? 22.39873 46.91462 147.21315 1.000 36.32249 216 LYS B O 1
ATOM 21704 N N . LEU B 1 220 ? 22.43877 45.03937 145.97306 1.000 30.34238 217 LEU B N 1
ATOM 21705 C CA . LEU B 1 220 ? 22.88702 44.22887 147.10058 1.000 34.73438 217 LEU B CA 1
ATOM 21706 C C . LEU B 1 220 ? 24.24788 44.69997 147.59501 1.000 37.50361 217 LEU B C 1
ATOM 21707 O O . LEU B 1 220 ? 24.46515 44.83798 148.80520 1.000 37.21806 217 LEU B O 1
ATOM 21723 N N . GLU B 1 221 ? 25.17582 44.95963 146.66913 1.000 42.54430 218 GLU B N 1
ATOM 21724 C CA . GLU B 1 221 ? 26.48533 45.47041 147.05736 1.000 39.51203 218 GLU B CA 1
ATOM 21725 C C . GLU B 1 221 ? 26.36443 46.82471 147.74073 1.000 45.25155 218 GLU B C 1
ATOM 21726 O O . GLU B 1 221 ? 27.02538 47.07731 148.75276 1.000 47.35054 218 GLU B O 1
ATOM 21738 N N . GLU B 1 222 ? 25.54476 47.71838 147.18405 1.000 42.92280 219 GLU B N 1
ATOM 21739 C CA . GLU B 1 222 ? 25.34052 49.02787 147.79916 1.000 42.25540 219 GLU B CA 1
ATOM 21740 C C . GLU B 1 222 ? 24.86170 48.88316 149.23946 1.000 38.27820 219 GLU B C 1
ATOM 21741 O O . GLU B 1 222 ? 25.42104 49.49081 150.16267 1.000 43.49244 219 GLU B O 1
ATOM 21753 N N . VAL B 1 223 ? 23.81954 48.07906 149.44619 1.000 33.49711 220 VAL B N 1
ATOM 21754 C CA . VAL B 1 223 ? 23.24749 47.91879 150.77855 1.000 30.60758 220 VAL B CA 1
ATOM 21755 C C . VAL B 1 223 ? 24.28137 47.33349 151.73034 1.000 33.85444 220 VAL B C 1
ATOM 21756 O O . VAL B 1 223 ? 24.45874 47.81598 152.85419 1.000 34.17043 220 VAL B O 1
ATOM 21769 N N . CYS B 1 224 ? 24.98454 46.28483 151.29448 1.000 41.65890 221 CYS B N 1
ATOM 21770 C CA . CYS B 1 224 ? 25.96458 45.65082 152.16944 1.000 42.78573 221 CYS B CA 1
ATOM 21771 C C . CYS B 1 224 ? 27.12307 46.58704 152.48810 1.000 41.12973 221 CYS B C 1
ATOM 21772 O O . CYS B 1 224 ? 27.68286 46.52186 153.58859 1.000 37.45835 221 CYS B O 1
ATOM 21780 N N . ARG B 1 225 ? 27.49569 47.45925 151.54888 1.000 38.17087 222 ARG B N 1
ATOM 21781 C CA . ARG B 1 225 ? 28.52455 48.45536 151.82266 1.000 39.69668 222 ARG B CA 1
ATOM 21782 C C . ARG B 1 225 ? 28.04869 49.43167 152.88735 1.000 37.50378 222 ARG B C 1
ATOM 21783 O O . ARG B 1 225 ? 28.69168 49.59978 153.93007 1.000 38.19026 222 ARG B O 1
ATOM 21804 N N . HIS B 1 226 ? 26.91031 50.08367 152.63705 1.000 34.59742 223 HIS B N 1
ATOM 21805 C CA . HIS B 1 226 ? 26.37600 51.04383 153.59597 1.000 30.94746 223 HIS B CA 1
ATOM 21806 C C . HIS B 1 226 ? 26.26606 50.45045 154.99442 1.000 32.18616 223 HIS B C 1
ATOM 21807 O O . HIS B 1 226 ? 26.29948 51.18843 155.98532 1.000 45.19215 223 HIS B O 1
ATOM 21821 N N . LYS B 1 227 ? 26.14194 49.12858 155.09825 1.000 32.40401 224 LYS B N 1
ATOM 21822 C CA . LYS B 1 227 ? 25.99823 48.44595 156.37664 1.000 34.58854 224 LYS B CA 1
ATOM 21823 C C . LYS B 1 227 ? 27.28209 47.77087 156.84285 1.000 41.70613 224 LYS B C 1
ATOM 21824 O O . LYS B 1 227 ? 27.28661 47.15680 157.91456 1.000 39.34920 224 LYS B O 1
ATOM 21843 N N . ASN B 1 228 ? 28.36469 47.86215 156.06944 1.000 43.33420 225 ASN B N 1
ATOM 21844 C CA . ASN B 1 228 ? 29.61323 47.16947 156.39237 1.000 42.78483 225 ASN B CA 1
ATOM 21845 C C . ASN B 1 228 ? 29.37244 45.67549 156.60116 1.000 37.37249 225 ASN B C 1
ATOM 21846 O O . ASN B 1 228 ? 29.92438 45.05381 157.51159 1.000 37.76912 225 ASN B O 1
ATOM 21857 N N . GLN B 1 229 ? 28.53769 45.09462 155.74473 1.000 35.59056 226 GLN B N 1
ATOM 21858 C CA . GLN B 1 229 ? 28.24288 43.66937 155.77282 1.000 37.90358 226 GLN B CA 1
ATOM 21859 C C . GLN B 1 229 ? 29.02322 42.96105 154.67372 1.000 34.86329 226 GLN B C 1
ATOM 21860 O O . GLN B 1 229 ? 29.19347 43.50004 153.57598 1.000 35.75517 226 GLN B O 1
ATOM 21874 N N . LEU B 1 230 ? 29.49470 41.75131 154.96993 1.000 28.43841 227 LEU B N 1
ATOM 21875 C CA . LEU B 1 230 ? 30.16932 40.91865 153.97829 1.000 35.79920 227 LEU B CA 1
ATOM 21876 C C . LEU B 1 230 ? 29.21219 39.81508 153.54141 1.000 36.76742 227 LEU B C 1
ATOM 21877 O O . LEU B 1 230 ? 28.94987 38.87726 154.30121 1.000 34.00893 227 LEU B O 1
ATOM 21893 N N . PHE B 1 231 ? 28.71319 39.92088 152.31166 1.000 36.47487 228 PHE B N 1
ATOM 21894 C CA . PHE B 1 231 ? 27.75539 38.96868 151.76138 1.000 33.61988 228 PHE B CA 1
ATOM 21895 C C . PHE B 1 231 ? 28.51232 37.87590 151.01406 1.000 35.39624 228 PHE B C 1
ATOM 21896 O O . PHE B 1 231 ? 29.16216 38.14905 149.99746 1.000 31.48258 228 PHE B O 1
ATOM 21913 N N . ILE B 1 232 ? 28.40932 36.64181 151.50275 1.000 31.72031 229 ILE B N 1
ATOM 21914 C CA . ILE B 1 232 ? 29.18223 35.51189 151.00678 1.000 32.57198 229 ILE B CA 1
ATOM 21915 C C . ILE B 1 232 ? 28.23980 34.61610 150.21896 1.000 31.20133 229 ILE B C 1
ATOM 21916 O O . ILE B 1 232 ? 27.37746 33.94233 150.79628 1.000 31.73536 229 ILE B O 1
ATOM 21932 N N . VAL B 1 233 ? 28.41886 34.59913 148.90149 1.000 30.78639 230 VAL B N 1
ATOM 21933 C CA . VAL B 1 233 ? 27.64385 33.74238 148.01128 1.000 25.62305 230 VAL B CA 1
ATOM 21934 C C . VAL B 1 233 ? 28.27957 32.35528 148.01970 1.000 31.41261 230 VAL B C 1
ATOM 21935 O O . VAL B 1 233 ? 29.37375 32.15977 147.48558 1.000 39.74739 230 VAL B O 1
ATOM 21948 N N . LYS B 1 234 ? 27.59385 31.38740 148.63181 1.000 31.90895 231 LYS B N 1
ATOM 21949 C CA . LYS B 1 234 ? 28.03855 29.99084 148.68471 1.000 37.41873 231 LYS B CA 1
ATOM 21950 C C . LYS B 1 234 ? 26.87925 29.13546 148.17537 1.000 36.13649 231 LYS B C 1
ATOM 21951 O O . LYS B 1 234 ? 26.12444 28.55287 148.95450 1.000 32.65555 231 LYS B O 1
ATOM 21970 N N . VAL B 1 235 ? 26.73710 29.07017 146.85413 1.000 40.07936 232 VAL B N 1
ATOM 21971 C CA . VAL B 1 235 ? 25.64176 28.31902 146.25818 1.000 44.91650 232 VAL B CA 1
ATOM 21972 C C . VAL B 1 235 ? 25.96746 26.82897 146.26987 1.000 48.12177 232 VAL B C 1
ATOM 21973 O O . VAL B 1 235 ? 27.11909 26.41240 146.42018 1.000 50.81225 232 VAL B O 1
ATOM 21986 N N . HIS B 1 236 ? 24.92863 26.01834 146.11245 1.000 42.43334 233 HIS B N 1
ATOM 21987 C CA . HIS B 1 236 ? 25.12721 24.58371 145.99324 1.000 49.56068 233 HIS B CA 1
ATOM 21988 C C . HIS B 1 236 ? 25.99465 24.29260 144.77016 1.000 49.51625 233 HIS B C 1
ATOM 21989 O O . HIS B 1 236 ? 25.84290 24.94971 143.73360 1.000 48.69173 233 HIS B O 1
ATOM 22003 N N . PRO B 1 237 ? 26.91910 23.32905 144.85375 1.000 46.47709 234 PRO B N 1
ATOM 22004 C CA . PRO B 1 237 ? 27.79659 23.06299 143.69842 1.000 44.46141 234 PRO B CA 1
ATOM 22005 C C . PRO B 1 237 ? 27.06041 22.95035 142.37202 1.000 53.41736 234 PRO B C 1
ATOM 22006 O O . PRO B 1 237 ? 27.49024 23.54450 141.37393 1.000 52.34745 234 PRO B O 1
ATOM 22017 N N . PHE B 1 238 ? 25.95154 22.20510 142.33489 1.000 58.34724 235 PHE B N 1
ATOM 22018 C CA . PHE B 1 238 ? 25.20637 22.04527 141.09091 1.000 54.90083 235 PHE B CA 1
ATOM 22019 C C . PHE B 1 238 ? 24.85265 23.38977 140.46802 1.000 50.04183 235 PHE B C 1
ATOM 22020 O O . PHE B 1 238 ? 24.71291 23.49208 139.24422 1.000 50.52403 235 PHE B O 1
ATOM 22037 N N . MET B 1 239 ? 24.70269 24.42828 141.28972 1.000 47.17834 236 MET B N 1
ATOM 22038 C CA . MET B 1 239 ? 24.26587 25.73095 140.80750 1.000 49.63966 236 MET B CA 1
ATOM 22039 C C . MET B 1 239 ? 25.39249 26.56016 140.20740 1.000 44.05993 236 MET B C 1
ATOM 22040 O O . MET B 1 239 ? 25.11179 27.58413 139.57468 1.000 36.26544 236 MET B O 1
ATOM 22054 N N . LYS B 1 240 ? 26.65101 26.15257 140.38255 1.000 47.33573 237 LYS B N 1
ATOM 22055 C CA . LYS B 1 240 ? 27.75857 26.94478 139.86285 1.000 46.56475 237 LYS B CA 1
ATOM 22056 C C . LYS B 1 240 ? 27.76369 27.03389 138.34273 1.000 49.15396 237 LYS B C 1
ATOM 22057 O O . LYS B 1 240 ? 28.50444 27.85638 137.79272 1.000 56.35536 237 LYS B O 1
ATOM 22076 N N . LYS B 1 241 ? 26.96729 26.22137 137.65189 1.000 48.36132 238 LYS B N 1
ATOM 22077 C CA . LYS B 1 241 ? 26.96146 26.22408 136.19552 1.000 47.54130 238 LYS B CA 1
ATOM 22078 C C . LYS B 1 241 ? 25.97636 27.22492 135.60627 1.000 47.44132 238 LYS B C 1
ATOM 22079 O O . LYS B 1 241 ? 25.98092 27.42731 134.38743 1.000 55.57120 238 LYS B O 1
ATOM 22098 N N . ASP B 1 242 ? 25.14033 27.85172 136.42836 1.000 44.39166 239 ASP B N 1
ATOM 22099 C CA . ASP B 1 242 ? 24.27797 28.92151 135.94438 1.000 47.40136 239 ASP B CA 1
ATOM 22100 C C . ASP B 1 242 ? 25.13286 30.04003 135.35977 1.000 46.64205 239 ASP B C 1
ATOM 22101 O O . ASP B 1 242 ? 25.95759 30.63292 136.06113 1.000 48.52863 239 ASP B O 1
ATOM 22110 N N . ASN B 1 243 ? 24.94488 30.32172 134.06794 1.000 49.12329 240 ASN B N 1
ATOM 22111 C CA . ASN B 1 243 ? 25.73862 31.36118 133.41825 1.000 50.36626 240 ASN B CA 1
ATOM 22112 C C . ASN B 1 243 ? 25.69832 32.66309 134.20775 1.000 49.95341 240 ASN B C 1
ATOM 22113 O O . ASN B 1 243 ? 26.70365 33.37923 134.29462 1.000 59.01169 240 ASN B O 1
ATOM 22124 N N . TYR B 1 244 ? 24.54013 32.98957 134.78676 1.000 49.48627 241 TYR B N 1
ATOM 22125 C CA . TYR B 1 244 ? 24.44731 34.17668 135.62944 1.000 43.69842 241 TYR B CA 1
ATOM 22126 C C . TYR B 1 244 ? 25.42228 34.09444 136.79685 1.000 43.52834 241 TYR B C 1
ATOM 22127 O O . TYR B 1 244 ? 26.01794 35.10558 137.19475 1.000 44.90314 241 TYR B O 1
ATOM 22145 N N . PHE B 1 245 ? 25.59755 32.89734 137.36174 1.000 36.47063 242 PHE B N 1
ATOM 22146 C CA . PHE B 1 245 ? 26.54098 32.74002 138.46088 1.000 40.60104 242 PHE B CA 1
ATOM 22147 C C . PHE B 1 245 ? 27.94647 33.13361 138.02859 1.000 46.31302 242 PHE B C 1
ATOM 22148 O O . PHE B 1 245 ? 28.62253 33.90286 138.71633 1.000 46.35166 242 PHE B O 1
ATOM 22165 N N . ALA B 1 246 ? 28.41210 32.59535 136.89805 1.000 43.76096 243 ALA B N 1
ATOM 22166 C CA . ALA B 1 246 ? 29.75730 32.91607 136.43149 1.000 42.52399 243 ALA B CA 1
ATOM 22167 C C . ALA B 1 246 ? 29.88139 34.39673 136.10174 1.000 36.27865 243 ALA B C 1
ATOM 22168 O O . ALA B 1 246 ? 30.90038 35.02890 136.41144 1.000 44.48258 243 ALA B O 1
ATOM 22175 N N . GLU B 1 247 ? 28.85024 34.96783 135.47656 1.000 38.58828 244 GLU B N 1
ATOM 22176 C CA . GLU B 1 247 ? 28.87473 36.39014 135.15348 1.000 49.54981 244 GLU B CA 1
ATOM 22177 C C . GLU B 1 247 ? 29.07738 37.22942 136.40980 1.000 45.74042 244 GLU B C 1
ATOM 22178 O O . GLU B 1 247 ? 29.96479 38.08943 136.46124 1.000 42.45659 244 GLU B O 1
ATOM 22190 N N . MET B 1 248 ? 28.27074 36.98089 137.44532 1.000 49.21378 245 MET B N 1
ATOM 22191 C CA . MET B 1 248 ? 28.38642 37.77470 138.66507 1.000 45.81693 245 MET B CA 1
ATOM 22192 C C . MET B 1 248 ? 29.66691 37.45574 139.42911 1.000 44.58493 245 MET B C 1
ATOM 22193 O O . MET B 1 248 ? 30.23252 38.34065 140.08119 1.000 40.94408 245 MET B O 1
ATOM 22207 N N . SER B 1 249 ? 30.14334 36.21074 139.35876 1.000 42.41286 246 SER B N 1
ATOM 22208 C CA . SER B 1 249 ? 31.37590 35.85048 140.04913 1.000 42.71434 246 SER B CA 1
ATOM 22209 C C . SER B 1 249 ? 32.57064 36.57171 139.44229 1.000 46.11073 246 SER B C 1
ATOM 22210 O O . SER B 1 249 ? 33.49028 36.97695 140.16287 1.000 51.75130 246 SER B O 1
ATOM 22218 N N . GLU B 1 250 ? 32.57800 36.73786 138.11840 1.000 46.28764 247 GLU B N 1
ATOM 22219 C CA . GLU B 1 250 ? 33.62557 37.53622 137.49042 1.000 52.73666 247 GLU B CA 1
ATOM 22220 C C . GLU B 1 250 ? 33.41523 39.02231 137.75928 1.000 49.77857 247 GLU B C 1
ATOM 22221 O O . GLU B 1 250 ? 34.38364 39.77019 137.94144 1.000 49.81061 247 GLU B O 1
ATOM 22233 N N . LYS B 1 251 ? 32.15612 39.46745 137.79604 1.000 42.50575 248 LYS B N 1
ATOM 22234 C CA . LYS B 1 251 ? 31.88219 40.89039 137.96417 1.000 37.35388 248 LYS B CA 1
ATOM 22235 C C . LYS B 1 251 ? 32.26326 41.38164 139.35484 1.000 42.02769 248 LYS B C 1
ATOM 22236 O O . LYS B 1 251 ? 32.60511 42.55808 139.51949 1.000 38.14972 248 LYS B O 1
ATOM 22255 N N . TYR B 1 252 ? 32.21299 40.50724 140.36163 1.000 48.33080 249 TYR B N 1
ATOM 22256 C CA . TYR B 1 252 ? 32.49445 40.87832 141.74379 1.000 41.83863 249 TYR B CA 1
ATOM 22257 C C . TYR B 1 252 ? 33.62871 40.04190 142.32734 1.000 38.52895 249 TYR B C 1
ATOM 22258 O O . TYR B 1 252 ? 33.64673 39.75192 143.52565 1.000 36.37035 249 TYR B O 1
ATOM 22276 N N . LYS B 1 253 ? 34.58440 39.64556 141.48457 1.000 48.00010 250 LYS B N 1
ATOM 22277 C CA . LYS B 1 253 ? 35.72737 38.88157 141.97208 1.000 54.55820 250 LYS B CA 1
ATOM 22278 C C . LYS B 1 253 ? 36.59333 39.71239 142.90933 1.000 55.57764 250 LYS B C 1
ATOM 22279 O O . LYS B 1 253 ? 37.22156 39.16297 143.82165 1.000 55.94736 250 LYS B O 1
ATOM 22298 N N . ASP B 1 254 ? 36.63892 41.02922 142.70118 1.000 51.03217 251 ASP B N 1
ATOM 22299 C CA . ASP B 1 254 ? 37.41681 41.93895 143.53170 1.000 58.98490 251 ASP B CA 1
ATOM 22300 C C . ASP B 1 254 ? 36.52880 42.85317 144.36829 1.000 55.80119 251 ASP B C 1
ATOM 22301 O O . ASP B 1 254 ? 36.97634 43.91769 144.80706 1.000 54.68593 251 ASP B O 1
ATOM 22310 N N . SER B 1 255 ? 35.27987 42.45839 144.59826 1.000 51.35214 252 SER B N 1
ATOM 22311 C CA . SER B 1 255 ? 34.36307 43.29139 145.36159 1.000 46.00205 252 SER B CA 1
ATOM 22312 C C . SER B 1 255 ? 34.73485 43.28538 146.83837 1.000 45.88021 252 SER B C 1
ATOM 22313 O O . SER B 1 255 ? 35.14760 42.26208 147.39149 1.000 42.30539 252 SER B O 1
ATOM 22321 N N . GLU B 1 256 ? 34.57774 44.44495 147.47734 1.000 48.92019 253 GLU B N 1
ATOM 22322 C CA . GLU B 1 256 ? 34.92087 44.59894 148.88452 1.000 45.35656 253 GLU B CA 1
ATOM 22323 C C . GLU B 1 256 ? 33.83169 44.08198 149.81595 1.000 47.91229 253 GLU B C 1
ATOM 22324 O O . GLU B 1 256 ? 34.11187 43.83369 150.99409 1.000 40.25925 253 GLU B O 1
ATOM 22336 N N . TYR B 1 257 ? 32.60515 43.89872 149.31620 1.000 49.84749 254 TYR B N 1
ATOM 22337 C CA . TYR B 1 257 ? 31.47674 43.52459 150.15818 1.000 46.65977 254 TYR B CA 1
ATOM 22338 C C . TYR B 1 257 ? 30.67299 42.33775 149.64357 1.000 45.75382 254 TYR B C 1
ATOM 22339 O O . TYR B 1 257 ? 29.78968 41.86193 150.36681 1.000 40.00946 254 TYR B O 1
ATOM 22357 N N . ILE B 1 258 ? 30.94109 41.84588 148.43649 1.000 42.96988 255 ILE B N 1
ATOM 22358 C CA . ILE B 1 258 ? 30.29227 40.65390 147.89940 1.000 36.30008 255 ILE B CA 1
ATOM 22359 C C . ILE B 1 258 ? 31.38670 39.67067 147.51536 1.000 35.63430 255 ILE B C 1
ATOM 22360 O O . ILE B 1 258 ? 32.23357 39.97710 146.66723 1.000 47.39877 255 ILE B O 1
ATOM 22376 N N . LEU B 1 259 ? 31.36943 38.49318 148.13540 1.000 32.25237 256 LEU B N 1
ATOM 22377 C CA . LEU B 1 259 ? 32.43229 37.50752 147.98274 1.000 32.10824 256 LEU B CA 1
ATOM 22378 C C . LEU B 1 259 ? 31.82480 36.18055 147.56291 1.000 32.08152 256 LEU B C 1
ATOM 22379 O O . LEU B 1 259 ? 31.06002 35.58074 148.32263 1.000 31.32501 256 LEU B O 1
ATOM 22395 N N . PHE B 1 260 ? 32.16624 35.72057 146.36294 1.000 37.44289 257 PHE B N 1
ATOM 22396 C CA . PHE B 1 260 ? 31.78483 34.38212 145.92836 1.000 26.94842 257 PHE B CA 1
ATOM 22397 C C . PHE B 1 260 ? 32.78723 33.38241 146.49190 1.000 31.93487 257 PHE B C 1
ATOM 22398 O O . PHE B 1 260 ? 33.97633 33.42799 146.15625 1.000 32.66535 257 PHE B O 1
ATOM 22415 N N . TRP B 1 261 ? 32.30919 32.48813 147.35303 1.000 31.21987 258 TRP B N 1
ATOM 22416 C CA . TRP B 1 261 ? 33.20299 31.60135 148.08410 1.000 35.46138 258 TRP B CA 1
ATOM 22417 C C . TRP B 1 261 ? 34.00872 30.72464 147.13394 1.000 44.40014 258 TRP B C 1
ATOM 22418 O O . TRP B 1 261 ? 33.51146 30.27706 146.09672 1.000 49.83872 258 TRP B O 1
ATOM 22439 N N . ASN B 1 262 ? 35.26507 30.47929 147.50079 1.000 52.96967 259 ASN B N 1
ATOM 22440 C CA . ASN B 1 262 ? 36.15208 29.60386 146.74124 1.000 50.49701 259 ASN B CA 1
ATOM 22441 C C . ASN B 1 262 ? 35.97141 28.18092 147.25675 1.000 54.42258 259 ASN B C 1
ATOM 22442 O O . ASN B 1 262 ? 36.33422 27.87587 148.39751 1.000 55.52277 259 ASN B O 1
ATOM 22453 N N . ASP B 1 263 ? 35.41235 27.30890 146.41619 1.000 57.09510 260 ASP B N 1
ATOM 22454 C CA . ASP B 1 263 ? 35.13732 25.94018 146.83408 1.000 61.19385 260 ASP B CA 1
ATOM 22455 C C . ASP B 1 263 ? 36.40128 25.13539 147.10680 1.000 56.30421 260 ASP B C 1
ATOM 22456 O O . ASP B 1 263 ? 36.30636 24.05309 147.69569 1.000 51.36849 260 ASP B O 1
ATOM 22465 N N . ASP B 1 264 ? 37.57423 25.62519 146.69975 1.000 53.33315 261 ASP B N 1
ATOM 22466 C CA . ASP B 1 264 ? 38.81263 24.94865 147.06609 1.000 58.62690 261 ASP B CA 1
ATOM 22467 C C . ASP B 1 264 ? 38.97741 24.84969 148.57656 1.000 55.76304 261 ASP B C 1
ATOM 22468 O O . ASP B 1 264 ? 39.70963 23.97640 149.05461 1.000 58.33743 261 ASP B O 1
ATOM 22477 N N . TYR B 1 265 ? 38.31525 25.72152 149.33230 1.000 51.67188 262 TYR B N 1
ATOM 22478 C CA . TYR B 1 265 ? 38.36610 25.72201 150.78635 1.000 43.93118 262 TYR B CA 1
ATOM 22479 C C . TYR B 1 265 ? 37.01051 25.30936 151.34429 1.000 41.17710 262 TYR B C 1
ATOM 22480 O O . TYR B 1 265 ? 35.96680 25.74093 150.84688 1.000 45.33568 262 TYR B O 1
ATOM 22498 N N . ASP B 1 266 ? 37.03423 24.47299 152.37989 1.000 43.16101 263 ASP B N 1
ATOM 22499 C CA . ASP B 1 266 ? 35.80877 23.95196 152.97791 1.000 37.52883 263 ASP B CA 1
ATOM 22500 C C . ASP B 1 266 ? 35.15423 25.04864 153.80893 1.000 39.97538 263 ASP B C 1
ATOM 22501 O O . ASP B 1 266 ? 35.70347 25.48198 154.82634 1.000 44.04578 263 ASP B O 1
ATOM 22510 N N . ILE B 1 267 ? 33.97524 25.50009 153.37261 1.000 46.44901 264 ILE B N 1
ATOM 22511 C CA . ILE B 1 267 ? 33.26433 26.56379 154.07723 1.000 47.31573 264 ILE B CA 1
ATOM 22512 C C . ILE B 1 267 ? 33.03222 26.19499 155.53513 1.000 46.03474 264 ILE B C 1
ATOM 22513 O O . ILE B 1 267 ? 32.97841 27.07393 156.40425 1.000 47.90791 264 ILE B O 1
ATOM 22529 N N . TYR B 1 268 ? 32.88453 24.90193 155.82978 1.000 44.34591 265 TYR B N 1
ATOM 22530 C CA . TYR B 1 268 ? 32.58434 24.48585 157.19611 1.000 49.36051 265 TYR B CA 1
ATOM 22531 C C . TYR B 1 268 ? 33.62739 25.00421 158.17696 1.000 50.89548 265 TYR B C 1
ATOM 22532 O O . TYR B 1 268 ? 33.28312 25.47104 159.27049 1.000 54.79282 265 TYR B O 1
ATOM 22550 N N . GLU B 1 269 ? 34.90671 24.95731 157.79487 1.000 54.36182 266 GLU B N 1
ATOM 22551 C CA . GLU B 1 269 ? 35.96521 25.41835 158.68561 1.000 53.21084 266 GLU B CA 1
ATOM 22552 C C . GLU B 1 269 ? 35.72390 26.83550 159.18941 1.000 54.28850 266 GLU B C 1
ATOM 22553 O O . GLU B 1 269 ? 36.24468 27.20274 160.24866 1.000 56.95505 266 GLU B O 1
ATOM 22565 N N . ALA B 1 270 ? 34.94057 27.63485 158.46507 1.000 51.23542 267 ALA B N 1
ATOM 22566 C CA . ALA B 1 270 ? 34.72947 29.03642 158.79729 1.000 56.74754 267 ALA B CA 1
ATOM 22567 C C . ALA B 1 270 ? 33.35489 29.31064 159.39612 1.000 46.42692 267 ALA B C 1
ATOM 22568 O O . ALA B 1 270 ? 32.95977 30.47669 159.49777 1.000 45.84515 267 ALA B O 1
ATOM 22575 N N . PHE B 1 271 ? 32.61562 28.27470 159.80107 1.000 43.57870 268 PHE B N 1
ATOM 22576 C CA . PHE B 1 271 ? 31.31041 28.51557 160.40962 1.000 50.38258 268 PHE B CA 1
ATOM 22577 C C . PHE B 1 271 ? 31.42172 29.40907 161.64117 1.000 49.65169 268 PHE B C 1
ATOM 22578 O O . PHE B 1 271 ? 30.51530 30.20329 161.91424 1.000 48.96585 268 PHE B O 1
ATOM 22595 N N . ASN B 1 272 ? 32.52276 29.30628 162.38756 1.000 57.52394 269 ASN B N 1
ATOM 22596 C CA . ASN B 1 272 ? 32.71208 30.13196 163.57523 1.000 52.97193 269 ASN B CA 1
ATOM 22597 C C . ASN B 1 272 ? 32.85556 31.61465 163.25445 1.000 50.55615 269 ASN B C 1
ATOM 22598 O O . ASN B 1 272 ? 32.96912 32.41709 164.18776 1.000 48.73323 269 ASN B O 1
ATOM 22609 N N . SER B 1 273 ? 32.85706 31.99703 161.97695 1.000 52.28704 270 SER B N 1
ATOM 22610 C CA . SER B 1 273 ? 32.95633 33.39268 161.57431 1.000 50.79059 270 SER B CA 1
ATOM 22611 C C . SER B 1 273 ? 31.68065 33.91795 160.93087 1.000 51.42601 270 SER B C 1
ATOM 22612 O O . SER B 1 273 ? 31.63647 35.09048 160.54304 1.000 49.09277 270 SER B O 1
ATOM 22620 N N . ILE B 1 274 ? 30.64855 33.09036 160.80425 1.000 50.77266 271 ILE B N 1
ATOM 22621 C CA . ILE B 1 274 ? 29.40832 33.48560 160.14767 1.000 41.77326 271 ILE B CA 1
ATOM 22622 C C . ILE B 1 274 ? 28.47835 34.08146 161.19444 1.000 37.78752 271 ILE B C 1
ATOM 22623 O O . ILE B 1 274 ? 28.12202 33.41607 162.17249 1.000 44.69427 271 ILE B O 1
ATOM 22639 N N . ASP B 1 275 ? 28.08349 35.33567 160.98876 1.000 42.53816 272 ASP B N 1
ATOM 22640 C CA . ASP B 1 275 ? 27.17837 36.01421 161.90741 1.000 45.65579 272 ASP B CA 1
ATOM 22641 C C . ASP B 1 275 ? 25.71788 35.72431 161.57428 1.000 45.43657 272 ASP B C 1
ATOM 22642 O O . ASP B 1 275 ? 24.92658 35.40694 162.46792 1.000 45.54494 272 ASP B O 1
ATOM 22651 N N . LEU B 1 276 ? 25.35033 35.81842 160.29750 1.000 41.06150 273 LEU B N 1
ATOM 22652 C CA . LEU B 1 276 ? 23.98271 35.58672 159.85053 1.000 43.90225 273 LEU B CA 1
ATOM 22653 C C . LEU B 1 276 ? 23.99061 34.60961 158.68392 1.000 44.55577 273 LEU B C 1
ATOM 22654 O O . LEU B 1 276 ? 24.90053 34.63433 157.85038 1.000 42.86496 273 LEU B O 1
ATOM 22670 N N . ALA B 1 277 ? 22.98048 33.74300 158.63296 1.000 39.05559 274 ALA B N 1
ATOM 22671 C CA . ALA B 1 277 ? 22.84450 32.75794 157.56747 1.000 34.43125 274 ALA B CA 1
ATOM 22672 C C . ALA B 1 277 ? 21.51686 32.95110 156.84759 1.000 33.42798 274 ALA B C 1
ATOM 22673 O O . ALA B 1 277 ? 20.46495 33.05409 157.48957 1.000 37.44152 274 ALA B O 1
ATOM 22680 N N . ILE B 1 278 ? 21.57091 32.99670 155.51809 1.000 34.46096 275 ILE B N 1
ATOM 22681 C CA . ILE B 1 278 ? 20.38972 33.08216 154.66557 1.000 34.61528 275 ILE B CA 1
ATOM 22682 C C . ILE B 1 278 ? 20.20781 31.72254 154.00688 1.000 36.50581 275 ILE B C 1
ATOM 22683 O O . ILE B 1 278 ? 21.09137 31.25317 153.27845 1.000 41.05086 275 ILE B O 1
ATOM 22699 N N . ILE B 1 279 ? 19.05670 31.09831 154.25021 1.000 35.42420 276 ILE B N 1
ATOM 22700 C CA . ILE B 1 279 ? 18.83927 29.69513 153.93779 1.000 27.67237 276 ILE B CA 1
ATOM 22701 C C . ILE B 1 279 ? 17.55047 29.54668 153.14314 1.000 31.53764 276 ILE B C 1
ATOM 22702 O O . ILE B 1 279 ? 16.76497 30.48278 152.99937 1.000 41.60117 276 ILE B O 1
ATOM 22718 N N . ASP B 1 280 ? 17.34303 28.34087 152.62080 1.000 39.65357 277 ASP B N 1
ATOM 22719 C CA . ASP B 1 280 ? 16.05418 27.98473 152.04272 1.000 35.12371 277 ASP B CA 1
ATOM 22720 C C . ASP B 1 280 ? 15.69915 26.54606 152.40521 1.000 34.66167 277 ASP B C 1
ATOM 22721 O O . ASP B 1 280 ? 14.91629 26.32142 153.33223 1.000 40.25966 277 ASP B O 1
ATOM 22730 N N . TYR B 1 281 ? 16.27665 25.56230 151.70702 1.000 30.67438 278 TYR B N 1
ATOM 22731 C CA . TYR B 1 281 ? 15.87967 24.16939 151.88685 1.000 32.98728 278 TYR B CA 1
ATOM 22732 C C . TYR B 1 281 ? 17.07482 23.22955 152.00134 1.000 38.48895 278 TYR B C 1
ATOM 22733 O O . TYR B 1 281 ? 16.91111 22.01395 151.86641 1.000 45.74740 278 TYR B O 1
ATOM 22751 N N . SER B 1 282 ? 18.26903 23.75689 152.25060 1.000 45.65179 279 SER B N 1
ATOM 22752 C CA . SER B 1 282 ? 19.43730 22.90526 152.39154 1.000 34.13521 279 SER B CA 1
ATOM 22753 C C . SER B 1 282 ? 19.52435 22.34659 153.80718 1.000 38.70947 279 SER B C 1
ATOM 22754 O O . SER B 1 282 ? 18.98582 22.90956 154.76358 1.000 42.60421 279 SER B O 1
ATOM 22762 N N . SER B 1 283 ? 20.21351 21.21309 153.92995 1.000 45.54839 280 SER B N 1
ATOM 22763 C CA . SER B 1 283 ? 20.50895 20.65361 155.24159 1.000 44.39527 280 SER B CA 1
ATOM 22764 C C . SER B 1 283 ? 21.61220 21.42138 155.95620 1.000 41.54181 280 SER B C 1
ATOM 22765 O O . SER B 1 283 ? 21.71719 21.33421 157.18590 1.000 44.78470 280 SER B O 1
ATOM 22773 N N . ILE B 1 284 ? 22.42488 22.17615 155.21110 1.000 40.53526 281 ILE B N 1
ATOM 22774 C CA . ILE B 1 284 ? 23.51281 22.94331 155.81346 1.000 41.94178 281 ILE B CA 1
ATOM 22775 C C . ILE B 1 284 ? 23.00345 23.75574 156.99515 1.000 44.56332 281 ILE B C 1
ATOM 22776 O O . ILE B 1 284 ? 23.69254 23.89916 158.01372 1.000 44.97156 281 ILE B O 1
ATOM 22792 N N . PHE B 1 285 ? 21.78651 24.29617 156.87993 1.000 41.56432 282 PHE B N 1
ATOM 22793 C CA . PHE B 1 285 ? 21.21599 25.09110 157.96165 1.000 44.92705 282 PHE B CA 1
ATOM 22794 C C . PHE B 1 285 ? 21.40194 24.40177 159.30544 1.000 44.64477 282 PHE B C 1
ATOM 22795 O O . PHE B 1 285 ? 21.90907 24.99740 160.26273 1.000 48.85141 282 PHE B O 1
ATOM 22812 N N . TYR B 1 286 ? 21.00774 23.13296 159.39095 1.000 40.14668 283 TYR B N 1
ATOM 22813 C CA . TYR B 1 286 ? 21.10745 22.42626 160.66212 1.000 50.26161 283 TYR B CA 1
ATOM 22814 C C . TYR B 1 286 ? 22.55072 22.39484 161.14451 1.000 52.73548 283 TYR B C 1
ATOM 22815 O O . TYR B 1 286 ? 22.83776 22.72856 162.30130 1.000 56.90510 283 TYR B O 1
ATOM 22833 N N . ASP B 1 287 ? 23.48261 22.04247 160.25678 1.000 49.46517 284 ASP B N 1
ATOM 22834 C CA . ASP B 1 287 ? 24.89503 22.10867 160.61272 1.000 49.65402 284 ASP B CA 1
ATOM 22835 C C . ASP B 1 287 ? 25.25714 23.49525 161.13107 1.000 51.46585 284 ASP B C 1
ATOM 22836 O O . ASP B 1 287 ? 25.93943 23.63090 162.15162 1.000 49.45485 284 ASP B O 1
ATOM 22845 N N . LEU B 1 288 ? 24.79481 24.54333 160.44010 1.000 47.26940 285 LEU B N 1
ATOM 22846 C CA . LEU B 1 288 ? 25.03336 25.90034 160.91975 1.000 39.20357 285 LEU B CA 1
ATOM 22847 C C . LEU B 1 288 ? 24.55149 26.05008 162.35613 1.000 45.78385 285 LEU B C 1
ATOM 22848 O O . LEU B 1 288 ? 25.28137 26.54479 163.22281 1.000 51.80274 285 LEU B O 1
ATOM 22864 N N . LEU B 1 289 ? 23.32305 25.60456 162.63149 1.000 45.13056 286 LEU B N 1
ATOM 22865 C CA . LEU B 1 289 ? 22.81099 25.67536 163.99519 1.000 52.01561 286 LEU B CA 1
ATOM 22866 C C . LEU B 1 289 ? 23.72757 24.92889 164.95445 1.000 50.57861 286 LEU B C 1
ATOM 22867 O O . LEU B 1 289 ? 23.97698 25.38826 166.07487 1.000 50.63969 286 LEU B O 1
ATOM 22883 N N . ASP B 1 290 ? 24.24945 23.77924 164.52490 1.000 49.37127 287 ASP B N 1
ATOM 22884 C CA . ASP B 1 290 ? 25.14120 23.00940 165.38216 1.000 56.21341 287 ASP B CA 1
ATOM 22885 C C . ASP B 1 290 ? 26.46266 23.73370 165.60031 1.000 52.26642 287 ASP B C 1
ATOM 22886 O O . ASP B 1 290 ? 27.10002 23.55741 166.64469 1.000 50.17790 287 ASP B O 1
ATOM 22895 N N . ALA B 1 291 ? 26.88103 24.55871 164.64223 1.000 52.32807 288 ALA B N 1
ATOM 22896 C CA . ALA B 1 291 ? 28.15686 25.25541 164.73363 1.000 52.52466 288 ALA B CA 1
ATOM 22897 C C . ALA B 1 291 ? 28.08012 26.53696 165.55343 1.000 52.17469 288 ALA B C 1
ATOM 22898 O O . ALA B 1 291 ? 29.10928 27.19666 165.73564 1.000 47.45540 288 ALA B O 1
ATOM 22905 N N . GLY B 1 292 ? 26.89975 26.90759 166.04537 1.000 52.46093 289 GLY B N 1
ATOM 22906 C CA . GLY B 1 292 ? 26.74677 28.08282 166.87440 1.000 52.30999 289 GLY B CA 1
ATOM 22907 C C . GLY B 1 292 ? 26.16578 29.29418 166.18066 1.000 53.96817 289 GLY B C 1
ATOM 22908 O O . GLY B 1 292 ? 26.07124 30.35616 166.80849 1.000 58.97953 289 GLY B O 1
ATOM 22912 N N . VAL B 1 293 ? 25.78123 29.17872 164.90827 1.000 53.83276 290 VAL B N 1
ATOM 22913 C CA . VAL B 1 293 ? 25.12747 30.28849 164.22729 1.000 45.14753 290 VAL B CA 1
ATOM 22914 C C . VAL B 1 293 ? 23.74034 30.48495 164.82376 1.000 49.17531 290 VAL B C 1
ATOM 22915 O O . VAL B 1 293 ? 23.03166 29.51506 165.12827 1.000 55.03967 290 VAL B O 1
ATOM 22928 N N . GLU B 1 294 ? 23.34483 31.74744 165.00000 1.000 46.71910 291 GLU B N 1
ATOM 22929 C CA . GLU B 1 294 ? 22.12699 32.07051 165.72872 1.000 44.29683 291 GLU B CA 1
ATOM 22930 C C . GLU B 1 294 ? 21.21913 33.07570 165.03484 1.000 47.50198 291 GLU B C 1
ATOM 22931 O O . GLU B 1 294 ? 20.07415 33.23754 165.47186 1.000 53.24189 291 GLU B O 1
ATOM 22943 N N . LYS B 1 295 ? 21.67694 33.75132 163.98502 1.000 36.27404 292 LYS B N 1
ATOM 22944 C CA . LYS B 1 295 ? 20.85373 34.68355 163.22397 1.000 34.70737 292 LYS B CA 1
ATOM 22945 C C . LYS B 1 295 ? 20.52535 34.05300 161.87591 1.000 39.43092 292 LYS B C 1
ATOM 22946 O O . LYS B 1 295 ? 21.43443 33.69812 161.11505 1.000 37.88980 292 LYS B O 1
ATOM 22965 N N . PHE B 1 296 ? 19.23094 33.92526 161.57757 1.000 36.60212 293 PHE B N 1
ATOM 22966 C CA . PHE B 1 296 ? 18.78528 33.19110 160.40113 1.000 28.43960 293 PHE B CA 1
ATOM 22967 C C . PHE B 1 296 ? 17.68879 33.93890 159.66119 1.000 25.91255 293 PHE B C 1
ATOM 22968 O O . PHE B 1 296 ? 16.70446 34.37990 160.26395 1.000 36.28524 293 PHE B O 1
ATOM 22985 N N . ILE B 1 297 ? 17.86158 34.06139 158.34854 1.000 29.65323 294 ILE B N 1
ATOM 22986 C CA . ILE B 1 297 ? 16.81273 34.51137 157.44291 1.000 26.99147 294 ILE B CA 1
ATOM 22987 C C . ILE B 1 297 ? 16.48094 33.35351 156.51381 1.000 32.61285 294 ILE B C 1
ATOM 22988 O O . ILE B 1 297 ? 17.38716 32.71255 155.96972 1.000 36.67720 294 ILE B O 1
ATOM 23004 N N . ARG B 1 298 ? 15.19236 33.07038 156.35513 1.000 26.15670 295 ARG B N 1
ATOM 23005 C CA . ARG B 1 298 ? 14.71586 32.03173 155.44837 1.000 26.79438 295 ARG B CA 1
ATOM 23006 C C . ARG B 1 298 ? 14.20093 32.72852 154.19592 1.000 30.67675 295 ARG B C 1
ATOM 23007 O O . ARG B 1 298 ? 13.06352 33.20531 154.15780 1.000 28.37541 295 ARG B O 1
ATOM 23028 N N . TYR B 1 299 ? 15.05589 32.80374 153.17824 1.000 31.79845 296 TYR B N 1
ATOM 23029 C CA . TYR B 1 299 ? 14.72173 33.44759 151.90920 1.000 35.01439 296 TYR B CA 1
ATOM 23030 C C . TYR B 1 299 ? 14.09903 32.38262 151.01693 1.000 31.40942 296 TYR B C 1
ATOM 23031 O O . TYR B 1 299 ? 14.78358 31.70214 150.25151 1.000 32.92475 296 TYR B O 1
ATOM 23049 N N . VAL B 1 300 ? 12.78190 32.23278 151.12542 1.000 28.59644 297 VAL B N 1
ATOM 23050 C CA . VAL B 1 300 ? 12.05637 31.18140 150.41779 1.000 36.99191 297 VAL B CA 1
ATOM 23051 C C . VAL B 1 300 ? 10.98032 31.80855 149.53775 1.000 32.47868 297 VAL B C 1
ATOM 23052 O O . VAL B 1 300 ? 9.78261 31.59409 149.77316 1.000 30.73100 297 VAL B O 1
ATOM 23065 N N . PRO B 1 301 ? 11.35255 32.57860 148.51357 1.000 35.37058 298 PRO B N 1
ATOM 23066 C CA . PRO B 1 301 ? 10.32913 33.16900 147.63575 1.000 35.48508 298 PRO B CA 1
ATOM 23067 C C . PRO B 1 301 ? 9.53313 32.13929 146.85490 1.000 34.34303 298 PRO B C 1
ATOM 23068 O O . PRO B 1 301 ? 8.41720 32.44694 146.41853 1.000 36.75538 298 PRO B O 1
ATOM 23079 N N . ASP B 1 302 ? 10.06532 30.93326 146.66346 1.000 38.80521 299 ASP B N 1
ATOM 23080 C CA . ASP B 1 302 ? 9.37268 29.85004 145.97261 1.000 38.27987 299 ASP B CA 1
ATOM 23081 C C . ASP B 1 302 ? 9.01103 28.72589 146.93954 1.000 40.82314 299 ASP B C 1
ATOM 23082 O O . ASP B 1 302 ? 9.05478 27.54455 146.59163 1.000 39.82131 299 ASP B O 1
ATOM 23091 N N . LEU B 1 303 ? 8.64958 29.09355 148.17058 1.000 40.21698 300 LEU B N 1
ATOM 23092 C CA . LEU B 1 303 ? 8.33276 28.09746 149.18875 1.000 37.48077 300 LEU B CA 1
ATOM 23093 C C . LEU B 1 303 ? 7.22690 27.16315 148.71889 1.000 48.21770 300 LEU B C 1
ATOM 23094 O O . LEU B 1 303 ? 7.38593 25.93598 148.72826 1.000 60.66075 300 LEU B O 1
ATOM 23110 N N . ASP B 1 304 ? 6.09071 27.73036 148.30976 1.000 52.51606 301 ASP B N 1
ATOM 23111 C CA . ASP B 1 304 ? 4.96731 26.90973 147.87176 1.000 57.45376 301 ASP B CA 1
ATOM 23112 C C . ASP B 1 304 ? 5.36474 26.01132 146.70725 1.000 61.45364 301 ASP B C 1
ATOM 23113 O O . ASP B 1 304 ? 5.02590 24.82135 146.68584 1.000 58.74783 301 ASP B O 1
ATOM 23122 N N . GLU B 1 305 ? 6.09428 26.56080 145.73394 1.000 64.59791 302 GLU B N 1
ATOM 23123 C CA . GLU B 1 305 ? 6.51156 25.76843 144.58230 1.000 57.56029 302 GLU B CA 1
ATOM 23124 C C . GLU B 1 305 ? 7.41267 24.61589 145.00693 1.000 60.74229 302 GLU B C 1
ATOM 23125 O O . GLU B 1 305 ? 7.20688 23.46859 144.59522 1.000 68.94356 302 GLU B O 1
ATOM 23137 N N . TYR B 1 306 ? 8.42550 24.90223 145.82976 1.000 59.03721 303 TYR B N 1
ATOM 23138 C CA . TYR B 1 306 ? 9.36403 23.85510 146.21716 1.000 56.98477 303 TYR B CA 1
ATOM 23139 C C . TYR B 1 306 ? 8.69286 22.78564 147.06818 1.000 59.76010 303 TYR B C 1
ATOM 23140 O O . TYR B 1 306 ? 9.07535 21.61208 146.99763 1.000 60.72927 303 TYR B O 1
ATOM 23158 N N . GLN B 1 307 ? 7.69697 23.16159 147.87318 1.000 56.90105 304 GLN B N 1
ATOM 23159 C CA . GLN B 1 307 ? 7.01918 22.16904 148.70017 1.000 65.02759 304 GLN B CA 1
ATOM 23160 C C . GLN B 1 307 ? 6.03842 21.33111 147.88702 1.000 66.90566 304 GLN B C 1
ATOM 23161 O O . GLN B 1 307 ? 5.88071 20.13346 148.14819 1.000 67.02620 304 GLN B O 1
ATOM 23175 N N . ASN B 1 308 ? 5.37177 21.93325 146.89973 1.000 69.73334 305 ASN B N 1
ATOM 23176 C CA . ASN B 1 308 ? 4.43369 21.17375 146.08139 1.000 68.85473 305 ASN B CA 1
ATOM 23177 C C . ASN B 1 308 ? 5.14536 20.30260 145.05434 1.000 67.87127 305 ASN B C 1
ATOM 23178 O O . ASN B 1 308 ? 4.61117 19.26116 144.65738 1.000 76.11556 305 ASN B O 1
ATOM 23189 N N . ASP B 1 309 ? 6.34118 20.70128 144.61653 1.000 66.07633 306 ASP B N 1
ATOM 23190 C CA . ASP B 1 309 ? 7.09879 19.86735 143.68972 1.000 69.82252 306 ASP B CA 1
ATOM 23191 C C . ASP B 1 309 ? 7.63602 18.62122 144.38287 1.000 73.25967 306 ASP B C 1
ATOM 23192 O O . ASP B 1 309 ? 7.58043 17.51975 143.82343 1.000 80.13612 306 ASP B O 1
ATOM 23201 N N . LEU B 1 310 ? 8.15804 18.77519 145.59882 1.000 73.41330 307 LEU B N 1
ATOM 23202 C CA . LEU B 1 310 ? 8.73622 17.67482 146.36107 1.000 67.97394 307 LEU B CA 1
ATOM 23203 C C . LEU B 1 310 ? 8.06369 17.61714 147.72296 1.000 70.09211 307 LEU B C 1
ATOM 23204 O O . LEU B 1 310 ? 8.07368 18.60511 148.46417 1.000 74.92350 307 LEU B O 1
ATOM 23220 N N . GLU B 1 311 ? 7.48814 16.46473 148.05179 1.000 66.93633 308 GLU B N 1
ATOM 23221 C CA . GLU B 1 311 ? 6.85004 16.26894 149.34688 1.000 60.54878 308 GLU B CA 1
ATOM 23222 C C . GLU B 1 311 ? 7.92134 16.07314 150.41404 1.000 63.96056 308 GLU B C 1
ATOM 23223 O O . GLU B 1 311 ? 8.68276 15.10086 150.36618 1.000 63.87978 308 GLU B O 1
ATOM 23227 N N . LEU B 1 312 ? 7.98542 16.99506 151.37046 1.000 64.21811 309 LEU B N 1
ATOM 23228 C CA . LEU B 1 312 ? 8.93611 16.87696 152.46357 1.000 59.75910 309 LEU B CA 1
ATOM 23229 C C . LEU B 1 312 ? 8.37715 15.97627 153.56238 1.000 51.85013 309 LEU B C 1
ATOM 23230 O O . LEU B 1 312 ? 7.16779 15.75749 153.67067 1.000 55.09589 309 LEU B O 1
ATOM 23246 N N . ILE B 1 313 ? 9.28639 15.45160 154.39070 1.000 55.32154 310 ILE B N 1
ATOM 23247 C CA . ILE B 1 313 ? 8.89388 14.52601 155.45047 1.000 51.82683 310 ILE B CA 1
ATOM 23248 C C . ILE B 1 313 ? 8.31628 15.22422 156.67097 1.000 50.06069 310 ILE B C 1
ATOM 23249 O O . ILE B 1 313 ? 7.74111 14.55577 157.53878 1.000 43.87937 310 ILE B O 1
ATOM 23265 N N . GLY B 1 314 ? 8.45517 16.54542 156.76741 1.000 51.04794 311 GLY B N 1
ATOM 23266 C CA . GLY B 1 314 ? 7.96241 17.28470 157.90906 1.000 45.55515 311 GLY B CA 1
ATOM 23267 C C . GLY B 1 314 ? 7.51800 18.67062 157.49707 1.000 45.95014 311 GLY B C 1
ATOM 23268 O O . GLY B 1 314 ? 7.52390 19.02206 156.31575 1.000 52.07720 311 GLY B O 1
ATOM 23272 N N . ASP B 1 315 ? 7.12457 19.46210 158.49334 1.000 49.12284 312 ASP B N 1
ATOM 23273 C CA . ASP B 1 315 ? 6.66290 20.82911 158.27075 1.000 47.32987 312 ASP B CA 1
ATOM 23274 C C . ASP B 1 315 ? 7.87597 21.75020 158.22591 1.000 43.48072 312 ASP B C 1
ATOM 23275 O O . ASP B 1 315 ? 8.54020 21.96556 159.24471 1.000 44.14858 312 ASP B O 1
ATOM 23284 N N . TYR B 1 316 ? 8.16146 22.29730 157.04374 1.000 40.35189 313 TYR B N 1
ATOM 23285 C CA . TYR B 1 316 ? 9.33207 23.15299 156.88974 1.000 45.92899 313 TYR B CA 1
ATOM 23286 C C . TYR B 1 316 ? 9.32271 24.29873 157.89319 1.000 45.64423 313 TYR B C 1
ATOM 23287 O O . TYR B 1 316 ? 10.34903 24.60080 158.51332 1.000 41.11273 313 TYR B O 1
ATOM 23305 N N . ALA B 1 317 ? 8.16776 24.94515 158.07148 1.000 46.60050 314 ALA B N 1
ATOM 23306 C CA . ALA B 1 317 ? 8.10205 26.11818 158.93619 1.000 43.57990 314 ALA B CA 1
ATOM 23307 C C . ALA B 1 317 ? 8.54280 25.80193 160.35912 1.000 42.70794 314 ALA B C 1
ATOM 23308 O O . ALA B 1 317 ? 9.14614 26.65160 161.02399 1.000 46.18647 314 ALA B O 1
ATOM 23315 N N . ASP B 1 318 ? 8.25770 24.59455 160.84271 1.000 43.07539 315 ASP B N 1
ATOM 23316 C CA . ASP B 1 318 ? 8.55380 24.24193 162.22515 1.000 44.36971 315 ASP B CA 1
ATOM 23317 C C . ASP B 1 318 ? 9.94741 23.65652 162.40369 1.000 49.05311 315 ASP B C 1
ATOM 23318 O O . ASP B 1 318 ? 10.55440 23.83785 163.46619 1.000 49.92619 315 ASP B O 1
ATOM 23327 N N . LEU B 1 319 ? 10.47062 22.96153 161.39680 1.000 47.97743 316 LEU B N 1
ATOM 23328 C CA . LEU B 1 319 ? 11.77719 22.32621 161.48859 1.000 52.61518 316 LEU B CA 1
ATOM 23329 C C . LEU B 1 319 ? 12.90219 23.20824 160.95372 1.000 45.69056 316 LEU B C 1
ATOM 23330 O O . LEU B 1 319 ? 14.00679 22.70766 160.71609 1.000 44.33379 316 LEU B O 1
ATOM 23346 N N . THR B 1 320 ? 12.64717 24.49974 160.75686 1.000 38.48602 317 THR B N 1
ATOM 23347 C CA . THR B 1 320 ? 13.68524 25.45536 160.40242 1.000 45.19546 317 THR B CA 1
ATOM 23348 C C . THR B 1 320 ? 13.44336 26.74314 161.17763 1.000 43.83181 317 THR B C 1
ATOM 23349 O O . THR B 1 320 ? 12.39010 26.93911 161.79066 1.000 42.29121 317 THR B O 1
ATOM 23360 N N . GLU B 1 321 ? 14.43383 27.62918 161.13984 1.000 43.52551 318 GLU B N 1
ATOM 23361 C CA . GLU B 1 321 ? 14.39874 28.87201 161.89200 1.000 43.82081 318 GLU B CA 1
ATOM 23362 C C . GLU B 1 321 ? 14.79109 30.02808 160.98550 1.000 37.74451 318 GLU B C 1
ATOM 23363 O O . GLU B 1 321 ? 15.48836 29.85160 159.98321 1.000 42.66684 318 GLU B O 1
ATOM 23375 N N . GLY B 1 322 ? 14.32544 31.21898 161.35267 1.000 26.95260 319 GLY B N 1
ATOM 23376 C CA . GLY B 1 322 ? 14.74272 32.43576 160.68779 1.000 33.69819 319 GLY B CA 1
ATOM 23377 C C . GLY B 1 322 ? 13.58550 33.24905 160.15317 1.000 28.25540 319 GLY B C 1
ATOM 23378 O O . GLY B 1 322 ? 12.54423 32.69216 159.79569 1.000 33.50368 319 GLY B O 1
ATOM 23382 N N . ARG B 1 323 ? 13.75177 34.56786 160.09116 1.000 27.23600 320 ARG B N 1
ATOM 23383 C CA . ARG B 1 323 ? 12.68449 35.41692 159.57658 1.000 30.27854 320 ARG B CA 1
ATOM 23384 C C . ARG B 1 323 ? 12.37724 35.04347 158.13260 1.000 29.08197 320 ARG B C 1
ATOM 23385 O O . ARG B 1 323 ? 13.27699 34.98624 157.29186 1.000 37.94074 320 ARG B O 1
ATOM 23406 N N . ILE B 1 324 ? 11.10677 34.77487 157.84896 1.000 29.08561 321 ILE B N 1
ATOM 23407 C CA . ILE B 1 324 ? 10.69686 34.32261 156.52213 1.000 31.23458 321 ILE B CA 1
ATOM 23408 C C . ILE B 1 324 ? 10.57941 35.52802 155.59733 1.000 28.92634 321 ILE B C 1
ATOM 23409 O O . ILE B 1 324 ? 9.82503 36.46628 155.87390 1.000 35.97634 321 ILE B O 1
ATOM 23425 N N . VAL B 1 325 ? 11.31880 35.49720 154.49059 1.000 30.56098 322 VAL B N 1
ATOM 23426 C CA . VAL B 1 325 ? 11.33660 36.57199 153.50672 1.000 32.42072 322 VAL B CA 1
ATOM 23427 C C . VAL B 1 325 ? 11.04741 35.95755 152.14553 1.000 31.18753 322 VAL B C 1
ATOM 23428 O O . VAL B 1 325 ? 11.72518 35.00869 151.73506 1.000 37.13449 322 VAL B O 1
ATOM 23441 N N . LYS B 1 326 ? 10.04768 36.49604 151.44605 1.000 28.96623 323 LYS B N 1
ATOM 23442 C CA . LYS B 1 326 ? 9.59042 35.91902 150.18763 1.000 33.62997 323 LYS B CA 1
ATOM 23443 C C . LYS B 1 326 ? 9.79862 36.83953 148.99114 1.000 33.06751 323 LYS B C 1
ATOM 23444 O O . LYS B 1 326 ? 9.29807 36.53926 147.90133 1.000 29.73208 323 LYS B O 1
ATOM 23463 N N . SER B 1 327 ? 10.52239 37.94441 149.15552 1.000 34.13686 324 SER B N 1
ATOM 23464 C CA . SER B 1 327 ? 10.86762 38.80853 148.03693 1.000 31.20092 324 SER B CA 1
ATOM 23465 C C . SER B 1 327 ? 12.28810 39.31952 148.22289 1.000 32.39619 324 SER B C 1
ATOM 23466 O O . SER B 1 327 ? 12.79182 39.40708 149.34572 1.000 36.00595 324 SER B O 1
ATOM 23474 N N . PHE B 1 328 ? 12.93047 39.65368 147.10216 1.000 36.66950 325 PHE B N 1
ATOM 23475 C CA . PHE B 1 328 ? 14.30683 40.13763 147.15079 1.000 36.91575 325 PHE B CA 1
ATOM 23476 C C . PHE B 1 328 ? 14.37871 41.53719 147.75149 1.000 40.11654 325 PHE B C 1
ATOM 23477 O O . PHE B 1 328 ? 15.32515 41.85829 148.48236 1.000 40.36172 325 PHE B O 1
ATOM 23494 N N . GLN B 1 329 ? 13.38659 42.38290 147.46081 1.000 34.67043 326 GLN B N 1
ATOM 23495 C CA . GLN B 1 329 ? 13.35471 43.71083 148.06331 1.000 33.62882 326 GLN B CA 1
ATOM 23496 C C . GLN B 1 329 ? 13.16632 43.62107 149.57232 1.000 39.27453 326 GLN B C 1
ATOM 23497 O O . GLN B 1 329 ? 13.75420 44.40421 150.32702 1.000 44.14767 326 GLN B O 1
ATOM 23511 N N . GLN B 1 330 ? 12.36233 42.66224 150.03734 1.000 31.67220 327 GLN B N 1
ATOM 23512 C CA . GLN B 1 330 ? 12.21685 42.48074 151.47761 1.000 36.65201 327 GLN B CA 1
ATOM 23513 C C . GLN B 1 330 ? 13.49684 41.93928 152.10173 1.000 32.90443 327 GLN B C 1
ATOM 23514 O O . GLN B 1 330 ? 13.81953 42.28016 153.24524 1.000 33.46471 327 GLN B O 1
ATOM 23528 N N . LEU B 1 331 ? 14.24355 41.10912 151.37133 1.000 36.04166 328 LEU B N 1
ATOM 23529 C CA . LEU B 1 331 ? 15.55076 40.68444 151.86098 1.000 34.44998 328 LEU B CA 1
ATOM 23530 C C . LEU B 1 331 ? 16.49016 41.87721 151.99341 1.000 34.17676 328 LEU B C 1
ATOM 23531 O O . LEU B 1 331 ? 17.22376 41.99714 152.98399 1.000 36.47370 328 LEU B O 1
ATOM 23547 N N . LEU B 1 332 ? 16.48093 42.77372 151.00470 1.000 26.68614 329 LEU B N 1
ATOM 23548 C CA . LEU B 1 332 ? 17.28686 43.98349 151.11715 1.000 33.23225 329 LEU B CA 1
ATOM 23549 C C . LEU B 1 332 ? 16.82515 44.85235 152.28004 1.000 38.71335 329 LEU B C 1
ATOM 23550 O O . LEU B 1 332 ? 17.64516 45.52016 152.91421 1.000 41.77354 329 LEU B O 1
ATOM 23566 N N . ASN B 1 333 ? 15.52115 44.87180 152.56497 1.000 38.13102 330 ASN B N 1
ATOM 23567 C CA . ASN B 1 333 ? 15.03868 45.60450 153.73251 1.000 34.18394 330 ASN B CA 1
ATOM 23568 C C . ASN B 1 333 ? 15.56749 44.98679 155.02108 1.000 38.12054 330 ASN B C 1
ATOM 23569 O O . ASN B 1 333 ? 15.96959 45.70336 155.94443 1.000 41.23143 330 ASN B O 1
ATOM 23580 N N . CYS B 1 334 ? 15.55538 43.65512 155.10795 1.000 36.80127 331 CYS B N 1
ATOM 23581 C CA . CYS B 1 334 ? 16.13654 42.98817 156.26849 1.000 39.27118 331 CYS B CA 1
ATOM 23582 C C . CYS B 1 334 ? 17.60564 43.35385 156.42752 1.000 41.28273 331 CYS B C 1
ATOM 23583 O O . CYS B 1 334 ? 18.06807 43.63657 157.53851 1.000 43.30276 331 CYS B O 1
ATOM 23591 N N . LEU B 1 335 ? 18.35506 43.35315 155.32307 1.000 40.75878 332 LEU B N 1
ATOM 23592 C CA . LEU B 1 335 ? 19.78364 43.63845 155.40642 1.000 36.12353 332 LEU B CA 1
ATOM 23593 C C . LEU B 1 335 ? 20.05092 45.10204 155.73612 1.000 36.29901 332 LEU B C 1
ATOM 23594 O O . LEU B 1 335 ? 21.02553 45.40745 156.43188 1.000 41.24153 332 LEU B O 1
ATOM 23610 N N . ASP B 1 336 ? 19.20721 46.01690 155.24878 1.000 36.11392 333 ASP B N 1
ATOM 23611 C CA . ASP B 1 336 ? 19.40024 47.43322 155.54103 1.000 32.91773 333 ASP B CA 1
ATOM 23612 C C . ASP B 1 336 ? 19.14676 47.72697 157.01077 1.000 34.72760 333 ASP B C 1
ATOM 23613 O O . ASP B 1 336 ? 19.79907 48.60154 157.59082 1.000 39.65741 333 ASP B O 1
ATOM 23622 N N . ASN B 1 337 ? 18.20373 47.01834 157.62034 1.000 39.36201 334 ASN B N 1
ATOM 23623 C CA . ASN B 1 337 ? 18.06742 47.00410 159.06810 1.000 41.84536 334 ASN B CA 1
ATOM 23624 C C . ASN B 1 337 ? 19.05486 45.97490 159.61873 1.000 45.34420 334 ASN B C 1
ATOM 23625 O O . ASN B 1 337 ? 19.90889 45.45072 158.90053 1.000 47.81564 334 ASN B O 1
ATOM 23636 N N . ALA B 1 338 ? 18.95178 45.66980 160.90725 1.000 44.67434 335 ALA B N 1
ATOM 23637 C CA . ALA B 1 338 ? 19.78428 44.64248 161.51790 1.000 46.97492 335 ALA B CA 1
ATOM 23638 C C . ALA B 1 338 ? 19.03843 44.05005 162.70829 1.000 63.19251 335 ALA B C 1
ATOM 23639 O O . ALA B 1 338 ? 19.61135 43.84959 163.79014 1.000 75.53672 335 ALA B O 1
ATOM 23646 N N . ASN B 1 339 ? 17.75588 43.76726 162.52248 1.000 61.58582 336 ASN B N 1
ATOM 23647 C CA . ASN B 1 339 ? 16.87822 43.32269 163.59328 1.000 58.62323 336 ASN B CA 1
ATOM 23648 C C . ASN B 1 339 ? 16.73667 41.80843 163.65461 1.000 55.05134 336 ASN B C 1
ATOM 23649 O O . ASN B 1 339 ? 15.83284 41.31089 164.33319 1.000 69.27137 336 ASN B O 1
ATOM 23660 N N . ILE B 1 340 ? 17.59765 41.06449 162.96505 1.000 48.79329 337 ILE B N 1
ATOM 23661 C CA . ILE B 1 340 ? 17.52694 39.60593 163.00125 1.000 55.77814 337 ILE B CA 1
ATOM 23662 C C . ILE B 1 340 ? 17.90215 39.15585 164.41060 1.000 53.95937 337 ILE B C 1
ATOM 23663 O O . ILE B 1 340 ? 19.06911 39.22550 164.80548 1.000 61.02914 337 ILE B O 1
ATOM 23679 N N . LYS B 1 341 ? 16.91456 38.69481 165.17026 1.000 53.70869 338 LYS B N 1
ATOM 23680 C CA . LYS B 1 341 ? 17.12898 38.35528 166.56679 1.000 56.14353 338 LYS B CA 1
ATOM 23681 C C . LYS B 1 341 ? 17.79187 36.99120 166.70091 1.000 50.18053 338 LYS B C 1
ATOM 23682 O O . LYS B 1 341 ? 17.61601 36.10219 165.86324 1.000 49.77643 338 LYS B O 1
ATOM 23701 N N . ILE B 1 342 ? 18.56488 36.83531 167.77745 1.000 55.95713 339 ILE B N 1
ATOM 23702 C CA . ILE B 1 342 ? 19.16878 35.54516 168.07929 1.000 51.43117 339 ILE B CA 1
ATOM 23703 C C . ILE B 1 342 ? 18.06314 34.53423 168.33956 1.000 48.19216 339 ILE B C 1
ATOM 23704 O O . ILE B 1 342 ? 17.10924 34.80884 169.07869 1.000 47.30533 339 ILE B O 1
ATOM 23720 N N . ILE B 1 343 ? 18.17985 33.35769 167.71800 1.000 46.50216 340 ILE B N 1
ATOM 23721 C CA . ILE B 1 343 ? 17.20479 32.30066 167.94583 1.000 44.28665 340 ILE B CA 1
ATOM 23722 C C . ILE B 1 343 ? 17.04235 32.07792 169.44195 1.000 48.28795 340 ILE B C 1
ATOM 23723 O O . ILE B 1 343 ? 18.01389 32.11345 170.20516 1.000 54.62883 340 ILE B O 1
ATOM 23739 N N . SER B 1 344 ? 15.80285 31.85192 169.86633 1.000 52.96441 341 SER B N 1
ATOM 23740 C CA . SER B 1 344 ? 15.52750 31.66162 171.28082 1.000 58.26436 341 SER B CA 1
ATOM 23741 C C . SER B 1 344 ? 16.15129 30.36004 171.77746 1.000 51.96465 341 SER B C 1
ATOM 23742 O O . SER B 1 344 ? 16.43277 29.43675 171.00915 1.000 45.77317 341 SER B O 1
ATOM 23750 N N . THR B 1 345 ? 16.36948 30.30001 173.09234 1.000 55.32574 342 THR B N 1
ATOM 23751 C CA . THR B 1 345 ? 16.97657 29.11535 173.68835 1.000 55.78530 342 THR B CA 1
ATOM 23752 C C . THR B 1 345 ? 16.07199 27.90082 173.52712 1.000 57.70471 342 THR B C 1
ATOM 23753 O O . THR B 1 345 ? 16.52501 26.81993 173.13244 1.000 60.47803 342 THR B O 1
ATOM 23764 N N . LYS B 1 346 ? 14.78220 28.06356 173.82755 1.000 57.09741 343 LYS B N 1
ATOM 23765 C CA . LYS B 1 346 ? 13.84979 26.94743 173.71619 1.000 58.64971 343 LYS B CA 1
ATOM 23766 C C . LYS B 1 346 ? 13.81101 26.41133 172.29072 1.000 57.76688 343 LYS B C 1
ATOM 23767 O O . LYS B 1 346 ? 13.75941 25.19498 172.07457 1.000 62.44461 343 LYS B O 1
ATOM 23786 N N . ARG B 1 347 ? 13.86363 27.30667 171.30305 1.000 54.89766 344 ARG B N 1
ATOM 23787 C CA . ARG B 1 347 ? 13.72212 26.89425 169.90985 1.000 53.49478 344 ARG B CA 1
ATOM 23788 C C . ARG B 1 347 ? 14.95606 26.13982 169.42771 1.000 52.93490 344 ARG B C 1
ATOM 23789 O O . ARG B 1 347 ? 14.84428 25.08985 168.77799 1.000 54.10900 344 ARG B O 1
ATOM 23810 N N . LYS B 1 348 ? 16.14459 26.67836 169.70798 1.000 57.75147 345 LYS B N 1
ATOM 23811 C CA . LYS B 1 348 ? 17.36854 25.96016 169.37520 1.000 52.10698 345 LYS B CA 1
ATOM 23812 C C . LYS B 1 348 ? 17.40958 24.61448 170.08152 1.000 50.21223 345 LYS B C 1
ATOM 23813 O O . LYS B 1 348 ? 17.81438 23.60938 169.49133 1.000 46.26053 345 LYS B O 1
ATOM 23832 N N . GLN B 1 349 ? 16.99517 24.57587 171.34888 1.000 60.65831 346 GLN B N 1
ATOM 23833 C CA . GLN B 1 349 ? 16.93070 23.30809 172.06691 1.000 63.47792 346 GLN B CA 1
ATOM 23834 C C . GLN B 1 349 ? 16.03673 22.31731 171.33262 1.000 66.46595 346 GLN B C 1
ATOM 23835 O O . GLN B 1 349 ? 16.41360 21.16083 171.12442 1.000 62.61694 346 GLN B O 1
ATOM 23849 N N . TYR B 1 350 ? 14.84581 22.76115 170.92650 1.000 64.06426 347 TYR B N 1
ATOM 23850 C CA . TYR B 1 350 ? 13.89851 21.87182 170.25894 1.000 62.73911 347 TYR B CA 1
ATOM 23851 C C . TYR B 1 350 ? 14.47067 21.32831 168.95387 1.000 63.72471 347 TYR B C 1
ATOM 23852 O O . TYR B 1 350 ? 14.42549 20.11662 168.69564 1.000 52.16579 347 TYR B O 1
ATOM 23870 N N . LEU B 1 351 ? 15.01347 22.21300 168.11378 1.000 62.69013 348 LEU B N 1
ATOM 23871 C CA . LEU B 1 351 ? 15.53887 21.77143 166.82397 1.000 50.78709 348 LEU B CA 1
ATOM 23872 C C . LEU B 1 351 ? 16.74703 20.85829 167.00524 1.000 49.31322 348 LEU B C 1
ATOM 23873 O O . LEU B 1 351 ? 16.84488 19.80340 166.36205 1.000 54.77834 348 LEU B O 1
ATOM 23889 N N . MET B 1 352 ? 17.69235 21.26068 167.86030 1.000 48.99151 349 MET B N 1
ATOM 23890 C CA . MET B 1 352 ? 18.86349 20.43346 168.11421 1.000 49.87973 349 MET B CA 1
ATOM 23891 C C . MET B 1 352 ? 18.46110 19.07132 168.65534 1.000 51.86424 349 MET B C 1
ATOM 23892 O O . MET B 1 352 ? 19.03546 18.05453 168.26630 1.000 51.74275 349 MET B O 1
ATOM 23906 N N . ASP B 1 353 ? 17.47406 19.02290 169.54964 1.000 60.76013 350 ASP B N 1
ATOM 23907 C CA . ASP B 1 353 ? 16.95125 17.73551 169.98631 1.000 60.76074 350 ASP B CA 1
ATOM 23908 C C . ASP B 1 353 ? 16.48692 16.92380 168.78704 1.000 56.14330 350 ASP B C 1
ATOM 23909 O O . ASP B 1 353 ? 17.07528 15.88884 168.45891 1.000 59.25449 350 ASP B O 1
ATOM 23918 N N . TYR B 1 354 ? 15.47259 17.42673 168.07918 1.000 60.44195 351 TYR B N 1
ATOM 23919 C CA . TYR B 1 354 ? 14.87843 16.66744 166.98427 1.000 53.20709 351 TYR B CA 1
ATOM 23920 C C . TYR B 1 354 ? 15.93362 16.12526 166.02629 1.000 50.88198 351 TYR B C 1
ATOM 23921 O O . TYR B 1 354 ? 15.81976 14.99024 165.55017 1.000 50.99709 351 TYR B O 1
ATOM 23939 N N . PHE B 1 355 ? 16.97259 16.91203 165.73480 1.000 55.00939 352 PHE B N 1
ATOM 23940 C CA . PHE B 1 355 ? 17.88444 16.56299 164.65066 1.000 52.83425 352 PHE B CA 1
ATOM 23941 C C . PHE B 1 355 ? 19.22230 15.98330 165.10215 1.000 55.00039 352 PHE B C 1
ATOM 23942 O O . PHE B 1 355 ? 19.97841 15.49914 164.25243 1.000 52.61628 352 PHE B O 1
ATOM 23959 N N . PHE B 1 356 ? 19.53826 16.00012 166.40604 1.000 57.96560 353 PHE B N 1
ATOM 23960 C CA . PHE B 1 356 ? 20.81632 15.47978 166.87413 1.000 52.87742 353 PHE B CA 1
ATOM 23961 C C . PHE B 1 356 ? 20.73788 14.98824 168.31772 1.000 56.82907 353 PHE B C 1
ATOM 23962 O O . PHE B 1 356 ? 21.73129 15.07244 169.04781 1.000 64.01870 353 PHE B O 1
ATOM 23979 N N . GLY B 1 357 ? 19.57858 14.48385 168.75226 1.000 52.75616 354 GLY B N 1
ATOM 23980 C CA . GLY B 1 357 ? 19.45012 14.04879 170.13347 1.000 63.19089 354 GLY B CA 1
ATOM 23981 C C . GLY B 1 357 ? 20.55498 13.11993 170.59147 1.000 70.81105 354 GLY B C 1
ATOM 23982 O O . GLY B 1 357 ? 20.87463 13.06880 171.78236 1.000 76.58311 354 GLY B O 1
ATOM 23986 N N . PHE B 1 358 ? 21.15774 12.37868 169.66371 1.000 65.16076 355 PHE B N 1
ATOM 23987 C CA . PHE B 1 358 ? 22.20117 11.43023 170.02644 1.000 60.55619 355 PHE B CA 1
ATOM 23988 C C . PHE B 1 358 ? 23.49487 12.10338 170.46823 1.000 69.01707 355 PHE B C 1
ATOM 23989 O O . PHE B 1 358 ? 24.42560 11.39302 170.86552 1.000 68.87348 355 PHE B O 1
ATOM 24006 N N . LYS B 1 359 ? 23.58917 13.43479 170.41495 1.000 69.14934 356 LYS B N 1
ATOM 24007 C CA . LYS B 1 359 ? 24.75139 14.10854 170.98030 1.000 76.26879 356 LYS B CA 1
ATOM 24008 C C . LYS B 1 359 ? 24.62133 14.31262 172.48425 1.000 80.32241 356 LYS B C 1
ATOM 24009 O O . LYS B 1 359 ? 25.63526 14.53259 173.15620 1.000 80.63149 356 LYS B O 1
ATOM 24028 N N . LYS B 1 360 ? 23.40035 14.24407 173.02418 1.000 79.02759 357 LYS B N 1
ATOM 24029 C CA . LYS B 1 360 ? 23.21455 14.37869 174.46387 1.000 81.28141 357 LYS B CA 1
ATOM 24030 C C . LYS B 1 360 ? 23.96132 13.30309 175.24053 1.000 86.03160 357 LYS B C 1
ATOM 24031 O O . LYS B 1 360 ? 24.25505 13.50098 176.42515 1.000 88.49183 357 LYS B O 1
ATOM 24050 N N . GLU B 1 361 ? 24.27770 12.17409 174.60596 1.000 85.05737 358 GLU B N 1
ATOM 24051 C CA . GLU B 1 361 ? 25.06654 11.12386 175.23374 1.000 83.81280 358 GLU B CA 1
ATOM 24052 C C . GLU B 1 361 ? 26.55086 11.46709 175.32927 1.000 90.06847 358 GLU B C 1
ATOM 24053 O O . GLU B 1 361 ? 27.35208 10.57829 175.63622 1.000 85.16769 358 GLU B O 1
ATOM 24057 N N . ASN B 1 362 ? 26.93098 12.72399 175.07370 1.000 88.01833 359 ASN B N 1
ATOM 24058 C CA . ASN B 1 362 ? 28.32882 13.14978 175.13058 1.000 84.68513 359 ASN B CA 1
ATOM 24059 C C . ASN B 1 362 ? 29.19917 12.34162 174.17277 1.000 91.04811 359 ASN B C 1
ATOM 24060 O O . ASN B 1 362 ? 30.40511 12.19031 174.38756 1.000 84.15375 359 ASN B O 1
ATOM 24064 N N . LYS B 1 363 ? 28.59257 11.81743 173.10795 1.000 89.10360 360 LYS B N 1
ATOM 24065 C CA . LYS B 1 363 ? 29.32090 11.02650 172.12460 1.000 87.70632 360 LYS B CA 1
ATOM 24066 C C . LYS B 1 363 ? 30.43854 11.85051 171.49856 1.000 80.21766 360 LYS B C 1
ATOM 24067 O O . LYS B 1 363 ? 30.17704 12.81815 170.77663 1.000 82.57982 360 LYS B O 1
ATOM 24071 N N . SER B 1 364 ? 31.68272 11.47537 171.77161 1.000 74.51392 361 SER B N 1
ATOM 24072 C CA . SER B 1 364 ? 32.83798 12.17249 171.23316 1.000 79.94817 361 SER B CA 1
ATOM 24073 C C . SER B 1 364 ? 33.27955 11.53012 169.92074 1.000 72.81868 361 SER B C 1
ATOM 24074 O O . SER B 1 364 ? 32.81925 10.45245 169.53840 1.000 73.74237 361 SER B O 1
ATOM 24082 N N . MET B 1 365 ? 34.18427 12.21566 169.21800 1.000 62.89274 362 MET B N 1
ATOM 24083 C CA . MET B 1 365 ? 34.76899 11.62861 168.01743 1.000 63.30347 362 MET B CA 1
ATOM 24084 C C . MET B 1 365 ? 35.43602 10.29697 168.33844 1.000 74.71215 362 MET B C 1
ATOM 24085 O O . MET B 1 365 ? 35.30845 9.32713 167.57974 1.000 74.20693 362 MET B O 1
ATOM 24099 N N . GLU B 1 366 ? 36.14840 10.22974 169.46659 1.000 80.42487 363 GLU B N 1
ATOM 24100 C CA . GLU B 1 366 ? 36.76171 8.97178 169.87642 1.000 73.33066 363 GLU B CA 1
ATOM 24101 C C . GLU B 1 366 ? 35.70611 7.88999 170.05936 1.000 69.97735 363 GLU B C 1
ATOM 24102 O O . GLU B 1 366 ? 35.94092 6.71967 169.73658 1.000 67.41661 363 GLU B O 1
ATOM 24114 N N . SER B 1 367 ? 34.53283 8.26418 170.57562 1.000 71.64210 364 SER B N 1
ATOM 24115 C CA . SER B 1 367 ? 33.43711 7.30754 170.67917 1.000 69.42340 364 SER B CA 1
ATOM 24116 C C . SER B 1 367 ? 33.02564 6.80242 169.30250 1.000 64.83120 364 SER B C 1
ATOM 24117 O O . SER B 1 367 ? 32.72345 5.61695 169.13290 1.000 65.19579 364 SER B O 1
ATOM 24125 N N . LEU B 1 368 ? 33.01130 7.68932 168.30514 1.000 65.85688 365 LEU B N 1
ATOM 24126 C CA . LEU B 1 368 ? 32.68559 7.27651 166.94342 1.000 59.02998 365 LEU B CA 1
ATOM 24127 C C . LEU B 1 368 ? 33.70951 6.27526 166.42207 1.000 51.61152 365 LEU B C 1
ATOM 24128 O O . LEU B 1 368 ? 33.35081 5.21786 165.88502 1.000 61.26631 365 LEU B O 1
ATOM 24144 N N . ILE B 1 369 ? 34.99660 6.59824 166.57018 1.000 50.86048 366 ILE B N 1
ATOM 24145 C CA . ILE B 1 369 ? 36.04648 5.69820 166.09989 1.000 59.40417 366 ILE B CA 1
ATOM 24146 C C . ILE B 1 369 ? 35.93524 4.34354 166.79081 1.000 62.42958 366 ILE B C 1
ATOM 24147 O O . ILE B 1 369 ? 36.10154 3.29224 166.16012 1.000 62.97557 366 ILE B O 1
ATOM 24163 N N . ALA B 1 370 ? 35.64847 4.34387 168.09441 1.000 60.17308 367 ALA B N 1
ATOM 24164 C CA . ALA B 1 370 ? 35.55777 3.08752 168.82991 1.000 51.84372 367 ALA B CA 1
ATOM 24165 C C . ALA B 1 370 ? 34.35446 2.27266 168.37527 1.000 57.27365 367 ALA B C 1
ATOM 24166 O O . ALA B 1 370 ? 34.46784 1.06753 168.12326 1.000 65.90915 367 ALA B O 1
ATOM 24173 N N . ASP B 1 371 ? 33.18810 2.91352 168.26915 1.000 54.17473 368 ASP B N 1
ATOM 24174 C CA . ASP B 1 371 ? 31.99884 2.21281 167.80111 1.000 51.77189 368 ASP B CA 1
ATOM 24175 C C . ASP B 1 371 ? 32.23329 1.59199 166.43144 1.000 56.34694 368 ASP B C 1
ATOM 24176 O O . ASP B 1 371 ? 31.79186 0.46686 166.16759 1.000 58.06214 368 ASP B O 1
ATOM 24185 N N . VAL B 1 372 ? 32.92981 2.30562 165.54496 1.000 50.08583 369 VAL B N 1
ATOM 24186 C CA . VAL B 1 372 ? 33.22211 1.73908 164.23242 1.000 51.06552 369 VAL B CA 1
ATOM 24187 C C . VAL B 1 372 ? 34.17935 0.55875 164.35949 1.000 60.24971 369 VAL B C 1
ATOM 24188 O O . VAL B 1 372 ? 33.97292 -0.49330 163.74235 1.000 65.38600 369 VAL B O 1
ATOM 24201 N N . ASP B 1 373 ? 35.23484 0.70625 165.16471 1.000 58.11238 370 ASP B N 1
ATOM 24202 C CA . ASP B 1 373 ? 36.23515 -0.34810 165.28188 1.000 56.05549 370 ASP B CA 1
ATOM 24203 C C . ASP B 1 373 ? 35.69710 -1.60688 165.94972 1.000 55.00253 370 ASP B C 1
ATOM 24204 O O . ASP B 1 373 ? 36.30650 -2.67148 165.80813 1.000 56.37704 370 ASP B O 1
ATOM 24213 N N . ASN B 1 374 ? 34.57624 -1.51713 166.66756 1.000 57.22379 371 ASN B N 1
ATOM 24214 C CA . ASN B 1 374 ? 34.04388 -2.64305 167.42217 1.000 61.50444 371 ASN B CA 1
ATOM 24215 C C . ASN B 1 374 ? 32.77572 -3.22956 166.81030 1.000 65.55726 371 ASN B C 1
ATOM 24216 O O . ASN B 1 374 ? 32.06945 -3.98662 167.48203 1.000 68.45678 371 ASN B O 1
ATOM 24227 N N . CYS B 1 375 ? 32.46977 -2.90317 165.55768 1.000 64.84374 372 CYS B N 1
ATOM 24228 C CA . CYS B 1 375 ? 31.24512 -3.38062 164.93114 1.000 66.53283 372 CYS B CA 1
ATOM 24229 C C . CYS B 1 375 ? 31.46555 -4.75502 164.31318 1.000 67.10298 372 CYS B C 1
ATOM 24230 O O . CYS B 1 375 ? 32.47906 -5.00125 163.65260 1.000 67.78605 372 CYS B O 1
ATOM 24238 N N . GLN B 1 376 ? 30.50412 -5.64826 164.53631 1.000 74.88920 373 GLN B N 1
ATOM 24239 C CA . GLN B 1 376 ? 30.57678 -7.02976 164.07439 1.000 81.18748 373 GLN B CA 1
ATOM 24240 C C . GLN B 1 376 ? 29.70398 -7.17249 162.83281 1.000 73.27339 373 GLN B C 1
ATOM 24241 O O . GLN B 1 376 ? 28.47468 -7.08225 162.91747 1.000 71.80087 373 GLN B O 1
ATOM 24255 N N . LEU B 1 377 ? 30.33643 -7.39836 161.68431 1.000 64.47703 374 LEU B N 1
ATOM 24256 C CA . LEU B 1 377 ? 29.58728 -7.59408 160.45094 1.000 70.59247 374 LEU B CA 1
ATOM 24257 C C . LEU B 1 377 ? 28.81741 -8.90850 160.50783 1.000 77.70976 374 LEU B C 1
ATOM 24258 O O . LEU B 1 377 ? 29.38565 -9.96298 160.80940 1.000 75.89474 374 LEU B O 1
ATOM 24274 N N . GLN B 1 378 ? 27.52106 -8.84141 160.21430 1.000 78.01414 375 GLN B N 1
ATOM 24275 C CA . GLN B 1 378 ? 26.65924 -10.01553 160.18246 1.000 77.40992 375 GLN B CA 1
ATOM 24276 C C . GLN B 1 378 ? 26.20624 -10.25587 158.74637 1.000 79.87061 375 GLN B C 1
ATOM 24277 O O . GLN B 1 378 ? 25.00969 -10.14931 158.44709 1.000 81.85498 375 GLN B O 1
ATOM 24291 N N . PRO B 1 379 ? 27.12392 -10.58149 157.83463 1.000 81.39616 376 PRO B N 1
ATOM 24292 C CA . PRO B 1 379 ? 26.75345 -10.66777 156.41667 1.000 79.04797 376 PRO B CA 1
ATOM 24293 C C . PRO B 1 379 ? 25.62138 -11.65458 156.17579 1.000 84.54234 376 PRO B C 1
ATOM 24294 O O . PRO B 1 379 ? 25.47896 -12.66067 156.87424 1.000 84.74340 376 PRO B O 1
ATOM 24305 N N . LYS B 1 380 ? 24.81157 -11.34766 155.16644 1.000 86.12589 377 LYS B N 1
ATOM 24306 C CA . LYS B 1 380 ? 23.65204 -12.14173 154.79619 1.000 82.89638 377 LYS B CA 1
ATOM 24307 C C . LYS B 1 380 ? 23.87540 -12.79121 153.43595 1.000 81.42323 377 LYS B C 1
ATOM 24308 O O . LYS B 1 380 ? 24.71310 -12.35424 152.64133 1.000 73.48927 377 LYS B O 1
ATOM 24327 N N . SER B 1 381 ? 23.10984 -13.84801 153.17657 1.000 82.76225 378 SER B N 1
ATOM 24328 C CA . SER B 1 381 ? 23.08157 -14.48382 151.86632 1.000 77.81866 378 SER B CA 1
ATOM 24329 C C . SER B 1 381 ? 21.93054 -13.89706 151.05924 1.000 72.98590 378 SER B C 1
ATOM 24330 O O . SER B 1 381 ? 20.79211 -13.84993 151.53680 1.000 70.71386 378 SER B O 1
ATOM 24338 N N . LEU B 1 382 ? 22.22843 -13.45341 149.84155 1.000 67.31278 379 LEU B N 1
ATOM 24339 C CA . LEU B 1 382 ? 21.27328 -12.73622 149.01149 1.000 59.93285 379 LEU B CA 1
ATOM 24340 C C . LEU B 1 382 ? 20.84579 -13.58694 147.82374 1.000 55.21171 379 LEU B C 1
ATOM 24341 O O . LEU B 1 382 ? 21.65988 -14.30529 147.23421 1.000 49.92619 379 LEU B O 1
ATOM 24357 N N . LYS B 1 383 ? 19.56374 -13.49587 147.47856 1.000 48.33136 380 LYS B N 1
ATOM 24358 C CA . LYS B 1 383 ? 19.05664 -14.14114 146.28029 1.000 49.09559 380 LYS B CA 1
ATOM 24359 C C . LYS B 1 383 ? 19.64239 -13.48518 145.03268 1.000 52.75961 380 LYS B C 1
ATOM 24360 O O . LYS B 1 383 ? 20.16715 -12.36876 145.06930 1.000 48.37681 380 LYS B O 1
ATOM 24379 N N . GLU B 1 384 ? 19.54738 -14.20065 143.91660 1.000 50.72703 381 GLU B N 1
ATOM 24380 C CA . GLU B 1 384 ? 19.90434 -13.67578 142.60814 1.000 41.09558 381 GLU B CA 1
ATOM 24381 C C . GLU B 1 384 ? 18.64196 -13.50476 141.77636 1.000 41.85873 381 GLU B C 1
ATOM 24382 O O . GLU B 1 384 ? 17.71909 -14.32208 141.85693 1.000 53.35943 381 GLU B O 1
ATOM 24394 N N . LEU B 1 385 ? 18.60396 -12.44185 140.98196 1.000 39.69434 382 LEU B N 1
ATOM 24395 C CA . LEU B 1 385 ? 17.49340 -12.17396 140.08145 1.000 44.38057 382 LEU B CA 1
ATOM 24396 C C . LEU B 1 385 ? 17.92267 -12.45339 138.64843 1.000 40.45077 382 LEU B C 1
ATOM 24397 O O . LEU B 1 385 ? 19.03941 -12.11144 138.24523 1.000 42.07990 382 LEU B O 1
ATOM 24413 N N . HIS B 1 386 ? 17.03082 -13.07924 137.88498 1.000 33.68165 383 HIS B N 1
ATOM 24414 C CA . HIS B 1 386 ? 17.27857 -13.37848 136.47959 1.000 33.24533 383 HIS B CA 1
ATOM 24415 C C . HIS B 1 386 ? 16.02367 -13.03961 135.69227 1.000 30.85740 383 HIS B C 1
ATOM 24416 O O . HIS B 1 386 ? 14.96072 -13.61282 135.94424 1.000 39.83589 383 HIS B O 1
ATOM 24430 N N . THR B 1 387 ? 16.14080 -12.11529 134.74642 1.000 31.24335 384 THR B N 1
ATOM 24431 C CA . THR B 1 387 ? 15.02054 -11.70644 133.91316 1.000 31.91356 384 THR B CA 1
ATOM 24432 C C . THR B 1 387 ? 15.21967 -12.21482 132.49183 1.000 29.31735 384 THR B C 1
ATOM 24433 O O . THR B 1 387 ? 16.34531 -12.29125 131.99268 1.000 32.91271 384 THR B O 1
ATOM 24444 N N . PHE B 1 388 ? 14.11093 -12.56435 131.84329 1.000 33.58185 385 PHE B N 1
ATOM 24445 C CA . PHE B 1 388 ? 14.13773 -13.17483 130.52049 1.000 39.28428 385 PHE B CA 1
ATOM 24446 C C . PHE B 1 388 ? 13.24342 -12.39176 129.57431 1.000 32.31608 385 PHE B C 1
ATOM 24447 O O . PHE B 1 388 ? 12.03955 -12.26195 129.81896 1.000 32.75585 385 PHE B O 1
ATOM 24464 N N . ASP B 1 389 ? 13.82955 -11.87572 128.49852 1.000 28.26007 386 ASP B N 1
ATOM 24465 C CA . ASP B 1 389 ? 13.03219 -11.43831 127.36564 1.000 25.84649 386 ASP B CA 1
ATOM 24466 C C . ASP B 1 389 ? 12.16231 -12.59839 126.88645 1.000 32.74730 386 ASP B C 1
ATOM 24467 O O . ASP B 1 389 ? 12.44618 -13.76996 127.14703 1.000 34.15228 386 ASP B O 1
ATOM 24476 N N . ILE B 1 390 ? 11.08098 -12.26422 126.18656 1.000 35.40223 387 ILE B N 1
ATOM 24477 C CA . ILE B 1 390 ? 10.13921 -13.28052 125.73355 1.000 30.66199 387 ILE B CA 1
ATOM 24478 C C . ILE B 1 390 ? 10.35402 -13.55639 124.25130 1.000 33.24823 387 ILE B C 1
ATOM 24479 O O . ILE B 1 390 ? 10.81534 -14.63768 123.87029 1.000 30.61856 387 ILE B O 1
ATOM 24495 N N . PHE B 1 391 ? 10.02171 -12.58538 123.40724 1.000 33.52471 388 PHE B N 1
ATOM 24496 C CA . PHE B 1 391 ? 10.02903 -12.80996 121.96745 1.000 36.30375 388 PHE B CA 1
ATOM 24497 C C . PHE B 1 391 ? 11.45484 -13.00777 121.46995 1.000 37.28022 388 PHE B C 1
ATOM 24498 O O . PHE B 1 391 ? 12.32323 -12.15566 121.68710 1.000 33.96162 388 PHE B O 1
ATOM 24515 N N . ASP B 1 392 ? 11.68715 -14.13638 120.79648 1.000 40.20735 389 ASP B N 1
ATOM 24516 C CA . ASP B 1 392 ? 12.99614 -14.53882 120.29193 1.000 39.58361 389 ASP B CA 1
ATOM 24517 C C . ASP B 1 392 ? 13.98618 -14.83114 121.41164 1.000 30.70071 389 ASP B C 1
ATOM 24518 O O . ASP B 1 392 ? 15.20194 -14.79558 121.19402 1.000 32.78935 389 ASP B O 1
ATOM 24527 N N . THR B 1 393 ? 13.48477 -15.12190 122.61082 1.000 30.87194 390 THR B N 1
ATOM 24528 C CA . THR B 1 393 ? 14.32064 -15.54729 123.72712 1.000 31.07616 390 THR B CA 1
ATOM 24529 C C . THR B 1 393 ? 13.74350 -16.82417 124.32503 1.000 30.75001 390 THR B C 1
ATOM 24530 O O . THR B 1 393 ? 14.39698 -17.87240 124.32118 1.000 34.66122 390 THR B O 1
ATOM 24541 N N . LEU B 1 394 ? 12.51697 -16.74284 124.83954 1.000 27.81180 391 LEU B N 1
ATOM 24542 C CA . LEU B 1 394 ? 11.81007 -17.91965 125.32719 1.000 31.80480 391 LEU B CA 1
ATOM 24543 C C . LEU B 1 394 ? 10.90359 -18.51721 124.25916 1.000 31.87256 391 LEU B C 1
ATOM 24544 O O . LEU B 1 394 ? 10.75191 -19.74147 124.18927 1.000 37.54202 391 LEU B O 1
ATOM 24560 N N . ILE B 1 395 ? 10.29691 -17.67262 123.42466 1.000 31.52551 392 ILE B N 1
ATOM 24561 C CA . ILE B 1 395 ? 9.42033 -18.12102 122.35469 1.000 31.19189 392 ILE B CA 1
ATOM 24562 C C . ILE B 1 395 ? 9.91106 -17.53026 121.04130 1.000 29.19642 392 ILE B C 1
ATOM 24563 O O . ILE B 1 395 ? 10.69223 -16.57698 121.00947 1.000 39.68634 392 ILE B O 1
ATOM 24579 N N . ARG B 1 396 ? 9.43304 -18.11637 119.94872 1.000 24.14105 393 ARG B N 1
ATOM 24580 C CA . ARG B 1 396 ? 9.72227 -17.64789 118.60495 1.000 28.83659 393 ARG B CA 1
ATOM 24581 C C . ARG B 1 396 ? 8.47794 -17.86691 117.75803 1.000 29.48323 393 ARG B C 1
ATOM 24582 O O . ARG B 1 396 ? 7.46785 -18.39712 118.22771 1.000 29.01132 393 ARG B O 1
ATOM 24603 N N . ARG B 1 397 ? 8.55455 -17.46738 116.49704 1.000 30.47519 394 ARG B N 1
ATOM 24604 C CA . ARG B 1 397 ? 7.44367 -17.61432 115.57055 1.000 30.91587 394 ARG B CA 1
ATOM 24605 C C . ARG B 1 397 ? 7.72338 -18.76388 114.61319 1.000 28.76089 394 ARG B C 1
ATOM 24606 O O . ARG B 1 397 ? 8.86702 -18.97646 114.20109 1.000 25.29440 394 ARG B O 1
ATOM 24627 N N . SER B 1 398 ? 6.67389 -19.52128 114.27774 1.000 33.37176 395 SER B N 1
ATOM 24628 C CA . SER B 1 398 ? 6.82504 -20.57566 113.27933 1.000 32.30206 395 SER B CA 1
ATOM 24629 C C . SER B 1 398 ? 7.40709 -20.01419 111.99175 1.000 26.32708 395 SER B C 1
ATOM 24630 O O . SER B 1 398 ? 8.08288 -20.72913 111.24621 1.000 30.25160 395 SER B O 1
ATOM 24638 N N . THR B 1 399 ? 7.13811 -18.74716 111.71098 1.000 30.62132 396 THR B N 1
ATOM 24639 C CA . THR B 1 399 ? 7.89246 -17.96183 110.75010 1.000 30.28893 396 THR B CA 1
ATOM 24640 C C . THR B 1 399 ? 8.98563 -17.19427 111.49030 1.000 41.45229 396 THR B C 1
ATOM 24641 O O . THR B 1 399 ? 8.96144 -17.06402 112.71420 1.000 50.12846 396 THR B O 1
ATOM 24652 N N . LEU B 1 400 ? 9.96280 -16.69138 110.74125 1.000 30.35111 397 LEU B N 1
ATOM 24653 C CA . LEU B 1 400 ? 11.03024 -15.93680 111.38897 1.000 25.14108 397 LEU B CA 1
ATOM 24654 C C . LEU B 1 400 ? 10.57928 -14.51906 111.71934 1.000 27.44530 397 LEU B C 1
ATOM 24655 O O . LEU B 1 400 ? 10.54152 -14.12340 112.88873 1.000 32.40659 397 LEU B O 1
ATOM 24671 N N . ARG B 1 401 ? 10.21998 -13.74974 110.70056 1.000 32.20587 398 ARG B N 1
ATOM 24672 C CA . ARG B 1 401 ? 10.00109 -12.31953 110.83936 1.000 25.09082 398 ARG B CA 1
ATOM 24673 C C . ARG B 1 401 ? 8.58031 -12.02125 111.30837 1.000 24.64014 398 ARG B C 1
ATOM 24674 O O . ARG B 1 401 ? 7.63793 -12.73289 110.95030 1.000 23.75288 398 ARG B O 1
ATOM 24695 N N . PRO B 1 402 ? 8.39746 -10.96294 112.10593 1.000 31.04111 399 PRO B N 1
ATOM 24696 C CA . PRO B 1 402 ? 7.03478 -10.61205 112.53970 1.000 32.29525 399 PRO B CA 1
ATOM 24697 C C . PRO B 1 402 ? 6.13502 -10.14735 111.40641 1.000 26.41002 399 PRO B C 1
ATOM 24698 O O . PRO B 1 402 ? 4.92656 -10.41266 111.44644 1.000 27.79210 399 PRO B O 1
ATOM 24709 N N . PHE B 1 403 ? 6.68058 -9.45965 110.39818 1.000 26.02244 400 PHE B N 1
ATOM 24710 C CA . PHE B 1 403 ? 5.84898 -8.98312 109.29728 1.000 24.71533 400 PHE B CA 1
ATOM 24711 C C . PHE B 1 403 ? 5.10114 -10.12330 108.61886 1.000 18.98387 400 PHE B C 1
ATOM 24712 O O . PHE B 1 403 ? 4.02364 -9.90513 108.05541 1.000 21.01123 400 PHE B O 1
ATOM 24729 N N . SER B 1 404 ? 5.65427 -11.33833 108.65237 1.000 20.32294 401 SER B N 1
ATOM 24730 C CA . SER B 1 404 ? 4.94846 -12.47833 108.07947 1.000 24.95093 401 SER B CA 1
ATOM 24731 C C . SER B 1 404 ? 3.53571 -12.57666 108.63708 1.000 23.65047 401 SER B C 1
ATOM 24732 O O . SER B 1 404 ? 2.57779 -12.80673 107.88983 1.000 23.69260 401 SER B O 1
ATOM 24740 N N . ILE B 1 405 ? 3.38635 -12.39038 109.95122 1.000 19.50198 402 ILE B N 1
ATOM 24741 C CA . ILE B 1 405 ? 2.05794 -12.40134 110.55692 1.000 19.70186 402 ILE B CA 1
ATOM 24742 C C . ILE B 1 405 ? 1.12095 -11.50072 109.76314 1.000 22.49645 402 ILE B C 1
ATOM 24743 O O . ILE B 1 405 ? 0.04233 -11.92009 109.32397 1.000 30.07598 402 ILE B O 1
ATOM 24759 N N . PHE B 1 406 ? 1.53798 -10.25355 109.53941 1.000 21.92021 403 PHE B N 1
ATOM 24760 C CA . PHE B 1 406 ? 0.70507 -9.31854 108.79150 1.000 23.94147 403 PHE B CA 1
ATOM 24761 C C . PHE B 1 406 ? 0.28616 -9.92088 107.45580 1.000 20.96003 403 PHE B C 1
ATOM 24762 O O . PHE B 1 406 ? -0.90108 -9.92440 107.11043 1.000 26.31940 403 PHE B O 1
ATOM 24779 N N . ASP B 1 407 ? 1.24811 -10.46433 106.70260 1.000 20.23908 404 ASP B N 1
ATOM 24780 C CA . ASP B 1 407 ? 0.91259 -11.16699 105.46801 1.000 24.07878 404 ASP B CA 1
ATOM 24781 C C . ASP B 1 407 ? -0.26236 -12.10920 105.70072 1.000 27.47420 404 ASP B C 1
ATOM 24782 O O . ASP B 1 407 ? -1.33041 -11.96340 105.09388 1.000 28.94770 404 ASP B O 1
ATOM 24791 N N . TYR B 1 408 ? -0.08339 -13.06603 106.61494 1.000 22.07855 405 TYR B N 1
ATOM 24792 C CA . TYR B 1 408 ? -1.15480 -13.97735 106.98834 1.000 20.38877 405 TYR B CA 1
ATOM 24793 C C . TYR B 1 408 ? -2.46475 -13.21449 107.13797 1.000 27.00339 405 TYR B C 1
ATOM 24794 O O . TYR B 1 408 ? -3.43470 -13.46502 106.41163 1.000 35.07107 405 TYR B O 1
ATOM 24812 N N . VAL B 1 409 ? -2.48325 -12.23197 108.04236 1.000 22.76006 406 VAL B N 1
ATOM 24813 C CA . VAL B 1 409 ? -3.70503 -11.46783 108.28393 1.000 26.57200 406 VAL B CA 1
ATOM 24814 C C . VAL B 1 409 ? -4.24848 -10.91758 106.97317 1.000 27.33898 406 VAL B C 1
ATOM 24815 O O . VAL B 1 409 ? -5.40597 -11.15959 106.60805 1.000 31.73044 406 VAL B O 1
ATOM 24828 N N . ARG B 1 410 ? -3.41174 -10.18203 106.23610 1.000 27.98717 407 ARG B N 1
ATOM 24829 C CA . ARG B 1 410 ? -3.85473 -9.61559 104.96750 1.000 26.02232 407 ARG B CA 1
ATOM 24830 C C . ARG B 1 410 ? -4.50455 -10.68871 104.10523 1.000 31.92026 407 ARG B C 1
ATOM 24831 O O . ARG B 1 410 ? -5.60252 -10.49662 103.56964 1.000 32.22134 407 ARG B O 1
ATOM 24852 N N . ASP B 1 411 ? -3.84481 -11.84231 103.98302 1.000 28.77570 408 ASP B N 1
ATOM 24853 C CA . ASP B 1 411 ? -4.40104 -12.92189 103.17813 1.000 32.45770 408 ASP B CA 1
ATOM 24854 C C . ASP B 1 411 ? -5.77168 -13.32827 103.70012 1.000 31.60476 408 ASP B C 1
ATOM 24855 O O . ASP B 1 411 ? -6.74682 -13.38394 102.94224 1.000 32.67287 408 ASP B O 1
ATOM 24864 N N . LYS B 1 412 ? -5.87384 -13.58232 105.00666 1.000 27.39534 409 LYS B N 1
ATOM 24865 C CA . LYS B 1 412 ? -7.16082 -13.95658 105.57515 1.000 35.29062 409 LYS B CA 1
ATOM 24866 C C . LYS B 1 412 ? -8.21301 -12.87998 105.35783 1.000 40.99221 409 LYS B C 1
ATOM 24867 O O . LYS B 1 412 ? -9.41041 -13.18577 105.38089 1.000 40.80190 409 LYS B O 1
ATOM 24886 N N . ALA B 1 413 ? -7.79730 -11.63023 105.14172 1.000 36.48570 410 ALA B N 1
ATOM 24887 C CA . ALA B 1 413 ? -8.76465 -10.56985 104.89786 1.000 34.52378 410 ALA B CA 1
ATOM 24888 C C . ALA B 1 413 ? -9.29259 -10.59943 103.46910 1.000 38.26285 410 ALA B C 1
ATOM 24889 O O . ALA B 1 413 ? -10.43948 -10.20472 103.23434 1.000 43.57903 410 ALA B O 1
ATOM 24896 N N . LYS B 1 414 ? -8.49007 -11.06394 102.50660 1.000 37.45829 411 LYS B N 1
ATOM 24897 C CA . LYS B 1 414 ? -8.97005 -11.14613 101.13266 1.000 37.69075 411 LYS B CA 1
ATOM 24898 C C . LYS B 1 414 ? -9.88631 -12.34174 100.91221 1.000 42.24973 411 LYS B C 1
ATOM 24899 O O . LYS B 1 414 ? -10.67168 -12.33639 99.95860 1.000 50.39276 411 LYS B O 1
ATOM 24918 N N . ALA B 1 415 ? -9.80195 -13.35850 101.76783 1.000 43.07241 412 ALA B N 1
ATOM 24919 C CA . ALA B 1 415 ? -10.64354 -14.54142 101.67729 1.000 46.38241 412 ALA B CA 1
ATOM 24920 C C . ALA B 1 415 ? -11.76460 -14.53788 102.70751 1.000 53.95929 412 ALA B C 1
ATOM 24921 O O . ALA B 1 415 ? -12.39272 -15.57779 102.93033 1.000 58.43508 412 ALA B O 1
ATOM 24928 N N . SER B 1 416 ? -12.02950 -13.39559 103.33869 1.000 49.35720 413 SER B N 1
ATOM 24929 C CA . SER B 1 416 ? -13.03819 -13.31699 104.38434 1.000 46.64348 413 SER B CA 1
ATOM 24930 C C . SER B 1 416 ? -14.43846 -13.06819 103.84740 1.000 53.44029 413 SER B C 1
ATOM 24931 O O . SER B 1 416 ? -15.41390 -13.31328 104.56611 1.000 57.90821 413 SER B O 1
ATOM 24939 N N . GLY B 1 417 ? -14.56313 -12.59296 102.60918 1.000 53.12029 414 GLY B N 1
ATOM 24940 C CA . GLY B 1 417 ? -15.83512 -12.14598 102.08990 1.000 49.33571 414 GLY B CA 1
ATOM 24941 C C . GLY B 1 417 ? -16.21960 -10.74156 102.49599 1.000 52.30285 414 GLY B C 1
ATOM 24942 O O . GLY B 1 417 ? -17.17260 -10.18911 101.93064 1.000 49.16881 414 GLY B O 1
ATOM 24946 N N . ILE B 1 418 ? -15.51330 -10.14508 103.45384 1.000 52.33275 415 ILE B N 1
ATOM 24947 C CA . ILE B 1 418 ? -15.78373 -8.77896 103.88268 1.000 47.07432 415 ILE B CA 1
ATOM 24948 C C . ILE B 1 418 ? -15.11462 -7.81453 102.91449 1.000 47.52208 415 ILE B C 1
ATOM 24949 O O . ILE B 1 418 ? -13.98183 -8.04054 102.47048 1.000 46.15162 415 ILE B O 1
ATOM 24965 N N . LYS B 1 419 ? -15.81171 -6.73090 102.58393 1.000 45.22377 416 LYS B N 1
ATOM 24966 C CA . LYS B 1 419 ? -15.24613 -5.70360 101.72006 1.000 42.99806 416 LYS B CA 1
ATOM 24967 C C . LYS B 1 419 ? -14.30492 -4.82769 102.53788 1.000 37.50625 416 LYS B C 1
ATOM 24968 O O . LYS B 1 419 ? -14.70497 -4.26192 103.56161 1.000 36.18558 416 LYS B O 1
ATOM 24987 N N . PHE B 1 420 ? -13.05704 -4.72726 102.09272 1.000 35.05262 417 PHE B N 1
ATOM 24988 C CA . PHE B 1 420 ? -12.06320 -3.86080 102.69692 1.000 35.99940 417 PHE B CA 1
ATOM 24989 C C . PHE B 1 420 ? -11.56404 -2.85623 101.66557 1.000 37.26576 417 PHE B C 1
ATOM 24990 O O . PHE B 1 420 ? -11.50566 -3.17037 100.47191 1.000 39.40325 417 PHE B O 1
ATOM 25007 N N . PRO B 1 421 ? -11.19945 -1.64529 102.08410 1.000 32.54585 418 PRO B N 1
ATOM 25008 C CA . PRO B 1 421 ? -10.57024 -0.71348 101.14388 1.000 30.60067 418 PRO B CA 1
ATOM 25009 C C . PRO B 1 421 ? -9.36623 -1.35836 100.47506 1.000 32.33580 418 PRO B C 1
ATOM 25010 O O . PRO B 1 421 ? -8.58955 -2.07663 101.10720 1.000 32.58444 418 PRO B O 1
ATOM 25021 N N . LEU B 1 422 ? -9.22419 -1.10672 99.17418 1.000 40.61965 419 LEU B N 1
ATOM 25022 C CA . LEU B 1 422 ? -8.12305 -1.70342 98.42435 1.000 37.08712 419 LEU B CA 1
ATOM 25023 C C . LEU B 1 422 ? -6.77950 -1.26305 98.98893 1.000 35.47703 419 LEU B C 1
ATOM 25024 O O . LEU B 1 422 ? -5.85444 -2.07640 99.12781 1.000 33.29740 419 LEU B O 1
ATOM 25040 N N . ALA B 1 423 ? -6.66052 0.02300 99.33471 1.000 37.60610 420 ALA B N 1
ATOM 25041 C CA . ALA B 1 423 ? -5.43904 0.53620 99.94061 1.000 37.48556 420 ALA B CA 1
ATOM 25042 C C . ALA B 1 423 ? -5.07170 -0.20835 101.21536 1.000 37.84806 420 ALA B C 1
ATOM 25043 O O . ALA B 1 423 ? -3.90830 -0.17074 101.63027 1.000 43.65679 420 ALA B O 1
ATOM 25050 N N . LEU B 1 424 ? -6.03157 -0.88138 101.84375 1.000 37.35085 421 LEU B N 1
ATOM 25051 C CA . LEU B 1 424 ? -5.77060 -1.61022 103.07678 1.000 37.16041 421 LEU B CA 1
ATOM 25052 C C . LEU B 1 424 ? -5.40513 -3.06475 102.81422 1.000 34.92827 421 LEU B C 1
ATOM 25053 O O . LEU B 1 424 ? -4.51125 -3.60490 103.47416 1.000 37.86211 421 LEU B O 1
ATOM 25069 N N . THR B 1 425 ? -6.07467 -3.71230 101.85809 1.000 36.82833 422 THR B N 1
ATOM 25070 C CA . THR B 1 425 ? -5.79145 -5.11653 101.58875 1.000 35.95464 422 THR B CA 1
ATOM 25071 C C . THR B 1 425 ? -4.50424 -5.30576 100.79889 1.000 40.40401 422 THR B C 1
ATOM 25072 O O . THR B 1 425 ? -3.82380 -6.31794 100.98255 1.000 40.96485 422 THR B O 1
ATOM 25083 N N . GLU B 1 426 ? -4.14869 -4.36474 99.92288 1.000 39.42297 423 GLU B N 1
ATOM 25084 C CA . GLU B 1 426 ? -2.95131 -4.54997 99.11084 1.000 36.27801 423 GLU B CA 1
ATOM 25085 C C . GLU B 1 426 ? -1.67821 -4.08501 99.80551 1.000 32.87551 423 GLU B C 1
ATOM 25086 O O . GLU B 1 426 ? -0.61354 -4.67022 99.57834 1.000 32.24639 423 GLU B O 1
ATOM 25098 N N . ASN B 1 427 ? -1.75818 -3.06166 100.65063 1.000 38.55643 424 ASN B N 1
ATOM 25099 C CA . ASN B 1 427 ? -0.59677 -2.48904 101.32058 1.000 35.05912 424 ASN B CA 1
ATOM 25100 C C . ASN B 1 427 ? -0.69115 -2.67087 102.83290 1.000 36.32493 424 ASN B C 1
ATOM 25101 O O . ASN B 1 427 ? -0.29255 -1.80005 103.60933 1.000 31.49265 424 ASN B O 1
ATOM 25112 N N . TRP B 1 428 ? -1.20462 -3.82414 103.27077 1.000 34.10836 425 TRP B N 1
ATOM 25113 C CA . TRP B 1 428 ? -1.50580 -4.00497 104.68752 1.000 29.39397 425 TRP B CA 1
ATOM 25114 C C . TRP B 1 428 ? -0.25120 -3.92074 105.54814 1.000 31.97835 425 TRP B C 1
ATOM 25115 O O . TRP B 1 428 ? -0.28302 -3.35293 106.64566 1.000 30.15609 425 TRP B O 1
ATOM 25136 N N . ILE B 1 429 ? 0.85960 -4.49100 105.07776 1.000 33.24165 426 ILE B N 1
ATOM 25137 C CA . ILE B 1 429 ? 2.08690 -4.50028 105.87308 1.000 28.26694 426 ILE B CA 1
ATOM 25138 C C . ILE B 1 429 ? 2.49301 -3.07463 106.22852 1.000 30.63066 426 ILE B C 1
ATOM 25139 O O . ILE B 1 429 ? 2.62116 -2.71429 107.40825 1.000 29.27728 426 ILE B O 1
ATOM 25155 N N . ASN B 1 430 ? 2.71344 -2.24709 105.20410 1.000 37.98606 427 ASN B N 1
ATOM 25156 C CA . ASN B 1 430 ? 3.10180 -0.86174 105.43809 1.000 38.50688 427 ASN B CA 1
ATOM 25157 C C . ASN B 1 430 ? 2.04501 -0.12976 106.25225 1.000 33.60080 427 ASN B C 1
ATOM 25158 O O . ASN B 1 430 ? 2.36714 0.58272 107.20538 1.000 27.15712 427 ASN B O 1
ATOM 25169 N N . VAL B 1 431 ? 0.77163 -0.28335 105.88285 1.000 31.88533 428 VAL B N 1
ATOM 25170 C CA . VAL B 1 431 ? -0.29114 0.42611 106.59249 1.000 29.95611 428 VAL B CA 1
ATOM 25171 C C . VAL B 1 431 ? -0.19821 0.15720 108.08975 1.000 29.80428 428 VAL B C 1
ATOM 25172 O O . VAL B 1 431 ? -0.11598 1.08504 108.90200 1.000 34.18402 428 VAL B O 1
ATOM 25185 N N . ARG B 1 432 ? -0.18425 -1.12033 108.47615 1.000 27.73131 429 ARG B N 1
ATOM 25186 C CA . ARG B 1 432 ? -0.24834 -1.45154 109.89455 1.000 29.18931 429 ARG B CA 1
ATOM 25187 C C . ARG B 1 432 ? 1.03911 -1.07601 110.61970 1.000 30.82533 429 ARG B C 1
ATOM 25188 O O . ARG B 1 432 ? 0.99273 -0.55582 111.74154 1.000 30.54971 429 ARG B O 1
ATOM 25209 N N . ASN B 1 433 ? 2.19962 -1.33146 110.00985 1.000 33.99868 430 ASN B N 1
ATOM 25210 C CA . ASN B 1 433 ? 3.45304 -0.98810 110.67690 1.000 32.59241 430 ASN B CA 1
ATOM 25211 C C . ASN B 1 433 ? 3.58439 0.52388 110.85160 1.000 25.24858 430 ASN B C 1
ATOM 25212 O O . ASN B 1 433 ? 3.95061 1.01011 111.93165 1.000 24.67226 430 ASN B O 1
ATOM 25223 N N . ARG B 1 434 ? 3.28515 1.28602 109.79696 1.000 24.49512 431 ARG B N 1
ATOM 25224 C CA . ARG B 1 434 ? 3.33643 2.73774 109.88799 1.000 30.10405 431 ARG B CA 1
ATOM 25225 C C . ARG B 1 434 ? 2.33209 3.26324 110.90480 1.000 31.07814 431 ARG B C 1
ATOM 25226 O O . ARG B 1 434 ? 2.60547 4.24674 111.59706 1.000 21.18932 431 ARG B O 1
ATOM 25247 N N . ALA B 1 435 ? 1.15902 2.62867 111.00791 1.000 26.99164 432 ALA B N 1
ATOM 25248 C CA . ALA B 1 435 ? 0.17781 3.06639 111.99501 1.000 21.28434 432 ALA B CA 1
ATOM 25249 C C . ALA B 1 435 ? 0.67248 2.80626 113.41097 1.000 23.99168 432 ALA B C 1
ATOM 25250 O O . ALA B 1 435 ? 0.48424 3.63965 114.30696 1.000 24.49989 432 ALA B O 1
ATOM 25257 N N . GLU B 1 436 ? 1.30013 1.65096 113.63390 1.000 24.95146 433 GLU B N 1
ATOM 25258 C CA . GLU B 1 436 ? 1.91862 1.38771 114.92814 1.000 22.80631 433 GLU B CA 1
ATOM 25259 C C . GLU B 1 436 ? 2.93866 2.46776 115.26675 1.000 26.47488 433 GLU B C 1
ATOM 25260 O O . GLU B 1 436 ? 2.93186 3.02457 116.37135 1.000 30.19970 433 GLU B O 1
ATOM 25272 N N . HIS B 1 437 ? 3.82386 2.78360 114.31892 1.000 23.85660 434 HIS B N 1
ATOM 25273 C CA . HIS B 1 437 ? 4.84155 3.79757 114.58446 1.000 21.76654 434 HIS B CA 1
ATOM 25274 C C . HIS B 1 437 ? 4.22832 5.18319 114.77008 1.000 23.75299 434 HIS B C 1
ATOM 25275 O O . HIS B 1 437 ? 4.75204 5.99548 115.54175 1.000 19.39541 434 HIS B O 1
ATOM 25289 N N . ASP B 1 438 ? 3.11834 5.46714 114.08844 1.000 24.27288 435 ASP B N 1
ATOM 25290 C CA . ASP B 1 438 ? 2.44486 6.74948 114.25925 1.000 25.59118 435 ASP B CA 1
ATOM 25291 C C . ASP B 1 438 ? 1.85130 6.86920 115.65591 1.000 20.58259 435 ASP B C 1
ATOM 25292 O O . ASP B 1 438 ? 1.95483 7.92211 116.29558 1.000 24.76496 435 ASP B O 1
ATOM 25301 N N . VAL B 1 439 ? 1.22488 5.79816 116.14444 1.000 24.47844 436 VAL B N 1
ATOM 25302 C CA . VAL B 1 439 ? 0.71311 5.79703 117.51326 1.000 24.16534 436 VAL B CA 1
ATOM 25303 C C . VAL B 1 439 ? 1.86171 5.94113 118.50465 1.000 26.45697 436 VAL B C 1
ATOM 25304 O O . VAL B 1 439 ? 1.73899 6.62780 119.52769 1.000 27.49046 436 VAL B O 1
ATOM 25317 N N . ARG B 1 440 ? 2.99454 5.29377 118.22054 1.000 27.93464 437 ARG B N 1
ATOM 25318 C CA . ARG B 1 440 ? 4.15318 5.42604 119.09761 1.000 22.31879 437 ARG B CA 1
ATOM 25319 C C . ARG B 1 440 ? 4.62710 6.87113 119.15669 1.000 20.34442 437 ARG B C 1
ATOM 25320 O O . ARG B 1 440 ? 4.91842 7.39447 120.23849 1.000 25.17464 437 ARG B O 1
ATOM 25341 N N . ASP B 1 441 ? 4.70357 7.53488 118.00438 1.000 25.09597 438 ASP B N 1
ATOM 25342 C CA . ASP B 1 441 ? 5.12663 8.93130 117.98742 1.000 27.97752 438 ASP B CA 1
ATOM 25343 C C . ASP B 1 441 ? 4.12354 9.82005 118.71337 1.000 26.74243 438 ASP B C 1
ATOM 25344 O O . ASP B 1 441 ? 4.51111 10.74856 119.43406 1.000 27.33635 438 ASP B O 1
ATOM 25353 N N . ILE B 1 442 ? 2.82814 9.55564 118.53165 1.000 28.60726 439 ILE B N 1
ATOM 25354 C CA . ILE B 1 442 ? 1.80663 10.33204 119.23053 1.000 30.39325 439 ILE B CA 1
ATOM 25355 C C . ILE B 1 442 ? 1.99221 10.20916 120.73747 1.000 25.82711 439 ILE B C 1
ATOM 25356 O O . ILE B 1 442 ? 1.98079 11.20748 121.46576 1.000 28.40255 439 ILE B O 1
ATOM 25372 N N . MET B 1 443 ? 2.16306 8.98039 121.22818 1.000 25.72085 440 MET B N 1
ATOM 25373 C CA . MET B 1 443 ? 2.43619 8.78755 122.64978 1.000 30.01209 440 MET B CA 1
ATOM 25374 C C . MET B 1 443 ? 3.68814 9.54779 123.07092 1.000 31.19442 440 MET B C 1
ATOM 25375 O O . MET B 1 443 ? 3.70611 10.22337 124.10694 1.000 24.01421 440 MET B O 1
ATOM 25389 N N . ARG B 1 444 ? 4.74981 9.44704 122.26937 1.000 35.25708 441 ARG B N 1
ATOM 25390 C CA . ARG B 1 444 ? 6.01393 10.08366 122.61660 1.000 24.56042 441 ARG B CA 1
ATOM 25391 C C . ARG B 1 444 ? 5.87700 11.59630 122.70066 1.000 25.94024 441 ARG B C 1
ATOM 25392 O O . ARG B 1 444 ? 6.60377 12.24104 123.46477 1.000 38.27369 441 ARG B O 1
ATOM 25413 N N . LYS B 1 445 ? 4.95422 12.17971 121.93757 1.000 28.99480 442 LYS B N 1
ATOM 25414 C CA . LYS B 1 445 ? 4.82856 13.62829 121.84584 1.000 32.58026 442 LYS B CA 1
ATOM 25415 C C . LYS B 1 445 ? 3.71616 14.20676 122.71082 1.000 30.15030 442 LYS B C 1
ATOM 25416 O O . LYS B 1 445 ? 3.50710 15.42333 122.68479 1.000 29.86945 442 LYS B O 1
ATOM 25435 N N . THR B 1 446 ? 3.00202 13.38048 123.47469 1.000 32.83902 443 THR B N 1
ATOM 25436 C CA . THR B 1 446 ? 1.86909 13.84046 124.26967 1.000 26.59601 443 THR B CA 1
ATOM 25437 C C . THR B 1 446 ? 2.06423 13.54706 125.75381 1.000 30.42211 443 THR B C 1
ATOM 25438 O O . THR B 1 446 ? 1.09436 13.34067 126.48588 1.000 28.30623 443 THR B O 1
ATOM 25449 N N . THR B 1 447 ? 3.31796 13.52947 126.21235 1.000 32.58920 444 THR B N 1
ATOM 25450 C CA . THR B 1 447 ? 3.57744 13.29799 127.62926 1.000 35.71690 444 THR B CA 1
ATOM 25451 C C . THR B 1 447 ? 3.07883 14.45556 128.48640 1.000 36.69748 444 THR B C 1
ATOM 25452 O O . THR B 1 447 ? 2.63110 14.23954 129.61853 1.000 31.44646 444 THR B O 1
ATOM 25463 N N . PHE B 1 448 ? 3.14570 15.68413 127.96874 1.000 35.92730 445 PHE B N 1
ATOM 25464 C CA . PHE B 1 448 ? 2.65387 16.82938 128.72612 1.000 36.34585 445 PHE B CA 1
ATOM 25465 C C . PHE B 1 448 ? 1.13359 16.82282 128.80183 1.000 37.56996 445 PHE B C 1
ATOM 25466 O O . PHE B 1 448 ? 0.55758 17.07389 129.86709 1.000 41.41911 445 PHE B O 1
ATOM 25483 N N . GLU B 1 449 ? 0.46559 16.53843 127.68157 1.000 36.05055 446 GLU B N 1
ATOM 25484 C CA . GLU B 1 449 ? -0.99033 16.47044 127.69519 1.000 33.51176 446 GLU B CA 1
ATOM 25485 C C . GLU B 1 449 ? -1.48417 15.34598 128.59443 1.000 32.44432 446 GLU B C 1
ATOM 25486 O O . GLU B 1 449 ? -2.55533 15.46014 129.19912 1.000 35.82714 446 GLU B O 1
ATOM 25498 N N . ARG B 1 450 ? -0.71829 14.25972 128.70137 1.000 36.75344 447 ARG B N 1
ATOM 25499 C CA . ARG B 1 450 ? -1.11915 13.09549 129.47864 1.000 34.90071 447 ARG B CA 1
ATOM 25500 C C . ARG B 1 450 ? -0.55702 13.09165 130.89441 1.000 38.19491 447 ARG B C 1
ATOM 25501 O O . ARG B 1 450 ? -1.00706 12.28632 131.71696 1.000 34.96780 447 ARG B O 1
ATOM 25522 N N . GLN B 1 451 ? 0.40321 13.96562 131.20054 1.000 36.84783 448 GLN B N 1
ATOM 25523 C CA . GLN B 1 451 ? 0.99955 14.03599 132.53485 1.000 34.69262 448 GLN B CA 1
ATOM 25524 C C . GLN B 1 451 ? 1.55419 12.67883 132.96209 1.000 40.27815 448 GLN B C 1
ATOM 25525 O O . GLN B 1 451 ? 1.37054 12.24024 134.09970 1.000 43.08290 448 GLN B O 1
ATOM 25539 N N . SER B 1 452 ? 2.24091 12.00688 132.04129 1.000 37.31818 449 SER B N 1
ATOM 25540 C CA . SER B 1 452 ? 2.83553 10.71103 132.33027 1.000 33.77422 449 SER B CA 1
ATOM 25541 C C . SER B 1 452 ? 3.97820 10.47115 131.35781 1.000 35.61525 449 SER B C 1
ATOM 25542 O O . SER B 1 452 ? 3.85717 10.76906 130.16692 1.000 38.65190 449 SER B O 1
ATOM 25550 N N . ASP B 1 453 ? 5.08559 9.94055 131.87465 1.000 38.68009 450 ASP B N 1
ATOM 25551 C CA . ASP B 1 453 ? 6.22040 9.57491 131.03710 1.000 35.69674 450 ASP B CA 1
ATOM 25552 C C . ASP B 1 453 ? 6.05575 8.20102 130.39990 1.000 36.15331 450 ASP B C 1
ATOM 25553 O O . ASP B 1 453 ? 6.93974 7.77237 129.65053 1.000 39.83122 450 ASP B O 1
ATOM 25562 N N . LYS B 1 454 ? 4.95804 7.50465 130.68006 1.000 32.67458 451 LYS B N 1
ATOM 25563 C CA . LYS B 1 454 ? 4.65838 6.26463 129.97989 1.000 31.28372 451 LYS B CA 1
ATOM 25564 C C . LYS B 1 454 ? 4.36290 6.56563 128.51618 1.000 33.83512 451 LYS B C 1
ATOM 25565 O O . LYS B 1 454 ? 3.67181 7.53651 128.19523 1.000 29.15263 451 LYS B O 1
ATOM 25584 N N . ILE B 1 455 ? 4.89685 5.73281 127.62232 1.000 37.14449 452 ILE B N 1
ATOM 25585 C CA . ILE B 1 455 ? 4.76241 5.98216 126.19183 1.000 34.99659 452 ILE B CA 1
ATOM 25586 C C . ILE B 1 455 ? 4.49917 4.69221 125.42447 1.000 33.63738 452 ILE B C 1
ATOM 25587 O O . ILE B 1 455 ? 4.52599 4.68121 124.18858 1.000 34.90755 452 ILE B O 1
ATOM 25603 N N . GLU B 1 456 ? 4.24224 3.60054 126.13630 1.000 31.38425 453 GLU B N 1
ATOM 25604 C CA . GLU B 1 456 ? 3.96807 2.33894 125.46593 1.000 31.80949 453 GLU B CA 1
ATOM 25605 C C . GLU B 1 456 ? 2.54282 2.32726 124.92888 1.000 32.70248 453 GLU B C 1
ATOM 25606 O O . GLU B 1 456 ? 1.62801 2.91223 125.51516 1.000 36.54731 453 GLU B O 1
ATOM 25618 N N . ILE B 1 457 ? 2.36320 1.64582 123.79944 1.000 29.94581 454 ILE B N 1
ATOM 25619 C CA . ILE B 1 457 ? 1.08293 1.62631 123.10477 1.000 30.72647 454 ILE B CA 1
ATOM 25620 C C . ILE B 1 457 ? 0.39389 0.28984 123.32944 1.000 28.40542 454 ILE B C 1
ATOM 25621 O O . ILE B 1 457 ? 0.95875 -0.62040 123.94629 1.000 32.80079 454 ILE B O 1
ATOM 25637 N N . THR B 1 458 ? -0.82776 0.16652 122.81996 1.000 24.04272 455 THR B N 1
ATOM 25638 C CA . THR B 1 458 ? -1.56758 -1.08203 122.83466 1.000 23.17570 455 THR B CA 1
ATOM 25639 C C . THR B 1 458 ? -2.08135 -1.37237 121.43081 1.000 27.32806 455 THR B C 1
ATOM 25640 O O . THR B 1 458 ? -2.18963 -0.47840 120.58690 1.000 24.18086 455 THR B O 1
ATOM 25651 N N . LEU B 1 459 ? -2.38547 -2.64859 121.18647 1.000 29.15542 456 LEU B N 1
ATOM 25652 C CA . LEU B 1 459 ? -3.03097 -3.03404 119.93473 1.000 27.52854 456 LEU B CA 1
ATOM 25653 C C . LEU B 1 459 ? -4.28786 -2.20565 119.69555 1.000 25.88583 456 LEU B C 1
ATOM 25654 O O . LEU B 1 459 ? -4.57018 -1.78428 118.56178 1.000 26.42156 456 LEU B O 1
ATOM 25670 N N . ASP B 1 460 ? -5.05303 -1.95917 120.76274 1.000 21.91651 457 ASP B N 1
ATOM 25671 C CA . ASP B 1 460 ? -6.26544 -1.16068 120.64118 1.000 28.12864 457 ASP B CA 1
ATOM 25672 C C . ASP B 1 460 ? -5.95615 0.24009 120.13171 1.000 26.55309 457 ASP B C 1
ATOM 25673 O O . ASP B 1 460 ? -6.72914 0.80051 119.35310 1.000 31.61109 457 ASP B O 1
ATOM 25682 N N . ASP B 1 461 ? -4.82612 0.81934 120.54498 1.000 22.06869 458 ASP B N 1
ATOM 25683 C CA . ASP B 1 461 ? -4.47826 2.15549 120.06727 1.000 27.81733 458 ASP B CA 1
ATOM 25684 C C . ASP B 1 461 ? -4.20952 2.15157 118.56632 1.000 27.75043 458 ASP B C 1
ATOM 25685 O O . ASP B 1 461 ? -4.67143 3.04403 117.84001 1.000 28.53511 458 ASP B O 1
ATOM 25694 N N . ILE B 1 462 ? -3.46167 1.15512 118.08614 1.000 22.95454 459 ILE B N 1
ATOM 25695 C CA . ILE B 1 462 ? -3.15603 1.06776 116.66131 1.000 20.33438 459 ILE B CA 1
ATOM 25696 C C . ILE B 1 462 ? -4.44374 0.94062 115.86085 1.000 21.37289 459 ILE B C 1
ATOM 25697 O O . ILE B 1 462 ? -4.68078 1.68007 114.89304 1.000 23.62414 459 ILE B O 1
ATOM 25713 N N . TYR B 1 463 ? -5.29909 -0.00375 116.25531 1.000 25.60851 460 TYR B N 1
ATOM 25714 C CA . TYR B 1 463 ? -6.51447 -0.22745 115.48498 1.000 22.10074 460 TYR B CA 1
ATOM 25715 C C . TYR B 1 463 ? -7.51706 0.90226 115.65384 1.000 25.25576 460 TYR B C 1
ATOM 25716 O O . TYR B 1 463 ? -8.32457 1.12369 114.75028 1.000 35.65364 460 TYR B O 1
ATOM 25734 N N . THR B 1 464 ? -7.45379 1.65861 116.75049 1.000 24.25940 461 THR B N 1
ATOM 25735 C CA . THR B 1 464 ? -8.27863 2.85495 116.86667 1.000 23.67440 461 THR B CA 1
ATOM 25736 C C . THR B 1 464 ? -7.82267 3.91949 115.87987 1.000 22.09559 461 THR B C 1
ATOM 25737 O O . THR B 1 464 ? -8.64065 4.50679 115.16472 1.000 25.10326 461 THR B O 1
ATOM 25748 N N . ARG B 1 465 ? -6.51792 4.20042 115.84621 1.000 22.34288 462 ARG B N 1
ATOM 25749 C CA . ARG B 1 465 ? -5.98440 5.09586 114.82415 1.000 22.39304 462 ARG B CA 1
ATOM 25750 C C . ARG B 1 465 ? -6.50640 4.69734 113.44867 1.000 25.57183 462 ARG B C 1
ATOM 25751 O O . ARG B 1 465 ? -7.09015 5.51519 112.71927 1.000 28.78385 462 ARG B O 1
ATOM 25772 N N . LEU B 1 466 ? -6.32744 3.42163 113.09580 1.000 22.18682 463 LEU B N 1
ATOM 25773 C CA . LEU B 1 466 ? -6.71987 2.95284 111.77000 1.000 20.36401 463 LEU B CA 1
ATOM 25774 C C . LEU B 1 466 ? -8.21588 3.13526 111.53108 1.000 25.96112 463 LEU B C 1
ATOM 25775 O O . LEU B 1 466 ? -8.62543 3.72348 110.52527 1.000 26.37906 463 LEU B O 1
ATOM 25791 N N . GLN B 1 467 ? -9.05270 2.62916 112.44096 1.000 27.82596 464 GLN B N 1
ATOM 25792 C CA . GLN B 1 467 ? -10.49244 2.66514 112.21396 1.000 28.80299 464 GLN B CA 1
ATOM 25793 C C . GLN B 1 467 ? -11.00986 4.09370 112.14687 1.000 23.93863 464 GLN B C 1
ATOM 25794 O O . GLN B 1 467 ? -11.90029 4.40028 111.34661 1.000 24.61511 464 GLN B O 1
ATOM 25808 N N . LYS B 1 468 ? -10.46990 4.98341 112.97891 1.000 25.57888 465 LYS B N 1
ATOM 25809 C CA . LYS B 1 468 ? -10.99977 6.33722 113.04185 1.000 28.79790 465 LYS B CA 1
ATOM 25810 C C . LYS B 1 468 ? -10.54999 7.18311 111.85997 1.000 29.00192 465 LYS B C 1
ATOM 25811 O O . LYS B 1 468 ? -11.31233 8.04309 111.40371 1.000 26.52561 465 LYS B O 1
ATOM 25830 N N . ASN B 1 469 ? -9.33750 6.96113 111.34105 1.000 28.06504 466 ASN B N 1
ATOM 25831 C CA . ASN B 1 469 ? -8.85842 7.79473 110.24555 1.000 24.39986 466 ASN B CA 1
ATOM 25832 C C . ASN B 1 469 ? -9.12302 7.20301 108.86835 1.000 25.61462 466 ASN B C 1
ATOM 25833 O O . ASN B 1 469 ? -9.13425 7.95214 107.88522 1.000 34.50832 466 ASN B O 1
ATOM 25844 N N . LEU B 1 470 ? -9.33964 5.89452 108.76596 1.000 25.95565 467 LEU B N 1
ATOM 25845 C CA . LEU B 1 470 ? -9.69348 5.26247 107.50265 1.000 29.48918 467 LEU B CA 1
ATOM 25846 C C . LEU B 1 470 ? -11.18634 4.98959 107.38438 1.000 27.32749 467 LEU B C 1
ATOM 25847 O O . LEU B 1 470 ? -11.63298 4.49617 106.34433 1.000 20.35929 467 LEU B O 1
ATOM 25863 N N . LEU B 1 471 ? -11.96238 5.28904 108.42586 1.000 30.25851 468 LEU B N 1
ATOM 25864 C CA . LEU B 1 471 ? -13.41884 5.18430 108.37441 1.000 21.93136 468 LEU B CA 1
ATOM 25865 C C . LEU B 1 471 ? -13.85402 3.73415 108.17557 1.000 21.51631 468 LEU B C 1
ATOM 25866 O O . LEU B 1 471 ? -14.64019 3.41144 107.28424 1.000 27.98130 468 LEU B O 1
ATOM 25882 N N . LEU B 1 472 ? -13.33571 2.85467 109.02823 1.000 28.65905 469 LEU B N 1
ATOM 25883 C CA . LEU B 1 472 ? -13.62961 1.43194 108.95427 1.000 27.62105 469 LEU B CA 1
ATOM 25884 C C . LEU B 1 472 ? -14.78383 1.06757 109.87953 1.000 33.26236 469 LEU B C 1
ATOM 25885 O O . LEU B 1 472 ? -14.96591 1.65997 110.94696 1.000 34.08362 469 LEU B O 1
ATOM 25901 N N . THR B 1 473 ? -15.56063 0.07410 109.45937 1.000 34.34648 470 THR B N 1
ATOM 25902 C CA . THR B 1 473 ? -16.64264 -0.43238 110.28604 1.000 34.74198 470 THR B CA 1
ATOM 25903 C C . THR B 1 473 ? -16.08386 -1.26707 111.43527 1.000 35.34486 470 THR B C 1
ATOM 25904 O O . THR B 1 473 ? -14.96445 -1.78401 111.37717 1.000 35.49082 470 THR B O 1
ATOM 25915 N N . ASP B 1 474 ? -16.88393 -1.39612 112.49632 1.000 36.12598 471 ASP B N 1
ATOM 25916 C CA . ASP B 1 474 ? -16.50212 -2.27793 113.59450 1.000 36.91783 471 ASP B CA 1
ATOM 25917 C C . ASP B 1 474 ? -16.18291 -3.67546 113.08115 1.000 38.44185 471 ASP B C 1
ATOM 25918 O O . ASP B 1 474 ? -15.26627 -4.33732 113.58035 1.000 41.32661 471 ASP B O 1
ATOM 25927 N N . GLU B 1 475 ? -16.92572 -4.13647 112.07310 1.000 38.37351 472 GLU B N 1
ATOM 25928 C CA . GLU B 1 475 ? -16.67259 -5.45691 111.50862 1.000 36.12038 472 GLU B CA 1
ATOM 25929 C C . GLU B 1 475 ? -15.25308 -5.55544 110.96354 1.000 41.75250 472 GLU B C 1
ATOM 25930 O O . GLU B 1 475 ? -14.50610 -6.47478 111.31338 1.000 40.67595 472 GLU B O 1
ATOM 25942 N N . GLN B 1 476 ? -14.86635 -4.61523 110.09668 1.000 46.04296 473 GLN B N 1
ATOM 25943 C CA . GLN B 1 476 ? -13.53343 -4.64610 109.49976 1.000 35.78007 473 GLN B CA 1
ATOM 25944 C C . GLN B 1 476 ? -12.44743 -4.63229 110.56939 1.000 34.22668 473 GLN B C 1
ATOM 25945 O O . GLN B 1 476 ? -11.52709 -5.46358 110.55789 1.000 35.97959 473 GLN B O 1
ATOM 25959 N N . THR B 1 477 ? -12.52947 -3.67302 111.49269 1.000 34.29108 474 THR B N 1
ATOM 25960 C CA . THR B 1 477 ? -11.47564 -3.50148 112.48520 1.000 38.03781 474 THR B CA 1
ATOM 25961 C C . THR B 1 477 ? -11.37195 -4.72598 113.38349 1.000 35.72462 474 THR B C 1
ATOM 25962 O O . THR B 1 477 ? -10.27163 -5.23074 113.64218 1.000 31.31580 474 THR B O 1
ATOM 25973 N N . ASP B 1 478 ? -12.51266 -5.21879 113.87335 1.000 38.01490 475 ASP B N 1
ATOM 25974 C CA . ASP B 1 478 ? -12.48434 -6.38951 114.74113 1.000 41.16125 475 ASP B CA 1
ATOM 25975 C C . ASP B 1 478 ? -11.96940 -7.61102 113.99497 1.000 36.69439 475 ASP B C 1
ATOM 25976 O O . ASP B 1 478 ? -11.20932 -8.40760 114.55340 1.000 34.03108 475 ASP B O 1
ATOM 25985 N N . PHE B 1 479 ? -12.36286 -7.78061 112.73060 1.000 36.81638 476 PHE B N 1
ATOM 25986 C CA . PHE B 1 479 ? -11.84933 -8.90894 111.96752 1.000 35.02138 476 PHE B CA 1
ATOM 25987 C C . PHE B 1 479 ? -10.33267 -8.85040 111.88153 1.000 34.94475 476 PHE B C 1
ATOM 25988 O O . PHE B 1 479 ? -9.64576 -9.82975 112.18677 1.000 38.69838 476 PHE B O 1
ATOM 26005 N N . LEU B 1 480 ? -9.79075 -7.70568 111.45710 1.000 33.85675 477 LEU B N 1
ATOM 26006 C CA . LEU B 1 480 ? -8.34068 -7.59688 111.32247 1.000 30.58645 477 LEU B CA 1
ATOM 26007 C C . LEU B 1 480 ? -7.64232 -7.84598 112.65557 1.000 26.00748 477 LEU B C 1
ATOM 26008 O O . LEU B 1 480 ? -6.64662 -8.57956 112.71842 1.000 29.63419 477 LEU B O 1
ATOM 26024 N N . LYS B 1 481 ? -8.15898 -7.25895 113.73665 1.000 25.05422 478 LYS B N 1
ATOM 26025 C CA . LYS B 1 481 ? -7.48380 -7.36558 115.02533 1.000 27.80624 478 LYS B CA 1
ATOM 26026 C C . LYS B 1 481 ? -7.51728 -8.79519 115.55222 1.000 28.07214 478 LYS B C 1
ATOM 26027 O O . LYS B 1 481 ? -6.49160 -9.32844 115.99599 1.000 33.46056 478 LYS B O 1
ATOM 26046 N N . GLN B 1 482 ? -8.69033 -9.43236 115.52436 1.000 30.65342 479 GLN B N 1
ATOM 26047 C CA . GLN B 1 482 ? -8.78364 -10.81075 115.98809 1.000 33.86635 479 GLN B CA 1
ATOM 26048 C C . GLN B 1 482 ? -7.97732 -11.74851 115.10000 1.000 31.97025 479 GLN B C 1
ATOM 26049 O O . GLN B 1 482 ? -7.39597 -12.72005 115.59393 1.000 34.07181 479 GLN B O 1
ATOM 26063 N N . ALA B 1 483 ? -7.92167 -11.47627 113.79427 1.000 29.34247 480 ALA B N 1
ATOM 26064 C CA . ALA B 1 483 ? -7.08550 -12.27645 112.90986 1.000 32.12891 480 ALA B CA 1
ATOM 26065 C C . ALA B 1 483 ? -5.62429 -12.18036 113.32151 1.000 33.49073 480 ALA B C 1
ATOM 26066 O O . ALA B 1 483 ? -4.92420 -13.19539 113.40998 1.000 31.74856 480 ALA B O 1
ATOM 26073 N N . GLU B 1 484 ? -5.14871 -10.96108 113.59287 1.000 33.63835 481 GLU B N 1
ATOM 26074 C CA . GLU B 1 484 ? -3.76300 -10.79726 114.02093 1.000 33.67705 481 GLU B CA 1
ATOM 26075 C C . GLU B 1 484 ? -3.50646 -11.51208 115.34367 1.000 32.78159 481 GLU B C 1
ATOM 26076 O O . GLU B 1 484 ? -2.46492 -12.15573 115.51904 1.000 26.57507 481 GLU B O 1
ATOM 26088 N N . ILE B 1 485 ? -4.44600 -11.41363 116.28641 1.000 31.28743 482 ILE B N 1
ATOM 26089 C CA . ILE B 1 485 ? -4.25332 -12.04839 117.58946 1.000 35.53482 482 ILE B CA 1
ATOM 26090 C C . ILE B 1 485 ? -4.17595 -13.56380 117.43646 1.000 38.11000 482 ILE B C 1
ATOM 26091 O O . ILE B 1 485 ? -3.26110 -14.21794 117.95837 1.000 43.52739 482 ILE B O 1
ATOM 26107 N N . GLU B 1 486 ? -5.14749 -14.14661 116.73095 1.000 34.50717 483 GLU B N 1
ATOM 26108 C CA . GLU B 1 486 ? -5.15941 -15.59204 116.54529 1.000 36.24748 483 GLU B CA 1
ATOM 26109 C C . GLU B 1 486 ? -3.94817 -16.06483 115.75390 1.000 32.52505 483 GLU B C 1
ATOM 26110 O O . GLU B 1 486 ? -3.42880 -17.15455 116.01498 1.000 31.80204 483 GLU B O 1
ATOM 26122 N N . ALA B 1 487 ? -3.47295 -15.26325 114.79703 1.000 34.99428 484 ALA B N 1
ATOM 26123 C CA . ALA B 1 487 ? -2.27041 -15.63340 114.05996 1.000 31.54597 484 ALA B CA 1
ATOM 26124 C C . ALA B 1 487 ? -1.05065 -15.62987 114.96865 1.000 29.30351 484 ALA B C 1
ATOM 26125 O O . ALA B 1 487 ? -0.23438 -16.55679 114.92347 1.000 34.59513 484 ALA B O 1
ATOM 26132 N N . GLU B 1 488 ? -0.90699 -14.59561 115.80066 1.000 33.15576 485 GLU B N 1
ATOM 26133 C CA . GLU B 1 488 ? 0.20997 -14.56358 116.73818 1.000 33.85961 485 GLU B CA 1
ATOM 26134 C C . GLU B 1 488 ? 0.17955 -15.77515 117.65962 1.000 26.79063 485 GLU B C 1
ATOM 26135 O O . GLU B 1 488 ? 1.21643 -16.39562 117.91521 1.000 26.87912 485 GLU B O 1
ATOM 26147 N N . ILE B 1 489 ? -1.00290 -16.13279 118.16268 1.000 27.37058 486 ILE B N 1
ATOM 26148 C CA . ILE B 1 489 ? -1.09969 -17.30024 119.03646 1.000 33.04383 486 ILE B CA 1
ATOM 26149 C C . ILE B 1 489 ? -0.74527 -18.57218 118.27181 1.000 38.31108 486 ILE B C 1
ATOM 26150 O O . ILE B 1 489 ? -0.05134 -19.45534 118.79145 1.000 34.72150 486 ILE B O 1
ATOM 26166 N N . ALA B 1 490 ? -1.21118 -18.68445 117.02525 1.000 31.31494 487 ALA B N 1
ATOM 26167 C CA . ALA B 1 490 ? -1.04144 -19.91546 116.26521 1.000 26.61304 487 ALA B CA 1
ATOM 26168 C C . ALA B 1 490 ? 0.38422 -20.11197 115.76870 1.000 31.52986 487 ALA B C 1
ATOM 26169 O O . ALA B 1 490 ? 0.78480 -21.25396 115.51711 1.000 38.92453 487 ALA B O 1
ATOM 26176 N N . HIS B 1 491 ? 1.15458 -19.03777 115.61861 1.000 24.41864 488 HIS B N 1
ATOM 26177 C CA . HIS B 1 491 ? 2.51676 -19.12237 115.11488 1.000 24.51213 488 HIS B CA 1
ATOM 26178 C C . HIS B 1 491 ? 3.55802 -19.23282 116.22313 1.000 26.20283 488 HIS B C 1
ATOM 26179 O O . HIS B 1 491 ? 4.75475 -19.13664 115.93887 1.000 29.97196 488 HIS B O 1
ATOM 26193 N N . VAL B 1 492 ? 3.14030 -19.43843 117.46642 1.000 22.48737 489 VAL B N 1
ATOM 26194 C CA . VAL B 1 492 ? 4.07946 -19.51957 118.57868 1.000 23.60681 489 VAL B CA 1
ATOM 26195 C C . VAL B 1 492 ? 4.79439 -20.86382 118.55599 1.000 29.02702 489 VAL B C 1
ATOM 26196 O O . VAL B 1 492 ? 4.19854 -21.90361 118.24919 1.000 34.89810 489 VAL B O 1
ATOM 26209 N N . GLU B 1 493 ? 6.08248 -20.84042 118.88066 1.000 28.62044 490 GLU B N 1
ATOM 26210 C CA . GLU B 1 493 ? 6.90172 -22.02430 119.08202 1.000 30.30487 490 GLU B CA 1
ATOM 26211 C C . GLU B 1 493 ? 7.79600 -21.77265 120.28573 1.000 31.41628 490 GLU B C 1
ATOM 26212 O O . GLU B 1 493 ? 8.16050 -20.62297 120.55492 1.000 31.91870 490 GLU B O 1
ATOM 26224 N N . PRO B 1 494 ? 8.16434 -22.81647 121.02751 1.000 33.62503 491 PRO B N 1
ATOM 26225 C CA . PRO B 1 494 ? 9.01934 -22.60784 122.20027 1.000 36.83808 491 PRO B CA 1
ATOM 26226 C C . PRO B 1 494 ? 10.50193 -22.73525 121.88893 1.000 38.16234 491 PRO B C 1
ATOM 26227 O O . PRO B 1 494 ? 10.93910 -23.60205 121.12887 1.000 46.88702 491 PRO B O 1
ATOM 26238 N N . ILE B 1 495 ? 11.28188 -21.83820 122.48457 1.000 30.03476 492 ILE B N 1
ATOM 26239 C CA . ILE B 1 495 ? 12.74825 -21.97164 122.49168 1.000 30.98818 492 ILE B CA 1
ATOM 26240 C C . ILE B 1 495 ? 13.07124 -22.73168 123.77134 1.000 34.89065 492 ILE B C 1
ATOM 26241 O O . ILE B 1 495 ? 13.41494 -22.16729 124.81227 1.000 33.05872 492 ILE B O 1
ATOM 26257 N N . GLN B 1 496 ? 12.93491 -24.05730 123.69601 1.000 44.68405 493 GLN B N 1
ATOM 26258 C CA . GLN B 1 496 ? 12.91053 -24.87341 124.90366 1.000 41.00644 493 GLN B CA 1
ATOM 26259 C C . GLN B 1 496 ? 14.22379 -24.83403 125.67134 1.000 38.95569 493 GLN B C 1
ATOM 26260 O O . GLN B 1 496 ? 14.22575 -25.11422 126.87570 1.000 45.29402 493 GLN B O 1
ATOM 26274 N N . LYS B 1 497 ? 15.33955 -24.49597 125.01870 1.000 38.95084 494 LYS B N 1
ATOM 26275 C CA . LYS B 1 497 ? 16.61638 -24.48239 125.72870 1.000 36.84419 494 LYS B CA 1
ATOM 26276 C C . LYS B 1 497 ? 16.60101 -23.42911 126.83368 1.000 36.61454 494 LYS B C 1
ATOM 26277 O O . LYS B 1 497 ? 16.90606 -23.72404 127.99919 1.000 38.35410 494 LYS B O 1
ATOM 26296 N N . ARG B 1 498 ? 16.17462 -22.20696 126.50326 1.000 34.42615 495 ARG B N 1
ATOM 26297 C CA . ARG B 1 498 ? 16.12567 -21.15623 127.51471 1.000 42.87658 495 ARG B CA 1
ATOM 26298 C C . ARG B 1 498 ? 14.93068 -21.29056 128.45327 1.000 40.65955 495 ARG B C 1
ATOM 26299 O O . ARG B 1 498 ? 15.01167 -20.83110 129.59572 1.000 46.65802 495 ARG B O 1
ATOM 26320 N N . ILE B 1 499 ? 13.83473 -21.92546 128.02314 1.000 31.92565 496 ILE B N 1
ATOM 26321 C CA . ILE B 1 499 ? 12.72573 -22.17555 128.94260 1.000 32.56507 496 ILE B CA 1
ATOM 26322 C C . ILE B 1 499 ? 13.16184 -23.14503 130.03515 1.000 37.95050 496 ILE B C 1
ATOM 26323 O O . ILE B 1 499 ? 12.93878 -22.90675 131.23152 1.000 40.31584 496 ILE B O 1
ATOM 26339 N N . ASN B 1 500 ? 13.79208 -24.25603 129.63869 1.000 44.35107 497 ASN B N 1
ATOM 26340 C CA . ASN B 1 500 ? 14.26677 -25.22319 130.62236 1.000 45.83795 497 ASN B CA 1
ATOM 26341 C C . ASN B 1 500 ? 15.34954 -24.62183 131.50858 1.000 44.55789 497 ASN B C 1
ATOM 26342 O O . ASN B 1 500 ? 15.39557 -24.90088 132.71170 1.000 41.74697 497 ASN B O 1
ATOM 26353 N N . TYR B 1 501 ? 16.22586 -23.78275 130.94047 1.000 36.64584 498 TYR B N 1
ATOM 26354 C CA . TYR B 1 501 ? 17.23539 -23.12785 131.76906 1.000 33.70239 498 TYR B CA 1
ATOM 26355 C C . TYR B 1 501 ? 16.59468 -22.19209 132.79161 1.000 43.49300 498 TYR B C 1
ATOM 26356 O O . TYR B 1 501 ? 17.00478 -22.15984 133.96089 1.000 47.85728 498 TYR B O 1
ATOM 26374 N N . LEU B 1 502 ? 15.58988 -21.41823 132.36753 1.000 43.34528 499 LEU B N 1
ATOM 26375 C CA . LEU B 1 502 ? 14.86375 -20.54961 133.28860 1.000 37.85759 499 LEU B CA 1
ATOM 26376 C C . LEU B 1 502 ? 14.25798 -21.35303 134.42969 1.000 38.87779 499 LEU B C 1
ATOM 26377 O O . LEU B 1 502 ? 14.38110 -20.98342 135.60487 1.000 38.99155 499 LEU B O 1
ATOM 26393 N N . PHE B 1 503 ? 13.58664 -22.45773 134.10274 1.000 36.99107 500 PHE B N 1
ATOM 26394 C CA . PHE B 1 503 ? 12.93067 -23.22253 135.15894 1.000 43.84486 500 PHE B CA 1
ATOM 26395 C C . PHE B 1 503 ? 13.93899 -23.95218 136.03824 1.000 48.39864 500 PHE B C 1
ATOM 26396 O O . PHE B 1 503 ? 13.65472 -24.21303 137.21222 1.000 49.53376 500 PHE B O 1
ATOM 26413 N N . SER B 1 504 ? 15.12204 -24.27022 135.50976 1.000 46.60398 501 SER B N 1
ATOM 26414 C CA . SER B 1 504 ? 16.17893 -24.80019 136.36434 1.000 44.28765 501 SER B CA 1
ATOM 26415 C C . SER B 1 504 ? 16.63755 -23.74316 137.36036 1.000 44.55052 501 SER B C 1
ATOM 26416 O O . SER B 1 504 ? 16.77145 -24.01876 138.55820 1.000 51.06107 501 SER B O 1
ATOM 26424 N N . LEU B 1 505 ? 16.88188 -22.52197 136.87765 1.000 47.70704 502 LEU B N 1
ATOM 26425 C CA . LEU B 1 505 ? 17.17138 -21.40982 137.77909 1.000 45.99329 502 LEU B CA 1
ATOM 26426 C C . LEU B 1 505 ? 16.11174 -21.31027 138.86855 1.000 47.96079 502 LEU B C 1
ATOM 26427 O O . LEU B 1 505 ? 16.42656 -21.16478 140.05479 1.000 52.07285 502 LEU B O 1
ATOM 26443 N N . LYS B 1 506 ? 14.84059 -21.38159 138.47330 1.000 49.88591 503 LYS B N 1
ATOM 26444 C CA . LYS B 1 506 ? 13.76007 -21.37082 139.45481 1.000 52.82744 503 LYS B CA 1
ATOM 26445 C C . LYS B 1 506 ? 13.92893 -22.49890 140.46537 1.000 52.13146 503 LYS B C 1
ATOM 26446 O O . LYS B 1 506 ? 13.75631 -22.29337 141.67266 1.000 51.49538 503 LYS B O 1
ATOM 26465 N N . ALA B 1 507 ? 14.27858 -23.69641 139.99012 1.000 56.66585 504 ALA B N 1
ATOM 26466 C CA . ALA B 1 507 ? 14.32930 -24.86621 140.85833 1.000 58.58501 504 ALA B CA 1
ATOM 26467 C C . ALA B 1 507 ? 15.42408 -24.77403 141.91351 1.000 58.73002 504 ALA B C 1
ATOM 26468 O O . ALA B 1 507 ? 15.32817 -25.45233 142.94248 1.000 57.12050 504 ALA B O 1
ATOM 26475 N N . LYS B 1 508 ? 16.45663 -23.96299 141.69010 1.000 49.12958 505 LYS B N 1
ATOM 26476 C CA . LYS B 1 508 ? 17.53949 -23.79398 142.65772 1.000 47.46227 505 LYS B CA 1
ATOM 26477 C C . LYS B 1 508 ? 17.42171 -22.47739 143.41888 1.000 55.87537 505 LYS B C 1
ATOM 26478 O O . LYS B 1 508 ? 18.42640 -21.84166 143.75238 1.000 55.57021 505 LYS B O 1
ATOM 26497 N N . GLY B 1 509 ? 16.19323 -22.04576 143.70455 1.000 58.60431 506 GLY B N 1
ATOM 26498 C CA . GLY B 1 509 ? 15.93426 -20.93564 144.59147 1.000 56.87573 506 GLY B CA 1
ATOM 26499 C C . GLY B 1 509 ? 15.96245 -19.56477 143.94560 1.000 56.10565 506 GLY B C 1
ATOM 26500 O O . GLY B 1 509 ? 15.27463 -18.65598 144.42187 1.000 61.44828 506 GLY B O 1
ATOM 26504 N N . HIS B 1 510 ? 16.74176 -19.38777 142.88163 1.000 52.59956 507 HIS B N 1
ATOM 26505 C CA . HIS B 1 510 ? 16.86539 -18.07337 142.26467 1.000 52.04402 507 HIS B CA 1
ATOM 26506 C C . HIS B 1 510 ? 15.50755 -17.57324 141.78598 1.000 49.97871 507 HIS B C 1
ATOM 26507 O O . HIS B 1 510 ? 14.66878 -18.34803 141.31768 1.000 56.65735 507 HIS B O 1
ATOM 26521 N N . ASP B 1 511 ? 15.29445 -16.26550 141.90836 1.000 43.55481 508 ASP B N 1
ATOM 26522 C CA . ASP B 1 511 ? 14.05558 -15.63593 141.47247 1.000 44.08531 508 ASP B CA 1
ATOM 26523 C C . ASP B 1 511 ? 14.16557 -15.24962 140.00333 1.000 42.25425 508 ASP B C 1
ATOM 26524 O O . ASP B 1 511 ? 15.16651 -14.65698 139.58436 1.000 44.54268 508 ASP B O 1
ATOM 26533 N N . VAL B 1 512 ? 13.13490 -15.58114 139.22836 1.000 36.97765 509 VAL B N 1
ATOM 26534 C CA . VAL B 1 512 ? 13.10330 -15.28537 137.80325 1.000 37.68029 509 VAL B CA 1
ATOM 26535 C C . VAL B 1 512 ? 11.80974 -14.56101 137.46880 1.000 31.97651 509 VAL B C 1
ATOM 26536 O O . VAL B 1 512 ? 10.79595 -14.69065 138.16944 1.000 28.57336 509 VAL B O 1
ATOM 26549 N N . ALA B 1 513 ? 11.84969 -13.78766 136.39031 1.000 31.00897 510 ALA B N 1
ATOM 26550 C CA . ALA B 1 513 ? 10.67094 -13.10126 135.88167 1.000 31.19744 510 ALA B CA 1
ATOM 26551 C C . ALA B 1 513 ? 10.90017 -12.78493 134.41080 1.000 33.52786 510 ALA B C 1
ATOM 26552 O O . ALA B 1 513 ? 12.02117 -12.87412 133.90338 1.000 33.51334 510 ALA B O 1
ATOM 26559 N N . MET B 1 514 ? 9.81759 -12.41871 133.73001 1.000 31.40108 511 MET B N 1
ATOM 26560 C CA . MET B 1 514 ? 9.85056 -12.07233 132.31699 1.000 29.59078 511 MET B CA 1
ATOM 26561 C C . MET B 1 514 ? 9.68760 -10.56741 132.14202 1.000 28.36818 511 MET B C 1
ATOM 26562 O O . MET B 1 514 ? 9.02202 -9.89939 132.93846 1.000 31.86895 511 MET B O 1
ATOM 26576 N N . ALA B 1 515 ? 10.30731 -10.03890 131.08845 1.000 30.57724 512 ALA B N 1
ATOM 26577 C CA . ALA B 1 515 ? 10.24914 -8.61237 130.77420 1.000 34.47793 512 ALA B CA 1
ATOM 26578 C C . ALA B 1 515 ? 10.18921 -8.46770 129.25973 1.000 31.10650 512 ALA B C 1
ATOM 26579 O O . ALA B 1 515 ? 11.14881 -8.81719 128.56539 1.000 20.87771 512 ALA B O 1
ATOM 26586 N N . SER B 1 516 ? 9.07145 -7.95000 128.74865 1.000 27.73691 513 SER B N 1
ATOM 26587 C CA . SER B 1 516 ? 8.83091 -7.88734 127.31467 1.000 31.18523 513 SER B CA 1
ATOM 26588 C C . SER B 1 516 ? 8.32221 -6.51228 126.91155 1.000 31.34033 513 SER B C 1
ATOM 26589 O O . SER B 1 516 ? 7.50413 -5.91031 127.61307 1.000 27.99446 513 SER B O 1
ATOM 26597 N N . ASP B 1 517 ? 8.81888 -6.02345 125.77463 1.000 33.16931 514 ASP B N 1
ATOM 26598 C CA . ASP B 1 517 ? 8.30143 -4.82244 125.12302 1.000 28.67445 514 ASP B CA 1
ATOM 26599 C C . ASP B 1 517 ? 7.37270 -5.28267 124.00625 1.000 30.73442 514 ASP B C 1
ATOM 26600 O O . ASP B 1 517 ? 7.82606 -5.61621 122.90817 1.000 32.20020 514 ASP B O 1
ATOM 26609 N N . MET B 1 518 ? 6.07252 -5.30069 124.28351 1.000 27.09383 515 MET B N 1
ATOM 26610 C CA . MET B 1 518 ? 5.10622 -5.77229 123.30311 1.000 29.45968 515 MET B CA 1
ATOM 26611 C C . MET B 1 518 ? 3.76862 -5.09761 123.55596 1.000 32.90416 515 MET B C 1
ATOM 26612 O O . MET B 1 518 ? 3.36298 -4.91433 124.70630 1.000 31.57755 515 MET B O 1
ATOM 26626 N N . TYR B 1 519 ? 3.08943 -4.73711 122.46476 1.000 30.07841 516 TYR B N 1
ATOM 26627 C CA . TYR B 1 519 ? 1.82955 -4.00913 122.52254 1.000 24.08150 516 TYR B CA 1
ATOM 26628 C C . TYR B 1 519 ? 0.61865 -4.90666 122.74224 1.000 29.73430 516 TYR B C 1
ATOM 26629 O O . TYR B 1 519 ? -0.47386 -4.38826 122.99744 1.000 34.95931 516 TYR B O 1
ATOM 26647 N N . LEU B 1 520 ? 0.77330 -6.22273 122.64303 1.000 29.16577 517 LEU B N 1
ATOM 26648 C CA . LEU B 1 520 ? -0.36437 -7.11174 122.81032 1.000 34.08580 517 LEU B CA 1
ATOM 26649 C C . LEU B 1 520 ? -0.84445 -7.09643 124.26141 1.000 24.79968 517 LEU B C 1
ATOM 26650 O O . LEU B 1 520 ? -0.05707 -6.86557 125.18257 1.000 24.11157 517 LEU B O 1
ATOM 26666 N N . PRO B 1 521 ? -2.13503 -7.33965 124.49299 1.000 26.36810 518 PRO B N 1
ATOM 26667 C CA . PRO B 1 521 ? -2.63164 -7.39322 125.87155 1.000 26.78356 518 PRO B CA 1
ATOM 26668 C C . PRO B 1 521 ? -2.01523 -8.56030 126.62759 1.000 36.05272 518 PRO B C 1
ATOM 26669 O O . PRO B 1 521 ? -1.53147 -9.53168 126.04247 1.000 43.87332 518 PRO B O 1
ATOM 26680 N N . GLU B 1 522 ? -2.04126 -8.45584 127.95771 1.000 33.66868 519 GLU B N 1
ATOM 26681 C CA . GLU B 1 522 ? -1.37234 -9.45759 128.78085 1.000 36.02907 519 GLU B CA 1
ATOM 26682 C C . GLU B 1 522 ? -2.03166 -10.82521 128.66081 1.000 36.62133 519 GLU B C 1
ATOM 26683 O O . GLU B 1 522 ? -1.34200 -11.84917 128.72554 1.000 42.26071 519 GLU B O 1
ATOM 26695 N N . ASP B 1 523 ? -3.35420 -10.87029 128.48703 1.000 42.41116 520 ASP B N 1
ATOM 26696 C CA . ASP B 1 523 ? -4.02482 -12.15903 128.34160 1.000 40.99365 520 ASP B CA 1
ATOM 26697 C C . ASP B 1 523 ? -3.56531 -12.87452 127.07635 1.000 36.84815 520 ASP B C 1
ATOM 26698 O O . ASP B 1 523 ? -3.37265 -14.09594 127.07949 1.000 38.25419 520 ASP B O 1
ATOM 26707 N N . VAL B 1 524 ? -3.35937 -12.12794 125.98939 1.000 37.28047 521 VAL B N 1
ATOM 26708 C CA . VAL B 1 524 ? -2.87266 -12.73896 124.75659 1.000 35.67600 521 VAL B CA 1
ATOM 26709 C C . VAL B 1 524 ? -1.43774 -13.22151 124.92986 1.000 34.55639 521 VAL B C 1
ATOM 26710 O O . VAL B 1 524 ? -1.05934 -14.28388 124.42025 1.000 36.23499 521 VAL B O 1
ATOM 26723 N N . ILE B 1 525 ? -0.61509 -12.45336 125.64720 1.000 34.13010 522 ILE B N 1
ATOM 26724 C CA . ILE B 1 525 ? 0.75789 -12.88085 125.90189 1.000 37.97714 522 ILE B CA 1
ATOM 26725 C C . ILE B 1 525 ? 0.76777 -14.17045 126.71462 1.000 35.38910 522 ILE B C 1
ATOM 26726 O O . ILE B 1 525 ? 1.57967 -15.07189 126.47041 1.000 33.97913 522 ILE B O 1
ATOM 26742 N N . TYR B 1 526 ? -0.13576 -14.28168 127.69093 1.000 35.20138 523 TYR B N 1
ATOM 26743 C CA . TYR B 1 526 ? -0.21727 -15.50751 128.47848 1.000 38.56900 523 TYR B CA 1
ATOM 26744 C C . TYR B 1 526 ? -0.70631 -16.67566 127.62972 1.000 34.38911 523 TYR B C 1
ATOM 26745 O O . TYR B 1 526 ? -0.22034 -17.80108 127.78072 1.000 37.19934 523 TYR B O 1
ATOM 26763 N N . LYS B 1 527 ? -1.67107 -16.43317 126.73840 1.000 30.79433 524 LYS B N 1
ATOM 26764 C CA . LYS B 1 527 ? -2.09614 -17.48353 125.81770 1.000 32.50699 524 LYS B CA 1
ATOM 26765 C C . LYS B 1 527 ? -0.93013 -17.96177 124.96077 1.000 41.83431 524 LYS B C 1
ATOM 26766 O O . LYS B 1 527 ? -0.77254 -19.16571 124.72260 1.000 50.21247 524 LYS B O 1
ATOM 26785 N N . MET B 1 528 ? -0.09731 -17.03082 124.49339 1.000 35.65053 525 MET B N 1
ATOM 26786 C CA . MET B 1 528 ? 1.05140 -17.40994 123.67536 1.000 39.94309 525 MET B CA 1
ATOM 26787 C C . MET B 1 528 ? 2.06837 -18.20759 124.48612 1.000 43.20497 525 MET B C 1
ATOM 26788 O O . MET B 1 528 ? 2.60984 -19.21199 124.00409 1.000 41.77997 525 MET B O 1
ATOM 26802 N N . LEU B 1 529 ? 2.33721 -17.78058 125.72183 1.000 45.59064 526 LEU B N 1
ATOM 26803 C CA . LEU B 1 529 ? 3.25209 -18.53174 126.57645 1.000 39.19559 526 LEU B CA 1
ATOM 26804 C C . LEU B 1 529 ? 2.71814 -19.93291 126.85253 1.000 44.48501 526 LEU B C 1
ATOM 26805 O O . LEU B 1 529 ? 3.48899 -20.89730 126.91724 1.000 45.80049 526 LEU B O 1
ATOM 26821 N N . ASP B 1 530 ? 1.40077 -20.06598 127.02223 1.000 43.75023 527 ASP B N 1
ATOM 26822 C CA . ASP B 1 530 ? 0.80321 -21.39063 127.15841 1.000 43.93172 527 ASP B CA 1
ATOM 26823 C C . ASP B 1 530 ? 1.03537 -22.21705 125.90056 1.000 41.65503 527 ASP B C 1
ATOM 26824 O O . ASP B 1 530 ? 1.42857 -23.38690 125.97110 1.000 40.87451 527 ASP B O 1
ATOM 26833 N N . ARG B 1 531 ? 0.78814 -21.61911 124.73362 1.000 42.30708 528 ARG B N 1
ATOM 26834 C CA . ARG B 1 531 ? 1.06619 -22.30188 123.47603 1.000 42.39536 528 ARG B CA 1
ATOM 26835 C C . ARG B 1 531 ? 2.50939 -22.78605 123.41678 1.000 37.13777 528 ARG B C 1
ATOM 26836 O O . ARG B 1 531 ? 2.78908 -23.84078 122.83629 1.000 36.52055 528 ARG B O 1
ATOM 26857 N N . ALA B 1 532 ? 3.43664 -22.03489 124.01307 1.000 40.35236 529 ALA B N 1
ATOM 26858 C CA . ALA B 1 532 ? 4.84817 -22.40566 123.98975 1.000 40.22432 529 ALA B CA 1
ATOM 26859 C C . ALA B 1 532 ? 5.21990 -23.37503 125.10779 1.000 41.52716 529 ALA B C 1
ATOM 26860 O O . ALA B 1 532 ? 5.94756 -24.34471 124.86784 1.000 38.25804 529 ALA B O 1
ATOM 26867 N N . ASP B 1 533 ? 4.74767 -23.12869 126.32792 1.000 43.00213 530 ASP B N 1
ATOM 26868 C CA . ASP B 1 533 ? 5.01593 -24.02362 127.45240 1.000 36.97564 530 ASP B CA 1
ATOM 26869 C C . ASP B 1 533 ? 4.02319 -23.69255 128.55397 1.000 43.82713 530 ASP B C 1
ATOM 26870 O O . ASP B 1 533 ? 3.95768 -22.54290 129.00178 1.000 46.10739 530 ASP B O 1
ATOM 26879 N N . THR B 1 534 ? 3.26159 -24.69643 128.99513 1.000 45.21545 531 THR B N 1
ATOM 26880 C CA . THR B 1 534 ? 2.11527 -24.43208 129.85762 1.000 45.77505 531 THR B CA 1
ATOM 26881 C C . THR B 1 534 ? 2.52668 -23.85338 131.20527 1.000 44.17759 531 THR B C 1
ATOM 26882 O O . THR B 1 534 ? 1.74853 -23.11822 131.82388 1.000 50.07779 531 THR B O 1
ATOM 26893 N N . ARG B 1 535 ? 3.73004 -24.16639 131.68132 1.000 38.69775 532 ARG B N 1
ATOM 26894 C CA . ARG B 1 535 ? 4.13898 -23.74254 133.01448 1.000 43.77758 532 ARG B CA 1
ATOM 26895 C C . ARG B 1 535 ? 4.73033 -22.33764 133.04724 1.000 45.84448 532 ARG B C 1
ATOM 26896 O O . ARG B 1 535 ? 4.89085 -21.77806 134.13835 1.000 50.56438 532 ARG B O 1
ATOM 26917 N N . LEU B 1 536 ? 5.02936 -21.73964 131.89095 1.000 45.89131 533 LEU B N 1
ATOM 26918 C CA . LEU B 1 536 ? 5.55177 -20.37721 131.88399 1.000 43.47272 533 LEU B CA 1
ATOM 26919 C C . LEU B 1 536 ? 4.58798 -19.38425 132.52228 1.000 45.68411 533 LEU B C 1
ATOM 26920 O O . LEU B 1 536 ? 5.02636 -18.32501 132.98284 1.000 44.50110 533 LEU B O 1
ATOM 26936 N N . ARG B 1 537 ? 3.28902 -19.69575 132.56070 1.000 46.94859 534 ARG B N 1
ATOM 26937 C CA . ARG B 1 537 ? 2.34216 -18.79421 133.20790 1.000 51.66322 534 ARG B CA 1
ATOM 26938 C C . ARG B 1 537 ? 2.68685 -18.58779 134.67766 1.000 53.18894 534 ARG B C 1
ATOM 26939 O O . ARG B 1 537 ? 2.33720 -17.55306 135.25747 1.000 54.27517 534 ARG B O 1
ATOM 26960 N N . GLU B 1 538 ? 3.36887 -19.55632 135.29663 1.000 51.32872 535 GLU B N 1
ATOM 26961 C CA . GLU B 1 538 ? 3.74118 -19.42263 136.70028 1.000 49.47261 535 GLU B CA 1
ATOM 26962 C C . GLU B 1 538 ? 4.65744 -18.23252 136.94962 1.000 52.62066 535 GLU B C 1
ATOM 26963 O O . GLU B 1 538 ? 4.70889 -17.72785 138.07627 1.000 60.06674 535 GLU B O 1
ATOM 26975 N N . ILE B 1 539 ? 5.37281 -17.77093 135.93092 1.000 46.54169 536 ILE B N 1
ATOM 26976 C CA . ILE B 1 539 ? 6.44426 -16.79598 136.11324 1.000 39.03124 536 ILE B CA 1
ATOM 26977 C C . ILE B 1 539 ? 5.86610 -15.38709 136.15093 1.000 38.80562 536 ILE B C 1
ATOM 26978 O O . ILE B 1 539 ? 4.92342 -15.08630 135.40411 1.000 42.24660 536 ILE B O 1
ATOM 26994 N N . PRO B 1 540 ? 6.38741 -14.49379 136.99487 1.000 40.81190 537 PRO B N 1
ATOM 26995 C CA . PRO B 1 540 ? 5.93600 -13.09878 136.94686 1.000 32.31071 537 PRO B CA 1
ATOM 26996 C C . PRO B 1 540 ? 6.23049 -12.48452 135.58830 1.000 32.57718 537 PRO B C 1
ATOM 26997 O O . PRO B 1 540 ? 7.28435 -12.72109 134.99409 1.000 33.43923 537 PRO B O 1
ATOM 27008 N N . LEU B 1 541 ? 5.28471 -11.68960 135.09849 1.000 34.87924 538 LEU B N 1
ATOM 27009 C CA . LEU B 1 541 ? 5.38867 -11.05447 133.79334 1.000 31.64767 538 LEU B CA 1
ATOM 27010 C C . LEU B 1 541 ? 5.37205 -9.54266 133.95882 1.000 35.40381 538 LEU B C 1
ATOM 27011 O O . LEU B 1 541 ? 4.45078 -8.98815 134.56708 1.000 38.63021 538 LEU B O 1
ATOM 27027 N N . TYR B 1 542 ? 6.39080 -8.88494 133.41822 1.000 31.72142 539 TYR B N 1
ATOM 27028 C CA . TYR B 1 542 ? 6.45492 -7.42911 133.33965 1.000 27.61925 539 TYR B CA 1
ATOM 27029 C C . TYR B 1 542 ? 6.30742 -7.05806 131.86756 1.000 30.56533 539 TYR B C 1
ATOM 27030 O O . TYR B 1 542 ? 7.27617 -7.11430 131.10252 1.000 31.96262 539 TYR B O 1
ATOM 27048 N N . LEU B 1 543 ? 5.09241 -6.68612 131.47633 1.000 27.37843 540 LEU B N 1
ATOM 27049 C CA . LEU B 1 543 ? 4.75255 -6.40970 130.08689 1.000 29.07142 540 LEU B CA 1
ATOM 27050 C C . LEU B 1 543 ? 4.58589 -4.91036 129.89004 1.000 22.51031 540 LEU B C 1
ATOM 27051 O O . LEU B 1 543 ? 3.86059 -4.25599 130.64595 1.000 27.54925 540 LEU B O 1
ATOM 27067 N N . SER B 1 544 ? 5.24952 -4.37589 128.86408 1.000 22.19177 541 SER B N 1
ATOM 27068 C CA . SER B 1 544 ? 5.24641 -2.93425 128.64875 1.000 25.16096 541 SER B CA 1
ATOM 27069 C C . SER B 1 544 ? 3.83806 -2.40793 128.39858 1.000 28.92682 541 SER B C 1
ATOM 27070 O O . SER B 1 544 ? 3.49635 -1.30146 128.83367 1.000 30.47641 541 SER B O 1
ATOM 27078 N N . SER B 1 545 ? 3.00668 -3.17762 127.69135 1.000 30.19629 542 SER B N 1
ATOM 27079 C CA . SER B 1 545 ? 1.68766 -2.67356 127.32190 1.000 25.99599 542 SER B CA 1
ATOM 27080 C C . SER B 1 545 ? 0.82382 -2.40725 128.54546 1.000 28.77806 542 SER B C 1
ATOM 27081 O O . SER B 1 545 ? -0.04133 -1.52522 128.50982 1.000 43.38125 542 SER B O 1
ATOM 27089 N N . THR B 1 546 ? 1.03645 -3.14984 129.63135 1.000 23.38385 543 THR B N 1
ATOM 27090 C CA . THR B 1 546 ? 0.26238 -2.93877 130.84783 1.000 32.39395 543 THR B CA 1
ATOM 27091 C C . THR B 1 546 ? 0.91614 -1.93797 131.79021 1.000 34.10518 543 THR B C 1
ATOM 27092 O O . THR B 1 546 ? 0.20980 -1.18270 132.46894 1.000 34.01487 543 THR B O 1
ATOM 27103 N N . ILE B 1 547 ? 2.24729 -1.91519 131.84493 1.000 26.51612 544 ILE B N 1
ATOM 27104 C CA . ILE B 1 547 ? 2.94389 -1.02286 132.76370 1.000 27.08518 544 ILE B CA 1
ATOM 27105 C C . ILE B 1 547 ? 3.03067 0.38397 132.18732 1.000 35.14520 544 ILE B C 1
ATOM 27106 O O . ILE B 1 547 ? 2.76346 1.37237 132.88071 1.000 35.99214 544 ILE B O 1
ATOM 27122 N N . GLY B 1 548 ? 3.40545 0.49603 130.91400 1.000 34.75865 545 GLY B N 1
ATOM 27123 C CA . GLY B 1 548 ? 3.57798 1.76845 130.24949 1.000 31.63474 545 GLY B CA 1
ATOM 27124 C C . GLY B 1 548 ? 5.02170 2.14133 129.99581 1.000 29.50855 545 GLY B C 1
ATOM 27125 O O . GLY B 1 548 ? 5.28428 3.01332 129.15640 1.000 35.76131 545 GLY B O 1
ATOM 27129 N N . TYR B 1 549 ? 5.96122 1.51562 130.69652 1.000 29.67181 546 TYR B N 1
ATOM 27130 C CA . TYR B 1 549 ? 7.38301 1.75143 130.49710 1.000 34.39721 546 TYR B CA 1
ATOM 27131 C C . TYR B 1 549 ? 7.99742 0.59497 129.71872 1.000 31.75701 546 TYR B C 1
ATOM 27132 O O . TYR B 1 549 ? 7.51148 -0.53835 129.76711 1.000 32.88667 546 TYR B O 1
ATOM 27150 N N . GLN B 1 550 ? 9.07484 0.89359 128.99934 1.000 27.83365 547 GLN B N 1
ATOM 27151 C CA . GLN B 1 550 ? 9.69300 -0.04768 128.07862 1.000 29.33893 547 GLN B CA 1
ATOM 27152 C C . GLN B 1 550 ? 11.12634 -0.34151 128.50223 1.000 28.22228 547 GLN B C 1
ATOM 27153 O O . GLN B 1 550 ? 11.69208 0.31048 129.38421 1.000 31.10959 547 GLN B O 1
ATOM 27167 N N . LYS B 1 551 ? 11.71201 -1.34702 127.84972 1.000 29.35706 548 LYS B N 1
ATOM 27168 C CA . LYS B 1 551 ? 13.11854 -1.66187 128.06693 1.000 27.20862 548 LYS B CA 1
ATOM 27169 C C . LYS B 1 551 ? 14.02100 -0.77608 127.21992 1.000 27.42300 548 LYS B C 1
ATOM 27170 O O . LYS B 1 551 ? 15.09813 -0.37393 127.67241 1.000 34.09224 548 LYS B O 1
ATOM 27189 N N . SER B 1 552 ? 13.60103 -0.46900 125.98783 1.000 30.18875 549 SER B N 1
ATOM 27190 C CA . SER B 1 552 ? 14.41275 0.37182 125.11349 1.000 27.31589 549 SER B CA 1
ATOM 27191 C C . SER B 1 552 ? 14.79143 1.67751 125.79543 1.000 31.10632 549 SER B C 1
ATOM 27192 O O . SER B 1 552 ? 15.88586 2.20539 125.56895 1.000 37.26051 549 SER B O 1
ATOM 27200 N N . THR B 1 553 ? 13.90636 2.20918 126.63546 1.000 31.43954 550 THR B N 1
ATOM 27201 C CA . THR B 1 553 ? 14.19055 3.41148 127.40224 1.000 31.43427 550 THR B CA 1
ATOM 27202 C C . THR B 1 553 ? 14.82663 3.11058 128.75154 1.000 34.62803 550 THR B C 1
ATOM 27203 O O . THR B 1 553 ? 15.33673 4.03054 129.39857 1.000 44.26595 550 THR B O 1
ATOM 27214 N N . GLY B 1 554 ? 14.80851 1.85265 129.18859 1.000 38.02511 551 GLY B N 1
ATOM 27215 C CA . GLY B 1 554 ? 15.31262 1.48440 130.49036 1.000 32.57988 551 GLY B CA 1
ATOM 27216 C C . GLY B 1 554 ? 14.34807 1.71221 131.62997 1.000 31.64632 551 GLY B C 1
ATOM 27217 O O . GLY B 1 554 ? 14.63994 1.29806 132.75910 1.000 30.91630 551 GLY B O 1
ATOM 27221 N N . LYS B 1 555 ? 13.20235 2.34707 131.37718 1.000 31.35049 552 LYS B N 1
ATOM 27222 C CA . LYS B 1 555 ? 12.28432 2.66351 132.46421 1.000 32.03564 552 LYS B CA 1
ATOM 27223 C C . LYS B 1 555 ? 11.54753 1.42995 132.96471 1.000 33.58756 552 LYS B C 1
ATOM 27224 O O . LYS B 1 555 ? 11.11836 1.40054 134.12271 1.000 34.87706 552 LYS B O 1
ATOM 27243 N N . LEU B 1 556 ? 11.38453 0.40731 132.12186 1.000 35.62324 553 LEU B N 1
ATOM 27244 C CA . LEU B 1 556 ? 10.78991 -0.83496 132.60514 1.000 27.79891 553 LEU B CA 1
ATOM 27245 C C . LEU B 1 556 ? 11.69062 -1.49812 133.63885 1.000 25.50921 553 LEU B C 1
ATOM 27246 O O . LEU B 1 556 ? 11.20218 -2.08821 134.60777 1.000 19.63778 553 LEU B O 1
ATOM 27262 N N . TYR B 1 557 ? 13.01080 -1.40136 133.45596 1.000 33.84100 554 TYR B N 1
ATOM 27263 C CA . TYR B 1 557 ? 13.93300 -1.93712 134.45272 1.000 31.33675 554 TYR B CA 1
ATOM 27264 C C . TYR B 1 557 ? 13.83028 -1.16694 135.76551 1.000 32.08253 554 TYR B C 1
ATOM 27265 O O . TYR B 1 557 ? 13.83863 -1.76698 136.84745 1.000 33.46055 554 TYR B O 1
ATOM 27283 N N . GLN B 1 558 ? 13.74313 0.16455 135.69104 1.000 32.27007 555 GLN B N 1
ATOM 27284 C CA . GLN B 1 558 ? 13.52489 0.95975 136.89511 1.000 32.49093 555 GLN B CA 1
ATOM 27285 C C . GLN B 1 558 ? 12.22881 0.55635 137.58656 1.000 35.85888 555 GLN B C 1
ATOM 27286 O O . GLN B 1 558 ? 12.17647 0.44298 138.81888 1.000 37.54532 555 GLN B O 1
ATOM 27300 N N . HIS B 1 559 ? 11.16542 0.35369 136.80624 1.000 32.18177 556 HIS B N 1
ATOM 27301 C CA . HIS B 1 559 ? 9.89211 -0.05124 137.38397 1.000 31.48476 556 HIS B CA 1
ATOM 27302 C C . HIS B 1 559 ? 10.02169 -1.39343 138.08605 1.000 36.68291 556 HIS B C 1
ATOM 27303 O O . HIS B 1 559 ? 9.51829 -1.57417 139.19810 1.000 48.24476 556 HIS B O 1
ATOM 27317 N N . ILE B 1 560 ? 10.67575 -2.35887 137.43843 1.000 30.72347 557 ILE B N 1
ATOM 27318 C CA . ILE B 1 560 ? 10.87697 -3.66042 138.06791 1.000 28.45115 557 ILE B CA 1
ATOM 27319 C C . ILE B 1 560 ? 11.62685 -3.49018 139.38109 1.000 35.49551 557 ILE B C 1
ATOM 27320 O O . ILE B 1 560 ? 11.23896 -4.04154 140.41620 1.000 37.60182 557 ILE B O 1
ATOM 27336 N N . PHE B 1 561 ? 12.70608 -2.70750 139.35857 1.000 31.56065 558 PHE B N 1
ATOM 27337 C CA . PHE B 1 561 ? 13.49717 -2.49529 140.56501 1.000 23.77576 558 PHE B CA 1
ATOM 27338 C C . PHE B 1 561 ? 12.63754 -1.95380 141.70009 1.000 32.89995 558 PHE B C 1
ATOM 27339 O O . PHE B 1 561 ? 12.64098 -2.49530 142.81111 1.000 35.33871 558 PHE B O 1
ATOM 27356 N N . PHE B 1 562 ? 11.88983 -0.87900 141.43771 1.000 41.43724 559 PHE B N 1
ATOM 27357 C CA . PHE B 1 562 ? 11.17689 -0.20146 142.51932 1.000 35.04750 559 PHE B CA 1
ATOM 27358 C C . PHE B 1 562 ? 9.94985 -0.98638 142.96881 1.000 37.35934 559 PHE B C 1
ATOM 27359 O O . PHE B 1 562 ? 9.60918 -0.98469 144.15782 1.000 48.44085 559 PHE B O 1
ATOM 27376 N N . ASP B 1 563 ? 9.26735 -1.65441 142.03849 1.000 43.18868 560 ASP B N 1
ATOM 27377 C CA . ASP B 1 563 ? 8.11035 -2.46710 142.39918 1.000 46.75736 560 ASP B CA 1
ATOM 27378 C C . ASP B 1 563 ? 8.52465 -3.71225 143.17045 1.000 41.69867 560 ASP B C 1
ATOM 27379 O O . ASP B 1 563 ? 7.73882 -4.24044 143.96604 1.000 43.21454 560 ASP B O 1
ATOM 27388 N N . LEU B 1 564 ? 9.74461 -4.18927 142.95358 1.000 44.85463 561 LEU B N 1
ATOM 27389 C CA . LEU B 1 564 ? 10.25582 -5.34169 143.67336 1.000 46.89175 561 LEU B CA 1
ATOM 27390 C C . LEU B 1 564 ? 10.82963 -4.91719 145.02177 1.000 48.65283 561 LEU B C 1
ATOM 27391 O O . LEU B 1 564 ? 11.19477 -3.75797 145.23885 1.000 43.37449 561 LEU B O 1
ATOM 27407 N N . ASP B 1 565 ? 10.90116 -5.88212 145.93815 1.000 52.99987 562 ASP B N 1
ATOM 27408 C CA . ASP B 1 565 ? 11.64860 -5.71548 147.18350 1.000 53.53863 562 ASP B CA 1
ATOM 27409 C C . ASP B 1 565 ? 13.07884 -6.16694 146.89945 1.000 48.06074 562 ASP B C 1
ATOM 27410 O O . ASP B 1 565 ? 13.49295 -7.28537 147.21268 1.000 51.45716 562 ASP B O 1
ATOM 27419 N N . TYR B 1 566 ? 13.83920 -5.27255 146.27474 1.000 38.11015 563 TYR B N 1
ATOM 27420 C CA . TYR B 1 566 ? 15.14019 -5.62396 145.71082 1.000 41.37968 563 TYR B CA 1
ATOM 27421 C C . TYR B 1 566 ? 16.11556 -5.93910 146.83685 1.000 46.08318 563 TYR B C 1
ATOM 27422 O O . TYR B 1 566 ? 16.65031 -5.03972 147.48856 1.000 48.75996 563 TYR B O 1
ATOM 27440 N N . GLN B 1 567 ? 16.35194 -7.22953 147.06153 1.000 50.45579 564 GLN B N 1
ATOM 27441 C CA . GLN B 1 567 ? 17.29859 -7.72731 148.05147 1.000 47.86883 564 GLN B CA 1
ATOM 27442 C C . GLN B 1 567 ? 18.27709 -8.69132 147.39538 1.000 48.09712 564 GLN B C 1
ATOM 27443 O O . GLN B 1 567 ? 18.58641 -9.75655 147.93808 1.000 52.03272 564 GLN B O 1
ATOM 27457 N N . TYR B 1 568 ? 18.78062 -8.33256 146.21661 1.000 36.90490 565 TYR B N 1
ATOM 27458 C CA . TYR B 1 568 ? 19.47078 -9.26874 145.34150 1.000 45.80146 565 TYR B CA 1
ATOM 27459 C C . TYR B 1 568 ? 20.96238 -8.97230 145.26489 1.000 47.67463 565 TYR B C 1
ATOM 27460 O O . TYR B 1 568 ? 21.38380 -7.81182 145.29420 1.000 35.05181 565 TYR B O 1
ATOM 27478 N N . SER B 1 569 ? 21.75564 -10.04255 145.16248 1.000 53.27626 566 SER B N 1
ATOM 27479 C CA . SER B 1 569 ? 23.19783 -9.89357 145.00711 1.000 53.76744 566 SER B CA 1
ATOM 27480 C C . SER B 1 569 ? 23.55367 -9.39198 143.61354 1.000 59.22056 566 SER B C 1
ATOM 27481 O O . SER B 1 569 ? 24.41090 -8.51261 143.46451 1.000 53.36109 566 SER B O 1
ATOM 27489 N N . ARG B 1 570 ? 22.91710 -9.94387 142.58164 1.000 56.41943 567 ARG B N 1
ATOM 27490 C CA . ARG B 1 570 ? 23.15102 -9.49582 141.21780 1.000 53.32921 567 ARG B CA 1
ATOM 27491 C C . ARG B 1 570 ? 21.86196 -9.63361 140.42211 1.000 45.04317 567 ARG B C 1
ATOM 27492 O O . ARG B 1 570 ? 20.92541 -10.32532 140.83033 1.000 46.14690 567 ARG B O 1
ATOM 27513 N N . TRP B 1 571 ? 21.83373 -8.96897 139.26962 1.000 41.11472 568 TRP B N 1
ATOM 27514 C CA . TRP B 1 571 ? 20.69032 -8.99280 138.36575 1.000 40.16274 568 TRP B CA 1
ATOM 27515 C C . TRP B 1 571 ? 21.18519 -9.38816 136.98365 1.000 40.67296 568 TRP B C 1
ATOM 27516 O O . TRP B 1 571 ? 22.03510 -8.70136 136.40638 1.000 40.40999 568 TRP B O 1
ATOM 27537 N N . THR B 1 572 ? 20.65985 -10.49243 136.46087 1.000 36.08094 569 THR B N 1
ATOM 27538 C CA . THR B 1 572 ? 20.99778 -10.97865 135.13155 1.000 38.00674 569 THR B CA 1
ATOM 27539 C C . THR B 1 572 ? 19.77023 -10.89592 134.23330 1.000 34.04343 569 THR B C 1
ATOM 27540 O O . THR B 1 572 ? 18.65332 -11.19884 134.66184 1.000 34.84499 569 THR B O 1
ATOM 27551 N N . HIS B 1 573 ? 19.98291 -10.47548 132.98931 1.000 29.14509 570 HIS B N 1
ATOM 27552 C CA . HIS B 1 573 ? 18.91254 -10.35611 132.00887 1.000 26.29488 570 HIS B CA 1
ATOM 27553 C C . HIS B 1 573 ? 19.33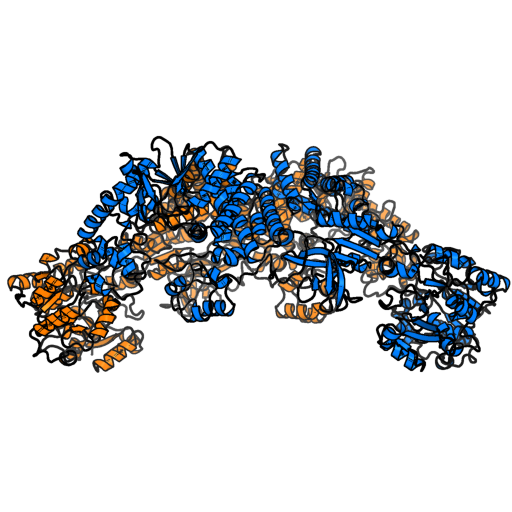091 -11.05429 130.72480 1.000 34.70389 570 HIS B C 1
ATOM 27554 O O . HIS B 1 573 ? 20.39855 -10.76334 130.17841 1.000 39.03720 570 HIS B O 1
ATOM 27568 N N . TYR B 1 574 ? 18.49043 -11.96602 130.24400 1.000 30.73662 571 TYR B N 1
ATOM 27569 C CA . TYR B 1 574 ? 18.74475 -12.71485 129.02131 1.000 34.02264 571 TYR B CA 1
ATOM 27570 C C . TYR B 1 574 ? 17.84489 -12.17001 127.92336 1.000 27.29156 571 TYR B C 1
ATOM 27571 O O . TYR B 1 574 ? 16.62328 -12.11137 128.09357 1.000 29.75573 571 TYR B O 1
ATOM 27589 N N . GLY B 1 575 ? 18.44416 -11.76979 126.80577 1.000 31.11728 572 GLY B N 1
ATOM 27590 C CA . GLY B 1 575 ? 17.65549 -11.16187 125.75091 1.000 31.26158 572 GLY B CA 1
ATOM 27591 C C . GLY B 1 575 ? 18.29590 -11.30537 124.38814 1.000 32.06210 572 GLY B C 1
ATOM 27592 O O . GLY B 1 575 ? 19.36817 -11.89347 124.23415 1.000 36.81362 572 GLY B O 1
ATOM 27596 N N . ASP B 1 576 ? 17.60503 -10.75805 123.38716 1.000 31.44991 573 ASP B N 1
ATOM 27597 C CA . ASP B 1 576 ? 18.07417 -10.77486 122.00871 1.000 32.48876 573 ASP B CA 1
ATOM 27598 C C . ASP B 1 576 ? 18.45729 -9.40421 121.48100 1.000 25.84766 573 ASP B C 1
ATOM 27599 O O . ASP B 1 576 ? 19.37062 -9.30920 120.66012 1.000 26.18635 573 ASP B O 1
ATOM 27608 N N . ASN B 1 577 ? 17.78595 -8.34741 121.93171 1.000 32.95271 574 ASN B N 1
ATOM 27609 C CA . ASN B 1 577 ? 18.05662 -7.00989 121.42387 1.000 28.56534 574 ASN B CA 1
ATOM 27610 C C . ASN B 1 577 ? 19.37713 -6.49261 121.97963 1.000 28.29876 574 ASN B C 1
ATOM 27611 O O . ASN B 1 577 ? 19.58468 -6.46680 123.19614 1.000 34.60534 574 ASN B O 1
ATOM 27622 N N . LYS B 1 578 ? 20.27283 -6.07555 121.08189 1.000 29.78280 575 LYS B N 1
ATOM 27623 C CA . LYS B 1 578 ? 21.58044 -5.59619 121.51513 1.000 29.15190 575 LYS B CA 1
ATOM 27624 C C . LYS B 1 578 ? 21.45901 -4.33049 122.35263 1.000 31.71922 575 LYS B C 1
ATOM 27625 O O . LYS B 1 578 ? 22.29402 -4.08296 123.23005 1.000 36.37121 575 LYS B O 1
ATOM 27644 N N . HIS B 1 579 ? 20.42657 -3.52562 122.10464 1.000 32.04463 576 HIS B N 1
ATOM 27645 C CA . HIS B 1 579 ? 20.21059 -2.27255 122.82008 1.000 30.75918 576 HIS B CA 1
ATOM 27646 C C . HIS B 1 579 ? 19.19658 -2.43143 123.94913 1.000 30.65110 576 HIS B C 1
ATOM 27647 O O . HIS B 1 579 ? 19.53234 -2.23807 125.12167 1.000 28.52943 576 HIS B O 1
ATOM 27661 N N . ALA B 1 580 ? 17.95639 -2.79641 123.61687 1.000 27.41594 577 ALA B N 1
ATOM 27662 C CA . ALA B 1 580 ? 16.91554 -2.88202 124.63637 1.000 23.75478 577 ALA B CA 1
ATOM 27663 C C . ALA B 1 580 ? 17.24562 -3.91663 125.70263 1.000 25.34441 577 ALA B C 1
ATOM 27664 O O . ALA B 1 580 ? 16.87780 -3.74227 126.86994 1.000 28.15143 577 ALA B O 1
ATOM 27671 N N . ASP B 1 581 ? 17.92465 -4.99908 125.32734 1.000 28.90283 578 ASP B N 1
ATOM 27672 C CA . ASP B 1 581 ? 18.26779 -6.06754 126.25520 1.000 24.03586 578 ASP B CA 1
ATOM 27673 C C . ASP B 1 581 ? 19.76230 -6.13051 126.54358 1.000 31.49502 578 ASP B C 1
ATOM 27674 O O . ASP B 1 581 ? 20.23280 -7.12807 127.10058 1.000 28.85574 578 ASP B O 1
ATOM 27683 N N . GLY B 1 582 ? 20.51734 -5.09225 126.18380 1.000 30.18455 579 GLY B N 1
ATOM 27684 C CA . GLY B 1 582 ? 21.95193 -5.09418 126.38801 1.000 29.67054 579 GLY B CA 1
ATOM 27685 C C . GLY B 1 582 ? 22.49586 -3.78617 126.92345 1.000 31.16238 579 GLY B C 1
ATOM 27686 O O . GLY B 1 582 ? 22.67448 -3.63137 128.13451 1.000 33.82199 579 GLY B O 1
ATOM 27690 N N . SER B 1 583 ? 22.76300 -2.83275 126.02825 1.000 32.85498 580 SER B N 1
ATOM 27691 C CA . SER B 1 583 ? 23.38397 -1.58006 126.44813 1.000 35.20910 580 SER B CA 1
ATOM 27692 C C . SER B 1 583 ? 22.53836 -0.86281 127.49482 1.000 34.76240 580 SER B C 1
ATOM 27693 O O . SER B 1 583 ? 23.06567 -0.37358 128.50238 1.000 33.58047 580 SER B O 1
ATOM 27701 N N . VAL B 1 584 ? 21.22842 -0.79347 127.27825 1.000 36.93904 581 VAL B N 1
ATOM 27702 C CA . VAL B 1 584 ? 20.33275 -0.06874 128.17615 1.000 35.41538 581 VAL B CA 1
ATOM 27703 C C . VAL B 1 584 ? 20.37430 -0.70662 129.56062 1.000 41.03354 581 VAL B C 1
ATOM 27704 O O . VAL B 1 584 ? 20.70539 -0.01978 130.53848 1.000 42.40093 581 VAL B O 1
ATOM 27717 N N . PRO B 1 585 ? 20.04935 -1.99487 129.70833 1.000 36.31303 582 PRO B N 1
ATOM 27718 C CA . PRO B 1 585 ? 20.12121 -2.59742 131.04929 1.000 34.42519 582 PRO B CA 1
ATOM 27719 C C . PRO B 1 585 ? 21.51007 -2.54174 131.65271 1.000 30.68033 582 PRO B C 1
ATOM 27720 O O . PRO B 1 585 ? 21.63922 -2.47682 132.88133 1.000 30.42837 582 PRO B O 1
ATOM 27731 N N . ARG B 1 586 ? 22.55751 -2.55724 130.82649 1.000 35.49284 583 ARG B N 1
ATOM 27732 C CA . ARG B 1 586 ? 23.91234 -2.51489 131.36551 1.000 34.86044 583 ARG B CA 1
ATOM 27733 C C . ARG B 1 586 ? 24.23295 -1.14570 131.95265 1.000 33.90284 583 ARG B C 1
ATOM 27734 O O . ARG B 1 586 ? 24.92664 -1.05274 132.97196 1.000 32.83632 583 ARG B O 1
ATOM 27755 N N . ARG B 1 587 ? 23.74115 -0.06943 131.33406 1.000 31.93731 584 ARG B N 1
ATOM 27756 C CA . ARG B 1 587 ? 23.96640 1.23778 131.94249 1.000 34.13674 584 ARG B CA 1
ATOM 27757 C C . ARG B 1 587 ? 23.16702 1.42239 133.22871 1.000 38.74036 584 ARG B C 1
ATOM 27758 O O . ARG B 1 587 ? 23.31415 2.46054 133.88390 1.000 40.16046 584 ARG B O 1
ATOM 27779 N N . LEU B 1 588 ? 22.33431 0.44933 133.60078 1.000 35.36197 585 LEU B N 1
ATOM 27780 C CA . LEU B 1 588 ? 21.72531 0.38599 134.92145 1.000 31.27904 585 LEU B CA 1
ATOM 27781 C C . LEU B 1 588 ? 22.42173 -0.62425 135.82694 1.000 34.02308 585 LEU B C 1
ATOM 27782 O O . LEU B 1 588 ? 21.87095 -0.98872 136.87071 1.000 32.07681 585 LEU B O 1
ATOM 27798 N N . GLY B 1 589 ? 23.60828 -1.09575 135.44425 1.000 33.41376 586 GLY B N 1
ATOM 27799 C CA . GLY B 1 589 ? 24.36271 -2.03099 136.25246 1.000 41.11385 586 GLY B CA 1
ATOM 27800 C C . GLY B 1 589 ? 23.97365 -3.48668 136.10379 1.000 46.94087 586 GLY B C 1
ATOM 27801 O O . GLY B 1 589 ? 24.57965 -4.34093 136.76452 1.000 45.75825 586 GLY B O 1
ATOM 27805 N N . ILE B 1 590 ? 22.99358 -3.80318 135.26218 1.000 39.25219 587 ILE B N 1
ATOM 27806 C CA . ILE B 1 590 ? 22.53010 -5.17701 135.10847 1.000 30.65111 587 ILE B CA 1
ATOM 27807 C C . ILE B 1 590 ? 23.51622 -5.95414 134.24830 1.000 37.32355 587 ILE B C 1
ATOM 27808 O O . ILE B 1 590 ? 24.02504 -5.44612 133.24164 1.000 42.91996 587 ILE B O 1
ATOM 27824 N N . GLN B 1 591 ? 23.79131 -7.19450 134.64612 1.000 34.26294 588 GLN B N 1
ATOM 27825 C CA . GLN B 1 591 ? 24.56830 -8.10578 133.81796 1.000 28.38465 588 GLN B CA 1
ATOM 27826 C C . GLN B 1 591 ? 23.65896 -8.71343 132.75748 1.000 37.48420 588 GLN B C 1
ATOM 27827 O O . GLN B 1 591 ? 22.50872 -9.06258 133.03742 1.000 37.67405 588 GLN B O 1
ATOM 27841 N N . THR B 1 592 ? 24.16883 -8.82664 131.53129 1.000 30.06160 589 THR B N 1
ATOM 27842 C CA . THR B 1 592 ? 23.34234 -9.22677 130.40239 1.000 32.67067 589 THR B CA 1
ATOM 27843 C C . THR B 1 592 ? 23.94000 -10.41470 129.66504 1.000 41.11304 589 THR B C 1
ATOM 27844 O O . THR B 1 592 ? 25.16179 -10.53286 129.52776 1.000 40.37187 589 THR B O 1
ATOM 27855 N N . ALA B 1 593 ? 23.05645 -11.29608 129.20411 1.000 39.82308 590 ALA B N 1
ATOM 27856 C CA . ALA B 1 593 ? 23.36269 -12.33879 128.23025 1.000 30.73280 590 ALA B CA 1
ATOM 27857 C C . ALA B 1 593 ? 22.47859 -12.02926 127.02448 1.000 28.93029 590 ALA B C 1
ATOM 27858 O O . ALA B 1 593 ? 21.31678 -12.44569 126.95927 1.000 29.65337 590 ALA B O 1
ATOM 27865 N N . VAL B 1 594 ? 23.01423 -11.24905 126.09226 1.000 32.21525 591 VAL B N 1
ATOM 27866 C CA . VAL B 1 594 ? 22.30806 -10.89701 124.86699 1.000 33.88798 591 VAL B CA 1
ATOM 27867 C C . VAL B 1 594 ? 22.87827 -11.74309 123.74097 1.000 32.69856 591 VAL B C 1
ATOM 27868 O O . VAL B 1 594 ? 24.10172 -11.82957 123.57493 1.000 33.25468 591 VAL B O 1
ATOM 27881 N N . HIS B 1 595 ? 21.99386 -12.37500 122.97797 1.000 33.49283 592 HIS B N 1
ATOM 27882 C CA . HIS B 1 595 ? 22.35781 -13.32290 121.93551 1.000 33.16759 592 HIS B CA 1
ATOM 27883 C C . HIS B 1 595 ? 21.82736 -12.82981 120.59343 1.000 37.14883 592 HIS B C 1
ATOM 27884 O O . HIS B 1 595 ? 21.18967 -11.77758 120.50079 1.000 34.38920 592 HIS B O 1
ATOM 27898 N N . ASP B 1 596 ? 22.10788 -13.60214 119.54508 1.000 42.80257 593 ASP B N 1
ATOM 27899 C CA . ASP B 1 596 ? 21.70884 -13.24807 118.19078 1.000 35.44307 593 ASP B CA 1
ATOM 27900 C C . ASP B 1 596 ? 20.31026 -13.77706 117.89421 1.000 25.24379 593 ASP B C 1
ATOM 27901 O O . ASP B 1 596 ? 19.96679 -14.90477 118.25668 1.000 32.46231 593 ASP B O 1
ATOM 27910 N N . ILE B 1 597 ? 19.50568 -12.94441 117.24152 1.000 29.47134 594 ILE B N 1
ATOM 27911 C CA . ILE B 1 597 ? 18.14661 -13.30702 116.86232 1.000 28.65444 594 ILE B CA 1
ATOM 27912 C C . ILE B 1 597 ? 18.19779 -14.23478 115.65766 1.000 30.67501 594 ILE B C 1
ATOM 27913 O O . ILE B 1 597 ? 19.14215 -14.20080 114.86108 1.000 26.31132 594 ILE B O 1
ATOM 27929 N N . ASP B 1 598 ? 17.17661 -15.07879 115.52139 1.000 37.95871 595 ASP B N 1
ATOM 27930 C CA . ASP B 1 598 ? 17.04319 -15.88698 114.31753 1.000 35.11323 595 ASP B CA 1
ATOM 27931 C C . ASP B 1 598 ? 16.91220 -14.97938 113.10134 1.000 31.00632 595 ASP B C 1
ATOM 27932 O O . ASP B 1 598 ? 16.20007 -13.97234 113.13287 1.000 34.29136 595 ASP B O 1
ATOM 27941 N N . ASP B 1 599 ? 17.61290 -15.33158 112.02666 1.000 28.36365 596 ASP B N 1
ATOM 27942 C CA . ASP B 1 599 ? 17.59473 -14.51620 110.82183 1.000 30.61404 596 ASP B CA 1
ATOM 27943 C C . ASP B 1 599 ? 17.90272 -15.39493 109.61893 1.000 26.98363 596 ASP B C 1
ATOM 27944 O O . ASP B 1 599 ? 18.47494 -16.48025 109.74624 1.000 27.67523 596 ASP B O 1
ATOM 27953 N N . PHE B 1 600 ? 17.50303 -14.91202 108.44480 1.000 26.06631 597 PHE B N 1
ATOM 27954 C CA . PHE B 1 600 ? 17.71590 -15.63435 107.20225 1.000 28.70523 597 PHE B CA 1
ATOM 27955 C C . PHE B 1 600 ? 19.15216 -15.44580 106.71509 1.000 26.22799 597 PHE B C 1
ATOM 27956 O O . PHE B 1 600 ? 19.96477 -14.75206 107.33247 1.000 25.96173 597 PHE B O 1
ATOM 27973 N N . ILE B 1 601 ? 19.46580 -16.08006 105.58950 1.000 28.10216 598 ILE B N 1
ATOM 27974 C CA . ILE B 1 601 ? 20.75497 -15.91913 104.91680 1.000 23.12251 598 ILE B CA 1
ATOM 27975 C C . ILE B 1 601 ? 20.44843 -15.56068 103.46442 1.000 22.99368 598 ILE B C 1
ATOM 27976 O O . ILE B 1 601 ? 19.27607 -15.60320 103.06367 1.000 26.91144 598 ILE B O 1
ATOM 27992 N N . PRO B 1 602 ? 21.44564 -15.20185 102.64541 1.000 21.07564 599 PRO B N 1
ATOM 27993 C CA . PRO B 1 602 ? 21.13215 -14.59479 101.33708 1.000 25.64025 599 PRO B CA 1
ATOM 27994 C C . PRO B 1 602 ? 20.04971 -15.29855 100.53177 1.000 26.45918 599 PRO B C 1
ATOM 27995 O O . PRO B 1 602 ? 19.09421 -14.64718 100.09315 1.000 19.63750 599 PRO B O 1
ATOM 28006 N N . PHE B 1 603 ? 20.17384 -16.60849 100.31113 1.000 26.32586 600 PHE B N 1
ATOM 28007 C CA . PHE B 1 603 ? 19.22296 -17.29530 99.44145 1.000 23.63360 600 PHE B CA 1
ATOM 28008 C C . PHE B 1 603 ? 17.80173 -17.19671 99.98570 1.000 24.00861 600 PHE B C 1
ATOM 28009 O O . PHE B 1 603 ? 16.86108 -16.90690 99.23740 1.000 25.08041 600 PHE B O 1
ATOM 28026 N N . GLU B 1 604 ? 17.62801 -17.41751 101.28963 1.000 22.57166 601 GLU B N 1
ATOM 28027 C CA . GLU B 1 604 ? 16.29424 -17.39039 101.88338 1.000 21.45869 601 GLU B CA 1
ATOM 28028 C C . GLU B 1 604 ? 15.70404 -15.98469 101.84694 1.000 23.52324 601 GLU B C 1
ATOM 28029 O O . GLU B 1 604 ? 14.53096 -15.79347 101.49054 1.000 23.86785 601 GLU B O 1
ATOM 28041 N N . ASN B 1 605 ? 16.50542 -14.98622 102.22693 1.000 29.84046 602 ASN B N 1
ATOM 28042 C CA . ASN B 1 605 ? 16.03702 -13.60639 102.19090 1.000 25.14844 602 ASN B CA 1
ATOM 28043 C C . ASN B 1 605 ? 15.63578 -13.20453 100.78004 1.000 26.12690 602 ASN B C 1
ATOM 28044 O O . ASN B 1 605 ? 14.61121 -12.54415 100.58481 1.000 27.91392 602 ASN B O 1
ATOM 28055 N N . ALA B 1 606 ? 16.43111 -13.59500 99.78184 1.000 22.95642 603 ALA B N 1
ATOM 28056 C CA . ALA B 1 606 ? 16.09820 -13.26233 98.40225 1.000 20.38236 603 ALA B CA 1
ATOM 28057 C C . ALA B 1 606 ? 14.82443 -13.96962 97.96071 1.000 24.16688 603 ALA B C 1
ATOM 28058 O O . ALA B 1 606 ? 13.99280 -13.37995 97.25971 1.000 21.19239 603 ALA B O 1
ATOM 28065 N N . MET B 1 607 ? 14.65455 -15.23470 98.35806 1.000 22.20989 604 MET B N 1
ATOM 28066 C CA . MET B 1 607 ? 13.41690 -15.94106 98.05096 1.000 21.63844 604 MET B CA 1
ATOM 28067 C C . MET B 1 607 ? 12.21347 -15.18153 98.58649 1.000 24.10277 604 MET B C 1
ATOM 28068 O O . MET B 1 607 ? 11.20363 -15.02718 97.88960 1.000 22.40046 604 MET B O 1
ATOM 28082 N N . VAL B 1 608 ? 12.30362 -14.69579 99.82479 1.000 23.58797 605 VAL B N 1
ATOM 28083 C CA . VAL B 1 608 ? 11.16621 -13.99111 100.40962 1.000 21.57709 605 VAL B CA 1
ATOM 28084 C C . VAL B 1 608 ? 10.95961 -12.63829 99.73341 1.000 23.02548 605 VAL B C 1
ATOM 28085 O O . VAL B 1 608 ? 9.82506 -12.24698 99.43473 1.000 27.79468 605 VAL B O 1
ATOM 28098 N N . ASN B 1 609 ? 12.04488 -11.90495 99.47458 1.000 24.10850 606 ASN B N 1
ATOM 28099 C CA . ASN B 1 609 ? 11.92632 -10.56806 98.90328 1.000 23.82835 606 ASN B CA 1
ATOM 28100 C C . ASN B 1 609 ? 11.36224 -10.57896 97.48862 1.000 26.07820 606 ASN B C 1
ATOM 28101 O O . ASN B 1 609 ? 10.86996 -9.54391 97.02638 1.000 36.60725 606 ASN B O 1
ATOM 28112 N N . ALA B 1 610 ? 11.42626 -11.71073 96.79086 1.000 19.74018 607 ALA B N 1
ATOM 28113 C CA . ALA B 1 610 ? 11.00703 -11.77695 95.39856 1.000 20.85177 607 ALA B CA 1
ATOM 28114 C C . ALA B 1 610 ? 9.51597 -12.03684 95.22444 1.000 27.54732 607 ALA B C 1
ATOM 28115 O O . ALA B 1 610 ? 9.02705 -11.99145 94.08988 1.000 32.16957 607 ALA B O 1
ATOM 28122 N N . MET B 1 611 ? 8.78368 -12.29581 96.30303 1.000 21.55209 608 MET B N 1
ATOM 28123 C CA . MET B 1 611 ? 7.38680 -12.68926 96.21487 1.000 23.42190 608 MET B CA 1
ATOM 28124 C C . MET B 1 611 ? 6.46826 -11.48935 96.39894 1.000 27.49881 608 MET B C 1
ATOM 28125 O O . MET B 1 611 ? 6.79510 -10.53266 97.10668 1.000 27.83817 608 MET B O 1
ATOM 28139 N N . ASP B 1 612 ? 5.30769 -11.55589 95.74997 1.000 29.44792 609 ASP B N 1
ATOM 28140 C CA . ASP B 1 612 ? 4.25323 -10.57354 95.93578 1.000 23.52832 609 ASP B CA 1
ATOM 28141 C C . ASP B 1 612 ? 3.30035 -11.07245 97.02274 1.000 24.13553 609 ASP B C 1
ATOM 28142 O O . ASP B 1 612 ? 3.54689 -12.09080 97.67410 1.000 24.74756 609 ASP B O 1
ATOM 28151 N N . ASN B 1 613 ? 2.19099 -10.35722 97.22643 1.000 31.16218 610 ASN B N 1
ATOM 28152 C CA . ASN B 1 613 ? 1.27325 -10.70821 98.30615 1.000 30.62085 610 ASN B CA 1
ATOM 28153 C C . ASN B 1 613 ? 0.77698 -12.14344 98.18915 1.000 27.14885 610 ASN B C 1
ATOM 28154 O O . ASN B 1 613 ? 0.48471 -12.78071 99.20703 1.000 32.54586 610 ASN B O 1
ATOM 28165 N N . TYR B 1 614 ? 0.67886 -12.67144 96.96644 1.000 26.61632 611 TYR B N 1
ATOM 28166 C CA . TYR B 1 614 ? 0.13308 -14.01321 96.78663 1.000 29.49074 611 TYR B CA 1
ATOM 28167 C C . TYR B 1 614 ? 1.07822 -15.09275 97.30236 1.000 29.52175 611 TYR B C 1
ATOM 28168 O O . TYR B 1 614 ? 0.61900 -16.13125 97.79042 1.000 29.66016 611 TYR B O 1
ATOM 28186 N N . ASN B 1 615 ? 2.38966 -14.87178 97.20909 1.000 25.17689 612 ASN B N 1
ATOM 28187 C CA . ASN B 1 615 ? 3.36894 -15.90884 97.49112 1.000 25.61141 612 ASN B CA 1
ATOM 28188 C C . ASN B 1 615 ? 4.28451 -15.59809 98.66647 1.000 28.71774 612 ASN B C 1
ATOM 28189 O O . ASN B 1 615 ? 5.19805 -16.38560 98.93951 1.000 30.08869 612 ASN B O 1
ATOM 28200 N N . ARG B 1 616 ? 4.07140 -14.49045 99.37771 1.000 28.40955 613 ARG B N 1
ATOM 28201 C CA . ARG B 1 616 ? 5.03990 -14.08796 100.39189 1.000 25.22323 613 ARG B CA 1
ATOM 28202 C C . ARG B 1 616 ? 4.97425 -14.98845 101.62158 1.000 23.93851 613 ARG B C 1
ATOM 28203 O O . ARG B 1 616 ? 6.01330 -15.35870 102.17862 1.000 22.36792 613 ARG B O 1
ATOM 28224 N N . TYR B 1 617 ? 3.76640 -15.35363 102.06298 1.000 23.47902 614 TYR B N 1
ATOM 28225 C CA . TYR B 1 617 ? 3.65754 -16.15846 103.27853 1.000 25.53868 614 TYR B CA 1
ATOM 28226 C C . TYR B 1 617 ? 4.18728 -17.57428 103.08751 1.000 24.74055 614 TYR B C 1
ATOM 28227 O O . TYR B 1 617 ? 4.93686 -18.05426 103.95707 1.000 30.40561 614 TYR B O 1
ATOM 28245 N N . PRO B 1 618 ? 3.82595 -18.30896 102.03242 1.000 24.18286 615 PRO B N 1
ATOM 28246 C CA . PRO B 1 618 ? 4.45616 -19.62304 101.83237 1.000 27.52984 615 PRO B CA 1
ATOM 28247 C C . PRO B 1 618 ? 5.95762 -19.53275 101.63867 1.000 22.85826 615 PRO B C 1
ATOM 28248 O O . PRO B 1 618 ? 6.68151 -20.46211 102.01376 1.000 26.61221 615 PRO B O 1
ATOM 28259 N N . ALA B 1 619 ? 6.45465 -18.43273 101.07264 1.000 25.04156 616 ALA B N 1
ATOM 28260 C CA . ALA B 1 619 ? 7.89835 -18.25446 100.98409 1.000 23.82125 616 ALA B CA 1
ATOM 28261 C C . ALA B 1 619 ? 8.50827 -18.07297 102.36649 1.000 24.47907 616 ALA B C 1
ATOM 28262 O O . ALA B 1 619 ? 9.58710 -18.60129 102.64501 1.000 28.08958 616 ALA B O 1
ATOM 28269 N N . TYR B 1 620 ? 7.83999 -17.31875 103.24123 1.000 26.46784 617 TYR B N 1
ATOM 28270 C CA . TYR B 1 620 ? 8.26751 -17.24845 104.63459 1.000 24.75723 617 TYR B CA 1
ATOM 28271 C C . TYR B 1 620 ? 8.32780 -18.63973 105.24888 1.000 26.87110 617 TYR B C 1
ATOM 28272 O O . TYR B 1 620 ? 9.29250 -18.98995 105.93658 1.000 25.21365 617 TYR B O 1
ATOM 28290 N N . GLN B 1 621 ? 7.28360 -19.44023 105.02045 1.000 26.99989 618 GLN B N 1
ATOM 28291 C CA . GLN B 1 621 ? 7.23195 -20.79025 105.57815 1.000 26.84822 618 GLN B CA 1
ATOM 28292 C C . GLN B 1 621 ? 8.40934 -21.63499 105.09640 1.000 24.38047 618 GLN B C 1
ATOM 28293 O O . GLN B 1 621 ? 9.08326 -22.30597 105.89089 1.000 23.45028 618 GLN B O 1
ATOM 28307 N N . LEU B 1 622 ? 8.66847 -21.61488 103.78752 1.000 19.09023 619 LEU B N 1
ATOM 28308 C CA . LEU B 1 622 ? 9.74036 -22.42925 103.22139 1.000 22.39214 619 LEU B CA 1
ATOM 28309 C C . LEU B 1 622 ? 11.11163 -21.92584 103.66226 1.000 30.06981 619 LEU B C 1
ATOM 28310 O O . LEU B 1 622 ? 12.01682 -22.72494 103.93874 1.000 28.69584 619 LEU B O 1
ATOM 28326 N N . ALA B 1 623 ? 11.28619 -20.60305 103.73408 1.000 25.53699 620 ALA B N 1
ATOM 28327 C CA . ALA B 1 623 ? 12.54696 -20.03903 104.19831 1.000 23.90187 620 ALA B CA 1
ATOM 28328 C C . ALA B 1 623 ? 12.80339 -20.40094 105.65237 1.000 24.12532 620 ALA B C 1
ATOM 28329 O O . ALA B 1 623 ? 13.94308 -20.67995 106.04140 1.000 26.20960 620 ALA B O 1
ATOM 28336 N N . THR B 1 624 ? 11.75403 -20.39116 106.47797 1.000 26.98133 621 THR B N 1
ATOM 28337 C CA . THR B 1 624 ? 11.91569 -20.78387 107.87055 1.000 24.12680 621 THR B CA 1
ATOM 28338 C C . THR B 1 624 ? 12.23648 -22.26571 107.98258 1.000 28.08045 621 THR B C 1
ATOM 28339 O O . THR B 1 624 ? 13.00539 -22.67133 108.85732 1.000 31.06233 621 THR B O 1
ATOM 28350 N N . LYS B 1 625 ? 11.65337 -23.09416 107.11339 1.000 32.15388 622 LYS B N 1
ATOM 28351 C CA . LYS B 1 625 ? 12.01747 -24.50857 107.12035 1.000 33.02008 622 LYS B CA 1
ATOM 28352 C C . LYS B 1 625 ? 13.48809 -24.69347 106.75558 1.000 27.44220 622 LYS B C 1
ATOM 28353 O O . LYS B 1 625 ? 14.18628 -25.51449 107.36163 1.000 27.44068 622 LYS B O 1
ATOM 28372 N N . MET B 1 626 ? 13.98429 -23.91923 105.78689 1.000 22.08282 623 MET B N 1
ATOM 28373 C CA . MET B 1 626 ? 15.40799 -23.97558 105.45580 1.000 24.73237 623 MET B CA 1
ATOM 28374 C C . MET B 1 626 ? 16.26547 -23.56611 106.64957 1.000 29.79007 623 MET B C 1
ATOM 28375 O O . MET B 1 626 ? 17.28200 -24.20833 106.95879 1.000 27.00052 623 MET B O 1
ATOM 28389 N N . HIS B 1 627 ? 15.88115 -22.47072 107.31286 1.000 34.50174 624 HIS B N 1
ATOM 28390 C CA . HIS B 1 627 ? 16.62533 -21.99606 108.47656 1.000 33.43715 624 HIS B CA 1
ATOM 28391 C C . HIS B 1 627 ? 16.65016 -23.05282 109.57282 1.000 27.33154 624 HIS B C 1
ATOM 28392 O O . HIS B 1 627 ? 17.70139 -23.33348 110.15882 1.000 28.93209 624 HIS B O 1
ATOM 28406 N N . ARG B 1 628 ? 15.49232 -23.64791 109.86380 1.000 28.57106 625 ARG B N 1
ATOM 28407 C CA . ARG B 1 628 ? 15.42614 -24.69591 110.87371 1.000 32.43617 625 ARG B CA 1
ATOM 28408 C C . ARG B 1 628 ? 16.28931 -25.88603 110.48317 1.000 30.05412 625 ARG B C 1
ATOM 28409 O O . ARG B 1 628 ? 16.94859 -26.48770 111.33658 1.000 34.63093 625 ARG B O 1
ATOM 28430 N N . TYR B 1 629 ? 16.30541 -26.23947 109.19660 1.000 25.15813 626 TYR B N 1
ATOM 28431 C CA . TYR B 1 629 ? 17.10629 -27.37888 108.76754 1.000 27.48156 626 TYR B CA 1
ATOM 28432 C C . TYR B 1 629 ? 18.58694 -27.11966 109.00836 1.000 31.40257 626 TYR B C 1
ATOM 28433 O O . TYR B 1 629 ? 19.28386 -27.95179 109.59890 1.000 35.21976 626 TYR B O 1
ATOM 28451 N N . ARG B 1 630 ? 19.08805 -25.96225 108.56742 1.000 33.12756 627 ARG B N 1
ATOM 28452 C CA . ARG B 1 630 ? 20.51298 -25.69048 108.75585 1.000 34.08766 627 ARG B CA 1
ATOM 28453 C C . ARG B 1 630 ? 20.85748 -25.54241 110.23462 1.000 34.50731 627 ARG B C 1
ATOM 28454 O O . ARG B 1 630 ? 21.93072 -25.97954 110.67799 1.000 33.06549 627 ARG B O 1
ATOM 28475 N N . THR B 1 631 ? 19.95964 -24.93235 111.01315 1.000 31.81980 628 THR B N 1
ATOM 28476 C CA . THR B 1 631 ? 20.17411 -24.81696 112.45048 1.000 31.14286 628 THR B CA 1
ATOM 28477 C C . THR B 1 631 ? 20.28886 -26.19223 113.09425 1.000 32.75986 628 THR B C 1
ATOM 28478 O O . THR B 1 631 ? 21.18236 -26.43503 113.90987 1.000 29.60256 628 THR B O 1
ATOM 28489 N N . GLN B 1 632 ? 19.38693 -27.10902 112.73933 1.000 38.95860 629 GLN B N 1
ATOM 28490 C CA . GLN B 1 632 ? 19.47496 -28.46973 113.25552 1.000 40.86737 629 GLN B CA 1
ATOM 28491 C C . GLN B 1 632 ? 20.77719 -29.13405 112.82613 1.000 45.64745 629 GLN B C 1
ATOM 28492 O O . GLN B 1 632 ? 21.43062 -29.81503 113.62519 1.000 42.79302 629 GLN B O 1
ATOM 28506 N N . LEU B 1 633 ? 21.17086 -28.94693 111.56533 1.000 47.85621 630 LEU B N 1
ATOM 28507 C CA . LEU B 1 633 ? 22.36491 -29.61347 111.05811 1.000 41.88342 630 LEU B CA 1
ATOM 28508 C C . LEU B 1 633 ? 23.60711 -29.17861 111.82736 1.000 43.83984 630 LEU B C 1
ATOM 28509 O O . LEU B 1 633 ? 24.42012 -30.01426 112.23816 1.000 42.14859 630 LEU B O 1
ATOM 28525 N N . VAL B 1 634 ? 23.77164 -27.87332 112.03485 1.000 43.28638 631 VAL B N 1
ATOM 28526 C CA . VAL B 1 634 ? 25.01713 -27.38411 112.62043 1.000 33.18235 631 VAL B CA 1
ATOM 28527 C C . VAL B 1 634 ? 24.98844 -27.35665 114.14841 1.000 37.38407 631 VAL B C 1
ATOM 28528 O O . VAL B 1 634 ? 26.02112 -27.58887 114.78495 1.000 34.95427 631 VAL B O 1
ATOM 28541 N N . GLN B 1 635 ? 23.83744 -27.07731 114.75730 1.000 43.20481 632 GLN B N 1
ATOM 28542 C CA . GLN B 1 635 ? 23.75996 -26.84068 116.19294 1.000 34.73811 632 GLN B CA 1
ATOM 28543 C C . GLN B 1 635 ? 23.17486 -28.00892 116.97119 1.000 35.29985 632 GLN B C 1
ATOM 28544 O O . GLN B 1 635 ? 23.54193 -28.20276 118.13460 1.000 46.28311 632 GLN B O 1
ATOM 28558 N N . GLU B 1 636 ? 22.27526 -28.78751 116.37004 1.000 39.07100 633 GLU B N 1
ATOM 28559 C CA . GLU B 1 636 ? 21.73235 -29.97738 117.02208 1.000 49.42006 633 GLU B CA 1
ATOM 28560 C C . GLU B 1 636 ? 22.51713 -31.22465 116.61907 1.000 46.98308 633 GLU B C 1
ATOM 28561 O O . GLU B 1 636 ? 23.03993 -31.94158 117.47736 1.000 47.30213 633 GLU B O 1
ATOM 28573 N N . ASN B 1 637 ? 22.60347 -31.49508 115.32044 1.000 48.61650 634 ASN B N 1
ATOM 28574 C CA . ASN B 1 637 ? 23.52682 -32.50400 114.82618 1.000 45.52026 634 ASN B CA 1
ATOM 28575 C C . ASN B 1 637 ? 24.94320 -31.93983 114.84225 1.000 47.57148 634 ASN B C 1
ATOM 28576 O O . ASN B 1 637 ? 25.15872 -30.74052 114.64402 1.000 54.01761 634 ASN B O 1
ATOM 28587 N N . GLY B 1 638 ? 25.91371 -32.81341 115.08418 1.000 43.36255 635 GLY B N 1
ATOM 28588 C CA . GLY B 1 638 ? 27.29014 -32.37051 115.20581 1.000 47.60752 635 GLY B CA 1
ATOM 28589 C C . GLY B 1 638 ? 28.02401 -32.29798 113.88314 1.000 45.42447 635 GLY B C 1
ATOM 28590 O O . GLY B 1 638 ? 29.22438 -32.58291 113.81799 1.000 44.50529 635 GLY B O 1
ATOM 28594 N N . PHE B 1 639 ? 27.32000 -31.90480 112.82466 1.000 37.31320 636 PHE B N 1
ATOM 28595 C CA . PHE B 1 639 ? 27.89464 -31.94572 111.48840 1.000 35.46797 636 PHE B CA 1
ATOM 28596 C C . PHE B 1 639 ? 28.92603 -30.83884 111.29506 1.000 29.29383 636 PHE B C 1
ATOM 28597 O O . PHE B 1 639 ? 28.82915 -29.75429 111.87508 1.000 30.87686 636 PHE B O 1
ATOM 28614 N N . GLY B 1 640 ? 29.92195 -31.12945 110.45981 1.000 29.89861 637 GLY B N 1
ATOM 28615 C CA . GLY B 1 640 ? 30.94522 -30.17049 110.10900 1.000 28.58067 637 GLY B CA 1
ATOM 28616 C C . GLY B 1 640 ? 30.53753 -29.31600 108.92445 1.000 32.27369 637 GLY B C 1
ATOM 28617 O O . GLY B 1 640 ? 29.40200 -29.35281 108.44860 1.000 37.38580 637 GLY B O 1
ATOM 28621 N N . ASN B 1 641 ? 31.50235 -28.53625 108.43455 1.000 32.80970 638 ASN B N 1
ATOM 28622 C CA . ASN B 1 641 ? 31.20905 -27.57034 107.38076 1.000 30.76076 638 ASN B CA 1
ATOM 28623 C C . ASN B 1 641 ? 30.81422 -28.26421 106.08303 1.000 33.79687 638 ASN B C 1
ATOM 28624 O O . ASN B 1 641 ? 29.75784 -27.97409 105.50960 1.000 33.54487 638 ASN B O 1
ATOM 28635 N N . THR B 1 642 ? 31.65599 -29.17912 105.59811 1.000 42.76457 639 THR B N 1
ATOM 28636 C CA . THR B 1 642 ? 31.41199 -29.79413 104.29657 1.000 39.37304 639 THR B CA 1
ATOM 28637 C C . THR B 1 642 ? 30.07970 -30.53155 104.27899 1.000 32.75131 639 THR B C 1
ATOM 28638 O O . THR B 1 642 ? 29.27276 -30.36176 103.35515 1.000 34.19768 639 THR B O 1
ATOM 28649 N N . LEU B 1 643 ? 29.82834 -31.35471 105.29729 1.000 27.86598 640 LEU B N 1
ATOM 28650 C CA . LEU B 1 643 ? 28.60370 -32.14732 105.31598 1.000 31.70016 640 LEU B CA 1
ATOM 28651 C C . LEU B 1 643 ? 27.37401 -31.25885 105.45723 1.000 31.13135 640 LEU B C 1
ATOM 28652 O O . LEU B 1 643 ? 26.37070 -31.45472 104.76027 1.000 29.06380 640 LEU B O 1
ATOM 28668 N N . PHE B 1 644 ? 27.42509 -30.28459 106.37179 1.000 34.44607 641 PHE B N 1
ATOM 28669 C CA . PHE B 1 644 ? 26.31231 -29.35481 106.50962 1.000 25.75735 641 PHE B CA 1
ATOM 28670 C C . PHE B 1 644 ? 26.00746 -28.66888 105.18618 1.000 31.58208 641 PHE B C 1
ATOM 28671 O O . PHE B 1 644 ? 24.84522 -28.56994 104.77691 1.000 33.18539 641 PHE B O 1
ATOM 28688 N N . GLU B 1 645 ? 27.04090 -28.13631 104.52941 1.000 26.63820 642 GLU B N 1
ATOM 28689 C CA . GLU B 1 645 ? 26.82196 -27.41689 103.28012 1.000 29.13156 642 GLU B CA 1
ATOM 28690 C C . GLU B 1 645 ? 26.23488 -28.33538 102.21884 1.000 26.51716 642 GLU B C 1
ATOM 28691 O O . GLU B 1 645 ? 25.31455 -27.94619 101.49262 1.000 26.71188 642 GLU B O 1
ATOM 28703 N N . THR B 1 646 ? 26.74424 -29.56484 102.12199 1.000 27.74590 643 THR B N 1
ATOM 28704 C CA . THR B 1 646 ? 26.19305 -30.51590 101.16464 1.000 25.06357 643 THR B CA 1
ATOM 28705 C C . THR B 1 646 ? 24.70903 -30.74845 101.42150 1.000 24.86559 643 THR B C 1
ATOM 28706 O O . THR B 1 646 ? 23.88862 -30.69431 100.49649 1.000 17.18436 643 THR B O 1
ATOM 28717 N N . LYS B 1 647 ? 24.34468 -31.01428 102.67785 1.000 19.52333 644 LYS B N 1
ATOM 28718 C CA . LYS B 1 647 ? 22.95121 -31.32222 102.98058 1.000 18.65949 644 LYS B CA 1
ATOM 28719 C C . LYS B 1 647 ? 22.05406 -30.11748 102.72652 1.000 30.04715 644 LYS B C 1
ATOM 28720 O O . LYS B 1 647 ? 20.98399 -30.24706 102.11701 1.000 26.98537 644 LYS B O 1
ATOM 28739 N N . TYR B 1 648 ? 22.48034 -28.93447 103.17409 1.000 30.32469 645 TYR B N 1
ATOM 28740 C CA . TYR B 1 648 ? 21.66735 -27.73772 102.99925 1.000 24.96647 645 TYR B CA 1
ATOM 28741 C C . TYR B 1 648 ? 21.49582 -27.39788 101.52626 1.000 24.09068 645 TYR B C 1
ATOM 28742 O O . TYR B 1 648 ? 20.41354 -26.97559 101.10298 1.000 30.78663 645 TYR B O 1
ATOM 28760 N N . TYR B 1 649 ? 22.55455 -27.55478 100.73028 1.000 18.26072 646 TYR B N 1
ATOM 28761 C CA . TYR B 1 649 ? 22.44388 -27.30996 99.29852 1.000 20.65990 646 TYR B CA 1
ATOM 28762 C C . TYR B 1 649 ? 21.48909 -28.30846 98.65993 1.000 22.56809 646 TYR B C 1
ATOM 28763 O O . TYR B 1 649 ? 20.46873 -27.91826 98.07616 1.000 25.09808 646 TYR B O 1
ATOM 28781 N N . ASN B 1 650 ? 21.78676 -29.60604 98.78477 1.000 23.61676 647 ASN B N 1
ATOM 28782 C CA . ASN B 1 650 ? 20.91448 -30.64813 98.26138 1.000 24.92554 647 ASN B CA 1
ATOM 28783 C C . ASN B 1 650 ? 19.45093 -30.36770 98.59674 1.000 24.96959 647 ASN B C 1
ATOM 28784 O O . ASN B 1 650 ? 18.57072 -30.52968 97.74714 1.000 24.63988 647 ASN B O 1
ATOM 28795 N N . TYR B 1 651 ? 19.18304 -29.95211 99.83327 1.000 25.23863 648 TYR B N 1
ATOM 28796 C CA . TYR B 1 651 ? 17.83066 -29.57788 100.22729 1.000 28.32319 648 TYR B CA 1
ATOM 28797 C C . TYR B 1 651 ? 17.39402 -28.32685 99.47418 1.000 27.44106 648 TYR B C 1
ATOM 28798 O O . TYR B 1 651 ? 16.77149 -28.42447 98.41415 1.000 27.36294 648 TYR B O 1
ATOM 28816 N N . ALA B 1 652 ? 17.75879 -27.15198 99.98580 1.000 23.55671 649 ALA B N 1
ATOM 28817 C CA . ALA B 1 652 ? 17.16302 -25.90718 99.50615 1.000 31.22464 649 ALA B CA 1
ATOM 28818 C C . ALA B 1 652 ? 17.38807 -25.70579 98.01029 1.000 25.45616 649 ALA B C 1
ATOM 28819 O O . ALA B 1 652 ? 16.43114 -25.58043 97.23655 1.000 32.73745 649 ALA B O 1
ATOM 28826 N N . TYR B 1 653 ? 18.65102 -25.66618 97.58154 1.000 25.67781 650 TYR B N 1
ATOM 28827 C CA . TYR B 1 653 ? 18.94952 -25.22697 96.22191 1.000 24.17487 650 TYR B CA 1
ATOM 28828 C C . TYR B 1 653 ? 18.42074 -26.21997 95.19312 1.000 23.48147 650 TYR B C 1
ATOM 28829 O O . TYR B 1 653 ? 17.66142 -25.85245 94.28556 1.000 25.46486 650 TYR B O 1
ATOM 28847 N N . VAL B 1 654 ? 18.79879 -27.49188 95.32914 1.000 23.78688 651 VAL B N 1
ATOM 28848 C CA . VAL B 1 654 ? 18.40384 -28.47813 94.33278 1.000 27.35789 651 VAL B CA 1
ATOM 28849 C C . VAL B 1 654 ? 16.90362 -28.73699 94.39260 1.000 23.66495 651 VAL B C 1
ATOM 28850 O O . VAL B 1 654 ? 16.28079 -29.02095 93.36182 1.000 21.64805 651 VAL B O 1
ATOM 28863 N N . GLY B 1 655 ? 16.28507 -28.63405 95.57348 1.000 21.02081 652 GLY B N 1
ATOM 28864 C CA . GLY B 1 655 ? 14.84289 -28.76455 95.64072 1.000 23.35693 652 GLY B CA 1
ATOM 28865 C C . GLY B 1 655 ? 14.13903 -27.64858 94.90064 1.000 24.84046 652 GLY B C 1
ATOM 28866 O O . GLY B 1 655 ? 13.28571 -27.89687 94.05027 1.000 33.50722 652 GLY B O 1
ATOM 28870 N N . ALA B 1 656 ? 14.49572 -26.39932 95.20296 1.000 19.78837 653 ALA B N 1
ATOM 28871 C CA . ALA B 1 656 ? 13.93426 -25.29158 94.44335 1.000 24.32511 653 ALA B CA 1
ATOM 28872 C C . ALA B 1 656 ? 14.14161 -25.48895 92.94838 1.000 25.17612 653 ALA B C 1
ATOM 28873 O O . ALA B 1 656 ? 13.28044 -25.11565 92.14510 1.000 35.04331 653 ALA B O 1
ATOM 28880 N N . SER B 1 657 ? 15.26821 -26.08683 92.55581 1.000 24.11288 654 SER B N 1
ATOM 28881 C CA . SER B 1 657 ? 15.55606 -26.23279 91.13194 1.000 24.80149 654 SER B CA 1
ATOM 28882 C C . SER B 1 657 ? 14.71848 -27.32931 90.47487 1.000 28.23710 654 SER B C 1
ATOM 28883 O O . SER B 1 657 ? 14.32391 -27.18835 89.31209 1.000 26.56133 654 SER B O 1
ATOM 28891 N N . PHE B 1 658 ? 14.45205 -28.43138 91.17937 1.000 25.74073 655 PHE B N 1
ATOM 28892 C CA . PHE B 1 658 ? 13.83800 -29.60655 90.56204 1.000 21.65164 655 PHE B CA 1
ATOM 28893 C C . PHE B 1 658 ? 12.38255 -29.84242 90.95118 1.000 21.47085 655 PHE B C 1
ATOM 28894 O O . PHE B 1 658 ? 11.57304 -30.18064 90.08517 1.000 21.84011 655 PHE B O 1
ATOM 28911 N N . VAL B 1 659 ? 12.02047 -29.68579 92.22390 1.000 22.27898 656 VAL B N 1
ATOM 28912 C CA . VAL B 1 659 ? 10.72454 -30.12865 92.74058 1.000 19.37674 656 VAL B CA 1
ATOM 28913 C C . VAL B 1 659 ? 9.58931 -29.26801 92.19357 1.000 21.63102 656 VAL B C 1
ATOM 28914 O O . VAL B 1 659 ? 8.57272 -29.82038 91.73980 1.000 24.07647 656 VAL B O 1
ATOM 28927 N N . PRO B 1 660 ? 9.68149 -27.93273 92.23710 1.000 23.86309 657 PRO B N 1
ATOM 28928 C CA . PRO B 1 660 ? 8.62341 -27.11752 91.61090 1.000 23.38776 657 PRO B CA 1
ATOM 28929 C C . PRO B 1 660 ? 8.35426 -27.48547 90.16003 1.000 25.16288 657 PRO B C 1
ATOM 28930 O O . PRO B 1 660 ? 7.19153 -27.51480 89.72576 1.000 21.94807 657 PRO B O 1
ATOM 28941 N N . TYR B 1 661 ? 9.41514 -27.76875 89.39606 1.000 27.18363 658 TYR B N 1
ATOM 28942 C CA . TYR B 1 661 ? 9.25944 -28.12802 87.98990 1.000 23.94105 658 TYR B CA 1
ATOM 28943 C C . TYR B 1 661 ? 8.46707 -29.41690 87.83455 1.000 24.52782 658 TYR B C 1
ATOM 28944 O O . TYR B 1 661 ? 7.56138 -29.50446 86.99859 1.000 20.66658 658 TYR B O 1
ATOM 28962 N N . ILE B 1 662 ? 8.80516 -30.43759 88.62232 1.000 23.95970 659 ILE B N 1
ATOM 28963 C CA . ILE B 1 662 ? 8.13029 -31.72189 88.48438 1.000 27.48103 659 ILE B CA 1
ATOM 28964 C C . ILE B 1 662 ? 6.69415 -31.62580 88.97902 1.000 30.14884 659 ILE B C 1
ATOM 28965 O O . ILE B 1 662 ? 5.80838 -32.31517 88.46072 1.000 27.09208 659 ILE B O 1
ATOM 28981 N N . ASN B 1 663 ? 6.42313 -30.75361 89.95201 1.000 22.97269 660 ASN B N 1
ATOM 28982 C CA . ASN B 1 663 ? 5.04081 -30.52007 90.35975 1.000 28.09649 660 ASN B CA 1
ATOM 28983 C C . ASN B 1 663 ? 4.23874 -29.89212 89.22006 1.000 30.20717 660 ASN B C 1
ATOM 28984 O O . ASN B 1 663 ? 3.13150 -30.35175 88.89140 1.000 32.78773 660 ASN B O 1
ATOM 28995 N N . TRP B 1 664 ? 4.79695 -28.84840 88.58571 1.000 25.94931 661 TRP B N 1
ATOM 28996 C CA . TRP B 1 664 ? 4.14805 -28.26830 87.41037 1.000 24.33025 661 TRP B CA 1
ATOM 28997 C C . TRP B 1 664 ? 3.90111 -29.32469 86.33882 1.000 25.95625 661 TRP B C 1
ATOM 28998 O O . TRP B 1 664 ? 2.81258 -29.39571 85.76046 1.000 21.75687 661 TRP B O 1
ATOM 29019 N N . ALA B 1 665 ? 4.91756 -30.14095 86.04600 1.000 26.86279 662 ALA B N 1
ATOM 29020 C CA . ALA B 1 665 ? 4.81010 -31.10106 84.95219 1.000 26.62706 662 ALA B CA 1
ATOM 29021 C C . ALA B 1 665 ? 3.76003 -32.16278 85.24437 1.000 28.52873 662 ALA B C 1
ATOM 29022 O O . ALA B 1 665 ? 2.98633 -32.53476 84.35555 1.000 27.19305 662 ALA B O 1
ATOM 29029 N N . ILE B 1 666 ? 3.71568 -32.66658 86.47979 1.000 30.85296 663 ILE B N 1
ATOM 29030 C CA . ILE B 1 666 ? 2.71998 -33.67674 86.82111 1.000 29.59064 663 ILE B CA 1
ATOM 29031 C C . ILE B 1 666 ? 1.31701 -33.10324 86.69277 1.000 28.18510 663 ILE B C 1
ATOM 29032 O O . ILE B 1 666 ? 0.41548 -33.74772 86.13792 1.000 27.44758 663 ILE B O 1
ATOM 29048 N N . LYS B 1 667 ? 1.10107 -31.88752 87.20706 1.000 30.26308 664 LYS B N 1
ATOM 29049 C CA . LYS B 1 667 ? -0.23539 -31.30735 87.10111 1.000 28.37823 664 LYS B CA 1
ATOM 29050 C C . LYS B 1 667 ? -0.60405 -31.03497 85.64500 1.000 27.59706 664 LYS B C 1
ATOM 29051 O O . LYS B 1 667 ? -1.74178 -31.28437 85.22879 1.000 24.55539 664 LYS B O 1
ATOM 29070 N N . ASP B 1 668 ? 0.35469 -30.56274 84.84437 1.000 27.34506 665 ASP B N 1
ATOM 29071 C CA . ASP B 1 668 ? 0.08322 -30.30047 83.43623 1.000 25.47877 665 ASP B CA 1
ATOM 29072 C C . ASP B 1 668 ? -0.21902 -31.58557 82.68028 1.000 27.99361 665 ASP B C 1
ATOM 29073 O O . ASP B 1 668 ? -1.04398 -31.58228 81.76173 1.000 28.29765 665 ASP B O 1
ATOM 29082 N N . ALA B 1 669 ? 0.43424 -32.68984 83.04901 1.000 25.71794 666 ALA B N 1
ATOM 29083 C CA . ALA B 1 669 ? 0.16596 -33.96062 82.38728 1.000 26.12248 666 ALA B CA 1
ATOM 29084 C C . ALA B 1 669 ? -1.20425 -34.49991 82.77387 1.000 27.80087 666 ALA B C 1
ATOM 29085 O O . ALA B 1 669 ? -1.95303 -34.98181 81.91612 1.000 27.18528 666 ALA B O 1
ATOM 29092 N N . ILE B 1 670 ? -1.54822 -34.43407 84.06175 1.000 30.79522 667 ILE B N 1
ATOM 29093 C CA . ILE B 1 670 ? -2.89625 -34.80732 84.47995 1.000 29.44026 667 ILE B CA 1
ATOM 29094 C C . ILE B 1 670 ? -3.92468 -33.97248 83.73087 1.000 31.78221 667 ILE B C 1
ATOM 29095 O O . ILE B 1 670 ? -4.99971 -34.46163 83.36171 1.000 46.00024 667 ILE B O 1
ATOM 29111 N N . LYS B 1 671 ? -3.60767 -32.69989 83.49161 1.000 28.71528 668 LYS B N 1
ATOM 29112 C CA . LYS B 1 671 ? -4.52049 -31.82432 82.76705 1.000 25.49221 668 LYS B CA 1
ATOM 29113 C C . LYS B 1 671 ? -4.64369 -32.23954 81.30636 1.000 20.54518 668 LYS B C 1
ATOM 29114 O O . LYS B 1 671 ? -5.74951 -32.26912 80.75568 1.000 31.95904 668 LYS B O 1
ATOM 29133 N N . ARG B 1 672 ? -3.52286 -32.56129 80.66230 1.000 22.26369 669 ARG B N 1
ATOM 29134 C CA . ARG B 1 672 ? -3.53077 -32.94947 79.25818 1.000 31.42739 669 ARG B CA 1
ATOM 29135 C C . ARG B 1 672 ? -4.03299 -34.37013 79.03201 1.000 27.60681 669 ARG B C 1
ATOM 29136 O O . ARG B 1 672 ? -4.19455 -34.77109 77.87428 1.000 26.92511 669 ARG B O 1
ATOM 29157 N N . GLY B 1 673 ? -4.27606 -35.13480 80.09325 1.000 27.78824 670 GLY B N 1
ATOM 29158 C CA . GLY B 1 673 ? -4.82518 -36.46836 79.95770 1.000 37.96789 670 GLY B CA 1
ATOM 29159 C C . GLY B 1 673 ? -3.81049 -37.58005 79.83342 1.000 36.43323 670 GLY B C 1
ATOM 29160 O O . GLY B 1 673 ? -4.16885 -38.67770 79.38973 1.000 32.06341 670 GLY B O 1
ATOM 29164 N N . TYR B 1 674 ? -2.55898 -37.34028 80.21242 1.000 27.53394 671 TYR B N 1
ATOM 29165 C CA . TYR B 1 674 ? -1.52726 -38.36103 80.10334 1.000 28.83057 671 TYR B CA 1
ATOM 29166 C C . TYR B 1 674 ? -1.69423 -39.40157 81.20469 1.000 37.85037 671 TYR B C 1
ATOM 29167 O O . TYR B 1 674 ? -1.84593 -39.05794 82.38170 1.000 37.73144 671 TYR B O 1
ATOM 29185 N N . GLU B 1 675 ? -1.66461 -40.67681 80.81533 1.000 37.81779 672 GLU B N 1
ATOM 29186 C CA . GLU B 1 675 ? -1.79022 -41.77728 81.76107 1.000 31.38096 672 GLU B CA 1
ATOM 29187 C C . GLU B 1 675 ? -0.45287 -42.21457 82.33552 1.000 33.96505 672 GLU B C 1
ATOM 29188 O O . GLU B 1 675 ? -0.39716 -42.64175 83.49479 1.000 32.04872 672 GLU B O 1
ATOM 29200 N N . THR B 1 676 ? 0.62248 -42.12023 81.55498 1.000 33.90338 673 THR B N 1
ATOM 29201 C CA . THR B 1 676 ? 1.94019 -42.56388 81.98137 1.000 30.29928 673 THR B CA 1
ATOM 29202 C C . THR B 1 676 ? 2.97088 -41.48605 81.69098 1.000 27.74791 673 THR B C 1
ATOM 29203 O O . THR B 1 676 ? 2.89968 -40.79959 80.66567 1.000 34.80565 673 THR B O 1
ATOM 29214 N N . ILE B 1 677 ? 3.92742 -41.34976 82.60434 1.000 30.65685 674 ILE B N 1
ATOM 29215 C CA . ILE B 1 677 ? 5.04391 -40.42237 82.47034 1.000 26.24968 674 ILE B CA 1
ATOM 29216 C C . ILE B 1 677 ? 6.32523 -41.24200 82.53012 1.000 26.38102 674 ILE B C 1
ATOM 29217 O O . ILE B 1 677 ? 6.56156 -41.96392 83.50736 1.000 31.59388 674 ILE B O 1
ATOM 29233 N N . TYR B 1 678 ? 7.14081 -41.14353 81.48710 1.000 21.69560 675 TYR B N 1
ATOM 29234 C CA . TYR B 1 678 ? 8.40926 -41.85193 81.41701 1.000 29.07965 675 TYR B CA 1
ATOM 29235 C C . TYR B 1 678 ? 9.54575 -40.88247 81.71065 1.000 22.27807 675 TYR B C 1
ATOM 29236 O O . TYR B 1 678 ? 9.59362 -39.78533 81.14490 1.000 21.88451 675 TYR B O 1
ATOM 29254 N N . PHE B 1 679 ? 10.46158 -41.29880 82.57713 1.000 20.98843 676 PHE B N 1
ATOM 29255 C CA . PHE B 1 679 ? 11.65145 -40.52856 82.91034 1.000 20.29414 676 PHE B CA 1
ATOM 29256 C C . PHE B 1 679 ? 12.86548 -41.20898 82.29389 1.000 29.03616 676 PHE B C 1
ATOM 29257 O O . PHE B 1 679 ? 13.08135 -42.40717 82.50039 1.000 32.14877 676 PHE B O 1
ATOM 29274 N N . ILE B 1 680 ? 13.65103 -40.44438 81.53805 1.000 39.34738 677 ILE B N 1
ATOM 29275 C CA . ILE B 1 680 ? 14.73334 -40.99830 80.73239 1.000 34.61319 677 ILE B CA 1
ATOM 29276 C C . ILE B 1 680 ? 16.02322 -41.00048 81.54666 1.000 31.64982 677 ILE B C 1
ATOM 29277 O O . ILE B 1 680 ? 16.15124 -40.31163 82.56053 1.000 42.58157 677 ILE B O 1
ATOM 29293 N N . SER B 1 681 ? 16.99316 -41.79294 81.08993 1.000 36.53617 678 SER B N 1
ATOM 29294 C CA . SER B 1 681 ? 18.15464 -42.14636 81.89500 1.000 32.23470 678 SER B CA 1
ATOM 29295 C C . SER B 1 681 ? 18.92044 -40.92010 82.38573 1.000 41.49803 678 SER B C 1
ATOM 29296 O O . SER B 1 681 ? 18.88579 -39.83890 81.79233 1.000 41.87401 678 SER B O 1
ATOM 29304 N N . ARG B 1 682 ? 19.65646 -41.13201 83.47902 1.000 41.44512 679 ARG B N 1
ATOM 29305 C CA . ARG B 1 682 ? 20.43536 -40.10632 84.16310 1.000 34.21803 679 ARG B CA 1
ATOM 29306 C C . ARG B 1 682 ? 19.54227 -38.96481 84.64102 1.000 32.87294 679 ARG B C 1
ATOM 29307 O O . ARG B 1 682 ? 19.23412 -38.89282 85.83519 1.000 31.66956 679 ARG B O 1
ATOM 29328 N N . ASP B 1 683 ? 19.10261 -38.07784 83.74300 1.000 34.72391 680 ASP B N 1
ATOM 29329 C CA . ASP B 1 683 ? 18.31495 -36.93084 84.18987 1.000 38.24242 680 ASP B CA 1
ATOM 29330 C C . ASP B 1 683 ? 17.02661 -37.34889 84.89004 1.000 31.48517 680 ASP B C 1
ATOM 29331 O O . ASP B 1 683 ? 16.48924 -36.57281 85.68620 1.000 33.66059 680 ASP B O 1
ATOM 29340 N N . GLY B 1 684 ? 16.52828 -38.55330 84.62777 1.000 36.33315 681 GLY B N 1
ATOM 29341 C CA . GLY B 1 684 ? 15.26175 -38.99990 85.16550 1.000 28.18659 681 GLY B CA 1
ATOM 29342 C C . GLY B 1 684 ? 15.31576 -39.75305 86.47497 1.000 25.07448 681 GLY B C 1
ATOM 29343 O O . GLY B 1 684 ? 14.26322 -40.08201 87.02176 1.000 24.70415 681 GLY B O 1
ATOM 29347 N N . HIS B 1 685 ? 16.50200 -40.04479 87.00236 1.000 28.21876 682 HIS B N 1
ATOM 29348 C CA . HIS B 1 685 ? 16.62976 -40.71933 88.29092 1.000 24.42981 682 HIS B CA 1
ATOM 29349 C C . HIS B 1 685 ? 16.05863 -39.85973 89.41484 1.000 24.15524 682 HIS B C 1
ATOM 29350 O O . HIS B 1 685 ? 15.03413 -40.20748 90.02657 1.000 28.49534 682 HIS B O 1
ATOM 29364 N N . PHE B 1 686 ? 16.72319 -38.73046 89.68664 1.000 25.32305 683 PHE B N 1
ATOM 29365 C CA . PHE B 1 686 ? 16.25789 -37.81294 90.72149 1.000 22.30473 683 PHE B CA 1
ATOM 29366 C C . PHE B 1 686 ? 14.84992 -37.31546 90.42125 1.000 18.61023 683 PHE B C 1
ATOM 29367 O O . PHE B 1 686 ? 14.01932 -37.17962 91.33098 1.000 17.43672 683 PHE B O 1
ATOM 29384 N N . LEU B 1 687 ? 14.55923 -37.04617 89.14577 1.000 14.93814 684 LEU B N 1
ATOM 29385 C CA . LEU B 1 687 ? 13.26671 -36.47286 88.79168 1.000 19.31909 684 LEU B CA 1
ATOM 29386 C C . LEU B 1 687 ? 12.14088 -37.47909 88.99717 1.000 24.24879 684 LEU B C 1
ATOM 29387 O O . LEU B 1 687 ? 11.04457 -37.10510 89.42806 1.000 23.95902 684 LEU B O 1
ATOM 29403 N N . LYS B 1 688 ? 12.38548 -38.76059 88.70483 1.000 26.67122 685 LYS B N 1
ATOM 29404 C CA . LYS B 1 688 ? 11.36146 -39.77121 88.94124 1.000 25.47329 685 LYS B CA 1
ATOM 29405 C C . LYS B 1 688 ? 11.17364 -40.01772 90.43063 1.000 21.70423 685 LYS B C 1
ATOM 29406 O O . LYS B 1 688 ? 10.05020 -40.25315 90.88166 1.000 21.10201 685 LYS B O 1
ATOM 29425 N N . GLN B 1 689 ? 12.25465 -39.98178 91.21365 1.000 23.91240 686 GLN B N 1
ATOM 29426 C CA . GLN B 1 689 ? 12.08190 -40.05978 92.66398 1.000 23.24053 686 GLN B CA 1
ATOM 29427 C C . GLN B 1 689 ? 11.16570 -38.94083 93.15696 1.000 26.57828 686 GLN B C 1
ATOM 29428 O O . GLN B 1 689 ? 10.21029 -39.17907 93.91471 1.000 26.18767 686 GLN B O 1
ATOM 29442 N N . ILE B 1 690 ? 11.43668 -37.70787 92.71663 1.000 25.52076 687 ILE B N 1
ATOM 29443 C CA . ILE B 1 690 ? 10.60577 -36.57203 93.11214 1.000 23.22659 687 ILE B CA 1
ATOM 29444 C C . ILE B 1 690 ? 9.15552 -36.79687 92.69749 1.000 25.28535 687 ILE B C 1
ATOM 29445 O O . ILE B 1 690 ? 8.22492 -36.59327 93.48837 1.000 20.72791 687 ILE B O 1
ATOM 29461 N N . ALA B 1 691 ? 8.94232 -37.18489 91.43607 1.000 21.01517 688 ALA B N 1
ATOM 29462 C CA . ALA B 1 691 ? 7.58356 -37.34610 90.93085 1.000 24.81531 688 ALA B CA 1
ATOM 29463 C C . ALA B 1 691 ? 6.83807 -38.43751 91.68647 1.000 30.69555 688 ALA B C 1
ATOM 29464 O O . ALA B 1 691 ? 5.64344 -38.29844 91.97373 1.000 30.99528 688 ALA B O 1
ATOM 29471 N N . ASP B 1 692 ? 7.52219 -39.53756 92.00794 1.000 23.35588 689 ASP B N 1
ATOM 29472 C CA . ASP B 1 692 ? 6.88902 -40.59348 92.78537 1.000 25.83700 689 ASP B CA 1
ATOM 29473 C C . ASP B 1 692 ? 6.47477 -40.08085 94.15552 1.000 25.19302 689 ASP B C 1
ATOM 29474 O O . ASP B 1 692 ? 5.37452 -40.38193 94.63109 1.000 23.79284 689 ASP B O 1
ATOM 29483 N N . LYS B 1 693 ? 7.33777 -39.29631 94.80465 1.000 29.98549 690 LYS B N 1
ATOM 29484 C CA . LYS B 1 693 ? 6.96597 -38.75099 96.10895 1.000 34.22790 690 LYS B CA 1
ATOM 29485 C C . LYS B 1 693 ? 5.75503 -37.82937 95.99041 1.000 28.51881 690 LYS B C 1
ATOM 29486 O O . LYS B 1 693 ? 4.83362 -37.88388 96.81917 1.000 26.62614 690 LYS B O 1
ATOM 29505 N N . ILE B 1 694 ? 5.73771 -36.97908 94.96049 1.000 26.86139 691 ILE B N 1
ATOM 29506 C CA . ILE B 1 694 ? 4.62155 -36.05374 94.78033 1.000 26.67622 691 ILE B CA 1
ATOM 29507 C C . ILE B 1 694 ? 3.32809 -36.82226 94.54981 1.000 29.89311 691 ILE B C 1
ATOM 29508 O O . ILE B 1 694 ? 2.27371 -36.47032 95.09064 1.000 27.78100 691 ILE B O 1
ATOM 29524 N N . ILE B 1 695 ? 3.38331 -37.87152 93.72820 1.000 32.13691 692 ILE B N 1
ATOM 29525 C CA . ILE B 1 695 ? 2.18055 -38.63898 93.42495 1.000 32.54491 692 ILE B CA 1
ATOM 29526 C C . ILE B 1 695 ? 1.70682 -39.39273 94.66015 1.000 29.92194 692 ILE B C 1
ATOM 29527 O O . ILE B 1 695 ? 0.50098 -39.51701 94.90319 1.000 33.59541 692 ILE B O 1
ATOM 29543 N N . GLU B 1 696 ? 2.64253 -39.90203 95.46276 1.000 32.29094 693 GLU B N 1
ATOM 29544 C CA . GLU B 1 696 ? 2.26848 -40.56338 96.70757 1.000 34.99166 693 GLU B CA 1
ATOM 29545 C C . GLU B 1 696 ? 1.53022 -39.60268 97.62887 1.000 32.17031 693 GLU B C 1
ATOM 29546 O O . GLU B 1 696 ? 0.44013 -39.91090 98.12454 1.000 37.17177 693 GLU B O 1
ATOM 29558 N N . ILE B 1 697 ? 2.11052 -38.42588 97.86584 1.000 31.34679 694 ILE B N 1
ATOM 29559 C CA . ILE B 1 697 ? 1.52051 -37.48324 98.81489 1.000 31.42516 694 ILE B CA 1
ATOM 29560 C C . ILE B 1 697 ? 0.18678 -36.95797 98.29143 1.000 33.74184 694 ILE B C 1
ATOM 29561 O O . ILE B 1 697 ? -0.84704 -37.05843 98.96214 1.000 29.96690 694 ILE B O 1
ATOM 29577 N N . ARG B 1 698 ? 0.19029 -36.38935 97.08498 1.000 32.17547 695 ARG B N 1
ATOM 29578 C CA . ARG B 1 698 ? -1.00871 -35.77530 96.53022 1.000 29.04080 695 ARG B CA 1
ATOM 29579 C C . ARG B 1 698 ? -2.04412 -36.78970 96.06761 1.000 31.59033 695 ARG B C 1
ATOM 29580 O O . ARG B 1 698 ? -3.18747 -36.39912 95.80508 1.000 31.76433 695 ARG B O 1
ATOM 29601 N N . GLY B 1 699 ? -1.68159 -38.06345 95.95731 1.000 33.15665 696 GLY B N 1
ATOM 29602 C CA . GLY B 1 699 ? -2.63351 -39.06875 95.51008 1.000 30.79320 696 GLY B CA 1
ATOM 29603 C C . GLY B 1 699 ? -3.11327 -38.86256 94.09066 1.000 31.71222 696 GLY B C 1
ATOM 29604 O O . GLY B 1 699 ? -4.30188 -39.05264 93.80554 1.000 36.18606 696 GLY B O 1
ATOM 29608 N N . TYR B 1 700 ? -2.21356 -38.47862 93.18977 1.000 36.17932 697 TYR B N 1
ATOM 29609 C CA . TYR B 1 700 ? -2.57815 -38.25329 91.79949 1.000 39.71054 697 TYR B CA 1
ATOM 29610 C C . TYR B 1 700 ? -2.77084 -39.57823 91.07078 1.000 44.93718 697 TYR B C 1
ATOM 29611 O O . TYR B 1 700 ? -2.18713 -40.60431 91.43307 1.000 43.71634 697 TYR B O 1
ATOM 29629 N N . ASN B 1 701 ? -3.59711 -39.54413 90.02644 1.000 38.90386 698 ASN B N 1
ATOM 29630 C CA . ASN B 1 701 ? -3.88742 -40.72217 89.21113 1.000 41.41569 698 ASN B CA 1
ATOM 29631 C C . ASN B 1 701 ? -3.01585 -40.64110 87.96168 1.000 39.53992 698 ASN B C 1
ATOM 29632 O O . ASN B 1 701 ? -3.41546 -40.08998 86.93538 1.000 41.17641 698 ASN B O 1
ATOM 29643 N N . VAL B 1 702 ? -1.80815 -41.19499 88.05596 1.000 34.86740 699 VAL B N 1
ATOM 29644 C CA . VAL B 1 702 ? -0.86638 -41.18917 86.94181 1.000 34.64553 699 VAL B CA 1
ATOM 29645 C C . VAL B 1 702 ? 0.28475 -42.13546 87.25884 1.000 23.72986 699 VAL B C 1
ATOM 29646 O O . VAL B 1 702 ? 0.81953 -42.13054 88.37286 1.000 19.87537 699 VAL B O 1
ATOM 29659 N N . LYS B 1 703 ? 0.66497 -42.95827 86.28577 1.000 28.33475 700 LYS B N 1
ATOM 29660 C CA . LYS B 1 703 ? 1.75004 -43.91287 86.45612 1.000 33.18103 700 LYS B CA 1
ATOM 29661 C C . LYS B 1 703 ? 3.07299 -43.28609 86.03758 1.000 31.69734 700 LYS B C 1
ATOM 29662 O O . LYS B 1 703 ? 3.11792 -42.39753 85.18186 1.000 31.88939 700 LYS B O 1
ATOM 29681 N N . THR B 1 704 ? 4.15631 -43.76319 86.64721 1.000 30.43499 701 THR B N 1
ATOM 29682 C CA . THR B 1 704 ? 5.50254 -43.33289 86.29335 1.000 32.68128 701 THR B CA 1
ATOM 29683 C C . THR B 1 704 ? 6.34188 -44.55671 85.96245 1.000 35.14567 701 THR B C 1
ATOM 29684 O O . THR B 1 704 ? 6.30072 -45.55831 86.68463 1.000 33.85947 701 THR B O 1
ATOM 29695 N N . LYS B 1 705 ? 7.09317 -44.47126 84.87092 1.000 30.95810 702 LYS B N 1
ATOM 29696 C CA . LYS B 1 705 ? 8.01571 -45.51849 84.46607 1.000 34.19783 702 LYS B CA 1
ATOM 29697 C C . LYS B 1 705 ? 9.36714 -44.89232 84.15740 1.000 29.12565 702 LYS B C 1
ATOM 29698 O O . LYS B 1 705 ? 9.47951 -43.68572 83.92732 1.000 31.13875 702 LYS B O 1
ATOM 29717 N N . TYR B 1 706 ? 10.39749 -45.73004 84.16283 1.000 25.55841 703 TYR B N 1
ATOM 29718 C CA . TYR B 1 706 ? 11.76443 -45.29654 83.92489 1.000 24.39788 703 TYR B CA 1
ATOM 29719 C C . TYR B 1 706 ? 12.30970 -45.99177 82.68742 1.000 27.65470 703 TYR B C 1
ATOM 29720 O O . TYR B 1 706 ? 12.14280 -47.20318 82.51775 1.000 31.85630 703 TYR B O 1
ATOM 29738 N N . ILE B 1 707 ? 12.96872 -45.21827 81.83060 1.000 34.64166 704 ILE B N 1
ATOM 29739 C CA . ILE B 1 707 ? 13.45426 -45.68815 80.54066 1.000 31.47197 704 ILE B CA 1
ATOM 29740 C C . ILE B 1 707 ? 14.93147 -45.34456 80.43386 1.000 36.56976 704 ILE B C 1
ATOM 29741 O O . ILE B 1 707 ? 15.33054 -44.20708 80.70698 1.000 41.24964 704 ILE B O 1
ATOM 29757 N N . TYR B 1 708 ? 15.73684 -46.32023 80.03362 1.000 37.99791 705 TYR B N 1
ATOM 29758 C CA . TYR B 1 708 ? 17.17199 -46.13282 79.89175 1.000 33.10485 705 TYR B CA 1
ATOM 29759 C C . TYR B 1 708 ? 17.51206 -45.80070 78.44501 1.000 38.46287 705 TYR B C 1
ATOM 29760 O O . TYR B 1 708 ? 16.98799 -46.41611 77.51186 1.000 35.71544 705 TYR B O 1
ATOM 29778 N N . GLY B 1 709 ? 18.38777 -44.81832 78.27058 1.000 40.19704 706 GLY B N 1
ATOM 29779 C CA . GLY B 1 709 ? 18.76466 -44.37968 76.94178 1.000 32.67148 706 GLY B CA 1
ATOM 29780 C C . GLY B 1 709 ? 19.71136 -43.20379 77.02624 1.000 39.12724 706 GLY B C 1
ATOM 29781 O O . GLY B 1 709 ? 20.15597 -42.81817 78.10906 1.000 51.69243 706 GLY B O 1
ATOM 29785 N N . SER B 1 710 ? 20.01457 -42.63230 75.86448 1.000 35.91459 707 SER B N 1
ATOM 29786 C CA . SER B 1 710 ? 20.94663 -41.51493 75.77957 1.000 36.88254 707 SER B CA 1
ATOM 29787 C C . SER B 1 710 ? 21.07962 -41.10808 74.31800 1.000 32.45977 707 SER B C 1
ATOM 29788 O O . SER B 1 710 ? 20.56529 -41.77561 73.41606 1.000 33.35268 707 SER B O 1
ATOM 29796 N N . ARG B 1 711 ? 21.78587 -39.99731 74.09728 1.000 32.31324 708 ARG B N 1
ATOM 29797 C CA . ARG B 1 711 ? 22.05720 -39.54704 72.73681 1.000 34.48084 708 ARG B CA 1
ATOM 29798 C C . ARG B 1 711 ? 22.85827 -40.58900 71.96986 1.000 33.40304 708 ARG B C 1
ATOM 29799 O O . ARG B 1 711 ? 22.53859 -40.91711 70.82232 1.000 39.33339 708 ARG B O 1
ATOM 29820 N N . LYS B 1 712 ? 23.91107 -41.12005 72.59404 1.000 41.10288 709 LYS B N 1
ATOM 29821 C CA . LYS B 1 712 ? 24.77583 -42.07638 71.91120 1.000 34.22594 709 LYS B CA 1
ATOM 29822 C C . LYS B 1 712 ? 24.01820 -43.34917 71.56348 1.000 30.49215 709 LYS B C 1
ATOM 29823 O O . LYS B 1 712 ? 24.15227 -43.87782 70.45383 1.000 37.82789 709 LYS B O 1
ATOM 29842 N N . ALA B 1 713 ? 23.20946 -43.85072 72.49487 1.000 35.34485 710 ALA B N 1
ATOM 29843 C CA . ALA B 1 713 ? 22.47947 -45.09286 72.28675 1.000 38.34620 710 ALA B CA 1
ATOM 29844 C C . ALA B 1 713 ? 21.28541 -44.94089 71.35419 1.000 38.00478 710 ALA B C 1
ATOM 29845 O O . ALA B 1 713 ? 20.70183 -45.95787 70.96056 1.000 42.15426 710 ALA B O 1
ATOM 29852 N N . TRP B 1 714 ? 20.91164 -43.71062 70.98709 1.000 28.96142 711 TRP B N 1
ATOM 29853 C CA . TRP B 1 714 ? 19.70275 -43.46913 70.21439 1.000 26.27282 711 TRP B CA 1
ATOM 29854 C C . TRP B 1 714 ? 19.92526 -42.75255 68.89082 1.000 29.30253 711 TRP B C 1
ATOM 29855 O O . TRP B 1 714 ? 19.08375 -42.88716 67.99641 1.000 32.01144 711 TRP B O 1
ATOM 29876 N N . ARG B 1 715 ? 21.02032 -42.00864 68.72880 1.000 34.35895 712 ARG B N 1
ATOM 29877 C CA . ARG B 1 715 ? 21.19984 -41.22692 67.50849 1.000 38.70030 712 ARG B CA 1
ATOM 29878 C C . ARG B 1 715 ? 21.45764 -42.12935 66.30693 1.000 37.92674 712 ARG B C 1
ATOM 29879 O O . ARG B 1 715 ? 20.71070 -42.09945 65.32201 1.000 36.69976 712 ARG B O 1
ATOM 29900 N N . LEU B 1 716 ? 22.51450 -42.93927 66.36656 1.000 31.19321 713 LEU B N 1
ATOM 29901 C CA . LEU B 1 716 ? 22.84532 -43.79212 65.22690 1.000 33.34800 713 LEU B CA 1
ATOM 29902 C C . LEU B 1 716 ? 21.67954 -44.68206 64.81363 1.000 40.93836 713 LEU B C 1
ATOM 29903 O O . LEU B 1 716 ? 21.33070 -44.68743 63.61996 1.000 42.43718 713 LEU B O 1
ATOM 29919 N N . PRO B 1 717 ? 21.03093 -45.43235 65.71013 1.000 32.36591 714 PRO B N 1
ATOM 29920 C CA . PRO B 1 717 ? 19.90909 -46.27932 65.27096 1.000 33.99758 714 PRO B CA 1
ATOM 29921 C C . PRO B 1 717 ? 18.74272 -45.50116 64.68571 1.000 35.11296 714 PRO B C 1
ATOM 29922 O O . PRO B 1 717 ? 17.96735 -46.07082 63.90747 1.000 28.60180 714 PRO B O 1
ATOM 29933 N N . SER B 1 718 ? 18.58760 -44.22245 65.03512 1.000 35.92592 715 SER B N 1
ATOM 29934 C CA . SER B 1 718 ? 17.45227 -43.44235 64.56064 1.000 34.23324 715 SER B CA 1
ATOM 29935 C C . SER B 1 718 ? 17.52584 -43.12291 63.07531 1.000 35.16632 715 SER B C 1
ATOM 29936 O O . SER B 1 718 ? 16.53691 -42.64023 62.51667 1.000 40.00586 715 SER B O 1
ATOM 29944 N N . PHE B 1 719 ? 18.66179 -43.37338 62.42485 1.000 39.92233 716 PHE B N 1
ATOM 29945 C CA . PHE B 1 719 ? 18.80476 -43.12161 60.99200 1.000 41.62006 716 PHE B CA 1
ATOM 29946 C C . PHE B 1 719 ? 18.08749 -44.23992 60.23978 1.000 37.20563 716 PHE B C 1
ATOM 29947 O O . PHE B 1 719 ? 18.67942 -45.23797 59.83127 1.000 28.29812 716 PHE B O 1
ATOM 29964 N N . ILE B 1 720 ? 16.77447 -44.05859 60.06142 1.000 39.49436 717 ILE B N 1
ATOM 29965 C CA . ILE B 1 720 ? 15.95270 -45.09433 59.43753 1.000 37.51228 717 ILE B CA 1
ATOM 29966 C C . ILE B 1 720 ? 16.20546 -45.13721 57.93493 1.000 39.36385 717 ILE B C 1
ATOM 29967 O O . ILE B 1 720 ? 16.67946 -46.14251 57.39388 1.000 34.11554 717 ILE B O 1
ATOM 29983 N N . THR B 1 721 ? 15.89011 -44.04189 57.24116 1.000 43.64453 718 THR B N 1
ATOM 29984 C CA . THR B 1 721 ? 16.04738 -43.95628 55.79764 1.000 38.14072 718 THR B CA 1
ATOM 29985 C C . THR B 1 721 ? 17.04152 -42.88870 55.36347 1.000 39.76453 718 THR B C 1
ATOM 29986 O O . THR B 1 721 ? 17.26994 -42.73347 54.15830 1.000 39.23106 718 THR B O 1
ATOM 29997 N N . LYS B 1 722 ? 17.63654 -42.15205 56.29875 1.000 39.88950 719 LYS B N 1
ATOM 29998 C CA . LYS B 1 722 ? 18.56705 -41.08878 55.95005 1.000 37.92792 719 LYS B CA 1
ATOM 29999 C C . LYS B 1 722 ? 19.42717 -40.75865 57.15915 1.000 36.60662 719 LYS B C 1
ATOM 30000 O O . LYS B 1 722 ? 19.00854 -40.93970 58.30541 1.000 37.78875 719 LYS B O 1
ATOM 30019 N N . VAL B 1 723 ? 20.63425 -40.27806 56.88682 1.000 39.70243 720 VAL B N 1
ATOM 30020 C CA . VAL B 1 723 ? 21.51388 -39.74667 57.91980 1.000 41.73641 720 VAL B CA 1
ATOM 30021 C C . VAL B 1 723 ? 21.20283 -38.26681 58.08781 1.000 48.43663 720 VAL B C 1
ATOM 30022 O O . VAL B 1 723 ? 21.19789 -37.50892 57.11048 1.000 56.06541 720 VAL B O 1
ATOM 30035 N N . ASP B 1 724 ? 20.93635 -37.85548 59.32420 1.000 51.01882 721 ASP B N 1
ATOM 30036 C CA . ASP B 1 724 ? 20.52559 -36.48243 59.58110 1.000 53.84808 721 ASP B CA 1
ATOM 30037 C C . ASP B 1 724 ? 21.60732 -35.50457 59.14359 1.000 63.47208 721 ASP B C 1
ATOM 30038 O O . ASP B 1 724 ? 22.79427 -35.70457 59.41944 1.000 61.90199 721 ASP B O 1
ATOM 30047 N N . ASP B 1 725 ? 21.19005 -34.44244 58.45024 1.000 68.15939 722 ASP B N 1
ATOM 30048 C CA . ASP B 1 725 ? 22.12121 -33.37736 58.10217 1.000 66.71175 722 ASP B CA 1
ATOM 30049 C C . ASP B 1 725 ? 22.66079 -32.67908 59.34083 1.000 71.86216 722 ASP B C 1
ATOM 30050 O O . ASP B 1 725 ? 23.74828 -32.09478 59.28562 1.000 72.26607 722 ASP B O 1
ATOM 30059 N N . GLU B 1 726 ? 21.92345 -32.72630 60.45556 1.000 75.82939 723 GLU B N 1
ATOM 30060 C CA . GLU B 1 726 ? 22.43903 -32.18531 61.70800 1.000 76.87820 723 GLU B CA 1
ATOM 30061 C C . GLU B 1 726 ? 23.76826 -32.82581 62.08536 1.000 76.13624 723 GLU B C 1
ATOM 30062 O O . GLU B 1 726 ? 24.59104 -32.19669 62.76037 1.000 79.86006 723 GLU B O 1
ATOM 30074 N N . THR B 1 727 ? 23.99545 -34.07251 61.66343 1.000 75.38865 724 THR B N 1
ATOM 30075 C CA . THR B 1 727 ? 25.26479 -34.73010 61.95246 1.000 82.07599 724 THR B CA 1
ATOM 30076 C C . THR B 1 727 ? 26.44145 -33.93394 61.40509 1.000 85.28540 724 THR B C 1
ATOM 30077 O O . THR B 1 727 ? 27.54701 -34.00078 61.95533 1.000 86.40478 724 THR B O 1
ATOM 30088 N N . PHE B 1 728 ? 26.22406 -33.17541 60.32959 1.000 83.44273 725 PHE B N 1
ATOM 30089 C CA . PHE B 1 728 ? 27.27263 -32.39536 59.68656 1.000 86.14033 725 PHE B CA 1
ATOM 30090 C C . PHE B 1 728 ? 27.11834 -30.89951 59.94391 1.000 83.27159 725 PHE B C 1
ATOM 30091 O O . PHE B 1 728 ? 27.69651 -30.08538 59.21635 1.000 72.03297 725 PHE B O 1
ATOM 30108 N N . TRP B 1 729 ? 26.35369 -30.52306 60.96616 1.000 83.65629 726 TRP B N 1
ATOM 30109 C CA . TRP B 1 729 ? 26.12289 -29.12959 61.30544 1.000 82.59354 726 TRP B CA 1
ATOM 30110 C C . TRP B 1 729 ? 27.01490 -28.72072 62.47673 1.000 85.17856 726 TRP B C 1
ATOM 30111 O O . TRP B 1 729 ? 27.85362 -29.48848 62.95621 1.000 81.72816 726 TRP B O 1
ATOM 30115 N N . GLN B 1 730 ? 26.82278 -27.48419 62.94476 1.000 75.28530 727 GLN B N 1
ATOM 30116 C CA . GLN B 1 730 ? 27.63738 -26.96435 64.03644 1.000 68.45677 727 GLN B CA 1
ATOM 30117 C C . GLN B 1 730 ? 27.42753 -27.73213 65.33502 1.000 74.78778 727 GLN B C 1
ATOM 30118 O O . GLN B 1 730 ? 28.27775 -27.65574 66.22866 1.000 73.36843 727 GLN B O 1
ATOM 30122 N N . PHE B 1 731 ? 26.32045 -28.46619 65.46307 1.000 80.89024 728 PHE B N 1
ATOM 30123 C CA . PHE B 1 731 ? 26.02615 -29.24636 66.65969 1.000 74.89571 728 PHE B CA 1
ATOM 30124 C C . PHE B 1 731 ? 25.85600 -30.72735 66.33195 1.000 76.34519 728 PHE B C 1
ATOM 30125 O O . PHE B 1 731 ? 25.09338 -31.43463 66.99443 1.000 72.97783 728 PHE B O 1
ATOM 30142 N N . GLY B 1 732 ? 26.56645 -31.20736 65.31814 1.000 76.19329 729 GLY B N 1
ATOM 30143 C CA . GLY B 1 732 ? 26.49793 -32.59305 64.89610 1.000 78.17662 729 GLY B CA 1
ATOM 30144 C C . GLY B 1 732 ? 27.42591 -33.49263 65.68092 1.000 80.56965 729 GLY B C 1
ATOM 30145 O O . GLY B 1 732 ? 27.76641 -33.22190 66.83765 1.000 74.14428 729 GLY B O 1
ATOM 30149 N N . ASN B 1 733 ? 27.84261 -34.58759 65.03967 1.000 77.46497 730 ASN B N 1
ATOM 30150 C CA . ASN B 1 733 ? 28.73711 -35.53871 65.68609 1.000 75.65759 730 ASN B CA 1
ATOM 30151 C C . ASN B 1 733 ? 30.20274 -35.14360 65.56402 1.000 78.32915 730 ASN B C 1
ATOM 30152 O O . ASN B 1 733 ? 31.01225 -35.56032 66.39900 1.000 69.71562 730 ASN B O 1
ATOM 30163 N N . PHE B 1 734 ? 30.56082 -34.34754 64.55325 1.000 87.92244 731 PHE B N 1
ATOM 30164 C CA . PHE B 1 734 ? 31.93712 -33.91221 64.34944 1.000 84.52248 731 PHE B CA 1
ATOM 30165 C C . PHE B 1 734 ? 32.23509 -32.57838 65.02254 1.000 79.04792 731 PHE B C 1
ATOM 30166 O O . PHE B 1 734 ? 33.04158 -31.79293 64.50543 1.000 77.34105 731 PHE B O 1
ATOM 30183 N N . VAL B 1 735 ? 31.60647 -32.30310 66.16259 1.000 81.28686 732 VAL B N 1
ATOM 30184 C CA . VAL B 1 735 ? 31.82720 -31.07833 66.92359 1.000 87.02148 732 VAL B CA 1
ATOM 30185 C C . VAL B 1 735 ? 32.51370 -31.45789 68.22826 1.000 88.01218 732 VAL B C 1
ATOM 30186 O O . VAL B 1 735 ? 31.98790 -32.26738 69.00267 1.000 83.73728 732 VAL B O 1
ATOM 30190 N N . GLY B 1 736 ? 33.68470 -30.87313 68.47244 1.000 94.60133 733 GLY B N 1
ATOM 30191 C CA . GLY B 1 736 ? 34.46534 -31.16927 69.65392 1.000 95.22584 733 GLY B CA 1
ATOM 30192 C C . GLY B 1 736 ? 35.64071 -32.09205 69.42384 1.000 97.28652 733 GLY B C 1
ATOM 30193 O O . GLY B 1 736 ? 36.31780 -32.45780 70.39293 1.000 97.69313 733 GLY B O 1
ATOM 30197 N N . MET B 1 737 ? 35.90293 -32.48039 68.17827 1.000 94.22833 734 MET B N 1
ATOM 30198 C CA . MET B 1 737 ? 37.02485 -33.36089 67.88511 1.000 92.61972 734 MET B CA 1
ATOM 30199 C C . MET B 1 737 ? 38.34007 -32.70281 68.28009 1.000 96.42285 734 MET B C 1
ATOM 30200 O O . MET B 1 737 ? 38.59485 -31.54185 67.94599 1.000 99.28105 734 MET B O 1
ATOM 30214 N N . ASP B 1 738 ? 39.17567 -33.45288 68.99456 1.000 96.48627 735 ASP B N 1
ATOM 30215 C CA . ASP B 1 738 ? 40.50111 -32.99774 69.38704 1.000 91.25444 735 ASP B CA 1
ATOM 30216 C C . ASP B 1 738 ? 41.62704 -33.84422 68.81569 1.000 93.20694 735 ASP B C 1
ATOM 30217 O O . ASP B 1 738 ? 42.73292 -33.32972 68.63732 1.000 84.92895 735 ASP B O 1
ATOM 30221 N N . SER B 1 739 ? 41.37799 -35.12019 68.52131 1.000 102.98990 736 SER B N 1
ATOM 30222 C CA . SER B 1 739 ? 42.39041 -36.01368 67.97920 1.000 99.39403 736 SER B CA 1
ATOM 30223 C C . SER B 1 739 ? 41.76007 -36.86253 66.88169 1.000 96.84572 736 SER B C 1
ATOM 30224 O O . SER B 1 739 ? 40.57301 -36.73033 66.56616 1.000 89.02143 736 SER B O 1
ATOM 30228 N N . PHE B 1 740 ? 42.57144 -37.74527 66.29507 1.000 98.31909 737 PHE B N 1
ATOM 30229 C CA . PHE B 1 740 ? 42.08159 -38.60763 65.22363 1.000 98.28614 737 PHE B CA 1
ATOM 30230 C C . PHE B 1 740 ? 41.11119 -39.65177 65.76058 1.000 95.07210 737 PHE B C 1
ATOM 30231 O O . PHE B 1 740 ? 40.13607 -40.01041 65.08505 1.000 97.87396 737 PHE B O 1
ATOM 30248 N N . GLU B 1 741 ? 41.36808 -40.15641 66.97089 1.000 98.26398 738 GLU B N 1
ATOM 30249 C CA . GLU B 1 741 ? 40.41848 -41.05879 67.61265 1.000 101.51397 738 GLU B CA 1
ATOM 30250 C C . GLU B 1 741 ? 39.04154 -40.41586 67.70873 1.000 99.54201 738 GLU B C 1
ATOM 30251 O O . GLU B 1 741 ? 38.02120 -41.07047 67.46069 1.000 97.86039 738 GLU B O 1
ATOM 30255 N N . ASP B 1 742 ? 38.99520 -39.12887 68.06202 1.000 95.70884 739 ASP B N 1
ATOM 30256 C CA . ASP B 1 742 ? 37.72000 -38.42573 68.13976 1.000 91.20565 739 ASP B CA 1
ATOM 30257 C C . ASP B 1 742 ? 37.01637 -38.41675 66.78950 1.000 85.06005 739 ASP B C 1
ATOM 30258 O O . ASP B 1 742 ? 35.79994 -38.62367 66.71257 1.000 74.28366 739 ASP B O 1
ATOM 30267 N N . LEU B 1 743 ? 37.76761 -38.18384 65.71165 1.000 91.37251 740 LEU B N 1
ATOM 30268 C CA . LEU B 1 743 ? 37.16672 -38.13798 64.38248 1.000 90.20756 740 LEU B CA 1
ATOM 30269 C C . LEU B 1 743 ? 36.60232 -39.49705 63.98959 1.000 87.14533 740 LEU B C 1
ATOM 30270 O O . LEU B 1 743 ? 35.45932 -39.59465 63.52498 1.000 85.77249 740 LEU B O 1
ATOM 30286 N N . VAL B 1 744 ? 37.38612 -40.56334 64.17328 1.000 87.24318 741 VAL B N 1
ATOM 30287 C CA . VAL B 1 744 ? 36.90223 -41.89042 63.79817 1.000 85.06907 741 VAL B CA 1
ATOM 30288 C C . VAL B 1 744 ? 35.69118 -42.27584 64.64084 1.000 81.61952 741 VAL B C 1
ATOM 30289 O O . VAL B 1 744 ? 34.74766 -42.90311 64.14392 1.000 74.47816 741 VAL B O 1
ATOM 30302 N N . LYS B 1 745 ? 35.69034 -41.90645 65.92480 1.000 82.22284 742 LYS B N 1
ATOM 30303 C CA . LYS B 1 745 ? 34.54848 -42.22302 66.77641 1.000 74.91698 742 LYS B CA 1
ATOM 30304 C C . LYS B 1 745 ? 33.30465 -41.46725 66.32337 1.000 81.96337 742 LYS B C 1
ATOM 30305 O O . LYS B 1 745 ? 32.21876 -42.04828 66.21058 1.000 77.41786 742 LYS B O 1
ATOM 30309 N N . ALA B 1 746 ? 33.44427 -40.16641 66.05531 1.000 79.88654 743 ALA B N 1
ATOM 30310 C CA . ALA B 1 746 ? 32.31698 -39.37540 65.58131 1.000 74.74529 743 ALA B CA 1
ATOM 30311 C C . ALA B 1 746 ? 31.85705 -39.79761 64.19372 1.000 75.01883 743 ALA B C 1
ATOM 30312 O O . ALA B 1 746 ? 30.73863 -39.45533 63.79453 1.000 69.50466 743 ALA B O 1
ATOM 30319 N N . SER B 1 747 ? 32.69200 -40.52420 63.44959 1.000 79.61873 744 SER B N 1
ATOM 30320 C CA . SER B 1 747 ? 32.30814 -40.98078 62.12036 1.000 78.05852 744 SER B CA 1
ATOM 30321 C C . SER B 1 747 ? 31.42735 -42.22440 62.14774 1.000 67.83919 744 SER B C 1
ATOM 30322 O O . SER B 1 747 ? 30.78702 -42.53119 61.13823 1.000 58.62472 744 SER B O 1
ATOM 30330 N N . TYR B 1 748 ? 31.38339 -42.94034 63.27233 1.000 68.76767 745 TYR B N 1
ATOM 30331 C CA . TYR B 1 748 ? 30.67104 -44.19918 63.46698 1.000 72.23201 745 TYR B CA 1
ATOM 30332 C C . TYR B 1 748 ? 31.37906 -45.37233 62.79828 1.000 79.36094 745 TYR B C 1
ATOM 30333 O O . TYR B 1 748 ? 30.92466 -46.51250 62.94215 1.000 69.57417 745 TYR B O 1
ATOM 30351 N N . LEU B 1 749 ? 32.47314 -45.13722 62.07391 1.000 78.19593 746 LEU B N 1
ATOM 30352 C CA . LEU B 1 749 ? 33.18248 -46.18065 61.35054 1.000 75.03152 746 LEU B CA 1
ATOM 30353 C C . LEU B 1 749 ? 34.48912 -46.51953 62.05571 1.000 84.11080 746 LEU B C 1
ATOM 30354 O O . LEU B 1 749 ? 35.00245 -45.74800 62.87081 1.000 82.25482 746 LEU B O 1
ATOM 30370 N N . SER B 1 750 ? 35.02289 -47.69324 61.72876 1.000 91.05079 747 SER B N 1
ATOM 30371 C CA . SER B 1 750 ? 36.32208 -48.09334 62.24350 1.000 92.91377 747 SER B CA 1
ATOM 30372 C C . SER B 1 750 ? 37.42733 -47.27650 61.57873 1.000 95.79332 747 SER B C 1
ATOM 30373 O O . SER B 1 750 ? 37.24028 -46.66887 60.52062 1.000 97.04193 747 SER B O 1
ATOM 30381 N N . GLU B 1 751 ? 38.59695 -47.26581 62.22077 1.000 97.96823 748 GLU B N 1
ATOM 30382 C CA . GLU B 1 751 ? 39.72203 -46.50008 61.69230 1.000 100.95177 748 GLU B CA 1
ATOM 30383 C C . GLU B 1 751 ? 40.06374 -46.94439 60.27442 1.000 101.57239 748 GLU B C 1
ATOM 30384 O O . GLU B 1 751 ? 40.13624 -46.12266 59.35334 1.000 101.36894 748 GLU B O 1
ATOM 30396 N N . SER B 1 752 ? 40.27005 -48.24830 60.07707 1.000 103.06413 749 SER B N 1
ATOM 30397 C CA . SER B 1 752 ? 40.52699 -48.75436 58.73255 1.000 101.30306 749 SER B CA 1
ATOM 30398 C C . SER B 1 752 ? 39.28590 -48.63725 57.85646 1.000 90.71883 749 SER B C 1
ATOM 30399 O O . SER B 1 752 ? 39.38103 -48.27457 56.67721 1.000 83.71897 749 SER B O 1
ATOM 30407 N N . GLU B 1 753 ? 38.11329 -48.95017 58.41371 1.000 94.61476 750 GLU B N 1
ATOM 30408 C CA . GLU B 1 753 ? 36.87175 -48.78531 57.66597 1.000 98.03520 750 GLU B CA 1
ATOM 30409 C C . GLU B 1 753 ? 36.67409 -47.33715 57.23959 1.000 95.28939 750 GLU B C 1
ATOM 30410 O O . GLU B 1 753 ? 36.05439 -47.07424 56.20307 1.000 89.71646 750 GLU B O 1
ATOM 30422 N N . LEU B 1 754 ? 37.19411 -46.38754 58.02086 1.000 96.67590 751 LEU B N 1
ATOM 30423 C CA . LEU B 1 754 ? 37.11700 -44.98007 57.64625 1.000 93.65325 751 LEU B CA 1
ATOM 30424 C C . LEU B 1 754 ? 38.12726 -44.64476 56.55613 1.000 89.69928 751 LEU B C 1
ATOM 30425 O O . LEU B 1 754 ? 37.76667 -44.08640 55.51398 1.000 88.10144 751 LEU B O 1
ATOM 30441 N N . LEU B 1 755 ? 39.40006 -44.97840 56.78247 1.000 88.06250 752 LEU B N 1
ATOM 30442 C CA . LEU B 1 755 ? 40.44086 -44.63133 55.82204 1.000 84.58674 752 LEU B CA 1
ATOM 30443 C C . LEU B 1 755 ? 40.23594 -45.32199 54.48165 1.000 86.82274 752 LEU B C 1
ATOM 30444 O O . LEU B 1 755 ? 40.79381 -44.87258 53.47477 1.000 84.73422 752 LEU B O 1
ATOM 30460 N N . SER B 1 756 ? 39.45289 -46.40240 54.44271 1.000 89.03721 753 SER B N 1
ATOM 30461 C CA . SER B 1 756 ? 39.06753 -46.97593 53.15789 1.000 88.61739 753 SER B CA 1
ATOM 30462 C C . SER B 1 756 ? 38.16606 -46.02142 52.38448 1.000 91.55935 753 SER B C 1
ATOM 30463 O O . SER B 1 756 ? 38.33361 -45.84211 51.17256 1.000 93.93849 753 SER B O 1
ATOM 30471 N N . LEU B 1 757 ? 37.20495 -45.39874 53.07087 1.000 93.10264 754 LEU B N 1
ATOM 30472 C CA . LEU B 1 757 ? 36.32595 -44.43911 52.41251 1.000 88.49685 754 LEU B CA 1
ATOM 30473 C C . LEU B 1 757 ? 37.07989 -43.17358 52.02646 1.000 92.31214 754 LEU B C 1
ATOM 30474 O O . LEU B 1 757 ? 36.89999 -42.64947 50.92077 1.000 92.17787 754 LEU B O 1
ATOM 30490 N N . PHE B 1 758 ? 37.92665 -42.66865 52.92302 1.000 92.26041 755 PHE B N 1
ATOM 30491 C CA . PHE B 1 758 ? 38.62922 -41.40173 52.73142 1.000 91.76361 755 PHE B CA 1
ATOM 30492 C C . PHE B 1 758 ? 40.12130 -41.61863 52.94097 1.000 98.89555 755 PHE B C 1
ATOM 30493 O O . PHE B 1 758 ? 40.66079 -41.31437 54.01427 1.000 92.89517 755 PHE B O 1
ATOM 30510 N N . PRO B 1 759 ? 40.82216 -42.15164 51.93732 1.000 98.44925 756 PRO B N 1
ATOM 30511 C CA . PRO B 1 759 ? 42.29161 -42.18537 52.01992 1.000 93.84873 756 PRO B CA 1
ATOM 30512 C C . PRO B 1 759 ? 42.88072 -40.81838 52.29918 1.000 95.16127 756 PRO B C 1
ATOM 30513 O O . PRO B 1 759 ? 43.91267 -40.71012 52.97478 1.000 91.99524 756 PRO B O 1
ATOM 30524 N N . GLU B 1 760 ? 42.24097 -39.76296 51.78417 1.000 96.21269 757 GLU B N 1
ATOM 30525 C CA . GLU B 1 760 ? 42.62524 -38.39834 52.12482 1.000 88.54613 757 GLU B CA 1
ATOM 30526 C C . GLU B 1 760 ? 42.68762 -38.18220 53.63152 1.000 87.21868 757 GLU B C 1
ATOM 30527 O O . GLU B 1 760 ? 43.44143 -37.32293 54.10447 1.000 76.06031 757 GLU B O 1
ATOM 30539 N N . PHE B 1 761 ? 41.91101 -38.94552 54.40244 1.000 97.23996 758 PHE B N 1
ATOM 30540 C CA . PHE B 1 761 ? 41.89143 -38.78503 55.85092 1.000 96.20865 758 PHE B CA 1
ATOM 30541 C C . PHE B 1 761 ? 43.12132 -39.37322 56.53008 1.000 98.56649 758 PHE B C 1
ATOM 30542 O O . PHE B 1 761 ? 43.36934 -39.06363 57.70139 1.000 102.00600 758 PHE B O 1
ATOM 30546 N N . GLU B 1 762 ? 43.89630 -40.20546 55.82965 1.000 98.84447 759 GLU B N 1
ATOM 30547 C CA . GLU B 1 762 ? 45.08280 -40.80404 56.43106 1.000 95.06033 759 GLU B CA 1
ATOM 30548 C C . GLU B 1 762 ? 46.07429 -39.75668 56.92112 1.000 95.36603 759 GLU B C 1
ATOM 30549 O O . GLU B 1 762 ? 46.93956 -40.07589 57.74432 1.000 89.05903 759 GLU B O 1
ATOM 30553 N N . SER B 1 763 ? 45.96875 -38.52033 56.43801 1.000 93.05784 760 SER B N 1
ATOM 30554 C CA . SER B 1 763 ? 46.85869 -37.43877 56.83284 1.000 89.65173 760 SER B CA 1
ATOM 30555 C C . SER B 1 763 ? 46.38614 -36.71175 58.08634 1.000 93.49943 760 SER B C 1
ATOM 30556 O O . SER B 1 763 ? 46.97467 -35.68892 58.45212 1.000 93.68772 760 SER B O 1
ATOM 30564 N N . LEU B 1 764 ? 45.34626 -37.21343 58.75159 1.000 94.48970 761 LEU B N 1
ATOM 30565 C CA . LEU B 1 764 ? 44.75287 -36.54287 59.89997 1.000 89.57583 761 LEU B CA 1
ATOM 30566 C C . LEU B 1 764 ? 45.26566 -37.07795 61.23209 1.000 91.76377 761 LEU B C 1
ATOM 30567 O O . LEU B 1 764 ? 44.74450 -36.69209 62.28344 1.000 88.56844 761 LEU B O 1
ATOM 30571 N N . ARG B 1 765 ? 46.27004 -37.95005 61.21606 1.000 92.43905 762 ARG B N 1
ATOM 30572 C CA . ARG B 1 765 ? 46.80840 -38.48752 62.45826 1.000 98.36799 762 ARG B CA 1
ATOM 30573 C C . ARG B 1 765 ? 47.52615 -37.39590 63.24328 1.000 102.90228 762 ARG B C 1
ATOM 30574 O O . ARG B 1 765 ? 48.26564 -36.58513 62.67809 1.000 102.69213 762 ARG B O 1
ATOM 30578 N N . HIS B 1 766 ? 47.30421 -37.38109 64.55830 1.000 103.37394 763 HIS B N 1
ATOM 30579 C CA . HIS B 1 766 ? 47.90665 -36.37701 65.42801 1.000 98.51381 763 HIS B CA 1
ATOM 30580 C C . HIS B 1 766 ? 47.58630 -34.97402 64.92680 1.000 106.27890 763 HIS B C 1
ATOM 30581 O O . HIS B 1 766 ? 48.44246 -34.30932 64.33353 1.000 97.41858 763 HIS B O 1
ATOM 30585 N N . ALA B 1 767 ? 46.35731 -34.51501 65.16636 1.000 109.64929 764 ALA B N 1
ATOM 30586 C CA . ALA B 1 767 ? 45.89249 -33.23027 64.66365 1.000 102.28298 764 ALA B CA 1
ATOM 30587 C C . ALA B 1 767 ? 45.94870 -32.11484 65.69900 1.000 101.71154 764 ALA B C 1
ATOM 30588 O O . ALA B 1 767 ? 45.69206 -30.95806 65.34798 1.000 98.61555 764 ALA B O 1
ATOM 30595 N N . LYS B 1 768 ? 46.27284 -32.42716 66.95441 1.000 101.71605 765 LYS B N 1
ATOM 30596 C CA . LYS B 1 768 ? 46.27224 -31.43183 68.02099 1.000 101.11387 765 LYS B CA 1
ATOM 30597 C C . LYS B 1 768 ? 44.84325 -31.02071 68.35574 1.000 106.29170 765 LYS B C 1
ATOM 30598 O O . LYS B 1 768 ? 44.31681 -31.38608 69.41208 1.000 100.24310 765 LYS B O 1
ATOM 30602 N N . HIS B 1 769 ? 44.21204 -30.25761 67.46425 1.000 108.11455 766 HIS B N 1
ATOM 30603 C CA . HIS B 1 769 ? 42.81699 -29.85908 67.61974 1.000 105.11006 766 HIS B CA 1
ATOM 30604 C C . HIS B 1 769 ? 42.12591 -29.99636 66.27246 1.000 104.49279 766 HIS B C 1
ATOM 30605 O O . HIS B 1 769 ? 42.57590 -29.41160 65.28224 1.000 100.13976 766 HIS B O 1
ATOM 30619 N N . LEU B 1 770 ? 41.04028 -30.76291 66.23657 1.000 106.75942 767 LEU B N 1
ATOM 30620 C CA . LEU B 1 770 ? 40.26569 -30.96465 65.01185 1.000 96.98698 767 LEU B CA 1
ATOM 30621 C C . LEU B 1 770 ? 38.99372 -30.11705 65.04148 1.000 100.13303 767 LEU B C 1
ATOM 30622 O O . LEU B 1 770 ? 37.87231 -30.61044 64.91185 1.000 94.84162 767 LEU B O 1
ATOM 30626 N N . ARG B 1 771 ? 39.19161 -28.81328 65.21458 1.000 102.04119 768 ARG B N 1
ATOM 30627 C CA . ARG B 1 771 ? 38.11268 -27.83995 65.28945 1.000 101.04733 768 ARG B CA 1
ATOM 30628 C C . ARG B 1 771 ? 38.32240 -26.75087 64.24346 1.000 91.83185 768 ARG B C 1
ATOM 30629 O O . ARG B 1 771 ? 39.40149 -26.61032 63.66221 1.000 89.77045 768 ARG B O 1
ATOM 30650 N N . GLY B 1 772 ? 37.26384 -25.97946 64.00192 1.000 88.08568 769 GLY B N 1
ATOM 30651 C CA . GLY B 1 772 ? 37.33414 -24.85293 63.09190 1.000 83.04836 769 GLY B CA 1
ATOM 30652 C C . GLY B 1 772 ? 36.95747 -25.17593 61.65956 1.000 85.97819 769 GLY B C 1
ATOM 30653 O O . GLY B 1 772 ? 36.18446 -26.10445 61.39669 1.000 84.31228 769 GLY B O 1
ATOM 30657 N N . GLU B 1 773 ? 37.49879 -24.39822 60.71749 1.000 87.23438 770 GLU B N 1
ATOM 30658 C CA . GLU B 1 773 ? 37.20755 -24.63428 59.30754 1.000 91.04123 770 GLU B CA 1
ATOM 30659 C C . GLU B 1 773 ? 37.69818 -26.00453 58.85999 1.000 91.04667 770 GLU B C 1
ATOM 30660 O O . GLU B 1 773 ? 37.15738 -26.57730 57.90574 1.000 84.99458 770 GLU B O 1
ATOM 30664 N N . ILE B 1 774 ? 38.71734 -26.54637 59.53013 1.000 85.39039 771 ILE B N 1
ATOM 30665 C CA . ILE B 1 774 ? 39.12744 -27.92154 59.26088 1.000 81.02737 771 ILE B CA 1
ATOM 30666 C C . ILE B 1 774 ? 37.96081 -28.86835 59.51320 1.000 83.97324 771 ILE B C 1
ATOM 30667 O O . ILE B 1 774 ? 37.63426 -29.72419 58.68015 1.000 73.74001 771 ILE B O 1
ATOM 30671 N N . ALA B 1 775 ? 37.30260 -28.71416 60.66558 1.000 91.69307 772 ALA B N 1
ATOM 30672 C CA . ALA B 1 775 ? 36.13438 -29.53316 60.96444 1.000 87.61820 772 ALA B CA 1
ATOM 30673 C C . ALA B 1 775 ? 34.97554 -29.22071 60.02729 1.000 78.06263 772 ALA B C 1
ATOM 30674 O O . ALA B 1 775 ? 34.18266 -30.11169 59.71353 1.000 76.96604 772 ALA B O 1
ATOM 30681 N N . GLU B 1 776 ? 34.85568 -27.97224 59.57215 1.000 78.21685 773 GLU B N 1
ATOM 30682 C CA . GLU B 1 776 ? 33.82175 -27.64666 58.59209 1.000 77.52884 773 GLU B CA 1
ATOM 30683 C C . GLU B 1 776 ? 34.01957 -28.44865 57.30866 1.000 72.76776 773 GLU B C 1
ATOM 30684 O O . GLU B 1 776 ? 33.07842 -29.06029 56.78509 1.000 66.60707 773 GLU B O 1
ATOM 30688 N N . ASN B 1 777 ? 35.24990 -28.46013 56.79172 1.000 72.63504 774 ASN B N 1
ATOM 30689 C CA . ASN B 1 777 ? 35.54374 -29.22793 55.58556 1.000 76.83699 774 ASN B CA 1
ATOM 30690 C C . ASN B 1 777 ? 35.37002 -30.72410 55.82493 1.000 73.48209 774 ASN B C 1
ATOM 30691 O O . ASN B 1 777 ? 34.92431 -31.45678 54.93263 1.000 62.75166 774 ASN B O 1
ATOM 30695 N N . ILE B 1 778 ? 35.72509 -31.19950 57.02218 1.000 75.19277 775 ILE B N 1
ATOM 30696 C CA . ILE B 1 778 ? 35.53182 -32.61192 57.34581 1.000 66.38236 775 ILE B CA 1
ATOM 30697 C C . ILE B 1 778 ? 34.04899 -32.96451 57.30568 1.000 68.50691 775 ILE B C 1
ATOM 30698 O O . ILE B 1 778 ? 33.64510 -33.98023 56.72457 1.000 72.38619 775 ILE B O 1
ATOM 30702 N N . ARG B 1 779 ? 33.21680 -32.13253 57.93571 1.000 70.96282 776 ARG B N 1
ATOM 30703 C CA . ARG B 1 779 ? 31.77616 -32.35570 57.90905 1.000 71.25630 776 ARG B CA 1
ATOM 30704 C C . ARG B 1 779 ? 31.25035 -32.34800 56.47951 1.000 73.19787 776 ARG B C 1
ATOM 30705 O O . ARG B 1 779 ? 30.40522 -33.17497 56.11507 1.000 71.42126 776 ARG B O 1
ATOM 30726 N N . LYS B 1 780 ? 31.74769 -31.42869 55.64887 1.000 74.09383 777 LYS B N 1
ATOM 30727 C CA . LYS B 1 780 ? 31.31384 -31.39206 54.25520 1.000 73.33840 777 LYS B CA 1
ATOM 30728 C C . LYS B 1 780 ? 31.65758 -32.69415 53.53800 1.000 71.47921 777 LYS B C 1
ATOM 30729 O O . LYS B 1 780 ? 30.78849 -33.32847 52.92611 1.000 72.95189 777 LYS B O 1
ATOM 30748 N N . ILE B 1 781 ? 32.92496 -33.11192 53.60357 1.000 73.24927 778 ILE B N 1
ATOM 30749 C CA . ILE B 1 781 ? 33.32862 -34.31806 52.88358 1.000 77.98374 778 ILE B CA 1
ATOM 30750 C C . ILE B 1 781 ? 32.55985 -35.52812 53.39667 1.000 78.36850 778 ILE B C 1
ATOM 30751 O O . ILE B 1 781 ? 32.24908 -36.44598 52.62735 1.000 74.01737 778 ILE B O 1
ATOM 30767 N N . PHE B 1 782 ? 32.23681 -35.55718 54.69360 1.000 81.65772 779 PHE B N 1
ATOM 30768 C CA . PHE B 1 782 ? 31.38679 -36.62841 55.20418 1.000 69.83248 779 PHE B CA 1
ATOM 30769 C C . PHE B 1 782 ? 30.00146 -36.57022 54.57389 1.000 66.73226 779 PHE B C 1
ATOM 30770 O O . PHE B 1 782 ? 29.44120 -37.60178 54.18653 1.000 63.00334 779 PHE B O 1
ATOM 30787 N N . LYS B 1 783 ? 29.43365 -35.36790 54.46358 1.000 70.81405 780 LYS B N 1
ATOM 30788 C CA . LYS B 1 783 ? 28.11232 -35.21250 53.86814 1.000 70.55256 780 LYS B CA 1
ATOM 30789 C C . LYS B 1 783 ? 28.09306 -35.57339 52.38848 1.000 70.92403 780 LYS B C 1
ATOM 30790 O O . LYS B 1 783 ? 27.02999 -35.92114 51.86377 1.000 66.16995 780 LYS B O 1
ATOM 30809 N N . ASN B 1 784 ? 29.23570 -35.50364 51.70801 1.000 76.40252 781 ASN B N 1
ATOM 30810 C CA . ASN B 1 784 ? 29.28095 -35.65990 50.25915 1.000 75.64106 781 ASN B CA 1
ATOM 30811 C C . ASN B 1 784 ? 29.42701 -37.10614 49.79205 1.000 76.57298 781 ASN B C 1
ATOM 30812 O O . ASN B 1 784 ? 29.48336 -37.33898 48.58035 1.000 76.12314 781 ASN B O 1
ATOM 30823 N N . SER B 1 785 ? 29.48385 -38.07913 50.70062 1.000 75.47850 782 SER B N 1
ATOM 30824 C CA . SER B 1 785 ? 29.78859 -39.45675 50.32219 1.000 66.47603 782 SER B CA 1
ATOM 30825 C C . SER B 1 785 ? 28.55142 -40.33800 50.42458 1.000 65.06300 782 SER B C 1
ATOM 30826 O O . SER B 1 785 ? 28.14452 -40.69178 51.54234 1.000 69.19010 782 SER B O 1
ATOM 30834 N N . PRO B 1 786 ? 27.92489 -40.72926 49.30951 1.000 67.41468 783 PRO B N 1
ATOM 30835 C CA . PRO B 1 786 ? 26.79405 -41.66933 49.40712 1.000 63.66373 783 PRO B CA 1
ATOM 30836 C C . PRO B 1 786 ? 27.18587 -43.02503 49.97008 1.000 61.61347 783 PRO B C 1
ATOM 30837 O O . PRO B 1 786 ? 26.37987 -43.65503 50.66909 1.000 66.33661 783 PRO B O 1
ATOM 30848 N N . ALA B 1 787 ? 28.39671 -43.50303 49.67155 1.000 54.06735 784 ALA B N 1
ATOM 30849 C CA . ALA B 1 787 ? 28.86324 -44.75046 50.26629 1.000 54.67997 784 ALA B CA 1
ATOM 30850 C C . ALA B 1 787 ? 28.87040 -44.65639 51.78561 1.000 59.78912 784 ALA B C 1
ATOM 30851 O O . ALA B 1 787 ? 28.43372 -45.58555 52.47848 1.000 68.82556 784 ALA B O 1
ATOM 30858 N N . TYR B 1 788 ? 29.37586 -43.54243 52.32086 1.000 63.44784 785 TYR B N 1
ATOM 30859 C CA . TYR B 1 788 ? 29.31820 -43.31940 53.75987 1.000 63.29103 785 TYR B CA 1
ATOM 30860 C C . TYR B 1 788 ? 27.88277 -43.37196 54.25953 1.000 62.47064 785 TYR B C 1
ATOM 30861 O O . TYR B 1 788 ? 27.59988 -43.97387 55.30257 1.000 67.98761 785 TYR B O 1
ATOM 30879 N N . HIS B 1 789 ? 26.96377 -42.73569 53.53096 1.000 58.30798 786 HIS B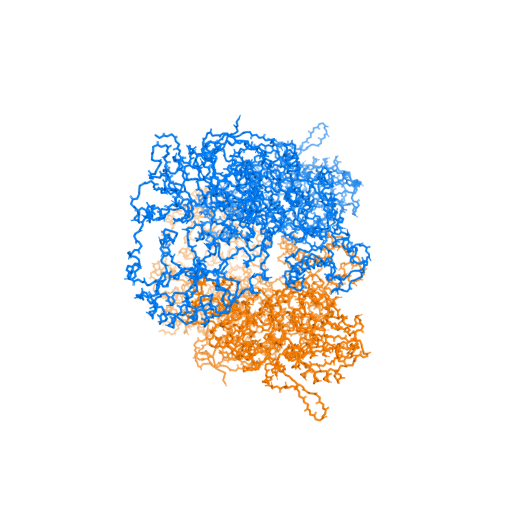 N 1
ATOM 30880 C CA . HIS B 1 789 ? 25.56572 -42.72751 53.94293 1.000 58.33642 786 HIS B CA 1
ATOM 30881 C C . HIS B 1 789 ? 25.02021 -44.14497 54.05052 1.000 60.63190 786 HIS B C 1
ATOM 30882 O O . HIS B 1 789 ? 24.40989 -44.51011 55.06088 1.000 63.27294 786 HIS B O 1
ATOM 30896 N N . GLU B 1 790 ? 25.24608 -44.96924 53.02368 1.000 55.12984 787 GLU B N 1
ATOM 30897 C CA . GLU B 1 790 ? 24.67872 -46.31427 53.04576 1.000 57.47892 787 GLU B CA 1
ATOM 30898 C C . GLU B 1 790 ? 25.35132 -47.19648 54.09312 1.000 57.47222 787 GLU B C 1
ATOM 30899 O O . GLU B 1 790 ? 24.68383 -48.03417 54.71363 1.000 57.27234 787 GLU B O 1
ATOM 30911 N N . LYS B 1 791 ? 26.65601 -47.02720 54.31998 1.000 48.22915 788 LYS B N 1
ATOM 30912 C CA . LYS B 1 791 ? 27.31771 -47.83056 55.34415 1.000 52.12604 788 LYS B CA 1
ATOM 30913 C C . LYS B 1 791 ? 26.81956 -47.45682 56.73608 1.000 55.50020 788 LYS B C 1
ATOM 30914 O O . LYS B 1 791 ? 26.53632 -48.33323 57.56587 1.000 56.15661 788 LYS B O 1
ATOM 30933 N N . VAL B 1 792 ? 26.71722 -46.15233 57.01369 1.000 55.31294 789 VAL B N 1
ATOM 30934 C CA . VAL B 1 792 ? 26.12935 -45.70514 58.27138 1.000 47.40701 789 VAL B CA 1
ATOM 30935 C C . VAL B 1 792 ? 24.71089 -46.23798 58.40896 1.000 44.30671 789 VAL B C 1
ATOM 30936 O O . VAL B 1 792 ? 24.28760 -46.63514 59.49869 1.000 43.79456 789 VAL B O 1
ATOM 30949 N N . LEU B 1 793 ? 23.95453 -46.25875 57.30881 1.000 39.72651 790 LEU B N 1
ATOM 30950 C CA . LEU B 1 793 ? 22.58006 -46.74201 57.37095 1.000 43.40417 790 LEU B CA 1
ATOM 30951 C C . LEU B 1 793 ? 22.53220 -48.22407 57.71416 1.000 41.74207 790 LEU B C 1
ATOM 30952 O O . LEU B 1 793 ? 21.66164 -48.66073 58.47366 1.000 37.01567 790 LEU B O 1
ATOM 30968 N N . ALA B 1 794 ? 23.45690 -49.01242 57.16375 1.000 45.80774 791 ALA B N 1
ATOM 30969 C CA . ALA B 1 794 ? 23.50692 -50.43422 57.49391 1.000 39.66127 791 ALA B CA 1
ATOM 30970 C C . ALA B 1 794 ? 23.84485 -50.63770 58.96650 1.000 39.58372 791 ALA B C 1
ATOM 30971 O O . ALA B 1 794 ? 23.17901 -51.40874 59.67352 1.000 42.93841 791 ALA B O 1
ATOM 30978 N N . ILE B 1 795 ? 24.88581 -49.95201 59.44603 1.000 33.68511 792 ILE B N 1
ATOM 30979 C CA . ILE B 1 795 ? 25.24886 -50.05664 60.85747 1.000 30.72126 792 ILE B CA 1
ATOM 30980 C C . ILE B 1 795 ? 24.07468 -49.64798 61.74065 1.000 35.49390 792 ILE B C 1
ATOM 30981 O O . ILE B 1 795 ? 23.80983 -50.26763 62.78051 1.000 34.77173 792 ILE B O 1
ATOM 30997 N N . ALA B 1 796 ? 23.34474 -48.60716 61.33467 1.000 32.81679 793 ALA B N 1
ATOM 30998 C CA . ALA B 1 796 ? 22.22878 -48.12286 62.13536 1.000 31.50326 793 ALA B CA 1
ATOM 30999 C C . ALA B 1 796 ? 21.08574 -49.12380 62.15019 1.000 31.13240 793 ALA B C 1
ATOM 31000 O O . ALA B 1 796 ? 20.49174 -49.37546 63.20161 1.000 33.82767 793 ALA B O 1
ATOM 31007 N N . ALA B 1 797 ? 20.74985 -49.69069 60.99101 1.000 34.25395 794 ALA B N 1
ATOM 31008 C CA . ALA B 1 797 ? 19.69035 -50.68927 60.94058 1.000 34.95719 794 ALA B CA 1
ATOM 31009 C C . ALA B 1 797 ? 20.05163 -51.91880 61.76100 1.000 36.02214 794 ALA B C 1
ATOM 31010 O O . ALA B 1 797 ? 19.16336 -52.58152 62.31059 1.000 33.50673 794 ALA B O 1
ATOM 31017 N N . GLU B 1 798 ? 21.34337 -52.24137 61.85918 1.000 29.56991 795 GLU B N 1
ATOM 31018 C CA . GLU B 1 798 ? 21.73679 -53.38003 62.68310 1.000 23.84051 795 GLU B CA 1
ATOM 31019 C C . GLU B 1 798 ? 21.64434 -53.04921 64.16811 1.000 27.45246 795 GLU B C 1
ATOM 31020 O O . GLU B 1 798 ? 21.12328 -53.84928 64.95309 1.000 31.38159 795 GLU B O 1
ATOM 31032 N N . LYS B 1 799 ? 22.13077 -51.87353 64.57698 1.000 39.83801 796 LYS B N 1
ATOM 31033 C CA . LYS B 1 799 ? 22.04369 -51.50013 65.98664 1.000 37.36086 796 LYS B CA 1
ATOM 31034 C C . LYS B 1 799 ? 20.61684 -51.17888 66.41847 1.000 37.97373 796 LYS B C 1
ATOM 31035 O O . LYS B 1 799 ? 20.33239 -51.17113 67.62097 1.000 38.55188 796 LYS B O 1
ATOM 31054 N N . ARG B 1 800 ? 19.71716 -50.92181 65.46913 1.000 30.67330 797 ARG B N 1
ATOM 31055 C CA . ARG B 1 800 ? 18.34860 -50.55414 65.80393 1.000 34.93944 797 ARG B CA 1
ATOM 31056 C C . ARG B 1 800 ? 17.52057 -51.73801 66.27962 1.000 34.69802 797 ARG B C 1
ATOM 31057 O O . ARG B 1 800 ? 16.45768 -51.53086 66.86694 1.000 40.54822 797 ARG B O 1
ATOM 31078 N N . LYS B 1 801 ? 17.97020 -52.96877 66.03680 1.000 37.14835 798 LYS B N 1
ATOM 31079 C CA . LYS B 1 801 ? 17.18863 -54.13035 66.44765 1.000 32.29416 798 LYS B CA 1
ATOM 31080 C C . LYS B 1 801 ? 16.95998 -54.13146 67.95461 1.000 34.76751 798 LYS B C 1
ATOM 31081 O O . LYS B 1 801 ? 15.81601 -54.20868 68.42520 1.000 37.03811 798 LYS B O 1
ATOM 31100 N N . MET B 1 802 ? 18.04270 -54.04099 68.72974 1.000 36.72579 799 MET B N 1
ATOM 31101 C CA . MET B 1 802 ? 17.91562 -54.09395 70.18139 1.000 35.35399 799 MET B CA 1
ATOM 31102 C C . MET B 1 802 ? 17.15118 -52.89025 70.71725 1.000 33.23719 799 MET B C 1
ATOM 31103 O O . MET B 1 802 ? 16.38386 -53.01767 71.67643 1.000 32.85531 799 MET B O 1
ATOM 31117 N N . VAL B 1 803 ? 17.33345 -51.71591 70.11027 1.000 33.46190 800 VAL B N 1
ATOM 31118 C CA . VAL B 1 803 ? 16.63025 -50.53089 70.59362 1.000 36.35361 800 VAL B CA 1
ATOM 31119 C C . VAL B 1 803 ? 15.13499 -50.65034 70.32014 1.000 35.04711 800 VAL B C 1
ATOM 31120 O O . VAL B 1 803 ? 14.30354 -50.30809 71.17142 1.000 32.36539 800 VAL B O 1
ATOM 31133 N N . ARG B 1 804 ? 14.76858 -51.13323 69.12980 1.000 30.94318 801 ARG B N 1
ATOM 31134 C CA . ARG B 1 804 ? 13.36385 -51.35178 68.81624 1.000 29.62521 801 ARG B CA 1
ATOM 31135 C C . ARG B 1 804 ? 12.74830 -52.36553 69.76711 1.000 33.14981 801 ARG B C 1
ATOM 31136 O O . ARG B 1 804 ? 11.61471 -52.18935 70.22768 1.000 30.76808 801 ARG B O 1
ATOM 31157 N N . GLN B 1 805 ? 13.47742 -53.44217 70.06467 1.000 29.41993 802 GLN B N 1
ATOM 31158 C CA . GLN B 1 805 ? 12.94864 -54.44692 70.98022 1.000 26.83034 802 GLN B CA 1
ATOM 31159 C C . GLN B 1 805 ? 12.79466 -53.87745 72.38636 1.000 28.99053 802 GLN B C 1
ATOM 31160 O O . GLN B 1 805 ? 11.80190 -54.15503 73.07024 1.000 35.96962 802 GLN B O 1
ATOM 31174 N N . TYR B 1 806 ? 13.76000 -53.06828 72.82906 1.000 27.59532 803 TYR B N 1
ATOM 31175 C CA . TYR B 1 806 ? 13.65911 -52.42135 74.13247 1.000 26.81376 803 TYR B CA 1
ATOM 31176 C C . TYR B 1 806 ? 12.42498 -51.53600 74.20233 1.000 28.56891 803 TYR B C 1
ATOM 31177 O O . TYR B 1 806 ? 11.67487 -51.56619 75.18488 1.000 33.69152 803 TYR B O 1
ATOM 31195 N N . ILE B 1 807 ? 12.20541 -50.72938 73.16448 1.000 32.10283 804 ILE B N 1
ATOM 31196 C CA . ILE B 1 807 ? 11.01808 -49.88120 73.11531 1.000 26.56638 804 ILE B CA 1
ATOM 31197 C C . ILE B 1 807 ? 9.75704 -50.73369 73.17453 1.000 27.56864 804 ILE B C 1
ATOM 31198 O O . ILE B 1 807 ? 8.84708 -50.47730 73.97211 1.000 27.20030 804 ILE B O 1
ATOM 31214 N N . GLN B 1 808 ? 9.68697 -51.76490 72.32905 1.000 28.55554 805 GLN B N 1
ATOM 31215 C CA . GLN B 1 808 ? 8.49141 -52.59705 72.26713 1.000 28.49882 805 GLN B CA 1
ATOM 31216 C C . GLN B 1 808 ? 8.21190 -53.28193 73.59713 1.000 26.80003 805 GLN B C 1
ATOM 31217 O O . GLN B 1 808 ? 7.04819 -53.53443 73.93082 1.000 23.17374 805 GLN B O 1
ATOM 31231 N N . GLN B 1 809 ? 9.25404 -53.58577 74.36963 1.000 24.80611 806 GLN B N 1
ATOM 31232 C CA . GLN B 1 809 ? 9.06931 -54.28488 75.63339 1.000 31.32737 806 GLN B CA 1
ATOM 31233 C C . GLN B 1 809 ? 8.83346 -53.34919 76.81138 1.000 33.40369 806 GLN B C 1
ATOM 31234 O O . GLN B 1 809 ? 8.24046 -53.77618 77.80927 1.000 38.43894 806 GLN B O 1
ATOM 31248 N N . GLU B 1 810 ? 9.27465 -52.09355 76.72526 1.000 33.33634 807 GLU B N 1
ATOM 31249 C CA . GLU B 1 810 ? 9.20732 -51.17772 77.85787 1.000 33.91652 807 GLU B CA 1
ATOM 31250 C C . GLU B 1 810 ? 8.07271 -50.16754 77.77156 1.000 32.05801 807 GLU B C 1
ATOM 31251 O O . GLU B 1 810 ? 7.61598 -49.68574 78.81269 1.000 29.60927 807 GLU B O 1
ATOM 31263 N N . ILE B 1 811 ? 7.61078 -49.82560 76.57139 1.000 32.04042 808 ILE B N 1
ATOM 31264 C CA . ILE B 1 811 ? 6.65829 -48.73669 76.37452 1.000 30.56330 808 ILE B CA 1
ATOM 31265 C C . ILE B 1 811 ? 5.35266 -49.31640 75.85129 1.000 31.97494 808 ILE B C 1
ATOM 31266 O O . ILE B 1 811 ? 5.33100 -49.98433 74.81011 1.000 30.40933 808 ILE B O 1
ATOM 31282 N N . ASN B 1 812 ? 4.26397 -49.05365 76.57382 1.000 27.80811 809 ASN B N 1
ATOM 31283 C CA . ASN B 1 812 ? 2.92480 -49.46389 76.17190 1.000 35.24604 809 ASN B CA 1
ATOM 31284 C C . ASN B 1 812 ? 2.34731 -48.42003 75.22258 1.000 41.00453 809 ASN B C 1
ATOM 31285 O O . ASN B 1 812 ? 1.98557 -47.31966 75.66003 1.000 36.22757 809 ASN B O 1
ATOM 31296 N N . PRO B 1 813 ? 2.24131 -48.71737 73.92066 1.000 42.90628 810 PRO B N 1
ATOM 31297 C CA . PRO B 1 813 ? 1.81695 -47.67788 72.96989 1.000 40.69492 810 PRO B CA 1
ATOM 31298 C C . PRO B 1 813 ? 0.33255 -47.37190 73.00712 1.000 41.36438 810 PRO B C 1
ATOM 31299 O O . PRO B 1 813 ? -0.06639 -46.28653 72.56345 1.000 38.23337 810 PRO B O 1
ATOM 31310 N N . LYS B 1 814 ? -0.49369 -48.28518 73.51093 1.000 47.04904 811 LYS B N 1
ATOM 31311 C CA . LYS B 1 814 ? -1.93630 -48.08770 73.54660 1.000 44.02482 811 LYS B CA 1
ATOM 31312 C C . LYS B 1 814 ? -2.37218 -47.11741 74.63646 1.000 46.18985 811 LYS B C 1
ATOM 31313 O O . LYS B 1 814 ? -3.56661 -46.81502 74.73089 1.000 50.97065 811 LYS B O 1
ATOM 31332 N N . GLU B 1 815 ? -1.44313 -46.62688 75.45410 1.000 45.77338 812 GLU B N 1
ATOM 31333 C CA . GLU B 1 815 ? -1.74827 -45.64389 76.47805 1.000 40.10326 812 GLU B CA 1
ATOM 31334 C C . GLU B 1 815 ? -1.55562 -44.23068 75.92975 1.000 38.61034 812 GLU B C 1
ATOM 31335 O O . GLU B 1 815 ? -1.12088 -44.02622 74.79378 1.000 39.68338 812 GLU B O 1
ATOM 31347 N N . LYS B 1 816 ? -1.88479 -43.24113 76.75523 1.000 40.63153 813 LYS B N 1
ATOM 31348 C CA . LYS B 1 816 ? -1.66920 -41.82683 76.45400 1.000 39.44679 813 LYS B CA 1
ATOM 31349 C C . LYS B 1 816 ? -0.52542 -41.37138 77.35660 1.000 38.45236 813 LYS B C 1
ATOM 31350 O O . LYS B 1 816 ? -0.72957 -41.10602 78.54453 1.000 40.03771 813 LYS B O 1
ATOM 31369 N N . PHE B 1 817 ? 0.67814 -41.29353 76.79549 1.000 35.14010 814 PHE B N 1
ATOM 31370 C CA . PHE B 1 817 ? 1.89791 -41.17863 77.57929 1.000 31.69808 814 PHE B CA 1
ATOM 31371 C C . PHE B 1 817 ? 2.65511 -39.90235 77.23947 1.000 31.11447 814 PHE B C 1
ATOM 31372 O O . PHE B 1 817 ? 2.38635 -39.23207 76.23994 1.000 29.29359 814 PHE B O 1
ATOM 31389 N N . ALA B 1 818 ? 3.62279 -39.58488 78.09921 1.000 29.14337 815 ALA B N 1
ATOM 31390 C CA . ALA B 1 818 ? 4.51047 -38.45000 77.89047 1.000 25.70544 815 ALA B CA 1
ATOM 31391 C C . ALA B 1 818 ? 5.87083 -38.77336 78.49236 1.000 29.01036 815 ALA B C 1
ATOM 31392 O O . ALA B 1 818 ? 6.03057 -39.74952 79.22896 1.000 26.72614 815 ALA B O 1
ATOM 31399 N N . PHE B 1 819 ? 6.85698 -37.93810 78.16812 1.000 32.05024 816 PHE B N 1
ATOM 31400 C CA . PHE B 1 819 ? 8.22260 -38.09232 78.65217 1.000 30.04805 816 PHE B CA 1
ATOM 31401 C C . PHE B 1 819 ? 8.66907 -36.81369 79.35123 1.000 25.06155 816 PHE B C 1
ATOM 31402 O O . PHE B 1 819 ? 8.28456 -35.70847 78.95811 1.000 27.92447 816 PHE B O 1
ATOM 31419 N N . VAL B 1 820 ? 9.49136 -36.97071 80.38778 1.000 18.48264 817 VAL B N 1
ATOM 31420 C CA . VAL B 1 820 ? 9.92194 -35.85867 81.23101 1.000 20.26995 817 VAL B CA 1
ATOM 31421 C C . VAL B 1 820 ? 11.44149 -35.77700 81.19916 1.000 17.47165 817 VAL B C 1
ATOM 31422 O O . VAL B 1 820 ? 12.13054 -36.65623 81.73068 1.000 23.76646 817 VAL B O 1
ATOM 31435 N N . GLU B 1 821 ? 11.96468 -34.70992 80.58907 1.000 23.32026 818 GLU B N 1
ATOM 31436 C CA . GLU B 1 821 ? 13.37752 -34.35995 80.60609 1.000 21.54829 818 GLU B CA 1
ATOM 31437 C C . GLU B 1 821 ? 13.55589 -33.03196 81.35919 1.000 21.46719 818 GLU B C 1
ATOM 31438 O O . GLU B 1 821 ? 12.64187 -32.57950 82.06124 1.000 22.14949 818 GLU B O 1
ATOM 31450 N N . PHE B 1 822 ? 14.72262 -32.40463 81.20419 1.000 22.77182 819 PHE B N 1
ATOM 31451 C CA . PHE B 1 822 ? 15.00305 -31.15479 81.90929 1.000 25.76065 819 PHE B CA 1
ATOM 31452 C C . PHE B 1 822 ? 15.42013 -30.04301 80.94841 1.000 29.45445 819 PHE B C 1
ATOM 31453 O O . PHE B 1 822 ? 14.87177 -28.93821 81.00950 1.000 37.05441 819 PHE B O 1
ATOM 31470 N N . TRP B 1 823 ? 16.38342 -30.29971 80.06471 1.000 23.18721 820 TRP B N 1
ATOM 31471 C CA . TRP B 1 823 ? 16.84956 -29.26176 79.15442 1.000 24.24554 820 TRP B CA 1
ATOM 31472 C C . TRP B 1 823 ? 17.43061 -29.90258 77.90690 1.000 23.68564 820 TRP B C 1
ATOM 31473 O O . TRP B 1 823 ? 18.02053 -30.98468 77.96786 1.000 35.39429 820 TRP B O 1
ATOM 31494 N N . GLY B 1 824 ? 17.26057 -29.22563 76.77677 1.000 17.59167 821 GLY B N 1
ATOM 31495 C CA . GLY B 1 824 ? 17.83373 -29.69764 75.53269 1.000 29.45178 821 GLY B CA 1
ATOM 31496 C C . GLY B 1 824 ? 17.29364 -28.92342 74.35362 1.000 23.81519 821 GLY B C 1
ATOM 31497 O O . GLY B 1 824 ? 16.30366 -28.19554 74.45014 1.000 20.87152 821 GLY B O 1
ATOM 31501 N N . ARG B 1 825 ? 17.98134 -29.09308 73.22079 1.000 28.14917 822 ARG B N 1
ATOM 31502 C CA . ARG B 1 825 ? 17.51665 -28.50422 71.96943 1.000 22.94966 822 ARG B CA 1
ATOM 31503 C C . ARG B 1 825 ? 16.20549 -29.13266 71.51882 1.000 25.98134 822 ARG B C 1
ATOM 31504 O O . ARG B 1 825 ? 15.30768 -28.43253 71.03927 1.000 24.64664 822 ARG B O 1
ATOM 31525 N N . GLY B 1 826 ? 16.08022 -30.45095 71.66248 1.000 33.82712 823 GLY B N 1
ATOM 31526 C CA . GLY B 1 826 ? 14.94400 -31.19281 71.15490 1.000 32.71056 823 GLY B CA 1
ATOM 31527 C C . GLY B 1 826 ? 15.28341 -32.17027 70.05163 1.000 24.31996 823 GLY B C 1
ATOM 31528 O O . GLY B 1 826 ? 14.37926 -32.84799 69.55015 1.000 26.83313 823 GLY B O 1
ATOM 31532 N N . TYR B 1 827 ? 16.55442 -32.26560 69.65735 1.000 22.46847 824 TYR B N 1
ATOM 31533 C CA . TYR B 1 827 ? 16.95343 -33.16164 68.57593 1.000 30.62843 824 TYR B CA 1
ATOM 31534 C C . TYR B 1 827 ? 16.98364 -34.61370 69.03865 1.000 27.66483 824 TYR B C 1
ATOM 31535 O O . TYR B 1 827 ? 16.58276 -35.51869 68.29348 1.000 26.10859 824 TYR B O 1
ATOM 31553 N N . THR B 1 828 ? 17.46012 -34.85174 70.26184 1.000 29.52213 825 THR B N 1
ATOM 31554 C CA . THR B 1 828 ? 17.38359 -36.18784 70.83932 1.000 23.53730 825 THR B CA 1
ATOM 31555 C C . THR B 1 828 ? 15.94859 -36.69335 70.84377 1.000 18.07699 825 THR B C 1
ATOM 31556 O O . THR B 1 828 ? 15.68789 -37.85414 70.50863 1.000 26.42370 825 THR B O 1
ATOM 31567 N N . GLN B 1 829 ? 15.00335 -35.83265 71.22486 1.000 26.84448 826 GLN B N 1
ATOM 31568 C CA . GLN B 1 829 ? 13.59707 -36.21368 71.18830 1.000 19.71514 826 GLN B CA 1
ATOM 31569 C C . GLN B 1 829 ? 13.15642 -36.55102 69.77051 1.000 21.88740 826 GLN B C 1
ATOM 31570 O O . GLN B 1 829 ? 12.33905 -37.45280 69.57000 1.000 30.12910 826 GLN B O 1
ATOM 31584 N N . ASP B 1 830 ? 13.68345 -35.83979 68.77200 1.000 20.76658 827 ASP B N 1
ATOM 31585 C CA . ASP B 1 830 ? 13.30603 -36.11761 67.38893 1.000 18.62236 827 ASP B CA 1
ATOM 31586 C C . ASP B 1 830 ? 13.79066 -37.49737 66.95751 1.000 28.20927 827 ASP B C 1
ATOM 31587 O O . ASP B 1 830 ? 13.04042 -38.27411 66.34707 1.000 27.01659 827 ASP B O 1
ATOM 31596 N N . THR B 1 831 ? 15.04773 -37.82206 67.27025 1.000 28.33425 828 THR B N 1
ATOM 31597 C CA . THR B 1 831 ? 15.56169 -39.14953 66.94468 1.000 29.26406 828 THR B CA 1
ATOM 31598 C C . THR B 1 831 ? 14.77743 -40.23050 67.68169 1.000 32.18983 828 THR B C 1
ATOM 31599 O O . THR B 1 831 ? 14.45793 -41.28583 67.11319 1.000 31.69404 828 THR B O 1
ATOM 31610 N N . PHE B 1 832 ? 14.44360 -39.97849 68.94843 1.000 23.34567 829 PHE B N 1
ATOM 31611 C CA . PHE B 1 832 ? 13.66421 -40.94834 69.70443 1.000 27.15268 829 PHE B CA 1
ATOM 31612 C C . PHE B 1 832 ? 12.26441 -41.11111 69.12808 1.000 29.28519 829 PHE B C 1
ATOM 31613 O O . PHE B 1 832 ? 11.70608 -42.20973 69.16773 1.000 30.47344 829 PHE B O 1
ATOM 31630 N N . GLY B 1 833 ? 11.68337 -40.03926 68.58931 1.000 29.46268 830 GLY B N 1
ATOM 31631 C CA . GLY B 1 833 ? 10.38347 -40.15966 67.95208 1.000 28.48834 830 GLY B CA 1
ATOM 31632 C C . GLY B 1 833 ? 10.45084 -40.95988 66.66773 1.000 24.27956 830 GLY B C 1
ATOM 31633 O O . GLY B 1 833 ? 9.52995 -41.71585 66.34432 1.000 20.18560 830 GLY B O 1
ATOM 31637 N N . ARG B 1 834 ? 11.54051 -40.80257 65.91412 1.000 32.57185 831 ARG B N 1
ATOM 31638 C CA . ARG B 1 834 ? 11.75570 -41.67554 64.76309 1.000 29.22313 831 ARG B CA 1
ATOM 31639 C C . ARG B 1 834 ? 11.83766 -43.13542 65.19599 1.000 27.63112 831 ARG B C 1
ATOM 31640 O O . ARG B 1 834 ? 11.25329 -44.01894 64.55441 1.000 27.27200 831 ARG B O 1
ATOM 31661 N N . LEU B 1 835 ? 12.56440 -43.40726 66.28336 1.000 26.71644 832 LEU B N 1
ATOM 31662 C CA . LEU B 1 835 ? 12.65379 -44.77942 66.78017 1.000 30.49902 832 LEU B CA 1
ATOM 31663 C C . LEU B 1 835 ? 11.28868 -45.29413 67.22628 1.000 25.91409 832 LEU B C 1
ATOM 31664 O O . LEU B 1 835 ? 10.95183 -46.46073 66.99907 1.000 24.13105 832 LEU B O 1
ATOM 31680 N N . LEU B 1 836 ? 10.49352 -44.43559 67.86734 1.000 26.72176 833 LEU B N 1
ATOM 31681 C CA . LEU B 1 836 ? 9.14030 -44.80797 68.27165 1.000 28.98551 833 LEU B CA 1
ATOM 31682 C C . LEU B 1 836 ? 8.29596 -45.18843 67.06112 1.000 23.70368 833 LEU B C 1
ATOM 31683 O O . LEU B 1 836 ? 7.61946 -46.22583 67.05451 1.000 23.74378 833 LEU B O 1
ATOM 31699 N N . ASN B 1 837 ? 8.31938 -44.34857 66.02576 1.000 22.35376 834 ASN B N 1
ATOM 31700 C CA . ASN B 1 837 ? 7.55533 -44.64404 64.82007 1.000 27.56256 834 ASN B CA 1
ATOM 31701 C C . ASN B 1 837 ? 8.00627 -45.95774 64.19586 1.000 26.74558 834 ASN B C 1
ATOM 31702 O O . ASN B 1 837 ? 7.17555 -46.76559 63.76487 1.000 25.61896 834 ASN B O 1
ATOM 31713 N N . ASP B 1 838 ? 9.31976 -46.19792 64.15052 1.000 28.90788 835 ASP B N 1
ATOM 31714 C CA . ASP B 1 838 ? 9.80938 -47.44200 63.56516 1.000 31.75582 835 ASP B CA 1
ATOM 31715 C C . ASP B 1 838 ? 9.43980 -48.65424 64.41128 1.000 33.81284 835 ASP B C 1
ATOM 31716 O O . ASP B 1 838 ? 9.23118 -49.74524 63.86902 1.000 33.30452 835 ASP B O 1
ATOM 31725 N N . ALA B 1 839 ? 9.36060 -48.48889 65.73276 1.000 31.98212 836 ALA B N 1
ATOM 31726 C CA . ALA B 1 839 ? 9.09462 -49.62310 66.60739 1.000 27.97377 836 ALA B CA 1
ATOM 31727 C C . ALA B 1 839 ? 7.61662 -49.97718 66.65980 1.000 33.79611 836 ALA B C 1
ATOM 31728 O O . ALA B 1 839 ? 7.27678 -51.15859 66.78462 1.000 36.00006 836 ALA B O 1
ATOM 31735 N N . PHE B 1 840 ? 6.73044 -48.98599 66.57468 1.000 33.81505 837 PHE B N 1
ATOM 31736 C CA . PHE B 1 840 ? 5.29659 -49.23940 66.58564 1.000 25.82775 837 PHE B CA 1
ATOM 31737 C C . PHE B 1 840 ? 4.65850 -49.08194 65.21197 1.000 26.77537 837 PHE B C 1
ATOM 31738 O O . PHE B 1 840 ? 3.45663 -49.32925 65.07030 1.000 26.77541 837 PHE B O 1
ATOM 31755 N N . GLY B 1 841 ? 5.42749 -48.68750 64.20091 1.000 24.79868 838 GLY B N 1
ATOM 31756 C CA . GLY B 1 841 ? 4.92924 -48.68503 62.83548 1.000 32.72005 838 GLY B CA 1
ATOM 31757 C C . GLY B 1 841 ? 3.79288 -47.72557 62.57027 1.000 24.17216 838 GLY B C 1
ATOM 31758 O O . GLY B 1 841 ? 2.92603 -48.01920 61.73988 1.000 24.03518 838 GLY B O 1
ATOM 31762 N N . LYS B 1 842 ? 3.77414 -46.57961 63.24257 1.000 28.15818 839 LYS B N 1
ATOM 31763 C CA . LYS B 1 842 ? 2.73342 -45.58267 63.03045 1.000 31.26257 839 LYS B CA 1
ATOM 31764 C C . LYS B 1 842 ? 3.24959 -44.24088 63.52859 1.000 30.40215 839 LYS B C 1
ATOM 31765 O O . LYS B 1 842 ? 4.33101 -44.14714 64.11336 1.000 32.06221 839 LYS B O 1
ATOM 31784 N N . GLU B 1 843 ? 2.46846 -43.19515 63.26809 1.000 36.92534 840 GLU B N 1
ATOM 31785 C CA . GLU B 1 843 ? 2.80789 -41.84233 63.70706 1.000 33.89997 840 GLU B CA 1
ATOM 31786 C C . GLU B 1 843 ? 2.49581 -41.73176 65.19324 1.000 32.83494 840 GLU B C 1
ATOM 31787 O O . GLU B 1 843 ? 1.36043 -41.45519 65.58433 1.000 36.82934 840 GLU B O 1
ATOM 31799 N N . VAL B 1 844 ? 3.50887 -41.94132 66.02589 1.000 37.01269 841 VAL B N 1
ATOM 31800 C CA . VAL B 1 844 ? 3.35200 -41.96860 67.47436 1.000 32.21909 841 VAL B CA 1
ATOM 31801 C C . VAL B 1 844 ? 3.68542 -40.58315 68.00918 1.000 32.24982 841 VAL B C 1
ATOM 31802 O O . VAL B 1 844 ? 4.83801 -40.14231 67.94599 1.000 39.19034 841 VAL B O 1
ATOM 31815 N N . LYS B 1 845 ? 2.67910 -39.89394 68.53925 1.000 38.50181 842 LYS B N 1
ATOM 31816 C CA . LYS B 1 845 ? 2.90558 -38.61033 69.18919 1.000 34.96136 842 LYS B CA 1
ATOM 31817 C C . LYS B 1 845 ? 3.73372 -38.81798 70.44955 1.000 34.04647 842 LYS B C 1
ATOM 31818 O O . LYS B 1 845 ? 3.29541 -39.50909 71.37590 1.000 38.98975 842 LYS B O 1
ATOM 31837 N N . ASN B 1 846 ? 4.92880 -38.23139 70.48802 1.000 28.77649 843 ASN B N 1
ATOM 31838 C CA . ASN B 1 846 ? 5.72550 -38.24397 71.70944 1.000 34.23851 843 ASN B CA 1
ATOM 31839 C C . ASN B 1 846 ? 5.83253 -36.82474 72.24985 1.000 32.90260 843 ASN B C 1
ATOM 31840 O O . ASN B 1 846 ? 6.44928 -35.95834 71.60405 1.000 28.92674 843 ASN B O 1
ATOM 31851 N N . PRO B 1 847 ? 5.18958 -36.52163 73.37636 1.000 34.33587 844 PRO B N 1
ATOM 31852 C CA . PRO B 1 847 ? 5.42492 -35.23287 74.03525 1.000 31.84770 844 PRO B CA 1
ATOM 31853 C C . PRO B 1 847 ? 6.50069 -35.33409 75.10171 1.000 32.07422 844 PRO B C 1
ATOM 31854 O O . PRO B 1 847 ? 6.49229 -36.25665 75.92347 1.000 29.81364 844 PRO B O 1
ATOM 31865 N N . PHE B 1 848 ? 7.43711 -34.39306 75.08259 1.000 33.76627 845 PHE B N 1
ATOM 31866 C CA . PHE B 1 848 ? 8.48803 -34.28935 76.08135 1.000 30.06658 845 PHE B CA 1
ATOM 31867 C C . PHE B 1 848 ? 8.21756 -33.08125 76.96316 1.000 29.64006 845 PHE B C 1
ATOM 31868 O O . PHE B 1 848 ? 7.89870 -31.99733 76.45923 1.000 28.44302 845 PHE B O 1
ATOM 31885 N N . TYR B 1 849 ? 8.35094 -33.27089 78.26949 1.000 27.60316 846 TYR B N 1
ATOM 31886 C CA . TYR B 1 849 ? 8.35161 -32.16718 79.21684 1.000 24.51717 846 TYR B CA 1
ATOM 31887 C C . TYR B 1 849 ? 9.78876 -31.72422 79.45791 1.000 22.83370 846 TYR B C 1
ATOM 31888 O O . TYR B 1 849 ? 10.64264 -32.53945 79.82704 1.000 19.18950 846 TYR B O 1
ATOM 31906 N N . TYR B 1 850 ? 10.05374 -30.44097 79.24061 1.000 27.52291 847 TYR B N 1
ATOM 31907 C CA . TYR B 1 850 ? 11.33218 -29.83613 79.56523 1.000 21.08076 847 TYR B CA 1
ATOM 31908 C C . TYR B 1 850 ? 11.12392 -28.73364 80.59409 1.000 23.35566 847 TYR B C 1
ATOM 31909 O O . TYR B 1 850 ? 10.00367 -28.26641 80.81654 1.000 24.40440 847 TYR B O 1
ATOM 31927 N N . VAL B 1 851 ? 12.22327 -28.32082 81.22482 1.000 26.38399 848 VAL B N 1
ATOM 31928 C CA . VAL B 1 851 ? 12.25143 -26.99648 81.83223 1.000 20.31320 848 VAL B CA 1
ATOM 31929 C C . VAL B 1 851 ? 12.29944 -25.93995 80.73906 1.000 21.66651 848 VAL B C 1
ATOM 31930 O O . VAL B 1 851 ? 11.69769 -24.86716 80.86228 1.000 22.99277 848 VAL B O 1
ATOM 31943 N N . ARG B 1 852 ? 13.00377 -26.23488 79.64730 1.000 21.70022 849 ARG B N 1
ATOM 31944 C CA . ARG B 1 852 ? 13.01950 -25.38213 78.46872 1.000 22.74074 849 ARG B CA 1
ATOM 31945 C C . ARG B 1 852 ? 13.71795 -26.11361 77.33172 1.000 24.65682 849 ARG B C 1
ATOM 31946 O O . ARG B 1 852 ? 14.62319 -26.92144 77.56150 1.000 28.72287 849 ARG B O 1
ATOM 31967 N N . SER B 1 853 ? 13.28271 -25.81860 76.10638 1.000 20.40394 850 SER B N 1
ATOM 31968 C CA . SER B 1 853 ? 13.92894 -26.30138 74.89338 1.000 25.65326 850 SER B CA 1
ATOM 31969 C C . SER B 1 853 ? 13.86350 -25.20222 73.84291 1.000 29.22740 850 SER B C 1
ATOM 31970 O O . SER B 1 853 ? 12.97195 -24.34944 73.88071 1.000 30.64248 850 SER B O 1
ATOM 31978 N N . PHE B 1 854 ? 14.81175 -25.22471 72.89778 1.000 27.49422 851 PHE B N 1
ATOM 31979 C CA . PHE B 1 854 ? 14.90980 -24.12453 71.94581 1.000 29.61081 851 PHE B CA 1
ATOM 31980 C C . PHE B 1 854 ? 14.06656 -24.34101 70.69532 1.000 34.27670 851 PHE B C 1
ATOM 31981 O O . PHE B 1 854 ? 13.55681 -23.37033 70.12979 1.000 48.89805 851 PHE B O 1
ATOM 31998 N N . THR B 1 855 ? 13.91833 -25.57756 70.23568 1.000 25.16486 852 THR B N 1
ATOM 31999 C CA . THR B 1 855 ? 13.26244 -25.83013 68.96219 1.000 28.02893 852 THR B CA 1
ATOM 32000 C C . THR B 1 855 ? 11.76104 -26.01314 69.14911 1.000 27.36244 852 THR B C 1
ATOM 32001 O O . THR B 1 855 ? 11.29407 -26.47912 70.19151 1.000 25.40881 852 THR B O 1
ATOM 32012 N N . ASP B 1 856 ? 11.00726 -25.62542 68.12215 1.000 29.66609 853 ASP B N 1
ATOM 32013 C CA . ASP B 1 856 ? 9.56077 -25.75624 68.13559 1.000 36.20285 853 ASP B CA 1
ATOM 32014 C C . ASP B 1 856 ? 9.14950 -27.20622 67.88968 1.000 39.21564 853 ASP B C 1
ATOM 32015 O O . ASP B 1 856 ? 9.96428 -28.06748 67.54483 1.000 31.76124 853 ASP B O 1
ATOM 32024 N N . ASP B 1 857 ? 7.85672 -27.46814 68.07193 1.000 41.85321 854 ASP B N 1
ATOM 32025 C CA . ASP B 1 857 ? 7.30911 -28.78242 67.76891 1.000 36.05980 854 ASP B CA 1
ATOM 32026 C C . ASP B 1 857 ? 7.52573 -29.10994 66.29680 1.000 39.26820 854 ASP B C 1
ATOM 32027 O O . ASP B 1 857 ? 7.20281 -28.30980 65.41448 1.000 39.43827 854 ASP B O 1
ATOM 32036 N N . MET B 1 858 ? 8.07552 -30.29246 66.03402 1.000 39.40533 855 MET B N 1
ATOM 32037 C CA . MET B 1 858 ? 8.41396 -30.72135 64.68247 1.000 45.07203 855 MET B CA 1
ATOM 32038 C C . MET B 1 858 ? 7.93886 -32.15421 64.49994 1.000 32.07142 855 MET B C 1
ATOM 32039 O O . MET B 1 858 ? 8.38176 -33.05251 65.22299 1.000 37.52544 855 MET B O 1
ATOM 32053 N N . GLY B 1 859 ? 7.04241 -32.36452 63.54262 1.000 24.12918 856 GLY B N 1
ATOM 32054 C CA . GLY B 1 859 ? 6.54281 -33.70912 63.29456 1.000 32.22967 856 GLY B CA 1
ATOM 32055 C C . GLY B 1 859 ? 5.70173 -34.19913 64.45586 1.000 27.00263 856 GLY B C 1
ATOM 32056 O O . GLY B 1 859 ? 4.77546 -33.51927 64.91139 1.000 35.26892 856 GLY B O 1
ATOM 32060 N N . THR B 1 860 ? 6.02122 -35.39780 64.94547 1.000 25.99369 857 THR B N 1
ATOM 32061 C CA . THR B 1 860 ? 5.31355 -35.96981 66.08292 1.000 28.85407 857 THR B CA 1
ATOM 32062 C C . THR B 1 860 ? 5.86785 -35.50240 67.42213 1.000 27.39133 857 THR B C 1
ATOM 32063 O O . THR B 1 860 ? 5.24785 -35.77091 68.45707 1.000 29.25939 857 THR B O 1
ATOM 32074 N N . SER B 1 861 ? 7.01025 -34.82171 67.43058 1.000 23.92139 858 SER B N 1
ATOM 32075 C CA . SER B 1 861 ? 7.58920 -34.33506 68.67503 1.000 29.55511 858 SER B CA 1
ATOM 32076 C C . SER B 1 861 ? 6.78943 -33.14531 69.18946 1.000 35.13547 858 SER B C 1
ATOM 32077 O O . SER B 1 861 ? 6.63798 -32.13926 68.48777 1.000 36.24197 858 SER B O 1
ATOM 32085 N N . VAL B 1 862 ? 6.27262 -33.26056 70.40857 1.000 30.05479 859 VAL B N 1
ATOM 32086 C CA . VAL B 1 862 ? 5.62481 -32.14625 71.08775 1.000 25.38413 859 VAL B CA 1
ATOM 32087 C C . VAL B 1 862 ? 6.49792 -31.76588 72.27343 1.000 32.47845 859 VAL B C 1
ATOM 32088 O O . VAL B 1 862 ? 7.17987 -32.61345 72.85789 1.000 37.44985 859 VAL B O 1
ATOM 32101 N N . ARG B 1 863 ? 6.48456 -30.48368 72.62941 1.000 27.07953 860 ARG B N 1
ATOM 32102 C CA . ARG B 1 863 ? 7.39513 -29.95674 73.64199 1.000 28.75089 860 ARG B CA 1
ATOM 32103 C C . ARG B 1 863 ? 6.63049 -29.06139 74.60584 1.000 30.61751 860 ARG B C 1
ATOM 32104 O O . ARG B 1 863 ? 6.16500 -27.98464 74.22186 1.000 28.34286 860 ARG B O 1
ATOM 32125 N N . HIS B 1 864 ? 6.50982 -29.50674 75.85659 1.000 32.16082 861 HIS B N 1
ATOM 32126 C CA . HIS B 1 864 ? 5.87882 -28.73520 76.91922 1.000 25.74108 861 HIS B CA 1
ATOM 32127 C C . HIS B 1 864 ? 6.97090 -28.14703 77.80373 1.000 26.23097 861 HIS B C 1
ATOM 32128 O O . HIS B 1 864 ? 7.71005 -28.89153 78.45911 1.000 27.56069 861 HIS B O 1
ATOM 32142 N N . ASN B 1 865 ? 7.06131 -26.81939 77.83172 1.000 26.03792 862 ASN B N 1
ATOM 32143 C CA . ASN B 1 865 ? 8.14894 -26.11383 78.49702 1.000 23.42707 862 ASN B CA 1
ATOM 32144 C C . ASN B 1 865 ? 7.64132 -25.42280 79.75347 1.000 21.72194 862 ASN B C 1
ATOM 32145 O O . ASN B 1 865 ? 6.60272 -24.75370 79.72672 1.000 22.16720 862 ASN B O 1
ATOM 32156 N N . PHE B 1 866 ? 8.38684 -25.58004 80.84881 1.000 26.79881 863 PHE B N 1
ATOM 32157 C CA . PHE B 1 866 ? 7.99549 -24.97584 82.11864 1.000 27.46860 863 PHE B CA 1
ATOM 32158 C C . PHE B 1 866 ? 8.21370 -23.46809 82.09490 1.000 21.87229 863 PHE B C 1
ATOM 32159 O O . PHE B 1 866 ? 7.28775 -22.68977 82.35216 1.000 23.34458 863 PHE B O 1
ATOM 32176 N N . ILE B 1 867 ? 9.43367 -23.03481 81.78809 1.000 23.95705 864 ILE B N 1
ATOM 32177 C CA . ILE B 1 867 ? 9.80520 -21.62586 81.83723 1.000 27.61815 864 ILE B CA 1
ATOM 32178 C C . ILE B 1 867 ? 9.96806 -21.11752 80.41105 1.000 20.84670 864 ILE B C 1
ATOM 32179 O O . ILE B 1 867 ? 10.65251 -21.74199 79.59155 1.000 21.34929 864 ILE B O 1
ATOM 32195 N N . LEU B 1 868 ? 9.31758 -19.99713 80.11188 1.000 25.18841 865 LEU B N 1
ATOM 32196 C CA . LEU B 1 868 ? 9.33202 -19.39055 78.78377 1.000 29.65112 865 LEU B CA 1
ATOM 32197 C C . LEU B 1 868 ? 10.23193 -18.15703 78.84033 1.000 28.78093 865 LEU B C 1
ATOM 32198 O O . LEU B 1 868 ? 9.76633 -17.01643 78.86361 1.000 26.75224 865 LEU B O 1
ATOM 32214 N N . ALA B 1 869 ? 11.54064 -18.40055 78.86747 1.000 22.24973 866 ALA B N 1
ATOM 32215 C CA . ALA B 1 869 ? 12.53381 -17.33860 78.94240 1.000 20.62480 866 ALA B CA 1
ATOM 32216 C C . ALA B 1 869 ? 13.84312 -17.87738 78.39655 1.000 29.20081 866 ALA B C 1
ATOM 32217 O O . ALA B 1 869 ? 14.09280 -19.08426 78.48633 1.000 40.32127 866 ALA B O 1
ATOM 32224 N N . PRO B 1 870 ? 14.70680 -17.01870 77.84148 1.000 25.31350 867 PRO B N 1
ATOM 32225 C CA . PRO B 1 870 ? 15.92426 -17.47922 77.16038 1.000 24.06226 867 PRO B CA 1
ATOM 32226 C C . PRO B 1 870 ? 17.06538 -17.85839 78.10697 1.000 18.86760 867 PRO B C 1
ATOM 32227 O O . PRO B 1 870 ? 18.19919 -17.40185 77.95959 1.000 21.14351 867 PRO B O 1
ATOM 32238 N N . GLN B 1 871 ? 16.76562 -18.71462 79.07751 1.000 23.82312 868 GLN B N 1
ATOM 32239 C CA . GLN B 1 871 ? 17.74959 -19.17514 80.04630 1.000 25.81954 868 GLN B CA 1
ATOM 32240 C C . GLN B 1 871 ? 18.30007 -20.54065 79.64585 1.000 27.70881 868 GLN B C 1
ATOM 32241 O O . GLN B 1 871 ? 17.59850 -21.36876 79.05864 1.000 28.23051 868 GLN B O 1
ATOM 32255 N N . ASN B 1 872 ? 19.56905 -20.76639 79.97593 1.000 22.30446 869 ASN B N 1
ATOM 32256 C CA . ASN B 1 872 ? 20.29401 -21.97721 79.61179 1.000 24.70920 869 ASN B CA 1
ATOM 32257 C C . ASN B 1 872 ? 20.46723 -22.83182 80.86120 1.000 24.35931 869 ASN B C 1
ATOM 32258 O O . ASN B 1 872 ? 21.16472 -22.43046 81.79898 1.000 28.63069 869 ASN B O 1
ATOM 32269 N N . PHE B 1 873 ? 19.84582 -24.01045 80.86727 1.000 25.22853 870 PHE B N 1
ATOM 32270 C CA . PHE B 1 873 ? 19.80929 -24.86281 82.04939 1.000 30.30330 870 PHE B CA 1
ATOM 32271 C C . PHE B 1 873 ? 20.82494 -25.99537 82.01369 1.000 27.47791 870 PHE B C 1
ATOM 32272 O O . PHE B 1 873 ? 20.85650 -26.80908 82.94502 1.000 29.03490 870 PHE B O 1
ATOM 32289 N N . SER B 1 874 ? 21.67197 -26.05826 80.98303 1.000 30.05068 871 SER B N 1
ATOM 32290 C CA . SER B 1 874 ? 22.83698 -26.93345 81.04640 1.000 29.23357 871 SER B CA 1
ATOM 32291 C C . SER B 1 874 ? 23.61350 -26.72618 82.33757 1.000 29.37929 871 SER B C 1
ATOM 32292 O O . SER B 1 874 ? 24.35041 -27.62170 82.76640 1.000 30.70675 871 SER B O 1
ATOM 32300 N N . PHE B 1 875 ? 23.46923 -25.55308 82.95174 1.000 27.23784 872 PHE B N 1
ATOM 32301 C CA . PHE B 1 875 ? 24.04231 -25.23994 84.25197 1.000 29.86693 872 PHE B CA 1
ATOM 32302 C C . PHE B 1 875 ? 23.85641 -26.36855 85.25877 1.000 23.75154 872 PHE B C 1
ATOM 32303 O O . PHE B 1 875 ? 24.76006 -26.63891 86.05533 1.000 24.16471 872 PHE B O 1
ATOM 32320 N N . PHE B 1 876 ? 22.70084 -27.03211 85.24414 1.000 27.09668 873 PHE B N 1
ATOM 32321 C CA . PHE B 1 876 ? 22.38124 -28.03655 86.25356 1.000 28.28874 873 PHE B CA 1
ATOM 32322 C C . PHE B 1 876 ? 22.82522 -29.44515 85.86157 1.000 28.32782 873 PHE B C 1
ATOM 32323 O O . PHE B 1 876 ? 22.50722 -30.40246 86.57473 1.000 22.64698 873 PHE B O 1
ATOM 32340 N N . GLU B 1 877 ? 23.55502 -29.59160 84.75489 1.000 32.07573 874 GLU B N 1
ATOM 32341 C CA . GLU B 1 877 ? 24.03800 -30.91095 84.36091 1.000 26.10648 874 GLU B CA 1
ATOM 32342 C C . GLU B 1 877 ? 24.92267 -31.56170 85.41354 1.000 26.81992 874 GLU B C 1
ATOM 32343 O O . GLU B 1 877 ? 24.80800 -32.78578 85.60207 1.000 36.01531 874 GLU B O 1
ATOM 32355 N N . PRO B 1 878 ? 25.81443 -30.84542 86.10557 1.000 29.03921 875 PRO B N 1
ATOM 32356 C CA . PRO B 1 878 ? 26.62097 -31.50155 87.14970 1.000 33.27510 875 PRO B CA 1
ATOM 32357 C C . PRO B 1 878 ? 25.79974 -32.34440 88.11416 1.000 28.17651 875 PRO B C 1
ATOM 32358 O O . PRO B 1 878 ? 26.17689 -33.48523 88.41892 1.000 27.19255 875 PRO B O 1
ATOM 32369 N N . ILE B 1 879 ? 24.66150 -31.81992 88.57408 1.000 31.60691 876 ILE B N 1
ATOM 32370 C CA . ILE B 1 879 ? 23.84508 -32.53378 89.55292 1.000 30.09346 876 ILE B CA 1
ATOM 32371 C C . ILE B 1 879 ? 23.39091 -33.87519 88.99090 1.000 32.97215 876 ILE B C 1
ATOM 32372 O O . ILE B 1 879 ? 23.56059 -34.92266 89.62708 1.000 34.08154 876 ILE B O 1
ATOM 32388 N N . PHE B 1 880 ? 22.80219 -33.86625 87.79050 1.000 32.58805 877 PHE B N 1
ATOM 32389 C CA . PHE B 1 880 ? 22.34028 -35.11458 87.19742 1.000 26.05562 877 PHE B CA 1
ATOM 32390 C C . PHE B 1 880 ? 23.49288 -36.06296 86.89789 1.000 27.69259 877 PHE B C 1
ATOM 32391 O O . PHE B 1 880 ? 23.25861 -37.26544 86.73271 1.000 34.75726 877 PHE B O 1
ATOM 32408 N N . ALA B 1 881 ? 24.72788 -35.55784 86.81585 1.000 24.97862 878 ALA B N 1
ATOM 32409 C CA . ALA B 1 881 ? 25.87990 -36.42641 86.60242 1.000 26.56850 878 ALA B CA 1
ATOM 32410 C C . ALA B 1 881 ? 26.32219 -37.12657 87.88051 1.000 29.90649 878 ALA B C 1
ATOM 32411 O O . ALA B 1 881 ? 27.26665 -37.92208 87.84015 1.000 31.23156 878 ALA B O 1
ATOM 32418 N N . GLN B 1 882 ? 25.67438 -36.83365 89.00990 1.000 30.12803 879 GLN B N 1
ATOM 32419 C CA . GLN B 1 882 ? 25.88197 -37.57831 90.24480 1.000 33.15852 879 GLN B CA 1
ATOM 32420 C C . GLN B 1 882 ? 25.02224 -38.83300 90.30420 1.000 33.13191 879 GLN B C 1
ATOM 32421 O O . GLN B 1 882 ? 25.17235 -39.62603 91.24092 1.000 37.10870 879 GLN B O 1
ATOM 32435 N N . THR B 1 883 ? 24.12206 -39.01540 89.34207 1.000 24.34888 880 THR B N 1
ATOM 32436 C CA . THR B 1 883 ? 23.39946 -40.26840 89.19618 1.000 29.18772 880 THR B CA 1
ATOM 32437 C C . THR B 1 883 ? 24.38822 -41.43593 89.25251 1.000 27.72171 880 THR B C 1
ATOM 32438 O O . THR B 1 883 ? 25.44104 -41.37275 88.60371 1.000 32.44327 880 THR B O 1
ATOM 32449 N N . PRO B 1 884 ? 24.08940 -42.52042 90.01364 1.000 27.35982 881 PRO B N 1
ATOM 32450 C CA . PRO B 1 884 ? 25.08847 -43.55986 90.30488 1.000 31.70761 881 PRO B CA 1
ATOM 32451 C C . PRO B 1 884 ? 25.33007 -44.56815 89.17747 1.000 31.24640 881 PRO B C 1
ATOM 32452 O O . PRO B 1 884 ? 25.36359 -45.78017 89.40030 1.000 30.62126 881 PRO B O 1
ATOM 32463 N N . TYR B 1 885 ? 25.50965 -44.06338 87.96064 1.000 27.81691 882 TYR B N 1
ATOM 32464 C CA . TYR B 1 885 ? 25.93782 -44.89310 86.84163 1.000 25.59478 882 TYR B CA 1
ATOM 32465 C C . TYR B 1 885 ? 26.16868 -44.00133 85.63149 1.000 34.37398 882 TYR B C 1
ATOM 32466 O O . TYR B 1 885 ? 25.55088 -42.94038 85.49819 1.000 33.54515 882 TYR B O 1
ATOM 32484 N N . ASP B 1 886 ? 27.06527 -44.44692 84.75561 1.000 31.83006 883 ASP B N 1
ATOM 32485 C CA . ASP B 1 886 ? 27.46565 -43.64680 83.61196 1.000 38.07098 883 ASP B CA 1
ATOM 32486 C C . ASP B 1 886 ? 26.32335 -43.52656 82.60559 1.000 35.79354 883 ASP B C 1
ATOM 32487 O O . ASP B 1 886 ? 25.31392 -44.23308 82.67185 1.000 41.86158 883 ASP B O 1
ATOM 32496 N N . SER B 1 887 ? 26.49730 -42.60694 81.66014 1.000 32.63209 884 SER B N 1
ATOM 32497 C CA . SER B 1 887 ? 25.57872 -42.51634 80.53610 1.000 32.82478 884 SER B CA 1
ATOM 32498 C C . SER B 1 887 ? 25.50720 -43.86355 79.82744 1.000 38.34184 884 SER B C 1
ATOM 32499 O O . SER B 1 887 ? 26.52462 -44.53079 79.62253 1.000 43.48152 884 SER B O 1
ATOM 32507 N N . ILE B 1 888 ? 24.29575 -44.26905 79.46246 1.000 41.04390 885 ILE B N 1
ATOM 32508 C CA . ILE B 1 888 ? 24.07141 -45.58669 78.87285 1.000 30.87817 885 ILE B CA 1
ATOM 32509 C C . ILE B 1 888 ? 24.73900 -45.63814 77.50350 1.000 31.38277 885 ILE B C 1
ATOM 32510 O O . ILE B 1 888 ? 24.35341 -44.87681 76.60547 1.000 30.02090 885 ILE B O 1
ATOM 32526 N N . PRO B 1 889 ? 25.73416 -46.52254 77.28520 1.000 28.94209 886 PRO B N 1
ATOM 32527 C CA . PRO B 1 889 ? 26.42398 -46.53924 75.98942 1.000 26.14668 886 PRO B CA 1
ATOM 32528 C C . PRO B 1 889 ? 25.63879 -47.26501 74.90889 1.000 39.79461 886 PRO B C 1
ATOM 32529 O O . PRO B 1 889 ? 25.60288 -46.82115 73.75711 1.000 43.46826 886 PRO B O 1
ATOM 32540 N N . ASP B 1 890 ? 25.01765 -48.38165 75.26296 1.000 41.85750 887 ASP B N 1
ATOM 32541 C CA . ASP B 1 890 ? 24.23891 -49.18377 74.32216 1.000 43.62528 887 ASP B CA 1
ATOM 32542 C C . ASP B 1 890 ? 23.42820 -50.18822 75.13614 1.000 39.07275 887 ASP B C 1
ATOM 32543 O O . ASP B 1 890 ? 23.31545 -50.06786 76.36218 1.000 39.63823 887 ASP B O 1
ATOM 32552 N N . TYR B 1 891 ? 22.86436 -51.18102 74.45661 1.000 38.40879 888 TYR B N 1
ATOM 32553 C CA . TYR B 1 891 ? 22.05694 -52.21907 75.08102 1.000 37.73949 888 TYR B CA 1
ATOM 32554 C C . TYR B 1 891 ? 22.71936 -53.58112 74.88851 1.000 46.10274 888 TYR B C 1
ATOM 32555 O O . TYR B 1 891 ? 23.74481 -53.71638 74.21548 1.000 49.82962 888 TYR B O 1
ATOM 32573 N N . TYR B 1 892 ? 22.11236 -54.59638 75.49624 1.000 44.83056 889 TYR B N 1
ATOM 32574 C CA . TYR B 1 892 ? 22.50551 -55.98142 75.28700 1.000 40.55701 889 TYR B CA 1
ATOM 32575 C C . TYR B 1 892 ? 21.28353 -56.85225 75.54899 1.000 40.65580 889 TYR B C 1
ATOM 32576 O O . TYR B 1 892 ? 20.21765 -56.35930 75.92875 1.000 41.12481 889 TYR B O 1
ATOM 32594 N N . GLU B 1 893 ? 21.43721 -58.15654 75.33930 1.000 50.70643 890 GLU B N 1
ATOM 32595 C CA . GLU B 1 893 ? 20.33638 -59.09286 75.50891 1.000 53.52323 890 GLU B CA 1
ATOM 32596 C C . GLU B 1 893 ? 20.76043 -60.25686 76.38867 1.000 51.27084 890 GLU B C 1
ATOM 32597 O O . GLU B 1 893 ? 21.86208 -60.79419 76.23982 1.000 54.55781 890 GLU B O 1
ATOM 32609 N N . GLU B 1 894 ? 19.87835 -60.63383 77.31025 1.000 50.60989 891 GLU B N 1
ATOM 32610 C CA . GLU B 1 894 ? 20.02717 -61.88172 78.04594 1.000 63.15980 891 GLU B CA 1
ATOM 32611 C C . GLU B 1 894 ? 18.65871 -62.27081 78.58370 1.000 60.06014 891 GLU B C 1
ATOM 32612 O O . GLU B 1 894 ? 17.79832 -61.41367 78.80148 1.000 61.38785 891 GLU B O 1
ATOM 32624 N N . LYS B 1 895 ? 18.46868 -63.57287 78.79391 1.000 56.81605 892 LYS B N 1
ATOM 32625 C CA . LYS B 1 895 ? 17.14998 -64.12435 79.09442 1.000 59.73376 892 LYS B CA 1
ATOM 32626 C C . LYS B 1 895 ? 16.14682 -63.73736 78.01172 1.000 56.97992 892 LYS B C 1
ATOM 32627 O O . LYS B 1 895 ? 14.96682 -63.51000 78.28824 1.000 61.63040 892 LYS B O 1
ATOM 32646 N N . GLY B 1 896 ? 16.61677 -63.64763 76.76894 1.000 59.36000 893 GLY B N 1
ATOM 32647 C CA . GLY B 1 896 ? 15.76624 -63.20513 75.68164 1.000 63.54720 893 GLY B CA 1
ATOM 32648 C C . GLY B 1 896 ? 15.17044 -61.83288 75.88396 1.000 58.52671 893 GLY B C 1
ATOM 32649 O O . GLY B 1 896 ? 14.21487 -61.47063 75.19252 1.000 52.23491 893 GLY B O 1
ATOM 32653 N N . ARG B 1 897 ? 15.70969 -61.05423 76.81757 1.000 60.71934 894 ARG B N 1
ATOM 32654 C CA . ARG B 1 897 ? 15.19452 -59.73501 77.14462 1.000 51.75498 894 ARG B CA 1
ATOM 32655 C C . ARG B 1 897 ? 16.29180 -58.69736 76.95451 1.000 49.77289 894 ARG B C 1
ATOM 32656 O O . ARG B 1 897 ? 17.47409 -58.96441 77.20029 1.000 53.32901 894 ARG B O 1
ATOM 32677 N N . ILE B 1 898 ? 15.88732 -57.51074 76.51090 1.000 37.93510 895 ILE B N 1
ATOM 32678 C CA . ILE B 1 898 ? 16.81179 -56.41388 76.25366 1.000 39.81897 895 ILE B CA 1
ATOM 32679 C C . ILE B 1 898 ? 17.03471 -55.64107 77.54353 1.000 41.27537 895 ILE B C 1
ATOM 32680 O O . ILE B 1 898 ? 16.09811 -55.40270 78.31505 1.000 43.70953 895 ILE B O 1
ATOM 32696 N N . GLU B 1 899 ? 18.27906 -55.24143 77.77695 1.000 45.96422 896 GLU B N 1
ATOM 32697 C CA . GLU B 1 899 ? 18.65778 -54.53804 78.99031 1.000 38.15847 896 GLU B CA 1
ATOM 32698 C C . GLU B 1 899 ? 19.70113 -53.48386 78.66094 1.000 37.38814 896 GLU B C 1
ATOM 32699 O O . GLU B 1 899 ? 20.50676 -53.66466 77.73931 1.000 39.81247 896 GLU B O 1
ATOM 32711 N N . PRO B 1 900 ? 19.71130 -52.37390 79.39542 1.000 33.86127 897 PRO B N 1
ATOM 32712 C CA . PRO B 1 900 ? 20.73005 -51.34644 79.16271 1.000 32.08150 897 PRO B CA 1
ATOM 32713 C C . PRO B 1 900 ? 22.04503 -51.70430 79.83437 1.000 33.46106 897 PRO B C 1
ATOM 32714 O O . PRO B 1 900 ? 22.07548 -52.27150 80.92951 1.000 35.82675 897 PRO B O 1
ATOM 32725 N N . ILE B 1 901 ? 23.14223 -51.37001 79.16135 1.000 31.13909 898 ILE B N 1
ATOM 32726 C CA . ILE B 1 901 ? 24.46168 -51.54566 79.75552 1.000 31.88166 898 ILE B CA 1
ATOM 32727 C C . ILE B 1 901 ? 24.63889 -50.48515 80.83360 1.000 33.21350 898 ILE B C 1
ATOM 32728 O O . ILE B 1 901 ? 24.62911 -49.28163 80.54837 1.000 38.05040 898 ILE B O 1
ATOM 32744 N N . ILE B 1 902 ? 24.78943 -50.92644 82.07889 1.000 35.07219 899 ILE B N 1
ATOM 32745 C CA . ILE B 1 902 ? 24.85261 -50.03813 83.23411 1.000 36.70604 899 ILE B CA 1
ATOM 32746 C C . ILE B 1 902 ? 26.18661 -50.27009 83.92770 1.000 33.86266 899 ILE B C 1
ATOM 32747 O O . ILE B 1 902 ? 26.39864 -51.31886 84.54996 1.000 39.39012 899 ILE B O 1
ATOM 32763 N N . ASN B 1 903 ? 27.08311 -49.29288 83.82413 1.000 31.66596 900 ASN B N 1
ATOM 32764 C CA . ASN B 1 903 ? 28.35986 -49.30512 84.53002 1.000 35.70757 900 ASN B CA 1
ATOM 32765 C C . ASN B 1 903 ? 28.23851 -48.34685 85.71001 1.000 35.95456 900 ASN B C 1
ATOM 32766 O O . ASN B 1 903 ? 28.22194 -47.12507 85.52898 1.000 35.05827 900 ASN B O 1
ATOM 32777 N N . HIS B 1 904 ? 28.15696 -48.90485 86.91522 1.000 37.38870 901 HIS B N 1
ATOM 32778 C CA . HIS B 1 904 ? 27.73170 -48.14126 88.07557 1.000 37.73567 901 HIS B CA 1
ATOM 32779 C C . HIS B 1 904 ? 28.83062 -47.19411 88.55350 1.000 32.68985 901 HIS B C 1
ATOM 32780 O O . HIS B 1 904 ? 29.99928 -47.29452 88.17069 1.000 28.98133 901 HIS B O 1
ATOM 32794 N N . ARG B 1 905 ? 28.42117 -46.25238 89.40298 1.000 37.82189 902 ARG B N 1
ATOM 32795 C CA . ARG B 1 905 ? 29.30435 -45.32551 90.09480 1.000 32.31690 902 ARG B CA 1
ATOM 32796 C C . ARG B 1 905 ? 28.95884 -45.35414 91.58011 1.000 31.16427 902 ARG B C 1
ATOM 32797 O O . ARG B 1 905 ? 28.04126 -46.05954 92.01220 1.000 30.28686 902 ARG B O 1
ATOM 32818 N N . ASP B 1 906 ? 29.69768 -44.57985 92.36902 1.000 30.72516 903 ASP B N 1
ATOM 32819 C CA . ASP B 1 906 ? 29.43939 -44.52065 93.80125 1.000 37.06264 903 ASP B CA 1
ATOM 32820 C C . ASP B 1 906 ? 28.11014 -43.81972 94.07439 1.000 38.83215 903 ASP B C 1
ATOM 32821 O O . ASP B 1 906 ? 27.69814 -42.91068 93.34802 1.000 42.56848 903 ASP B O 1
ATOM 32830 N N . ARG B 1 907 ? 27.43980 -44.25132 95.14299 1.000 38.46971 904 ARG B N 1
ATOM 32831 C CA . ARG B 1 907 ? 26.08067 -43.82323 95.44826 1.000 35.80751 904 ARG B CA 1
ATOM 32832 C C . ARG B 1 907 ? 26.00146 -42.75508 96.53120 1.000 30.81044 904 ARG B C 1
ATOM 32833 O O . ARG B 1 907 ? 24.90265 -42.27521 96.82048 1.000 30.98782 904 ARG B O 1
ATOM 32854 N N . SER B 1 908 ? 27.12614 -42.37183 97.13686 1.000 33.33150 905 SER B N 1
ATOM 32855 C CA . SER B 1 908 ? 27.08536 -41.44718 98.26665 1.000 42.04127 905 SER B CA 1
ATOM 32856 C C . SER B 1 908 ? 26.45586 -40.11402 97.87010 1.000 37.11599 905 SER B C 1
ATOM 32857 O O . SER B 1 908 ? 25.47122 -39.66382 98.47482 1.000 34.27089 905 SER B O 1
ATOM 32865 N N . VAL B 1 909 ? 27.02192 -39.46344 96.85156 1.000 28.22849 906 VAL B N 1
ATOM 32866 C CA . VAL B 1 909 ? 26.54453 -38.14249 96.45487 1.000 32.03567 906 VAL B CA 1
ATOM 32867 C C . VAL B 1 909 ? 25.06429 -38.20144 96.09828 1.000 23.43765 906 VAL B C 1
ATOM 32868 O O . VAL B 1 909 ? 24.25555 -37.40981 96.59624 1.000 26.98629 906 VAL B O 1
ATOM 32881 N N . SER B 1 910 ? 24.68950 -39.14284 95.22898 1.000 27.38076 907 SER B N 1
ATOM 32882 C CA . SER B 1 910 ? 23.29117 -39.27174 94.83574 1.000 28.33653 907 SER B CA 1
ATOM 32883 C C . SER B 1 910 ? 22.40751 -39.64839 96.01733 1.000 26.64973 907 SER B C 1
ATOM 32884 O O . SER B 1 910 ? 21.25193 -39.21605 96.08787 1.000 28.19030 907 SER B O 1
ATOM 32892 N N . ASP B 1 911 ? 22.92457 -40.44496 96.95387 1.000 26.86675 908 ASP B N 1
ATOM 32893 C CA . ASP B 1 911 ? 22.15100 -40.77056 98.14755 1.000 29.85527 908 ASP B CA 1
ATOM 32894 C C . ASP B 1 911 ? 21.76968 -39.50550 98.90666 1.000 27.36553 908 ASP B C 1
ATOM 32895 O O . ASP B 1 911 ? 20.58918 -39.27523 99.20692 1.000 29.44272 908 ASP B O 1
ATOM 32904 N N . LEU B 1 912 ? 22.76118 -38.66581 99.22042 1.000 26.11644 909 LEU B N 1
ATOM 32905 C CA . LEU B 1 912 ? 22.46789 -37.43992 99.95828 1.000 24.24469 909 LEU B CA 1
ATOM 32906 C C . LEU B 1 912 ? 21.58138 -36.50185 99.14096 1.000 25.40948 909 LEU B C 1
ATOM 32907 O O . LEU B 1 912 ? 20.69423 -35.83156 99.69082 1.000 30.32828 909 LEU B O 1
ATOM 32923 N N . ILE B 1 913 ? 21.80283 -36.44036 97.82522 1.000 16.17761 910 ILE B N 1
ATOM 32924 C CA . ILE B 1 913 ? 20.99686 -35.56024 96.98507 1.000 19.98005 910 ILE B CA 1
ATOM 32925 C C . ILE B 1 913 ? 19.53356 -35.98203 97.02455 1.000 24.60711 910 ILE B C 1
ATOM 32926 O O . ILE B 1 913 ? 18.63267 -35.14045 97.12460 1.000 26.51292 910 ILE B O 1
ATOM 32942 N N . SER B 1 914 ? 19.27129 -37.28912 96.94855 1.000 26.64804 911 SER B N 1
ATOM 32943 C CA . SER B 1 914 ? 17.89449 -37.77001 96.99891 1.000 21.74524 911 SER B CA 1
ATOM 32944 C C . SER B 1 914 ? 17.27856 -37.53151 98.37173 1.000 19.44409 911 SER B C 1
ATOM 32945 O O . SER B 1 914 ? 16.09778 -37.17523 98.47574 1.000 23.05465 911 SER B O 1
ATOM 32953 N N . GLU B 1 915 ? 18.05667 -37.74139 99.43576 1.000 23.30917 912 GLU B N 1
ATOM 32954 C CA . GLU B 1 915 ? 17.60420 -37.38559 100.77790 1.000 24.66380 912 GLU B CA 1
ATOM 32955 C C . GLU B 1 915 ? 17.07830 -35.95277 100.80375 1.000 26.80296 912 GLU B C 1
ATOM 32956 O O . GLU B 1 915 ? 15.92842 -35.69215 101.19440 1.000 26.53445 912 GLU B O 1
ATOM 32968 N N . GLY B 1 916 ? 17.92253 -35.00997 100.37728 1.000 25.30433 913 GLY B N 1
ATOM 32969 C CA . GLY B 1 916 ? 17.52330 -33.61207 100.38296 1.000 24.97122 913 GLY B CA 1
ATOM 32970 C C . GLY B 1 916 ? 16.31662 -33.33874 99.50498 1.000 26.91898 913 GLY B C 1
ATOM 32971 O O . GLY B 1 916 ? 15.40773 -32.59780 99.89349 1.000 31.65970 913 GLY B O 1
ATOM 32975 N N . LEU B 1 917 ? 16.28862 -33.93398 98.30971 1.000 22.75418 914 LEU B N 1
ATOM 32976 C CA . LEU B 1 917 ? 15.19540 -33.67875 97.37755 1.000 23.84850 914 LEU B CA 1
ATOM 32977 C C . LEU B 1 917 ? 13.85770 -34.14624 97.93591 1.000 27.07462 914 LEU B C 1
ATOM 32978 O O . LEU B 1 917 ? 12.83989 -33.46158 97.77958 1.000 25.76258 914 LEU B O 1
ATOM 32994 N N . LEU B 1 918 ? 13.82835 -35.31291 98.57949 1.000 23.48023 915 LEU B N 1
ATOM 32995 C CA . LEU B 1 918 ? 12.55825 -35.80868 99.10330 1.000 30.98918 915 LEU B CA 1
ATOM 32996 C C . LEU B 1 918 ? 12.13115 -35.05169 100.35985 1.000 30.33226 915 LEU B C 1
ATOM 32997 O O . LEU B 1 918 ? 10.92613 -34.80809 100.55830 1.000 32.16395 915 LEU B O 1
ATOM 33013 N N . LYS B 1 919 ? 13.09070 -34.64638 101.20188 1.000 33.28890 916 LYS B N 1
ATOM 33014 C CA . LYS B 1 919 ? 12.76098 -33.72573 102.28937 1.000 32.75834 916 LYS B CA 1
ATOM 33015 C C . LYS B 1 919 ? 12.10407 -32.46334 101.73802 1.000 28.77907 916 LYS B C 1
ATOM 33016 O O . LYS B 1 919 ? 11.08203 -31.99992 102.26712 1.000 35.44326 916 LYS B O 1
ATOM 33035 N N . PHE B 1 920 ? 12.66245 -31.90895 100.65435 1.000 24.39930 917 PHE B N 1
ATOM 33036 C CA . PHE B 1 920 ? 12.10455 -30.69008 100.07644 1.000 29.67737 917 PHE B CA 1
ATOM 33037 C C . PHE B 1 920 ? 10.72561 -30.93490 99.48351 1.000 26.80914 917 PHE B C 1
ATOM 33038 O O . PHE B 1 920 ? 9.85125 -30.07515 99.58442 1.000 28.55126 917 PHE B O 1
ATOM 33055 N N . THR B 1 921 ? 10.51901 -32.08001 98.82957 1.000 24.62288 918 THR B N 1
ATOM 33056 C CA . THR B 1 921 ? 9.20467 -32.36685 98.25974 1.000 23.57233 918 THR B CA 1
ATOM 33057 C C . THR B 1 921 ? 8.13849 -32.38615 99.34963 1.000 23.42339 918 THR B C 1
ATOM 33058 O O . THR B 1 921 ? 7.07232 -31.77125 99.20714 1.000 28.48468 918 THR B O 1
ATOM 33069 N N . GLU B 1 922 ? 8.42299 -33.07068 100.46540 1.000 27.51770 919 GLU B N 1
ATOM 33070 C CA . GLU B 1 922 ? 7.47544 -33.06985 101.57854 1.000 27.65844 919 GLU B CA 1
ATOM 33071 C C . GLU B 1 922 ? 7.23370 -31.65416 102.09098 1.000 29.45207 919 GLU B C 1
ATOM 33072 O O . GLU B 1 922 ? 6.08508 -31.21958 102.23544 1.000 27.27608 919 GLU B O 1
ATOM 33084 N N . ASP B 1 923 ? 8.31245 -30.91176 102.36265 1.000 35.05790 920 ASP B N 1
ATOM 33085 C CA . ASP B 1 923 ? 8.16893 -29.58849 102.96251 1.000 35.28323 920 ASP B CA 1
ATOM 33086 C C . ASP B 1 923 ? 7.59952 -28.56342 101.98966 1.000 30.87871 920 ASP B C 1
ATOM 33087 O O . ASP B 1 923 ? 7.12771 -27.50898 102.42499 1.000 42.33744 920 ASP B O 1
ATOM 33096 N N . TYR B 1 924 ? 7.62279 -28.85387 100.69342 1.000 28.10301 921 TYR B N 1
ATOM 33097 C CA . TYR B 1 924 ? 7.13761 -27.94765 99.66364 1.000 31.60730 921 TYR B CA 1
ATOM 33098 C C . TYR B 1 924 ? 5.67716 -28.19279 99.33165 1.000 29.69973 921 TYR B C 1
ATOM 33099 O O . TYR B 1 924 ? 4.95838 -27.24890 98.97986 1.000 35.94346 921 TYR B O 1
ATOM 33117 N N . LEU B 1 925 ? 5.22470 -29.43887 99.42180 1.000 22.49573 922 LEU B N 1
ATOM 33118 C CA . LEU B 1 925 ? 3.80465 -29.72231 99.27785 1.000 27.34548 922 LEU B CA 1
ATOM 33119 C C . LEU B 1 925 ? 3.02993 -29.47704 100.56703 1.000 30.11519 922 LEU B C 1
ATOM 33120 O O . LEU B 1 925 ? 1.80910 -29.66502 100.58420 1.000 32.76298 922 LEU B O 1
ATOM 33136 N N . ALA B 1 926 ? 3.70623 -29.06474 101.63821 1.000 28.44989 923 ALA B N 1
ATOM 33137 C CA . ALA B 1 926 ? 3.07285 -28.77321 102.91605 1.000 23.58391 923 ALA B CA 1
ATOM 33138 C C . ALA B 1 926 ? 2.84479 -27.28229 103.12895 1.000 30.95559 923 ALA B C 1
ATOM 33139 O O . ALA B 1 926 ? 2.27038 -26.89590 104.15091 1.000 30.43257 923 ALA B O 1
ATOM 33146 N N . LEU B 1 927 ? 3.28559 -26.44568 102.18982 1.000 25.99888 924 LEU B N 1
ATOM 33147 C CA . LEU B 1 927 ? 3.18057 -25.00041 102.33498 1.000 24.85790 924 LEU B CA 1
ATOM 33148 C C . LEU B 1 927 ? 1.74028 -24.55417 102.12946 1.000 26.42172 924 LEU B C 1
ATOM 33149 O O . LEU B 1 927 ? 1.04784 -25.04197 101.23239 1.000 29.57892 924 LEU B O 1
ATOM 33165 N N . ASN B 1 928 ? 1.28412 -23.62334 102.96937 1.000 26.82096 925 ASN B N 1
ATOM 33166 C CA . ASN B 1 928 ? -0.06076 -23.06108 102.84472 1.000 27.59552 925 ASN B CA 1
ATOM 33167 C C . ASN B 1 928 ? -0.03272 -22.00631 101.74559 1.000 28.35564 925 ASN B C 1
ATOM 33168 O O . ASN B 1 928 ? 0.20286 -20.82364 101.99383 1.000 32.19355 925 ASN B O 1
ATOM 33179 N N . THR B 1 929 ? -0.27459 -22.44141 100.51185 1.000 30.62057 926 THR B N 1
ATOM 33180 C CA . THR B 1 929 ? -0.29723 -21.55672 99.35649 1.000 30.46673 926 THR B CA 1
ATOM 33181 C C . THR B 1 929 ? -1.73587 -21.23763 98.97084 1.000 29.13261 926 THR B C 1
ATOM 33182 O O . THR B 1 929 ? -2.62566 -22.08437 99.09015 1.000 31.12714 926 THR B O 1
ATOM 33193 N N . GLN B 1 930 ? -1.95776 -20.00632 98.51157 1.000 36.62145 927 GLN B N 1
ATOM 33194 C CA . GLN B 1 930 ? -3.26048 -19.64174 97.97017 1.000 36.39081 927 GLN B CA 1
ATOM 33195 C C . GLN B 1 930 ? -3.45282 -20.18910 96.56267 1.000 30.93482 927 GLN B C 1
ATOM 33196 O O . GLN B 1 930 ? -4.57990 -20.51832 96.17659 1.000 35.75651 927 GLN B O 1
ATOM 33210 N N . ASP B 1 931 ? -2.37434 -20.27510 95.78595 1.000 29.12281 928 ASP B N 1
ATOM 33211 C CA . ASP B 1 931 ? -2.40248 -20.83559 94.43681 1.000 28.47951 928 ASP B CA 1
ATOM 33212 C C . ASP B 1 931 ? -1.08028 -21.56095 94.22814 1.000 35.79260 928 ASP B C 1
ATOM 33213 O O . ASP B 1 931 ? -0.02684 -20.91851 94.15382 1.000 35.79412 928 ASP B O 1
ATOM 33222 N N . GLU B 1 932 ? -1.13422 -22.89365 94.13116 1.000 31.81285 929 GLU B N 1
ATOM 33223 C CA . GLU B 1 932 ? 0.09307 -23.68341 94.10483 1.000 26.83426 929 GLU B CA 1
ATOM 33224 C C . GLU B 1 932 ? 0.81835 -23.55014 92.77038 1.000 26.31197 929 GLU B C 1
ATOM 33225 O O . GLU B 1 932 ? 2.05262 -23.53637 92.73256 1.000 30.78370 929 GLU B O 1
ATOM 33237 N N . ASP B 1 933 ? 0.07559 -23.46793 91.66263 1.000 23.35883 930 ASP B N 1
ATOM 33238 C CA . ASP B 1 933 ? 0.71858 -23.30245 90.36144 1.000 26.36242 930 ASP B CA 1
ATOM 33239 C C . ASP B 1 933 ? 1.53068 -22.01208 90.31483 1.000 25.24535 930 ASP B C 1
ATOM 33240 O O . ASP B 1 933 ? 2.63726 -21.97327 89.75604 1.000 21.98812 930 ASP B O 1
ATOM 33249 N N . TYR B 1 934 ? 0.99869 -20.94248 90.90660 1.000 29.62739 931 TYR B N 1
ATOM 33250 C CA . TYR B 1 934 ? 1.70228 -19.66594 90.89484 1.000 25.18432 931 TYR B CA 1
ATOM 33251 C C . TYR B 1 934 ? 2.92689 -19.69702 91.79921 1.000 29.90343 931 TYR B C 1
ATOM 33252 O O . TYR B 1 934 ? 3.94106 -19.07348 91.47658 1.000 29.34858 931 TYR B O 1
ATOM 33270 N N . PHE B 1 935 ? 2.86711 -20.41777 92.92512 1.000 30.18603 932 PHE B N 1
ATOM 33271 C CA . PHE B 1 935 ? 4.06152 -20.55891 93.75246 1.000 26.84643 932 PHE B CA 1
ATOM 33272 C C . PHE B 1 935 ? 5.11052 -21.42195 93.06153 1.000 28.58460 932 PHE B C 1
ATOM 33273 O O . PHE B 1 935 ? 6.30889 -21.16429 93.20601 1.000 32.46134 932 PHE B O 1
ATOM 33290 N N . ASP B 1 936 ? 4.68644 -22.44213 92.30937 1.000 22.96634 933 ASP B N 1
ATOM 33291 C CA . ASP B 1 936 ? 5.62584 -23.16642 91.45939 1.000 21.80314 933 ASP B CA 1
ATOM 33292 C C . ASP B 1 936 ? 6.33628 -22.20287 90.52359 1.000 24.61078 933 ASP B C 1
ATOM 33293 O O . ASP B 1 936 ? 7.57209 -22.14378 90.48565 1.000 27.63879 933 ASP B O 1
ATOM 33302 N N . ALA B 1 937 ? 5.55622 -21.41793 89.77455 1.000 27.57535 934 ALA B N 1
ATOM 33303 C CA . ALA B 1 937 ? 6.13948 -20.49233 88.80950 1.000 23.71947 934 ALA B CA 1
ATOM 33304 C C . ALA B 1 937 ? 7.04340 -19.47067 89.48223 1.000 26.24888 934 ALA B C 1
ATOM 33305 O O . ALA B 1 937 ? 8.09455 -19.11463 88.94163 1.000 35.85446 934 ALA B O 1
ATOM 33312 N N . ALA B 1 938 ? 6.67004 -19.00637 90.67715 1.000 25.32222 935 ALA B N 1
ATOM 33313 C CA . ALA B 1 938 ? 7.41001 -17.93185 91.32905 1.000 25.21085 935 ALA B CA 1
ATOM 33314 C C . ALA B 1 938 ? 8.69701 -18.43495 91.97042 1.000 22.47625 935 ALA B C 1
ATOM 33315 O O . ALA B 1 938 ? 9.75648 -17.81874 91.80581 1.000 22.19990 935 ALA B O 1
ATOM 33322 N N . LEU B 1 939 ? 8.62694 -19.53306 92.73237 1.000 22.30547 936 LEU B N 1
ATOM 33323 C CA . LEU B 1 939 ? 9.84581 -20.10803 93.28823 1.000 30.87235 936 LEU B CA 1
ATOM 33324 C C . LEU B 1 939 ? 10.78816 -20.54766 92.17870 1.000 32.99744 936 LEU B C 1
ATOM 33325 O O . LEU B 1 939 ? 12.00499 -20.41078 92.32086 1.000 34.80829 936 LEU B O 1
ATOM 33341 N N . SER B 1 940 ? 10.25436 -21.01970 91.04518 1.000 28.42862 937 SER B N 1
ATOM 33342 C CA . SER B 1 940 ? 11.11724 -21.43693 89.94621 1.000 25.20694 937 SER B CA 1
ATOM 33343 C C . SER B 1 940 ? 11.77948 -20.23780 89.27975 1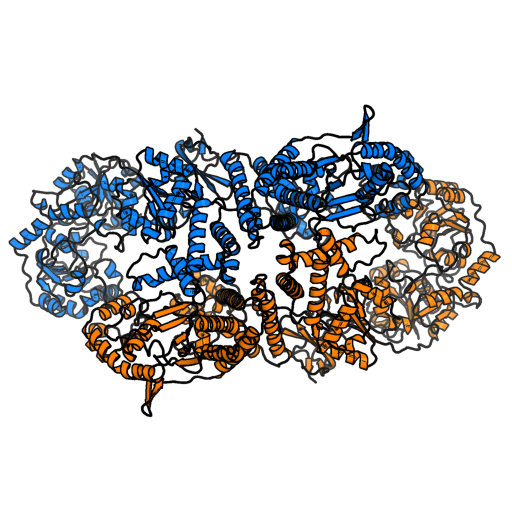.000 27.17918 937 SER B C 1
ATOM 33344 O O . SER B 1 940 ? 12.98750 -20.25443 89.02188 1.000 30.82998 937 SER B O 1
ATOM 33352 N N . GLN B 1 941 ? 11.00258 -19.19549 88.96916 1.000 26.20629 938 GLN B N 1
ATOM 33353 C CA . GLN B 1 941 ? 11.57675 -17.98230 88.39461 1.000 27.77320 938 GLN B CA 1
ATOM 33354 C C . GLN B 1 941 ? 12.67580 -17.42093 89.29091 1.000 28.04066 938 GLN B C 1
ATOM 33355 O O . GLN B 1 941 ? 13.81005 -17.19046 88.84062 1.000 22.77684 938 GLN B O 1
ATOM 33369 N N . PHE B 1 942 ? 12.35916 -17.20194 90.57169 1.000 28.33147 939 PHE B N 1
ATOM 33370 C CA . PHE B 1 942 ? 13.34910 -16.65762 91.49274 1.000 28.80262 939 PHE B CA 1
ATOM 33371 C C . PHE B 1 942 ? 14.58387 -17.54679 91.57034 1.000 23.96963 939 PHE B C 1
ATOM 33372 O O . PHE B 1 942 ? 15.71775 -17.05953 91.50069 1.000 21.77406 939 PHE B O 1
ATOM 33389 N N . ASN B 1 943 ? 14.38337 -18.85912 91.73554 1.000 25.09325 940 ASN B N 1
ATOM 33390 C CA . ASN B 1 943 ? 15.50813 -19.75051 91.98253 1.000 24.27489 940 ASN B CA 1
ATOM 33391 C C . ASN B 1 943 ? 16.41498 -19.84462 90.76690 1.000 31.60506 940 ASN B C 1
ATOM 33392 O O . ASN B 1 943 ? 17.64481 -19.82944 90.90227 1.000 32.04308 940 ASN B O 1
ATOM 33403 N N . TYR B 1 944 ? 15.83668 -19.94238 89.56991 1.000 28.36628 941 TYR B N 1
ATOM 33404 C CA . TYR B 1 944 ? 16.66363 -19.99896 88.37316 1.000 27.06164 941 TYR B CA 1
ATOM 33405 C C . TYR B 1 944 ? 17.42206 -18.69121 88.17161 1.000 28.72522 941 TYR B C 1
ATOM 33406 O O . TYR B 1 944 ? 18.62897 -18.70297 87.89997 1.000 23.48616 941 TYR B O 1
ATOM 33424 N N . GLN B 1 945 ? 16.74178 -17.54479 88.32305 1.000 32.20520 942 GLN B N 1
ATOM 33425 C CA . GLN B 1 945 ? 17.44736 -16.27684 88.15473 1.000 28.69986 942 GLN B CA 1
ATOM 33426 C C . GLN B 1 945 ? 18.55865 -16.12065 89.18537 1.000 27.74939 942 GLN B C 1
ATOM 33427 O O . GLN B 1 945 ? 19.60103 -15.52697 88.88800 1.000 28.90397 942 GLN B O 1
ATOM 33441 N N . TYR B 1 946 ? 18.36481 -16.65321 90.39433 1.000 28.08303 943 TYR B N 1
ATOM 33442 C CA . TYR B 1 946 ? 19.40547 -16.56785 91.41255 1.000 22.36307 943 TYR B CA 1
ATOM 33443 C C . TYR B 1 946 ? 20.59221 -17.45202 91.05593 1.000 23.87693 943 TYR B C 1
ATOM 33444 O O . TYR B 1 946 ? 21.73558 -16.98469 91.00501 1.000 34.93141 943 TYR B O 1
ATOM 33462 N N . GLN B 1 947 ? 20.34092 -18.73797 90.80752 1.000 25.00517 944 GLN B N 1
ATOM 33463 C CA . GLN B 1 947 ? 21.43587 -19.67629 90.59337 1.000 26.14529 944 GLN B CA 1
ATOM 33464 C C . GLN B 1 947 ? 22.17219 -19.42452 89.28627 1.000 23.10139 944 GLN B C 1
ATOM 33465 O O . GLN B 1 947 ? 23.32896 -19.83834 89.15656 1.000 18.75156 944 GLN B O 1
ATOM 33479 N N . LEU B 1 948 ? 21.53996 -18.75794 88.32053 1.000 25.16239 945 LEU B N 1
ATOM 33480 C CA . LEU B 1 948 ? 22.18980 -18.48485 87.04761 1.000 24.02942 945 LEU B CA 1
ATOM 33481 C C . LEU B 1 948 ? 22.95695 -17.16883 87.03000 1.000 28.59829 945 LEU B C 1
ATOM 33482 O O . LEU B 1 948 ? 23.66588 -16.90098 86.05391 1.000 30.97359 945 LEU B O 1
ATOM 33498 N N . ASN B 1 949 ? 22.84207 -16.34566 88.07135 1.000 31.95913 946 ASN B N 1
ATOM 33499 C CA . ASN B 1 949 ? 23.48878 -15.03693 88.09058 1.000 33.63889 946 ASN B CA 1
ATOM 33500 C C . ASN B 1 949 ? 24.00766 -14.71140 89.48414 1.000 31.93202 946 ASN B C 1
ATOM 33501 O O . ASN B 1 949 ? 23.95839 -13.56018 89.93015 1.000 32.70454 946 ASN B O 1
ATOM 33512 N N . THR B 1 950 ? 24.51866 -15.71830 90.19047 1.000 25.66646 947 THR B N 1
ATOM 33513 C CA . THR B 1 950 ? 25.09700 -15.53572 91.52341 1.000 28.50186 947 THR B CA 1
ATOM 33514 C C . THR B 1 950 ? 26.29624 -16.46396 91.66402 1.000 28.02182 947 THR B C 1
ATOM 33515 O O . THR B 1 950 ? 26.25680 -17.45758 92.39768 1.000 28.43154 947 THR B O 1
ATOM 33526 N N . PRO B 1 951 ? 27.39433 -16.15937 90.96710 1.000 28.22189 948 PRO B N 1
ATOM 33527 C CA . PRO B 1 951 ? 28.55543 -17.06363 90.98497 1.000 25.33797 948 PRO B CA 1
ATOM 33528 C C . PRO B 1 951 ? 29.36244 -17.02056 92.27182 1.000 27.36954 948 PRO B C 1
ATOM 33529 O O . PRO B 1 951 ? 30.23299 -17.88264 92.45595 1.000 31.15891 948 PRO B O 1
ATOM 33540 N N . ASN B 1 952 ? 29.11520 -16.05712 93.15936 1.000 29.09016 949 ASN B N 1
ATOM 33541 C CA . ASN B 1 952 ? 29.83228 -15.95463 94.42415 1.000 26.31947 949 ASN B CA 1
ATOM 33542 C C . ASN B 1 952 ? 28.97132 -16.38294 95.60790 1.000 23.40796 949 ASN B C 1
ATOM 33543 O O . ASN B 1 952 ? 29.23279 -15.97274 96.74289 1.000 21.27395 949 ASN B O 1
ATOM 33554 N N . ASP B 1 953 ? 27.94625 -17.19531 95.36285 1.000 25.27728 950 ASP B N 1
ATOM 33555 C CA . ASP B 1 953 ? 27.13244 -17.72690 96.44674 1.000 22.55867 950 ASP B CA 1
ATOM 33556 C C . ASP B 1 953 ? 27.90595 -18.79912 97.20466 1.000 20.73268 950 ASP B C 1
ATOM 33557 O O . ASP B 1 953 ? 28.66753 -19.57243 96.61713 1.000 21.66516 950 ASP B O 1
ATOM 33566 N N . GLN B 1 954 ? 27.70735 -18.83680 98.52372 1.000 19.72012 951 GLN B N 1
ATOM 33567 C CA . GLN B 1 954 ? 28.43120 -19.78560 99.36429 1.000 23.21732 951 GLN B CA 1
ATOM 33568 C C . GLN B 1 954 ? 28.29642 -21.21041 98.84186 1.000 22.81091 951 GLN B C 1
ATOM 33569 O O . GLN B 1 954 ? 29.29563 -21.90329 98.62062 1.000 22.67989 951 GLN B O 1
ATOM 33583 N N . PHE B 1 955 ? 27.06297 -21.66558 98.63949 1.000 25.53353 952 PHE B N 1
ATOM 33584 C CA . PHE B 1 955 ? 26.81507 -23.07545 98.36503 1.000 30.73628 952 PHE B CA 1
ATOM 33585 C C . PHE B 1 955 ? 26.93930 -23.42686 96.89145 1.000 28.07682 952 PHE B C 1
ATOM 33586 O O . PHE B 1 955 ? 27.26544 -24.57441 96.56600 1.000 27.19115 952 PHE B O 1
ATOM 33603 N N . ILE B 1 956 ? 26.69650 -22.47504 95.98854 1.000 25.38559 953 ILE B N 1
ATOM 33604 C CA . ILE B 1 956 ? 27.02777 -22.71133 94.59081 1.000 25.31105 953 ILE B CA 1
ATOM 33605 C C . ILE B 1 956 ? 28.53536 -22.82237 94.41133 1.000 29.19726 953 ILE B C 1
ATOM 33606 O O . ILE B 1 956 ? 28.99836 -23.45221 93.45371 1.000 37.16801 953 ILE B O 1
ATOM 33622 N N . CYS B 1 957 ? 29.31602 -22.23862 95.32191 1.000 31.06890 954 CYS B N 1
ATOM 33623 C CA . CYS B 1 957 ? 30.77180 -22.28277 95.24868 1.000 32.71018 954 CYS B CA 1
ATOM 33624 C C . CYS B 1 957 ? 31.35148 -23.51564 95.93676 1.000 28.06273 954 CYS B C 1
ATOM 33625 O O . CYS B 1 957 ? 32.22852 -24.18501 95.38111 1.000 30.52308 954 CYS B O 1
ATOM 33633 N N . ASN B 1 958 ? 30.87641 -23.82548 97.14335 1.000 25.78598 955 ASN B N 1
ATOM 33634 C CA . ASN B 1 958 ? 31.48235 -24.87092 97.95771 1.000 30.23134 955 ASN B CA 1
ATOM 33635 C C . ASN B 1 958 ? 30.93640 -26.26356 97.67181 1.000 33.33580 955 ASN B C 1
ATOM 33636 O O . ASN B 1 958 ? 31.58734 -27.24955 98.03541 1.000 37.97844 955 ASN B O 1
ATOM 33647 N N . VAL B 1 959 ? 29.76911 -26.37523 97.03764 1.000 30.32737 956 VAL B N 1
ATOM 33648 C CA . VAL B 1 959 ? 29.14472 -27.67548 96.81983 1.000 26.41178 956 VAL B CA 1
ATOM 33649 C C . VAL B 1 959 ? 28.91739 -27.91052 95.33193 1.000 30.50207 956 VAL B C 1
ATOM 33650 O O . VAL B 1 959 ? 29.49825 -28.82874 94.74347 1.000 33.07610 956 VAL B O 1
ATOM 33663 N N . PHE B 1 960 ? 28.06739 -27.08588 94.71718 1.000 30.99778 957 PHE B N 1
ATOM 33664 C CA . PHE B 1 960 ? 27.72056 -27.26831 93.31195 1.000 26.54363 957 PHE B CA 1
ATOM 33665 C C . PHE B 1 960 ? 28.96602 -27.34070 92.43801 1.000 28.02581 957 PHE B C 1
ATOM 33666 O O . PHE B 1 960 ? 29.23979 -28.36327 91.80161 1.000 24.80150 957 PHE B O 1
ATOM 33683 N N . SER B 1 961 ? 29.73578 -26.25198 92.39643 1.000 35.47111 958 SER B N 1
ATOM 33684 C CA . SER B 1 961 ? 30.87744 -26.17646 91.49267 1.000 41.24831 958 SER B CA 1
ATOM 33685 C C . SER B 1 961 ? 31.94896 -27.21340 91.80343 1.000 30.30026 958 SER B C 1
ATOM 33686 O O . SER B 1 961 ? 32.84447 -27.41653 90.97637 1.000 31.00914 958 SER B O 1
ATOM 33694 N N . GLU B 1 962 ? 31.88400 -27.86835 92.96016 1.000 27.48329 959 GLU B N 1
ATOM 33695 C CA . GLU B 1 962 ? 32.83020 -28.92009 93.30557 1.000 36.36792 959 GLU B CA 1
ATOM 33696 C C . GLU B 1 962 ? 32.37953 -30.30098 92.84651 1.000 42.89417 959 GLU B C 1
ATOM 33697 O O . GLU B 1 962 ? 33.14222 -31.26278 92.98942 1.000 44.83861 959 GLU B O 1
ATOM 33709 N N . LEU B 1 963 ? 31.17130 -30.42185 92.30123 1.000 43.45290 960 LEU B N 1
ATOM 33710 C CA . LEU B 1 963 ? 30.67951 -31.71098 91.83643 1.000 26.40949 960 LEU B CA 1
ATOM 33711 C C . LEU B 1 963 ? 31.49706 -32.19019 90.64333 1.000 34.69893 960 LEU B C 1
ATOM 33712 O O . LEU B 1 963 ? 31.75730 -31.42827 89.70728 1.000 34.89983 960 LEU B O 1
ATOM 33728 N N . LYS B 1 964 ? 31.89477 -33.46000 90.67669 1.000 48.33722 961 LYS B N 1
ATOM 33729 C CA . LYS B 1 964 ? 32.67599 -34.03220 89.58965 1.000 48.82481 961 LYS B CA 1
ATOM 33730 C C . LYS B 1 964 ? 31.80456 -34.22382 88.35419 1.000 44.78873 961 LYS B C 1
ATOM 33731 O O . LYS B 1 964 ? 30.67510 -34.71240 88.44046 1.000 42.45198 961 LYS B O 1
ATOM 33750 N N . ASP B 1 965 ? 32.33974 -33.84250 87.19630 1.000 55.93428 962 ASP B N 1
ATOM 33751 C CA . ASP B 1 965 ? 31.61153 -33.92441 85.93438 1.000 55.52529 962 ASP B CA 1
ATOM 33752 C C . ASP B 1 965 ? 32.58777 -34.31268 84.83571 1.000 65.65123 962 ASP B C 1
ATOM 33753 O O . ASP B 1 965 ? 33.57751 -33.61047 84.60758 1.000 75.01734 962 ASP B O 1
ATOM 33762 N N . ASN B 1 966 ? 32.30514 -35.42488 84.15396 1.000 66.92214 963 ASN B N 1
ATOM 33763 C CA . ASN B 1 966 ? 33.19579 -35.89534 83.09728 1.000 72.98211 963 ASN B CA 1
ATOM 33764 C C . ASN B 1 966 ? 33.12390 -34.98991 81.87307 1.000 78.70988 963 ASN B C 1
ATOM 33765 O O . ASN B 1 966 ? 34.15669 -34.60483 81.31192 1.000 85.33668 963 ASN B O 1
ATOM 33769 N N . ILE B 1 967 ? 31.91498 -34.64287 81.44280 1.000 66.88340 964 ILE B N 1
ATOM 33770 C CA . ILE B 1 967 ? 31.73231 -33.76683 80.29191 1.000 72.47063 964 ILE B CA 1
ATOM 33771 C C . ILE B 1 967 ? 32.35754 -34.39391 79.05065 1.000 76.12229 964 ILE B C 1
ATOM 33772 O O . ILE B 1 967 ? 33.54344 -34.20346 78.77671 1.000 68.19197 964 ILE B O 1
ATOM 33776 N N . GLY B 1 971 ? 37.66036 -36.72252 79.25391 1.000 81.59042 968 GLY B N 1
ATOM 33777 C CA . GLY B 1 971 ? 36.49334 -36.73486 80.11557 1.000 90.03548 968 GLY B CA 1
ATOM 33778 C C . GLY B 1 971 ? 36.67783 -37.60405 81.34436 1.000 91.14734 968 GLY B C 1
ATOM 33779 O O . GLY B 1 971 ? 36.30127 -38.77650 81.34793 1.000 85.36327 968 GLY B O 1
ATOM 33782 N N . VAL B 1 972 ? 37.26181 -37.02489 82.39189 1.000 92.29596 969 VAL B N 1
ATOM 33783 C CA . VAL B 1 972 ? 37.49626 -37.71795 83.65045 1.000 93.02404 969 VAL B CA 1
ATOM 33784 C C . VAL B 1 972 ? 36.76284 -36.96227 84.75733 1.000 86.14135 969 VAL B C 1
ATOM 33785 O O . VAL B 1 972 ? 36.25069 -35.86057 84.55675 1.000 82.07670 969 VAL B O 1
ATOM 33798 N N . GLU B 1 973 ? 36.71815 -37.57821 85.93921 1.000 78.37592 970 GLU B N 1
ATOM 33799 C CA . GLU B 1 973 ? 35.97897 -37.03667 87.07966 1.000 75.64061 970 GLU B CA 1
ATOM 33800 C C . GLU B 1 973 ? 36.73082 -35.83646 87.65221 1.000 66.91377 970 GLU B C 1
ATOM 33801 O O . GLU B 1 973 ? 37.44856 -35.92499 88.65134 1.000 55.58335 970 GLU B O 1
ATOM 33813 N N . LYS B 1 974 ? 36.54886 -34.67792 87.00094 1.000 71.91403 971 LYS B N 1
ATOM 33814 C CA . LYS B 1 974 ? 37.11982 -33.42135 87.46643 1.000 67.82858 971 LYS B CA 1
ATOM 33815 C C . LYS B 1 974 ? 36.01196 -32.46474 87.90835 1.000 61.82417 971 LYS B C 1
ATOM 33816 O O . LYS B 1 974 ? 34.88568 -32.53847 87.40615 1.000 52.99846 971 LYS B O 1
ATOM 33835 N N . PRO B 1 975 ? 36.29352 -31.55619 88.84339 1.000 59.06329 972 PRO B N 1
ATOM 33836 C CA . PRO B 1 975 ? 35.25195 -30.63108 89.30839 1.000 43.84210 972 PRO B CA 1
ATOM 33837 C C . PRO B 1 975 ? 34.67927 -29.80705 88.16473 1.000 42.97670 972 PRO B C 1
ATOM 33838 O O . PRO B 1 975 ? 35.21715 -29.74985 87.05684 1.000 46.99501 972 PRO B O 1
ATOM 33849 N N . TYR B 1 976 ? 33.55560 -29.14905 88.45614 1.000 44.50837 973 TYR B N 1
ATOM 33850 C CA . TYR B 1 976 ? 32.86085 -28.36522 87.44035 1.000 35.28561 973 TYR B CA 1
ATOM 33851 C C . TYR B 1 976 ? 33.48335 -26.98405 87.27769 1.000 33.65997 973 TYR B C 1
ATOM 33852 O O . TYR B 1 976 ? 33.72433 -26.53340 86.15262 1.000 40.52654 973 TYR B O 1
ATOM 33870 N N . ALA B 1 977 ? 33.74118 -26.29184 88.38792 1.000 30.87392 974 ALA B N 1
ATOM 33871 C CA . ALA B 1 977 ? 34.36098 -24.96580 88.35589 1.000 40.50466 974 ALA B CA 1
ATOM 33872 C C . ALA B 1 977 ? 35.17992 -24.77688 89.62492 1.000 36.33274 974 ALA B C 1
ATOM 33873 O O . ALA B 1 977 ? 34.78504 -24.04865 90.54299 1.000 34.08903 974 ALA B O 1
ATOM 33880 N N . PRO B 1 978 ? 36.33944 -25.42008 89.70727 1.000 37.89340 975 PRO B N 1
ATOM 33881 C CA . PRO B 1 978 ? 37.15659 -25.32925 90.91970 1.000 40.69821 975 PRO B CA 1
ATOM 33882 C C . PRO B 1 978 ? 37.86104 -23.98204 91.01600 1.000 40.65100 975 PRO B C 1
ATOM 33883 O O . PRO B 1 978 ? 37.86721 -23.17687 90.08390 1.000 35.32810 975 PRO B O 1
ATOM 33894 N N . ALA B 1 979 ? 38.45615 -23.74619 92.18104 1.000 35.70280 976 ALA B N 1
ATOM 33895 C CA . ALA B 1 979 ? 39.31157 -22.58425 92.34713 1.000 34.55930 976 ALA B CA 1
ATOM 33896 C C . ALA B 1 979 ? 40.55320 -22.72406 91.47060 1.000 38.68912 976 ALA B C 1
ATOM 33897 O O . ALA B 1 979 ? 40.94370 -23.82317 91.06662 1.000 41.38839 976 ALA B O 1
ATOM 33904 N N . LEU B 1 980 ? 41.17276 -21.58827 91.17309 1.000 40.39886 977 LEU B N 1
ATOM 33905 C CA . LEU B 1 980 ? 42.33216 -21.53484 90.29789 1.000 39.92530 977 LEU B CA 1
ATOM 33906 C C . LEU B 1 980 ? 43.56194 -21.09577 91.08090 1.000 45.10923 977 LEU B C 1
ATOM 33907 O O . LEU B 1 980 ? 43.47026 -20.30711 92.02637 1.000 41.37248 977 LEU B O 1
ATOM 33923 N N . THR B 1 981 ? 44.71442 -21.62466 90.68101 1.000 50.37142 978 THR B N 1
ATOM 33924 C CA . THR B 1 981 ? 45.99492 -21.27812 91.27632 1.000 46.66918 978 THR B CA 1
ATOM 33925 C C . THR B 1 981 ? 46.77634 -20.37950 90.32605 1.000 49.40431 978 THR B C 1
ATOM 33926 O O . THR B 1 981 ? 46.53814 -20.35905 89.11466 1.000 46.69450 978 THR B O 1
ATOM 33937 N N . LEU B 1 982 ? 47.72402 -19.63151 90.89583 1.000 52.20285 979 LEU B N 1
ATOM 33938 C CA . LEU B 1 982 ? 48.45401 -18.64242 90.10822 1.000 48.54350 979 LEU B CA 1
ATOM 33939 C C . LEU B 1 982 ? 49.19176 -19.28658 88.94163 1.000 49.55378 979 LEU B C 1
ATOM 33940 O O . LEU B 1 982 ? 49.17682 -18.75744 87.82426 1.000 44.51211 979 LEU B O 1
ATOM 33956 N N . LYS B 1 983 ? 49.84791 -20.42635 89.17557 1.000 50.03361 980 LYS B N 1
ATOM 33957 C CA . LYS B 1 983 ? 50.63064 -21.03258 88.10314 1.000 53.28291 980 LYS B CA 1
ATOM 33958 C C . LYS B 1 983 ? 49.73301 -21.61606 87.01828 1.000 46.25840 980 LYS B C 1
ATOM 33959 O O . LYS B 1 983 ? 50.10242 -21.60547 85.83698 1.000 50.66841 980 LYS B O 1
ATOM 33978 N N . GLN B 1 984 ? 48.55585 -22.12156 87.39166 1.000 41.42411 981 GLN B N 1
ATOM 33979 C CA . GLN B 1 984 ? 47.59875 -22.56111 86.38321 1.000 44.29057 981 GLN B CA 1
ATOM 33980 C C . GLN B 1 984 ? 47.27310 -21.43051 85.41633 1.000 42.36416 981 GLN B C 1
ATOM 33981 O O . GLN B 1 984 ? 47.17930 -21.64886 84.20317 1.000 38.81477 981 GLN B O 1
ATOM 33995 N N . LEU B 1 985 ? 47.10556 -20.21024 85.93555 1.000 46.51849 982 LEU B N 1
ATOM 33996 C CA . LEU B 1 985 ? 46.87990 -19.06193 85.06399 1.000 47.22363 982 LEU B CA 1
ATOM 33997 C C . LEU B 1 985 ? 48.15261 -18.66174 84.33001 1.000 50.58510 982 LEU B C 1
ATOM 33998 O O . LEU B 1 985 ? 48.08475 -18.13068 83.21620 1.000 53.51442 982 LEU B O 1
ATOM 34014 N N . GLU B 1 986 ? 49.31723 -18.89439 84.93701 1.000 49.59479 983 GLU B N 1
ATOM 34015 C CA . GLU B 1 986 ? 50.57108 -18.66694 84.23087 1.000 49.75006 983 GLU B CA 1
ATOM 34016 C C . GLU B 1 986 ? 50.73506 -19.61834 83.05536 1.000 48.91199 983 GLU B C 1
ATOM 34017 O O . GLU B 1 986 ? 51.53306 -19.34097 82.15430 1.000 56.42324 983 GLU B O 1
ATOM 34029 N N . SER B 1 987 ? 49.99679 -20.72519 83.04507 1.000 51.52249 984 SER B N 1
ATOM 34030 C CA . SER B 1 987 ? 50.09070 -21.71741 81.98352 1.000 53.13625 984 SER B CA 1
ATOM 34031 C C . SER B 1 987 ? 49.10780 -21.48718 80.84032 1.000 51.37555 984 SER B C 1
ATOM 34032 O O . SER B 1 987 ? 49.12098 -22.26016 79.87639 1.000 49.13143 984 SER B O 1
ATOM 34040 N N . ILE B 1 988 ? 48.26281 -20.45531 80.90741 1.000 52.28718 985 ILE B N 1
ATOM 34041 C CA . ILE B 1 988 ? 47.25219 -20.23376 79.87971 1.000 61.64805 985 ILE B CA 1
ATOM 34042 C C . ILE B 1 988 ? 47.69162 -19.09762 78.96865 1.000 62.32731 985 ILE B C 1
ATOM 34043 O O . ILE B 1 988 ? 48.44903 -18.20339 79.36455 1.000 65.42843 985 ILE B O 1
ATOM 34059 N N . THR B 1 989 ? 47.20076 -19.13703 77.72955 1.000 65.29408 986 THR B N 1
ATOM 34060 C CA . THR B 1 989 ? 47.36705 -18.03631 76.79225 1.000 69.24140 986 THR B CA 1
ATOM 34061 C C . THR B 1 989 ? 46.12869 -17.80853 75.93655 1.000 71.62909 986 THR B C 1
ATOM 34062 O O . THR B 1 989 ? 46.11789 -16.86476 75.13978 1.000 64.38448 986 THR B O 1
ATOM 34073 N N . SER B 1 990 ? 45.09312 -18.63520 76.07463 1.000 72.07631 987 SER B N 1
ATOM 34074 C CA . SER B 1 990 ? 43.87796 -18.52060 75.28431 1.000 69.49823 987 SER B CA 1
ATOM 34075 C C . SER B 1 990 ? 42.68262 -18.84519 76.16861 1.000 60.81518 987 SER B C 1
ATOM 34076 O O . SER B 1 990 ? 42.82691 -19.28539 77.31219 1.000 60.25107 987 SER B O 1
ATOM 34084 N N . LYS B 1 991 ? 41.48655 -18.62060 75.62457 1.000 59.93217 988 LYS B N 1
ATOM 34085 C CA . LYS B 1 991 ? 40.26942 -19.00214 76.33064 1.000 54.46145 988 LYS B CA 1
ATOM 34086 C C . LYS B 1 991 ? 40.04716 -20.50813 76.27823 1.000 59.21789 988 LYS B C 1
ATOM 34087 O O . LYS B 1 991 ? 39.41502 -21.07020 77.18060 1.000 59.86825 988 LYS B O 1
ATOM 34106 N N . GLN B 1 992 ? 40.56550 -21.17376 75.24230 1.000 65.05350 989 GLN B N 1
ATOM 34107 C CA . GLN B 1 992 ? 40.45160 -22.62608 75.15857 1.000 59.34351 989 GLN B CA 1
ATOM 34108 C C . GLN B 1 992 ? 41.15902 -23.29587 76.32935 1.000 54.12531 989 GLN B C 1
ATOM 34109 O O . GLN B 1 992 ? 40.60419 -24.19036 76.97743 1.000 56.02389 989 GLN B O 1
ATOM 34123 N N . GLU B 1 993 ? 42.39462 -22.87634 76.61241 1.000 57.02582 990 GLU B N 1
ATOM 34124 C CA . GLU B 1 993 ? 43.14109 -23.47634 77.71262 1.000 61.30356 990 GLU B CA 1
ATOM 34125 C C . GLU B 1 993 ? 42.44608 -23.25482 79.04838 1.000 53.41593 990 GLU B C 1
ATOM 34126 O O . GLU B 1 993 ? 42.56590 -24.08650 79.95443 1.000 56.35318 990 GLU B O 1
ATOM 34138 N N . LEU B 1 994 ? 41.71622 -22.14851 79.19216 1.000 47.31199 991 LEU B N 1
ATOM 34139 C CA . LEU B 1 994 ? 41.04530 -21.87304 80.45730 1.000 50.21910 991 LEU B CA 1
ATOM 34140 C C . LEU B 1 994 ? 39.74704 -22.66208 80.58255 1.000 56.03450 991 LEU B C 1
ATOM 34141 O O . LEU B 1 994 ? 39.41402 -23.14015 81.67292 1.000 49.97657 991 LEU B O 1
ATOM 34157 N N . ASP B 1 995 ? 39.00141 -22.80912 79.48299 1.000 57.91197 992 ASP B N 1
ATOM 34158 C CA . ASP B 1 995 ? 37.81814 -23.66334 79.51077 1.000 55.15760 992 ASP B CA 1
ATOM 34159 C C . ASP B 1 995 ? 38.17661 -25.09161 79.89537 1.000 50.18783 992 ASP B C 1
ATOM 34160 O O . ASP B 1 995 ? 37.37208 -25.78963 80.52298 1.000 55.44848 992 ASP B O 1
ATOM 34169 N N . LYS B 1 996 ? 39.37427 -25.54251 79.52159 1.000 52.44964 993 LYS B N 1
ATOM 34170 C CA . LYS B 1 996 ? 39.84694 -26.85619 79.94347 1.000 56.66492 993 LYS B CA 1
ATOM 34171 C C . LYS B 1 996 ? 39.99721 -26.93166 81.45726 1.000 51.12578 993 LYS B C 1
ATOM 34172 O O . LYS B 1 996 ? 39.91777 -28.02240 82.03436 1.000 52.68165 993 LYS B O 1
ATOM 34191 N N . LEU B 1 997 ? 40.21039 -25.79300 82.11603 1.000 52.12560 994 LEU B N 1
ATOM 34192 C CA . LEU B 1 997 ? 40.43479 -25.77087 83.55614 1.000 51.49960 994 LEU B CA 1
ATOM 34193 C C . LEU B 1 997 ? 39.15144 -25.62100 84.35993 1.000 50.20019 994 LEU B C 1
ATOM 34194 O O . LEU B 1 997 ? 39.09667 -26.06975 85.51115 1.000 41.27177 994 LEU B O 1
ATOM 34210 N N . THR B 1 998 ? 38.12374 -24.99721 83.79010 1.000 53.36285 995 THR B N 1
ATOM 34211 C CA . THR B 1 998 ? 36.87745 -24.78020 84.50965 1.000 49.64058 995 THR B CA 1
ATOM 34212 C C . THR B 1 998 ? 35.76489 -24.51714 83.50726 1.000 42.53638 995 THR B C 1
ATOM 34213 O O . THR B 1 998 ? 36.00676 -24.07602 82.38098 1.000 41.51229 995 THR B O 1
ATOM 34224 N N . GLN B 1 999 ? 34.53752 -24.79387 83.93901 1.000 40.63284 996 GLN B N 1
ATOM 34225 C CA . GLN B 1 999 ? 33.35162 -24.55798 83.13109 1.000 36.61518 996 GLN B CA 1
ATOM 34226 C C . GLN B 1 999 ? 32.63318 -23.27016 83.50699 1.000 36.89233 996 GLN B C 1
ATOM 34227 O O . GLN B 1 999 ? 31.59033 -22.96506 82.91970 1.000 32.09461 996 GLN B O 1
ATOM 34241 N N . SER B 1 1000 ? 33.16313 -22.51076 84.46826 1.000 38.77182 997 SER B N 1
ATOM 34242 C CA . SER B 1 1000 ? 32.55115 -21.24907 84.88401 1.000 37.88205 997 SER B CA 1
ATOM 34243 C C . SER B 1 1000 ? 33.65887 -20.36319 85.44245 1.000 34.55474 997 SER B C 1
ATOM 34244 O O . SER B 1 1000 ? 34.01969 -20.48219 86.61903 1.000 33.28711 997 SER B O 1
ATOM 34252 N N . ILE B 1 1001 ? 34.19612 -19.47810 84.60145 1.000 35.00638 998 ILE B N 1
ATOM 34253 C CA . ILE B 1 1001 ? 35.24381 -18.56122 85.04990 1.000 35.35191 998 ILE B CA 1
ATOM 34254 C C . ILE B 1 1001 ? 34.75745 -17.73079 86.23642 1.000 39.64316 998 ILE B C 1
ATOM 34255 O O . ILE B 1 1001 ? 35.51830 -17.56022 87.19874 1.000 39.33572 998 ILE B O 1
ATOM 34271 N N . PRO B 1 1002 ? 33.53563 -17.18546 86.23440 1.000 42.66241 999 PRO B N 1
ATOM 34272 C CA . PRO B 1 1002 ? 33.11375 -16.36500 87.38680 1.000 35.02114 999 PRO B CA 1
ATOM 34273 C C . PRO B 1 1002 ? 33.14739 -17.11868 88.70427 1.000 32.86977 999 PRO B C 1
ATOM 34274 O O . PRO B 1 1002 ? 33.67872 -16.60599 89.69780 1.000 37.24581 999 PRO B O 1
ATOM 34285 N N . ILE B 1 1003 ? 32.58996 -18.32955 88.74270 1.000 29.90741 1000 ILE B N 1
ATOM 34286 C CA . ILE B 1 1003 ? 32.56442 -19.09233 89.98649 1.000 29.12040 1000 ILE B CA 1
ATOM 34287 C C . ILE B 1 1003 ? 33.98025 -19.46731 90.40764 1.000 32.82258 1000 ILE B C 1
ATOM 34288 O O . ILE B 1 1003 ? 34.35176 -19.33839 91.57997 1.000 30.91032 1000 ILE B O 1
ATOM 34304 N N . SER B 1 1004 ? 34.79094 -19.94230 89.45879 1.000 32.13056 1001 SER B N 1
ATOM 34305 C CA . SER B 1 1004 ? 36.15806 -20.32796 89.78944 1.000 31.18706 1001 SER B CA 1
ATOM 34306 C C . SER B 1 1004 ? 36.93218 -19.15469 90.37484 1.000 35.15094 1001 SER B C 1
ATOM 34307 O O . SER B 1 1004 ? 37.68237 -19.31768 91.34439 1.000 37.28349 1001 SER B O 1
ATOM 34315 N N . LEU B 1 1005 ? 36.76007 -17.96001 89.80442 1.000 34.69585 1002 LEU B N 1
ATOM 34316 C CA . LEU B 1 1005 ? 37.47324 -16.79626 90.32039 1.000 33.62716 1002 LEU B CA 1
ATOM 34317 C C . LEU B 1 1005 ? 36.92958 -16.37610 91.67978 1.000 34.30332 1002 LEU B C 1
ATOM 34318 O O . LEU B 1 1005 ? 37.69856 -16.00085 92.57288 1.000 36.65061 1002 LEU B O 1
ATOM 34334 N N . SER B 1 1006 ? 35.60806 -16.43670 91.85951 1.000 34.38389 1003 SER B N 1
ATOM 34335 C CA . SER B 1 1006 ? 35.02197 -16.12096 93.15670 1.000 33.12950 1003 SER B CA 1
ATOM 34336 C C . SER B 1 1006 ? 35.51077 -17.06278 94.24846 1.000 27.31217 1003 SER B C 1
ATOM 34337 O O . SER B 1 1006 ? 35.35479 -16.75420 95.43443 1.000 29.45415 1003 SER B O 1
ATOM 34345 N N . LYS B 1 1007 ? 36.09227 -18.20261 93.87574 1.000 31.64961 1004 LYS B N 1
ATOM 34346 C CA . LYS B 1 1007 ? 36.63727 -19.15798 94.82938 1.000 38.17640 1004 LYS B CA 1
ATOM 34347 C C . LYS B 1 1007 ? 38.14837 -19.05015 94.98259 1.000 34.37304 1004 LYS B C 1
ATOM 34348 O O . LYS B 1 1007 ? 38.70590 -19.66318 95.89836 1.000 35.47724 1004 LYS B O 1
ATOM 34367 N N . SER B 1 1008 ? 38.81645 -18.28954 94.12254 1.000 32.71582 1005 SER B N 1
ATOM 34368 C CA . SER B 1 1008 ? 40.26842 -18.22037 94.11142 1.000 37.16032 1005 SER B CA 1
ATOM 34369 C C . SER B 1 1008 ? 40.76910 -17.06793 94.97757 1.000 46.69888 1005 SER B C 1
ATOM 34370 O O . SER B 1 1008 ? 40.03212 -16.13638 95.31150 1.000 44.62676 1005 SER B O 1
ATOM 34378 N N . ASP B 1 1009 ? 42.05014 -17.14357 95.33146 1.000 46.32209 1006 ASP B N 1
ATOM 34379 C CA . ASP B 1 1009 ? 42.67015 -16.13371 96.17511 1.000 38.03922 1006 ASP B CA 1
ATOM 34380 C C . ASP B 1 1009 ? 42.70202 -14.78544 95.45927 1.000 45.33186 1006 ASP B C 1
ATOM 34381 O O . ASP B 1 1009 ? 42.61096 -14.69645 94.23174 1.000 47.55660 1006 ASP B O 1
ATOM 34390 N N . VAL B 1 1010 ? 42.83605 -13.71915 96.25328 1.000 51.47540 1007 VAL B N 1
ATOM 34391 C CA . VAL B 1 1010 ? 42.81165 -12.37056 95.69295 1.000 48.87835 1007 VAL B CA 1
ATOM 34392 C C . VAL B 1 1010 ? 43.96925 -12.16887 94.72286 1.000 46.89787 1007 VAL B C 1
ATOM 34393 O O . VAL B 1 1010 ? 43.83037 -11.47827 93.70633 1.000 49.64163 1007 VAL B O 1
ATOM 34406 N N . LYS B 1 1011 ? 45.13008 -12.75779 95.01832 1.000 45.23663 1008 LYS B N 1
ATOM 34407 C CA . LYS B 1 1011 ? 46.25945 -12.63014 94.10213 1.000 46.45540 1008 LYS B CA 1
ATOM 34408 C C . LYS B 1 1011 ? 45.96126 -13.31578 92.77435 1.000 39.46207 1008 LYS B C 1
ATOM 34409 O O . LYS B 1 1011 ? 46.34300 -12.81655 91.70909 1.000 42.71885 1008 LYS B O 1
ATOM 34428 N N . VAL B 1 1012 ? 45.25648 -14.44620 92.81655 1.000 47.83638 1009 VAL B N 1
ATOM 34429 C CA . VAL B 1 1012 ? 44.86413 -15.12487 91.58462 1.000 45.58398 1009 VAL B CA 1
ATOM 34430 C C . VAL B 1 1012 ? 43.90653 -14.25318 90.78031 1.000 43.07383 1009 VAL B C 1
ATOM 34431 O O . VAL B 1 1012 ? 44.02519 -14.14283 89.55309 1.000 43.61915 1009 VAL B O 1
ATOM 34444 N N . ILE B 1 1013 ? 42.94399 -13.61915 91.45499 1.000 38.95667 1010 ILE B N 1
ATOM 34445 C CA . ILE B 1 1013 ? 42.00082 -12.74963 90.75597 1.000 44.21269 1010 ILE B CA 1
ATOM 34446 C C . ILE B 1 1013 ? 42.73274 -11.56879 90.13030 1.000 43.85450 1010 ILE B C 1
ATOM 34447 O O . ILE B 1 1013 ? 42.45079 -11.17397 88.99205 1.000 44.75647 1010 ILE B O 1
ATOM 34463 N N . ASP B 1 1014 ? 43.68170 -10.98467 90.86264 1.000 40.07157 1011 ASP B N 1
ATOM 34464 C CA . ASP B 1 1014 ? 44.41141 -9.83625 90.33817 1.000 43.83454 1011 ASP B CA 1
ATOM 34465 C C . ASP B 1 1014 ? 45.27599 -10.22993 89.14724 1.000 45.72958 1011 ASP B C 1
ATOM 34466 O O . ASP B 1 1014 ? 45.37811 -9.47513 88.17254 1.000 47.90657 1011 ASP B O 1
ATOM 34475 N N . TYR B 1 1015 ? 45.89738 -11.41125 89.19869 1.000 38.58859 1012 TYR B N 1
ATOM 34476 C CA . TYR B 1 1015 ? 46.67959 -11.88154 88.05794 1.000 43.87827 1012 TYR B CA 1
ATOM 34477 C C . TYR B 1 1015 ? 45.78814 -12.13792 86.84847 1.000 41.80876 1012 TYR B C 1
ATOM 34478 O O . TYR B 1 1015 ? 46.15254 -11.79825 85.71234 1.000 43.62657 1012 TYR B O 1
ATOM 34496 N N . TYR B 1 1016 ? 44.61773 -12.74129 87.07135 1.000 38.49104 1013 TYR B N 1
ATOM 34497 C CA . TYR B 1 1016 ? 43.67060 -12.92862 85.97953 1.000 38.88888 1013 TYR B CA 1
ATOM 34498 C C . TYR B 1 1016 ? 43.27803 -11.59217 85.36575 1.000 42.81477 1013 TYR B C 1
ATOM 34499 O O . TYR B 1 1016 ? 43.18560 -11.46907 84.14048 1.000 46.71313 1013 TYR B O 1
ATOM 34517 N N . ASN B 1 1017 ? 43.01901 -10.58442 86.20384 1.000 36.69457 1014 ASN B N 1
ATOM 34518 C CA . ASN B 1 1017 ? 42.69012 -9.26203 85.68244 1.000 37.21778 1014 ASN B CA 1
ATOM 34519 C C . ASN B 1 1017 ? 43.84372 -8.69952 84.86363 1.000 38.71268 1014 ASN B C 1
ATOM 34520 O O . ASN B 1 1017 ? 43.63673 -8.13034 83.78503 1.000 32.62944 1014 ASN B O 1
ATOM 34531 N N . LYS B 1 1018 ? 45.06914 -8.85286 85.36588 1.000 39.32211 1015 LYS B N 1
ATOM 34532 C CA . LYS B 1 1018 ? 46.23661 -8.33877 84.66005 1.000 45.69943 1015 LYS B CA 1
ATOM 34533 C C . LYS B 1 1018 ? 46.37493 -8.97107 83.28055 1.000 47.68136 1015 LYS B C 1
ATOM 34534 O O . LYS B 1 1018 ? 46.73710 -8.29041 82.31354 1.000 49.02475 1015 LYS B O 1
ATOM 34553 N N . ILE B 1 1019 ? 46.08390 -10.26912 83.16424 1.000 48.66184 1016 ILE B N 1
ATOM 34554 C CA . ILE B 1 1019 ? 46.34427 -10.96342 81.90545 1.000 52.08053 1016 ILE B CA 1
ATOM 34555 C C . ILE B 1 1019 ? 45.14243 -11.03467 80.96330 1.000 52.10313 1016 ILE B C 1
ATOM 34556 O O . ILE B 1 1019 ? 45.32106 -11.33533 79.77245 1.000 57.04289 1016 ILE B O 1
ATOM 34572 N N . GLN B 1 1020 ? 43.92859 -10.76840 81.45301 1.000 55.67252 1017 GLN B N 1
ATOM 34573 C CA . GLN B 1 1020 ? 42.74083 -11.02198 80.64248 1.000 59.53001 1017 GLN B CA 1
ATOM 34574 C C . GLN B 1 1020 ? 42.63403 -10.05124 79.47313 1.000 59.54887 1017 GLN B C 1
ATOM 34575 O O . GLN B 1 1020 ? 42.30377 -10.45896 78.35344 1.000 58.60570 1017 GLN B O 1
ATOM 34589 N N . LYS B 1 1021 ? 42.90309 -8.76440 79.70876 1.000 66.03135 1018 LYS B N 1
ATOM 34590 C CA . LYS B 1 1021 ? 42.74277 -7.77651 78.64626 1.000 64.30040 1018 LYS B CA 1
ATOM 34591 C C . LYS B 1 1021 ? 43.59346 -8.11926 77.43080 1.000 68.65505 1018 LYS B C 1
ATOM 34592 O O . LYS B 1 1021 ? 43.21389 -7.79868 76.29864 1.000 67.86076 1018 LYS B O 1
ATOM 34611 N N . ASN B 1 1022 ? 44.73768 -8.77092 77.64030 1.000 69.97648 1019 ASN B N 1
ATOM 34612 C CA . ASN B 1 1022 ? 45.61153 -9.15905 76.53782 1.000 68.32205 1019 ASN B CA 1
ATOM 34613 C C . ASN B 1 1022 ? 45.23361 -10.53197 75.98666 1.000 65.16239 1019 ASN B C 1
ATOM 34614 O O . ASN B 1 1022 ? 44.96118 -10.67205 74.79067 1.000 68.51701 1019 ASN B O 1
ATOM 34625 N N . TYR B 1 1023 ? 45.20554 -11.55263 76.84817 1.000 71.47354 1020 TYR B N 1
ATOM 34626 C CA . TYR B 1 1023 ? 44.85444 -12.89487 76.39502 1.000 63.15512 1020 TYR B CA 1
ATOM 34627 C C . TYR B 1 1023 ? 43.40357 -13.00792 75.93966 1.000 59.83219 1020 TYR B C 1
ATOM 34628 O O . TYR B 1 1023 ? 43.01104 -14.07596 75.45792 1.000 64.48044 1020 TYR B O 1
ATOM 34646 N N . ASN B 1 1024 ? 42.60507 -11.94985 76.07989 1.000 62.02204 1021 ASN B N 1
ATOM 34647 C CA . ASN B 1 1024 ? 41.22204 -11.93707 75.60567 1.000 59.66871 1021 ASN B CA 1
ATOM 34648 C C . ASN B 1 1024 ? 40.37766 -12.97598 76.34188 1.000 55.36803 1021 ASN B C 1
ATOM 34649 O O . ASN B 1 1024 ? 39.72238 -13.82540 75.73452 1.000 59.29364 1021 ASN B O 1
ATOM 34660 N N . LEU B 1 1025 ? 40.40079 -12.90304 77.66503 1.000 56.23410 1022 LEU B N 1
ATOM 34661 C CA . LEU B 1 1025 ? 39.55550 -13.72852 78.51002 1.000 52.40634 1022 LEU B CA 1
ATOM 34662 C C . LEU B 1 1025 ? 38.34880 -12.92952 78.97797 1.000 53.12891 1022 LEU B C 1
ATOM 34663 O O . LEU B 1 1025 ? 38.38514 -11.69593 79.01759 1.000 54.97815 1022 LEU B O 1
ATOM 34679 N N . PRO B 1 1026 ? 37.25250 -13.59827 79.33744 1.000 49.16961 1023 PRO B N 1
ATOM 34680 C CA . PRO B 1 1026 ? 36.07247 -12.86379 79.80872 1.000 49.07152 1023 PRO B CA 1
ATOM 34681 C C . PRO B 1 1026 ? 36.40698 -11.97756 80.99841 1.000 50.56190 1023 PRO B C 1
ATOM 34682 O O . PRO B 1 1026 ? 37.27831 -12.29166 81.81167 1.000 51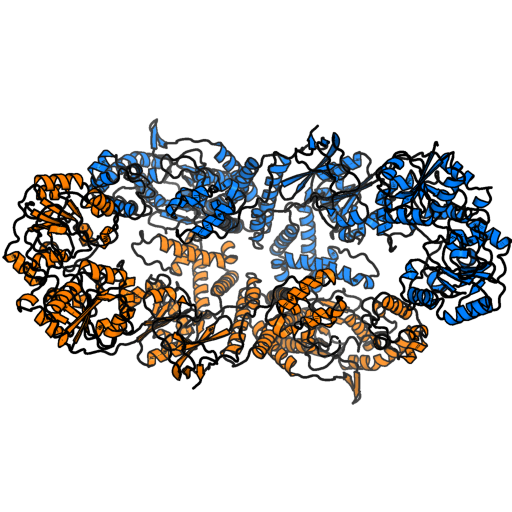.85402 1023 PRO B O 1
ATOM 34693 N N . ALA B 1 1027 ? 35.69992 -10.85449 81.09200 1.000 48.89705 1024 ALA B N 1
ATOM 34694 C CA . ALA B 1 1027 ? 35.92547 -9.90544 82.17316 1.000 50.01970 1024 ALA B CA 1
ATOM 34695 C C . ALA B 1 1027 ? 35.23603 -10.38625 83.44403 1.000 50.52468 1024 ALA B C 1
ATOM 34696 O O . ALA B 1 1027 ? 34.05582 -10.74889 83.42253 1.000 51.62203 1024 ALA B O 1
ATOM 34703 N N . TYR B 1 1028 ? 35.97684 -10.38743 84.55016 1.000 50.53986 1025 TYR B N 1
ATOM 34704 C CA . TYR B 1 1028 ? 35.45272 -10.82793 85.83978 1.000 44.33694 1025 TYR B CA 1
ATOM 34705 C C . TYR B 1 1028 ? 34.73096 -9.66142 86.50297 1.000 47.08098 1025 TYR B C 1
ATOM 34706 O O . TYR B 1 1028 ? 35.35586 -8.65898 86.86560 1.000 48.18896 1025 TYR B O 1
ATOM 34724 N N . ASN B 1 1029 ? 33.41560 -9.78894 86.66186 1.000 48.02349 1026 ASN B N 1
ATOM 34725 C CA . ASN B 1 1029 ? 32.57106 -8.73578 87.21140 1.000 56.12331 1026 ASN B CA 1
ATOM 34726 C C . ASN B 1 1029 ? 31.82983 -9.21511 88.45495 1.000 49.73734 1026 ASN B C 1
ATOM 34727 O O . ASN B 1 1029 ? 30.64989 -8.91745 88.65362 1.000 38.05095 1026 ASN B O 1
ATOM 34738 N N . SER B 1 1030 ? 32.52000 -9.96600 89.30988 1.000 47.27428 1027 SER B N 1
ATOM 34739 C CA . SER B 1 1030 ? 31.98483 -10.40433 90.59050 1.000 40.35175 1027 SER B CA 1
ATOM 34740 C C . SER B 1 1030 ? 33.04544 -10.18777 91.66325 1.000 43.21033 1027 SER B C 1
ATOM 34741 O O . SER B 1 1030 ? 34.15670 -9.72638 91.38495 1.000 52.74783 1027 SER B O 1
ATOM 34749 N N . THR B 1 1031 ? 32.69600 -10.51910 92.89918 1.000 38.51406 1028 THR B N 1
ATOM 34750 C CA . THR B 1 1031 ? 33.58403 -10.38874 94.04138 1.000 42.77605 1028 THR B CA 1
ATOM 34751 C C . THR B 1 1031 ? 33.75640 -11.73995 94.72127 1.000 35.26035 1028 THR B C 1
ATOM 34752 O O . THR B 1 1031 ? 32.92100 -12.63677 94.55893 1.000 41.83115 1028 THR B O 1
ATOM 34763 N N . PRO B 1 1032 ? 34.83238 -11.92304 95.48715 1.000 38.28692 1029 PRO B N 1
ATOM 34764 C CA . PRO B 1 1032 ? 35.06176 -13.22113 96.13203 1.000 36.93952 1029 PRO B CA 1
ATOM 34765 C C . PRO B 1 1032 ? 33.88882 -13.64155 97.00448 1.000 40.83681 1029 PRO B C 1
ATOM 34766 O O . PRO B 1 1032 ? 33.14970 -12.81283 97.54028 1.000 38.20162 1029 PRO B O 1
ATOM 34777 N N . MET B 1 1033 ? 33.73007 -14.95550 97.14170 1.000 39.00462 1030 MET B N 1
ATOM 34778 C CA . MET B 1 1033 ? 32.61829 -15.50922 97.90127 1.000 36.66606 1030 MET B CA 1
ATOM 34779 C C . MET B 1 1033 ? 32.83734 -15.29544 99.39277 1.000 36.27169 1030 MET B C 1
ATOM 34780 O O . MET B 1 1033 ? 33.93550 -15.52378 99.90998 1.000 36.70108 1030 MET B O 1
ATOM 34794 N N . ARG B 1 1034 ? 31.78533 -14.85518 100.08182 1.000 34.47714 1031 ARG B N 1
ATOM 34795 C CA . ARG B 1 1034 ? 31.79683 -14.66901 101.53061 1.000 34.89950 1031 ARG B CA 1
ATOM 34796 C C . ARG B 1 1034 ? 30.77905 -15.62322 102.13930 1.000 33.58309 1031 ARG B C 1
ATOM 34797 O O . ARG B 1 1034 ? 29.57380 -15.48269 101.90058 1.000 31.40082 1031 ARG B O 1
ATOM 34818 N N . LYS B 1 1035 ? 31.25962 -16.58562 102.92383 1.000 24.49434 1032 LYS B N 1
ATOM 34819 C CA . LYS B 1 1035 ? 30.36137 -17.52165 103.58552 1.000 27.33363 1032 LYS B CA 1
ATOM 34820 C C . LYS B 1 1035 ? 29.37215 -16.77295 104.47150 1.000 27.35649 1032 LYS B C 1
ATOM 34821 O O . LYS B 1 1035 ? 29.68442 -15.72781 105.04802 1.000 27.42170 1032 LYS B O 1
ATOM 34840 N N . ALA B 1 1036 ? 28.16177 -17.32217 104.57346 1.000 30.30848 1033 ALA B N 1
ATOM 34841 C CA . ALA B 1 1036 ? 27.07574 -16.69500 105.31367 1.000 21.35933 1033 ALA B CA 1
ATOM 34842 C C . ALA B 1 1036 ? 26.67152 -17.45239 106.56730 1.000 24.01700 1033 ALA B C 1
ATOM 34843 O O . ALA B 1 1036 ? 26.29303 -16.82216 107.55573 1.000 30.55809 1033 ALA B O 1
ATOM 34850 N N . TYR B 1 1037 ? 26.73388 -18.78080 106.55131 1.000 28.23787 1034 TYR B N 1
ATOM 34851 C CA . TYR B 1 1037 ? 26.41652 -19.58986 107.71855 1.000 31.48242 1034 TYR B CA 1
ATOM 34852 C C . TYR B 1 1037 ? 27.43313 -20.71707 107.81080 1.000 31.60954 1034 TYR B C 1
ATOM 34853 O O . TYR B 1 1037 ? 27.89940 -21.23650 106.79361 1.000 33.15235 1034 TYR B O 1
ATOM 34871 N N . ALA B 1 1038 ? 27.76914 -21.09406 109.04384 1.000 38.93455 1035 ALA B N 1
ATOM 34872 C CA . ALA B 1 1038 ? 28.95261 -21.91065 109.30727 1.000 40.00600 1035 ALA B CA 1
ATOM 34873 C C . ALA B 1 1038 ? 30.18755 -21.20283 108.75320 1.000 41.96095 1035 ALA B C 1
ATOM 34874 O O . ALA B 1 1038 ? 30.99858 -21.78216 108.02713 1.000 42.27019 1035 ALA B O 1
ATOM 34881 N N . VAL B 1 1039 ? 30.31552 -19.91970 109.10713 1.000 30.79330 1036 VAL B N 1
ATOM 34882 C CA . VAL B 1 1039 ? 31.32176 -19.05276 108.50946 1.000 35.77615 1036 VAL B CA 1
ATOM 34883 C C . VAL B 1 1039 ? 32.74358 -19.39583 108.92355 1.000 43.96129 1036 VAL B C 1
ATOM 34884 O O . VAL B 1 1039 ? 33.69084 -18.86972 108.32736 1.000 45.29392 1036 VAL B O 1
ATOM 34897 N N . ASN B 1 1040 ? 32.92402 -20.25378 109.91748 1.000 40.50936 1037 ASN B N 1
ATOM 34898 C CA . ASN B 1 1040 ? 34.23823 -20.65102 110.39523 1.000 42.21279 1037 ASN B CA 1
ATOM 34899 C C . ASN B 1 1040 ? 34.31074 -22.16449 110.50812 1.000 46.13253 1037 ASN B C 1
ATOM 34900 O O . ASN B 1 1040 ? 33.27909 -22.84076 110.58401 1.000 44.17075 1037 ASN B O 1
ATOM 34911 N N . PRO B 1 1041 ? 35.51914 -22.73018 110.51629 1.000 46.98444 1038 PRO B N 1
ATOM 34912 C CA . PRO B 1 1041 ? 35.65523 -24.18388 110.70687 1.000 37.68862 1038 PRO B CA 1
ATOM 34913 C C . PRO B 1 1041 ? 35.02919 -24.62600 112.01985 1.000 33.90834 1038 PRO B C 1
ATOM 34914 O O . PRO B 1 1041 ? 35.36505 -24.11989 113.09096 1.000 38.59704 1038 PRO B O 1
ATOM 34925 N N . LEU B 1 1042 ? 34.11019 -25.58444 111.92997 1.000 36.66050 1039 LEU B N 1
ATOM 34926 C CA . LEU B 1 1042 ? 33.38256 -26.05019 113.10283 1.000 37.98449 1039 LEU B CA 1
ATOM 34927 C C . LEU B 1 1042 ? 34.17398 -27.04165 113.94603 1.000 36.17948 1039 LEU B C 1
ATOM 34928 O O . LEU B 1 1042 ? 33.75116 -27.35051 115.06580 1.000 29.13735 1039 LEU B O 1
ATOM 34944 N N . GLU B 1 1043 ? 35.30286 -27.54677 113.44717 1.000 42.54718 1040 GLU B N 1
ATOM 34945 C CA . GLU B 1 1043 ? 36.12425 -28.44844 114.24349 1.000 47.59846 1040 GLU B CA 1
ATOM 34946 C C . GLU B 1 1043 ? 36.94248 -27.71417 115.29738 1.000 52.35839 1040 GLU B C 1
ATOM 34947 O O . GLU B 1 1043 ? 37.45784 -28.35632 116.21873 1.000 49.98328 1040 GLU B O 1
ATOM 34959 N N . GLN B 1 1044 ? 37.06923 -26.39078 115.18638 1.000 50.59589 1041 GLN B N 1
ATOM 34960 C CA . GLN B 1 1044 ? 37.85808 -25.59786 116.11679 1.000 46.94711 1041 GLN B CA 1
ATOM 34961 C C . GLN B 1 1044 ? 37.03688 -25.07662 117.29114 1.000 44.35195 1041 GLN B C 1
ATOM 34962 O O . GLN B 1 1044 ? 37.47217 -24.13938 117.96941 1.000 52.81687 1041 GLN B O 1
ATOM 34976 N N . TYR B 1 1045 ? 35.86770 -25.65816 117.54927 1.000 37.85345 1042 TYR B N 1
ATOM 34977 C CA . TYR B 1 1045 ? 34.98919 -25.19378 118.61230 1.000 41.31914 1042 TYR B CA 1
ATOM 34978 C C . TYR B 1 1045 ? 34.61289 -26.35001 119.52531 1.000 43.07570 1042 TYR B C 1
ATOM 34979 O O . TYR B 1 1045 ? 34.30067 -27.45057 119.05908 1.000 41.69111 1042 TYR B O 1
ATOM 34997 N N . VAL B 1 1046 ? 34.64843 -26.08628 120.82975 1.000 42.20325 1043 VAL B N 1
ATOM 34998 C CA . VAL B 1 1046 ? 34.26246 -27.04850 121.85449 1.000 40.21538 1043 VAL B CA 1
ATOM 34999 C C . VAL B 1 1046 ? 32.88517 -26.66451 122.37422 1.000 44.43086 1043 VAL B C 1
ATOM 35000 O O . VAL B 1 1046 ? 32.66250 -25.51252 122.76911 1.000 46.75836 1043 VAL B O 1
ATOM 35013 N N . TRP B 1 1047 ? 31.96399 -27.61940 122.38023 1.000 33.11688 1044 TRP B N 1
ATOM 35014 C CA . TRP B 1 1047 ? 30.61163 -27.37375 122.86867 1.000 38.54058 1044 TRP B CA 1
ATOM 35015 C C . TRP B 1 1047 ? 29.89011 -28.71185 122.96502 1.000 37.19256 1044 TRP B C 1
ATOM 35016 O O . TRP B 1 1047 ? 30.42315 -29.75802 122.58189 1.000 47.92265 1044 TRP B O 1
ATOM 35037 N N . SER B 1 1048 ? 28.66582 -28.66724 123.48490 1.000 31.98932 1045 SER B N 1
ATOM 35038 C CA . SER B 1 1048 ? 27.87635 -29.86788 123.70479 1.000 39.96352 1045 SER B CA 1
ATOM 35039 C C . SER B 1 1048 ? 26.40035 -29.50603 123.69687 1.000 47.45804 1045 SER B C 1
ATOM 35040 O O . SER B 1 1048 ? 26.01634 -28.39579 124.07418 1.000 48.74823 1045 SER B O 1
ATOM 35048 N N . THR B 1 1049 ? 25.57720 -30.45720 123.25939 1.000 48.31104 1046 THR B N 1
ATOM 35049 C CA . THR B 1 1049 ? 24.12949 -30.32183 123.34737 1.000 42.76489 1046 THR B CA 1
ATOM 35050 C C . THR B 1 1049 ? 23.59851 -30.66874 124.73125 1.000 44.54573 1046 THR B C 1
ATOM 35051 O O . THR B 1 1049 ? 22.39222 -30.54285 124.96458 1.000 41.99770 1046 THR B O 1
ATOM 35062 N N . GLN B 1 1050 ? 24.46718 -31.09727 125.64489 1.000 54.90193 1047 GLN B N 1
ATOM 35063 C CA . GLN B 1 1050 ? 24.08791 -31.50717 126.99445 1.000 53.55276 1047 GLN B CA 1
ATOM 35064 C C . GLN B 1 1050 ? 24.62480 -30.46182 127.96637 1.000 50.91957 1047 GLN B C 1
ATOM 35065 O O . GLN B 1 1050 ? 25.81178 -30.47151 128.30746 1.000 49.24721 1047 GLN B O 1
ATOM 35079 N N . VAL B 1 1051 ? 23.75184 -29.56230 128.40858 1.000 47.56173 1048 VAL B N 1
ATOM 35080 C CA . VAL B 1 1051 ? 24.13552 -28.52052 129.35889 1.000 43.32992 1048 VAL B CA 1
ATOM 35081 C C . VAL B 1 1051 ? 23.51991 -28.84373 130.71529 1.000 43.67474 1048 VAL B C 1
ATOM 35082 O O . VAL B 1 1051 ? 22.42995 -29.43241 130.77338 1.000 43.14473 1048 VAL B O 1
ATOM 35095 N N . PRO B 1 1052 ? 24.17106 -28.48114 131.83303 1.000 37.39631 1049 PRO B N 1
ATOM 35096 C CA . PRO B 1 1052 ? 25.46607 -27.79178 131.87316 1.000 36.40976 1049 PRO B CA 1
ATOM 35097 C C . PRO B 1 1052 ? 26.62466 -28.73671 131.58685 1.000 46.63299 1049 PRO B C 1
ATOM 35098 O O . PRO B 1 1052 ? 26.42500 -29.95344 131.60128 1.000 43.21433 1049 PRO B O 1
ATOM 35109 N N . PHE B 1 1053 ? 27.81549 -28.19809 131.33087 1.000 42.56888 1050 PHE B N 1
ATOM 35110 C CA . PHE B 1 1053 ? 28.99221 -29.05066 131.21976 1.000 48.80103 1050 PHE B CA 1
ATOM 35111 C C . PHE B 1 1053 ? 30.22794 -28.25886 131.61977 1.000 51.34779 1050 PHE B C 1
ATOM 35112 O O . PHE B 1 1053 ? 30.31650 -27.05318 131.38400 1.000 51.98184 1050 PHE B O 1
ATOM 35129 N N . ARG B 1 1054 ? 31.17581 -28.95094 132.24325 1.000 53.73050 1051 ARG B N 1
ATOM 35130 C CA . ARG B 1 1054 ? 32.37593 -28.30522 132.75241 1.000 52.02663 1051 ARG B CA 1
ATOM 35131 C C . ARG B 1 1054 ? 33.38916 -28.11389 131.63200 1.000 54.73039 1051 ARG B C 1
ATOM 35132 O O . ARG B 1 1054 ? 33.56016 -28.98477 130.77412 1.000 60.67417 1051 ARG B O 1
ATOM 35153 N N . VAL B 1 1055 ? 34.05689 -26.96293 131.63782 1.000 48.77621 1052 VAL B N 1
ATOM 35154 C CA . VAL B 1 1055 ? 35.15349 -26.68939 130.72004 1.000 53.69388 1052 VAL B CA 1
ATOM 35155 C C . VAL B 1 1055 ? 36.31681 -26.12105 131.51856 1.000 63.62164 1052 VAL B C 1
ATOM 35156 O O . VAL B 1 1055 ? 36.12615 -25.28278 132.40829 1.000 59.31974 1052 VAL B O 1
ATOM 35169 N N . LEU B 1 1056 ? 37.51991 -26.58333 131.19747 1.000 63.38785 1053 LEU B N 1
ATOM 35170 C CA . LEU B 1 1056 ? 38.75203 -26.09194 131.79327 1.000 63.62352 1053 LEU B CA 1
ATOM 35171 C C . LEU B 1 1056 ? 39.35240 -25.03466 130.87690 1.000 56.78904 1053 LEU B C 1
ATOM 35172 O O . LEU B 1 1056 ? 39.45101 -25.24176 129.66135 1.000 59.85255 1053 LEU B O 1
ATOM 35188 N N . SER B 1 1057 ? 39.73872 -23.90335 131.46229 1.000 51.33993 1054 SER B N 1
ATOM 35189 C CA . SER B 1 1057 ? 40.26704 -22.77758 130.70254 1.000 54.24639 1054 SER B CA 1
ATOM 35190 C C . SER B 1 1057 ? 41.75457 -22.98349 130.44656 1.000 57.35525 1054 SER B C 1
ATOM 35191 O O . SER B 1 1057 ? 42.54032 -23.11689 131.39074 1.000 62.98787 1054 SER B O 1
ATOM 35199 N N . LEU B 1 1058 ? 42.14159 -23.00148 129.17147 1.000 58.83528 1055 LEU B N 1
ATOM 35200 C CA . LEU B 1 1058 ? 43.53211 -23.23315 128.80030 1.000 58.20138 1055 LEU B CA 1
ATOM 35201 C C . LEU B 1 1058 ? 44.36475 -21.95865 128.81677 1.000 56.13753 1055 LEU B C 1
ATOM 35202 O O . LEU B 1 1058 ? 45.57876 -22.02606 129.03904 1.000 65.11440 1055 LEU B O 1
ATOM 35218 N N . LYS B 1 1059 ? 43.74585 -20.80264 128.58699 1.000 54.91089 1056 LYS B N 1
ATOM 35219 C CA . LYS B 1 1059 ? 44.42766 -19.51907 128.66869 1.000 52.96162 1056 LYS B CA 1
ATOM 35220 C C . LYS B 1 1059 ? 43.51283 -18.53063 129.37812 1.000 59.69105 1056 LYS B C 1
ATOM 35221 O O . LYS B 1 1059 ? 42.32691 -18.79456 129.59246 1.000 65.72429 1056 LYS B O 1
ATOM 35240 N N . GLN B 1 1060 ? 44.07511 -17.38204 129.75440 1.000 61.33457 1057 GLN B N 1
ATOM 35241 C CA . GLN B 1 1060 ? 43.29697 -16.37176 130.46148 1.000 62.86584 1057 GLN B CA 1
ATOM 35242 C C . GLN B 1 1060 ? 42.12840 -15.92923 129.59015 1.000 56.90762 1057 GLN B C 1
ATOM 35243 O O . GLN B 1 1060 ? 42.30178 -15.13110 128.66294 1.000 50.38660 1057 GLN B O 1
ATOM 35257 N N . ASN B 1 1061 ? 40.93860 -16.44917 129.87668 1.000 60.17816 1058 ASN B N 1
ATOM 35258 C CA . ASN B 1 1061 ? 39.76284 -16.19486 129.05661 1.000 59.55974 1058 ASN B CA 1
ATOM 35259 C C . ASN B 1 1061 ? 38.99008 -14.99661 129.59054 1.000 51.31618 1058 ASN B C 1
ATOM 35260 O O . ASN B 1 1061 ? 38.66246 -14.93765 130.78034 1.000 50.26405 1058 ASN B O 1
ATOM 35271 N N . SER B 1 1062 ? 38.69573 -14.05108 128.70399 1.000 47.31436 1059 SER B N 1
ATOM 35272 C CA . SER B 1 1062 ? 37.89192 -12.89584 129.06355 1.000 47.51678 1059 SER B CA 1
ATOM 35273 C C . SER B 1 1062 ? 36.40691 -13.25308 129.03304 1.000 50.66266 1059 SER B C 1
ATOM 35274 O O . SER B 1 1062 ? 35.99176 -14.25707 128.44646 1.000 51.01680 1059 SER B O 1
ATOM 35282 N N . PHE B 1 1063 ? 35.60463 -12.41527 129.68352 1.000 47.18549 1060 PHE B N 1
ATOM 35283 C CA . PHE B 1 1063 ? 34.15847 -12.57356 129.72093 1.000 40.68445 1060 PHE B CA 1
ATOM 35284 C C . PHE B 1 1063 ? 33.49653 -11.52192 128.83977 1.000 45.44249 1060 PHE B C 1
ATOM 35285 O O . PHE B 1 1063 ? 33.96664 -10.38231 128.75516 1.000 42.67688 1060 PHE B O 1
ATOM 35302 N N . TYR B 1 1064 ? 32.40084 -11.90928 128.19027 1.000 43.98699 1061 TYR B N 1
ATOM 35303 C CA . TYR B 1 1064 ? 31.62450 -11.01065 127.34906 1.000 37.26134 1061 TYR B CA 1
ATOM 35304 C C . TYR B 1 1064 ? 30.14915 -11.15014 127.68821 1.000 35.94254 1061 TYR B C 1
ATOM 35305 O O . TYR B 1 1064 ? 29.66101 -12.25569 127.94131 1.000 37.11468 1061 TYR B O 1
ATOM 35323 N N . LEU B 1 1065 ? 29.44365 -10.02335 127.69139 1.000 39.74327 1062 LEU B N 1
ATOM 35324 C CA . LEU B 1 1065 ? 28.01830 -9.99320 127.98321 1.000 42.44873 1062 LEU B CA 1
ATOM 35325 C C . LEU B 1 1065 ? 27.16226 -10.03033 126.72534 1.000 44.39737 1062 LEU B C 1
ATOM 35326 O O . LEU B 1 1065 ? 25.93264 -9.99364 126.82530 1.000 39.26240 1062 LEU B O 1
ATOM 35342 N N . ASP B 1 1066 ? 27.78461 -10.10228 125.55043 1.000 43.61787 1063 ASP B N 1
ATOM 35343 C CA . ASP B 1 1066 ? 27.08695 -10.22633 124.28000 1.000 30.41096 1063 ASP B CA 1
ATOM 35344 C C . ASP B 1 1066 ? 27.80201 -11.27974 123.44946 1.000 33.29123 1063 ASP B C 1
ATOM 35345 O O . ASP B 1 1066 ? 29.02647 -11.40991 123.51789 1.000 32.27029 1063 ASP B O 1
ATOM 35354 N N . VAL B 1 1067 ? 27.03229 -12.04199 122.66689 1.000 38.11112 1064 VAL B N 1
ATOM 35355 C CA . VAL B 1 1067 ? 27.65149 -13.04126 121.80312 1.000 28.31126 1064 VAL B CA 1
ATOM 35356 C C . VAL B 1 1067 ? 28.53114 -12.37467 120.75581 1.000 29.75595 1064 VAL B C 1
ATOM 35357 O O . VAL B 1 1067 ? 29.44909 -13.00500 120.21910 1.000 35.01306 1064 VAL B O 1
ATOM 35370 N N . SER B 1 1068 ? 28.27075 -11.09922 120.45354 1.000 28.66580 1065 SER B N 1
ATOM 35371 C CA . SER B 1 1068 ? 29.08967 -10.35884 119.50229 1.000 30.98802 1065 SER B CA 1
ATOM 35372 C C . SER B 1 1068 ? 30.54879 -10.27562 119.93215 1.000 34.42719 1065 SER B C 1
ATOM 35373 O O . SER B 1 1068 ? 31.42322 -10.07982 119.08052 1.000 31.03401 1065 SER B O 1
ATOM 35381 N N . PHE B 1 1069 ? 30.83000 -10.41885 121.22949 1.000 36.18456 1066 PHE B N 1
ATOM 35382 C CA . PHE B 1 1069 ? 32.17897 -10.23871 121.77192 1.000 32.31498 1066 PHE B CA 1
ATOM 35383 C C . PHE B 1 1069 ? 32.75930 -8.88228 121.38017 1.000 30.35039 1066 PHE B C 1
ATOM 35384 O O . PHE B 1 1069 ? 33.96621 -8.74093 121.17298 1.000 36.29572 1066 PHE B O 1
ATOM 35401 N N . ALA B 1 1070 ? 31.90069 -7.87270 121.27292 1.000 38.00448 1067 ALA B N 1
ATOM 35402 C CA . ALA B 1 1070 ? 32.36935 -6.52621 120.98416 1.000 35.01939 1067 ALA B CA 1
ATOM 35403 C C . ALA B 1 1070 ? 33.11486 -5.95855 122.18614 1.000 34.81487 1067 ALA B C 1
ATOM 35404 O O . ALA B 1 1070 ? 32.80092 -6.26085 123.34059 1.000 35.41098 1067 ALA B O 1
ATOM 35411 N N . GLU B 1 1071 ? 34.11862 -5.12532 121.90019 1.000 41.43910 1068 GLU B N 1
ATOM 35412 C CA . GLU B 1 1071 ? 34.92904 -4.54082 122.96509 1.000 48.29536 1068 GLU B CA 1
ATOM 35413 C C . GLU B 1 1071 ? 34.06129 -3.93578 124.06315 1.000 49.11259 1068 GLU B C 1
ATOM 35414 O O . GLU B 1 1071 ? 34.35183 -4.09505 125.25479 1.000 45.26456 1068 GLU B O 1
ATOM 35426 N N . THR B 1 1072 ? 32.98747 -3.23958 123.68169 1.000 44.49741 1069 THR B N 1
ATOM 35427 C CA . THR B 1 1072 ? 32.14332 -2.57844 124.66938 1.000 40.59632 1069 THR B CA 1
ATOM 35428 C C . THR B 1 1072 ? 31.47154 -3.56302 125.61960 1.000 42.48360 1069 THR B C 1
ATOM 35429 O O . THR B 1 1072 ? 31.09987 -3.17372 126.73205 1.000 45.17016 1069 THR B O 1
ATOM 35440 N N . THR B 1 1073 ? 31.30454 -4.82109 125.21536 1.000 42.13692 1070 THR B N 1
ATOM 35441 C CA . THR B 1 1073 ? 30.67029 -5.82865 126.05644 1.000 45.07688 1070 THR B CA 1
ATOM 35442 C C . THR B 1 1073 ? 31.67777 -6.69620 126.80007 1.000 44.61316 1070 THR B C 1
ATOM 35443 O O . THR B 1 1073 ? 31.27560 -7.63595 127.49298 1.000 41.62459 1070 THR B O 1
ATOM 35454 N N . LYS B 1 1074 ? 32.96869 -6.40029 126.67637 1.000 42.74482 1071 LYS B N 1
ATOM 35455 C CA . LYS B 1 1074 ? 34.01224 -7.15600 127.35763 1.000 37.85209 1071 LYS B CA 1
ATOM 35456 C C . LYS B 1 1074 ? 34.06604 -6.74045 128.82288 1.000 37.16209 1071 LYS B C 1
ATOM 35457 O O . LYS B 1 1074 ? 34.28135 -5.56376 129.13024 1.000 46.69505 1071 LYS B O 1
ATOM 35476 N N . ARG B 1 1075 ? 33.86543 -7.69823 129.72642 1.000 40.41851 1072 ARG B N 1
ATOM 35477 C CA . ARG B 1 1075 ? 33.92681 -7.39993 131.15197 1.000 41.93289 1072 ARG B CA 1
ATOM 35478 C C . ARG B 1 1075 ? 35.34614 -7.00831 131.54423 1.000 52.16745 1072 ARG B C 1
ATOM 35479 O O . ARG B 1 1075 ? 36.31608 -7.66296 131.14896 1.000 55.91020 1072 ARG B O 1
ATOM 35500 N N . LYS B 1 1076 ? 35.46310 -5.93680 132.32677 1.000 57.11796 1073 LYS B N 1
ATOM 35501 C CA . LYS B 1 1076 ? 36.75033 -5.41053 132.75581 1.000 56.76990 1073 LYS B CA 1
ATOM 35502 C C . LYS B 1 1076 ? 37.00911 -5.62284 134.24105 1.000 59.39420 1073 LYS B C 1
ATOM 35503 O O . LYS B 1 1076 ? 38.06668 -5.21872 134.73615 1.000 55.97689 1073 LYS B O 1
ATOM 35522 N N . ASP B 1 1077 ? 36.07710 -6.24268 134.96313 1.000 53.83045 1074 ASP B N 1
ATOM 35523 C CA . ASP B 1 1077 ? 36.18935 -6.41837 136.40482 1.000 53.52072 1074 ASP B CA 1
ATOM 35524 C C . ASP B 1 1077 ? 36.75664 -7.77349 136.79860 1.000 50.16728 1074 ASP B C 1
ATOM 35525 O O . ASP B 1 1077 ? 37.52117 -7.85889 137.76363 1.000 58.29661 1074 ASP B O 1
ATOM 35534 N N . ILE B 1 1078 ? 36.39998 -8.83831 136.08099 1.000 60.27468 1075 ILE B N 1
ATOM 35535 C CA . ILE B 1 1078 ? 36.87880 -10.17981 136.37880 1.000 58.63017 1075 ILE B CA 1
ATOM 35536 C C . ILE B 1 1078 ? 37.30976 -10.84912 135.07962 1.000 54.13448 1075 ILE B C 1
ATOM 35537 O O . ILE B 1 1078 ? 37.14564 -10.30850 133.98578 1.000 56.14278 1075 ILE B O 1
ATOM 35553 N N . PHE B 1 1079 ? 37.87102 -12.04465 135.22191 1.000 61.26792 1076 PHE B N 1
ATOM 35554 C CA . PHE B 1 1079 ? 38.27535 -12.86524 134.08851 1.000 59.04465 1076 PHE B CA 1
ATOM 35555 C C . PHE B 1 1079 ? 38.39157 -14.30367 134.57689 1.000 52.86283 1076 PHE B C 1
ATOM 35556 O O . PHE B 1 1079 ? 38.23494 -14.58965 135.76699 1.000 57.97712 1076 PHE B O 1
ATOM 35573 N N . LEU B 1 1080 ? 38.66346 -15.21184 133.64608 1.000 54.77030 1077 LEU B N 1
ATOM 35574 C CA . LEU B 1 1080 ? 38.73386 -16.63756 133.94041 1.000 59.31237 1077 LEU B CA 1
ATOM 35575 C C . LEU B 1 1080 ? 40.19594 -17.05465 134.04093 1.000 69.09106 1077 LEU B C 1
ATOM 35576 O O . LEU B 1 1080 ? 40.95872 -16.90166 133.08024 1.000 65.52094 1077 LEU B O 1
ATOM 35592 N N . LYS B 1 1081 ? 40.57869 -17.58119 135.20124 1.000 70.18506 1078 LYS B N 1
ATOM 35593 C CA . LYS B 1 1081 ? 41.96277 -17.96138 135.43747 1.000 67.21473 1078 LYS B CA 1
ATOM 35594 C C . LYS B 1 1081 ? 42.35524 -19.15134 134.56932 1.000 67.99654 1078 LYS B C 1
ATOM 35595 O O . LYS B 1 1081 ? 41.52574 -19.99334 134.21426 1.000 68.57608 1078 LYS B O 1
ATOM 35599 N N . GLU B 1 1082 ? 43.63965 -19.21392 134.22761 1.000 64.50077 1079 GLU B N 1
ATOM 35600 C CA . GLU B 1 1082 ? 44.15533 -20.35273 133.48442 1.000 58.31138 1079 GLU B CA 1
ATOM 35601 C C . GLU B 1 1082 ? 44.08003 -21.61439 134.33516 1.000 57.74816 1079 GLU B C 1
ATOM 35602 O O . GLU B 1 1082 ? 44.20140 -21.57391 135.56239 1.000 57.51419 1079 GLU B O 1
ATOM 35614 N N . LEU B 1 1083 ? 43.87046 -22.74586 133.66753 1.000 65.28130 1080 LEU B N 1
ATOM 35615 C CA . LEU B 1 1083 ? 43.80516 -24.05128 134.31719 1.000 66.70862 1080 LEU B CA 1
ATOM 35616 C C . LEU B 1 1083 ? 42.71195 -24.11589 135.37951 1.000 60.61884 1080 LEU B C 1
ATOM 35617 O O . LEU B 1 1083 ? 42.72656 -25.00566 136.23583 1.000 61.91403 1080 LEU B O 1
ATOM 35633 N N . ASN B 1 1084 ? 41.76145 -23.18678 135.34337 1.000 62.21978 1081 ASN B N 1
ATOM 35634 C CA . ASN B 1 1084 ? 40.64540 -23.15681 136.27741 1.000 65.25194 1081 ASN B CA 1
ATOM 35635 C C . ASN B 1 1084 ? 39.36531 -23.52675 135.54033 1.000 59.87517 1081 ASN B C 1
ATOM 35636 O O . ASN B 1 1084 ? 39.13813 -23.08411 134.40986 1.000 60.65071 1081 ASN B O 1
ATOM 35647 N N . GLU B 1 1085 ? 38.53289 -24.33572 136.18525 1.000 60.38994 1082 GLU B N 1
ATOM 35648 C CA . GLU B 1 1085 ? 37.35131 -24.89508 135.54851 1.000 59.43493 1082 GLU B CA 1
ATOM 35649 C C . GLU B 1 1085 ? 36.12413 -24.03699 135.82792 1.000 58.73864 1082 GLU B C 1
ATOM 35650 O O . GLU B 1 1085 ? 36.02553 -23.37375 136.86337 1.000 58.38448 1082 GLU B O 1
ATOM 35662 N N . ILE B 1 1086 ? 35.18201 -24.05567 134.88231 1.000 61.12433 1083 ILE B N 1
ATOM 35663 C CA . ILE B 1 1086 ? 33.92604 -23.32657 135.00973 1.000 53.43765 1083 ILE B CA 1
ATOM 35664 C C . ILE B 1 1086 ? 32.82005 -24.15883 134.37380 1.000 51.39108 1083 ILE B C 1
ATOM 35665 O O . ILE B 1 1086 ? 33.07081 -25.10808 133.62872 1.000 57.28434 1083 ILE B O 1
ATOM 35681 N N . ASP B 1 1087 ? 31.58117 -23.80480 134.69835 1.000 51.23585 1084 ASP B N 1
ATOM 35682 C CA . ASP B 1 1087 ? 30.40514 -24.51090 134.20818 1.000 50.67239 1084 ASP B CA 1
ATOM 35683 C C . ASP B 1 1087 ? 29.76207 -23.70916 133.08318 1.000 46.63209 1084 ASP B C 1
ATOM 35684 O O . ASP B 1 1087 ? 29.31918 -22.57607 133.30030 1.000 46.96581 1084 ASP B O 1
ATOM 35693 N N . VAL B 1 1088 ? 29.71584 -24.29140 131.88782 1.000 44.70557 1085 VAL B N 1
ATOM 35694 C CA . VAL B 1 1088 ? 28.93543 -23.72981 130.79472 1.000 38.95165 1085 VAL B CA 1
ATOM 35695 C C . VAL B 1 1088 ? 27.47945 -24.12437 130.99349 1.000 41.91343 1085 VAL B C 1
ATOM 35696 O O . VAL B 1 1088 ? 27.16223 -25.30707 131.19246 1.000 42.54022 1085 VAL B O 1
ATOM 35709 N N . ILE B 1 1089 ? 26.59389 -23.12932 130.93731 1.000 39.00050 1086 ILE B N 1
ATOM 35710 C CA . ILE B 1 1089 ? 25.17030 -23.29830 131.19310 1.000 41.08932 1086 ILE B CA 1
ATOM 35711 C C . ILE B 1 1089 ? 24.33116 -23.10560 129.94254 1.000 41.75451 1086 ILE B C 1
ATOM 35712 O O . ILE B 1 1089 ? 23.10438 -23.28528 129.99740 1.000 40.81501 1086 ILE B O 1
ATOM 35728 N N . ALA B 1 1090 ? 24.94369 -22.73650 128.81961 1.000 37.84713 1087 ALA B N 1
ATOM 35729 C CA . ALA B 1 1090 ? 24.22153 -22.57312 127.56442 1.000 35.44679 1087 ALA B CA 1
ATOM 35730 C C . ALA B 1 1090 ? 25.22738 -22.42266 126.43392 1.000 33.57012 1087 ALA B C 1
ATOM 35731 O O . ALA B 1 1090 ? 26.34781 -21.95653 126.64850 1.000 28.98457 1087 ALA B O 1
ATOM 35738 N N . VAL B 1 1091 ? 24.82145 -22.83435 125.23535 1.000 36.88549 1088 VAL B N 1
ATOM 35739 C CA . VAL B 1 1091 ? 25.60182 -22.63099 124.01766 1.000 43.67259 1088 VAL B CA 1
ATOM 35740 C C . VAL B 1 1091 ? 24.74448 -21.78396 123.08943 1.000 33.66525 1088 VAL B C 1
ATOM 35741 O O . VAL B 1 1091 ? 23.77388 -22.28528 122.50757 1.000 37.72376 1088 VAL B O 1
ATOM 35754 N N . ASP B 1 1092 ? 25.08672 -20.50638 122.95418 1.000 28.13411 1089 ASP B N 1
ATOM 35755 C CA . ASP B 1 1092 ? 24.33130 -19.58438 122.11443 1.000 33.73642 1089 ASP B CA 1
ATOM 35756 C C . ASP B 1 1092 ? 25.14249 -19.29177 120.86120 1.000 34.19146 1089 ASP B C 1
ATOM 35757 O O . ASP B 1 1092 ? 26.34973 -19.05031 120.94109 1.000 32.45119 1089 ASP B O 1
ATOM 35766 N N . TRP B 1 1093 ? 24.48286 -19.32911 119.70860 1.000 37.99004 1090 TRP B N 1
ATOM 35767 C CA . TRP B 1 1093 ? 25.15226 -19.27756 118.41944 1.000 29.41852 1090 TRP B CA 1
ATOM 35768 C C . TRP B 1 1093 ? 24.95182 -17.91980 117.76500 1.000 22.66675 1090 TRP B C 1
ATOM 35769 O O . TRP B 1 1093 ? 23.95973 -17.23084 118.01678 1.000 34.43112 1090 TRP B O 1
ATOM 35790 N N . LEU B 1 1094 ? 25.91390 -17.53948 116.92767 1.000 29.57706 1091 LEU B N 1
ATOM 35791 C CA . LEU B 1 1094 ? 25.81798 -16.31651 116.14844 1.000 34.92279 1091 LEU B CA 1
ATOM 35792 C C . LEU B 1 1094 ? 25.00105 -16.57043 114.88612 1.000 35.40910 1091 LEU B C 1
ATOM 35793 O O . LEU B 1 1094 ? 24.76381 -17.71574 114.48993 1.000 36.08197 1091 LEU B O 1
ATOM 35809 N N . LYS B 1 1095 ? 24.56975 -15.48014 114.24747 1.000 32.50391 1092 LYS B N 1
ATOM 35810 C CA . LYS B 1 1095 ? 23.82062 -15.61824 113.00357 1.000 33.91975 1092 LYS B CA 1
ATOM 35811 C C . LYS B 1 1095 ? 24.62205 -16.39227 111.96372 1.000 28.38425 1092 LYS B C 1
ATOM 35812 O O . LYS B 1 1095 ? 24.04092 -17.08833 111.12353 1.000 31.45192 1092 LYS B O 1
ATOM 35831 N N . GLY B 1 1096 ? 25.95222 -16.29753 112.00924 1.000 32.88856 1093 GLY B N 1
ATOM 35832 C CA . GLY B 1 1096 ? 26.80317 -17.00310 111.07299 1.000 36.00722 1093 GLY B CA 1
ATOM 35833 C C . GLY B 1 1096 ? 27.14630 -18.42987 111.44330 1.000 33.28994 1093 GLY B C 1
ATOM 35834 O O . GLY B 1 1096 ? 27.76192 -19.13337 110.63779 1.000 37.95756 1093 GLY B O 1
ATOM 35838 N N . GLY B 1 1097 ? 26.78522 -18.87515 112.64586 1.000 22.75615 1094 GLY B N 1
ATOM 35839 C CA . GLY B 1 1097 ? 27.00303 -20.25442 113.03202 1.000 31.95929 1094 GLY B CA 1
ATOM 35840 C C . GLY B 1 1097 ? 28.29230 -20.46989 113.79894 1.000 39.99832 1094 GLY B C 1
ATOM 35841 O O . GLY B 1 1097 ? 29.01301 -21.44460 113.55567 1.000 32.41737 1094 GLY B O 1
ATOM 35845 N N . VAL B 1 1098 ? 28.59137 -19.56627 114.72576 1.000 36.52485 1095 VAL B N 1
ATOM 35846 C CA . VAL B 1 1098 ? 29.77533 -19.64344 115.57642 1.000 33.77776 1095 VAL B CA 1
ATOM 35847 C C . VAL B 1 1098 ? 29.29827 -19.74666 117.00991 1.000 35.78342 1095 VAL B C 1
ATOM 35848 O O . VAL B 1 1098 ? 28.47833 -18.93247 117.44251 1.000 34.32639 1095 VAL B O 1
ATOM 35861 N N . PRO B 1 1099 ? 29.75365 -20.72819 117.79447 1.000 35.71838 1096 PRO B N 1
ATOM 35862 C CA . PRO B 1 1099 ? 29.20940 -20.91950 119.14184 1.000 31.76059 1096 PRO B CA 1
ATOM 35863 C C . PRO B 1 1099 ? 29.89867 -20.06477 120.19459 1.000 32.83947 1096 PRO B C 1
ATOM 35864 O O . PRO B 1 1099 ? 31.07832 -19.72630 120.08948 1.000 32.69006 1096 PRO B O 1
ATOM 35875 N N . ARG B 1 1100 ? 29.13168 -19.71838 121.23361 1.000 33.98451 1097 ARG B N 1
ATOM 35876 C CA . ARG B 1 1100 ? 29.61979 -18.99659 122.40238 1.000 27.66867 1097 ARG B CA 1
ATOM 35877 C C . ARG B 1 1100 ? 29.10755 -19.71575 123.64549 1.000 38.56213 1097 ARG B C 1
ATOM 35878 O O . ARG B 1 1100 ? 27.93794 -20.11915 123.68829 1.000 44.02364 1097 ARG B O 1
ATOM 35899 N N . LEU B 1 1101 ? 29.97259 -19.88995 124.65394 1.000 41.40576 1098 LEU B N 1
ATOM 35900 C CA . LEU B 1 1101 ? 29.65494 -20.67971 125.83994 1.000 36.58436 1098 LEU B CA 1
ATOM 35901 C C . LEU B 1 1101 ? 29.29867 -19.74713 126.99073 1.000 37.75967 1098 LEU B C 1
ATOM 35902 O O . LEU B 1 1101 ? 30.13782 -18.96272 127.42672 1.000 39.48395 1098 LEU B O 1
ATOM 35918 N N . LEU B 1 1102 ? 28.07819 -19.84644 127.50596 1.000 40.95092 1099 LEU B N 1
ATOM 35919 C CA . LEU B 1 1102 ? 27.62156 -18.95005 128.56091 1.000 39.91916 1099 LEU B CA 1
ATOM 35920 C C . LEU B 1 1102 ? 27.91597 -19.54009 129.93508 1.000 40.46881 1099 LEU B C 1
ATOM 35921 O O . LEU B 1 1102 ? 27.71776 -20.73628 130.16490 1.000 40.03364 1099 LEU B O 1
ATOM 35937 N N . THR B 1 1103 ? 28.38890 -18.68991 130.84709 1.000 43.88254 1100 THR B N 1
ATOM 35938 C CA . THR B 1 1103 ? 28.63622 -19.03324 132.23862 1.000 49.66798 1100 THR B CA 1
ATOM 35939 C C . THR B 1 1103 ? 27.92867 -17.99486 133.10112 1.000 44.66078 1100 THR B C 1
ATOM 35940 O O . THR B 1 1103 ? 27.48137 -16.95399 132.60789 1.000 39.02070 1100 THR B O 1
ATOM 35951 N N . GLU B 1 1104 ? 27.84564 -18.26362 134.40677 1.000 45.36407 1101 GLU B N 1
ATOM 35952 C CA . GLU B 1 1104 ? 27.19204 -17.32088 135.30890 1.000 49.05824 1101 GLU B CA 1
ATOM 35953 C C . GLU B 1 1104 ? 27.83109 -15.93636 135.28133 1.000 41.65473 1101 GLU B C 1
ATOM 35954 O O . GLU B 1 1104 ? 27.25086 -14.99715 135.83680 1.000 45.26560 1101 GLU B O 1
ATOM 35966 N N . HIS B 1 1105 ? 29.00081 -15.78724 134.65961 1.000 38.04339 1102 HIS B N 1
ATOM 35967 C CA . HIS B 1 1105 ? 29.69773 -14.51154 134.59342 1.000 41.46205 1102 HIS B CA 1
ATOM 35968 C C . HIS B 1 1105 ? 29.75559 -13.92132 133.18944 1.000 41.26430 1102 HIS B C 1
ATOM 35969 O O . HIS B 1 1105 ? 30.28263 -12.81795 133.02342 1.000 41.88431 1102 HIS B O 1
ATOM 35983 N N . GLY B 1 1106 ? 29.23204 -14.62071 132.18154 1.000 42.72543 1103 GLY B N 1
ATOM 35984 C CA . GLY B 1 1106 ? 29.21658 -14.12038 130.82134 1.000 42.58812 1103 GLY B CA 1
ATOM 35985 C C . GLY B 1 1106 ? 29.64011 -15.17380 129.82015 1.000 42.28712 1103 GLY B C 1
ATOM 35986 O O . GLY B 1 1106 ? 29.87213 -16.33677 130.17263 1.000 44.94481 1103 GLY B O 1
ATOM 35990 N N . TYR B 1 1107 ? 29.73219 -14.77099 128.55797 1.000 37.98328 1104 TYR B N 1
ATOM 35991 C CA . TYR B 1 1107 ? 30.10013 -15.68120 127.48201 1.000 38.63786 1104 TYR B CA 1
ATOM 35992 C C . TYR B 1 1107 ? 31.61862 -15.78780 127.38023 1.000 43.64842 1104 TYR B C 1
ATOM 35993 O O . TYR B 1 1107 ? 32.32267 -14.77252 127.36741 1.000 36.16754 1104 TYR B O 1
ATOM 36011 N N . ILE B 1 1108 ? 32.11871 -17.01848 127.31011 1.000 45.01468 1105 ILE B N 1
ATOM 36012 C CA . ILE B 1 1108 ? 33.51018 -17.31361 127.00456 1.000 37.83809 1105 ILE B CA 1
ATOM 36013 C C . ILE B 1 1108 ? 33.54978 -17.97148 125.62923 1.000 39.61609 1105 ILE B C 1
ATOM 36014 O O . ILE B 1 1108 ? 32.60193 -18.65242 125.21037 1.000 39.31136 1105 ILE B O 1
ATOM 36030 N N . THR B 1 1109 ? 34.63852 -17.72289 124.90371 1.000 40.63697 1106 THR B N 1
ATOM 36031 C CA . THR B 1 1109 ? 34.81847 -18.33719 123.59691 1.000 42.52445 1106 THR B CA 1
ATOM 36032 C C . THR B 1 1109 ? 34.80619 -19.85701 123.71641 1.000 43.09357 1106 THR B C 1
ATOM 36033 O O . THR B 1 1109 ? 35.10323 -20.42699 124.77217 1.000 34.87945 1106 THR B O 1
ATOM 36044 N N . ALA B 1 1110 ? 34.44343 -20.51291 122.61841 1.000 44.09809 1107 ALA B N 1
ATOM 36045 C CA . ALA B 1 1110 ? 34.43087 -21.96477 122.53650 1.000 47.13542 1107 ALA B CA 1
ATOM 36046 C C . ALA B 1 1110 ? 35.62473 -22.51426 121.76907 1.000 43.32233 1107 ALA B C 1
ATOM 36047 O O . ALA B 1 1110 ? 35.68631 -23.72325 121.52315 1.000 47.26299 1107 ALA B O 1
ATOM 36054 N N . HIS B 1 1111 ? 36.57207 -21.65960 121.39177 1.000 38.92270 1108 HIS B N 1
ATOM 36055 C CA . HIS B 1 1111 ? 37.67974 -22.09677 120.55414 1.000 50.41501 1108 HIS B CA 1
ATOM 36056 C C . HIS B 1 1111 ? 38.50808 -23.16151 121.26597 1.000 47.73085 1108 HIS B C 1
ATOM 36057 O O . HIS B 1 1111 ? 38.64713 -23.16163 122.49240 1.000 42.57939 1108 HIS B O 1
ATOM 36071 N N . LYS B 1 1112 ? 39.06700 -24.07885 120.47078 1.000 49.99605 1109 LYS B N 1
ATOM 36072 C CA . LYS B 1 1112 ? 39.79009 -25.21396 121.03492 1.000 50.55438 1109 LYS B CA 1
ATOM 36073 C C . LYS B 1 1112 ? 41.04833 -24.77995 121.77622 1.000 48.54887 1109 LYS B C 1
ATOM 36074 O O . LYS B 1 1112 ? 41.45842 -25.44489 122.73423 1.000 42.54105 1109 LYS B O 1
ATOM 36093 N N . ASP B 1 1113 ? 41.66931 -23.67854 121.35824 1.000 47.28679 1110 ASP B N 1
ATOM 36094 C CA . ASP B 1 1113 ? 42.90322 -23.21001 121.97567 1.000 49.46350 1110 ASP B CA 1
ATOM 36095 C C . ASP B 1 1113 ? 42.67131 -22.42617 123.26162 1.000 54.46089 1110 ASP B C 1
ATOM 36096 O O . ASP B 1 1113 ? 43.64275 -21.93844 123.84993 1.000 58.58531 1110 ASP B O 1
ATOM 36105 N N . TRP B 1 1114 ? 41.42283 -22.29514 123.71243 1.000 53.63062 1111 TRP B N 1
ATOM 36106 C CA . TRP B 1 1114 ? 41.10883 -21.55426 124.92821 1.000 48.80431 1111 TRP B CA 1
ATOM 36107 C C . TRP B 1 1114 ? 40.31330 -22.34467 125.95727 1.000 48.40223 1111 TRP B C 1
ATOM 36108 O O . TRP B 1 1114 ? 40.26281 -21.92003 127.11831 1.000 49.36109 1111 TRP B O 1
ATOM 36129 N N . VAL B 1 1115 ? 39.69367 -23.46448 125.58617 1.000 48.82559 1112 VAL B N 1
ATOM 36130 C CA . VAL B 1 1115 ? 38.88470 -24.24386 126.51483 1.000 55.52156 1112 VAL B CA 1
ATOM 36131 C C . VAL B 1 1115 ? 38.97424 -25.71382 126.13213 1.000 49.20996 1112 VAL B C 1
ATOM 36132 O O . VAL B 1 1115 ? 39.18895 -26.05963 124.96730 1.000 49.21597 1112 VAL B O 1
ATOM 36145 N N . LYS B 1 1116 ? 38.80998 -26.58170 127.12904 1.000 47.16708 1113 LYS B N 1
ATOM 36146 C CA . LYS B 1 1116 ? 38.79440 -28.02225 126.90576 1.000 58.48412 1113 LYS B CA 1
ATOM 36147 C C . LYS B 1 1116 ? 37.69216 -28.64159 127.75053 1.000 54.96634 1113 LYS B C 1
ATOM 36148 O O . LYS B 1 1116 ? 37.59389 -28.36144 128.94705 1.000 57.27975 1113 LYS B O 1
ATOM 36167 N N . LYS B 1 1117 ? 36.87119 -29.48359 127.13127 1.000 44.86613 1114 LYS B N 1
ATOM 36168 C CA . LYS B 1 1117 ? 35.76437 -30.11941 127.83620 1.000 48.96804 1114 LYS B CA 1
ATOM 36169 C C . LYS B 1 1117 ? 36.32237 -31.10392 128.85735 1.000 65.14173 1114 LYS B C 1
ATOM 36170 O O . LYS B 1 1117 ? 36.91942 -32.12040 128.48826 1.000 75.58974 1114 LYS B O 1
ATOM 36189 N N . SER B 1 1118 ? 36.13797 -30.80175 130.13969 1.000 62.22599 1115 SER B N 1
ATOM 36190 C CA . SER B 1 1118 ? 36.63486 -31.65604 131.21423 1.000 58.65677 1115 SER B CA 1
ATOM 36191 C C . SER B 1 1118 ? 36.16657 -33.09728 131.03362 1.000 56.96758 1115 SER B C 1
ATOM 36192 O O . SER B 1 1118 ? 35.83416 -33.77913 132.00368 1.000 59.74864 1115 SER B O 1
#

Solvent-accessible surface area: 92010 Å² total; per-residue (Å²): 115,134,77,23,0,0,0,0,4,146,40,54,56,3,1,0,0,0,0,0,10,30,0,24,88,77,12,138,158,77,13,74,0,25,2,4,2,70,65,86,119,39,32,126,65,9,40,187,87,37,58,44,154,46,5,4,44,55,88,9,134,102,0,92,116,18,2,42,164,7,55,1,12,0,0,2,34,4,36,82,64,16,27,85,64,23,25,151,103,1,28,0,1,1,0,7,72,6,4,15,16,83,64,34,17,50,42,45,21,29,152,26,144,95,4,58,37,7,0,58,27,1,3,100,12,10,61,38,0,49,11,16,1,0,1,2,0,1,2,89,30,0,3,65,12,6,48,140,3,11,19,12,7,143,133,10,18,6,105,2,33,1,0,13,11,45,4,9,22,117,149,36,31,69,42,22,79,32,55,101,42,17,64,50,72,77,89,105,16,75,32,4,0,0,3,4,6,26,110,23,84,55,62,87,36,23,19,5,48,65,4,0,64,62,0,50,88,0,34,88,10,0,130,132,72,46,9,0,0,7,3,40,8,61,85,136,9,76,96,42,123,25,21,57,109,25,31,107,139,16,146,124,13,72,23,1,28,23,11,79,61,122,74,21,7,29,0,2,4,62,14,10,47,3,0,0,2,5,23,27,44,20,2,9,1,0,2,13,30,42,8,60,46,4,0,23,4,0,47,42,36,100,64,38,32,115,94,57,80,43,62,27,90,15,49,55,9,5,36,10,121,70,6,111,32,36,122,71,0,17,84,4,6,33,108,42,122,18,142,78,9,66,100,162,63,51,97,86,0,31,91,71,0,4,21,36,78,92,80,98,22,42,9,76,42,2,8,48,65,0,23,125,24,117,38,144,75,138,123,36,108,29,2,10,0,0,10,0,28,21,0,0,3,61,17,38,1,12,61,64,80,0,0,8,0,44,0,8,23,101,0,109,68,49,74,43,178,15,54,39,27,4,13,51,32,1,32,61,22,0,32,56,0,19,74,0,10,42,21,7,32,130,68,9,51,62,53,82,143,37,77,82,23,11,0,45,2,82,52,0,5,59,14,2,41,119,8,59,74,14,77,103,108,22,11,72,52,1,33,81,11,0,20,118,2,3,28,53,8,10,46,43,20,82,101,30,0,69,29,0,20,62,16,88,89,156,42,25,42,8,4,0,0,1,48,16,14,0,51,65,91,7,1,42,108,3,0,43,136,10,21,94,98,0,114,116,2,70,23,19,1,0,20,85,26,10,27,12,4,45,64,0,56,0,0,5,44,0,8,59,86,51,130,16,86,16,32,57,2,7,0,14,0,22,68,85,96,10,2,0,42,0,0,49,105,0,18,3,25,2,3,0,4,26,60,45,35,14,12,77,1,0,43,31,0,7,116,59,12,50,34,64,1,42,13,2,0,19,34,0,0,3,62,0,7,47,21,4,24,83,3,1,35,108,69,41,55,36,21,108,66,0,12,40,32,0,2,4,0,0,2,0,0,0,0,0,0,0,0,1,0,36,2,5,35,8,1,67,136,57,38,24,84,0,3,2,0,6,7,58,32,0,33,0,0,44,50,0,0,52,54,0,24,128,72,88,62,53,145,16,108,28,75,50,0,49,4,22,136,91,1,5,33,4,0,0,1,56,116,119,8,4,71,29,4,12,74,105,31,13,36,0,68,36,6,19,11,4,118,23,0,20,123,15,0,46,4,56,72,82,63,0,27,93,62,12,81,30,5,86,50,28,79,176,41,126,128,1,102,44,88,40,3,76,13,2,22,56,38,0,83,80,14,103,54,1,48,114,77,0,37,60,42,0,43,108,64,22,128,55,1,61,66,4,1,88,53,34,5,66,50,180,33,99,10,0,0,3,33,2,49,13,45,4,20,32,1,33,0,0,0,76,0,0,34,47,10,37,71,132,136,10,123,0,3,6,0,8,0,4,0,9,6,82,55,84,74,20,2,35,9,5,2,17,11,11,3,61,33,73,2,40,26,0,88,0,1,9,11,7,0,17,17,61,56,0,40,25,8,91,95,98,199,55,111,1,50,11,54,50,70,146,63,109,153,59,63,2,62,57,2,15,88,3,0,56,75,0,0,80,27,7,12,68,15,86,36,73,44,40,75,14,2,2,38,18,0,0,54,15,0,0,98,30,4,49,88,27,29,44,8,9,3,0,0,51,10,0,0,62,19,107,13,58,113,41,64,178,28,115,77,104,36,19,0,32,45,8,70,66,144,50,0,103,75,6,81,31,98,137,71,0,64,90,58,5,67,19,15,58,5,0,0,3,36,10,87,86,120,6,14,79,48,0,74,151,7,57,162,107,69,122,6,58,58,29,142,27,84,57,39,210,67,30,5,0,50,53,58,17,126,36,26,18,39,24,90,133,55,91,29,112,0,51,0,56,94,100,5,32,2,36,18,3,0,56,38,43,99,122,8,59,43,153,67,68,91,11,126,85,129,58,89,18,66,0,35,18,11,4,22,36,95,14,0,8,0,32,0,8,3,95,50,2,1,0,23,0,45,87,73,97,0,75,104,92,132,112,73,21,0,0,0,0,6,144,41,37,53,3,0,0,2,0,0,0,9,30,0,44,89,87,15,142,161,72,14,55,2,33,2,4,4,68,76,78,131,45,34,117,62,10,59,168,87,29,58,43,157,43,1,2,49,50,88,10,140,63,0,100,100,15,3,38,155,6,46,0,6,0,0,6,35,3,36,89,64,16,24,102,55,18,25,157,101,0,23,0,0,1,0,7,65,7,1,10,8,42,56,30,10,48,42,50,21,30,126,24,123,76,7,58,26,9,0,68,21,0,5,116,12,4,56,41,0,38,8,10,1,0,0,0,0,0,2,93,27,0,1,69,7,3,53,140,4,13,9,13,12,124,116,5,23,10,111,1,53,1,0,19,18,44,9,11,29,115,106,40,34,65,48,23,79,37,66,112,26,17,58,53,95,66,93,106,7,75,20,2,0,0,4,4,6,4,52,16,64,65,11,41,21,14,10,2,9,33,6,0,25,69,4,55,86,0,33,85,11,0,105,141,52,71,2,0,0,3,2,26,3,48,57,120,6,75,159,4,106,20,13,59,108,11,32,105,130,14,128,127,13,75,18,1,26,25,9,69,56,116,80,9,7,24,1,2,9,68,14,14,47,1,0,0,3,5,13,23,24,17,2,7,0,0,2,25,37,47,4,71,47,4,0,23,3,0,50,32,21,92,40,6,62,129,91,46,74,34,58,28,80,5,52,44,10,6,41,7,127,71,5,102,46,21,121,76,0,9,71,6,2,68,81,62,70,13,159,103,13,58,114,166,70,69,112,85,0,19,59,80,1,4,15,33,55,147,84,86,13,45,8,98,43,1,13,46,60,0,33,114,24,149,38,116,92,111,116,38,111,35,3,11,0,0,9,0,29,27,0,0,3,64,25,41,2,15,75,64,77,0,0,7,0,47,0,9,18,98,3,111,77,38,60,38,162,26,53,41,24,4,22,51,31,4,28,61,14,0,30,58,0,17,79,0,10,48,18,10,33,130,91,5,39,36,49,78,146,37,51,84,29,12,0,43,1,78,55,0,2,66,18,0,45,112,6,59,69,11,75,105,106,20,9,72,55,5,36,79,9,1,23,110,1,3,35,65,11,14,51,49,20,70,99,20,0,72,30,0,27,48,10,98,90,133,51,53,40,8,6,0,0,1,50,15,17,0,49,56,90,10,1,45,124,2,0,38,146,10,14,108,91,0,132,126,1,71,21,25,0,0,18,75,22,8,13,15,5,43,45,0,55,0,0,5,39,1,7,54,93,48,113,13,65,13,40,52,2,10,0,9,0,22,69,79,92,10,2,0,49,2,0,51,102,0,27,3,24,1,4,0,8,29,62,46,37,13,10,76,1,0,38,30,0,8,119,64,10,51,32,64,3,44,15,3,0,16,42,0,0,5,77,0,9,47,20,3,24,69,5,1,34,116,47,71,57,31,23,111,74,0,8,38,26,0,2,3,0,0,2,1,0,0,1,0,0,0,0,0,0,36,2,6,29,9,0,67,132,57,35,27,86,0,4,0,1,6,9,58,38,0,43,0,0,42,56,0,0,53,36,0,25,130,74,86,62,54,149,16,104,28,70,41,2,54,3,17,140,128,3,4,50,10,2,0,0,50,115,109,6,1,65,31,4,18,7,91,64,18,36,1,51,43,7,35,42,29,69,56,17,21,74,17,0,58,10,66,85,80,69,0,43,85,50,12,94,105,20,59,92,28,65,102,41,84,112,13,105,48,86,59,3,44,23,21,38,130,64,7,88,86,17,108,42,1,48,97,74,0,44,58,48,0,43,107,70,20,111,61,1,65,66,6,3,91,54,29,5,66,45,165,41,120,12,0,0,3,30,3,57,16,50,4,21,32,1,37,0,0,1,58,1,0,38,44,10,30,64,123,137,16,153,0,5,3,0,7,0,1,0,12,14,90,56,128,82,23,3,40,7,6,1,18,12,15,3,63,37,71,2,35,26,0,84,1,0,6,9,4,0,11,17,58,58,2,47,20,7,84,92,106,201,56,106,0,54,11,56,51,78,141,54,110,142,54,55,3,65,47,2,13,80,1,1,52,80,0,0,85,21,6,12,71,15,88,33,77,47,38,69,16,2,1,33,18,0,1,58,19,0,1,101,26,5,46,92,28,33,45,9,8,3,1,0,49,12,0,0,75,19,92,14,42,107,102,107,76,62,34,20,0,27,45,6,66,50,152,68,0,111,72,1,84,41,89,114,62,0,61,121,34,1,75,18,13,61,5,0,1,4,43,9,76,93,121,5,12,87,52,0,66,167,17,38,181,138,84,125,9,60,68,32,142,29,86,33,31,173,66,27,4,0,49,52,60,16,137,34,28,28,41,23,95,139,71,94,22,108,0,46,0,57,88,106,6,26,3,37,20,7,0,54,36,38,122,101,5,74,41,160,63,55,123,9,46,101,134,75,75,20,58,0,30,14,15,6,20,35,96,16,0,8,0,33,0,7,3,101,44,3,1,0,26,0,35,98,71,84,1,123,87,87

Organism: Haemophilus influenzae (NCBI:txid727)

Secondary structure (DSSP, 8-state):
--EEEEEE-SSS-HHHHHHHHHHHHHTTTTEEEEEEESSHHHHHHHHHHH--S-EEETT-HHHHHHGGG-SEEEESS--S---TTS-TT-EEEE--S---SB--GGGG-TTSTTHHHHHHHHHHHHHHHHHHEEEEESSHHHHHHHHHHS---GGG-EE---GGGTSSSTTS--SS-GGGTSSS-GGGSSEEEEEEPPP-S--SS-HHHHH-S-HHHHHHHHHHTTEEEEE---GGGGGSHHHHHHHHHTTT-SSEEE--TTS-GGGGGGG-SEEEESS-THHHHHHHHT---EEEE-TTHHHHTTTS-BSS-TTTT--SEEE--HHHHHHHHHS--PPPPPHHHHHHHHHHHHGGGGTT--HHHHHHHHHT------PPP-EEEE--BTTTEEETTSSHHHHHHHHHHHHHHHS----HHHHHTHHHHHHHHHHHHHHHHHHTHHHHT-------HHHHHHHHHHHHT--HHHHHHHHHHHHHHHHHTEEE-HHHHHHHHHHHHTT-EEEEEE---S-HHHHHHHHHHH-GGGGGS-EEEHHHHS--TTTTHHHHHHHHHTT---S-EEEEES-TIIIIIHHHHTT-EEEE-PPP---HHHHHHHHT--GGGHHHHHHHHHHHHHHHHHHHHTS---HHHHHHHHIIIIIHHHHHHHHHHHHHHHHHHHT--EEEEETTHHHHHHHHHHHHHHHHT---EEEEE---HHHHHGGG-SSS--GGGGSTTSSS-S--SHHHHHHHHSS-HHHHHHH-GGGGGGSS-----THHHHHHHHHHHT-HHHHHHHHHHHHHHHHHHHHHHHHH--TTS-EEEE--EE-SHHHHHHHHHHHHHHTS---EEEEESEESS--BTTEEEEES--S----GGGHHHHTTSSB-----EEEETTEEEE---B---HHHHHHHHHHHHHHHHHTTS--S-HHHHHHHHHHHHHHHHHH-TT-HHHHHTGGGSEE--STT---EESS----HHHHHT--SHHHHHTT-S-HHHHHHTS-HHHHHHHHHHTTTTTPPP--------SSS-S-GGGB---SSSSEEEEESS-EEEESBTT--GGGEEEEEEE-TT-EEEE-EEEE-TTS-EEEEETTEEEE-BTTTEEE-/--EEEEE--SSS-HHHHHHHHHHHHH-TTTEEEEEEESSHHHHHHHHHHH--SSEEETT-HHHHHHGGG-SEEEESS--S---TTS-TT-EEEE--S--SS---GGGG-TTSTTHHHHHHHHHHHHHHHHHHEEEEE-SHHHHHHHHHHS---GGG-EES--GGGSSSSTTS--SS-GGGTSSS-GGG-SEEEEE-PPPPTT--TTHHHHHS--HHHHHHHHHHTTEEEEE---GGGGG-HHHHHHHHHTTT-SSEEE--TTS-GGGGGGG-SEEEESS-THHHHHHHHT--EEEEE-TTHHHHHHHS--SS-TTTSS-SEEE-SHHHHHHHHHS---PPPPHHHHHHHHHHHHGGGTT---HHHHHHHHHT--------EEEEEE--BTTTEEESSSSTHHHHHHHHHHHHTSS----HHHHHSHHHHHHHHHHHHHHHHHH-HHHHT-------HHHHHHHHHHHHT--HHHHHHHHHHHHHHHHHTEEE-HHHHHHHHHHHHTT-EEEEEE---S-HHHHHHHHHHH-GGGGGS-EEEHHHHS--STTSHHHHHHHHHTT--EEEEEEEES-TIIIIIHHHTTT-EEEE-PPP---HHHHHHHHT--TTTHHHHHHHHHHHHHHHHIIIIIS---HHHHHHHHIIIIIHHHHHHHHHHHHHHHHHHHT-SEEEEETTHHHHHHHHHHHHHHHHT-S-EEEEE---HHHHHGGG-SSS--GGGGSTTSTTSS--SHHHHHHHHTS-HHHHHHH-GGGGGGSS-S---THHHHHHHHHHHT-HHHHHHHHHHHHHHHHHHHHHHHHH--TTS-EEEE-SEE-SHHHHHHHHHHHHHHTS---EEEEESEESSPPBTTEEEEES--SS--GGGGHHHHTTSSBPPP--EEEETTEEEE---B--SHHHHHHHHHHHHHHHHHTTS--S-HHHHHHHHHHHHHHHHTS-TT-HHHHHTGGGSEE----SEESS----HHHHHT--SHHHHHTT-S-HHHHHHHS-HHHHHHHHHHHHHHTPPP---------SS-S-GGGB---SSSSEEEEESS-B--BSBTT--GGGB-SS--BPTT-EEEE-EEEE-TTS-EEEEETTEEEE-BTTTEEE-

InterPro domains:
  IPR007554 CDP-glycerol glycerophosphotransferase [PF04464] (6-353)
  IPR023214 HAD superfamily [G3DSA:3.40.50.1000] (384-591)
  IPR036412 HAD-like superfamily [SSF56784] (384-591)
  IPR043148 CDP-glycerol glycerophosphotransferase, C-terminal domain [G3DSA:3.40.50.12580] (182-353)
  IPR043149 CDP-glycerol glycerophosphotransferase, N-terminal domain [G3DSA:3.40.50.11820] (1-175)
  IPR044081 Domain of unknown function DUF5776 [PF19087] (1046-1112)
  IPR051612 Teichoic Acid Biosynthesis Enzymes [PTHR37316] (10-369)

Nearest PDB structures (foldseek):
  8a0c-assembly1_B  TM=1.001E+00  e=0.000E+00  Haemophilus influenzae
  8a0c-assembly1_A  TM=9.772E-01  e=0.000E+00  Haemophilus influenzae
  8a0m-assembly2_C  TM=9.618E-01  e=0.000E+00  Haemophilus influenzae
  8a0m-assembly1_A  TM=9.726E-01  e=0.000E+00  Haemophilus influenzae
  8a0m-assembly1_B  TM=9.892E-01  e=0.000E+00  Haemophilus influenzae

CATH classification: 3.40.50.11820 (+1 more: 3.40.50.12580)

Radius of gyration: 50.43 Å; Cα contacts (8 Å, |Δi|>4): 3933; chains: 2; bounding box: 97×115×160 Å

Foldseek 3Di:
DAAEEEEEDAACAFLSNLLQVVCVPVPVPPYDYAYAYADDVRQVLCCVLQVDDRYHYPPDVVCLVAQLDHAEYEYQDLDLDDAPNHHPAHAYEHEHRFFDWAADQQVCALPDPCLLSSLSSCQACVQCQEQHYAYEAQAPLRVVRDVVRDRYYPQSYFYFDTSLQPALAPPHDDSDDPCVQALHPLVQAPAEEEEEEEAADDDPDQPCCQLPVDVPVVLVLCVVRRYAYEYDYDPVSCVDVVNVVVCVVCVNRNRYHDDDPSGHCSSCLNSHAEYEYERDSCQVSSLSNPHFAYAHACLPVCRHPVPGDTRDDPPLLGDHHYHNDNVVVSVCSRDHDGDGDDPVSSVVNCNSGRVSHVVVHDSVNSVCSSSPDDRPGDDFFAEEAEEPELTFKYFLLGDLLLLQLQLLVCLVVVPDDDDPCCNQVVSCLQVVLLVVLQVVLCVCCPVVVHNQRAAALVSSLVSVCVVVVDDPVSSVSSSVSSLVSLQVRMEGPVQSVVLQVVSVVVVHAYAYEYEDRYDPVSVLSSVCSHPVVNNPHHYQYCNVVRDALLQPSSVSVVCSVDPDSHNAAEYEEADCRSQNVSVVSSNHQFAHFHGADFFVVLVLQLVLDHSQQNSLSSNLRSVLSVLLCCCCPPVPDWDQVSLLLSCLFPQVQLAALLQLVVVLVVCVVVPAAEEEEEPLQRPLNVLSNVLLCVVVVDRHYYYYYYADLQAQQLLLQQPWNDLQCLDDNHQLYPQFALVSVCVSLVHHPVVVCVQPVVCVVRHPGGHCDDPNSNVVSVVLVPRVVSGVVSNVVSPVQLVLVLLRCVVGDDLVGRYAYEGEEDQCVSQVSVQSSNCVSVVHRRQYEYEYCDHNYDADRSYHYHHNDDDPDDPVLCVLVSQLQQWDRFNYWDDDPNHIDTDTHGHDCVSVVSSSVSNSVNSVSLVPRDGPDSNVNSNSSNVSSRCCLVPPLQEPSCQSPVQQRFHDDDDVDDRGGAAAADDLVQLVPDQAQVSVCVRHVDVQNNPLQYDPNNLVVCCVCCVVRVHDDHPDHRHQQQAPRDTSVQFADDPDDWFKKAFQAWWWFFSYPVSDPVRTDPSDTQHHRDMFIFGDWGAHSRSATWTAGPNHTTHRGNNTMGTD/DPAEEEEEDQACAFLSVLLLVVCVVVPPPPYLYAYEHADVVRQVLCCPLLVDPRYYYPPDPVCLVAQLDHAEYEAQDLDLDDDLSGHPAHAYEHEHHFFAFAADQLVCALPAPCLLSSLLSCQFCVLCQAFRYQYEAFAPLRLVRCVVRGNYDPLSYHYADGSLLPALAPPHDDSDDPCVQALHPLVQAPFEEEEEEADAGPDQACPVCQLPVDVPVVLVLRVVRSYAYEYEYDPVNCPHPVNVVVCVVCVNPNRYGHDDVSGHCSSCLVSHAEYEYEGGRVQVSSLSRPHFFYAHAHLPNVVRCVVGPTNDDPVLLGDYHYHNHNVVVSVCSNDPPRDGHDPVSSVVNCNSRRVSCVVVCDSVNRVVSSSPRDGDRDDFFAEEEEEPELTFKYFLFADLLLLQLQLLVCLVVVPDDDPPCCSQVVSCLQVVLLVVLLVVLCPCCVVVVHPQRAAAPVSSLVSVCVVVVDDPVVSVSSSVSSLVSLLVGMEGPVQNVVLQVVCVVVPHAYAYAYEDRYDPVSVLSSVCSHPVCNNVHHYQYCNVPRDALLQPSSVSVVCSVDPPRHPHYEYEEADCRSQNPSVVSSNHFYFHFHGADFFVVLVLQLVLDHSQQNNLSSSLRSVLSVLLCCVVPVNVDWDQVSLLLSCLFPQVQLAALLQLVLVVVVCVVVAAAEEEEEPLQRPLNVLSNVLLCVVVVDRHYYYYYYDDCQAQQLLLQAPWRDLQLLDCNHLLHFDQAVVSVCVSLVHDPVRVCVQPVVCVVRHPVRGCDDVNSNVVSVVCVPDVVSTVVSNVVSNVQLPLVLQSCVVGPDQVGRYEYEGEEEQCVSVVSVQSSVCVSVVHQRQYEYEYCDHNDAADRSYHYHHNDDDPDHPVLCVLLSCLQFWDRFNYWDDDPNHIGTDTHTHDCVSVVSSSVSNSVNSVSLVPRPGPDSNVNSSSSNVSSRVCLVPPLQEPSCQSPVQQRFCPVPDRGGAQAADDQVLVVPDLEQVSVCVVHVDVQNNPLAYDPVSVVSCQVRCVPSVYDDHDDHHHQQQASRDTSVQFDDDPDPWFKKAWQQWWWFFSYPVPDPVRTDDSDTDHHRDMFIFGDWGAHSRSATWTQGPRHTTHGGNNTIDGD

B-factor: mean 47.3, std 19.16, range [7.42, 133.47]